Protein 1KMD (pdb70)

Sequence (117 aa):
KMSEKLRIKVDDVKINPKYVLYGVSTPNKRLYKRYSEFWKLKTRLERDVGSTIPYDFPEKPGVLDRRWQRRYDDPEMIDERRIGLERFLNELYNDRFDSRWRDTKIAQDFLQLSKPNKMSEKLRIKVDDVKINPKYVLYGVSTPNKRLYKRYSEFWKLKTRLERDVGSTIPYDFPEKPGVLDRRWQRRYDDPEMIDERRIGLERFLNELYNDRFDSRWRDTKIAQDFLQLSKPNKMSEKLRIKVDDVKINPKYVLYGVSTPNKRLYKRYSEFWKLKTRLERDVGSTIPYDFPEKPGVLDRRWQRRYDDPEMIDERRIGLERFLNELYNDRFDSRWRDTKIAQDFLQLSKPNKMSEKLRIKVDDVKINPKYVLYGVSTPNKRLYKRYSEFWKLKTRLERDVGSTIPYDFPEKPGVLDRRWQRRYDDPEMIDERRIGLERFLNELYNDRFDSRWRDTKIAQDFLQLSKPNKMSEKLRIKVDDVKINPKYVLYGVSTPNKRLYKRYSEFWKLKTRLERDVGSTIPYDFPEKPGVLDRRWQRRYDDPEMIDERRIGLERFLNELYNDRFDSRWRDTKIAQDFLQLSKPNKMSEKLRIKVDDVKINPKYVLYGVSTPNKRLYKRYSEFWKLKTRLERDVGSTIPYDFPEKPGVLDRRWQRRYDDPEMIDERRIGLERFLNELYNDRFDSRWRDTKIAQDFLQLSKPNKMSEKLRIKVDDVKINPKYVLYGVSTPNKRLYKRYSEFWKLKTRLERDVGSTIPYDFPEKPGVLDRRWQRRYDDPEMIDERRIGLERFLNELYNDRFDSRWRDTKIAQDFLQLSKPNKMSEKLRIKVDDVKINPKYVLYGVSTPNKRLYKRYSEFWKLKTRLERDVGSTIPYDFPEKPGVLDRRWQRRYDDPEMIDERRIGLERFLNELYNDRFDSRWRDTKIAQDFLQLSKPNKMSEKLRIKVDDVKINPKYVLYGVSTPNKRLYKRYSEFWKLKTRLERDVGSTIPYDFPEKPGVLDRRWQRRYDDPEMIDERRIGLERFLNELYNDRFDSRWRDTKIAQDFLQLSKPNKMSEKLRIKVDDVKINPKYVLYGVSTPNKRLYKRYSEFWKLKTRLERDVGSTIPYDFPEKPGVLDRRWQRRYDDPEMIDERRIGLERFLNELYNDRFDSRWRDTKIAQDFLQLSKPNKMSEKLRIKVDDVKINPKYVLYGVSTPNKRLYKRYSEFWKLKTRLERDVGSTIPYDFPEKPGVLDRRWQRRYDDPEMIDERRIGLERFLNELYNDRFDSRWRDTKIAQDFLQLSKPNKMSEKLRIKVDDVKINPKYVLYGVSTPNKRLYKRYSEFWKLKTRLERDVGSTIPYDFPEKPGVLDRRWQRRYDDPEMIDERRIGLERFLNELYNDRFDSRWRDTKIAQDFLQLSKPNKMSEKLRIKVDDVKINPKYVLYGVSTPNKRLYKRYSEFWKLKTRLERDVGSTIPYDFPEKPGVLDRRWQRRYDDPEMIDERRIGLERFLNELYNDRFDSRWRDTKIAQDFLQLSKPNKMSEKLRIKVDDVKINPKYVLYGVSTPNKRLYKRYSEFWKLKTRLERDVGSTIPYDFPEKPGVLDRRWQRRYDDPEMIDERRIGLERFLNELYNDRFDSRWRDTKIAQDFLQLSKPNKMSEKLRIKVDDVKINPKYVLYGVSTPNKRLYKRYSEFWKLKTRLERDVGSTIPYDFPEKPGVLDRRWQRRYDDPEMIDERRIGLERFLNELYNDRFDSRWRDTKIAQDFLQLSKPNKMSEKLRIKVDDVKINPKYVLYGVSTPNKRLYKRYSEFWKLKTRLERDVGSTIPYDFPEKPGVLDRRWQRRYDDPEMIDERRIGLERFLNELYNDRFDSRWRDTKIAQDFLQLSKPNKMSEKLRIKVDDVKINPKYVLYGVSTPNKRLYKRYSEFWKLKTRLERDVGSTIPYDFPEKPGVLDRRWQRRYDDPEMIDERRIGLERFLNELYNDRFDSRWRDTKIAQDFLQLSKPNKMSEKLRIKVDDVKINPKYVLYGVSTPNKRLYKRYSEFWKLKTRLERDVGSTIPYDFPEKPGVLDRRWQRRYDDPEMIDERRIGLERFLNELYNDRFDSRWRDTKIAQDFLQLSKPNKMSEKLRIKVDDVKINPKYVLYGVSTPNKRLYKRYSEFWKLKTRLERDVGSTIPYDFPEKPGVLDRRWQRRYDDPEMIDERRIGLERFLNELYNDRFDSRWRDTKIAQDFLQLSKPNKMSEKLRIKVDDVKINPKYVLYGVSTPNKRLYKRYSEFWKLKTRLERDVGSTIPYDFPEKPGVLDRRWQRRYDDPEMIDERRIGLERFLNELYNDRFDSRWRDTKIAQDFLQLSKPN

Organism: Saccharomyces cerevisiae (strain ATCC 204508 / S288c) (NCBI:txid559292)

CATH classification: 3.30.1520.10

Nearest PDB structures (foldseek):
  1kmd-assembly1_A  TM=9.086E-01  e=1.042E-19  Saccharomyces cerevisiae
  7qa4-assembly1_A  TM=2.706E-01  e=7.357E+00  Influenza A virus (A/Hong Kong/1/1968(H3N2))
  5xl8-assembly1_C  TM=2.490E-01  e=7.357E+00  Influenza A virus (A/duck/Czechoslovakia/1956(H4N6))
  4we8-assembly1_A  TM=2.086E-01  e=6.499E+00  Influenza A virus (A/Singapore/H2011.447/2011(H3N2))
  5xl2-assembly1_B  TM=2.210E-01  e=7.828E+00  Influenza A virus (A/swine/Ontario/01911-1/99 (H4N6))

Solvent-accessible surface area: 9234 Å² total; per-residue (Å²): 233,146,26,142,161,49,172,8,155,9,115,50,48,78,84,38,112,159,97,5,33,5,0,3,44,15,57,101,138,123,21,92,34,76,34,65,49,2,80,109,6,19,51,129,0,60,209,56,33,66,36,122,20,101,30,147,30,91,75,130,124,69,139,134,62,197,227,208,141,162,170,71,53,50,96,138,40,14,90,105,40,62,89,37,6,27,165,8,2,17,100,9,39,7,50,153,172,53,30,101,30,84,108,12,153,36,2,70,91,7,10,140,64,76,189,121,206

Structure (mmCIF, N/CA/C/O backbone):
data_1KMD
#
_entry.id   1KMD
#
loop_
_atom_site.group_PDB
_atom_site.id
_atom_site.type_symbol
_atom_site.label_atom_id
_atom_site.label_alt_id
_atom_site.label_comp_id
_atom_site.label_asym_id
_atom_site.label_entity_id
_atom_site.label_seq_id
_atom_site.pdbx_PDB_ins_code
_atom_site.Cartn_x
_atom_site.Cartn_y
_atom_site.Cartn_z
_atom_site.occupancy
_atom_site.B_iso_or_equiv
_atom_site.auth_seq_id
_atom_site.auth_comp_id
_atom_site.auth_asym_id
_atom_site.auth_atom_id
_atom_site.pdbx_PDB_model_num
ATOM 1 N N . LYS A 1 1 ? 7.439 -16.691 -20.080 1.00 0.00 8 LYS A N 1
ATOM 2 C CA . LYS A 1 1 ? 6.249 -15.800 -20.065 1.00 0.00 8 LYS A CA 1
ATOM 3 C C . LYS A 1 1 ? 6.546 -14.497 -19.329 1.00 0.00 8 LYS A C 1
ATOM 4 O O . LYS A 1 1 ? 7.588 -14.358 -18.688 1.00 0.00 8 LYS A O 1
ATOM 25 N N . MET A 1 2 ? 5.623 -13.545 -19.425 1.00 0.00 9 MET A N 1
ATOM 26 C CA . MET A 1 2 ? 5.786 -12.253 -18.769 1.00 0.00 9 MET A CA 1
ATOM 27 C C . MET A 1 2 ? 5.040 -12.221 -17.439 1.00 0.00 9 MET A C 1
ATOM 28 O O . MET A 1 2 ? 4.306 -13.151 -17.105 1.00 0.00 9 MET A O 1
ATOM 42 N N . SER A 1 3 ? 5.232 -11.145 -16.683 1.00 0.00 10 SER A N 1
ATOM 43 C CA . SER A 1 3 ? 4.577 -10.992 -15.390 1.00 0.00 10 SER A CA 1
ATOM 44 C C . SER A 1 3 ? 3.100 -10.653 -15.563 1.00 0.00 10 SER A C 1
ATOM 45 O O . SER A 1 3 ? 2.667 -10.255 -16.644 1.00 0.00 10 SER A O 1
ATOM 53 N N . GLU A 1 4 ? 2.332 -10.812 -14.490 1.00 0.00 11 GLU A N 1
ATOM 54 C CA . GLU A 1 4 ? 0.903 -10.523 -14.522 1.00 0.00 11 GLU A CA 1
ATOM 55 C C . GLU A 1 4 ? 0.570 -9.326 -13.636 1.00 0.00 11 GLU A C 1
ATOM 56 O O . GLU A 1 4 ? 0.878 -9.319 -12.444 1.00 0.00 11 GLU A O 1
ATOM 68 N N . LYS A 1 5 ? -0.060 -8.316 -14.226 1.00 0.00 12 LYS A N 1
ATOM 69 C CA . LYS A 1 5 ? -0.435 -7.114 -13.490 1.00 0.00 12 LYS A CA 1
ATOM 70 C C . LYS A 1 5 ? -1.682 -7.358 -12.648 1.00 0.00 12 LYS A C 1
ATOM 71 O O . LYS A 1 5 ? -2.603 -8.055 -13.074 1.00 0.00 12 LYS A O 1
ATOM 90 N N . LEU A 1 6 ? -1.708 -6.778 -11.452 1.00 0.00 13 LEU A N 1
ATOM 91 C CA . LEU A 1 6 ? -2.846 -6.934 -10.555 1.00 0.00 13 LEU A CA 1
ATOM 92 C C . LEU A 1 6 ? -3.810 -5.763 -10.699 1.00 0.00 13 LEU A C 1
ATOM 93 O O . LEU A 1 6 ? -3.390 -4.616 -10.846 1.00 0.00 13 LEU A O 1
ATOM 109 N N . ARG A 1 7 ? -5.104 -6.057 -10.656 1.00 0.00 14 ARG A N 1
ATOM 110 C CA . ARG A 1 7 ? -6.121 -5.020 -10.781 1.00 0.00 14 ARG A CA 1
ATOM 111 C C . ARG A 1 7 ? -6.414 -4.382 -9.430 1.00 0.00 14 ARG A C 1
ATOM 112 O O . ARG A 1 7 ? -7.170 -4.922 -8.624 1.00 0.00 14 ARG A O 1
ATOM 133 N N . ILE A 1 8 ? -5.808 -3.228 -9.194 1.00 0.00 15 ILE A N 1
ATOM 134 C CA . ILE A 1 8 ? -5.994 -2.504 -7.944 1.00 0.00 15 ILE A CA 1
ATOM 135 C C . ILE A 1 8 ? -6.531 -1.100 -8.203 1.00 0.00 15 ILE A C 1
ATOM 136 O O . ILE A 1 8 ? -5.839 -0.254 -8.769 1.00 0.00 15 ILE A O 1
ATOM 152 N N . LYS A 1 9 ? -7.770 -0.861 -7.788 1.00 0.00 16 LYS A N 1
ATOM 153 C CA . LYS A 1 9 ? -8.401 0.440 -7.977 1.00 0.00 16 LYS A CA 1
ATOM 154 C C . LYS A 1 9 ? -9.067 0.910 -6.689 1.00 0.00 16 LYS A C 1
ATOM 155 O O . LYS A 1 9 ? -10.014 0.289 -6.207 1.00 0.00 16 LYS A O 1
ATOM 174 N N . VAL A 1 10 ? -8.565 2.007 -6.135 1.00 0.00 17 VAL A N 1
ATOM 175 C CA . VAL A 1 10 ? -9.113 2.556 -4.901 1.00 0.00 17 VAL A CA 1
ATOM 176 C C . VAL A 1 10 ? -10.195 3.588 -5.192 1.00 0.00 17 VAL A C 1
ATOM 177 O O . VAL A 1 10 ? -9.941 4.603 -5.842 1.00 0.00 17 VAL A O 1
ATOM 190 N N . ASP A 1 11 ? -11.403 3.322 -4.707 1.00 0.00 18 ASP A N 1
ATOM 191 C CA . ASP A 1 11 ? -12.526 4.228 -4.915 1.00 0.00 18 ASP A CA 1
ATOM 192 C C . ASP A 1 11 ? -13.439 4.255 -3.693 1.00 0.00 18 ASP A C 1
ATOM 193 O O . ASP A 1 11 ? -14.637 4.513 -3.806 1.00 0.00 18 ASP A O 1
ATOM 202 N N . ASP A 1 12 ? -12.864 3.988 -2.524 1.00 0.00 19 ASP A N 1
ATOM 203 C CA . ASP A 1 12 ? -13.626 3.983 -1.281 1.00 0.00 19 AS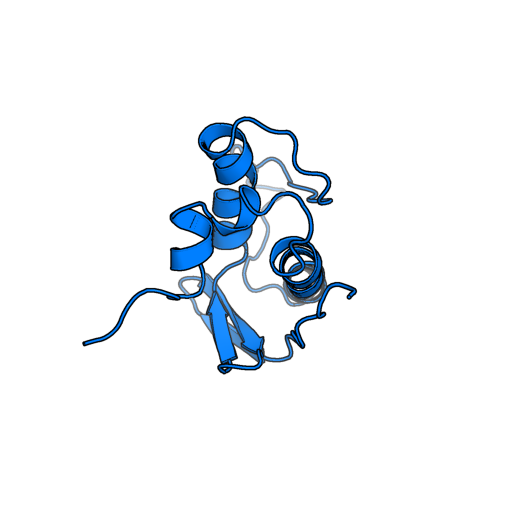P A CA 1
ATOM 204 C C . ASP A 1 12 ? -12.822 4.619 -0.151 1.00 0.00 19 ASP A C 1
ATOM 205 O O . ASP A 1 12 ? -11.632 4.348 0.005 1.00 0.00 19 ASP A O 1
ATOM 214 N N . VAL A 1 13 ? -13.480 5.465 0.635 1.00 0.00 20 VAL A N 1
ATOM 215 C CA . VAL A 1 13 ? -12.823 6.138 1.749 1.00 0.00 20 VAL A CA 1
ATOM 216 C C . VAL A 1 13 ? -13.812 6.446 2.868 1.00 0.00 20 VAL A C 1
ATOM 217 O O . VAL A 1 13 ? -14.824 7.111 2.650 1.00 0.00 20 VAL A O 1
ATOM 230 N N . LYS A 1 14 ? -13.509 5.959 4.067 1.00 0.00 21 LYS A N 1
ATOM 231 C CA . LYS A 1 14 ? -14.369 6.183 5.223 1.00 0.00 21 LYS A CA 1
ATOM 232 C C . LYS A 1 14 ? -13.654 7.029 6.271 1.00 0.00 21 LYS A C 1
ATOM 233 O O . LYS A 1 14 ? -12.773 6.542 6.980 1.00 0.00 21 LYS A O 1
ATOM 252 N N . ILE A 1 15 ? -14.037 8.298 6.361 1.00 0.00 22 ILE A N 1
ATOM 253 C CA . ILE A 1 15 ? -13.431 9.212 7.319 1.00 0.00 22 ILE A CA 1
ATOM 254 C C . ILE A 1 15 ? -13.899 8.916 8.740 1.00 0.00 22 ILE A C 1
ATOM 255 O O . ILE A 1 15 ? -15.094 8.964 9.032 1.00 0.00 22 ILE A O 1
ATOM 271 N N . ASN A 1 16 ? -12.950 8.615 9.620 1.00 0.00 23 ASN A N 1
ATOM 272 C CA . ASN A 1 16 ? -13.265 8.318 11.013 1.00 0.00 23 ASN A CA 1
ATOM 273 C C . ASN A 1 16 ? -12.529 9.276 11.947 1.00 0.00 23 ASN A C 1
ATOM 274 O O . ASN A 1 16 ? -11.413 9.705 11.653 1.00 0.00 23 ASN A O 1
ATOM 285 N N . PRO A 1 17 ? -13.144 9.624 13.089 1.00 0.00 24 PRO A N 1
ATOM 286 C CA . PRO A 1 17 ? -12.542 10.537 14.067 1.00 0.00 24 PRO A CA 1
ATOM 287 C C . PRO A 1 17 ? -11.177 10.057 14.553 1.00 0.00 24 PRO A C 1
ATOM 288 O O . PRO A 1 17 ? -10.384 10.842 15.073 1.00 0.00 24 PRO A O 1
ATOM 299 N N . LYS A 1 18 ? -10.908 8.766 14.384 1.00 0.00 25 LYS A N 1
ATOM 300 C CA . LYS A 1 18 ? -9.639 8.189 14.811 1.00 0.00 25 LYS A CA 1
ATOM 301 C C . LYS A 1 18 ? -8.623 8.183 13.672 1.00 0.00 25 LYS A C 1
ATOM 302 O O . LYS A 1 18 ? -7.435 8.422 13.888 1.00 0.00 25 LYS A O 1
ATOM 321 N N . TYR A 1 19 ? -9.094 7.904 12.460 1.00 0.00 26 TYR A N 1
ATOM 322 C CA . TYR A 1 19 ? -8.217 7.865 11.294 1.00 0.00 26 TYR A CA 1
ATOM 323 C C . TYR A 1 19 ? -9.018 7.680 10.008 1.00 0.00 26 TYR A C 1
ATOM 324 O O . TYR A 1 19 ? -10.171 7.252 10.038 1.00 0.00 26 TYR A O 1
ATOM 342 N N . VAL A 1 20 ? -8.394 8.004 8.879 1.00 0.00 27 VAL A N 1
ATOM 343 C CA . VAL A 1 20 ? -9.044 7.871 7.580 1.00 0.00 27 VAL A CA 1
ATOM 344 C C . VAL A 1 20 ? -8.595 6.596 6.872 1.00 0.00 27 VAL A C 1
ATOM 345 O O . VAL A 1 20 ? -7.424 6.448 6.525 1.00 0.00 27 VAL A O 1
ATOM 358 N N . LEU A 1 21 ? -9.534 5.678 6.663 1.00 0.00 28 LEU A N 1
ATOM 359 C CA . LEU A 1 21 ? -9.234 4.415 5.998 1.00 0.00 28 LEU A CA 1
ATOM 360 C C . LEU A 1 21 ? -9.467 4.520 4.495 1.00 0.00 28 LEU A C 1
ATOM 361 O O . LEU A 1 21 ? -10.187 5.402 4.028 1.00 0.00 28 LEU A O 1
ATOM 377 N N . TYR A 1 22 ? -8.851 3.614 3.741 1.00 0.00 29 TYR A N 1
ATOM 378 C CA . TYR A 1 22 ? -8.989 3.608 2.290 1.00 0.00 29 TYR A CA 1
ATOM 379 C C . TYR A 1 22 ? -9.406 2.232 1.783 1.00 0.00 29 TYR A C 1
ATOM 380 O O . TYR A 1 22 ? -8.764 1.227 2.088 1.00 0.00 29 TYR A O 1
ATOM 398 N N . GLY A 1 23 ? -10.479 2.196 1.002 1.00 0.00 30 GLY A N 1
ATOM 399 C CA . GLY A 1 23 ? -10.958 0.940 0.459 1.00 0.00 30 GLY A CA 1
ATOM 400 C C . GLY A 1 23 ? -10.252 0.570 -0.830 1.00 0.00 30 GLY A C 1
ATOM 401 O O . GLY A 1 23 ? -10.666 0.984 -1.913 1.00 0.00 30 GLY A O 1
ATOM 405 N N . VAL A 1 24 ? -9.182 -0.209 -0.714 1.00 0.00 31 VAL A N 1
ATOM 406 C CA . VAL A 1 24 ? -8.414 -0.630 -1.878 1.00 0.00 31 VAL A CA 1
ATOM 407 C C . VAL A 1 24 ? -8.990 -1.901 -2.487 1.00 0.00 31 VAL A C 1
ATOM 408 O O . VAL A 1 24 ? -8.956 -2.968 -1.873 1.00 0.00 31 VAL A O 1
ATOM 421 N N . SER A 1 25 ? -9.522 -1.776 -3.697 1.00 0.00 32 SER A N 1
ATOM 422 C CA . SER A 1 25 ? -10.112 -2.914 -4.395 1.00 0.00 32 SER A CA 1
ATOM 423 C C . SER A 1 25 ? -9.036 -3.765 -5.063 1.00 0.00 32 SER A C 1
ATOM 424 O O . SER A 1 25 ? -8.057 -3.242 -5.593 1.00 0.00 32 SER A O 1
ATOM 432 N N . THR A 1 26 ? -9.226 -5.080 -5.029 1.00 0.00 33 THR A N 1
ATOM 433 C CA . THR A 1 26 ? -8.273 -6.006 -5.628 1.00 0.00 33 THR A CA 1
ATOM 434 C C . THR A 1 26 ? -8.958 -7.318 -6.008 1.00 0.00 33 THR A C 1
ATOM 435 O O . THR A 1 26 ? -10.078 -7.588 -5.573 1.00 0.00 33 THR A O 1
ATOM 446 N N . PRO A 1 27 ? -8.295 -8.157 -6.828 1.00 0.00 34 PRO A N 1
ATOM 447 C CA . PRO A 1 27 ? -8.854 -9.441 -7.262 1.00 0.00 34 PRO A CA 1
ATOM 448 C C . PRO A 1 27 ? -9.490 -10.219 -6.116 1.00 0.00 34 PRO A C 1
ATOM 449 O O . PRO A 1 27 ? -10.423 -10.996 -6.321 1.00 0.00 34 PRO A O 1
ATOM 460 N N . ASN A 1 28 ? -8.985 -10.000 -4.909 1.00 0.00 35 ASN A N 1
ATOM 461 C CA . ASN A 1 28 ? -9.510 -10.674 -3.730 1.00 0.00 35 ASN A CA 1
ATOM 462 C C . ASN A 1 28 ? -10.745 -9.950 -3.206 1.00 0.00 35 ASN A C 1
ATOM 463 O O . ASN A 1 28 ? -11.797 -10.558 -3.011 1.00 0.00 35 ASN A O 1
ATOM 474 N N . LYS A 1 29 ? -10.607 -8.643 -2.985 1.00 0.00 36 LYS A N 1
ATOM 475 C CA . LYS A 1 29 ? -11.706 -7.818 -2.487 1.00 0.00 36 LYS A CA 1
ATOM 476 C C . LYS A 1 29 ? -11.196 -6.451 -2.043 1.00 0.00 36 LYS A C 1
ATOM 477 O O . LYS A 1 29 ? -10.013 -6.143 -2.185 1.00 0.00 36 LYS A O 1
ATOM 496 N N . ARG A 1 30 ? -12.096 -5.634 -1.503 1.00 0.00 37 ARG A N 1
ATOM 497 C CA . ARG A 1 30 ? -11.734 -4.302 -1.035 1.00 0.00 37 ARG A CA 1
ATOM 498 C C . ARG A 1 30 ? -11.137 -4.366 0.368 1.00 0.00 37 ARG A C 1
ATOM 499 O O . ARG A 1 30 ? -11.794 -4.804 1.313 1.00 0.00 37 ARG A O 1
ATOM 520 N N . LEU A 1 31 ? -9.889 -3.930 0.494 1.00 0.00 38 LEU A N 1
ATOM 521 C CA . LEU A 1 31 ? -9.201 -3.941 1.780 1.00 0.00 38 LEU A CA 1
ATOM 522 C C . LEU A 1 31 ? -9.079 -2.530 2.347 1.00 0.00 38 LEU A C 1
ATOM 523 O O . LEU A 1 31 ? -8.702 -1.596 1.639 1.00 0.00 38 LEU A O 1
ATOM 539 N N . TYR A 1 32 ? -9.401 -2.384 3.629 1.00 0.00 39 TYR A N 1
ATOM 540 C CA . TYR A 1 32 ? -9.328 -1.087 4.294 1.00 0.00 39 TYR A CA 1
ATOM 541 C C . TYR A 1 32 ? -7.985 -0.908 4.994 1.00 0.00 39 TYR A C 1
ATOM 542 O O . TYR A 1 32 ? -7.643 -1.663 5.905 1.00 0.00 39 TYR A O 1
ATOM 560 N N . LYS A 1 33 ? -7.228 0.095 4.562 1.00 0.00 40 LYS A N 1
ATOM 561 C CA . LYS A 1 33 ? -5.923 0.375 5.148 1.00 0.00 40 LYS A CA 1
ATOM 562 C C . LYS A 1 33 ? -5.718 1.875 5.327 1.00 0.00 40 LYS A C 1
ATOM 563 O O . LYS A 1 33 ? -6.547 2.680 4.902 1.00 0.00 40 LYS A O 1
ATOM 582 N N . ARG A 1 34 ? -4.608 2.245 5.957 1.00 0.00 41 ARG A N 1
ATOM 583 C CA . ARG A 1 34 ? -4.294 3.649 6.192 1.00 0.00 41 ARG A CA 1
ATOM 584 C C . ARG A 1 34 ? -2.975 4.032 5.527 1.00 0.00 41 ARG A C 1
ATOM 585 O O . ARG A 1 34 ? -2.058 3.215 5.422 1.00 0.00 41 ARG A O 1
ATOM 606 N N . TYR A 1 35 ? -2.883 5.281 5.081 1.00 0.00 42 TYR A N 1
ATOM 607 C CA . TYR A 1 35 ? -1.674 5.772 4.429 1.00 0.00 42 TYR A CA 1
ATOM 608 C C . TYR A 1 35 ? -0.455 5.557 5.319 1.00 0.00 42 TYR A C 1
ATOM 609 O O . TYR A 1 35 ? 0.606 5.145 4.848 1.00 0.00 42 TYR A O 1
ATOM 627 N N . SER A 1 36 ? -0.616 5.831 6.609 1.00 0.00 43 SER A N 1
ATOM 628 C CA . SER A 1 36 ? 0.469 5.659 7.568 1.00 0.00 43 SER A CA 1
ATOM 629 C C . SER A 1 36 ? 0.962 4.215 7.572 1.00 0.00 43 SER A C 1
ATOM 630 O O . SER A 1 36 ? 2.090 3.936 7.978 1.00 0.00 43 SER A O 1
ATOM 638 N N . GLU A 1 37 ? 0.110 3.301 7.113 1.00 0.00 44 GLU A N 1
ATOM 639 C CA . GLU A 1 37 ? 0.462 1.888 7.060 1.00 0.00 44 GLU A CA 1
ATOM 640 C C . GLU A 1 37 ? 1.300 1.589 5.823 1.00 0.00 44 GLU A C 1
ATOM 641 O O . GLU A 1 37 ? 2.143 0.691 5.831 1.00 0.00 44 GLU A O 1
ATOM 653 N N . PHE A 1 38 ? 1.070 2.352 4.762 1.00 0.00 45 PHE A N 1
ATOM 654 C CA . PHE A 1 38 ? 1.815 2.170 3.524 1.00 0.00 45 PHE A CA 1
ATOM 655 C C . PHE A 1 38 ? 3.254 2.643 3.701 1.00 0.00 45 PHE A C 1
ATOM 656 O O . PHE A 1 38 ? 4.190 2.023 3.196 1.00 0.00 45 PHE A O 1
ATOM 673 N N . TRP A 1 39 ? 3.421 3.743 4.428 1.00 0.00 46 TRP A N 1
ATOM 674 C CA . TRP A 1 39 ? 4.744 4.297 4.679 1.00 0.00 46 TRP A CA 1
ATOM 675 C C . TRP A 1 39 ? 5.571 3.353 5.545 1.00 0.00 46 TRP A C 1
ATOM 676 O O . TRP A 1 39 ? 6.724 3.058 5.229 1.00 0.00 46 TRP A O 1
ATOM 697 N N . LYS A 1 40 ? 4.980 2.881 6.639 1.00 0.00 47 LYS A N 1
ATOM 698 C CA . LYS A 1 40 ? 5.678 1.972 7.540 1.00 0.00 47 LYS A CA 1
ATOM 699 C C . LYS A 1 40 ? 6.014 0.660 6.836 1.00 0.00 47 LYS A C 1
ATOM 700 O O . LYS A 1 40 ? 6.907 -0.069 7.266 1.00 0.00 47 LYS A O 1
ATOM 719 N N . LEU A 1 41 ? 5.304 0.365 5.749 1.00 0.00 48 LEU A N 1
ATOM 720 C CA . LEU A 1 41 ? 5.548 -0.857 4.992 1.00 0.00 48 LEU A CA 1
ATOM 721 C C . LEU A 1 41 ? 6.719 -0.667 4.032 1.00 0.00 48 LEU A C 1
ATOM 722 O O . LEU A 1 41 ? 7.513 -1.581 3.815 1.00 0.00 48 LEU A O 1
ATOM 738 N N . LYS A 1 42 ? 6.813 0.528 3.460 1.00 0.00 49 LYS A N 1
ATOM 739 C CA . LYS A 1 42 ? 7.880 0.850 2.519 1.00 0.00 49 LYS A CA 1
ATOM 740 C C . LYS A 1 42 ? 9.250 0.782 3.188 1.00 0.00 49 LYS A C 1
ATOM 741 O O . LYS A 1 42 ? 10.022 -0.148 2.953 1.00 0.00 49 LYS A O 1
ATOM 760 N N . THR A 1 43 ? 9.548 1.781 4.014 1.00 0.00 50 THR A N 1
ATOM 761 C CA . THR A 1 43 ? 10.828 1.852 4.715 1.00 0.00 50 THR A CA 1
ATOM 762 C C . THR A 1 43 ? 11.208 0.509 5.336 1.00 0.00 50 THR A C 1
ATOM 763 O O . THR A 1 43 ? 12.389 0.180 5.442 1.00 0.00 50 THR A O 1
ATOM 774 N N . ARG A 1 44 ? 10.206 -0.265 5.740 1.00 0.00 51 ARG A N 1
ATOM 775 C CA . ARG A 1 44 ? 10.455 -1.569 6.341 1.00 0.00 51 ARG A CA 1
ATOM 776 C C . ARG A 1 44 ? 11.167 -2.487 5.353 1.00 0.00 51 ARG A C 1
ATOM 777 O O . ARG A 1 44 ? 12.261 -2.980 5.628 1.00 0.00 51 ARG A O 1
ATOM 798 N N . LEU A 1 45 ? 10.543 -2.708 4.197 1.00 0.00 52 LEU A N 1
ATOM 799 C CA . LEU A 1 45 ? 11.122 -3.561 3.162 1.00 0.00 52 LEU A CA 1
ATOM 800 C C . LEU A 1 45 ? 12.586 -3.207 2.922 1.00 0.00 52 LEU A C 1
ATOM 801 O O . LEU A 1 45 ? 13.401 -4.071 2.601 1.00 0.00 52 LEU A O 1
ATOM 817 N N . GLU A 1 46 ? 12.912 -1.928 3.081 1.00 0.00 53 GLU A N 1
ATOM 818 C CA . GLU A 1 46 ? 14.278 -1.460 2.884 1.00 0.00 53 GLU A CA 1
ATOM 819 C C . GLU A 1 46 ? 15.215 -2.071 3.922 1.00 0.00 53 GLU A C 1
ATOM 820 O O . GLU A 1 46 ? 16.340 -2.458 3.606 1.00 0.00 53 GLU A O 1
ATOM 832 N N . ARG A 1 47 ? 14.741 -2.153 5.161 1.00 0.00 54 ARG A N 1
ATOM 833 C CA . ARG A 1 47 ? 15.533 -2.716 6.249 1.00 0.00 54 ARG A CA 1
ATOM 834 C C . ARG A 1 47 ? 15.297 -4.219 6.386 1.00 0.00 54 ARG A C 1
ATOM 835 O O . ARG A 1 47 ? 16.116 -4.933 6.966 1.00 0.00 54 ARG A O 1
ATOM 856 N N . ASP A 1 48 ? 14.176 -4.695 5.851 1.00 0.00 55 ASP A N 1
ATOM 857 C CA . ASP A 1 48 ? 13.839 -6.113 5.918 1.00 0.00 55 ASP A CA 1
ATOM 858 C C . ASP A 1 48 ? 14.439 -6.868 4.738 1.00 0.00 55 ASP A C 1
ATOM 859 O O . ASP A 1 48 ? 14.956 -7.974 4.892 1.00 0.00 55 ASP A O 1
ATOM 868 N N . VAL A 1 49 ? 14.367 -6.259 3.561 1.00 0.00 56 VAL A N 1
ATOM 869 C CA . VAL A 1 49 ? 14.903 -6.866 2.350 1.00 0.00 56 VAL A CA 1
ATOM 870 C C . VAL A 1 49 ? 16.376 -6.521 2.176 1.00 0.00 56 VAL A C 1
ATOM 871 O O . VAL A 1 49 ? 17.153 -7.314 1.643 1.00 0.00 56 VAL A O 1
ATOM 884 N N . GLY A 1 50 ? 16.752 -5.331 2.628 1.00 0.00 57 GLY A N 1
ATOM 885 C CA . GLY A 1 50 ? 18.131 -4.894 2.512 1.00 0.00 57 GLY A CA 1
ATOM 886 C C . GLY A 1 50 ? 18.447 -4.322 1.144 1.00 0.00 57 GLY A C 1
ATOM 887 O O . GLY A 1 50 ? 19.612 -4.240 0.753 1.00 0.00 57 GLY A O 1
ATOM 891 N N . SER A 1 51 ? 17.409 -3.925 0.412 1.00 0.00 58 SER A N 1
ATOM 892 C CA . SER A 1 51 ? 17.587 -3.358 -0.920 1.00 0.00 58 SER A CA 1
ATOM 893 C C . SER A 1 51 ? 16.868 -2.019 -1.041 1.00 0.00 58 SER A C 1
ATOM 894 O O . SER A 1 51 ? 15.995 -1.697 -0.236 1.00 0.00 58 SER A O 1
ATOM 902 N N . THR A 1 52 ? 17.241 -1.242 -2.053 1.00 0.00 59 THR A N 1
ATOM 903 C CA . THR A 1 52 ? 16.631 0.062 -2.280 1.00 0.00 59 THR A CA 1
ATOM 904 C C . THR A 1 52 ? 15.315 -0.080 -3.039 1.00 0.00 59 THR A C 1
ATOM 905 O O . THR A 1 52 ? 15.236 -0.802 -4.033 1.00 0.00 59 THR A O 1
ATOM 916 N N . ILE A 1 53 ? 14.285 0.611 -2.563 1.00 0.00 60 ILE A N 1
ATOM 917 C CA . ILE A 1 53 ? 12.974 0.560 -3.197 1.00 0.00 60 ILE A CA 1
ATOM 918 C C . ILE A 1 53 ? 12.810 1.696 -4.208 1.00 0.00 60 ILE A C 1
ATOM 919 O O . ILE A 1 53 ? 13.006 2.864 -3.872 1.00 0.00 60 ILE A O 1
ATOM 935 N N . PRO A 1 54 ? 12.458 1.371 -5.467 1.00 0.00 61 PRO A N 1
ATOM 936 C CA . PRO A 1 54 ? 12.282 2.368 -6.520 1.00 0.00 61 PRO A CA 1
ATOM 937 C C . PRO A 1 54 ? 10.864 2.930 -6.582 1.00 0.00 61 PRO A C 1
ATOM 938 O O . PRO A 1 54 ? 10.362 3.246 -7.661 1.00 0.00 61 PRO A O 1
ATOM 949 N N . TYR A 1 55 ? 10.219 3.055 -5.425 1.00 0.00 62 TYR A N 1
ATOM 950 C CA . TYR A 1 55 ? 8.862 3.582 -5.366 1.00 0.00 62 TYR A CA 1
ATOM 951 C C . TYR A 1 55 ? 8.852 5.006 -4.822 1.00 0.00 62 TYR A C 1
ATOM 952 O O . TYR A 1 55 ? 9.388 5.276 -3.747 1.00 0.00 62 TYR A O 1
ATOM 970 N N . ASP A 1 56 ? 8.240 5.914 -5.575 1.00 0.00 63 ASP A N 1
ATOM 971 C CA . ASP A 1 56 ? 8.160 7.314 -5.173 1.00 0.00 63 ASP A CA 1
ATOM 972 C C . ASP A 1 56 ? 7.217 7.489 -3.988 1.00 0.00 63 ASP A C 1
ATOM 973 O O . ASP A 1 56 ? 6.051 7.099 -4.046 1.00 0.00 63 ASP A O 1
ATOM 982 N N . PHE A 1 57 ? 7.730 8.079 -2.913 1.00 0.00 64 PHE A N 1
ATOM 983 C CA . PHE A 1 57 ? 6.933 8.308 -1.714 1.00 0.00 64 PHE A CA 1
ATOM 984 C C . PHE A 1 57 ? 7.344 9.610 -1.029 1.00 0.00 64 PHE A C 1
ATOM 985 O O . PHE A 1 57 ? 8.303 9.639 -0.258 1.00 0.00 64 PHE A O 1
ATOM 1002 N N . PRO A 1 58 ? 6.622 10.712 -1.303 1.00 0.00 65 PRO A N 1
ATOM 1003 C CA . PRO A 1 58 ? 6.918 12.016 -0.712 1.00 0.00 65 PRO A CA 1
ATOM 1004 C C . PRO A 1 58 ? 6.336 12.166 0.689 1.00 0.00 65 PRO A C 1
ATOM 1005 O O . PRO A 1 58 ? 5.120 12.243 0.862 1.00 0.00 65 PRO A O 1
ATOM 1016 N N . GLU A 1 59 ? 7.212 12.208 1.688 1.00 0.00 66 GLU A N 1
ATOM 1017 C CA . GLU A 1 59 ? 6.782 12.351 3.074 1.00 0.00 66 GLU A CA 1
ATOM 1018 C C . GLU A 1 59 ? 7.015 13.773 3.573 1.00 0.00 66 GLU A C 1
ATOM 1019 O O . GLU A 1 59 ? 7.960 14.443 3.153 1.00 0.00 66 GLU A O 1
ATOM 1031 N N . LYS A 1 60 ? 6.148 14.229 4.470 1.00 0.00 67 LYS A N 1
ATOM 1032 C CA . LYS A 1 60 ? 6.257 15.572 5.028 1.00 0.00 67 LYS A CA 1
ATOM 1033 C C . LYS A 1 60 ? 6.692 15.519 6.492 1.00 0.00 67 LYS A C 1
ATOM 1034 O O . LYS A 1 60 ? 6.200 14.694 7.262 1.00 0.00 67 LYS A O 1
ATOM 1053 N N . PRO A 1 61 ? 7.622 16.402 6.900 1.00 0.00 68 PRO A N 1
ATOM 1054 C CA . PRO A 1 61 ? 8.114 16.446 8.281 1.00 0.00 68 PRO A CA 1
ATOM 1055 C C . PRO A 1 61 ? 7.022 16.837 9.271 1.00 0.00 68 PRO A C 1
ATOM 1056 O O . PRO A 1 61 ? 6.196 17.705 8.988 1.00 0.00 68 PRO A O 1
ATOM 1067 N N . GLY A 1 62 ? 7.024 16.191 10.432 1.00 0.00 69 GLY A N 1
ATOM 1068 C CA . GLY A 1 62 ? 6.027 16.486 11.445 1.00 0.00 69 GLY A CA 1
ATOM 1069 C C . GLY A 1 62 ? 6.610 16.511 12.844 1.00 0.00 69 GLY A C 1
ATOM 1070 O O . GLY A 1 62 ? 6.452 15.558 13.607 1.00 0.00 69 GLY A O 1
ATOM 1074 N N . VAL A 1 63 ? 7.285 17.605 13.182 1.00 0.00 70 VAL A N 1
ATOM 1075 C CA . VAL A 1 63 ? 7.892 17.753 14.499 1.00 0.00 70 VAL A CA 1
ATOM 1076 C C . VAL A 1 63 ? 6.858 18.201 15.530 1.00 0.00 70 VAL A C 1
ATOM 1077 O O . VAL A 1 63 ? 6.357 17.393 16.312 1.00 0.00 70 VAL A O 1
ATOM 1090 N N . LEU A 1 64 ? 6.541 19.492 15.526 1.00 0.00 71 LEU A N 1
ATOM 1091 C CA . LEU A 1 64 ? 5.566 20.044 16.460 1.00 0.00 71 LEU A CA 1
ATOM 1092 C C . LEU A 1 64 ? 4.957 21.330 15.911 1.00 0.00 71 LEU A C 1
ATOM 1093 O O . LEU A 1 64 ? 4.730 22.288 16.650 1.00 0.00 71 LEU A O 1
ATOM 1109 N N . ASP A 1 65 ? 4.695 21.343 14.608 1.00 0.00 72 ASP A N 1
ATOM 1110 C CA . ASP A 1 65 ? 4.113 22.509 13.956 1.00 0.00 72 ASP A CA 1
ATOM 1111 C C . ASP A 1 65 ? 2.652 22.687 14.359 1.00 0.00 72 ASP A C 1
ATOM 1112 O O . ASP A 1 65 ? 1.792 21.892 13.981 1.00 0.00 72 ASP A O 1
ATOM 1121 N N . ARG A 1 66 ? 2.379 23.735 15.129 1.00 0.00 73 ARG A N 1
ATOM 1122 C CA . ARG A 1 66 ? 1.022 24.017 15.583 1.00 0.00 73 ARG A CA 1
ATOM 1123 C C . ARG A 1 66 ? 0.310 24.955 14.613 1.00 0.00 73 ARG A C 1
ATOM 1124 O O . ARG A 1 66 ? -0.908 24.887 14.449 1.00 0.00 73 ARG A O 1
ATOM 1145 N N . ARG A 1 67 ? 1.079 25.830 13.973 1.00 0.00 74 ARG A N 1
ATOM 1146 C CA . ARG A 1 67 ? 0.523 26.782 13.017 1.00 0.00 74 ARG A CA 1
ATOM 1147 C C . ARG A 1 67 ? 0.329 26.124 11.658 1.00 0.00 74 ARG A C 1
ATOM 1148 O O . ARG A 1 67 ? -0.612 26.439 10.930 1.00 0.00 74 ARG A O 1
ATOM 1169 N N . TRP A 1 68 ? 1.230 25.206 11.324 1.00 0.00 75 TRP A N 1
ATOM 1170 C CA . TRP A 1 68 ? 1.165 24.496 10.051 1.00 0.00 75 TRP A CA 1
ATOM 1171 C C . TRP A 1 68 ? 0.456 23.154 10.205 1.00 0.00 75 TRP A C 1
ATOM 1172 O O . TRP A 1 68 ? 0.709 22.217 9.448 1.00 0.00 75 TRP A O 1
ATOM 1193 N N . GLN A 1 69 ? -0.434 23.066 11.189 1.00 0.00 76 GLN A N 1
ATOM 1194 C CA . GLN A 1 69 ? -1.179 21.836 11.438 1.00 0.00 76 GLN A CA 1
ATOM 1195 C C . GLN A 1 69 ? -1.985 21.429 10.208 1.00 0.00 76 GLN A C 1
ATOM 1196 O O . GLN A 1 69 ? -2.278 22.256 9.345 1.00 0.00 76 GLN A O 1
ATOM 1210 N N . ARG A 1 70 ? -2.339 20.150 10.136 1.00 0.00 77 ARG A N 1
ATOM 1211 C CA . ARG A 1 70 ? -3.110 19.634 9.011 1.00 0.00 77 ARG A CA 1
ATOM 1212 C C . ARG A 1 70 ? -4.234 18.722 9.494 1.00 0.00 77 ARG A C 1
ATOM 1213 O O . ARG A 1 70 ? -4.133 18.106 10.555 1.00 0.00 77 ARG A O 1
ATOM 1234 N N . ARG A 1 71 ? -5.303 18.642 8.709 1.00 0.00 78 ARG A N 1
ATOM 1235 C CA . ARG A 1 71 ? -6.444 17.804 9.057 1.00 0.00 78 ARG A CA 1
ATOM 1236 C C . ARG A 1 71 ? -6.388 16.474 8.312 1.00 0.00 78 ARG A C 1
ATOM 1237 O O . ARG A 1 71 ? -6.535 16.428 7.091 1.00 0.00 78 ARG A O 1
ATOM 1258 N N . TYR A 1 72 ? -6.171 15.395 9.057 1.00 0.00 79 TYR A N 1
ATOM 1259 C CA . TYR A 1 72 ? -6.093 14.062 8.468 1.00 0.00 79 TYR A CA 1
ATOM 1260 C C . TYR A 1 72 ? -7.370 13.720 7.704 1.00 0.00 79 TYR A C 1
ATOM 1261 O O . TYR A 1 72 ? -7.360 12.872 6.812 1.00 0.00 79 TYR A O 1
ATOM 1279 N N . ASP A 1 73 ? -8.467 14.382 8.059 1.00 0.00 80 ASP A N 1
ATOM 1280 C CA . ASP A 1 73 ? -9.747 14.143 7.403 1.00 0.00 80 ASP A CA 1
ATOM 1281 C C . ASP A 1 73 ? -10.043 15.224 6.368 1.00 0.00 80 ASP A C 1
ATOM 1282 O O . ASP A 1 73 ? -11.200 15.569 6.130 1.00 0.00 80 ASP A O 1
ATOM 1291 N N . ASP A 1 74 ? -8.989 15.754 5.754 1.00 0.00 81 ASP A N 1
ATOM 1292 C CA . ASP A 1 74 ? -9.139 16.795 4.743 1.00 0.00 81 ASP A CA 1
ATOM 1293 C C . ASP A 1 74 ? -9.185 16.190 3.340 1.00 0.00 81 ASP A C 1
ATOM 1294 O O . ASP A 1 74 ? -8.238 15.532 2.911 1.00 0.00 81 ASP A O 1
ATOM 1303 N N . PRO A 1 75 ? -10.291 16.403 2.601 1.00 0.00 82 PRO A N 1
ATOM 1304 C CA . PRO A 1 75 ? -10.445 15.870 1.243 1.00 0.00 82 PRO A CA 1
ATOM 1305 C C . PRO A 1 75 ? -9.264 16.224 0.344 1.00 0.00 82 PRO A C 1
ATOM 1306 O O . PRO A 1 75 ? -8.851 15.426 -0.497 1.00 0.00 82 PRO A O 1
ATOM 1317 N N . GLU A 1 76 ? -8.725 17.426 0.528 1.00 0.00 83 GLU A N 1
ATOM 1318 C CA . GLU A 1 76 ? -7.591 17.885 -0.267 1.00 0.00 83 GLU A CA 1
ATOM 1319 C C . GLU A 1 76 ? -6.409 16.930 -0.133 1.00 0.00 83 GLU A C 1
ATOM 1320 O O . GLU A 1 76 ? -5.777 16.565 -1.124 1.00 0.00 83 GLU A O 1
ATOM 1332 N N . MET A 1 77 ? -6.120 16.526 1.100 1.00 0.00 84 MET A N 1
ATOM 1333 C CA . MET A 1 77 ? -5.017 15.610 1.364 1.00 0.00 84 MET A CA 1
ATOM 1334 C C . MET A 1 77 ? -5.428 14.171 1.072 1.00 0.00 84 MET A C 1
ATOM 1335 O O . MET A 1 77 ? -4.612 13.356 0.642 1.00 0.00 84 MET A O 1
ATOM 1349 N N . ILE A 1 78 ? -6.700 13.868 1.307 1.00 0.00 85 ILE A N 1
ATOM 1350 C CA . ILE A 1 78 ? -7.227 12.529 1.070 1.00 0.00 85 ILE A CA 1
ATOM 1351 C C . ILE A 1 78 ? -7.245 12.206 -0.423 1.00 0.00 85 ILE A C 1
ATOM 1352 O O . ILE A 1 78 ? -6.939 11.085 -0.830 1.00 0.00 85 ILE A O 1
ATOM 1368 N N . ASP A 1 79 ? -7.609 13.194 -1.234 1.00 0.00 86 ASP A N 1
ATOM 1369 C CA . ASP A 1 79 ? -7.673 13.018 -2.682 1.00 0.00 86 ASP A CA 1
ATOM 1370 C C . ASP A 1 79 ? -6.374 12.429 -3.229 1.00 0.00 86 ASP A C 1
ATOM 1371 O O . ASP A 1 79 ? -6.389 11.431 -3.949 1.00 0.00 86 ASP A O 1
ATOM 1380 N N . GLU A 1 80 ? -5.252 13.056 -2.886 1.00 0.00 87 GLU A N 1
ATOM 1381 C CA . GLU A 1 80 ? -3.948 12.593 -3.348 1.00 0.00 87 GLU A CA 1
ATOM 1382 C C . GLU A 1 80 ? -3.539 11.306 -2.641 1.00 0.00 87 GLU A C 1
ATOM 1383 O O . GLU A 1 80 ? -3.012 10.387 -3.266 1.00 0.00 87 GLU A O 1
ATOM 1395 N N . ARG A 1 81 ? -3.789 11.241 -1.337 1.00 0.00 88 ARG A N 1
ATOM 1396 C CA . ARG A 1 81 ? -3.447 10.056 -0.557 1.00 0.00 88 ARG A CA 1
ATOM 1397 C C . ARG A 1 81 ? -4.045 8.800 -1.189 1.00 0.00 88 ARG A C 1
ATOM 1398 O O . ARG A 1 81 ? -3.546 7.693 -0.988 1.00 0.00 88 ARG A O 1
ATOM 1419 N N . ARG A 1 82 ? -5.117 8.984 -1.956 1.00 0.00 89 ARG A N 1
ATOM 1420 C CA . ARG A 1 82 ? -5.785 7.873 -2.621 1.00 0.00 89 ARG A CA 1
ATOM 1421 C C . ARG A 1 82 ? -4.866 7.212 -3.642 1.00 0.00 89 ARG A C 1
ATOM 1422 O O . ARG A 1 82 ? -4.573 6.020 -3.547 1.00 0.00 89 ARG A O 1
ATOM 1443 N N . ILE A 1 83 ? -4.418 7.991 -4.624 1.00 0.00 90 ILE A N 1
ATOM 1444 C CA . ILE A 1 83 ? -3.538 7.469 -5.664 1.00 0.00 90 ILE A CA 1
ATOM 1445 C C . ILE A 1 83 ? -2.135 7.212 -5.128 1.00 0.00 90 ILE A C 1
ATOM 1446 O O . ILE A 1 83 ? -1.786 7.648 -4.031 1.00 0.00 90 ILE A O 1
ATOM 1462 N N . GLY A 1 84 ? -1.335 6.497 -5.912 1.00 0.00 91 GLY A N 1
ATOM 1463 C CA . GLY A 1 84 ? 0.024 6.188 -5.504 1.00 0.00 91 GLY A CA 1
ATOM 1464 C C . GLY A 1 84 ? 0.131 4.859 -4.779 1.00 0.00 91 GLY A C 1
ATOM 1465 O O . GLY A 1 84 ? 1.187 4.226 -4.786 1.00 0.00 91 GLY A O 1
ATOM 1469 N N . LEU A 1 85 ? -0.960 4.437 -4.149 1.00 0.00 92 LEU A N 1
ATOM 1470 C CA . LEU A 1 85 ? -0.980 3.177 -3.413 1.00 0.00 92 LEU A CA 1
ATOM 1471 C C . LEU A 1 85 ? -1.149 1.992 -4.358 1.00 0.00 92 LEU A C 1
ATOM 1472 O O . LEU A 1 85 ? -0.374 1.037 -4.316 1.00 0.00 92 LEU A O 1
ATOM 1488 N N . GLU A 1 86 ? -2.170 2.058 -5.208 1.00 0.00 93 GLU A N 1
ATOM 1489 C CA . GLU A 1 86 ? -2.443 0.987 -6.162 1.00 0.00 93 GLU A CA 1
ATOM 1490 C C . GLU A 1 86 ? -1.216 0.683 -7.016 1.00 0.00 93 GLU A C 1
ATOM 1491 O O . GLU A 1 86 ? -0.909 -0.478 -7.287 1.00 0.00 93 GLU A O 1
ATOM 1503 N N . ARG A 1 87 ? -0.518 1.732 -7.437 1.00 0.00 94 ARG A N 1
ATOM 1504 C CA . ARG A 1 87 ? 0.675 1.575 -8.261 1.00 0.00 94 ARG A CA 1
ATOM 1505 C C . ARG A 1 87 ? 1.789 0.885 -7.480 1.00 0.00 94 ARG A C 1
ATOM 1506 O O . ARG A 1 87 ? 2.486 0.019 -8.009 1.00 0.00 94 ARG A O 1
ATOM 1527 N N . PHE A 1 88 ? 1.951 1.275 -6.221 1.00 0.00 95 PHE A N 1
ATOM 1528 C CA . PHE A 1 88 ? 2.980 0.696 -5.365 1.00 0.00 95 PHE A CA 1
ATOM 1529 C C . PHE A 1 88 ? 2.753 -0.802 -5.166 1.00 0.00 95 PHE A C 1
ATOM 1530 O O . PHE A 1 88 ? 3.676 -1.535 -4.810 1.00 0.00 95 PHE A O 1
ATOM 1547 N N . LEU A 1 89 ? 1.521 -1.251 -5.395 1.00 0.00 96 LEU A N 1
ATOM 1548 C CA . LEU A 1 89 ? 1.181 -2.661 -5.236 1.00 0.00 96 LEU A CA 1
ATOM 1549 C C . LEU A 1 89 ? 1.454 -3.442 -6.519 1.00 0.00 96 LEU A C 1
ATOM 1550 O O . LEU A 1 89 ? 2.202 -4.418 -6.513 1.00 0.00 96 LEU A O 1
ATOM 1566 N N . ASN A 1 90 ? 0.837 -3.007 -7.616 1.00 0.00 97 ASN A N 1
ATOM 1567 C CA . ASN A 1 90 ? 1.005 -3.665 -8.910 1.00 0.00 97 ASN A CA 1
ATOM 1568 C C . ASN A 1 90 ? 2.471 -3.989 -9.190 1.00 0.00 97 ASN A C 1
ATOM 1569 O O . ASN A 1 90 ? 2.828 -5.146 -9.413 1.00 0.00 97 ASN A O 1
ATOM 1580 N N . GLU A 1 91 ? 3.315 -2.962 -9.182 1.00 0.00 98 GLU A N 1
ATOM 1581 C CA . GLU A 1 91 ? 4.741 -3.141 -9.440 1.00 0.00 98 GLU A CA 1
ATOM 1582 C C . GLU A 1 91 ? 5.347 -4.163 -8.484 1.00 0.00 98 GLU A C 1
ATOM 1583 O O . GLU A 1 91 ? 6.100 -5.045 -8.899 1.00 0.00 98 GLU A O 1
ATOM 1595 N N . LEU A 1 92 ? 5.013 -4.041 -7.204 1.00 0.00 99 LEU A N 1
ATOM 1596 C CA . LEU A 1 92 ? 5.525 -4.958 -6.193 1.00 0.00 99 LEU A CA 1
ATOM 1597 C C . LEU A 1 92 ? 5.030 -6.377 -6.449 1.00 0.00 99 LEU A C 1
ATOM 1598 O O . LEU A 1 92 ? 5.823 -7.308 -6.588 1.00 0.00 99 LEU A O 1
ATOM 1614 N N . TYR A 1 93 ? 3.713 -6.531 -6.514 1.00 0.00 100 TYR A N 1
ATOM 1615 C CA . TYR A 1 93 ? 3.105 -7.833 -6.756 1.00 0.00 100 TYR A CA 1
ATOM 1616 C C . TYR A 1 93 ? 3.521 -8.391 -8.117 1.00 0.00 100 TYR A C 1
ATOM 1617 O O . TYR A 1 93 ? 3.401 -9.590 -8.367 1.00 0.00 100 TYR A O 1
ATOM 1635 N N . ASN A 1 94 ? 4.012 -7.516 -8.993 1.00 0.00 101 ASN A N 1
ATOM 1636 C CA . ASN A 1 94 ? 4.446 -7.928 -10.324 1.00 0.00 101 ASN A CA 1
ATOM 1637 C C . ASN A 1 94 ? 5.884 -8.442 -10.294 1.00 0.00 101 ASN A C 1
ATOM 1638 O O . ASN A 1 94 ? 6.751 -7.935 -11.006 1.00 0.00 101 ASN A O 1
ATOM 1649 N N . ASP A 1 95 ? 6.130 -9.451 -9.466 1.00 0.00 102 ASP A N 1
ATOM 1650 C CA . ASP A 1 95 ? 7.463 -10.030 -9.347 1.00 0.00 102 ASP A CA 1
ATOM 1651 C C . ASP A 1 95 ? 7.825 -10.821 -10.600 1.00 0.00 102 ASP A C 1
ATOM 1652 O O . ASP A 1 95 ? 6.961 -11.426 -11.235 1.00 0.00 102 ASP A O 1
ATOM 1661 N N . ARG A 1 96 ? 9.107 -10.812 -10.950 1.00 0.00 103 ARG A N 1
ATOM 1662 C CA . ARG A 1 96 ? 9.581 -11.529 -12.129 1.00 0.00 103 ARG A CA 1
ATOM 1663 C C . ARG A 1 96 ? 10.834 -12.339 -11.810 1.00 0.00 103 ARG A C 1
ATOM 1664 O O . ARG A 1 96 ? 10.835 -13.565 -11.914 1.00 0.00 103 ARG A O 1
ATOM 1685 N N . PHE A 1 97 ? 11.899 -11.645 -11.424 1.00 0.00 104 PHE A N 1
ATOM 1686 C CA . PHE A 1 97 ? 13.159 -12.301 -11.093 1.00 0.00 104 PHE A CA 1
ATOM 1687 C C . PHE A 1 97 ? 13.437 -12.230 -9.594 1.00 0.00 104 PHE A C 1
ATOM 1688 O O . PHE A 1 97 ? 14.085 -13.112 -9.031 1.00 0.00 104 PHE A O 1
ATOM 1705 N N . ASP A 1 98 ? 12.944 -11.175 -8.954 1.00 0.00 105 ASP A N 1
ATOM 1706 C CA . ASP A 1 98 ? 13.141 -10.991 -7.520 1.00 0.00 105 ASP A CA 1
ATOM 1707 C C . ASP A 1 98 ? 11.833 -10.610 -6.835 1.00 0.00 105 ASP A C 1
ATOM 1708 O O . ASP A 1 98 ? 11.247 -9.568 -7.129 1.00 0.00 105 ASP A O 1
ATOM 1717 N N . SER A 1 99 ? 11.381 -11.460 -5.919 1.00 0.00 106 SER A N 1
ATOM 1718 C CA . SER A 1 99 ? 10.142 -11.210 -5.191 1.00 0.00 106 SER A CA 1
ATOM 1719 C C . SER A 1 99 ? 10.413 -10.923 -3.718 1.00 0.00 106 SER A C 1
ATOM 1720 O O . SER A 1 99 ? 9.505 -10.992 -2.891 1.00 0.00 106 SER A O 1
ATOM 1728 N N . ARG A 1 100 ? 11.661 -10.598 -3.391 1.00 0.00 107 ARG A N 1
ATOM 1729 C CA . ARG A 1 100 ? 12.034 -10.300 -2.011 1.00 0.00 107 ARG A CA 1
ATOM 1730 C C . ARG A 1 100 ? 11.117 -9.233 -1.423 1.00 0.00 107 ARG A C 1
ATOM 1731 O O . ARG A 1 100 ? 10.817 -9.241 -0.229 1.00 0.00 107 ARG A O 1
ATOM 1752 N N . TRP A 1 101 ? 10.678 -8.317 -2.277 1.00 0.00 108 TRP A N 1
ATOM 1753 C CA . TRP A 1 101 ? 9.796 -7.235 -1.856 1.00 0.00 108 TRP A CA 1
ATOM 1754 C C . TRP A 1 101 ? 8.463 -7.775 -1.344 1.00 0.00 108 TRP A C 1
ATOM 1755 O O . TRP A 1 101 ? 7.951 -7.316 -0.322 1.00 0.00 108 TRP A O 1
ATOM 1776 N N . ARG A 1 102 ? 7.900 -8.747 -2.057 1.00 0.00 109 ARG A N 1
ATOM 1777 C CA . ARG A 1 102 ? 6.624 -9.336 -1.664 1.00 0.00 109 ARG A CA 1
ATOM 1778 C C . ARG A 1 102 ? 6.828 -10.543 -0.751 1.00 0.00 109 ARG A C 1
ATOM 1779 O O . ARG A 1 102 ? 5.933 -10.914 0.008 1.00 0.00 109 ARG A O 1
ATOM 1800 N N . ASP A 1 103 ? 8.008 -11.152 -0.827 1.00 0.00 110 ASP A N 1
ATOM 1801 C CA . ASP A 1 103 ? 8.321 -12.314 -0.003 1.00 0.00 110 ASP A CA 1
ATOM 1802 C C . ASP A 1 103 ? 8.344 -11.944 1.477 1.00 0.00 110 ASP A C 1
ATOM 1803 O O . ASP A 1 103 ? 8.112 -12.789 2.342 1.00 0.00 110 ASP A O 1
ATOM 1812 N N . THR A 1 104 ? 8.628 -10.675 1.763 1.00 0.00 111 THR A N 1
ATOM 1813 C CA . THR A 1 104 ? 8.683 -10.191 3.137 1.00 0.00 111 THR A CA 1
ATOM 1814 C C . THR A 1 104 ? 7.389 -10.506 3.883 1.00 0.00 111 THR A C 1
ATOM 1815 O O . THR A 1 104 ? 6.328 -10.648 3.275 1.00 0.00 111 THR A O 1
ATOM 1826 N N . LYS A 1 105 ? 7.486 -10.612 5.204 1.00 0.00 112 LYS A N 1
ATOM 1827 C CA . LYS A 1 105 ? 6.325 -10.907 6.034 1.00 0.00 112 LYS A CA 1
ATOM 1828 C C . LYS A 1 105 ? 5.386 -9.706 6.099 1.00 0.00 112 LYS A C 1
ATOM 1829 O O . LYS A 1 105 ? 4.175 -9.861 6.254 1.00 0.00 112 LYS A O 1
ATOM 1848 N N . ILE A 1 106 ? 5.954 -8.510 5.981 1.00 0.00 113 ILE A N 1
ATOM 1849 C CA . ILE A 1 106 ? 5.166 -7.284 6.028 1.00 0.00 113 ILE A CA 1
ATOM 1850 C C . ILE A 1 106 ? 4.268 -7.160 4.801 1.00 0.00 113 ILE A C 1
ATOM 1851 O O . ILE A 1 106 ? 3.126 -6.711 4.898 1.00 0.00 113 ILE A O 1
ATOM 1867 N N . ALA A 1 107 ? 4.793 -7.559 3.648 1.00 0.00 114 ALA A N 1
ATOM 1868 C CA . ALA A 1 107 ? 4.040 -7.493 2.403 1.00 0.00 114 ALA A CA 1
ATOM 1869 C C . ALA A 1 107 ? 2.883 -8.485 2.409 1.00 0.00 114 ALA A C 1
ATOM 1870 O O . ALA A 1 107 ? 1.762 -8.150 2.024 1.00 0.00 114 ALA A O 1
ATOM 1877 N N . GLN A 1 108 ? 3.161 -9.707 2.852 1.00 0.00 115 GLN A N 1
ATOM 1878 C CA . GLN A 1 108 ? 2.142 -10.749 2.912 1.00 0.00 115 GLN A CA 1
ATOM 1879 C C . GLN A 1 108 ? 1.088 -10.420 3.965 1.00 0.00 115 GLN A C 1
ATOM 1880 O O . GLN A 1 108 ? -0.075 -10.800 3.833 1.00 0.00 115 GLN A O 1
ATOM 1894 N N . ASP A 1 109 ? 1.503 -9.711 5.010 1.00 0.00 116 ASP A N 1
ATOM 1895 C CA . ASP A 1 109 ? 0.594 -9.329 6.085 1.00 0.00 116 ASP A CA 1
ATOM 1896 C C . ASP A 1 109 ? -0.073 -7.986 5.793 1.00 0.00 116 ASP A C 1
ATOM 1897 O O . ASP A 1 109 ? -1.086 -7.643 6.402 1.00 0.00 116 ASP A O 1
ATOM 1906 N N . PHE A 1 110 ? 0.502 -7.228 4.863 1.00 0.00 117 PHE A N 1
ATOM 1907 C CA . PHE A 1 110 ? -0.034 -5.922 4.496 1.00 0.00 117 PHE A CA 1
ATOM 1908 C C . PHE A 1 110 ? -1.520 -6.004 4.155 1.00 0.00 117 PHE A C 1
ATOM 1909 O O . PHE A 1 110 ? -2.319 -5.197 4.628 1.00 0.00 117 PHE A O 1
ATOM 1926 N N . LEU A 1 111 ? -1.882 -6.978 3.327 1.00 0.00 118 LEU A N 1
ATOM 1927 C CA . LEU A 1 111 ? -3.272 -7.155 2.921 1.00 0.00 118 LEU A CA 1
ATOM 1928 C C . LEU A 1 111 ? -3.879 -8.410 3.544 1.00 0.00 118 LEU A C 1
ATOM 1929 O O . LEU A 1 111 ? -4.861 -8.950 3.036 1.00 0.00 118 LEU A O 1
ATOM 1945 N N . GLN A 1 112 ? -3.291 -8.873 4.644 1.00 0.00 119 GLN A N 1
ATOM 1946 C CA . GLN A 1 112 ? -3.782 -10.065 5.323 1.00 0.00 119 GLN A CA 1
ATOM 1947 C C . GLN A 1 112 ? -3.760 -11.264 4.381 1.00 0.00 119 GLN A C 1
ATOM 1948 O O . GLN A 1 112 ? -4.747 -11.989 4.255 1.00 0.00 119 GLN A O 1
ATOM 1962 N N . LEU A 1 113 ? -2.625 -11.463 3.718 1.00 0.00 120 LEU A N 1
ATOM 1963 C CA . LEU A 1 113 ? -2.468 -12.569 2.782 1.00 0.00 120 LEU A CA 1
ATOM 1964 C C . LEU A 1 113 ? -1.882 -13.794 3.477 1.00 0.00 120 LEU A C 1
ATOM 1965 O O . LEU A 1 113 ? -1.068 -14.517 2.902 1.00 0.00 120 LEU A O 1
ATOM 1981 N N . SER A 1 114 ? -2.305 -14.023 4.714 1.00 0.00 121 SER A N 1
ATOM 1982 C CA . SER A 1 114 ? -1.827 -15.162 5.488 1.00 0.00 121 SER A CA 1
ATOM 1983 C C . SER A 1 114 ? -2.453 -16.460 4.985 1.00 0.00 121 SER A C 1
ATOM 1984 O O . SER A 1 114 ? -3.074 -16.490 3.923 1.00 0.00 121 SER A O 1
ATOM 1992 N N . LYS A 1 115 ? -2.285 -17.531 5.755 1.00 0.00 122 LYS A N 1
ATOM 1993 C CA . LYS A 1 115 ? -2.834 -18.831 5.386 1.00 0.00 122 LYS A CA 1
ATOM 1994 C C . LYS A 1 115 ? -3.994 -19.213 6.305 1.00 0.00 122 LYS A C 1
ATOM 1995 O O . LYS A 1 115 ? -3.782 -19.747 7.393 1.00 0.00 122 LYS A O 1
ATOM 2014 N N . PRO A 1 116 ? -5.242 -18.946 5.878 1.00 0.00 123 PRO A N 1
ATOM 2015 C CA . PRO A 1 116 ? -6.432 -19.268 6.674 1.00 0.00 123 PRO A CA 1
ATOM 2016 C C . PRO A 1 116 ? -6.663 -20.771 6.786 1.00 0.00 123 PRO A C 1
ATOM 2017 O O . PRO A 1 116 ? -6.374 -21.525 5.856 1.00 0.00 123 PRO A O 1
ATOM 2028 N N . ASN A 1 117 ? -7.184 -21.200 7.930 1.00 0.00 124 ASN A N 1
ATOM 2029 C CA . ASN A 1 117 ? -7.454 -22.614 8.164 1.00 0.00 124 ASN A CA 1
ATOM 2030 C C . ASN A 1 117 ? -8.810 -22.806 8.836 1.00 0.00 124 ASN A C 1
ATOM 2031 O O . ASN A 1 117 ? -9.355 -21.812 9.361 1.00 0.00 124 ASN A O 1
ATOM 2043 N N . LYS A 1 1 ? 7.870 -3.283 -25.710 1.00 0.00 8 LYS A N 2
ATOM 2044 C CA . LYS A 1 1 ? 7.880 -3.715 -24.288 1.00 0.00 8 LYS A CA 2
ATOM 2045 C C . LYS A 1 1 ? 6.544 -3.420 -23.613 1.00 0.00 8 LYS A C 2
ATOM 2046 O O . LYS A 1 1 ? 6.089 -2.276 -23.588 1.00 0.00 8 LYS A O 2
ATOM 2067 N N . MET A 1 2 ? 5.921 -4.458 -23.066 1.00 0.00 9 MET A N 2
ATOM 2068 C CA . MET A 1 2 ? 4.638 -4.310 -22.390 1.00 0.00 9 MET A CA 2
ATOM 2069 C C . MET A 1 2 ? 4.827 -3.787 -20.970 1.00 0.00 9 MET A C 2
ATOM 2070 O O . MET A 1 2 ? 5.873 -3.998 -20.355 1.00 0.00 9 MET A O 2
ATOM 2084 N N . SER A 1 3 ? 3.810 -3.105 -20.455 1.00 0.00 10 SER A N 2
ATOM 2085 C CA . SER A 1 3 ? 3.865 -2.552 -19.107 1.00 0.00 10 SER A CA 2
ATOM 2086 C C . SER A 1 3 ? 3.127 -3.448 -18.119 1.00 0.00 10 SER A C 2
ATOM 2087 O O . SER A 1 3 ? 1.943 -3.734 -18.290 1.00 0.00 10 SER A O 2
ATOM 2095 N N . GLU A 1 4 ? 3.835 -3.889 -17.083 1.00 0.00 11 GLU A N 2
ATOM 2096 C CA . GLU A 1 4 ? 3.248 -4.753 -16.066 1.00 0.00 11 GLU A CA 2
ATOM 2097 C C . GLU A 1 4 ? 2.417 -3.941 -15.078 1.00 0.00 11 GLU A C 2
ATOM 2098 O O . GLU A 1 4 ? 2.859 -2.900 -14.591 1.00 0.00 11 GLU A O 2
ATOM 2110 N N . LYS A 1 5 ? 1.213 -4.422 -14.786 1.00 0.00 12 LYS A N 2
ATOM 2111 C CA . LYS A 1 5 ? 0.323 -3.737 -13.856 1.00 0.00 12 LYS A CA 2
ATOM 2112 C C . LYS A 1 5 ? -0.631 -4.721 -13.185 1.00 0.00 12 LYS A C 2
ATOM 2113 O O . LYS A 1 5 ? -1.388 -5.423 -13.856 1.00 0.00 12 LYS A O 2
ATOM 2132 N N . LEU A 1 6 ? -0.592 -4.763 -11.857 1.00 0.00 13 LEU A N 2
ATOM 2133 C CA . LEU A 1 6 ? -1.456 -5.657 -11.095 1.00 0.00 13 LEU A CA 2
ATOM 2134 C C . LEU A 1 6 ? -2.843 -5.049 -10.920 1.00 0.00 13 LEU A C 2
ATOM 2135 O O . LEU A 1 6 ? -2.984 -3.835 -10.768 1.00 0.00 13 LEU A O 2
ATOM 2151 N N . ARG A 1 7 ? -3.866 -5.896 -10.949 1.00 0.00 14 ARG A N 2
ATOM 2152 C CA . ARG A 1 7 ? -5.241 -5.433 -10.798 1.00 0.00 14 ARG A CA 2
ATOM 2153 C C . ARG A 1 7 ? -5.474 -4.847 -9.411 1.00 0.00 14 ARG A C 2
ATOM 2154 O O . ARG A 1 7 ? -5.697 -5.573 -8.444 1.00 0.00 14 ARG A O 2
ATOM 2175 N N . ILE A 1 8 ? -5.422 -3.525 -9.330 1.00 0.00 15 ILE A N 2
ATOM 2176 C CA . ILE A 1 8 ? -5.627 -2.821 -8.073 1.00 0.00 15 ILE A CA 2
ATOM 2177 C C . ILE A 1 8 ? -6.430 -1.543 -8.298 1.00 0.00 15 ILE A C 2
ATOM 2178 O O . ILE A 1 8 ? -6.005 -0.657 -9.040 1.00 0.00 15 ILE A O 2
ATOM 2194 N N . LYS A 1 9 ? -7.590 -1.453 -7.658 1.00 0.00 16 LYS A N 2
ATOM 2195 C CA . LYS A 1 9 ? -8.446 -0.281 -7.796 1.00 0.00 16 LYS A CA 2
ATOM 2196 C C . LYS A 1 9 ? -8.926 0.203 -6.433 1.00 0.00 16 LYS A C 2
ATOM 2197 O O . LYS A 1 9 ? -9.241 -0.599 -5.555 1.00 0.00 16 LYS A O 2
ATOM 2216 N N . VAL A 1 10 ? -8.975 1.519 -6.260 1.00 0.00 17 VAL A N 2
ATOM 2217 C CA . VAL A 1 10 ? -9.414 2.106 -5.000 1.00 0.00 17 VAL A CA 2
ATOM 2218 C C . VAL A 1 10 ? -10.534 3.116 -5.226 1.00 0.00 17 VAL A C 2
ATOM 2219 O O . VAL A 1 10 ? -10.348 4.122 -5.909 1.00 0.00 17 VAL A O 2
ATOM 2232 N N . ASP A 1 11 ? -11.698 2.840 -4.646 1.00 0.00 18 ASP A N 2
ATOM 2233 C CA . ASP A 1 11 ? -12.848 3.724 -4.786 1.00 0.00 18 ASP A CA 2
ATOM 2234 C C . ASP A 1 11 ? -13.648 3.792 -3.486 1.00 0.00 18 ASP A C 2
ATOM 2235 O O . ASP A 1 11 ? -14.847 4.071 -3.501 1.00 0.00 18 ASP A O 2
ATOM 2244 N N . ASP A 1 12 ? -12.979 3.537 -2.365 1.00 0.00 19 ASP A N 2
ATOM 2245 C CA . ASP A 1 12 ? -13.634 3.572 -1.064 1.00 0.00 19 ASP A CA 2
ATOM 2246 C C . ASP A 1 12 ? -12.803 4.366 -0.060 1.00 0.00 19 ASP A C 2
ATOM 2247 O O . ASP A 1 12 ? -11.611 4.117 0.108 1.00 0.00 19 ASP A O 2
ATOM 2256 N N . VAL A 1 13 ? -13.443 5.324 0.602 1.00 0.00 20 VAL A N 2
ATOM 2257 C CA . VAL A 1 13 ? -12.763 6.155 1.588 1.00 0.00 20 VAL A CA 2
ATOM 2258 C C . VAL A 1 13 ? -13.709 6.554 2.714 1.00 0.00 20 VAL A C 2
ATOM 2259 O O . VAL A 1 13 ? -14.672 7.291 2.499 1.00 0.00 20 VAL A O 2
ATOM 2272 N N . LYS A 1 14 ? -13.429 6.063 3.917 1.00 0.00 21 LYS A N 2
ATOM 2273 C CA . LYS A 1 14 ? -14.255 6.369 5.079 1.00 0.00 21 LYS A CA 2
ATOM 2274 C C . LYS A 1 14 ? -13.508 7.277 6.050 1.00 0.00 21 LYS A C 2
ATOM 2275 O O . LYS A 1 14 ? -12.486 6.891 6.616 1.00 0.00 21 LYS A O 2
ATOM 2294 N N . ILE A 1 15 ? -14.026 8.486 6.238 1.00 0.00 22 ILE A N 2
ATOM 2295 C CA . ILE A 1 15 ? -13.410 9.449 7.140 1.00 0.00 22 ILE A CA 2
ATOM 2296 C C . ILE A 1 15 ? -13.790 9.165 8.589 1.00 0.00 22 ILE A C 2
ATOM 2297 O O . ILE A 1 15 ? -14.857 9.568 9.050 1.00 0.00 22 ILE A O 2
ATOM 2313 N N . ASN A 1 16 ? -12.910 8.470 9.304 1.00 0.00 23 ASN A N 2
ATOM 2314 C CA . ASN A 1 16 ? -13.159 8.137 10.702 1.00 0.00 23 ASN A CA 2
ATOM 2315 C C . ASN A 1 16 ? -12.569 9.201 11.625 1.00 0.00 23 ASN A C 2
ATOM 2316 O O . ASN A 1 16 ? -11.523 9.779 11.329 1.00 0.00 23 ASN A O 2
ATOM 2327 N N . PRO A 1 17 ? -13.235 9.475 12.760 1.00 0.00 24 PRO A N 2
ATOM 2328 C CA . PRO A 1 17 ? -12.768 10.475 13.725 1.00 0.00 24 PRO A CA 2
ATOM 2329 C C . PRO A 1 17 ? -11.319 10.247 14.146 1.00 0.00 24 PRO A C 2
ATOM 2330 O O . PRO A 1 17 ? -10.639 11.173 14.587 1.00 0.00 24 PRO A O 2
ATOM 2341 N N . LYS A 1 18 ? -10.853 9.009 14.009 1.00 0.00 25 LYS A N 2
ATOM 2342 C CA . LYS A 1 18 ? -9.486 8.663 14.379 1.00 0.00 25 LYS A CA 2
ATOM 2343 C C . LYS A 1 18 ? -8.536 8.832 13.197 1.00 0.00 25 LYS A C 2
ATOM 2344 O O . LYS A 1 18 ? -7.424 9.338 13.352 1.00 0.00 25 LYS A O 2
ATOM 2363 N N . TYR A 1 19 ? -8.976 8.404 12.018 1.00 0.00 26 TYR A N 2
ATOM 2364 C CA . TYR A 1 19 ? -8.154 8.509 10.816 1.00 0.00 26 TYR A CA 2
ATOM 2365 C C . TYR A 1 19 ? -8.953 8.139 9.568 1.00 0.00 26 TYR A C 2
ATOM 2366 O O . TYR A 1 19 ? -9.998 7.496 9.654 1.00 0.00 26 TYR A O 2
ATOM 2384 N N . VAL A 1 20 ? -8.450 8.553 8.409 1.00 0.00 27 VAL A N 2
ATOM 2385 C CA . VAL A 1 20 ? -9.110 8.267 7.140 1.00 0.00 27 VAL A CA 2
ATOM 2386 C C . VAL A 1 20 ? -8.588 6.972 6.529 1.00 0.00 27 VAL A C 2
ATOM 2387 O O . VAL A 1 20 ? -7.407 6.863 6.198 1.00 0.00 27 VAL A O 2
ATOM 2400 N N . LEU A 1 21 ? -9.473 5.990 6.384 1.00 0.00 28 LEU A N 2
ATOM 2401 C CA . LEU A 1 21 ? -9.097 4.701 5.813 1.00 0.00 28 LEU A CA 2
ATOM 2402 C C . LEU A 1 21 ? -9.343 4.677 4.308 1.00 0.00 28 LEU A C 2
ATOM 2403 O O . LEU A 1 21 ? -10.152 5.443 3.787 1.00 0.00 28 LEU A O 2
ATOM 2419 N N . TYR A 1 22 ? -8.636 3.789 3.615 1.00 0.00 29 TYR A N 2
ATOM 2420 C CA . TYR A 1 22 ? -8.773 3.661 2.168 1.00 0.00 29 TYR A CA 2
ATOM 2421 C C . TYR A 1 22 ? -9.140 2.231 1.780 1.00 0.00 29 TYR A C 2
ATOM 2422 O O . TYR A 1 22 ? -8.423 1.286 2.107 1.00 0.00 29 TYR A O 2
ATOM 2440 N N . GLY A 1 23 ? -10.257 2.082 1.076 1.00 0.00 30 GLY A N 2
ATOM 2441 C CA . GLY A 1 23 ? -10.694 0.765 0.653 1.00 0.00 30 GLY A CA 2
ATOM 2442 C C . GLY A 1 23 ? -10.064 0.346 -0.661 1.00 0.00 30 GLY A C 2
ATOM 2443 O O . GLY A 1 23 ? -10.557 0.698 -1.733 1.00 0.00 30 GLY A O 2
ATOM 2447 N N . VAL A 1 24 ? -8.970 -0.404 -0.578 1.00 0.00 31 VAL A N 2
ATOM 2448 C CA . VAL A 1 24 ? -8.270 -0.866 -1.770 1.00 0.00 31 VAL A CA 2
ATOM 2449 C C . VAL A 1 24 ? -8.853 -2.178 -2.279 1.00 0.00 31 VAL A C 2
ATOM 2450 O O . VAL A 1 24 ? -8.836 -3.191 -1.581 1.00 0.00 31 VAL A O 2
ATOM 2463 N N . SER A 1 25 ? -9.371 -2.149 -3.503 1.00 0.00 32 SER A N 2
ATOM 2464 C CA . SER A 1 25 ? -9.964 -3.335 -4.112 1.00 0.00 32 SER A CA 2
ATOM 2465 C C . SER A 1 25 ? -8.918 -4.131 -4.887 1.00 0.00 32 SER A C 2
ATOM 2466 O O . SER A 1 25 ? -8.117 -3.563 -5.630 1.00 0.00 32 SER A O 2
ATOM 2474 N N . THR A 1 26 ? -8.931 -5.447 -4.708 1.00 0.00 33 THR A N 2
ATOM 2475 C CA . THR A 1 26 ? -7.982 -6.321 -5.387 1.00 0.00 33 THR A CA 2
ATOM 2476 C C . THR A 1 26 ? -8.587 -7.705 -5.613 1.00 0.00 33 THR A C 2
ATOM 2477 O O . THR A 1 26 ? -9.605 -8.047 -5.012 1.00 0.00 33 THR A O 2
ATOM 2488 N N . PRO A 1 27 ? -7.969 -8.524 -6.488 1.00 0.00 34 PRO A N 2
ATOM 2489 C CA . PRO A 1 27 ? -8.455 -9.873 -6.788 1.00 0.00 34 PRO A CA 2
ATOM 2490 C C . PRO A 1 27 ? -8.933 -10.615 -5.544 1.00 0.00 34 PRO A C 2
ATOM 2491 O O . PRO A 1 27 ? -9.846 -11.437 -5.610 1.00 0.00 34 PRO A O 2
ATOM 2502 N N . ASN A 1 28 ? -8.316 -10.309 -4.409 1.00 0.00 35 ASN A N 2
ATOM 2503 C CA . ASN A 1 28 ? -8.687 -10.936 -3.148 1.00 0.00 35 ASN A CA 2
ATOM 2504 C C . ASN A 1 28 ? -9.972 -10.318 -2.607 1.00 0.00 35 ASN A C 2
ATOM 2505 O O . ASN A 1 28 ? -10.946 -11.022 -2.342 1.00 0.00 35 ASN A O 2
ATOM 2516 N N . LYS A 1 29 ? -9.964 -8.994 -2.456 1.00 0.00 36 LYS A N 2
ATOM 2517 C CA . LYS A 1 29 ? -11.125 -8.259 -1.955 1.00 0.00 36 LYS A CA 2
ATOM 2518 C C . LYS A 1 29 ? -10.736 -6.842 -1.549 1.00 0.00 36 LYS A C 2
ATOM 2519 O O . LYS A 1 29 ? -9.577 -6.446 -1.673 1.00 0.00 36 LYS A O 2
ATOM 2538 N N . ARG A 1 30 ? -11.712 -6.084 -1.060 1.00 0.00 37 ARG A N 2
ATOM 2539 C CA . ARG A 1 30 ? -11.470 -4.711 -0.632 1.00 0.00 37 ARG A CA 2
ATOM 2540 C C . ARG A 1 30 ? -10.871 -4.681 0.770 1.00 0.00 37 ARG A C 2
ATOM 2541 O O . ARG A 1 30 ? -11.342 -5.373 1.673 1.00 0.00 37 ARG A O 2
ATOM 2562 N N . LEU A 1 31 ? -9.826 -3.878 0.944 1.00 0.00 38 LEU A N 2
ATOM 2563 C CA . LEU A 1 31 ? -9.158 -3.761 2.233 1.00 0.00 38 LEU A CA 2
ATOM 2564 C C . LEU A 1 31 ? -9.069 -2.303 2.671 1.00 0.00 38 LEU A C 2
ATOM 2565 O O . LEU A 1 31 ? -8.789 -1.416 1.863 1.00 0.00 38 LEU A O 2
ATOM 2581 N N . TYR A 1 32 ? -9.310 -2.060 3.956 1.00 0.00 39 TYR A N 2
ATOM 2582 C CA . TYR A 1 32 ? -9.258 -0.710 4.503 1.00 0.00 39 TYR A CA 2
ATOM 2583 C C . TYR A 1 32 ? -7.947 -0.472 5.246 1.00 0.00 39 TYR A C 2
ATOM 2584 O O . TYR A 1 32 ? -7.683 -1.096 6.273 1.00 0.00 39 TYR A O 2
ATOM 2602 N N . LYS A 1 33 ? -7.131 0.435 4.718 1.00 0.00 40 LYS A N 2
ATOM 2603 C CA . LYS A 1 33 ? -5.847 0.757 5.332 1.00 0.00 40 LYS A CA 2
ATOM 2604 C C . LYS A 1 33 ? -5.630 2.267 5.377 1.00 0.00 40 LYS A C 2
ATOM 2605 O O . LYS A 1 33 ? -6.431 3.035 4.846 1.00 0.00 40 LYS A O 2
ATOM 2624 N N . ARG A 1 34 ? -4.542 2.684 6.018 1.00 0.00 41 ARG A N 2
ATOM 2625 C CA . ARG A 1 34 ? -4.221 4.102 6.133 1.00 0.00 41 ARG A CA 2
ATOM 2626 C C . ARG A 1 34 ? -2.910 4.425 5.423 1.00 0.00 41 ARG A C 2
ATOM 2627 O O . ARG A 1 34 ? -2.043 3.563 5.273 1.00 0.00 41 ARG A O 2
ATOM 2648 N N . TYR A 1 35 ? -2.771 5.675 4.987 1.00 0.00 42 TYR A N 2
ATOM 2649 C CA . TYR A 1 35 ? -1.564 6.114 4.294 1.00 0.00 42 TYR A CA 2
ATOM 2650 C C . TYR A 1 35 ? -0.321 5.826 5.132 1.00 0.00 42 TYR A C 2
ATOM 2651 O O . TYR A 1 35 ? 0.640 5.225 4.651 1.00 0.00 42 TYR A O 2
ATOM 2669 N N . SER A 1 36 ? -0.353 6.253 6.391 1.00 0.00 43 SER A N 2
ATOM 2670 C CA . SER A 1 36 ? 0.768 6.033 7.299 1.00 0.00 43 SER A CA 2
ATOM 2671 C C . SER A 1 36 ? 1.105 4.549 7.390 1.00 0.00 43 SER A C 2
ATOM 2672 O O . SER A 1 36 ? 2.247 4.176 7.663 1.00 0.00 43 SER A O 2
ATOM 2680 N N . GLU A 1 37 ? 0.104 3.705 7.154 1.00 0.00 44 GLU A N 2
ATOM 2681 C CA . GLU A 1 37 ? 0.295 2.261 7.204 1.00 0.00 44 GLU A CA 2
ATOM 2682 C C . GLU A 1 37 ? 1.243 1.808 6.099 1.00 0.00 44 GLU A C 2
ATOM 2683 O O . GLU A 1 37 ? 2.111 0.961 6.318 1.00 0.00 44 GLU A O 2
ATOM 2695 N N . PHE A 1 38 ? 1.077 2.382 4.911 1.00 0.00 45 PHE A N 2
ATOM 2696 C CA . PHE A 1 38 ? 1.925 2.040 3.775 1.00 0.00 45 PHE A CA 2
ATOM 2697 C C . PHE A 1 38 ? 3.387 2.330 4.093 1.00 0.00 45 PHE A C 2
ATOM 2698 O O . PHE A 1 38 ? 4.257 1.481 3.893 1.00 0.00 45 PHE A O 2
ATOM 2715 N N . TRP A 1 39 ? 3.651 3.529 4.601 1.00 0.00 46 TRP A N 2
ATOM 2716 C CA . TRP A 1 39 ? 5.008 3.921 4.957 1.00 0.00 46 TRP A CA 2
ATOM 2717 C C . TRP A 1 39 ? 5.561 2.996 6.035 1.00 0.00 46 TRP A C 2
ATOM 2718 O O . TRP A 1 39 ? 6.759 2.711 6.071 1.00 0.00 46 TRP A O 2
ATOM 2739 N N . LYS A 1 40 ? 4.677 2.527 6.910 1.00 0.00 47 LYS A N 2
ATOM 2740 C CA . LYS A 1 40 ? 5.073 1.630 7.989 1.00 0.00 47 LYS A CA 2
ATOM 2741 C C . LYS A 1 40 ? 5.655 0.336 7.429 1.00 0.00 47 LYS A C 2
ATOM 2742 O O . LYS A 1 40 ? 6.502 -0.295 8.058 1.00 0.00 47 LYS A O 2
ATOM 2761 N N . LEU A 1 41 ? 5.196 -0.051 6.240 1.00 0.00 48 LEU A N 2
ATOM 2762 C CA . LEU A 1 41 ? 5.674 -1.270 5.593 1.00 0.00 48 LEU A CA 2
ATOM 2763 C C . LEU A 1 41 ? 6.877 -0.976 4.695 1.00 0.00 48 LEU A C 2
ATOM 2764 O O . LEU A 1 41 ? 7.700 -1.854 4.438 1.00 0.00 48 LEU A O 2
ATOM 2780 N N . LYS A 1 42 ? 6.964 0.261 4.216 1.00 0.00 49 LYS A N 2
ATOM 2781 C CA . LYS A 1 42 ? 8.056 0.675 3.339 1.00 0.00 49 LYS A CA 2
ATOM 2782 C C . LYS A 1 42 ? 9.420 0.402 3.973 1.00 0.00 49 LYS A C 2
ATOM 2783 O O . LYS A 1 42 ? 10.151 -0.489 3.539 1.00 0.00 49 LYS A O 2
ATOM 2802 N N . THR A 1 43 ? 9.758 1.185 4.993 1.00 0.00 50 THR A N 2
ATOM 2803 C CA . THR A 1 43 ? 11.039 1.047 5.687 1.00 0.00 50 THR A CA 2
ATOM 2804 C C . THR A 1 43 ? 11.331 -0.407 6.056 1.00 0.00 50 THR A C 2
ATOM 2805 O O . THR A 1 43 ? 12.491 -0.798 6.186 1.00 0.00 50 THR A O 2
ATOM 2816 N N . ARG A 1 44 ? 10.281 -1.204 6.220 1.00 0.00 51 ARG A N 2
ATOM 2817 C CA . ARG A 1 44 ? 10.449 -2.611 6.569 1.00 0.00 51 ARG A CA 2
ATOM 2818 C C . ARG A 1 44 ? 11.139 -3.360 5.438 1.00 0.00 51 ARG A C 2
ATOM 2819 O O . ARG A 1 44 ? 12.201 -3.952 5.626 1.00 0.00 51 ARG A O 2
ATOM 2840 N N . LEU A 1 45 ? 10.526 -3.322 4.260 1.00 0.00 52 LEU A N 2
ATOM 2841 C CA . LEU A 1 45 ? 11.073 -3.991 3.084 1.00 0.00 52 LEU A CA 2
ATOM 2842 C C . LEU A 1 45 ? 12.547 -3.644 2.890 1.00 0.00 52 LEU A C 2
ATOM 2843 O O . LEU A 1 45 ? 13.326 -4.454 2.387 1.00 0.00 52 LEU A O 2
ATOM 2859 N N . GLU A 1 46 ? 12.923 -2.435 3.295 1.00 0.00 53 GLU A N 2
ATOM 2860 C CA . GLU A 1 46 ? 14.304 -1.983 3.166 1.00 0.00 53 GLU A CA 2
ATOM 2861 C C . GLU A 1 46 ? 15.219 -2.756 4.112 1.00 0.00 53 GLU A C 2
ATOM 2862 O O . GLU A 1 46 ? 16.350 -3.089 3.761 1.00 0.00 53 GLU A O 2
ATOM 2874 N N . ARG A 1 47 ? 14.720 -3.038 5.311 1.00 0.00 54 ARG A N 2
ATOM 2875 C CA . ARG A 1 47 ? 15.493 -3.772 6.308 1.00 0.00 54 ARG A CA 2
ATOM 2876 C C . ARG A 1 47 ? 15.257 -5.277 6.190 1.00 0.00 54 ARG A C 2
ATOM 2877 O O . ARG A 1 47 ? 16.064 -6.076 6.663 1.00 0.00 54 ARG A O 2
ATOM 2898 N N . ASP A 1 48 ? 14.150 -5.656 5.560 1.00 0.00 55 ASP A N 2
ATOM 2899 C CA . ASP A 1 48 ? 13.814 -7.064 5.384 1.00 0.00 55 ASP A CA 2
ATOM 2900 C C . ASP A 1 48 ? 14.431 -7.611 4.102 1.00 0.00 55 ASP A C 2
ATOM 2901 O O . ASP A 1 48 ? 14.955 -8.724 4.077 1.00 0.00 55 ASP A O 2
ATOM 2910 N N . VAL A 1 49 ? 14.366 -6.818 3.039 1.00 0.00 56 VAL A N 2
ATOM 2911 C CA . VAL A 1 49 ? 14.919 -7.216 1.752 1.00 0.00 56 VAL A CA 2
ATOM 2912 C C . VAL A 1 49 ? 16.399 -6.866 1.666 1.00 0.00 56 VAL A C 2
ATOM 2913 O O . VAL A 1 49 ? 17.178 -7.566 1.021 1.00 0.00 56 VAL A O 2
ATOM 2926 N N . GLY A 1 50 ? 16.774 -5.773 2.320 1.00 0.00 57 GLY A N 2
ATOM 2927 C CA . GLY A 1 50 ? 18.159 -5.339 2.307 1.00 0.00 57 GLY A CA 2
ATOM 2928 C C . GLY A 1 50 ? 18.515 -4.574 1.047 1.00 0.00 57 GLY A C 2
ATOM 2929 O O . GLY A 1 50 ? 19.688 -4.466 0.690 1.00 0.00 57 GLY A O 2
ATOM 2933 N N . SER A 1 51 ? 17.501 -4.044 0.370 1.00 0.00 58 SER A N 2
ATOM 2934 C CA . SER A 1 51 ? 17.714 -3.285 -0.856 1.00 0.00 58 SER A CA 2
ATOM 2935 C C . SER A 1 51 ? 16.933 -1.977 -0.828 1.00 0.00 58 SER A C 2
ATOM 2936 O O . SER A 1 51 ? 16.005 -1.813 -0.036 1.00 0.00 58 SER A O 2
ATOM 2944 N N . THR A 1 52 ? 17.315 -1.046 -1.696 1.00 0.00 59 THR A N 2
ATOM 2945 C CA . THR A 1 52 ? 16.649 0.249 -1.770 1.00 0.00 59 THR A CA 2
ATOM 2946 C C . THR A 1 52 ? 15.339 0.139 -2.542 1.00 0.00 59 THR A C 2
ATOM 2947 O O . THR A 1 52 ? 15.300 -0.416 -3.641 1.00 0.00 59 THR A O 2
ATOM 2958 N N . ILE A 1 53 ? 14.267 0.669 -1.963 1.00 0.00 60 ILE A N 2
ATOM 2959 C CA . ILE A 1 53 ? 12.958 0.629 -2.600 1.00 0.00 60 ILE A CA 2
ATOM 2960 C C . ILE A 1 53 ? 12.793 1.784 -3.589 1.00 0.00 60 ILE A C 2
ATOM 2961 O O . ILE A 1 53 ? 13.022 2.942 -3.240 1.00 0.00 60 ILE A O 2
ATOM 2977 N N . PRO A 1 54 ? 12.395 1.491 -4.844 1.00 0.00 61 PRO A N 2
ATOM 2978 C CA . PRO A 1 54 ? 12.208 2.509 -5.874 1.00 0.00 61 PRO A CA 2
ATOM 2979 C C . PRO A 1 54 ? 10.821 3.148 -5.832 1.00 0.00 61 PRO A C 2
ATOM 2980 O O . PRO A 1 54 ? 10.335 3.655 -6.844 1.00 0.00 61 PRO A O 2
ATOM 2991 N N . TYR A 1 55 ? 10.187 3.123 -4.664 1.00 0.00 62 TYR A N 2
ATOM 2992 C CA . TYR A 1 55 ? 8.859 3.704 -4.508 1.00 0.00 62 TYR A CA 2
ATOM 2993 C C . TYR A 1 55 ? 8.942 5.103 -3.908 1.00 0.00 62 TYR A C 2
ATOM 2994 O O . TYR A 1 55 ? 9.748 5.359 -3.013 1.00 0.00 62 TYR A O 2
ATOM 3012 N N . ASP A 1 56 ? 8.104 6.005 -4.408 1.00 0.00 63 ASP A N 2
ATOM 3013 C CA . ASP A 1 56 ? 8.082 7.380 -3.922 1.00 0.00 63 ASP A CA 2
ATOM 3014 C C . ASP A 1 56 ? 7.092 7.534 -2.772 1.00 0.00 63 ASP A C 2
ATOM 3015 O O . ASP A 1 56 ? 5.928 7.148 -2.887 1.00 0.00 63 ASP A O 2
ATOM 3024 N N . PHE A 1 57 ? 7.561 8.100 -1.665 1.00 0.00 64 PHE A N 2
ATOM 3025 C CA . PHE A 1 57 ? 6.715 8.303 -0.495 1.00 0.00 64 PHE A CA 2
ATOM 3026 C C . PHE A 1 57 ? 7.163 9.532 0.295 1.00 0.00 64 PHE A C 2
ATOM 3027 O O . PHE A 1 57 ? 8.079 9.451 1.115 1.00 0.00 64 PHE A O 2
ATOM 3044 N N . PRO A 1 58 ? 6.522 10.691 0.060 1.00 0.00 65 PRO A N 2
ATOM 3045 C CA . PRO A 1 58 ? 6.864 11.934 0.756 1.00 0.00 65 PRO A CA 2
ATOM 3046 C C . PRO A 1 58 ? 6.383 11.941 2.204 1.00 0.00 65 PRO A C 2
ATOM 3047 O O . PRO A 1 58 ? 5.183 11.864 2.471 1.00 0.00 65 PRO A O 2
ATOM 3058 N N . GLU A 1 59 ? 7.326 12.034 3.136 1.00 0.00 66 GLU A N 2
ATOM 3059 C CA . GLU A 1 59 ? 6.998 12.052 4.556 1.00 0.00 66 GLU A CA 2
ATOM 3060 C C . GLU A 1 59 ? 6.798 13.482 5.049 1.00 0.00 66 GLU A C 2
ATOM 3061 O O . GLU A 1 59 ? 7.131 14.441 4.352 1.00 0.00 66 GLU A O 2
ATOM 3073 N N . LYS A 1 60 ? 6.251 13.619 6.253 1.00 0.00 67 LYS A N 2
ATOM 3074 C CA . LYS A 1 60 ? 6.007 14.933 6.836 1.00 0.00 67 LYS A CA 2
ATOM 3075 C C . LYS A 1 60 ? 6.627 15.037 8.229 1.00 0.00 67 LYS A C 2
ATOM 3076 O O . LYS A 1 60 ? 6.502 14.119 9.040 1.00 0.00 67 LYS A O 2
ATOM 3095 N N . PRO A 1 61 ? 7.307 16.158 8.528 1.00 0.00 68 PRO A N 2
ATOM 3096 C CA . PRO A 1 61 ? 7.944 16.370 9.830 1.00 0.00 68 PRO A CA 2
ATOM 3097 C C . PRO A 1 61 ? 6.938 16.729 10.917 1.00 0.00 68 PRO A C 2
ATOM 3098 O O . PRO A 1 61 ? 5.887 17.305 10.638 1.00 0.00 68 PRO A O 2
ATOM 3109 N N . GLY A 1 62 ? 7.268 16.387 12.158 1.00 0.00 69 GLY A N 2
ATOM 3110 C CA . GLY A 1 62 ? 6.383 16.682 13.270 1.00 0.00 69 GLY A CA 2
ATOM 3111 C C . GLY A 1 62 ? 7.140 17.066 14.527 1.00 0.00 69 GLY A C 2
ATOM 3112 O O . GLY A 1 62 ? 7.151 16.319 15.505 1.00 0.00 69 GLY A O 2
ATOM 3116 N N . VAL A 1 63 ? 7.774 18.233 14.500 1.00 0.00 70 VAL A N 2
ATOM 3117 C CA . VAL A 1 63 ? 8.538 18.715 15.645 1.00 0.00 70 VAL A CA 2
ATOM 3118 C C . VAL A 1 63 ? 7.614 19.268 16.729 1.00 0.00 70 VAL A C 2
ATOM 3119 O O . VAL A 1 63 ? 7.332 18.593 17.719 1.00 0.00 70 VAL A O 2
ATOM 3132 N N . LEU A 1 64 ? 7.144 20.497 16.537 1.00 0.00 71 LEU A N 2
ATOM 3133 C CA . LEU A 1 64 ? 6.254 21.133 17.502 1.00 0.00 71 LEU A CA 2
ATOM 3134 C C . LEU A 1 64 ? 5.148 21.910 16.793 1.00 0.00 71 LEU A C 2
ATOM 3135 O O . LEU A 1 64 ? 5.070 23.135 16.895 1.00 0.00 71 LEU A O 2
ATOM 3151 N N . ASP A 1 65 ? 4.292 21.189 16.075 1.00 0.00 72 ASP A N 2
ATOM 3152 C CA . ASP A 1 65 ? 3.188 21.809 15.351 1.00 0.00 72 ASP A CA 2
ATOM 3153 C C . ASP A 1 65 ? 1.848 21.270 15.838 1.00 0.00 72 ASP A C 2
ATOM 3154 O O . ASP A 1 65 ? 1.555 20.083 15.694 1.00 0.00 72 ASP A O 2
ATOM 3163 N N . ARG A 1 66 ? 1.036 22.149 16.419 1.00 0.00 73 ARG A N 2
ATOM 3164 C CA . ARG A 1 66 ? -0.273 21.759 16.929 1.00 0.00 73 ARG A CA 2
ATOM 3165 C C . ARG A 1 66 ? -1.379 22.197 15.975 1.00 0.00 73 ARG A C 2
ATOM 3166 O O . ARG A 1 66 ? -2.324 21.450 15.719 1.00 0.00 73 ARG A O 2
ATOM 3187 N N . ARG A 1 67 ? -1.255 23.412 15.455 1.00 0.00 74 ARG A N 2
ATOM 3188 C CA . ARG A 1 67 ? -2.242 23.955 14.529 1.00 0.00 74 ARG A CA 2
ATOM 3189 C C . ARG A 1 67 ? -1.653 24.113 13.131 1.00 0.00 74 ARG A C 2
ATOM 3190 O O . ARG A 1 67 ? -2.367 24.024 12.133 1.00 0.00 74 ARG A O 2
ATOM 3211 N N . TRP A 1 68 ? -0.346 24.350 13.065 1.00 0.00 75 TRP A N 2
ATOM 3212 C CA . TRP A 1 68 ? 0.338 24.522 11.787 1.00 0.00 75 TRP A CA 2
ATOM 3213 C C . TRP A 1 68 ? 0.121 23.314 10.883 1.00 0.00 75 TRP A C 2
ATOM 3214 O O . TRP A 1 68 ? 0.100 23.437 9.658 1.00 0.00 75 TRP A O 2
ATOM 3235 N N . GLN A 1 69 ? -0.043 22.144 11.493 1.00 0.00 76 GLN A N 2
ATOM 3236 C CA . GLN A 1 69 ? -0.259 20.914 10.742 1.00 0.00 76 GLN A CA 2
ATOM 3237 C C . GLN A 1 69 ? -1.591 20.957 9.999 1.00 0.00 76 GLN A C 2
ATOM 3238 O O . GLN A 1 69 ? -2.474 21.747 10.333 1.00 0.00 76 GLN A O 2
ATOM 3252 N N . ARG A 1 70 ? -1.728 20.104 8.990 1.00 0.00 77 ARG A N 2
ATOM 3253 C CA . ARG A 1 70 ? -2.952 20.046 8.199 1.00 0.00 77 ARG A CA 2
ATOM 3254 C C . ARG A 1 70 ? -3.898 18.978 8.738 1.00 0.00 77 ARG A C 2
ATOM 3255 O O . ARG A 1 70 ? -3.524 18.184 9.601 1.00 0.00 77 ARG A O 2
ATOM 3276 N N . ARG A 1 71 ? -5.123 18.964 8.223 1.00 0.00 78 ARG A N 2
ATOM 3277 C CA . ARG A 1 71 ? -6.122 17.993 8.654 1.00 0.00 78 ARG A CA 2
ATOM 3278 C C . ARG A 1 71 ? -6.089 16.753 7.765 1.00 0.00 78 ARG A C 2
ATOM 3279 O O . ARG A 1 71 ? -6.143 16.852 6.540 1.00 0.00 78 ARG A O 2
ATOM 3300 N N . TYR A 1 72 ? -6.000 15.584 8.393 1.00 0.00 79 TYR A N 2
ATOM 3301 C CA . TYR A 1 72 ? -5.959 14.324 7.659 1.00 0.00 79 TYR A CA 2
ATOM 3302 C C . TYR A 1 72 ? -7.300 14.030 6.990 1.00 0.00 79 TYR A C 2
ATOM 3303 O O . TYR A 1 72 ? -7.376 13.222 6.066 1.00 0.00 79 TYR A O 2
ATOM 3321 N N . ASP A 1 73 ? -8.357 14.689 7.460 1.00 0.00 80 ASP A N 2
ATOM 3322 C CA . ASP A 1 73 ? -9.691 14.491 6.900 1.00 0.00 80 ASP A CA 2
ATOM 3323 C C . ASP A 1 73 ? -10.002 15.536 5.831 1.00 0.00 80 ASP A C 2
ATOM 3324 O O . ASP A 1 73 ? -11.167 15.787 5.522 1.00 0.00 80 ASP A O 2
ATOM 3333 N N . ASP A 1 74 ? -8.961 16.142 5.269 1.00 0.00 81 ASP A N 2
ATOM 3334 C CA . ASP A 1 74 ? -9.135 17.156 4.235 1.00 0.00 81 ASP A CA 2
ATOM 3335 C C . ASP A 1 74 ? -9.281 16.507 2.858 1.00 0.00 81 ASP A C 2
ATOM 3336 O O . ASP A 1 74 ? -8.335 15.912 2.344 1.00 0.00 81 ASP A O 2
ATOM 3345 N N . PRO A 1 75 ? -10.472 16.613 2.238 1.00 0.00 82 PRO A N 2
ATOM 3346 C CA . PRO A 1 75 ? -10.724 16.030 0.915 1.00 0.00 82 PRO A CA 2
ATOM 3347 C C . PRO A 1 75 ? -9.660 16.426 -0.104 1.00 0.00 82 PRO A C 2
ATOM 3348 O O . PRO A 1 75 ? -9.306 15.640 -0.983 1.00 0.00 82 PRO A O 2
ATOM 3359 N N . GLU A 1 76 ? -9.152 17.649 0.021 1.00 0.00 83 GLU A N 2
ATOM 3360 C CA . GLU A 1 76 ? -8.127 18.146 -0.889 1.00 0.00 83 GLU A CA 2
ATOM 3361 C C . GLU A 1 76 ? -6.892 17.253 -0.852 1.00 0.00 83 GLU A C 2
ATOM 3362 O O . GLU A 1 76 ? -6.301 16.949 -1.888 1.00 0.00 83 GLU A O 2
ATOM 3374 N N . MET A 1 77 ? -6.510 16.832 0.349 1.00 0.00 84 MET A N 2
ATOM 3375 C CA . MET A 1 77 ? -5.347 15.969 0.523 1.00 0.00 84 MET A CA 2
ATOM 3376 C C . MET A 1 77 ? -5.721 14.509 0.291 1.00 0.00 84 MET A C 2
ATOM 3377 O O . MET A 1 77 ? -4.912 13.719 -0.193 1.00 0.00 84 MET A O 2
ATOM 3391 N N . ILE A 1 78 ? -6.957 14.161 0.637 1.00 0.00 85 ILE A N 2
ATOM 3392 C CA . ILE A 1 78 ? -7.444 12.799 0.466 1.00 0.00 85 ILE A CA 2
ATOM 3393 C C . ILE A 1 78 ? -7.522 12.435 -1.017 1.00 0.00 85 ILE A C 2
ATOM 3394 O O . ILE A 1 78 ? -7.329 11.278 -1.392 1.00 0.00 85 ILE A O 2
ATOM 3410 N N . ASP A 1 79 ? -7.803 13.429 -1.852 1.00 0.00 86 ASP A N 2
ATOM 3411 C CA . ASP A 1 79 ? -7.904 13.214 -3.293 1.00 0.00 86 ASP A CA 2
ATOM 3412 C C . ASP A 1 79 ? -6.635 12.561 -3.834 1.00 0.00 86 ASP A C 2
ATOM 3413 O O . ASP A 1 79 ? -6.672 11.445 -4.351 1.00 0.00 86 ASP A O 2
ATOM 3422 N N . GLU A 1 80 ? -5.511 13.262 -3.709 1.00 0.00 87 GLU A N 2
ATOM 3423 C CA . GLU A 1 80 ? -4.234 12.744 -4.181 1.00 0.00 87 GLU A CA 2
ATOM 3424 C C . GLU A 1 80 ? -3.870 11.462 -3.443 1.00 0.00 87 GLU A C 2
ATOM 3425 O O . GLU A 1 80 ? -3.310 10.534 -4.025 1.00 0.00 87 GLU A O 2
ATOM 3437 N N . ARG A 1 81 ? -4.199 11.414 -2.157 1.00 0.00 88 ARG A N 2
ATOM 3438 C CA . ARG A 1 81 ? -3.914 10.241 -1.340 1.00 0.00 88 ARG A CA 2
ATOM 3439 C C . ARG A 1 81 ? -4.635 9.014 -1.890 1.00 0.00 88 ARG A C 2
ATOM 3440 O O . ARG A 1 81 ? -4.209 7.881 -1.665 1.00 0.00 88 ARG A O 2
ATOM 3461 N N . ARG A 1 82 ? -5.727 9.247 -2.613 1.00 0.00 89 ARG A N 2
ATOM 3462 C CA . ARG A 1 82 ? -6.505 8.161 -3.196 1.00 0.00 89 ARG A CA 2
ATOM 3463 C C . ARG A 1 82 ? -5.687 7.404 -4.237 1.00 0.00 89 ARG A C 2
ATOM 3464 O O . ARG A 1 82 ? -5.879 6.205 -4.438 1.00 0.00 89 ARG A O 2
ATOM 3485 N N . ILE A 1 83 ? -4.771 8.109 -4.896 1.00 0.00 90 ILE A N 2
ATOM 3486 C CA . ILE A 1 83 ? -3.925 7.492 -5.912 1.00 0.00 90 ILE A CA 2
ATOM 3487 C C . ILE A 1 83 ? -2.475 7.421 -5.447 1.00 0.00 90 ILE A C 2
ATOM 3488 O O . ILE A 1 83 ? -2.051 8.188 -4.582 1.00 0.00 90 ILE A O 2
ATOM 3504 N N . GLY A 1 84 ? -1.721 6.490 -6.021 1.00 0.00 91 GLY A N 2
ATOM 3505 C CA . GLY A 1 84 ? -0.329 6.329 -5.650 1.00 0.00 91 GLY A CA 2
ATOM 3506 C C . GLY A 1 84 ? -0.094 5.080 -4.824 1.00 0.00 91 GLY A C 2
ATOM 3507 O O . GLY A 1 84 ? 0.974 4.472 -4.894 1.00 0.00 91 GLY A O 2
ATOM 3511 N N . LEU A 1 85 ? -1.097 4.694 -4.041 1.00 0.00 92 LEU A N 2
ATOM 3512 C CA . LEU A 1 85 ? -0.996 3.507 -3.199 1.00 0.00 92 LEU A CA 2
ATOM 3513 C C . LEU A 1 85 ? -1.013 2.241 -4.049 1.00 0.00 92 LEU A C 2
ATOM 3514 O O . LEU A 1 85 ? -0.138 1.384 -3.921 1.00 0.00 92 LEU A O 2
ATOM 3530 N N . GLU A 1 86 ? -2.013 2.130 -4.918 1.00 0.00 93 GLU A N 2
ATOM 3531 C CA . GLU A 1 86 ? -2.142 0.970 -5.792 1.00 0.00 93 GLU A CA 2
ATOM 3532 C C . GLU A 1 86 ? -0.902 0.807 -6.666 1.00 0.00 93 GLU A C 2
ATOM 3533 O O . GLU A 1 86 ? -0.559 -0.302 -7.075 1.00 0.00 93 GLU A O 2
ATOM 3545 N N . ARG A 1 87 ? -0.230 1.920 -6.946 1.00 0.00 94 ARG A N 2
ATOM 3546 C CA . ARG A 1 87 ? 0.974 1.899 -7.769 1.00 0.00 94 ARG A CA 2
ATOM 3547 C C . ARG A 1 87 ? 2.128 1.249 -7.014 1.00 0.00 94 ARG A C 2
ATOM 3548 O O . ARG A 1 87 ? 2.950 0.544 -7.600 1.00 0.00 94 ARG A O 2
ATOM 3569 N N . PHE A 1 88 ? 2.181 1.490 -5.707 1.00 0.00 95 PHE A N 2
ATOM 3570 C CA . PHE A 1 88 ? 3.229 0.929 -4.863 1.00 0.00 95 PHE A CA 2
ATOM 3571 C C . PHE A 1 88 ? 3.101 -0.590 -4.778 1.00 0.00 95 PHE A C 2
ATOM 3572 O O . PHE A 1 88 ? 4.098 -1.299 -4.640 1.00 0.00 95 PHE A O 2
ATOM 3589 N N . LEU A 1 89 ? 1.869 -1.081 -4.865 1.00 0.00 96 LEU A N 2
ATOM 3590 C CA . LEU A 1 89 ? 1.609 -2.515 -4.798 1.00 0.00 96 LEU A CA 2
ATOM 3591 C C . LEU A 1 89 ? 1.705 -3.155 -6.180 1.00 0.00 96 LEU A C 2
ATOM 3592 O O . LEU A 1 89 ? 2.071 -4.323 -6.310 1.00 0.00 96 LEU A O 2
ATOM 3608 N N . ASN A 1 90 ? 1.364 -2.386 -7.210 1.00 0.00 97 ASN A N 2
ATOM 3609 C CA . ASN A 1 90 ? 1.405 -2.883 -8.582 1.00 0.00 97 ASN A CA 2
ATOM 3610 C C . ASN A 1 90 ? 2.786 -3.431 -8.932 1.00 0.00 97 ASN A C 2
ATOM 3611 O O . ASN A 1 90 ? 2.932 -4.608 -9.261 1.00 0.00 97 ASN A O 2
ATOM 3622 N N . GLU A 1 91 ? 3.797 -2.571 -8.861 1.00 0.00 98 GLU A N 2
ATOM 3623 C CA . GLU A 1 91 ? 5.165 -2.971 -9.175 1.00 0.00 98 GLU A CA 2
ATOM 3624 C C . GLU A 1 91 ? 5.706 -3.966 -8.147 1.00 0.00 98 GLU A C 2
ATOM 3625 O O . GLU A 1 91 ? 6.713 -4.630 -8.390 1.00 0.00 98 GLU A O 2
ATOM 3637 N N . LEU A 1 92 ? 5.038 -4.064 -7.001 1.00 0.00 99 LEU A N 2
ATOM 3638 C CA . LEU A 1 92 ? 5.465 -4.979 -5.948 1.00 0.00 99 LEU A CA 2
ATOM 3639 C C . LEU A 1 92 ? 4.889 -6.375 -6.158 1.00 0.00 99 LEU A C 2
ATOM 3640 O O . LEU A 1 92 ? 5.631 -7.345 -6.308 1.00 0.00 99 LEU A O 2
ATOM 3656 N N . TYR A 1 93 ? 3.564 -6.471 -6.160 1.00 0.00 100 TYR A N 2
ATOM 3657 C CA . TYR A 1 93 ? 2.894 -7.753 -6.347 1.00 0.00 100 TYR A CA 2
ATOM 3658 C C . TYR A 1 93 ? 3.100 -8.283 -7.764 1.00 0.00 100 TYR A C 2
ATOM 3659 O O . TYR A 1 93 ? 3.019 -9.488 -8.001 1.00 0.00 100 TYR A O 2
ATOM 3677 N N . ASN A 1 94 ? 3.373 -7.381 -8.701 1.00 0.00 101 ASN A N 2
ATOM 3678 C CA . ASN A 1 94 ? 3.596 -7.766 -10.090 1.00 0.00 101 ASN A CA 2
ATOM 3679 C C . ASN A 1 94 ? 5.076 -8.044 -10.341 1.00 0.00 101 ASN A C 2
ATOM 3680 O O . ASN A 1 94 ? 5.677 -7.488 -11.261 1.00 0.00 101 ASN A O 2
ATOM 3691 N N . ASP A 1 95 ? 5.657 -8.904 -9.513 1.00 0.00 102 ASP A N 2
ATOM 3692 C CA . ASP A 1 95 ? 7.067 -9.256 -9.636 1.00 0.00 102 ASP A CA 2
ATOM 3693 C C . ASP A 1 95 ? 7.354 -9.928 -10.975 1.00 0.00 102 ASP A C 2
ATOM 3694 O O . ASP A 1 95 ? 6.483 -10.577 -11.554 1.00 0.00 102 ASP A O 2
ATOM 3703 N N . ARG A 1 96 ? 8.583 -9.770 -11.456 1.00 0.00 103 ARG A N 2
ATOM 3704 C CA . ARG A 1 96 ? 8.992 -10.363 -12.723 1.00 0.00 103 ARG A CA 2
ATOM 3705 C C . ARG A 1 96 ? 10.203 -11.269 -12.528 1.00 0.00 103 ARG A C 2
ATOM 3706 O O . ARG A 1 96 ? 10.110 -12.489 -12.677 1.00 0.00 103 ARG A O 2
ATOM 3727 N N . PHE A 1 97 ? 11.338 -10.666 -12.190 1.00 0.00 104 PHE A N 2
ATOM 3728 C CA . PHE A 1 97 ? 12.569 -11.417 -11.968 1.00 0.00 104 PHE A CA 2
ATOM 3729 C C . PHE A 1 97 ? 12.927 -11.444 -10.486 1.00 0.00 104 PHE A C 2
ATOM 3730 O O . PHE A 1 97 ? 13.538 -12.396 -10.000 1.00 0.00 104 PHE A O 2
ATOM 3747 N N . ASP A 1 98 ? 12.542 -10.391 -9.773 1.00 0.00 105 ASP A N 2
ATOM 3748 C CA . ASP A 1 98 ? 12.818 -10.287 -8.344 1.00 0.00 105 ASP A CA 2
ATOM 3749 C C . ASP A 1 98 ? 11.534 -10.013 -7.570 1.00 0.00 105 ASP A C 2
ATOM 3750 O O . ASP A 1 98 ? 10.978 -8.916 -7.639 1.00 0.00 105 ASP A O 2
ATOM 3759 N N . SER A 1 99 ? 11.060 -11.018 -6.840 1.00 0.00 106 SER A N 2
ATOM 3760 C CA . SER A 1 99 ? 9.834 -10.884 -6.063 1.00 0.00 106 SER A CA 2
ATOM 3761 C C . SER A 1 99 ? 10.122 -10.824 -4.567 1.00 0.00 106 SER A C 2
ATOM 3762 O O . SER A 1 99 ? 9.261 -11.146 -3.749 1.00 0.00 106 SER A O 2
ATOM 3770 N N . ARG A 1 100 ? 11.329 -10.404 -4.209 1.00 0.00 107 ARG A N 2
ATOM 3771 C CA . ARG A 1 100 ? 11.706 -10.300 -2.802 1.00 0.00 107 ARG A CA 2
ATOM 3772 C C . ARG A 1 100 ? 10.830 -9.272 -2.092 1.00 0.00 107 ARG A C 2
ATOM 3773 O O . ARG A 1 100 ? 10.615 -9.351 -0.883 1.00 0.00 107 ARG A O 2
ATOM 3794 N N . TRP A 1 101 ? 10.337 -8.303 -2.857 1.00 0.00 108 TRP A N 2
ATOM 3795 C CA . TRP A 1 101 ? 9.491 -7.248 -2.313 1.00 0.00 108 TRP A CA 2
ATOM 3796 C C . TRP A 1 101 ? 8.100 -7.769 -1.959 1.00 0.00 108 TRP A C 2
ATOM 3797 O O . TRP A 1 101 ? 7.485 -7.308 -0.997 1.00 0.00 108 TRP A O 2
ATOM 3818 N N . ARG A 1 102 ? 7.602 -8.728 -2.736 1.00 0.00 109 ARG A N 2
ATOM 3819 C CA . ARG A 1 102 ? 6.282 -9.295 -2.487 1.00 0.00 109 ARG A CA 2
ATOM 3820 C C . ARG A 1 102 ? 6.381 -10.604 -1.708 1.00 0.00 109 ARG A C 2
ATOM 3821 O O . ARG A 1 102 ? 5.395 -11.074 -1.140 1.00 0.00 109 ARG A O 2
ATOM 3842 N N . ASP A 1 103 ? 7.575 -11.191 -1.682 1.00 0.00 110 ASP A N 2
ATOM 3843 C CA . ASP A 1 103 ? 7.796 -12.445 -0.969 1.00 0.00 110 ASP A CA 2
ATOM 3844 C C . ASP A 1 103 ? 8.002 -12.200 0.525 1.00 0.00 110 ASP A C 2
ATOM 3845 O O . ASP A 1 103 ? 7.798 -13.098 1.342 1.00 0.00 110 ASP A O 2
ATOM 3854 N N . THR A 1 104 ? 8.409 -10.982 0.877 1.00 0.00 111 THR A N 2
ATOM 3855 C CA . THR A 1 104 ? 8.644 -10.625 2.270 1.00 0.00 111 THR A CA 2
ATOM 3856 C C . THR A 1 104 ? 7.409 -10.895 3.125 1.00 0.00 111 THR A C 2
ATOM 3857 O O . THR A 1 104 ? 6.278 -10.699 2.681 1.00 0.00 111 THR A O 2
ATOM 3868 N N . LYS A 1 105 ? 7.635 -11.341 4.358 1.00 0.00 112 LYS A N 2
ATOM 3869 C CA . LYS A 1 105 ? 6.543 -11.630 5.277 1.00 0.00 112 LYS A CA 2
ATOM 3870 C C . LYS A 1 105 ? 5.776 -10.355 5.614 1.00 0.00 112 LYS A C 2
ATOM 3871 O O . LYS A 1 105 ? 4.554 -10.372 5.756 1.00 0.00 112 LYS A O 2
ATOM 3890 N N . ILE A 1 106 ? 6.505 -9.250 5.735 1.00 0.00 113 ILE A N 2
ATOM 3891 C CA . ILE A 1 106 ? 5.898 -7.963 6.048 1.00 0.00 113 ILE A CA 2
ATOM 3892 C C . ILE A 1 106 ? 4.877 -7.573 4.985 1.00 0.00 113 ILE A C 2
ATOM 3893 O O . ILE A 1 106 ? 3.822 -7.019 5.294 1.00 0.00 113 ILE A O 2
ATOM 3909 N N . ALA A 1 107 ? 5.200 -7.871 3.731 1.00 0.00 114 ALA A N 2
ATOM 3910 C CA . ALA A 1 107 ? 4.316 -7.556 2.617 1.00 0.00 114 ALA A CA 2
ATOM 3911 C C . ALA A 1 107 ? 3.046 -8.399 2.672 1.00 0.00 114 ALA A C 2
ATOM 3912 O O . ALA A 1 107 ? 1.961 -7.927 2.332 1.00 0.00 114 ALA A O 2
ATOM 3919 N N . GLN A 1 108 ? 3.190 -9.648 3.104 1.00 0.00 115 GLN A N 2
ATOM 3920 C CA . GLN A 1 108 ? 2.054 -10.556 3.207 1.00 0.00 115 GLN A CA 2
ATOM 3921 C C . GLN A 1 108 ? 1.102 -10.111 4.312 1.00 0.00 115 GLN A C 2
ATOM 3922 O O . GLN A 1 108 ? -0.118 -10.191 4.164 1.00 0.00 115 GLN A O 2
ATOM 3936 N N . ASP A 1 109 ? 1.666 -9.639 5.419 1.00 0.00 116 ASP A N 2
ATOM 3937 C CA . ASP A 1 109 ? 0.867 -9.180 6.549 1.00 0.00 116 ASP A CA 2
ATOM 3938 C C . ASP A 1 109 ? 0.165 -7.863 6.225 1.00 0.00 116 ASP A C 2
ATOM 3939 O O . ASP A 1 109 ? -0.817 -7.497 6.872 1.00 0.00 116 ASP A O 2
ATOM 3948 N N . PHE A 1 110 ? 0.674 -7.151 5.222 1.00 0.00 117 PHE A N 2
ATOM 3949 C CA . PHE A 1 110 ? 0.099 -5.874 4.813 1.00 0.00 117 PHE A CA 2
ATOM 3950 C C . PHE A 1 110 ? -1.404 -5.994 4.572 1.00 0.00 117 PHE A C 2
ATOM 3951 O O . PHE A 1 110 ? -2.184 -5.169 5.047 1.00 0.00 117 PHE A O 2
ATOM 3968 N N . LEU A 1 111 ? -1.802 -7.022 3.830 1.00 0.00 118 LEU A N 2
ATOM 3969 C CA . LEU A 1 111 ? -3.211 -7.241 3.525 1.00 0.00 118 LEU A CA 2
ATOM 3970 C C . LEU A 1 111 ? -3.760 -8.451 4.278 1.00 0.00 118 LEU A C 2
ATOM 3971 O O . LEU A 1 111 ? -4.751 -9.052 3.862 1.00 0.00 118 LEU A O 2
ATOM 3987 N N . GLN A 1 112 ? -3.113 -8.803 5.385 1.00 0.00 119 GLN A N 2
ATOM 3988 C CA . GLN A 1 112 ? -3.542 -9.941 6.190 1.00 0.00 119 GLN A CA 2
ATOM 3989 C C . GLN A 1 112 ? -3.557 -11.220 5.360 1.00 0.00 119 GLN A C 2
ATOM 3990 O O . GLN A 1 112 ? -4.512 -11.995 5.411 1.00 0.00 119 GLN A O 2
ATOM 4004 N N . LEU A 1 113 ? -2.493 -11.434 4.594 1.00 0.00 120 LEU A N 2
ATOM 4005 C CA . LEU A 1 113 ? -2.381 -12.618 3.751 1.00 0.00 120 LEU A CA 2
ATOM 4006 C C . LEU A 1 113 ? -1.672 -13.750 4.488 1.00 0.00 120 LEU A C 2
ATOM 4007 O O . LEU A 1 113 ? -0.877 -14.485 3.900 1.00 0.00 120 LEU A O 2
ATOM 4023 N N . SER A 1 114 ? -1.966 -13.887 5.776 1.00 0.00 121 SER A N 2
ATOM 4024 C CA . SER A 1 114 ? -1.359 -14.932 6.592 1.00 0.00 121 SER A CA 2
ATOM 4025 C C . SER A 1 114 ? -2.222 -16.190 6.594 1.00 0.00 121 SER A C 2
ATOM 4026 O O . SER A 1 114 ? -3.442 -16.117 6.743 1.00 0.00 121 SER A O 2
ATOM 4034 N N . LYS A 1 115 ? -1.582 -17.342 6.429 1.00 0.00 122 LYS A N 2
ATOM 4035 C CA . LYS A 1 115 ? -2.291 -18.617 6.411 1.00 0.00 122 LYS A CA 2
ATOM 4036 C C . LYS A 1 115 ? -1.707 -19.582 7.444 1.00 0.00 122 LYS A C 2
ATOM 4037 O O . LYS A 1 115 ? -0.667 -20.195 7.208 1.00 0.00 122 LYS A O 2
ATOM 4056 N N . PRO A 1 116 ? -2.371 -19.730 8.605 1.00 0.00 123 PRO A N 2
ATOM 4057 C CA . PRO A 1 116 ? -1.905 -20.628 9.668 1.00 0.00 123 PRO A CA 2
ATOM 4058 C C . PRO A 1 116 ? -2.030 -22.097 9.280 1.00 0.00 123 PRO A C 2
ATOM 4059 O O . PRO A 1 116 ? -3.115 -22.570 8.942 1.00 0.00 123 PRO A O 2
ATOM 4070 N N . ASN A 1 117 ? -0.913 -22.815 9.331 1.00 0.00 124 ASN A N 2
ATOM 4071 C CA . ASN A 1 117 ? -0.898 -24.232 8.984 1.00 0.00 124 ASN A CA 2
ATOM 4072 C C . ASN A 1 117 ? -0.854 -25.097 10.240 1.00 0.00 124 ASN A C 2
ATOM 4073 O O . ASN A 1 117 ? -0.534 -26.298 10.118 1.00 0.00 124 ASN A O 2
ATOM 4085 N N . LYS A 1 1 ? 12.109 -1.743 -22.267 1.00 0.00 8 LYS A N 3
ATOM 4086 C CA . LYS A 1 1 ? 11.557 -2.957 -21.609 1.00 0.00 8 LYS A CA 3
ATOM 4087 C C . LYS A 1 1 ? 10.044 -2.856 -21.443 1.00 0.00 8 LYS A C 3
ATOM 4088 O O . LYS A 1 1 ? 9.521 -1.812 -21.056 1.00 0.00 8 LYS A O 3
ATOM 4109 N N . MET A 1 2 ? 9.347 -3.949 -21.739 1.00 0.00 9 MET A N 3
ATOM 4110 C CA . MET A 1 2 ? 7.894 -3.983 -21.621 1.00 0.00 9 MET A CA 3
ATOM 4111 C C . MET A 1 2 ? 7.469 -4.752 -20.374 1.00 0.00 9 MET A C 3
ATOM 4112 O O . MET A 1 2 ? 7.680 -5.961 -20.276 1.00 0.00 9 MET A O 3
ATOM 4126 N N . SER A 1 3 ? 6.868 -4.044 -19.424 1.00 0.00 10 SER A N 3
ATOM 4127 C CA . SER A 1 3 ? 6.413 -4.660 -18.182 1.00 0.00 10 SER A CA 3
ATOM 4128 C C . SER A 1 3 ? 4.908 -4.488 -18.009 1.00 0.00 10 SER A C 3
ATOM 4129 O O . SER A 1 3 ? 4.326 -3.511 -18.482 1.00 0.00 10 SER A O 3
ATOM 4137 N N . GLU A 1 4 ? 4.283 -5.444 -17.330 1.00 0.00 11 GLU A N 3
ATOM 4138 C CA . GLU A 1 4 ? 2.845 -5.398 -17.094 1.00 0.00 11 GLU A CA 3
ATOM 4139 C C . GLU A 1 4 ? 2.537 -4.786 -15.731 1.00 0.00 11 GLU A C 3
ATOM 4140 O O . GLU A 1 4 ? 3.402 -4.725 -14.857 1.00 0.00 11 GLU A O 3
ATOM 4152 N N . LYS A 1 5 ? 1.299 -4.334 -15.557 1.00 0.00 12 LYS A N 3
ATOM 4153 C CA . LYS A 1 5 ? 0.876 -3.728 -14.300 1.00 0.00 12 LYS A CA 3
ATOM 4154 C C . LYS A 1 5 ? -0.319 -4.470 -13.713 1.00 0.00 12 LYS A C 3
ATOM 4155 O O . LYS A 1 5 ? -1.222 -4.886 -14.439 1.00 0.00 12 LYS A O 3
ATOM 4174 N N . LEU A 1 6 ? -0.320 -4.631 -12.393 1.00 0.00 13 LEU A N 3
ATOM 4175 C CA . LEU A 1 6 ? -1.407 -5.321 -11.709 1.00 0.00 13 LEU A CA 3
ATOM 4176 C C . LEU A 1 6 ? -2.634 -4.422 -11.602 1.00 0.00 13 LEU A C 3
ATOM 4177 O O . LEU A 1 6 ? -2.513 -3.213 -11.406 1.00 0.00 13 LEU A O 3
ATOM 4193 N N . ARG A 1 7 ? -3.812 -5.019 -11.733 1.00 0.00 14 ARG A N 3
ATOM 4194 C CA . ARG A 1 7 ? -5.059 -4.267 -11.652 1.00 0.00 14 ARG A CA 3
ATOM 4195 C C . ARG A 1 7 ? -5.350 -3.844 -10.217 1.00 0.00 14 ARG A C 3
ATOM 4196 O O . ARG A 1 7 ? -5.811 -4.641 -9.401 1.00 0.00 14 ARG A O 3
ATOM 4217 N N . ILE A 1 8 ? -5.074 -2.580 -9.918 1.00 0.00 15 ILE A N 3
ATOM 4218 C CA . ILE A 1 8 ? -5.300 -2.038 -8.586 1.00 0.00 15 ILE A CA 3
ATOM 4219 C C . ILE A 1 8 ? -5.968 -0.669 -8.666 1.00 0.00 15 ILE A C 3
ATOM 4220 O O . ILE A 1 8 ? -5.443 0.253 -9.290 1.00 0.00 15 ILE A O 3
ATOM 4236 N N . LYS A 1 9 ? -7.128 -0.542 -8.031 1.00 0.00 16 LYS A N 3
ATOM 4237 C CA . LYS A 1 9 ? -7.864 0.717 -8.034 1.00 0.00 16 LYS A CA 3
ATOM 4238 C C . LYS A 1 9 ? -8.403 1.032 -6.644 1.00 0.00 16 LYS A C 3
ATOM 4239 O O . LYS A 1 9 ? -8.942 0.160 -5.964 1.00 0.00 16 LYS A O 3
ATOM 4258 N N . VAL A 1 10 ? -8.251 2.284 -6.226 1.00 0.00 17 VAL A N 3
ATOM 4259 C CA . VAL A 1 10 ? -8.720 2.713 -4.915 1.00 0.00 17 VAL A CA 3
ATOM 4260 C C . VAL A 1 10 ? -9.797 3.784 -5.039 1.00 0.00 17 VAL A C 3
ATOM 4261 O O . VAL A 1 10 ? -9.522 4.911 -5.452 1.00 0.00 17 VAL A O 3
ATOM 4274 N N . ASP A 1 11 ? -11.025 3.425 -4.678 1.00 0.00 18 ASP A N 3
ATOM 4275 C CA . ASP A 1 11 ? -12.145 4.356 -4.748 1.00 0.00 18 ASP A CA 3
ATOM 4276 C C . ASP A 1 11 ? -13.013 4.264 -3.497 1.00 0.00 18 ASP A C 3
ATOM 4277 O O . ASP A 1 11 ? -14.206 4.567 -3.533 1.00 0.00 18 ASP A O 3
ATOM 4286 N N . ASP A 1 12 ? -12.408 3.844 -2.389 1.00 0.00 19 ASP A N 3
ATOM 4287 C CA . ASP A 1 12 ? -13.127 3.714 -1.128 1.00 0.00 19 ASP A CA 3
ATOM 4288 C C . ASP A 1 12 ? -12.358 4.388 0.004 1.00 0.00 19 ASP A C 3
ATOM 4289 O O . ASP A 1 12 ? -11.137 4.263 0.097 1.00 0.00 19 ASP A O 3
ATOM 4298 N N . VAL A 1 13 ? -13.078 5.103 0.861 1.00 0.00 20 VAL A N 3
ATOM 4299 C CA . VAL A 1 13 ? -12.459 5.797 1.983 1.00 0.00 20 VAL A CA 3
ATOM 4300 C C . VAL A 1 13 ? -13.423 5.919 3.158 1.00 0.00 20 VAL A C 3
ATOM 4301 O O . VAL A 1 13 ? -14.537 6.422 3.012 1.00 0.00 20 VAL A O 3
ATOM 4314 N N . LYS A 1 14 ? -12.983 5.459 4.326 1.00 0.00 21 LYS A N 3
ATOM 4315 C CA . LYS A 1 14 ? -13.802 5.518 5.530 1.00 0.00 21 LYS A CA 3
ATOM 4316 C C . LYS A 1 14 ? -13.181 6.461 6.557 1.00 0.00 21 LYS A C 3
ATOM 4317 O O . LYS A 1 14 ? -12.213 6.109 7.230 1.00 0.00 21 LYS A O 3
ATOM 4336 N N . ILE A 1 15 ? -13.741 7.660 6.667 1.00 0.00 22 ILE A N 3
ATOM 4337 C CA . ILE A 1 15 ? -13.241 8.655 7.606 1.00 0.00 22 ILE A CA 3
ATOM 4338 C C . ILE A 1 15 ? -13.606 8.292 9.042 1.00 0.00 22 ILE A C 3
ATOM 4339 O O . ILE A 1 15 ? -14.783 8.225 9.397 1.00 0.00 22 ILE A O 3
ATOM 4355 N N . ASN A 1 16 ? -12.588 8.067 9.866 1.00 0.00 23 ASN A N 3
ATOM 4356 C CA . ASN A 1 16 ? -12.799 7.719 11.266 1.00 0.00 23 ASN A CA 3
ATOM 4357 C C . ASN A 1 16 ? -12.238 8.807 12.180 1.00 0.00 23 ASN A C 3
ATOM 4358 O O . ASN A 1 16 ? -11.255 9.465 11.842 1.00 0.00 23 ASN A O 3
ATOM 4369 N N . PRO A 1 17 ? -12.859 9.012 13.354 1.00 0.00 24 PRO A N 3
ATOM 4370 C CA . PRO A 1 17 ? -12.417 10.030 14.315 1.00 0.00 24 PRO A CA 3
ATOM 4371 C C . PRO A 1 17 ? -10.988 9.803 14.800 1.00 0.00 24 PRO A C 3
ATOM 4372 O O . PRO A 1 17 ? -10.368 10.702 15.366 1.00 0.00 24 PRO A O 3
ATOM 4383 N N . LYS A 1 18 ? -10.469 8.598 14.584 1.00 0.00 25 LYS A N 3
ATOM 4384 C CA . LYS A 1 18 ? -9.115 8.266 15.011 1.00 0.00 25 LYS A CA 3
ATOM 4385 C C . LYS A 1 18 ? -8.157 8.202 13.824 1.00 0.00 25 LYS A C 3
ATOM 4386 O O . LYS A 1 18 ? -6.959 8.443 13.972 1.00 0.00 25 LYS A O 3
ATOM 4405 N N . TYR A 1 19 ? -8.686 7.873 12.650 1.00 0.00 26 TYR A N 3
ATOM 4406 C CA . TYR A 1 19 ? -7.861 7.778 11.449 1.00 0.00 26 TYR A CA 3
ATOM 4407 C C . TYR A 1 19 ? -8.718 7.541 10.209 1.00 0.00 26 TYR A C 3
ATOM 4408 O O . TYR A 1 19 ? -9.871 7.124 10.307 1.00 0.00 26 TYR A O 3
ATOM 4426 N N . VAL A 1 20 ? -8.142 7.812 9.041 1.00 0.00 27 VAL A N 3
ATOM 4427 C CA . VAL A 1 20 ? -8.849 7.628 7.778 1.00 0.00 27 VAL A CA 3
ATOM 4428 C C . VAL A 1 20 ? -8.345 6.387 7.047 1.00 0.00 27 VAL A C 3
ATOM 4429 O O . VAL A 1 20 ? -7.157 6.269 6.751 1.00 0.00 27 VAL A O 3
ATOM 4442 N N . LEU A 1 21 ? -9.257 5.462 6.764 1.00 0.00 28 LEU A N 3
ATOM 4443 C CA . LEU A 1 21 ? -8.905 4.226 6.073 1.00 0.00 28 LEU A CA 3
ATOM 4444 C C . LEU A 1 21 ? -9.021 4.391 4.561 1.00 0.00 28 LEU A C 3
ATOM 4445 O O . LEU A 1 21 ? -9.704 5.291 4.074 1.00 0.00 28 LEU A O 3
ATOM 4461 N N . TYR A 1 22 ? -8.345 3.514 3.823 1.00 0.00 29 TYR A N 3
ATOM 4462 C CA . TYR A 1 22 ? -8.369 3.560 2.366 1.00 0.00 29 TYR A CA 3
ATOM 4463 C C . TYR A 1 22 ? -8.744 2.200 1.786 1.00 0.00 29 TYR A C 3
ATOM 4464 O O . TYR A 1 22 ? -8.072 1.200 2.041 1.00 0.00 29 TYR A O 3
ATOM 4482 N N . GLY A 1 23 ? -9.817 2.169 1.002 1.00 0.00 30 GLY A N 3
ATOM 4483 C CA . GLY A 1 23 ? -10.258 0.926 0.397 1.00 0.00 30 GLY A CA 3
ATOM 4484 C C . GLY A 1 23 ? -9.531 0.625 -0.898 1.00 0.00 30 GLY A C 3
ATOM 4485 O O . GLY A 1 23 ? -9.925 1.100 -1.964 1.00 0.00 30 GLY A O 3
ATOM 4489 N N . VAL A 1 24 ? -8.465 -0.164 -0.806 1.00 0.00 31 VAL A N 3
ATOM 4490 C CA . VAL A 1 24 ? -7.677 -0.523 -1.978 1.00 0.00 31 VAL A CA 3
ATOM 4491 C C . VAL A 1 24 ? -8.243 -1.758 -2.668 1.00 0.00 31 VAL A C 3
ATOM 4492 O O . VAL A 1 24 ? -8.256 -2.850 -2.099 1.00 0.00 31 VAL A O 3
ATOM 4505 N N . SER A 1 25 ? -8.709 -1.576 -3.899 1.00 0.00 32 SER A N 3
ATOM 4506 C CA . SER A 1 25 ? -9.276 -2.675 -4.673 1.00 0.00 32 SER A CA 3
ATOM 4507 C C . SER A 1 25 ? -8.192 -3.402 -5.462 1.00 0.00 32 SER A C 3
ATOM 4508 O O . SER A 1 25 ? -7.334 -2.772 -6.082 1.00 0.00 32 SER A O 3
ATOM 4516 N N . THR A 1 26 ? -8.232 -4.730 -5.431 1.00 0.00 33 THR A N 3
ATOM 4517 C CA . THR A 1 26 ? -7.249 -5.541 -6.140 1.00 0.00 33 THR A CA 3
ATOM 4518 C C . THR A 1 26 ? -7.812 -6.926 -6.454 1.00 0.00 33 THR A C 3
ATOM 4519 O O . THR A 1 26 ? -8.811 -7.341 -5.870 1.00 0.00 33 THR A O 3
ATOM 4530 N N . PRO A 1 27 ? -7.178 -7.665 -7.384 1.00 0.00 34 PRO A N 3
ATOM 4531 C CA . PRO A 1 27 ? -7.620 -9.008 -7.768 1.00 0.00 34 PRO A CA 3
ATOM 4532 C C . PRO A 1 27 ? -7.927 -9.880 -6.555 1.00 0.00 34 PRO A C 3
ATOM 4533 O O . PRO A 1 27 ? -8.766 -10.779 -6.620 1.00 0.00 34 PRO A O 3
ATOM 4544 N N . ASN A 1 28 ? -7.248 -9.602 -5.447 1.00 0.00 35 ASN A N 3
ATOM 4545 C CA . ASN A 1 28 ? -7.453 -10.355 -4.216 1.00 0.00 35 ASN A CA 3
ATOM 4546 C C . ASN A 1 28 ? -8.743 -9.918 -3.528 1.00 0.00 35 ASN A C 3
ATOM 4547 O O . ASN A 1 28 ? -9.401 -10.723 -2.872 1.00 0.00 35 ASN A O 3
ATOM 4558 N N . LYS A 1 29 ? -9.083 -8.632 -3.704 1.00 0.00 36 LYS A N 3
ATOM 4559 C CA . LYS A 1 29 ? -10.290 -8.009 -3.137 1.00 0.00 36 LYS A CA 3
ATOM 4560 C C . LYS A 1 29 ? -9.959 -6.640 -2.553 1.00 0.00 36 LYS A C 3
ATOM 4561 O O . LYS A 1 29 ? -8.820 -6.182 -2.626 1.00 0.00 36 LYS A O 3
ATOM 4580 N N . ARG A 1 30 ? -10.965 -5.989 -1.978 1.00 0.00 37 ARG A N 3
ATOM 4581 C CA . ARG A 1 30 ? -10.781 -4.669 -1.386 1.00 0.00 37 ARG A CA 3
ATOM 4582 C C . ARG A 1 30 ? -10.174 -4.781 0.009 1.00 0.00 37 ARG A C 3
ATOM 4583 O O . ARG A 1 30 ? -10.628 -5.574 0.834 1.00 0.00 37 ARG A O 3
ATOM 4604 N N . LEU A 1 31 ? -9.141 -3.986 0.263 1.00 0.00 38 LEU A N 3
ATOM 4605 C CA . LEU A 1 31 ? -8.467 -3.997 1.556 1.00 0.00 38 LEU A CA 3
ATOM 4606 C C . LEU A 1 31 ? -8.398 -2.592 2.147 1.00 0.00 38 LEU A C 3
ATOM 4607 O O . LEU A 1 31 ? -8.071 -1.631 1.450 1.00 0.00 38 LEU A O 3
ATOM 4623 N N . TYR A 1 32 ? -8.708 -2.481 3.434 1.00 0.00 39 TYR A N 3
ATOM 4624 C CA . TYR A 1 32 ? -8.683 -1.195 4.119 1.00 0.00 39 TYR A CA 3
ATOM 4625 C C . TYR A 1 32 ? -7.346 -0.976 4.819 1.00 0.00 39 TYR A C 3
ATOM 4626 O O . TYR A 1 32 ? -6.976 -1.725 5.724 1.00 0.00 39 TYR A O 3
ATOM 4644 N N . LYS A 1 33 ? -6.624 0.056 4.394 1.00 0.00 40 LYS A N 3
ATOM 4645 C CA . LYS A 1 33 ? -5.328 0.376 4.980 1.00 0.00 40 LYS A CA 3
ATOM 4646 C C . LYS A 1 33 ? -5.237 1.861 5.318 1.00 0.00 40 LYS A C 3
ATOM 4647 O O . LYS A 1 33 ? -6.038 2.666 4.844 1.00 0.00 40 LYS A O 3
ATOM 4666 N N . ARG A 1 34 ? -4.255 2.217 6.141 1.00 0.00 41 ARG A N 3
ATOM 4667 C CA . ARG A 1 34 ? -4.061 3.605 6.543 1.00 0.00 41 ARG A CA 3
ATOM 4668 C C . ARG A 1 34 ? -2.850 4.210 5.840 1.00 0.00 41 ARG A C 3
ATOM 4669 O O . ARG A 1 34 ? -1.930 3.495 5.442 1.00 0.00 41 ARG A O 3
ATOM 4690 N N . TYR A 1 35 ? -2.856 5.530 5.690 1.00 0.00 42 TYR A N 3
ATOM 4691 C CA . TYR A 1 35 ? -1.757 6.228 5.036 1.00 0.00 42 TYR A CA 3
ATOM 4692 C C . TYR A 1 35 ? -0.456 6.030 5.806 1.00 0.00 42 TYR A C 3
ATOM 4693 O O . TYR A 1 35 ? 0.533 5.538 5.260 1.00 0.00 42 TYR A O 3
ATOM 4711 N N . SER A 1 36 ? -0.465 6.412 7.079 1.00 0.00 43 SER A N 3
ATOM 4712 C CA . SER A 1 36 ? 0.712 6.275 7.928 1.00 0.00 43 SER A CA 3
ATOM 4713 C C . SER A 1 36 ? 1.206 4.830 7.946 1.00 0.00 43 SER A C 3
ATOM 4714 O O . SER A 1 36 ? 2.381 4.569 8.205 1.00 0.00 43 SER A O 3
ATOM 4722 N N . GLU A 1 37 ? 0.302 3.896 7.667 1.00 0.00 44 GLU A N 3
ATOM 4723 C CA . GLU A 1 37 ? 0.649 2.480 7.649 1.00 0.00 44 GLU A CA 3
ATOM 4724 C C . GLU A 1 37 ? 1.459 2.139 6.401 1.00 0.00 44 GLU A C 3
ATOM 4725 O O . GLU A 1 37 ? 2.325 1.264 6.429 1.00 0.00 44 GLU A O 3
ATOM 4737 N N . PHE A 1 38 ? 1.170 2.836 5.309 1.00 0.00 45 PHE A N 3
ATOM 4738 C CA . PHE A 1 38 ? 1.870 2.609 4.051 1.00 0.00 45 PHE A CA 3
ATOM 4739 C C . PHE A 1 38 ? 3.339 3.004 4.166 1.00 0.00 45 PHE A C 3
ATOM 4740 O O . PHE A 1 38 ? 4.217 2.325 3.636 1.00 0.00 45 PHE A O 3
ATOM 4757 N N . TRP A 1 39 ? 3.601 4.105 4.864 1.00 0.00 46 TRP A N 3
ATOM 4758 C CA . TRP A 1 39 ? 4.967 4.580 5.045 1.00 0.00 46 TRP A CA 3
ATOM 4759 C C . TRP A 1 39 ? 5.788 3.578 5.851 1.00 0.00 46 TRP A C 3
ATOM 4760 O O . TRP A 1 39 ? 6.932 3.282 5.508 1.00 0.00 46 TRP A O 3
ATOM 4781 N N . LYS A 1 40 ? 5.202 3.064 6.928 1.00 0.00 47 LYS A N 3
ATOM 4782 C CA . LYS A 1 40 ? 5.893 2.103 7.780 1.00 0.00 47 LYS A CA 3
ATOM 4783 C C . LYS A 1 40 ? 6.297 0.861 6.990 1.00 0.00 47 LYS A C 3
ATOM 4784 O O . LYS A 1 40 ? 7.291 0.214 7.312 1.00 0.00 47 LYS A O 3
ATOM 4803 N N . LEU A 1 41 ? 5.525 0.534 5.957 1.00 0.00 48 LEU A N 3
ATOM 4804 C CA . LEU A 1 41 ? 5.818 -0.632 5.131 1.00 0.00 48 LEU A CA 3
ATOM 4805 C C . LEU A 1 41 ? 6.954 -0.342 4.154 1.00 0.00 48 LEU A C 3
ATOM 4806 O O . LEU A 1 41 ? 7.688 -1.246 3.755 1.00 0.00 48 LEU A O 3
ATOM 4822 N N . LYS A 1 42 ? 7.090 0.921 3.767 1.00 0.00 49 LYS A N 3
ATOM 4823 C CA . LYS A 1 42 ? 8.132 1.328 2.831 1.00 0.00 49 LYS A CA 3
ATOM 4824 C C . LYS A 1 42 ? 9.526 1.065 3.398 1.00 0.00 49 LYS A C 3
ATOM 4825 O O . LYS A 1 42 ? 10.227 0.157 2.952 1.00 0.00 49 LYS A O 3
ATOM 4844 N N . THR A 1 43 ? 9.924 1.876 4.372 1.00 0.00 50 THR A N 3
ATOM 4845 C CA . THR A 1 43 ? 11.240 1.745 4.993 1.00 0.00 50 THR A CA 3
ATOM 4846 C C . THR A 1 43 ? 11.488 0.326 5.496 1.00 0.00 50 THR A C 3
ATOM 4847 O O . THR A 1 43 ? 12.631 -0.127 5.551 1.00 0.00 50 THR A O 3
ATOM 4858 N N . ARG A 1 44 ? 10.420 -0.375 5.862 1.00 0.00 51 ARG A N 3
ATOM 4859 C CA . ARG A 1 44 ? 10.548 -1.741 6.355 1.00 0.00 51 ARG A CA 3
ATOM 4860 C C . ARG A 1 44 ? 11.164 -2.642 5.290 1.00 0.00 51 ARG A C 3
ATOM 4861 O O . ARG A 1 44 ? 12.262 -3.166 5.468 1.00 0.00 51 ARG A O 3
ATOM 4882 N N . LEU A 1 45 ? 10.452 -2.807 4.179 1.00 0.00 52 LEU A N 3
ATOM 4883 C CA . LEU A 1 45 ? 10.926 -3.633 3.071 1.00 0.00 52 LEU A CA 3
ATOM 4884 C C . LEU A 1 45 ? 12.381 -3.320 2.739 1.00 0.00 52 LEU A C 3
ATOM 4885 O O . LEU A 1 45 ? 13.142 -4.201 2.337 1.00 0.00 52 LEU A O 3
ATOM 4901 N N . GLU A 1 46 ? 12.758 -2.056 2.903 1.00 0.00 53 GLU A N 3
ATOM 4902 C CA . GLU A 1 46 ? 14.120 -1.619 2.614 1.00 0.00 53 GLU A CA 3
ATOM 4903 C C . GLU A 1 46 ? 15.119 -2.263 3.571 1.00 0.00 53 GLU A C 3
ATOM 4904 O O . GLU A 1 46 ? 16.196 -2.695 3.159 1.00 0.00 53 GLU A O 3
ATOM 4916 N N . ARG A 1 47 ? 14.758 -2.322 4.848 1.00 0.00 54 ARG A N 3
ATOM 4917 C CA . ARG A 1 47 ? 15.627 -2.912 5.861 1.00 0.00 54 ARG A CA 3
ATOM 4918 C C . ARG A 1 47 ? 15.350 -4.406 6.029 1.00 0.00 54 ARG A C 3
ATOM 4919 O O . ARG A 1 47 ? 16.171 -5.137 6.582 1.00 0.00 54 ARG A O 3
ATOM 4940 N N . ASP A 1 48 ? 14.192 -4.853 5.551 1.00 0.00 55 ASP A N 3
ATOM 4941 C CA . ASP A 1 48 ? 13.815 -6.258 5.652 1.00 0.00 55 ASP A CA 3
ATOM 4942 C C . ASP A 1 48 ? 14.323 -7.044 4.448 1.00 0.00 55 ASP A C 3
ATOM 4943 O O . ASP A 1 48 ? 14.749 -8.192 4.578 1.00 0.00 55 ASP A O 3
ATOM 4952 N N . VAL A 1 49 ? 14.276 -6.417 3.280 1.00 0.00 56 VAL A N 3
ATOM 4953 C CA . VAL A 1 49 ? 14.732 -7.052 2.052 1.00 0.00 56 VAL A CA 3
ATOM 4954 C C . VAL A 1 49 ? 16.202 -6.745 1.795 1.00 0.00 56 VAL A C 3
ATOM 4955 O O . VAL A 1 49 ? 16.924 -7.553 1.211 1.00 0.00 56 VAL A O 3
ATOM 4968 N N . GLY A 1 50 ? 16.635 -5.568 2.233 1.00 0.00 57 GLY A N 3
ATOM 4969 C CA . GLY A 1 50 ? 18.016 -5.169 2.042 1.00 0.00 57 GLY A CA 3
ATOM 4970 C C . GLY A 1 50 ? 18.234 -4.427 0.736 1.00 0.00 57 GLY A C 3
ATOM 4971 O O . GLY A 1 50 ? 19.309 -3.877 0.501 1.00 0.00 57 GLY A O 3
ATOM 4975 N N . SER A 1 51 ? 17.213 -4.411 -0.117 1.00 0.00 58 SER A N 3
ATOM 4976 C CA . SER A 1 51 ? 17.303 -3.731 -1.403 1.00 0.00 58 SER A CA 3
ATOM 4977 C C . SER A 1 51 ? 16.579 -2.389 -1.359 1.00 0.00 58 SER A C 3
ATOM 4978 O O . SER A 1 51 ? 15.819 -2.113 -0.431 1.00 0.00 58 SER A O 3
ATOM 4986 N N . THR A 1 52 ? 16.818 -1.558 -2.368 1.00 0.00 59 THR A N 3
ATOM 4987 C CA . THR A 1 52 ? 16.186 -0.248 -2.443 1.00 0.00 59 THR A CA 3
ATOM 4988 C C . THR A 1 52 ? 14.782 -0.357 -3.030 1.00 0.00 59 THR A C 3
ATOM 4989 O O . THR A 1 52 ? 14.462 -1.323 -3.724 1.00 0.00 59 THR A O 3
ATOM 5000 N N . ILE A 1 53 ? 13.948 0.638 -2.747 1.00 0.00 60 ILE A N 3
ATOM 5001 C CA . ILE A 1 53 ? 12.578 0.649 -3.249 1.00 0.00 60 ILE A CA 3
ATOM 5002 C C . ILE A 1 53 ? 12.360 1.807 -4.226 1.00 0.00 60 ILE A C 3
ATOM 5003 O O . ILE A 1 53 ? 12.602 2.965 -3.886 1.00 0.00 60 ILE A O 3
ATOM 5019 N N . PRO A 1 54 ? 11.908 1.510 -5.459 1.00 0.00 61 PRO A N 3
ATOM 5020 C CA . PRO A 1 54 ? 11.671 2.526 -6.480 1.00 0.00 61 PRO A CA 3
ATOM 5021 C C . PRO A 1 54 ? 10.261 3.111 -6.427 1.00 0.00 61 PRO A C 3
ATOM 5022 O O . PRO A 1 54 ? 9.676 3.433 -7.462 1.00 0.00 61 PRO A O 3
ATOM 5033 N N . TYR A 1 55 ? 9.718 3.246 -5.222 1.00 0.00 62 TYR A N 3
ATOM 5034 C CA . TYR A 1 55 ? 8.377 3.794 -5.048 1.00 0.00 62 TYR A CA 3
ATOM 5035 C C . TYR A 1 55 ? 8.431 5.220 -4.512 1.00 0.00 62 TYR A C 3
ATOM 5036 O O . TYR A 1 55 ? 9.375 5.600 -3.820 1.00 0.00 62 TYR A O 3
ATOM 5054 N N . ASP A 1 56 ? 7.406 6.005 -4.832 1.00 0.00 63 ASP A N 3
ATOM 5055 C CA . ASP A 1 56 ? 7.327 7.387 -4.377 1.00 0.00 63 ASP A CA 3
ATOM 5056 C C . ASP A 1 56 ? 6.433 7.493 -3.146 1.00 0.00 63 ASP A C 3
ATOM 5057 O O . ASP A 1 56 ? 5.356 6.899 -3.099 1.00 0.00 63 ASP A O 3
ATOM 5066 N N . PHE A 1 57 ? 6.885 8.247 -2.148 1.00 0.00 64 PHE A N 3
ATOM 5067 C CA . PHE A 1 57 ? 6.118 8.415 -0.919 1.00 0.00 64 PHE A CA 3
ATOM 5068 C C . PHE A 1 57 ? 6.283 9.823 -0.349 1.00 0.00 64 PHE A C 3
ATOM 5069 O O . PHE A 1 57 ? 7.249 10.105 0.357 1.00 0.00 64 PHE A O 3
ATOM 5086 N N . PRO A 1 58 ? 5.333 10.728 -0.645 1.00 0.00 65 PRO A N 3
ATOM 5087 C CA . PRO A 1 58 ? 5.377 12.106 -0.152 1.00 0.00 65 PRO A CA 3
ATOM 5088 C C . PRO A 1 58 ? 4.944 12.211 1.307 1.00 0.00 65 PRO A C 3
ATOM 5089 O O . PRO A 1 58 ? 3.766 12.056 1.626 1.00 0.00 65 PRO A O 3
ATOM 5100 N N . GLU A 1 59 ? 5.904 12.471 2.189 1.00 0.00 66 GLU A N 3
ATOM 5101 C CA . GLU A 1 59 ? 5.617 12.592 3.614 1.00 0.00 66 GLU A CA 3
ATOM 5102 C C . GLU A 1 59 ? 5.255 14.030 3.976 1.00 0.00 66 GLU A C 3
ATOM 5103 O O . GLU A 1 59 ? 5.741 14.978 3.359 1.00 0.00 66 GLU A O 3
ATOM 5115 N N . LYS A 1 60 ? 4.397 14.183 4.980 1.00 0.00 67 LYS A N 3
ATOM 5116 C CA . LYS A 1 60 ? 3.967 15.503 5.425 1.00 0.00 67 LYS A CA 3
ATOM 5117 C C . LYS A 1 60 ? 3.737 15.520 6.936 1.00 0.00 67 LYS A C 3
ATOM 5118 O O . LYS A 1 60 ? 2.739 14.986 7.422 1.00 0.00 67 LYS A O 3
ATOM 5137 N N . PRO A 1 61 ? 4.657 16.133 7.704 1.00 0.00 68 PRO A N 3
ATOM 5138 C CA . PRO A 1 61 ? 4.538 16.209 9.165 1.00 0.00 68 PRO A CA 3
ATOM 5139 C C . PRO A 1 61 ? 3.397 17.121 9.606 1.00 0.00 68 PRO A C 3
ATOM 5140 O O . PRO A 1 61 ? 3.031 18.060 8.901 1.00 0.00 68 PRO A O 3
ATOM 5151 N N . GLY A 1 62 ? 2.839 16.835 10.778 1.00 0.00 69 GLY A N 3
ATOM 5152 C CA . GLY A 1 62 ? 1.745 17.637 11.294 1.00 0.00 69 GLY A CA 3
ATOM 5153 C C . GLY A 1 62 ? 1.632 17.560 12.805 1.00 0.00 69 GLY A C 3
ATOM 5154 O O . GLY A 1 62 ? 0.722 16.923 13.335 1.00 0.00 69 GLY A O 3
ATOM 5158 N N . VAL A 1 63 ? 2.562 18.209 13.499 1.00 0.00 70 VAL A N 3
ATOM 5159 C CA . VAL A 1 63 ? 2.563 18.212 14.957 1.00 0.00 70 VAL A CA 3
ATOM 5160 C C . VAL A 1 63 ? 2.037 19.538 15.505 1.00 0.00 70 VAL A C 3
ATOM 5161 O O . VAL A 1 63 ? 0.882 19.635 15.918 1.00 0.00 70 VAL A O 3
ATOM 5174 N N . LEU A 1 64 ? 2.892 20.558 15.506 1.00 0.00 71 LEU A N 3
ATOM 5175 C CA . LEU A 1 64 ? 2.510 21.874 16.003 1.00 0.00 71 LEU A CA 3
ATOM 5176 C C . LEU A 1 64 ? 2.334 22.862 14.853 1.00 0.00 71 LEU A C 3
ATOM 5177 O O . LEU A 1 64 ? 2.993 23.902 14.806 1.00 0.00 71 LEU A O 3
ATOM 5193 N N . ASP A 1 65 ? 1.441 22.530 13.927 1.00 0.00 72 ASP A N 3
ATOM 5194 C CA . ASP A 1 65 ? 1.177 23.387 12.776 1.00 0.00 72 ASP A CA 3
ATOM 5195 C C . ASP A 1 65 ? -0.284 23.825 12.749 1.00 0.00 72 ASP A C 3
ATOM 5196 O O . ASP A 1 65 ? -1.186 23.030 13.009 1.00 0.00 72 ASP A O 3
ATOM 5205 N N . ARG A 1 66 ? -0.509 25.096 12.431 1.00 0.00 73 ARG A N 3
ATOM 5206 C CA . ARG A 1 66 ? -1.860 25.642 12.368 1.00 0.00 73 ARG A CA 3
ATOM 5207 C C . ARG A 1 66 ? -2.256 25.948 10.928 1.00 0.00 73 ARG A C 3
ATOM 5208 O O . ARG A 1 66 ? -3.408 25.762 10.537 1.00 0.00 73 ARG A O 3
ATOM 5229 N N . ARG A 1 67 ? -1.291 26.417 10.145 1.00 0.00 74 ARG A N 3
ATOM 5230 C CA . ARG A 1 67 ? -1.536 26.750 8.746 1.00 0.00 74 ARG A CA 3
ATOM 5231 C C . ARG A 1 67 ? -1.127 25.595 7.838 1.00 0.00 74 ARG A C 3
ATOM 5232 O O . ARG A 1 67 ? -1.852 25.235 6.911 1.00 0.00 74 ARG A O 3
ATOM 5253 N N . TRP A 1 68 ? 0.038 25.019 8.114 1.00 0.00 75 TRP A N 3
ATOM 5254 C CA . TRP A 1 68 ? 0.544 23.902 7.324 1.00 0.00 75 TRP A CA 3
ATOM 5255 C C . TRP A 1 68 ? -0.358 22.681 7.467 1.00 0.00 75 TRP A C 3
ATOM 5256 O O . TRP A 1 68 ? -0.487 21.879 6.541 1.00 0.00 75 TRP A O 3
ATOM 5277 N N . GLN A 1 69 ? -0.980 22.545 8.633 1.00 0.00 76 GLN A N 3
ATOM 5278 C CA . GLN A 1 69 ? -1.871 21.422 8.900 1.00 0.00 76 GLN A CA 3
ATOM 5279 C C . GLN A 1 69 ? -3.121 21.498 8.030 1.00 0.00 76 GLN A C 3
ATOM 5280 O O . GLN A 1 69 ? -3.512 22.574 7.579 1.00 0.00 76 GLN A O 3
ATOM 5294 N N . ARG A 1 70 ? -3.745 20.348 7.802 1.00 0.00 77 ARG A N 3
ATOM 5295 C CA . ARG A 1 70 ? -4.953 20.281 6.987 1.00 0.00 77 ARG A CA 3
ATOM 5296 C C . ARG A 1 70 ? -5.986 19.360 7.628 1.00 0.00 77 ARG A C 3
ATOM 5297 O O . ARG A 1 70 ? -5.690 18.657 8.594 1.00 0.00 77 ARG A O 3
ATOM 5318 N N . ARG A 1 71 ? -7.200 19.368 7.085 1.00 0.00 78 ARG A N 3
ATOM 5319 C CA . ARG A 1 71 ? -8.273 18.531 7.607 1.00 0.00 78 ARG A CA 3
ATOM 5320 C C . ARG A 1 71 ? -8.075 17.076 7.190 1.00 0.00 78 ARG A C 3
ATOM 5321 O O . ARG A 1 71 ? -8.216 16.732 6.018 1.00 0.00 78 ARG A O 3
ATOM 5342 N N . TYR A 1 72 ? -7.742 16.229 8.157 1.00 0.00 79 TYR A N 3
ATOM 5343 C CA . TYR A 1 72 ? -7.521 14.814 7.886 1.00 0.00 79 TYR A CA 3
ATOM 5344 C C . TYR A 1 72 ? -8.766 14.167 7.277 1.00 0.00 79 TYR A C 3
ATOM 5345 O O . TYR A 1 72 ? -8.679 13.120 6.634 1.00 0.00 79 TYR A O 3
ATOM 5363 N N . ASP A 1 73 ? -9.922 14.793 7.484 1.00 0.00 80 ASP A N 3
ATOM 5364 C CA . ASP A 1 73 ? -11.177 14.268 6.956 1.00 0.00 80 ASP A CA 3
ATOM 5365 C C . ASP A 1 73 ? -11.625 15.036 5.713 1.00 0.00 80 ASP A C 3
ATOM 5366 O O . ASP A 1 73 ? -12.807 15.039 5.371 1.00 0.00 80 ASP A O 3
ATOM 5375 N N . ASP A 1 74 ? -10.678 15.682 5.038 1.00 0.00 81 ASP A N 3
ATOM 5376 C CA . ASP A 1 74 ? -10.990 16.444 3.834 1.00 0.00 81 ASP A CA 3
ATOM 5377 C C . ASP A 1 74 ? -10.664 15.633 2.578 1.00 0.00 81 ASP A C 3
ATOM 5378 O O . ASP A 1 74 ? -9.568 15.088 2.452 1.00 0.00 81 ASP A O 3
ATOM 5387 N N . PRO A 1 75 ? -11.613 15.543 1.627 1.00 0.00 82 PRO A N 3
ATOM 5388 C CA . PRO A 1 75 ? -11.411 14.794 0.381 1.00 0.00 82 PRO A CA 3
ATOM 5389 C C . PRO A 1 75 ? -10.321 15.407 -0.489 1.00 0.00 82 PRO A C 3
ATOM 5390 O O . PRO A 1 75 ? -9.634 14.702 -1.230 1.00 0.00 82 PRO A O 3
ATOM 5401 N N . GLU A 1 76 ? -10.164 16.723 -0.393 1.00 0.00 83 GLU A N 3
ATOM 5402 C CA . GLU A 1 76 ? -9.151 17.430 -1.169 1.00 0.00 83 GLU A CA 3
ATOM 5403 C C . GLU A 1 76 ? -7.760 16.889 -0.859 1.00 0.00 83 GLU A C 3
ATOM 5404 O O . GLU A 1 76 ? -6.923 16.752 -1.752 1.00 0.00 83 GLU A O 3
ATOM 5416 N N . MET A 1 77 ? -7.523 16.577 0.410 1.00 0.00 84 MET A N 3
ATOM 5417 C CA . MET A 1 77 ? -6.237 16.042 0.841 1.00 0.00 84 MET A CA 3
ATOM 5418 C C . MET A 1 77 ? -6.216 14.523 0.702 1.00 0.00 84 MET A C 3
ATOM 5419 O O . MET A 1 77 ? -5.200 13.936 0.330 1.00 0.00 84 MET A O 3
ATOM 5433 N N . ILE A 1 78 ? -7.349 13.896 1.001 1.00 0.00 85 ILE A N 3
ATOM 5434 C CA . ILE A 1 78 ? -7.471 12.446 0.908 1.00 0.00 85 ILE A CA 3
ATOM 5435 C C . ILE A 1 78 ? -7.365 11.985 -0.544 1.00 0.00 85 ILE A C 3
ATOM 5436 O O . ILE A 1 78 ? -6.865 10.896 -0.824 1.00 0.00 85 ILE A O 3
ATOM 5452 N N . ASP A 1 79 ? -7.839 12.822 -1.462 1.00 0.00 86 ASP A N 3
ATOM 5453 C CA . ASP A 1 79 ? -7.799 12.502 -2.886 1.00 0.00 86 ASP A CA 3
ATOM 5454 C C . ASP A 1 79 ? -6.391 12.099 -3.319 1.00 0.00 86 ASP A C 3
ATOM 5455 O O . ASP A 1 79 ? -6.174 10.987 -3.799 1.00 0.00 86 ASP A O 3
ATOM 5464 N N . GLU A 1 80 ? -5.440 13.010 -3.145 1.00 0.00 87 GLU A N 3
ATOM 5465 C CA . GLU A 1 80 ? -4.054 12.745 -3.518 1.00 0.00 87 GLU A CA 3
ATOM 5466 C C . GLU A 1 80 ? -3.497 11.568 -2.727 1.00 0.00 87 GLU A C 3
ATOM 5467 O O . GLU A 1 80 ? -2.799 10.714 -3.273 1.00 0.00 87 GLU A O 3
ATOM 5479 N N . ARG A 1 81 ? -3.814 11.523 -1.436 1.00 0.00 88 ARG A N 3
ATOM 5480 C CA . ARG A 1 81 ? -3.349 10.443 -0.575 1.00 0.00 88 ARG A CA 3
ATOM 5481 C C . ARG A 1 81 ? -3.808 9.091 -1.114 1.00 0.00 88 ARG A C 3
ATOM 5482 O O . ARG A 1 81 ? -3.179 8.064 -0.861 1.00 0.00 88 ARG A O 3
ATOM 5503 N N . ARG A 1 82 ? -4.907 9.103 -1.863 1.00 0.00 89 ARG A N 3
ATOM 5504 C CA . ARG A 1 82 ? -5.451 7.883 -2.445 1.00 0.00 89 ARG A CA 3
ATOM 5505 C C . ARG A 1 82 ? -4.501 7.315 -3.493 1.00 0.00 89 ARG A C 3
ATOM 5506 O O . ARG A 1 82 ? -4.055 6.172 -3.386 1.00 0.00 89 ARG A O 3
ATOM 5527 N N . ILE A 1 83 ? -4.195 8.120 -4.507 1.00 0.00 90 ILE A N 3
ATOM 5528 C CA . ILE A 1 83 ? -3.297 7.694 -5.574 1.00 0.00 90 ILE A CA 3
ATOM 5529 C C . ILE A 1 83 ? -1.908 7.380 -5.032 1.00 0.00 90 ILE A C 3
ATOM 5530 O O . ILE A 1 83 ? -1.579 7.728 -3.898 1.00 0.00 90 ILE A O 3
ATOM 5546 N N . GLY A 1 84 ? -1.098 6.720 -5.853 1.00 0.00 91 GLY A N 3
ATOM 5547 C CA . GLY A 1 84 ? 0.249 6.369 -5.441 1.00 0.00 91 GLY A CA 3
ATOM 5548 C C . GLY A 1 84 ? 0.321 4.998 -4.795 1.00 0.00 91 GLY A C 3
ATOM 5549 O O . GLY A 1 84 ? 1.214 4.208 -5.101 1.00 0.00 91 GLY A O 3
ATOM 5553 N N . LEU A 1 85 ? -0.620 4.716 -3.899 1.00 0.00 92 LEU A N 3
ATOM 5554 C CA . LEU A 1 85 ? -0.658 3.431 -3.208 1.00 0.00 92 LEU A CA 3
ATOM 5555 C C . LEU A 1 85 ? -0.726 2.278 -4.205 1.00 0.00 92 LEU A C 3
ATOM 5556 O O . LEU A 1 85 ? -0.026 1.275 -4.057 1.00 0.00 92 LEU A O 3
ATOM 5572 N N . GLU A 1 86 ? -1.572 2.427 -5.219 1.00 0.00 93 GLU A N 3
ATOM 5573 C CA . GLU A 1 86 ? -1.730 1.398 -6.242 1.00 0.00 93 GLU A CA 3
ATOM 5574 C C . GLU A 1 86 ? -0.390 1.064 -6.890 1.00 0.00 93 GLU A C 3
ATOM 5575 O O . GLU A 1 86 ? -0.021 -0.104 -7.014 1.00 0.00 93 GLU A O 3
ATOM 5587 N N . ARG A 1 87 ? 0.335 2.100 -7.303 1.00 0.00 94 ARG A N 3
ATOM 5588 C CA . ARG A 1 87 ? 1.636 1.919 -7.937 1.00 0.00 94 ARG A CA 3
ATOM 5589 C C . ARG A 1 87 ? 2.585 1.144 -7.027 1.00 0.00 94 ARG A C 3
ATOM 5590 O O . ARG A 1 87 ? 3.479 0.442 -7.498 1.00 0.00 94 ARG A O 3
ATOM 5611 N N . PHE A 1 88 ? 2.383 1.278 -5.720 1.00 0.00 95 PHE A N 3
ATOM 5612 C CA . PHE A 1 88 ? 3.218 0.593 -4.741 1.00 0.00 95 PHE A CA 3
ATOM 5613 C C . PHE A 1 88 ? 3.057 -0.920 -4.846 1.00 0.00 95 PHE A C 3
ATOM 5614 O O . PHE A 1 88 ? 4.034 -1.666 -4.775 1.00 0.00 95 PHE A O 3
ATOM 5631 N N . LEU A 1 89 ? 1.816 -1.366 -5.012 1.00 0.00 96 LEU A N 3
ATOM 5632 C CA . LEU A 1 89 ? 1.524 -2.792 -5.121 1.00 0.00 96 LEU A CA 3
ATOM 5633 C C . LEU A 1 89 ? 1.633 -3.270 -6.567 1.00 0.00 96 LEU A C 3
ATOM 5634 O O . LEU A 1 89 ? 1.893 -4.444 -6.822 1.00 0.00 96 LEU A O 3
ATOM 5650 N N . ASN A 1 90 ? 1.428 -2.358 -7.510 1.00 0.00 97 ASN A N 3
ATOM 5651 C CA . ASN A 1 90 ? 1.499 -2.694 -8.930 1.00 0.00 97 ASN A CA 3
ATOM 5652 C C . ASN A 1 90 ? 2.830 -3.360 -9.278 1.00 0.00 97 ASN A C 3
ATOM 5653 O O . ASN A 1 90 ? 2.860 -4.490 -9.763 1.00 0.00 97 ASN A O 3
ATOM 5664 N N . GLU A 1 91 ? 3.925 -2.648 -9.035 1.00 0.00 98 GLU A N 3
ATOM 5665 C CA . GLU A 1 91 ? 5.257 -3.168 -9.331 1.00 0.00 98 GLU A CA 3
ATOM 5666 C C . GLU A 1 91 ? 5.689 -4.224 -8.314 1.00 0.00 98 GLU A C 3
ATOM 5667 O O . GLU A 1 91 ? 6.631 -4.977 -8.556 1.00 0.00 98 GLU A O 3
ATOM 5679 N N . LEU A 1 92 ? 5.003 -4.273 -7.175 1.00 0.00 99 LEU A N 3
ATOM 5680 C CA . LEU A 1 92 ? 5.334 -5.238 -6.131 1.00 0.00 99 LEU A CA 3
ATOM 5681 C C . LEU A 1 92 ? 4.620 -6.567 -6.360 1.00 0.00 99 LEU A C 3
ATOM 5682 O O . LEU A 1 92 ? 5.258 -7.607 -6.522 1.00 0.00 99 LEU A O 3
ATOM 5698 N N . TYR A 1 93 ? 3.293 -6.524 -6.366 1.00 0.00 100 TYR A N 3
ATOM 5699 C CA . TYR A 1 93 ? 2.487 -7.722 -6.568 1.00 0.00 100 TYR A CA 3
ATOM 5700 C C . TYR A 1 93 ? 2.720 -8.316 -7.954 1.00 0.00 100 TYR A C 3
ATOM 5701 O O . TYR A 1 93 ? 2.602 -9.525 -8.150 1.00 0.00 100 TYR A O 3
ATOM 5719 N N . ASN A 1 94 ? 3.051 -7.456 -8.914 1.00 0.00 101 ASN A N 3
ATOM 5720 C CA . ASN A 1 94 ? 3.297 -7.899 -10.282 1.00 0.00 101 ASN A CA 3
ATOM 5721 C C . ASN A 1 94 ? 4.741 -8.362 -10.455 1.00 0.00 101 ASN A C 3
ATOM 5722 O O . ASN A 1 94 ? 5.475 -7.845 -11.299 1.00 0.00 101 ASN A O 3
ATOM 5733 N N . ASP A 1 95 ? 5.142 -9.341 -9.652 1.00 0.00 102 ASP A N 3
ATOM 5734 C CA . ASP A 1 95 ? 6.498 -9.876 -9.715 1.00 0.00 102 ASP A CA 3
ATOM 5735 C C . ASP A 1 95 ? 6.475 -11.383 -9.951 1.00 0.00 102 ASP A C 3
ATOM 5736 O O . ASP A 1 95 ? 5.644 -12.097 -9.390 1.00 0.00 102 ASP A O 3
ATOM 5745 N N . ARG A 1 96 ? 7.394 -11.861 -10.785 1.00 0.00 103 ARG A N 3
ATOM 5746 C CA . ARG A 1 96 ? 7.477 -13.283 -11.095 1.00 0.00 103 ARG A CA 3
ATOM 5747 C C . ARG A 1 96 ? 8.878 -13.822 -10.816 1.00 0.00 103 ARG A C 3
ATOM 5748 O O . ARG A 1 96 ? 9.038 -14.873 -10.196 1.00 0.00 103 ARG A O 3
ATOM 5769 N N . PHE A 1 97 ? 9.889 -13.094 -11.277 1.00 0.00 104 PHE A N 3
ATOM 5770 C CA . PHE A 1 97 ? 11.276 -13.499 -11.077 1.00 0.00 104 PHE A CA 3
ATOM 5771 C C . PHE A 1 97 ? 11.755 -13.124 -9.679 1.00 0.00 104 PHE A C 3
ATOM 5772 O O . PHE A 1 97 ? 12.333 -13.947 -8.968 1.00 0.00 104 PHE A O 3
ATOM 5789 N N . ASP A 1 98 ? 11.511 -11.877 -9.289 1.00 0.00 105 ASP A N 3
ATOM 5790 C CA . ASP A 1 98 ? 11.916 -11.392 -7.975 1.00 0.00 105 ASP A CA 3
ATOM 5791 C C . ASP A 1 98 ? 10.706 -10.930 -7.171 1.00 0.00 105 ASP A C 3
ATOM 5792 O O . ASP A 1 98 ? 10.148 -9.864 -7.429 1.00 0.00 105 ASP A O 3
ATOM 5801 N N . SER A 1 99 ? 10.306 -11.739 -6.195 1.00 0.00 106 SER A N 3
ATOM 5802 C CA . SER A 1 99 ? 9.163 -11.411 -5.352 1.00 0.00 106 SER A CA 3
ATOM 5803 C C . SER A 1 99 ? 9.593 -11.211 -3.903 1.00 0.00 106 SER A C 3
ATOM 5804 O O . SER A 1 99 ? 8.816 -11.443 -2.977 1.00 0.00 106 SER A O 3
ATOM 5812 N N . ARG A 1 100 ? 10.834 -10.777 -3.711 1.00 0.00 107 ARG A N 3
ATOM 5813 C CA . ARG A 1 100 ? 11.359 -10.543 -2.372 1.00 0.00 107 ARG A CA 3
ATOM 5814 C C . ARG A 1 100 ? 10.540 -9.478 -1.654 1.00 0.00 107 ARG A C 3
ATOM 5815 O O . ARG A 1 100 ? 10.394 -9.508 -0.432 1.00 0.00 107 ARG A O 3
ATOM 5836 N N . TRP A 1 101 ? 10.008 -8.537 -2.425 1.00 0.00 108 TRP A N 3
ATOM 5837 C CA . TRP A 1 101 ? 9.203 -7.454 -1.872 1.00 0.00 108 TRP A CA 3
ATOM 5838 C C . TRP A 1 101 ? 7.893 -7.982 -1.293 1.00 0.00 108 TRP A C 3
ATOM 5839 O O . TRP A 1 101 ? 7.466 -7.559 -0.218 1.00 0.00 108 TRP A O 3
ATOM 5860 N N . ARG A 1 102 ? 7.255 -8.904 -2.009 1.00 0.00 109 ARG A N 3
ATOM 5861 C CA . ARG A 1 102 ? 5.994 -9.479 -1.555 1.00 0.00 109 ARG A CA 3
ATOM 5862 C C . ARG A 1 102 ? 6.236 -10.631 -0.586 1.00 0.00 109 ARG A C 3
ATOM 5863 O O . ARG A 1 102 ? 5.433 -10.879 0.313 1.00 0.00 109 ARG A O 3
ATOM 5884 N N . ASP A 1 103 ? 7.351 -11.332 -0.773 1.00 0.00 110 ASP A N 3
ATOM 5885 C CA . ASP A 1 103 ? 7.700 -12.457 0.088 1.00 0.00 110 ASP A CA 3
ATOM 5886 C C . ASP A 1 103 ? 7.814 -12.011 1.543 1.00 0.00 110 ASP A C 3
ATOM 5887 O O . ASP A 1 103 ? 7.532 -12.779 2.463 1.00 0.00 110 ASP A O 3
ATOM 5896 N N . THR A 1 104 ? 8.230 -10.764 1.741 1.00 0.00 111 THR A N 3
ATOM 5897 C CA . THR A 1 104 ? 8.384 -10.206 3.079 1.00 0.00 111 THR A CA 3
ATOM 5898 C C . THR A 1 104 ? 7.125 -10.413 3.915 1.00 0.00 111 THR A C 3
ATOM 5899 O O . THR A 1 104 ? 6.007 -10.288 3.414 1.00 0.00 111 THR A O 3
ATOM 5910 N N . LYS A 1 105 ? 7.314 -10.726 5.193 1.00 0.00 112 LYS A N 3
ATOM 5911 C CA . LYS A 1 105 ? 6.193 -10.946 6.099 1.00 0.00 112 LYS A CA 3
ATOM 5912 C C . LYS A 1 105 ? 5.346 -9.684 6.224 1.00 0.00 112 LYS A C 3
ATOM 5913 O O . LYS A 1 105 ? 4.132 -9.754 6.417 1.00 0.00 112 LYS A O 3
ATOM 5932 N N . ILE A 1 106 ? 5.996 -8.529 6.111 1.00 0.00 113 ILE A N 3
ATOM 5933 C CA . ILE A 1 106 ? 5.306 -7.249 6.209 1.00 0.00 113 ILE A CA 3
ATOM 5934 C C . ILE A 1 106 ? 4.353 -7.052 5.034 1.00 0.00 113 ILE A C 3
ATOM 5935 O O . ILE A 1 106 ? 3.245 -6.541 5.199 1.00 0.00 113 ILE A O 3
ATOM 5951 N N . ALA A 1 107 ? 4.792 -7.464 3.850 1.00 0.00 114 ALA A N 3
ATOM 5952 C CA . ALA A 1 107 ? 3.978 -7.336 2.648 1.00 0.00 114 ALA A CA 3
ATOM 5953 C C . ALA A 1 107 ? 2.785 -8.284 2.695 1.00 0.00 114 ALA A C 3
ATOM 5954 O O . ALA A 1 107 ? 1.694 -7.949 2.235 1.00 0.00 114 ALA A O 3
ATOM 5961 N N . GLN A 1 108 ? 3.003 -9.470 3.255 1.00 0.00 115 GLN A N 3
ATOM 5962 C CA . GLN A 1 108 ? 1.946 -10.468 3.364 1.00 0.00 115 GLN A CA 3
ATOM 5963 C C . GLN A 1 108 ? 0.876 -10.021 4.355 1.00 0.00 115 GLN A C 3
ATOM 5964 O O . GLN A 1 108 ? -0.309 -10.301 4.172 1.00 0.00 115 GLN A O 3
ATOM 5978 N N . ASP A 1 109 ? 1.300 -9.323 5.403 1.00 0.00 116 ASP A N 3
ATOM 5979 C CA . ASP A 1 109 ? 0.377 -8.836 6.422 1.00 0.00 116 ASP A CA 3
ATOM 5980 C C . ASP A 1 109 ? -0.225 -7.488 6.026 1.00 0.00 116 ASP A C 3
ATOM 5981 O O . ASP A 1 109 ? -1.199 -7.035 6.626 1.00 0.00 116 ASP A O 3
ATOM 5990 N N . PHE A 1 110 ? 0.360 -6.850 5.014 1.00 0.00 117 PHE A N 3
ATOM 5991 C CA . PHE A 1 110 ? -0.118 -5.555 4.546 1.00 0.00 117 PHE A CA 3
ATOM 5992 C C . PHE A 1 110 ? -1.607 -5.596 4.212 1.00 0.00 117 PHE A C 3
ATOM 5993 O O . PHE A 1 110 ? -2.368 -4.720 4.621 1.00 0.00 117 PHE A O 3
ATOM 6010 N N . LEU A 1 111 ? -2.017 -6.615 3.463 1.00 0.00 118 LEU A N 3
ATOM 6011 C CA . LEU A 1 111 ? -3.415 -6.759 3.073 1.00 0.00 118 LEU A CA 3
ATOM 6012 C C . LEU A 1 111 ? -4.071 -7.931 3.796 1.00 0.00 118 LEU A C 3
ATOM 6013 O O . LEU A 1 111 ? -5.025 -8.525 3.292 1.00 0.00 118 LEU A O 3
ATOM 6029 N N . GLN A 1 112 ? -3.559 -8.261 4.978 1.00 0.00 119 GLN A N 3
ATOM 6030 C CA . GLN A 1 112 ? -4.102 -9.363 5.762 1.00 0.00 119 GLN A CA 3
ATOM 6031 C C . GLN A 1 112 ? -4.043 -10.669 4.978 1.00 0.00 119 GLN A C 3
ATOM 6032 O O . GLN A 1 112 ? -5.027 -11.405 4.901 1.00 0.00 119 GLN A O 3
ATOM 6046 N N . LEU A 1 113 ? -2.881 -10.951 4.397 1.00 0.00 120 LEU A N 3
ATOM 6047 C CA . LEU A 1 113 ? -2.691 -12.169 3.618 1.00 0.00 120 LEU A CA 3
ATOM 6048 C C . LEU A 1 113 ? -2.145 -13.295 4.490 1.00 0.00 120 LEU A C 3
ATOM 6049 O O . LEU A 1 113 ? -1.309 -14.085 4.052 1.00 0.00 120 LEU A O 3
ATOM 6065 N N . SER A 1 114 ? -2.627 -13.361 5.726 1.00 0.00 121 SER A N 3
ATOM 6066 C CA . SER A 1 114 ? -2.192 -14.390 6.664 1.00 0.00 121 SER A CA 3
ATOM 6067 C C . SER A 1 114 ? -3.273 -15.454 6.837 1.00 0.00 121 SER A C 3
ATOM 6068 O O . SER A 1 114 ? -4.196 -15.551 6.028 1.00 0.00 121 SER A O 3
ATOM 6076 N N . LYS A 1 115 ? -3.154 -16.251 7.894 1.00 0.00 122 LYS A N 3
ATOM 6077 C CA . LYS A 1 115 ? -4.123 -17.307 8.169 1.00 0.00 122 LYS A CA 3
ATOM 6078 C C . LYS A 1 115 ? -5.105 -16.874 9.257 1.00 0.00 122 LYS A C 3
ATOM 6079 O O . LYS A 1 115 ? -4.823 -17.011 10.447 1.00 0.00 122 LYS A O 3
ATOM 6098 N N . PRO A 1 116 ? -6.278 -16.343 8.864 1.00 0.00 123 PRO A N 3
ATOM 6099 C CA . PRO A 1 116 ? -7.298 -15.892 9.816 1.00 0.00 123 PRO A CA 3
ATOM 6100 C C . PRO A 1 116 ? -7.932 -17.051 10.579 1.00 0.00 123 PRO A C 3
ATOM 6101 O O . PRO A 1 116 ? -8.116 -18.139 10.034 1.00 0.00 123 PRO A O 3
ATOM 6112 N N . ASN A 1 117 ? -8.263 -16.810 11.843 1.00 0.00 124 ASN A N 3
ATOM 6113 C CA . ASN A 1 117 ? -8.877 -17.833 12.682 1.00 0.00 124 ASN A CA 3
ATOM 6114 C C . ASN A 1 117 ? -9.910 -17.219 13.621 1.00 0.00 124 ASN A C 3
ATOM 6115 O O . ASN A 1 117 ? -9.905 -15.979 13.775 1.00 0.00 124 ASN A O 3
ATOM 6127 N N . LYS A 1 1 ? 11.937 -4.098 -22.795 1.00 0.00 8 LYS A N 4
ATOM 6128 C CA . LYS A 1 1 ? 10.879 -3.305 -22.115 1.00 0.00 8 LYS A CA 4
ATOM 6129 C C . LYS A 1 1 ? 9.764 -4.205 -21.595 1.00 0.00 8 LYS A C 4
ATOM 6130 O O . LYS A 1 1 ? 8.855 -4.578 -22.338 1.00 0.00 8 LYS A O 4
ATOM 6151 N N . MET A 1 2 ? 9.839 -4.551 -20.314 1.00 0.00 9 MET A N 4
ATOM 6152 C CA . MET A 1 2 ? 8.836 -5.409 -19.694 1.00 0.00 9 MET A CA 4
ATOM 6153 C C . MET A 1 2 ? 7.672 -4.582 -19.153 1.00 0.00 9 MET A C 4
ATOM 6154 O O . MET A 1 2 ? 7.873 -3.622 -18.408 1.00 0.00 9 MET A O 4
ATOM 6168 N N . SER A 1 3 ? 6.457 -4.960 -19.535 1.00 0.00 10 SER A N 4
ATOM 6169 C CA . SER A 1 3 ? 5.261 -4.255 -19.088 1.00 0.00 10 SER A CA 4
ATOM 6170 C C . SER A 1 3 ? 4.572 -5.012 -17.957 1.00 0.00 10 SER A C 4
ATOM 6171 O O . SER A 1 3 ? 3.916 -6.027 -18.187 1.00 0.00 10 SER A O 4
ATOM 6179 N N . GLU A 1 4 ? 4.727 -4.510 -16.737 1.00 0.00 11 GLU A N 4
ATOM 6180 C CA . GLU A 1 4 ? 4.121 -5.137 -15.569 1.00 0.00 11 GLU A CA 4
ATOM 6181 C C . GLU A 1 4 ? 3.011 -4.262 -14.995 1.00 0.00 11 GLU A C 4
ATOM 6182 O O . GLU A 1 4 ? 3.250 -3.120 -14.601 1.00 0.00 11 GLU A O 4
ATOM 6194 N N . LYS A 1 5 ? 1.799 -4.803 -14.951 1.00 0.00 12 LYS A N 4
ATOM 6195 C CA . LYS A 1 5 ? 0.653 -4.070 -14.425 1.00 0.00 12 LYS A CA 4
ATOM 6196 C C . LYS A 1 5 ? -0.270 -4.991 -13.633 1.00 0.00 12 LYS A C 4
ATOM 6197 O O . LYS A 1 5 ? -0.643 -6.065 -14.103 1.00 0.00 12 LYS A O 4
ATOM 6216 N N . LEU A 1 6 ? -0.636 -4.559 -12.431 1.00 0.00 13 LEU A N 4
ATOM 6217 C CA . LEU A 1 6 ? -1.519 -5.340 -11.572 1.00 0.00 13 LEU A CA 4
ATOM 6218 C C . LEU A 1 6 ? -2.879 -4.668 -11.441 1.00 0.00 13 LEU A C 4
ATOM 6219 O O . LEU A 1 6 ? -2.974 -3.440 -11.401 1.00 0.00 13 LEU A O 4
ATOM 6235 N N . ARG A 1 7 ? -3.932 -5.475 -11.372 1.00 0.00 14 ARG A N 4
ATOM 6236 C CA . ARG A 1 7 ? -5.285 -4.949 -11.244 1.00 0.00 14 ARG A CA 4
ATOM 6237 C C . ARG A 1 7 ? -5.516 -4.384 -9.848 1.00 0.00 14 ARG A C 4
ATOM 6238 O O . ARG A 1 7 ? -5.766 -5.125 -8.897 1.00 0.00 14 ARG A O 4
ATOM 6259 N N . ILE A 1 8 ? -5.427 -3.066 -9.737 1.00 0.00 15 ILE A N 4
ATOM 6260 C CA . ILE A 1 8 ? -5.621 -2.384 -8.465 1.00 0.00 15 ILE A CA 4
ATOM 6261 C C . ILE A 1 8 ? -6.452 -1.119 -8.650 1.00 0.00 15 ILE A C 4
ATOM 6262 O O . ILE A 1 8 ? -6.122 -0.263 -9.470 1.00 0.00 15 ILE A O 4
ATOM 6278 N N . LYS A 1 9 ? -7.533 -1.006 -7.885 1.00 0.00 16 LYS A N 4
ATOM 6279 C CA . LYS A 1 9 ? -8.408 0.157 -7.971 1.00 0.00 16 LYS A CA 4
ATOM 6280 C C . LYS A 1 9 ? -8.942 0.538 -6.595 1.00 0.00 16 LYS A C 4
ATOM 6281 O O . LYS A 1 9 ? -9.636 -0.247 -5.949 1.00 0.00 16 LYS A O 4
ATOM 6300 N N . VAL A 1 10 ? -8.614 1.747 -6.153 1.00 0.00 17 VAL A N 4
ATOM 6301 C CA . VAL A 1 10 ? -9.063 2.228 -4.851 1.00 0.00 17 VAL A CA 4
ATOM 6302 C C . VAL A 1 10 ? -10.223 3.206 -5.002 1.00 0.00 17 VAL A C 4
ATOM 6303 O O . VAL A 1 10 ? -10.053 4.308 -5.525 1.00 0.00 17 VAL A O 4
ATOM 6316 N N . ASP A 1 11 ? -11.400 2.797 -4.543 1.00 0.00 18 ASP A N 4
ATOM 6317 C CA . ASP A 1 11 ? -12.588 3.638 -4.628 1.00 0.00 18 ASP A CA 4
ATOM 6318 C C . ASP A 1 11 ? -13.365 3.621 -3.316 1.00 0.00 18 ASP A C 4
ATOM 6319 O O . ASP A 1 11 ? -14.593 3.712 -3.309 1.00 0.00 18 ASP A O 4
ATOM 6328 N N . ASP A 1 12 ? -12.642 3.505 -2.206 1.00 0.00 19 ASP A N 4
ATOM 6329 C CA . ASP A 1 12 ? -13.265 3.477 -0.888 1.00 0.00 19 ASP A CA 4
ATOM 6330 C C . ASP A 1 12 ? -12.393 4.190 0.139 1.00 0.00 19 ASP A C 4
ATOM 6331 O O . ASP A 1 12 ? -11.177 3.999 0.175 1.00 0.00 19 ASP A O 4
ATOM 6340 N N . VAL A 1 13 ? -13.020 5.013 0.972 1.00 0.00 20 VAL A N 4
ATOM 6341 C CA . VAL A 1 13 ? -12.300 5.754 2.001 1.00 0.00 20 VAL A CA 4
ATOM 6342 C C . VAL A 1 13 ? -13.191 6.030 3.207 1.00 0.00 20 VAL A C 4
ATOM 6343 O O . VAL A 1 13 ? -14.105 6.852 3.141 1.00 0.00 20 VAL A O 4
ATOM 6356 N N . LYS A 1 14 ? -12.918 5.339 4.309 1.00 0.00 21 LYS A N 4
ATOM 6357 C CA . LYS A 1 14 ? -13.696 5.510 5.531 1.00 0.00 21 LYS A CA 4
ATOM 6358 C C . LYS A 1 14 ? -12.982 6.446 6.501 1.00 0.00 21 LYS A C 4
ATOM 6359 O O . LYS A 1 14 ? -11.917 6.120 7.025 1.00 0.00 21 LYS A O 4
ATOM 6378 N N . ILE A 1 15 ? -13.576 7.613 6.735 1.00 0.00 22 ILE A N 4
ATOM 6379 C CA . ILE A 1 15 ? -12.997 8.596 7.641 1.00 0.00 22 ILE A CA 4
ATOM 6380 C C . ILE A 1 15 ? -13.154 8.164 9.094 1.00 0.00 22 ILE A C 4
ATOM 6381 O O . ILE A 1 15 ? -14.248 7.807 9.532 1.00 0.00 22 ILE A O 4
ATOM 6397 N N . ASN A 1 16 ? -12.054 8.198 9.840 1.00 0.00 23 ASN A N 4
ATOM 6398 C CA . ASN A 1 16 ? -12.068 7.811 11.245 1.00 0.00 23 ASN A CA 4
ATOM 6399 C C . ASN A 1 16 ? -11.448 8.901 12.117 1.00 0.00 23 ASN A C 4
ATOM 6400 O O . ASN A 1 16 ? -10.507 9.577 11.702 1.00 0.00 23 ASN A O 4
ATOM 6411 N N . PRO A 1 17 ? -11.970 9.088 13.342 1.00 0.00 24 PRO A N 4
ATOM 6412 C CA . PRO A 1 17 ? -11.462 10.104 14.271 1.00 0.00 24 PRO A CA 4
ATOM 6413 C C . PRO A 1 17 ? -9.954 10.001 14.477 1.00 0.00 24 PRO A C 4
ATOM 6414 O O . PRO A 1 17 ? -9.290 10.992 14.780 1.00 0.00 24 PRO A O 4
ATOM 6425 N N . LYS A 1 18 ? -9.420 8.796 14.313 1.00 0.00 25 LYS A N 4
ATOM 6426 C CA . LYS A 1 18 ? -7.991 8.563 14.483 1.00 0.00 25 LYS A CA 4
ATOM 6427 C C . LYS A 1 18 ? -7.244 8.766 13.168 1.00 0.00 25 LYS A C 4
ATOM 6428 O O . LYS A 1 18 ? -6.146 9.320 13.145 1.00 0.00 25 LYS A O 4
ATOM 6447 N N . TYR A 1 19 ? -7.848 8.313 12.074 1.00 0.00 26 TYR A N 4
ATOM 6448 C CA . TYR A 1 19 ? -7.240 8.445 10.755 1.00 0.00 26 TYR A CA 4
ATOM 6449 C C . TYR A 1 19 ? -8.202 7.992 9.662 1.00 0.00 26 TYR A C 4
ATOM 6450 O O . TYR A 1 19 ? -9.161 7.267 9.926 1.00 0.00 26 TYR A O 4
ATOM 6468 N N . VAL A 1 20 ? -7.940 8.426 8.434 1.00 0.00 27 VAL A N 4
ATOM 6469 C CA . VAL A 1 20 ? -8.782 8.067 7.300 1.00 0.00 27 VAL A CA 4
ATOM 6470 C C . VAL A 1 20 ? -8.364 6.724 6.709 1.00 0.00 27 VAL A C 4
ATOM 6471 O O . VAL A 1 20 ? -7.188 6.499 6.424 1.00 0.00 27 VAL A O 4
ATOM 6484 N N . LEU A 1 21 ? -9.337 5.837 6.525 1.00 0.00 28 LEU A N 4
ATOM 6485 C CA . LEU A 1 21 ? -9.069 4.517 5.965 1.00 0.00 28 LEU A CA 4
ATOM 6486 C C . LEU A 1 21 ? -9.189 4.540 4.445 1.00 0.00 28 LEU A C 4
ATOM 6487 O O . LEU A 1 21 ? -9.822 5.429 3.876 1.00 0.00 28 LEU A O 4
ATOM 6503 N N . TYR A 1 22 ? -8.575 3.559 3.792 1.00 0.00 29 TYR A N 4
ATOM 6504 C CA . TYR A 1 22 ? -8.613 3.472 2.338 1.00 0.00 29 TYR A CA 4
ATOM 6505 C C . TYR A 1 22 ? -8.913 2.049 1.880 1.00 0.00 29 TYR A C 4
ATOM 6506 O O . TYR A 1 22 ? -8.153 1.122 2.165 1.00 0.00 29 TYR A O 4
ATOM 6524 N N . GLY A 1 23 ? -10.020 1.884 1.164 1.00 0.00 30 GLY A N 4
ATOM 6525 C CA . GLY A 1 23 ? -10.396 0.572 0.671 1.00 0.00 30 GLY A CA 4
ATOM 6526 C C . GLY A 1 23 ? -9.774 0.269 -0.677 1.00 0.00 30 GLY A C 4
ATOM 6527 O O . GLY A 1 23 ? -10.272 0.714 -1.711 1.00 0.00 30 GLY A O 4
ATOM 6531 N N . VAL A 1 24 ? -8.680 -0.485 -0.666 1.00 0.00 31 VAL A N 4
ATOM 6532 C CA . VAL A 1 24 ? -7.984 -0.838 -1.898 1.00 0.00 31 VAL A CA 4
ATOM 6533 C C . VAL A 1 24 ? -8.565 -2.101 -2.521 1.00 0.00 31 VAL A C 4
ATOM 6534 O O . VAL A 1 24 ? -8.484 -3.186 -1.945 1.00 0.00 31 VAL A O 4
ATOM 6547 N N . SER A 1 25 ? -9.149 -1.949 -3.705 1.00 0.00 32 SER A N 4
ATOM 6548 C CA . SER A 1 25 ? -9.742 -3.077 -4.415 1.00 0.00 32 SER A CA 4
ATOM 6549 C C . SER A 1 25 ? -8.693 -3.803 -5.250 1.00 0.00 32 SER A C 4
ATOM 6550 O O . SER A 1 25 ? -7.894 -3.175 -5.944 1.00 0.00 32 SER A O 4
ATOM 6558 N N . THR A 1 26 ? -8.695 -5.130 -5.171 1.00 0.00 33 THR A N 4
ATOM 6559 C CA . THR A 1 26 ? -7.738 -5.939 -5.916 1.00 0.00 33 THR A CA 4
ATOM 6560 C C . THR A 1 26 ? -8.328 -7.304 -6.258 1.00 0.00 33 THR A C 4
ATOM 6561 O O . THR A 1 26 ? -9.331 -7.716 -5.677 1.00 0.00 33 THR A O 4
ATOM 6572 N N . PRO A 1 27 ? -7.708 -8.031 -7.210 1.00 0.00 34 PRO A N 4
ATOM 6573 C CA . PRO A 1 27 ? -8.169 -9.354 -7.630 1.00 0.00 34 PRO A CA 4
ATOM 6574 C C . PRO A 1 27 ? -8.609 -10.214 -6.451 1.00 0.00 34 PRO A C 4
ATOM 6575 O O . PRO A 1 27 ? -9.509 -11.045 -6.576 1.00 0.00 34 PRO A O 4
ATOM 6586 N N . ASN A 1 28 ? -7.976 -9.999 -5.304 1.00 0.00 35 ASN A N 4
ATOM 6587 C CA . ASN A 1 28 ? -8.310 -10.744 -4.098 1.00 0.00 35 ASN A CA 4
ATOM 6588 C C . ASN A 1 28 ? -9.584 -10.189 -3.471 1.00 0.00 35 ASN A C 4
ATOM 6589 O O . ASN A 1 28 ? -10.546 -10.921 -3.241 1.00 0.00 35 ASN A O 4
ATOM 6600 N N . LYS A 1 29 ? -9.581 -8.883 -3.202 1.00 0.00 36 LYS A N 4
ATOM 6601 C CA . LYS A 1 29 ? -10.734 -8.209 -2.607 1.00 0.00 36 LYS A CA 4
ATOM 6602 C C . LYS A 1 29 ? -10.353 -6.819 -2.108 1.00 0.00 36 LYS A C 4
ATOM 6603 O O . LYS A 1 29 ? -9.205 -6.394 -2.237 1.00 0.00 36 LYS A O 4
ATOM 6622 N N . ARG A 1 30 ? -11.326 -6.118 -1.535 1.00 0.00 37 ARG A N 4
ATOM 6623 C CA . ARG A 1 30 ? -11.096 -4.776 -1.012 1.00 0.00 37 ARG A CA 4
ATOM 6624 C C . ARG A 1 30 ? -10.456 -4.837 0.371 1.00 0.00 37 ARG A C 4
ATOM 6625 O O . ARG A 1 30 ? -10.915 -5.570 1.247 1.00 0.00 37 ARG A O 4
ATOM 6646 N N . LEU A 1 31 ? -9.394 -4.062 0.562 1.00 0.00 38 LEU A N 4
ATOM 6647 C CA . LEU A 1 31 ? -8.692 -4.030 1.840 1.00 0.00 38 LEU A CA 4
ATOM 6648 C C . LEU A 1 31 ? -8.641 -2.611 2.398 1.00 0.00 38 LEU A C 4
ATOM 6649 O O . LEU A 1 31 ? -8.410 -1.651 1.663 1.00 0.00 38 LEU A O 4
ATOM 6665 N N . TYR A 1 32 ? -8.860 -2.488 3.702 1.00 0.00 39 TYR A N 4
ATOM 6666 C CA . TYR A 1 32 ? -8.839 -1.188 4.363 1.00 0.00 39 TYR A CA 4
ATOM 6667 C C . TYR A 1 32 ? -7.495 -0.946 5.043 1.00 0.00 39 TYR A C 4
ATOM 6668 O O . TYR A 1 32 ? -7.117 -1.665 5.968 1.00 0.00 39 TYR A O 4
ATOM 6686 N N . LYS A 1 33 ? -6.778 0.072 4.577 1.00 0.00 40 LYS A N 4
ATOM 6687 C CA . LYS A 1 33 ? -5.476 0.409 5.140 1.00 0.00 40 LYS A CA 4
ATOM 6688 C C . LYS A 1 33 ? -5.350 1.913 5.358 1.00 0.00 40 LYS A C 4
ATOM 6689 O O . LYS A 1 33 ? -6.069 2.701 4.744 1.00 0.00 40 LYS A O 4
ATOM 6708 N N . ARG A 1 34 ? -4.429 2.304 6.233 1.00 0.00 41 ARG A N 4
ATOM 6709 C CA . ARG A 1 34 ? -4.208 3.714 6.532 1.00 0.00 41 ARG A CA 4
ATOM 6710 C C . ARG A 1 34 ? -2.952 4.226 5.834 1.00 0.00 41 ARG A C 4
ATOM 6711 O O . ARG A 1 34 ? -2.069 3.447 5.475 1.00 0.00 41 ARG A O 4
ATOM 6732 N N . TYR A 1 35 ? -2.877 5.540 5.646 1.00 0.00 42 TYR A N 4
ATOM 6733 C CA . TYR A 1 35 ? -1.727 6.153 4.993 1.00 0.00 42 TYR A CA 4
ATOM 6734 C C . TYR A 1 35 ? -0.445 5.862 5.765 1.00 0.00 42 TYR A C 4
ATOM 6735 O O . TYR A 1 35 ? 0.568 5.473 5.184 1.00 0.00 42 TYR A O 4
ATOM 6753 N N . SER A 1 36 ? -0.498 6.049 7.081 1.00 0.00 43 SER A N 4
ATOM 6754 C CA . SER A 1 36 ? 0.658 5.802 7.935 1.00 0.00 43 SER A CA 4
ATOM 6755 C C . SER A 1 36 ? 1.140 4.361 7.790 1.00 0.00 43 SER A C 4
ATOM 6756 O O . SER A 1 36 ? 2.322 4.070 7.970 1.00 0.00 43 SER A O 4
ATOM 6764 N N . GLU A 1 37 ? 0.215 3.465 7.464 1.00 0.00 44 GLU A N 4
ATOM 6765 C CA . GLU A 1 37 ? 0.544 2.054 7.292 1.00 0.00 44 GLU A CA 4
ATOM 6766 C C . GLU A 1 37 ? 1.429 1.851 6.065 1.00 0.00 44 GLU A C 4
ATOM 6767 O O . GLU A 1 37 ? 2.356 1.042 6.086 1.00 0.00 44 GLU A O 4
ATOM 6779 N N . PHE A 1 38 ? 1.135 2.590 4.999 1.00 0.00 45 PHE A N 4
ATOM 6780 C CA . PHE A 1 38 ? 1.908 2.488 3.765 1.00 0.00 45 PHE A CA 4
ATOM 6781 C C . PHE A 1 38 ? 3.375 2.823 4.016 1.00 0.00 45 PHE A C 4
ATOM 6782 O O . PHE A 1 38 ? 4.260 2.013 3.739 1.00 0.00 45 PHE A O 4
ATOM 6799 N N . TRP A 1 39 ? 3.626 4.016 4.545 1.00 0.00 46 TRP A N 4
ATOM 6800 C CA . TRP A 1 39 ? 4.990 4.446 4.836 1.00 0.00 46 TRP A CA 4
ATOM 6801 C C . TRP A 1 39 ? 5.661 3.472 5.799 1.00 0.00 46 TRP A C 4
ATOM 6802 O O . TRP A 1 39 ? 6.868 3.239 5.723 1.00 0.00 46 TRP A O 4
ATOM 6823 N N . LYS A 1 40 ? 4.870 2.905 6.703 1.00 0.00 47 LYS A N 4
ATOM 6824 C CA . LYS A 1 40 ? 5.385 1.955 7.681 1.00 0.00 47 LYS A CA 4
ATOM 6825 C C . LYS A 1 40 ? 5.937 0.714 6.986 1.00 0.00 47 LYS A C 4
ATOM 6826 O O . LYS A 1 40 ? 6.864 0.076 7.483 1.00 0.00 47 LYS A O 4
ATOM 6845 N N . LEU A 1 41 ? 5.363 0.380 5.834 1.00 0.00 48 LEU A N 4
ATOM 6846 C CA . LEU A 1 41 ? 5.799 -0.786 5.073 1.00 0.00 48 LEU A CA 4
ATOM 6847 C C . LEU A 1 41 ? 7.022 -0.454 4.223 1.00 0.00 48 LEU A C 4
ATOM 6848 O O . LEU A 1 41 ? 7.862 -1.316 3.962 1.00 0.00 48 LEU A O 4
ATOM 6864 N N . LYS A 1 42 ? 7.116 0.799 3.791 1.00 0.00 49 LYS A N 4
ATOM 6865 C CA . LYS A 1 42 ? 8.234 1.245 2.966 1.00 0.00 49 LYS A CA 4
ATOM 6866 C C . LYS A 1 42 ? 9.569 0.975 3.655 1.00 0.00 49 LYS A C 4
ATOM 6867 O O . LYS A 1 42 ? 10.337 0.113 3.228 1.00 0.00 49 LYS A O 4
ATOM 6886 N N . THR A 1 43 ? 9.842 1.723 4.719 1.00 0.00 50 THR A N 4
ATOM 6887 C CA . THR A 1 43 ? 11.088 1.570 5.465 1.00 0.00 50 THR A CA 4
ATOM 6888 C C . THR A 1 43 ? 11.270 0.134 5.949 1.00 0.00 50 THR A C 4
ATOM 6889 O O . THR A 1 43 ? 12.396 -0.338 6.103 1.00 0.00 50 THR A O 4
ATOM 6900 N N . ARG A 1 44 ? 10.161 -0.558 6.184 1.00 0.00 51 ARG A N 4
ATOM 6901 C CA . ARG A 1 44 ? 10.212 -1.940 6.644 1.00 0.00 51 ARG A CA 4
ATOM 6902 C C . ARG A 1 44 ? 10.927 -2.819 5.623 1.00 0.00 51 ARG A C 4
ATOM 6903 O O . ARG A 1 44 ? 11.989 -3.376 5.900 1.00 0.00 51 ARG A O 4
ATOM 6924 N N . LEU A 1 45 ? 10.336 -2.930 4.437 1.00 0.00 52 LEU A N 4
ATOM 6925 C CA . LEU A 1 45 ? 10.910 -3.730 3.358 1.00 0.00 52 LEU A CA 4
ATOM 6926 C C . LEU A 1 45 ? 12.393 -3.427 3.180 1.00 0.00 52 LEU A C 4
ATOM 6927 O O . LEU A 1 45 ? 13.181 -4.305 2.834 1.00 0.00 52 LEU A O 4
ATOM 6943 N N . GLU A 1 46 ? 12.766 -2.173 3.415 1.00 0.00 53 GLU A N 4
ATOM 6944 C CA . GLU A 1 46 ? 14.155 -1.751 3.276 1.00 0.00 53 GLU A CA 4
ATOM 6945 C C . GLU A 1 46 ? 15.053 -2.512 4.246 1.00 0.00 53 GLU A C 4
ATOM 6946 O O . GLU A 1 46 ? 16.131 -2.978 3.876 1.00 0.00 53 GLU A O 4
ATOM 6958 N N . ARG A 1 47 ? 14.601 -2.636 5.490 1.00 0.00 54 ARG A N 4
ATOM 6959 C CA . ARG A 1 47 ? 15.362 -3.340 6.515 1.00 0.00 54 ARG A CA 4
ATOM 6960 C C . ARG A 1 47 ? 14.994 -4.823 6.558 1.00 0.00 54 ARG A C 4
ATOM 6961 O O . ARG A 1 47 ? 15.721 -5.634 7.130 1.00 0.00 54 ARG A O 4
ATOM 6982 N N . ASP A 1 48 ? 13.862 -5.171 5.952 1.00 0.00 55 ASP A N 4
ATOM 6983 C CA . ASP A 1 48 ? 13.405 -6.556 5.925 1.00 0.00 55 ASP A CA 4
ATOM 6984 C C . ASP A 1 48 ? 13.980 -7.294 4.722 1.00 0.00 55 ASP A C 4
ATOM 6985 O O . ASP A 1 48 ? 14.292 -8.481 4.799 1.00 0.00 55 ASP A O 4
ATOM 6994 N N . VAL A 1 49 ? 14.122 -6.578 3.611 1.00 0.00 56 VAL A N 4
ATOM 6995 C CA . VAL A 1 49 ? 14.662 -7.158 2.390 1.00 0.00 56 VAL A CA 4
ATOM 6996 C C . VAL A 1 49 ? 16.150 -6.860 2.261 1.00 0.00 56 VAL A C 4
ATOM 6997 O O . VAL A 1 49 ? 16.908 -7.650 1.697 1.00 0.00 56 VAL A O 4
ATOM 7010 N N . GLY A 1 50 ? 16.560 -5.712 2.786 1.00 0.00 57 GLY A N 4
ATOM 7011 C CA . GLY A 1 50 ? 17.955 -5.321 2.720 1.00 0.00 57 GLY A CA 4
ATOM 7012 C C . GLY A 1 50 ? 18.266 -4.478 1.497 1.00 0.00 57 GLY A C 4
ATOM 7013 O O . GLY A 1 50 ? 19.334 -3.873 1.409 1.00 0.00 57 GLY A O 4
ATOM 7017 N N . SER A 1 51 ? 17.332 -4.437 0.550 1.00 0.00 58 SER A N 4
ATOM 7018 C CA . SER A 1 51 ? 17.515 -3.660 -0.670 1.00 0.00 58 SER A CA 4
ATOM 7019 C C . SER A 1 51 ? 16.740 -2.349 -0.600 1.00 0.00 58 SER A C 4
ATOM 7020 O O . SER A 1 51 ? 15.921 -2.147 0.296 1.00 0.00 58 SER A O 4
ATOM 7028 N N . THR A 1 52 ? 17.001 -1.462 -1.554 1.00 0.00 59 THR A N 4
ATOM 7029 C CA . THR A 1 52 ? 16.327 -0.171 -1.602 1.00 0.00 59 THR A CA 4
ATOM 7030 C C . THR A 1 52 ? 14.986 -0.287 -2.321 1.00 0.00 59 THR A C 4
ATOM 7031 O O . THR A 1 52 ? 14.767 -1.213 -3.102 1.00 0.00 59 THR A O 4
ATOM 7042 N N . ILE A 1 53 ? 14.093 0.659 -2.053 1.00 0.00 60 ILE A N 4
ATOM 7043 C CA . ILE A 1 53 ? 12.775 0.663 -2.675 1.00 0.00 60 ILE A CA 4
ATOM 7044 C C . ILE A 1 53 ? 12.647 1.808 -3.684 1.00 0.00 60 ILE A C 4
ATOM 7045 O O . ILE A 1 53 ? 12.837 2.972 -3.331 1.00 0.00 60 ILE A O 4
ATOM 7061 N N . PRO A 1 54 ? 12.333 1.500 -4.958 1.00 0.00 61 PRO A N 4
ATOM 7062 C CA . PRO A 1 54 ? 12.195 2.508 -6.004 1.00 0.00 61 PRO A CA 4
ATOM 7063 C C . PRO A 1 54 ? 10.796 3.120 -6.065 1.00 0.00 61 PRO A C 4
ATOM 7064 O O . PRO A 1 54 ? 10.303 3.447 -7.144 1.00 0.00 61 PRO A O 4
ATOM 7075 N N . TYR A 1 55 ? 10.159 3.278 -4.908 1.00 0.00 62 TYR A N 4
ATOM 7076 C CA . TYR A 1 55 ? 8.822 3.857 -4.849 1.00 0.00 62 TYR A CA 4
ATOM 7077 C C . TYR A 1 55 ? 8.861 5.254 -4.239 1.00 0.00 62 TYR A C 4
ATOM 7078 O O . TYR A 1 55 ? 9.470 5.468 -3.192 1.00 0.00 62 TYR A O 4
ATOM 7096 N N . ASP A 1 56 ? 8.204 6.201 -4.901 1.00 0.00 63 ASP A N 4
ATOM 7097 C CA . ASP A 1 56 ? 8.162 7.578 -4.421 1.00 0.00 63 ASP A CA 4
ATOM 7098 C C . ASP A 1 56 ? 7.173 7.720 -3.269 1.00 0.00 63 ASP A C 4
ATOM 7099 O O . ASP A 1 56 ? 5.991 7.402 -3.410 1.00 0.00 63 ASP A O 4
ATOM 7108 N N . PHE A 1 57 ? 7.662 8.195 -2.129 1.00 0.00 64 PHE A N 4
ATOM 7109 C CA . PHE A 1 57 ? 6.819 8.375 -0.953 1.00 0.00 64 PHE A CA 4
ATOM 7110 C C . PHE A 1 57 ? 7.141 9.688 -0.241 1.00 0.00 64 PHE A C 4
ATOM 7111 O O . PHE A 1 57 ? 8.071 9.752 0.564 1.00 0.00 64 PHE A O 4
ATOM 7128 N N . PRO A 1 58 ? 6.373 10.756 -0.524 1.00 0.00 65 PRO A N 4
ATOM 7129 C CA . PRO A 1 58 ? 6.584 12.065 0.097 1.00 0.00 65 PRO A CA 4
ATOM 7130 C C . PRO A 1 58 ? 6.043 12.122 1.522 1.00 0.00 65 PRO A C 4
ATOM 7131 O O . PRO A 1 58 ? 4.831 12.134 1.736 1.00 0.00 65 PRO A O 4
ATOM 7142 N N . GLU A 1 59 ? 6.950 12.156 2.494 1.00 0.00 66 GLU A N 4
ATOM 7143 C CA . GLU A 1 59 ? 6.561 12.212 3.899 1.00 0.00 66 GLU A CA 4
ATOM 7144 C C . GLU A 1 59 ? 5.734 13.462 4.187 1.00 0.00 66 GLU A C 4
ATOM 7145 O O . GLU A 1 59 ? 5.994 14.530 3.633 1.00 0.00 66 GLU A O 4
ATOM 7157 N N . LYS A 1 60 ? 4.738 13.320 5.056 1.00 0.00 67 LYS A N 4
ATOM 7158 C CA . LYS A 1 60 ? 3.874 14.438 5.417 1.00 0.00 67 LYS A CA 4
ATOM 7159 C C . LYS A 1 60 ? 3.815 14.613 6.934 1.00 0.00 67 LYS A C 4
ATOM 7160 O O . LYS A 1 60 ? 2.997 13.987 7.608 1.00 0.00 67 LYS A O 4
ATOM 7179 N N . PRO A 1 61 ? 4.687 15.470 7.494 1.00 0.00 68 PRO A N 4
ATOM 7180 C CA . PRO A 1 61 ? 4.728 15.723 8.938 1.00 0.00 68 PRO A CA 4
ATOM 7181 C C . PRO A 1 61 ? 3.354 16.064 9.506 1.00 0.00 68 PRO A C 4
ATOM 7182 O O . PRO A 1 61 ? 2.536 16.702 8.841 1.00 0.00 68 PRO A O 4
ATOM 7193 N N . GLY A 1 62 ? 3.106 15.634 10.739 1.00 0.00 69 GLY A N 4
ATOM 7194 C CA . GLY A 1 62 ? 1.830 15.903 11.375 1.00 0.00 69 GLY A CA 4
ATOM 7195 C C . GLY A 1 62 ? 1.931 15.933 12.888 1.00 0.00 69 GLY A C 4
ATOM 7196 O O . GLY A 1 62 ? 1.424 15.042 13.568 1.00 0.00 69 GLY A O 4
ATOM 7200 N N . VAL A 1 63 ? 2.588 16.962 13.415 1.00 0.00 70 VAL A N 4
ATOM 7201 C CA . VAL A 1 63 ? 2.754 17.104 14.856 1.00 0.00 70 VAL A CA 4
ATOM 7202 C C . VAL A 1 63 ? 1.716 18.064 15.435 1.00 0.00 70 VAL A C 4
ATOM 7203 O O . VAL A 1 63 ? 0.716 17.635 16.012 1.00 0.00 70 VAL A O 4
ATOM 7216 N N . LEU A 1 64 ? 1.958 19.361 15.279 1.00 0.00 71 LEU A N 4
ATOM 7217 C CA . LEU A 1 64 ? 1.042 20.376 15.788 1.00 0.00 71 LEU A CA 4
ATOM 7218 C C . LEU A 1 64 ? 0.839 21.488 14.763 1.00 0.00 71 LEU A C 4
ATOM 7219 O O . LEU A 1 64 ? 0.765 22.666 15.114 1.00 0.00 71 LEU A O 4
ATOM 7235 N N . ASP A 1 65 ? 0.750 21.105 13.493 1.00 0.00 72 ASP A N 4
ATOM 7236 C CA . ASP A 1 65 ? 0.555 22.069 12.415 1.00 0.00 72 ASP A CA 4
ATOM 7237 C C . ASP A 1 65 ? -0.846 21.950 11.826 1.00 0.00 72 ASP A C 4
ATOM 7238 O O . ASP A 1 65 ? -1.196 20.930 11.233 1.00 0.00 72 ASP A O 4
ATOM 7247 N N . ARG A 1 66 ? -1.645 22.999 11.996 1.00 0.00 73 ARG A N 4
ATOM 7248 C CA . ARG A 1 66 ? -3.013 23.013 11.481 1.00 0.00 73 ARG A CA 4
ATOM 7249 C C . ARG A 1 66 ? -3.388 24.389 10.936 1.00 0.00 73 ARG A C 4
ATOM 7250 O O . ARG A 1 66 ? -4.562 24.671 10.699 1.00 0.00 73 ARG A O 4
ATOM 7271 N N . ARG A 1 67 ? -2.390 25.245 10.751 1.00 0.00 74 ARG A N 4
ATOM 7272 C CA . ARG A 1 67 ? -2.626 26.593 10.245 1.00 0.00 74 ARG A CA 4
ATOM 7273 C C . ARG A 1 67 ? -2.279 26.708 8.762 1.00 0.00 74 ARG A C 4
ATOM 7274 O O . ARG A 1 67 ? -2.948 27.423 8.017 1.00 0.00 74 ARG A O 4
ATOM 7295 N N . TRP A 1 68 ? -1.227 26.013 8.339 1.00 0.00 75 TRP A N 4
ATOM 7296 C CA . TRP A 1 68 ? -0.801 26.057 6.943 1.00 0.00 75 TRP A CA 4
ATOM 7297 C C . TRP A 1 68 ? -0.935 24.695 6.263 1.00 0.00 75 TRP A C 4
ATOM 7298 O O . TRP A 1 68 ? -0.440 24.501 5.152 1.00 0.00 75 TRP A O 4
ATOM 7319 N N . GLN A 1 69 ? -1.602 23.756 6.927 1.00 0.00 76 GLN A N 4
ATOM 7320 C CA . GLN A 1 69 ? -1.790 22.422 6.371 1.00 0.00 76 GLN A CA 4
ATOM 7321 C C . GLN A 1 69 ? -3.248 21.985 6.480 1.00 0.00 76 GLN A C 4
ATOM 7322 O O . GLN A 1 69 ? -3.962 22.392 7.395 1.00 0.00 76 GLN A O 4
ATOM 7336 N N . ARG A 1 70 ? -3.683 21.152 5.539 1.00 0.00 77 ARG A N 4
ATOM 7337 C CA . ARG A 1 70 ? -5.056 20.659 5.529 1.00 0.00 77 ARG A CA 4
ATOM 7338 C C . ARG A 1 70 ? -5.241 19.546 6.555 1.00 0.00 77 ARG A C 4
ATOM 7339 O O . ARG A 1 70 ? -4.270 18.967 7.041 1.00 0.00 77 ARG A O 4
ATOM 7360 N N . ARG A 1 71 ? -6.496 19.251 6.879 1.00 0.00 78 ARG A N 4
ATOM 7361 C CA . ARG A 1 71 ? -6.810 18.207 7.846 1.00 0.00 78 ARG A CA 4
ATOM 7362 C C . ARG A 1 71 ? -6.662 16.823 7.220 1.00 0.00 78 ARG A C 4
ATOM 7363 O O . ARG A 1 71 ? -6.905 16.642 6.028 1.00 0.00 78 ARG A O 4
ATOM 7384 N N . TYR A 1 72 ? -6.260 15.851 8.033 1.00 0.00 79 TYR A N 4
ATOM 7385 C CA . TYR A 1 72 ? -6.078 14.485 7.560 1.00 0.00 79 TYR A CA 4
ATOM 7386 C C . TYR A 1 72 ? -7.373 13.930 6.968 1.00 0.00 79 TYR A C 4
ATOM 7387 O O . TYR A 1 72 ? -7.349 13.005 6.158 1.00 0.00 79 TYR A O 4
ATOM 7405 N N . ASP A 1 73 ? -8.503 14.501 7.380 1.00 0.00 80 ASP A N 4
ATOM 7406 C CA . ASP A 1 73 ? -9.803 14.061 6.890 1.00 0.00 80 ASP A CA 4
ATOM 7407 C C . ASP A 1 73 ? -10.342 15.019 5.831 1.00 0.00 80 ASP A C 4
ATOM 7408 O O . ASP A 1 73 ? -11.555 15.172 5.681 1.00 0.00 80 ASP A O 4
ATOM 7417 N N . ASP A 1 74 ? -9.436 15.659 5.099 1.00 0.00 81 ASP A N 4
ATOM 7418 C CA . ASP A 1 74 ? -9.826 16.600 4.054 1.00 0.00 81 ASP A CA 4
ATOM 7419 C C . ASP A 1 74 ? -9.901 15.903 2.696 1.00 0.00 81 ASP A C 4
ATOM 7420 O O . ASP A 1 74 ? -8.922 15.310 2.241 1.00 0.00 81 ASP A O 4
ATOM 7429 N N . PRO A 1 75 ? -11.067 15.961 2.024 1.00 0.00 82 PRO A N 4
ATOM 7430 C CA . PRO A 1 75 ? -11.253 15.329 0.713 1.00 0.00 82 PRO A CA 4
ATOM 7431 C C . PRO A 1 75 ? -10.180 15.744 -0.287 1.00 0.00 82 PRO A C 4
ATOM 7432 O O . PRO A 1 75 ? -9.757 14.948 -1.124 1.00 0.00 82 PRO A O 4
ATOM 7443 N N . GLU A 1 76 ? -9.739 16.996 -0.192 1.00 0.00 83 GLU A N 4
ATOM 7444 C CA . GLU A 1 76 ? -8.711 17.514 -1.090 1.00 0.00 83 GLU A CA 4
ATOM 7445 C C . GLU A 1 76 ? -7.446 16.665 -1.004 1.00 0.00 83 GLU A C 4
ATOM 7446 O O . GLU A 1 76 ? -6.931 16.196 -2.019 1.00 0.00 83 GLU A O 4
ATOM 7458 N N . MET A 1 77 ? -6.956 16.467 0.214 1.00 0.00 84 MET A N 4
ATOM 7459 C CA . MET A 1 77 ? -5.758 15.669 0.438 1.00 0.00 84 MET A CA 4
ATOM 7460 C C . MET A 1 77 ? -6.066 14.184 0.266 1.00 0.00 84 MET A C 4
ATOM 7461 O O . MET A 1 77 ? -5.228 13.413 -0.201 1.00 0.00 84 MET A O 4
ATOM 7475 N N . ILE A 1 78 ? -7.278 13.796 0.645 1.00 0.00 85 ILE A N 4
ATOM 7476 C CA . ILE A 1 78 ? -7.710 12.408 0.534 1.00 0.00 85 ILE A CA 4
ATOM 7477 C C . ILE A 1 78 ? -7.815 11.985 -0.929 1.00 0.00 85 ILE A C 4
ATOM 7478 O O . ILE A 1 78 ? -7.439 10.870 -1.291 1.00 0.00 85 ILE A O 4
ATOM 7494 N N . ASP A 1 79 ? -8.329 12.881 -1.764 1.00 0.00 86 ASP A N 4
ATOM 7495 C CA . ASP A 1 79 ? -8.485 12.601 -3.188 1.00 0.00 86 ASP A CA 4
ATOM 7496 C C . ASP A 1 79 ? -7.149 12.215 -3.818 1.00 0.00 86 ASP A C 4
ATOM 7497 O O . ASP A 1 79 ? -7.089 11.341 -4.682 1.00 0.00 86 ASP A O 4
ATOM 7506 N N . GLU A 1 80 ? -6.081 12.873 -3.379 1.00 0.00 87 GLU A N 4
ATOM 7507 C CA . GLU A 1 80 ? -4.747 12.597 -3.901 1.00 0.00 87 GLU A CA 4
ATOM 7508 C C . GLU A 1 80 ? -4.103 11.431 -3.160 1.00 0.00 87 GLU A C 4
ATOM 7509 O O . GLU A 1 80 ? -3.426 10.599 -3.764 1.00 0.00 87 GLU A O 4
ATOM 7521 N N . ARG A 1 81 ? -4.322 11.371 -1.851 1.00 0.00 88 ARG A N 4
ATOM 7522 C CA . ARG A 1 81 ? -3.764 10.299 -1.033 1.00 0.00 88 ARG A CA 4
ATOM 7523 C C . ARG A 1 81 ? -4.186 8.935 -1.573 1.00 0.00 88 ARG A C 4
ATOM 7524 O O . ARG A 1 81 ? -3.496 7.935 -1.371 1.00 0.00 88 ARG A O 4
ATOM 7545 N N . ARG A 1 82 ? -5.323 8.904 -2.263 1.00 0.00 89 ARG A N 4
ATOM 7546 C CA . ARG A 1 82 ? -5.836 7.666 -2.836 1.00 0.00 89 ARG A CA 4
ATOM 7547 C C . ARG A 1 82 ? -4.888 7.132 -3.904 1.00 0.00 89 ARG A C 4
ATOM 7548 O O . ARG A 1 82 ? -4.387 6.012 -3.801 1.00 0.00 89 ARG A O 4
ATOM 7569 N N . ILE A 1 83 ? -4.647 7.940 -4.933 1.00 0.00 90 ILE A N 4
ATOM 7570 C CA . ILE A 1 83 ? -3.758 7.543 -6.019 1.00 0.00 90 ILE A CA 4
ATOM 7571 C C . ILE A 1 83 ? -2.336 7.323 -5.519 1.00 0.00 90 ILE A C 4
ATOM 7572 O O . ILE A 1 83 ? -1.980 7.741 -4.418 1.00 0.00 90 ILE A O 4
ATOM 7588 N N . GLY A 1 84 ? -1.528 6.663 -6.340 1.00 0.00 91 GLY A N 4
ATOM 7589 C CA . GLY A 1 84 ? -0.151 6.395 -5.970 1.00 0.00 91 GLY A CA 4
ATOM 7590 C C . GLY A 1 84 ? 0.015 5.074 -5.243 1.00 0.00 91 GLY A C 4
ATOM 7591 O O . GLY A 1 84 ? 0.934 4.309 -5.534 1.00 0.00 91 GLY A O 4
ATOM 7595 N N . LEU A 1 85 ? -0.876 4.805 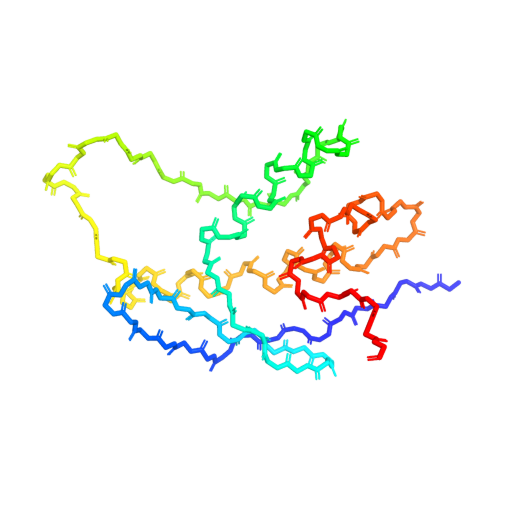-4.292 1.00 0.00 92 LEU A N 4
ATOM 7596 C CA . LEU A 1 85 ? -0.821 3.569 -3.519 1.00 0.00 92 LEU A CA 4
ATOM 7597 C C . LEU A 1 85 ? -0.856 2.348 -4.434 1.00 0.00 92 LEU A C 4
ATOM 7598 O O . LEU A 1 85 ? -0.043 1.433 -4.294 1.00 0.00 92 LEU A O 4
ATOM 7614 N N . GLU A 1 86 ? -1.803 2.337 -5.369 1.00 0.00 93 GLU A N 4
ATOM 7615 C CA . GLU A 1 86 ? -1.941 1.224 -6.304 1.00 0.00 93 GLU A CA 4
ATOM 7616 C C . GLU A 1 86 ? -0.639 0.979 -7.061 1.00 0.00 93 GLU A C 4
ATOM 7617 O O . GLU A 1 86 ? -0.193 -0.161 -7.195 1.00 0.00 93 GLU A O 4
ATOM 7629 N N . ARG A 1 87 ? -0.036 2.054 -7.558 1.00 0.00 94 ARG A N 4
ATOM 7630 C CA . ARG A 1 87 ? 1.213 1.955 -8.305 1.00 0.00 94 ARG A CA 4
ATOM 7631 C C . ARG A 1 87 ? 2.296 1.273 -7.474 1.00 0.00 94 ARG A C 4
ATOM 7632 O O . ARG A 1 87 ? 3.086 0.483 -7.993 1.00 0.00 94 ARG A O 4
ATOM 7653 N N . PHE A 1 88 ? 2.327 1.583 -6.183 1.00 0.00 95 PHE A N 4
ATOM 7654 C CA . PHE A 1 88 ? 3.313 1.000 -5.280 1.00 0.00 95 PHE A CA 4
ATOM 7655 C C . PHE A 1 88 ? 3.153 -0.515 -5.204 1.00 0.00 95 PHE A C 4
ATOM 7656 O O . PHE A 1 88 ? 4.139 -1.251 -5.155 1.00 0.00 95 PHE A O 4
ATOM 7673 N N . LEU A 1 89 ? 1.906 -0.974 -5.193 1.00 0.00 96 LEU A N 4
ATOM 7674 C CA . LEU A 1 89 ? 1.617 -2.402 -5.119 1.00 0.00 96 LEU A CA 4
ATOM 7675 C C . LEU A 1 89 ? 1.678 -3.045 -6.502 1.00 0.00 96 LEU A C 4
ATOM 7676 O O . LEU A 1 89 ? 1.988 -4.228 -6.633 1.00 0.00 96 LEU A O 4
ATOM 7692 N N . ASN A 1 90 ? 1.374 -2.260 -7.531 1.00 0.00 97 ASN A N 4
ATOM 7693 C CA . ASN A 1 90 ? 1.390 -2.755 -8.904 1.00 0.00 97 ASN A CA 4
ATOM 7694 C C . ASN A 1 90 ? 2.734 -3.394 -9.245 1.00 0.00 97 ASN A C 4
ATOM 7695 O O . ASN A 1 90 ? 2.802 -4.577 -9.578 1.00 0.00 97 ASN A O 4
ATOM 7706 N N . GLU A 1 91 ? 3.799 -2.604 -9.164 1.00 0.00 98 GLU A N 4
ATOM 7707 C CA . GLU A 1 91 ? 5.139 -3.095 -9.467 1.00 0.00 98 GLU A CA 4
ATOM 7708 C C . GLU A 1 91 ? 5.636 -4.066 -8.396 1.00 0.00 98 GLU A C 4
ATOM 7709 O O . GLU A 1 91 ? 6.629 -4.765 -8.597 1.00 0.00 98 GLU A O 4
ATOM 7721 N N . LEU A 1 92 ? 4.945 -4.105 -7.259 1.00 0.00 99 LEU A N 4
ATOM 7722 C CA . LEU A 1 92 ? 5.329 -4.991 -6.166 1.00 0.00 99 LEU A CA 4
ATOM 7723 C C . LEU A 1 92 ? 4.734 -6.385 -6.346 1.00 0.00 99 LEU A C 4
ATOM 7724 O O . LEU A 1 92 ? 5.462 -7.373 -6.441 1.00 0.00 99 LEU A O 4
ATOM 7740 N N . TYR A 1 93 ? 3.408 -6.458 -6.381 1.00 0.00 100 TYR A N 4
ATOM 7741 C CA . TYR A 1 93 ? 2.717 -7.733 -6.539 1.00 0.00 100 TYR A CA 4
ATOM 7742 C C . TYR A 1 93 ? 2.920 -8.307 -7.939 1.00 0.00 100 TYR A C 4
ATOM 7743 O O . TYR A 1 93 ? 2.876 -9.522 -8.131 1.00 0.00 100 TYR A O 4
ATOM 7761 N N . ASN A 1 94 ? 3.143 -7.432 -8.914 1.00 0.00 101 ASN A N 4
ATOM 7762 C CA . ASN A 1 94 ? 3.351 -7.864 -10.291 1.00 0.00 101 ASN A CA 4
ATOM 7763 C C . ASN A 1 94 ? 4.841 -7.987 -10.605 1.00 0.00 101 ASN A C 4
ATOM 7764 O O . ASN A 1 94 ? 5.348 -7.351 -11.531 1.00 0.00 101 ASN A O 4
ATOM 7775 N N . ASP A 1 95 ? 5.537 -8.810 -9.828 1.00 0.00 102 ASP A N 4
ATOM 7776 C CA . ASP A 1 95 ? 6.967 -9.020 -10.022 1.00 0.00 102 ASP A CA 4
ATOM 7777 C C . ASP A 1 95 ? 7.268 -10.488 -10.304 1.00 0.00 102 ASP A C 4
ATOM 7778 O O . ASP A 1 95 ? 6.903 -11.367 -9.524 1.00 0.00 102 ASP A O 4
ATOM 7787 N N . ARG A 1 96 ? 7.933 -10.746 -11.425 1.00 0.00 103 ARG A N 4
ATOM 7788 C CA . ARG A 1 96 ? 8.281 -12.108 -11.811 1.00 0.00 103 ARG A CA 4
ATOM 7789 C C . ARG A 1 96 ? 9.776 -12.360 -11.634 1.00 0.00 103 ARG A C 4
ATOM 7790 O O . ARG A 1 96 ? 10.197 -13.478 -11.342 1.00 0.00 103 ARG A O 4
ATOM 7811 N N . PHE A 1 97 ? 10.572 -11.312 -11.814 1.00 0.00 104 PHE A N 4
ATOM 7812 C CA . PHE A 1 97 ? 12.020 -11.418 -11.675 1.00 0.00 104 PHE A CA 4
ATOM 7813 C C . PHE A 1 97 ? 12.419 -11.521 -10.208 1.00 0.00 104 PHE A C 4
ATOM 7814 O O . PHE A 1 97 ? 13.237 -12.361 -9.834 1.00 0.00 104 PHE A O 4
ATOM 7831 N N . ASP A 1 98 ? 11.838 -10.659 -9.380 1.00 0.00 105 ASP A N 4
ATOM 7832 C CA . ASP A 1 98 ? 12.135 -10.651 -7.953 1.00 0.00 105 ASP A CA 4
ATOM 7833 C C . ASP A 1 98 ? 10.896 -10.290 -7.140 1.00 0.00 105 ASP A C 4
ATOM 7834 O O . ASP A 1 98 ? 10.395 -9.168 -7.219 1.00 0.00 105 ASP A O 4
ATOM 7843 N N . SER A 1 99 ? 10.408 -11.247 -6.360 1.00 0.00 106 SER A N 4
ATOM 7844 C CA . SER A 1 99 ? 9.228 -11.028 -5.531 1.00 0.00 106 SER A CA 4
ATOM 7845 C C . SER A 1 99 ? 9.607 -10.919 -4.057 1.00 0.00 106 SER A C 4
ATOM 7846 O O . SER A 1 99 ? 8.777 -11.141 -3.177 1.00 0.00 106 SER A O 4
ATOM 7854 N N . ARG A 1 100 ? 10.862 -10.570 -3.792 1.00 0.00 107 ARG A N 4
ATOM 7855 C CA . ARG A 1 100 ? 11.336 -10.428 -2.420 1.00 0.00 107 ARG A CA 4
ATOM 7856 C C . ARG A 1 100 ? 10.545 -9.346 -1.693 1.00 0.00 107 ARG A C 4
ATOM 7857 O O . ARG A 1 100 ? 10.386 -9.390 -0.473 1.00 0.00 107 ARG A O 4
ATOM 7878 N N . TRP A 1 101 ? 10.053 -8.376 -2.456 1.00 0.00 108 TRP A N 4
ATOM 7879 C CA . TRP A 1 101 ? 9.277 -7.276 -1.897 1.00 0.00 108 TRP A CA 4
ATOM 7880 C C . TRP A 1 101 ? 7.898 -7.750 -1.444 1.00 0.00 108 TRP A C 4
ATOM 7881 O O . TRP A 1 101 ? 7.387 -7.302 -0.417 1.00 0.00 108 TRP A O 4
ATOM 7902 N N . ARG A 1 102 ? 7.300 -8.654 -2.213 1.00 0.00 109 ARG A N 4
ATOM 7903 C CA . ARG A 1 102 ? 5.978 -9.179 -1.882 1.00 0.00 109 ARG A CA 4
ATOM 7904 C C . ARG A 1 102 ? 6.086 -10.426 -1.009 1.00 0.00 109 ARG A C 4
ATOM 7905 O O . ARG A 1 102 ? 5.175 -10.738 -0.242 1.00 0.00 109 ARG A O 4
ATOM 7926 N N . ASP A 1 103 ? 7.205 -11.135 -1.124 1.00 0.00 110 ASP A N 4
ATOM 7927 C CA . ASP A 1 103 ? 7.426 -12.346 -0.340 1.00 0.00 110 ASP A CA 4
ATOM 7928 C C . ASP A 1 103 ? 7.554 -12.014 1.144 1.00 0.00 110 ASP A C 4
ATOM 7929 O O . ASP A 1 103 ? 7.195 -12.817 2.004 1.00 0.00 110 ASP A O 4
ATOM 7938 N N . THR A 1 104 ? 8.069 -10.823 1.436 1.00 0.00 111 THR A N 4
ATOM 7939 C CA . THR A 1 104 ? 8.250 -10.376 2.813 1.00 0.00 111 THR A CA 4
ATOM 7940 C C . THR A 1 104 ? 6.975 -10.570 3.632 1.00 0.00 111 THR A C 4
ATOM 7941 O O . THR A 1 104 ? 5.870 -10.340 3.142 1.00 0.00 111 THR A O 4
ATOM 7952 N N . LYS A 1 105 ? 7.141 -10.990 4.882 1.00 0.00 112 LYS A N 4
ATOM 7953 C CA . LYS A 1 105 ? 6.006 -11.209 5.771 1.00 0.00 112 LYS A CA 4
ATOM 7954 C C . LYS A 1 105 ? 5.228 -9.914 5.978 1.00 0.00 112 LYS A C 4
ATOM 7955 O O . LYS A 1 105 ? 4.008 -9.930 6.140 1.00 0.00 112 LYS A O 4
ATOM 7974 N N . ILE A 1 106 ? 5.944 -8.796 5.967 1.00 0.00 113 ILE A N 4
ATOM 7975 C CA . ILE A 1 106 ? 5.324 -7.490 6.148 1.00 0.00 113 ILE A CA 4
ATOM 7976 C C . ILE A 1 106 ? 4.377 -7.172 4.997 1.00 0.00 113 ILE A C 4
ATOM 7977 O O . ILE A 1 106 ? 3.316 -6.580 5.197 1.00 0.00 113 ILE A O 4
ATOM 7993 N N . ALA A 1 107 ? 4.768 -7.572 3.791 1.00 0.00 114 ALA A N 4
ATOM 7994 C CA . ALA A 1 107 ? 3.955 -7.334 2.605 1.00 0.00 114 ALA A CA 4
ATOM 7995 C C . ALA A 1 107 ? 2.697 -8.196 2.625 1.00 0.00 114 ALA A C 4
ATOM 7996 O O . ALA A 1 107 ? 1.624 -7.755 2.215 1.00 0.00 114 ALA A O 4
ATOM 8003 N N . GLN A 1 108 ? 2.839 -9.427 3.105 1.00 0.00 115 GLN A N 4
ATOM 8004 C CA . GLN A 1 108 ? 1.715 -10.353 3.181 1.00 0.00 115 GLN A CA 4
ATOM 8005 C C . GLN A 1 108 ? 0.711 -9.901 4.237 1.00 0.00 115 GLN A C 4
ATOM 8006 O O . GLN A 1 108 ? -0.496 -10.072 4.074 1.00 0.00 115 GLN A O 4
ATOM 8020 N N . ASP A 1 109 ? 1.221 -9.323 5.320 1.00 0.00 116 ASP A N 4
ATOM 8021 C CA . ASP A 1 109 ? 0.370 -8.846 6.404 1.00 0.00 116 ASP A CA 4
ATOM 8022 C C . ASP A 1 109 ? -0.197 -7.461 6.092 1.00 0.00 116 ASP A C 4
ATOM 8023 O O . ASP A 1 109 ? -1.132 -7.002 6.749 1.00 0.00 116 ASP A O 4
ATOM 8032 N N . PHE A 1 110 ? 0.376 -6.797 5.090 1.00 0.00 117 PHE A N 4
ATOM 8033 C CA . PHE A 1 110 ? -0.071 -5.466 4.698 1.00 0.00 117 PHE A CA 4
ATOM 8034 C C . PHE A 1 110 ? -1.568 -5.445 4.405 1.00 0.00 117 PHE A C 4
ATOM 8035 O O . PHE A 1 110 ? -2.290 -4.568 4.880 1.00 0.00 117 PHE A O 4
ATOM 8052 N N . LEU A 1 111 ? -2.029 -6.412 3.619 1.00 0.00 118 LEU A N 4
ATOM 8053 C CA . LEU A 1 111 ? -3.441 -6.497 3.265 1.00 0.00 118 LEU A CA 4
ATOM 8054 C C . LEU A 1 111 ? -4.113 -7.688 3.945 1.00 0.00 118 LEU A C 4
ATOM 8055 O O . LEU A 1 111 ? -5.133 -8.187 3.472 1.00 0.00 118 LEU A O 4
ATOM 8071 N N . GLN A 1 112 ? -3.536 -8.141 5.054 1.00 0.00 119 GLN A N 4
ATOM 8072 C CA . GLN A 1 112 ? -4.086 -9.273 5.789 1.00 0.00 119 GLN A CA 4
ATOM 8073 C C . GLN A 1 112 ? -4.146 -10.511 4.902 1.00 0.00 119 GLN A C 4
ATOM 8074 O O . GLN A 1 112 ? -5.168 -11.197 4.839 1.00 0.00 119 GLN A O 4
ATOM 8088 N N . LEU A 1 113 ? -3.042 -10.792 4.216 1.00 0.00 120 LEU A N 4
ATOM 8089 C CA . LEU A 1 113 ? -2.965 -11.946 3.328 1.00 0.00 120 LEU A CA 4
ATOM 8090 C C . LEU A 1 113 ? -2.421 -13.166 4.064 1.00 0.00 120 LEU A C 4
ATOM 8091 O O . LEU A 1 113 ? -1.649 -13.948 3.507 1.00 0.00 120 LEU A O 4
ATOM 8107 N N . SER A 1 114 ? -2.830 -13.323 5.318 1.00 0.00 121 SER A N 4
ATOM 8108 C CA . SER A 1 114 ? -2.388 -14.448 6.134 1.00 0.00 121 SER A CA 4
ATOM 8109 C C . SER A 1 114 ? -3.460 -14.836 7.147 1.00 0.00 121 SER A C 4
ATOM 8110 O O . SER A 1 114 ? -4.331 -14.033 7.481 1.00 0.00 121 SER A O 4
ATOM 8118 N N . LYS A 1 115 ? -3.391 -16.072 7.633 1.00 0.00 122 LYS A N 4
ATOM 8119 C CA . LYS A 1 115 ? -4.358 -16.563 8.607 1.00 0.00 122 LYS A CA 4
ATOM 8120 C C . LYS A 1 115 ? -3.720 -16.698 9.989 1.00 0.00 122 LYS A C 4
ATOM 8121 O O . LYS A 1 115 ? -3.294 -17.785 10.381 1.00 0.00 122 LYS A O 4
ATOM 8140 N N . PRO A 1 116 ? -3.647 -15.591 10.747 1.00 0.00 123 PRO A N 4
ATOM 8141 C CA . PRO A 1 116 ? -3.060 -15.591 12.089 1.00 0.00 123 PRO A CA 4
ATOM 8142 C C . PRO A 1 116 ? -3.960 -16.270 13.116 1.00 0.00 123 PRO A C 4
ATOM 8143 O O . PRO A 1 116 ? -5.179 -16.318 12.951 1.00 0.00 123 PRO A O 4
ATOM 8154 N N . ASN A 1 117 ? -3.352 -16.793 14.175 1.00 0.00 124 ASN A N 4
ATOM 8155 C CA . ASN A 1 117 ? -4.100 -17.469 15.230 1.00 0.00 124 ASN A CA 4
ATOM 8156 C C . ASN A 1 117 ? -3.408 -17.306 16.579 1.00 0.00 124 ASN A C 4
ATOM 8157 O O . ASN A 1 117 ? -4.110 -17.346 17.611 1.00 0.00 124 ASN A O 4
ATOM 8169 N N . LYS A 1 1 ? 7.786 -10.058 -25.164 1.00 0.00 8 LYS A N 5
ATOM 8170 C CA . LYS A 1 1 ? 7.657 -9.866 -23.696 1.00 0.00 8 LYS A CA 5
ATOM 8171 C C . LYS A 1 1 ? 6.399 -9.075 -23.351 1.00 0.00 8 LYS A C 5
ATOM 8172 O O . LYS A 1 1 ? 6.377 -7.849 -23.458 1.00 0.00 8 LYS A O 5
ATOM 8193 N N . MET A 1 2 ? 5.354 -9.785 -22.939 1.00 0.00 9 MET A N 5
ATOM 8194 C CA . MET A 1 2 ? 4.093 -9.149 -22.579 1.00 0.00 9 MET A CA 5
ATOM 8195 C C . MET A 1 2 ? 4.051 -8.828 -21.088 1.00 0.00 9 MET A C 5
ATOM 8196 O O . MET A 1 2 ? 4.013 -9.729 -20.250 1.00 0.00 9 MET A O 5
ATOM 8210 N N . SER A 1 3 ? 4.059 -7.539 -20.765 1.00 0.00 10 SER A N 5
ATOM 8211 C CA . SER A 1 3 ? 4.023 -7.099 -19.376 1.00 0.00 10 SER A CA 5
ATOM 8212 C C . SER A 1 3 ? 2.629 -7.280 -18.783 1.00 0.00 10 SER A C 5
ATOM 8213 O O . SER A 1 3 ? 1.632 -7.275 -19.504 1.00 0.00 10 SER A O 5
ATOM 8221 N N . GLU A 1 4 ? 2.568 -7.440 -17.465 1.00 0.00 11 GLU A N 5
ATOM 8222 C CA . GLU A 1 4 ? 1.297 -7.622 -16.776 1.00 0.00 11 GLU A CA 5
ATOM 8223 C C . GLU A 1 4 ? 1.232 -6.764 -15.515 1.00 0.00 11 GLU A C 5
ATOM 8224 O O . GLU A 1 4 ? 2.258 -6.304 -15.013 1.00 0.00 11 GLU A O 5
ATOM 8236 N N . LYS A 1 5 ? 0.021 -6.553 -15.011 1.00 0.00 12 LYS A N 5
ATOM 8237 C CA . LYS A 1 5 ? -0.178 -5.750 -13.810 1.00 0.00 12 LYS A CA 5
ATOM 8238 C C . LYS A 1 5 ? -1.313 -6.312 -12.960 1.00 0.00 12 LYS A C 5
ATOM 8239 O O . LYS A 1 5 ? -2.286 -6.852 -13.486 1.00 0.00 12 LYS A O 5
ATOM 8258 N N . LEU A 1 6 ? -1.184 -6.180 -11.643 1.00 0.00 13 LEU A N 5
ATOM 8259 C CA . LEU A 1 6 ? -2.201 -6.674 -10.723 1.00 0.00 13 LEU A CA 5
ATOM 8260 C C . LEU A 1 6 ? -3.408 -5.742 -10.699 1.00 0.00 13 LEU A C 5
ATOM 8261 O O . LEU A 1 6 ? -3.265 -4.524 -10.804 1.00 0.00 13 LEU A O 5
ATOM 8277 N N . ARG A 1 7 ? -4.597 -6.320 -10.564 1.00 0.00 14 ARG A N 5
ATOM 8278 C CA . ARG A 1 7 ? -5.826 -5.537 -10.530 1.00 0.00 14 ARG A CA 5
ATOM 8279 C C . ARG A 1 7 ? -5.999 -4.848 -9.180 1.00 0.00 14 ARG A C 5
ATOM 8280 O O . ARG A 1 7 ? -6.379 -5.478 -8.194 1.00 0.00 14 ARG A O 5
ATOM 8301 N N . ILE A 1 8 ? -5.718 -3.551 -9.145 1.00 0.00 15 ILE A N 5
ATOM 8302 C CA . ILE A 1 8 ? -5.844 -2.775 -7.921 1.00 0.00 15 ILE A CA 5
ATOM 8303 C C . ILE A 1 8 ? -6.479 -1.417 -8.201 1.00 0.00 15 ILE A C 5
ATOM 8304 O O . ILE A 1 8 ? -5.883 -0.565 -8.861 1.00 0.00 15 ILE A O 5
ATOM 8320 N N . LYS A 1 9 ? -7.691 -1.220 -7.694 1.00 0.00 16 LYS A N 5
ATOM 8321 C CA . LYS A 1 9 ? -8.408 0.034 -7.890 1.00 0.00 16 LYS A CA 5
ATOM 8322 C C . LYS A 1 9 ? -8.984 0.537 -6.573 1.00 0.00 16 LYS A C 5
ATOM 8323 O O . LYS A 1 9 ? -9.927 -0.043 -6.034 1.00 0.00 16 LYS A O 5
ATOM 8342 N N . VAL A 1 10 ? -8.408 1.616 -6.056 1.00 0.00 17 VAL A N 5
ATOM 8343 C CA . VAL A 1 10 ? -8.864 2.193 -4.795 1.00 0.00 17 VAL A CA 5
ATOM 8344 C C . VAL A 1 10 ? -9.818 3.356 -5.037 1.00 0.00 17 VAL A C 5
ATOM 8345 O O . VAL A 1 10 ? -9.408 4.426 -5.490 1.00 0.00 17 VAL A O 5
ATOM 8358 N N . ASP A 1 11 ? -11.093 3.142 -4.729 1.00 0.00 18 ASP A N 5
ATOM 8359 C CA . ASP A 1 11 ? -12.108 4.173 -4.910 1.00 0.00 18 ASP A CA 5
ATOM 8360 C C . ASP A 1 11 ? -13.020 4.262 -3.688 1.00 0.00 18 ASP A C 5
ATOM 8361 O O . ASP A 1 11 ? -14.166 4.699 -3.790 1.00 0.00 18 ASP A O 5
ATOM 8370 N N . ASP A 1 12 ? -12.504 3.845 -2.535 1.00 0.00 19 ASP A N 5
ATOM 8371 C CA . ASP A 1 12 ? -13.275 3.882 -1.297 1.00 0.00 19 ASP A CA 5
ATOM 8372 C C . ASP A 1 12 ? -12.459 4.505 -0.170 1.00 0.00 19 ASP A C 5
ATOM 8373 O O . ASP A 1 12 ? -11.291 4.167 0.023 1.00 0.00 19 ASP A O 5
ATOM 8382 N N . VAL A 1 13 ? -13.079 5.419 0.568 1.00 0.00 20 VAL A N 5
ATOM 8383 C CA . VAL A 1 13 ? -12.407 6.090 1.674 1.00 0.00 20 VAL A CA 5
ATOM 8384 C C . VAL A 1 13 ? -13.390 6.444 2.785 1.00 0.00 20 VAL A C 5
ATOM 8385 O O . VAL A 1 13 ? -14.348 7.186 2.568 1.00 0.00 20 VAL A O 5
ATOM 8398 N N . LYS A 1 14 ? -13.144 5.908 3.976 1.00 0.00 21 LYS A N 5
ATOM 8399 C CA . LYS A 1 14 ? -14.004 6.168 5.124 1.00 0.00 21 LYS A CA 5
ATOM 8400 C C . LYS A 1 14 ? -13.335 7.140 6.090 1.00 0.00 21 LYS A C 5
ATOM 8401 O O . LYS A 1 14 ? -12.325 6.816 6.714 1.00 0.00 21 LYS A O 5
ATOM 8420 N N . ILE A 1 15 ? -13.904 8.336 6.207 1.00 0.00 22 ILE A N 5
ATOM 8421 C CA . ILE A 1 15 ? -13.363 9.356 7.092 1.00 0.00 22 ILE A CA 5
ATOM 8422 C C . ILE A 1 15 ? -13.755 9.093 8.543 1.00 0.00 22 ILE A C 5
ATOM 8423 O O . ILE A 1 15 ? -14.856 9.440 8.970 1.00 0.00 22 ILE A O 5
ATOM 8439 N N . ASN A 1 16 ? -12.847 8.482 9.296 1.00 0.00 23 ASN A N 5
ATOM 8440 C CA . ASN A 1 16 ? -13.100 8.176 10.700 1.00 0.00 23 ASN A CA 5
ATOM 8441 C C . ASN A 1 16 ? -12.475 9.238 11.604 1.00 0.00 23 ASN A C 5
ATOM 8442 O O . ASN A 1 16 ? -11.432 9.803 11.279 1.00 0.00 23 ASN A O 5
ATOM 8453 N N . PRO A 1 17 ? -13.108 9.521 12.756 1.00 0.00 24 PRO A N 5
ATOM 8454 C CA . PRO A 1 17 ? -12.610 10.519 13.707 1.00 0.00 24 PRO A CA 5
ATOM 8455 C C . PRO A 1 17 ? -11.174 10.247 14.142 1.00 0.00 24 PRO A C 5
ATOM 8456 O O . PRO A 1 17 ? -10.477 11.148 14.610 1.00 0.00 24 PRO A O 5
ATOM 8467 N N . LYS A 1 18 ? -10.735 9.001 13.988 1.00 0.00 25 LYS A N 5
ATOM 8468 C CA . LYS A 1 18 ? -9.382 8.617 14.368 1.00 0.00 25 LYS A CA 5
ATOM 8469 C C . LYS A 1 18 ? -8.423 8.745 13.188 1.00 0.00 25 LYS A C 5
ATOM 8470 O O . LYS A 1 18 ? -7.284 9.186 13.347 1.00 0.00 25 LYS A O 5
ATOM 8489 N N . TYR A 1 19 ? -8.888 8.353 12.006 1.00 0.00 26 TYR A N 5
ATOM 8490 C CA . TYR A 1 19 ? -8.066 8.423 10.802 1.00 0.00 26 TYR A CA 5
ATOM 8491 C C . TYR A 1 19 ? -8.879 8.061 9.563 1.00 0.00 26 TYR A C 5
ATOM 8492 O O . TYR A 1 19 ? -9.941 7.448 9.662 1.00 0.00 26 TYR A O 5
ATOM 8510 N N . VAL A 1 20 ? -8.372 8.445 8.395 1.00 0.00 27 VAL A N 5
ATOM 8511 C CA . VAL A 1 20 ? -9.051 8.160 7.137 1.00 0.00 27 VAL A CA 5
ATOM 8512 C C . VAL A 1 20 ? -8.543 6.861 6.520 1.00 0.00 27 VAL A C 5
ATOM 8513 O O . VAL A 1 20 ? -7.368 6.744 6.174 1.00 0.00 27 VAL A O 5
ATOM 8526 N N . LEU A 1 21 ? -9.437 5.886 6.388 1.00 0.00 28 LEU A N 5
ATOM 8527 C CA . LEU A 1 21 ? -9.082 4.591 5.814 1.00 0.00 28 LEU A CA 5
ATOM 8528 C C . LEU A 1 21 ? -9.281 4.590 4.302 1.00 0.00 28 LEU A C 5
ATOM 8529 O O . LEU A 1 21 ? -10.017 5.415 3.761 1.00 0.00 28 LEU A O 5
ATOM 8545 N N . TYR A 1 22 ? -8.620 3.657 3.625 1.00 0.00 29 TYR A N 5
ATOM 8546 C CA . TYR A 1 22 ? -8.723 3.546 2.174 1.00 0.00 29 TYR A CA 5
ATOM 8547 C C . TYR A 1 22 ? -9.107 2.129 1.764 1.00 0.00 29 TYR A C 5
ATOM 8548 O O . TYR A 1 22 ? -8.407 1.169 2.084 1.00 0.00 29 TYR A O 5
ATOM 8566 N N . GLY A 1 23 ? -10.221 2.004 1.049 1.00 0.00 30 GLY A N 5
ATOM 8567 C CA . GLY A 1 23 ? -10.674 0.700 0.605 1.00 0.00 30 GLY A CA 5
ATOM 8568 C C . GLY A 1 23 ? -10.018 0.272 -0.692 1.00 0.00 30 GLY A C 5
ATOM 8569 O O . GLY A 1 23 ? -10.440 0.680 -1.773 1.00 0.00 30 GLY A O 5
ATOM 8573 N N . VAL A 1 24 ? -8.980 -0.552 -0.584 1.00 0.00 31 VAL A N 5
ATOM 8574 C CA . VAL A 1 24 ? -8.259 -1.033 -1.756 1.00 0.00 31 VAL A CA 5
ATOM 8575 C C . VAL A 1 24 ? -8.905 -2.291 -2.321 1.00 0.00 31 VAL A C 5
ATOM 8576 O O . VAL A 1 24 ? -8.901 -3.345 -1.685 1.00 0.00 31 VAL A O 5
ATOM 8589 N N . SER A 1 25 ? -9.461 -2.171 -3.522 1.00 0.00 32 SER A N 5
ATOM 8590 C CA . SER A 1 25 ? -10.117 -3.298 -4.178 1.00 0.00 32 SER A CA 5
ATOM 8591 C C . SER A 1 25 ? -9.104 -4.167 -4.919 1.00 0.00 32 SER A C 5
ATOM 8592 O O . SER A 1 25 ? -8.176 -3.658 -5.547 1.00 0.00 32 SER A O 5
ATOM 8600 N N . THR A 1 26 ? -9.291 -5.481 -4.839 1.00 0.00 33 THR A N 5
ATOM 8601 C CA . THR A 1 26 ? -8.394 -6.422 -5.501 1.00 0.00 33 THR A CA 5
ATOM 8602 C C . THR A 1 26 ? -9.111 -7.738 -5.798 1.00 0.00 33 THR A C 5
ATOM 8603 O O . THR A 1 26 ? -10.168 -8.014 -5.232 1.00 0.00 33 THR A O 5
ATOM 8614 N N . PRO A 1 27 ? -8.544 -8.570 -6.694 1.00 0.00 34 PRO A N 5
ATOM 8615 C CA . PRO A 1 27 ? -9.136 -9.859 -7.061 1.00 0.00 34 PRO A CA 5
ATOM 8616 C C . PRO A 1 27 ? -9.681 -10.615 -5.854 1.00 0.00 34 PRO A C 5
ATOM 8617 O O . PRO A 1 27 ? -10.653 -11.361 -5.962 1.00 0.00 34 PRO A O 5
ATOM 8628 N N . ASN A 1 28 ? -9.053 -10.405 -4.704 1.00 0.00 35 ASN A N 5
ATOM 8629 C CA . ASN A 1 28 ? -9.480 -11.055 -3.474 1.00 0.00 35 ASN A CA 5
ATOM 8630 C C . ASN A 1 28 ? -10.690 -10.336 -2.890 1.00 0.00 35 ASN A C 5
ATOM 8631 O O . ASN A 1 28 ? -11.726 -10.949 -2.634 1.00 0.00 35 ASN A O 5
ATOM 8642 N N . LYS A 1 29 ? -10.550 -9.026 -2.689 1.00 0.00 36 LYS A N 5
ATOM 8643 C CA . LYS A 1 29 ? -11.628 -8.203 -2.142 1.00 0.00 36 LYS A CA 5
ATOM 8644 C C . LYS A 1 29 ? -11.109 -6.826 -1.741 1.00 0.00 36 LYS A C 5
ATOM 8645 O O . LYS A 1 29 ? -9.929 -6.521 -1.916 1.00 0.00 36 LYS A O 5
ATOM 8664 N N . ARG A 1 30 ? -11.998 -6.001 -1.198 1.00 0.00 37 ARG A N 5
ATOM 8665 C CA . ARG A 1 30 ? -11.633 -4.658 -0.767 1.00 0.00 37 ARG A CA 5
ATOM 8666 C C . ARG A 1 30 ? -11.018 -4.687 0.629 1.00 0.00 37 ARG A C 5
ATOM 8667 O O . ARG A 1 30 ? -11.527 -5.358 1.527 1.00 0.00 37 ARG A O 5
ATOM 8688 N N . LEU A 1 31 ? -9.920 -3.959 0.803 1.00 0.00 38 LEU A N 5
ATOM 8689 C CA . LEU A 1 31 ? -9.237 -3.906 2.091 1.00 0.00 38 LEU A CA 5
ATOM 8690 C C . LEU A 1 31 ? -9.069 -2.463 2.561 1.00 0.00 38 LEU A C 5
ATOM 8691 O O . LEU A 1 31 ? -8.599 -1.606 1.812 1.00 0.00 38 LEU A O 5
ATOM 8707 N N . TYR A 1 32 ? -9.457 -2.204 3.805 1.00 0.00 39 TYR A N 5
ATOM 8708 C CA . TYR A 1 32 ? -9.350 -0.866 4.377 1.00 0.00 39 TYR A CA 5
ATOM 8709 C C . TYR A 1 32 ? -8.013 -0.682 5.084 1.00 0.00 39 TYR A C 5
ATOM 8710 O O . TYR A 1 32 ? -7.758 -1.294 6.122 1.00 0.00 39 TYR A O 5
ATOM 8728 N N . LYS A 1 33 ? -7.161 0.166 4.517 1.00 0.00 40 LYS A N 5
ATOM 8729 C CA . LYS A 1 33 ? -5.847 0.431 5.094 1.00 0.00 40 LYS A CA 5
ATOM 8730 C C . LYS A 1 33 ? -5.629 1.928 5.279 1.00 0.00 40 LYS A C 5
ATOM 8731 O O . LYS A 1 33 ? -6.182 2.744 4.541 1.00 0.00 40 LYS A O 5
ATOM 8750 N N . ARG A 1 34 ? -4.817 2.284 6.269 1.00 0.00 41 ARG A N 5
ATOM 8751 C CA . ARG A 1 34 ? -4.522 3.685 6.551 1.00 0.00 41 ARG A CA 5
ATOM 8752 C C . ARG A 1 34 ? -3.196 4.098 5.922 1.00 0.00 41 ARG A C 5
ATOM 8753 O O . ARG A 1 34 ? -2.359 3.254 5.601 1.00 0.00 41 ARG A O 5
ATOM 8774 N N . TYR A 1 35 ? -3.011 5.403 5.748 1.00 0.00 42 TYR A N 5
ATOM 8775 C CA . TYR A 1 35 ? -1.786 5.929 5.156 1.00 0.00 42 TYR A CA 5
ATOM 8776 C C . TYR A 1 35 ? -0.564 5.509 5.967 1.00 0.00 42 TYR A C 5
ATOM 8777 O O . TYR A 1 35 ? 0.444 5.073 5.409 1.00 0.00 42 TYR A O 5
ATOM 8795 N N . SER A 1 36 ? -0.661 5.641 7.286 1.00 0.00 43 SER A N 5
ATOM 8796 C CA . SER A 1 36 ? 0.436 5.273 8.174 1.00 0.00 43 SER A CA 5
ATOM 8797 C C . SER A 1 36 ? 0.819 3.806 7.993 1.00 0.00 43 SER A C 5
ATOM 8798 O O . SER A 1 36 ? 1.939 3.404 8.311 1.00 0.00 43 SER A O 5
ATOM 8806 N N . GLU A 1 37 ? -0.116 3.009 7.483 1.00 0.00 44 GLU A N 5
ATOM 8807 C CA . GLU A 1 37 ? 0.129 1.589 7.262 1.00 0.00 44 GLU A CA 5
ATOM 8808 C C . GLU A 1 37 ? 1.054 1.376 6.068 1.00 0.00 44 GLU A C 5
ATOM 8809 O O . GLU A 1 37 ? 2.008 0.601 6.139 1.00 0.00 44 GLU A O 5
ATOM 8821 N N . PHE A 1 38 ? 0.765 2.070 4.971 1.00 0.00 45 PHE A N 5
ATOM 8822 C CA . PHE A 1 38 ? 1.573 1.955 3.762 1.00 0.00 45 PHE A CA 5
ATOM 8823 C C . PHE A 1 38 ? 3.024 2.332 4.042 1.00 0.00 45 PHE A C 5
ATOM 8824 O O . PHE A 1 38 ? 3.939 1.553 3.776 1.00 0.00 45 PHE A O 5
ATOM 8841 N N . TRP A 1 39 ? 3.226 3.528 4.588 1.00 0.00 46 TRP A N 5
ATOM 8842 C CA . TRP A 1 39 ? 4.567 3.999 4.911 1.00 0.00 46 TRP A CA 5
ATOM 8843 C C . TRP A 1 39 ? 5.252 3.039 5.880 1.00 0.00 46 TRP A C 5
ATOM 8844 O O . TRP A 1 39 ? 6.473 2.884 5.860 1.00 0.00 46 TRP A O 5
ATOM 8865 N N . LYS A 1 40 ? 4.453 2.395 6.725 1.00 0.00 47 LYS A N 5
ATOM 8866 C CA . LYS A 1 40 ? 4.978 1.446 7.699 1.00 0.00 47 LYS A CA 5
ATOM 8867 C C . LYS A 1 40 ? 5.598 0.240 7.001 1.00 0.00 47 LYS A C 5
ATOM 8868 O O . LYS A 1 40 ? 6.492 -0.408 7.543 1.00 0.00 47 LYS A O 5
ATOM 8887 N N . LEU A 1 41 ? 5.117 -0.057 5.797 1.00 0.00 48 LEU A N 5
ATOM 8888 C CA . LEU A 1 41 ? 5.627 -1.187 5.025 1.00 0.00 48 LEU A CA 5
ATOM 8889 C C . LEU A 1 41 ? 6.796 -0.760 4.143 1.00 0.00 48 LEU A C 5
ATOM 8890 O O . LEU A 1 41 ? 7.702 -1.549 3.873 1.00 0.00 48 LEU A O 5
ATOM 8906 N N . LYS A 1 42 ? 6.769 0.490 3.694 1.00 0.00 49 LYS A N 5
ATOM 8907 C CA . LYS A 1 42 ? 7.825 1.023 2.839 1.00 0.00 49 LYS A CA 5
ATOM 8908 C C . LYS A 1 42 ? 9.193 0.865 3.497 1.00 0.00 49 LYS A C 5
ATOM 8909 O O . LYS A 1 42 ? 10.001 0.032 3.084 1.00 0.00 49 LYS A O 5
ATOM 8928 N N . THR A 1 43 ? 9.445 1.671 4.525 1.00 0.00 50 THR A N 5
ATOM 8929 C CA . THR A 1 43 ? 10.715 1.621 5.244 1.00 0.00 50 THR A CA 5
ATOM 8930 C C . THR A 1 43 ? 11.009 0.207 5.736 1.00 0.00 50 THR A C 5
ATOM 8931 O O . THR A 1 43 ? 12.168 -0.169 5.912 1.00 0.00 50 THR A O 5
ATOM 8942 N N . ARG A 1 44 ? 9.955 -0.573 5.952 1.00 0.00 51 ARG A N 5
ATOM 8943 C CA . ARG A 1 44 ? 10.104 -1.946 6.419 1.00 0.00 51 ARG A CA 5
ATOM 8944 C C . ARG A 1 44 ? 10.905 -2.770 5.418 1.00 0.00 51 ARG A C 5
ATOM 8945 O O . ARG A 1 44 ? 12.003 -3.240 5.719 1.00 0.00 51 ARG A O 5
ATOM 8966 N N . LEU A 1 45 ? 10.348 -2.937 4.221 1.00 0.00 52 LEU A N 5
ATOM 8967 C CA . LEU A 1 45 ? 11.006 -3.697 3.162 1.00 0.00 52 LEU A CA 5
ATOM 8968 C C . LEU A 1 45 ? 12.461 -3.265 2.999 1.00 0.00 52 LEU A C 5
ATOM 8969 O O . LEU A 1 45 ? 13.319 -4.066 2.632 1.00 0.00 52 LEU A O 5
ATOM 8985 N N . GLU A 1 46 ? 12.729 -1.993 3.274 1.00 0.00 53 GLU A N 5
ATOM 8986 C CA . GLU A 1 46 ? 14.079 -1.456 3.156 1.00 0.00 53 GLU A CA 5
ATOM 8987 C C . GLU A 1 46 ? 15.024 -2.136 4.142 1.00 0.00 53 GLU A C 5
ATOM 8988 O O . GLU A 1 46 ? 16.108 -2.585 3.771 1.00 0.00 53 GLU A O 5
ATOM 9000 N N . ARG A 1 47 ? 14.606 -2.205 5.402 1.00 0.00 54 ARG A N 5
ATOM 9001 C CA . ARG A 1 47 ? 15.416 -2.829 6.443 1.00 0.00 54 ARG A CA 5
ATOM 9002 C C . ARG A 1 47 ? 15.227 -4.342 6.457 1.00 0.00 54 ARG A C 5
ATOM 9003 O O . ARG A 1 47 ? 16.109 -5.084 6.889 1.00 0.00 54 ARG A O 5
ATOM 9024 N N . ASP A 1 48 ? 14.073 -4.795 5.979 1.00 0.00 55 ASP A N 5
ATOM 9025 C CA . ASP A 1 48 ? 13.772 -6.220 5.933 1.00 0.00 55 ASP A CA 5
ATOM 9026 C C . ASP A 1 48 ? 14.454 -6.870 4.736 1.00 0.00 55 ASP A C 5
ATOM 9027 O O . ASP A 1 48 ? 15.083 -7.922 4.859 1.00 0.00 55 ASP A O 5
ATOM 9036 N N . VAL A 1 49 ? 14.328 -6.230 3.579 1.00 0.00 56 VAL A N 5
ATOM 9037 C CA . VAL A 1 49 ? 14.936 -6.732 2.355 1.00 0.00 56 VAL A CA 5
ATOM 9038 C C . VAL A 1 49 ? 16.380 -6.263 2.243 1.00 0.00 56 VAL A C 5
ATOM 9039 O O . VAL A 1 49 ? 17.231 -6.959 1.687 1.00 0.00 56 VAL A O 5
ATOM 9052 N N . GLY A 1 50 ? 16.645 -5.074 2.771 1.00 0.00 57 GLY A N 5
ATOM 9053 C CA . GLY A 1 50 ? 17.986 -4.521 2.720 1.00 0.00 57 GLY A CA 5
ATOM 9054 C C . GLY A 1 50 ? 18.301 -3.886 1.379 1.00 0.00 57 GLY A C 5
ATOM 9055 O O . GLY A 1 50 ? 19.468 -3.734 1.018 1.00 0.00 57 GLY A O 5
ATOM 9059 N N . SER A 1 51 ? 17.259 -3.514 0.641 1.00 0.00 58 SER A N 5
ATOM 9060 C CA . SER A 1 51 ? 17.433 -2.892 -0.667 1.00 0.00 58 SER A CA 5
ATOM 9061 C C . SER A 1 51 ? 16.723 -1.544 -0.727 1.00 0.00 58 SER A C 5
ATOM 9062 O O . SER A 1 51 ? 15.833 -1.264 0.076 1.00 0.00 58 SER A O 5
ATOM 9070 N N . THR A 1 52 ? 17.124 -0.711 -1.682 1.00 0.00 59 THR A N 5
ATOM 9071 C CA . THR A 1 52 ? 16.526 0.608 -1.846 1.00 0.00 59 THR A CA 5
ATOM 9072 C C . THR A 1 52 ? 15.247 0.519 -2.677 1.00 0.00 59 THR A C 5
ATOM 9073 O O . THR A 1 52 ? 15.292 0.242 -3.877 1.00 0.00 59 THR A O 5
ATOM 9084 N N . ILE A 1 53 ? 14.110 0.755 -2.032 1.00 0.00 60 ILE A N 5
ATOM 9085 C CA . ILE A 1 53 ? 12.822 0.701 -2.711 1.00 0.00 60 ILE A CA 5
ATOM 9086 C C . ILE A 1 53 ? 12.706 1.815 -3.754 1.00 0.00 60 ILE A C 5
ATOM 9087 O O . ILE A 1 53 ? 12.901 2.989 -3.437 1.00 0.00 60 ILE A O 5
ATOM 9103 N N . PRO A 1 54 ? 12.397 1.470 -5.020 1.00 0.00 61 PRO A N 5
ATOM 9104 C CA . PRO A 1 54 ? 12.269 2.447 -6.099 1.00 0.00 61 PRO A CA 5
ATOM 9105 C C . PRO A 1 54 ? 10.877 3.072 -6.176 1.00 0.00 61 PRO A C 5
ATOM 9106 O O . PRO A 1 54 ? 10.393 3.389 -7.263 1.00 0.00 61 PRO A O 5
ATOM 9117 N N . TYR A 1 55 ? 10.235 3.255 -5.025 1.00 0.00 62 TYR A N 5
ATOM 9118 C CA . TYR A 1 55 ? 8.904 3.847 -4.980 1.00 0.00 62 TYR A CA 5
ATOM 9119 C C . TYR A 1 55 ? 8.943 5.224 -4.328 1.00 0.00 62 TYR A C 5
ATOM 9120 O O . TYR A 1 55 ? 9.755 5.480 -3.440 1.00 0.00 62 TYR A O 5
ATOM 9138 N N . ASP A 1 56 ? 8.056 6.108 -4.774 1.00 0.00 63 ASP A N 5
ATOM 9139 C CA . ASP A 1 56 ? 7.987 7.460 -4.233 1.00 0.00 63 ASP A CA 5
ATOM 9140 C C . ASP A 1 56 ? 6.934 7.550 -3.133 1.00 0.00 63 ASP A C 5
ATOM 9141 O O . ASP A 1 56 ? 5.769 7.216 -3.347 1.00 0.00 63 ASP A O 5
ATOM 9150 N N . PHE A 1 57 ? 7.352 8.000 -1.953 1.00 0.00 64 PHE A N 5
ATOM 9151 C CA . PHE A 1 57 ? 6.442 8.129 -0.822 1.00 0.00 64 PHE A CA 5
ATOM 9152 C C . PHE A 1 57 ? 6.702 9.421 -0.049 1.00 0.00 64 PHE A C 5
ATOM 9153 O O . PHE A 1 57 ? 7.583 9.472 0.810 1.00 0.00 64 PHE A O 5
ATOM 9170 N N . PRO A 1 58 ? 5.937 10.487 -0.345 1.00 0.00 65 PRO A N 5
ATOM 9171 C CA . PRO A 1 58 ? 6.085 11.777 0.319 1.00 0.00 65 PRO A CA 5
ATOM 9172 C C . PRO A 1 58 ? 5.218 11.891 1.569 1.00 0.00 65 PRO A C 5
ATOM 9173 O O . PRO A 1 58 ? 3.992 11.931 1.483 1.00 0.00 65 PRO A O 5
ATOM 9184 N N . GLU A 1 59 ? 5.863 11.945 2.732 1.00 0.00 66 GLU A N 5
ATOM 9185 C CA . GLU A 1 59 ? 5.144 12.058 3.996 1.00 0.00 66 GLU A CA 5
ATOM 9186 C C . GLU A 1 59 ? 6.042 12.635 5.086 1.00 0.00 66 GLU A C 5
ATOM 9187 O O . GLU A 1 59 ? 7.264 12.678 4.940 1.00 0.00 66 GLU A O 5
ATOM 9199 N N . LYS A 1 60 ? 5.426 13.074 6.180 1.00 0.00 67 LYS A N 5
ATOM 9200 C CA . LYS A 1 60 ? 6.166 13.648 7.298 1.00 0.00 67 LYS A CA 5
ATOM 9201 C C . LYS A 1 60 ? 5.444 13.385 8.619 1.00 0.00 67 LYS A C 5
ATOM 9202 O O . LYS A 1 60 ? 4.223 13.517 8.703 1.00 0.00 67 LYS A O 5
ATOM 9221 N N . PRO A 1 61 ? 6.190 13.006 9.674 1.00 0.00 68 PRO A N 5
ATOM 9222 C CA . PRO A 1 61 ? 5.608 12.726 10.990 1.00 0.00 68 PRO A CA 5
ATOM 9223 C C . PRO A 1 61 ? 5.122 13.991 11.690 1.00 0.00 68 PRO A C 5
ATOM 9224 O O . PRO A 1 61 ? 5.689 15.069 11.512 1.00 0.00 68 PRO A O 5
ATOM 9235 N N . GLY A 1 62 ? 4.067 13.851 12.487 1.00 0.00 69 GLY A N 5
ATOM 9236 C CA . GLY A 1 62 ? 3.521 14.989 13.204 1.00 0.00 69 GLY A CA 5
ATOM 9237 C C . GLY A 1 62 ? 2.667 14.575 14.385 1.00 0.00 69 GLY A C 5
ATOM 9238 O O . GLY A 1 62 ? 1.440 14.649 14.328 1.00 0.00 69 GLY A O 5
ATOM 9242 N N . VAL A 1 63 ? 3.317 14.135 15.458 1.00 0.00 70 VAL A N 5
ATOM 9243 C CA . VAL A 1 63 ? 2.610 13.706 16.658 1.00 0.00 70 VAL A CA 5
ATOM 9244 C C . VAL A 1 63 ? 1.918 14.886 17.340 1.00 0.00 70 VAL A C 5
ATOM 9245 O O . VAL A 1 63 ? 0.711 15.078 17.193 1.00 0.00 70 VAL A O 5
ATOM 9258 N N . LEU A 1 64 ? 2.688 15.673 18.087 1.00 0.00 71 LEU A N 5
ATOM 9259 C CA . LEU A 1 64 ? 2.144 16.830 18.788 1.00 0.00 71 LEU A CA 5
ATOM 9260 C C . LEU A 1 64 ? 2.719 18.127 18.228 1.00 0.00 71 LEU A C 5
ATOM 9261 O O . LEU A 1 64 ? 3.508 18.805 18.888 1.00 0.00 71 LEU A O 5
ATOM 9277 N N . ASP A 1 65 ? 2.320 18.467 17.008 1.00 0.00 72 ASP A N 5
ATOM 9278 C CA . ASP A 1 65 ? 2.796 19.683 16.358 1.00 0.00 72 ASP A CA 5
ATOM 9279 C C . ASP A 1 65 ? 1.633 20.612 16.025 1.00 0.00 72 ASP A C 5
ATOM 9280 O O . ASP A 1 65 ? 0.940 20.423 15.025 1.00 0.00 72 ASP A O 5
ATOM 9289 N N . ARG A 1 66 ? 1.427 21.619 16.869 1.00 0.00 73 ARG A N 5
ATOM 9290 C CA . ARG A 1 66 ? 0.348 22.579 16.662 1.00 0.00 73 ARG A CA 5
ATOM 9291 C C . ARG A 1 66 ? 0.782 23.712 15.731 1.00 0.00 73 ARG A C 5
ATOM 9292 O O . ARG A 1 66 ? 0.024 24.652 15.493 1.00 0.00 73 ARG A O 5
ATOM 9313 N N . ARG A 1 67 ? 2.002 23.617 15.205 1.00 0.00 74 ARG A N 5
ATOM 9314 C CA . ARG A 1 67 ? 2.523 24.638 14.301 1.00 0.00 74 ARG A CA 5
ATOM 9315 C C . ARG A 1 67 ? 2.218 24.278 12.851 1.00 0.00 74 ARG A C 5
ATOM 9316 O O . ARG A 1 67 ? 1.613 25.062 12.120 1.00 0.00 74 ARG A O 5
ATOM 9337 N N . TRP A 1 68 ? 2.642 23.087 12.443 1.00 0.00 75 TRP A N 5
ATOM 9338 C CA . TRP A 1 68 ? 2.415 22.619 11.082 1.00 0.00 75 TRP A CA 5
ATOM 9339 C C . TRP A 1 68 ? 1.267 21.616 11.037 1.00 0.00 75 TRP A C 5
ATOM 9340 O O . TRP A 1 68 ? 1.257 20.704 10.210 1.00 0.00 75 TRP A O 5
ATOM 9361 N N . GLN A 1 69 ? 0.302 21.790 11.934 1.00 0.00 76 GLN A N 5
ATOM 9362 C CA . GLN A 1 69 ? -0.851 20.899 12.000 1.00 0.00 76 GLN A CA 5
ATOM 9363 C C . GLN A 1 69 ? -1.674 20.976 10.718 1.00 0.00 76 GLN A C 5
ATOM 9364 O O . GLN A 1 69 ? -1.674 21.996 10.028 1.00 0.00 76 GLN A O 5
ATOM 9378 N N . ARG A 1 70 ? -2.375 19.891 10.407 1.00 0.00 77 ARG A N 5
ATOM 9379 C CA . ARG A 1 70 ? -3.206 19.832 9.209 1.00 0.00 77 ARG A CA 5
ATOM 9380 C C . ARG A 1 70 ? -4.448 18.980 9.454 1.00 0.00 77 ARG A C 5
ATOM 9381 O O . ARG A 1 70 ? -4.560 18.312 10.482 1.00 0.00 77 ARG A O 5
ATOM 9402 N N . ARG A 1 71 ? -5.377 19.008 8.505 1.00 0.00 78 ARG A N 5
ATOM 9403 C CA . ARG A 1 71 ? -6.608 18.236 8.620 1.00 0.00 78 ARG A CA 5
ATOM 9404 C C . ARG A 1 71 ? -6.461 16.878 7.943 1.00 0.00 78 ARG A C 5
ATOM 9405 O O . ARG A 1 71 ? -6.388 16.790 6.717 1.00 0.00 78 ARG A O 5
ATOM 9426 N N . TYR A 1 72 ? -6.421 15.823 8.747 1.00 0.00 79 TYR A N 5
ATOM 9427 C CA . TYR A 1 72 ? -6.285 14.470 8.223 1.00 0.00 79 TYR A CA 5
ATOM 9428 C C . TYR A 1 72 ? -7.517 14.065 7.417 1.00 0.00 79 TYR A C 5
ATOM 9429 O O . TYR A 1 72 ? -7.482 13.093 6.662 1.00 0.00 79 TYR A O 5
ATOM 9447 N N . ASP A 1 73 ? -8.606 14.813 7.580 1.00 0.00 80 ASP A N 5
ATOM 9448 C CA . ASP A 1 73 ? -9.844 14.523 6.865 1.00 0.00 80 ASP A CA 5
ATOM 9449 C C . ASP A 1 73 ? -10.065 15.507 5.717 1.00 0.00 80 ASP A C 5
ATOM 9450 O O . ASP A 1 73 ? -11.188 15.670 5.239 1.00 0.00 80 ASP A O 5
ATOM 9459 N N . ASP A 1 74 ? -8.992 16.157 5.274 1.00 0.00 81 ASP A N 5
ATOM 9460 C CA . ASP A 1 74 ? -9.084 17.118 4.179 1.00 0.00 81 ASP A CA 5
ATOM 9461 C C . ASP A 1 74 ? -9.020 16.404 2.828 1.00 0.00 81 ASP A C 5
ATOM 9462 O O . ASP A 1 74 ? -8.151 15.561 2.606 1.00 0.00 81 ASP A O 5
ATOM 9471 N N . PRO A 1 75 ? -9.942 16.730 1.903 1.00 0.00 82 PRO A N 5
ATOM 9472 C CA . PRO A 1 75 ? -9.977 16.109 0.573 1.00 0.00 82 PRO A CA 5
ATOM 9473 C C . PRO A 1 75 ? -8.733 16.430 -0.249 1.00 0.00 82 PRO A C 5
ATOM 9474 O O . PRO A 1 75 ? -8.330 15.650 -1.111 1.00 0.00 82 PRO A O 5
ATOM 9485 N N . GLU A 1 76 ? -8.130 17.582 0.023 1.00 0.00 83 GLU A N 5
ATOM 9486 C CA . GLU A 1 76 ? -6.931 18.004 -0.692 1.00 0.00 83 GLU A CA 5
ATOM 9487 C C . GLU A 1 76 ? -5.804 16.993 -0.507 1.00 0.00 83 GLU A C 5
ATOM 9488 O O . GLU A 1 76 ? -5.068 16.688 -1.445 1.00 0.00 83 GLU A O 5
ATOM 9500 N N . MET A 1 77 ? -5.680 16.473 0.711 1.00 0.00 84 MET A N 5
ATOM 9501 C CA . MET A 1 77 ? -4.647 15.492 1.023 1.00 0.00 84 MET A CA 5
ATOM 9502 C C . MET A 1 77 ? -5.139 14.079 0.723 1.00 0.00 84 MET A C 5
ATOM 9503 O O . MET A 1 77 ? -4.361 13.208 0.335 1.00 0.00 84 MET A O 5
ATOM 9517 N N . ILE A 1 78 ? -6.438 13.864 0.904 1.00 0.00 85 ILE A N 5
ATOM 9518 C CA . ILE A 1 78 ? -7.044 12.563 0.653 1.00 0.00 85 ILE A CA 5
ATOM 9519 C C . ILE A 1 78 ? -7.073 12.251 -0.842 1.00 0.00 85 ILE A C 5
ATOM 9520 O O . ILE A 1 78 ? -6.794 11.127 -1.257 1.00 0.00 85 ILE A O 5
ATOM 9536 N N . ASP A 1 79 ? -7.413 13.255 -1.644 1.00 0.00 86 ASP A N 5
ATOM 9537 C CA . ASP A 1 79 ? -7.481 13.090 -3.093 1.00 0.00 86 ASP A CA 5
ATOM 9538 C C . ASP A 1 79 ? -6.178 12.513 -3.642 1.00 0.00 86 ASP A C 5
ATOM 9539 O O . ASP A 1 79 ? -6.190 11.665 -4.534 1.00 0.00 86 ASP A O 5
ATOM 9548 N N . GLU A 1 80 ? -5.056 12.976 -3.100 1.00 0.00 87 GLU A N 5
ATOM 9549 C CA . GLU A 1 80 ? -3.747 12.504 -3.533 1.00 0.00 87 GLU A CA 5
ATOM 9550 C C . GLU A 1 80 ? -3.402 11.174 -2.873 1.00 0.00 87 GLU A C 5
ATOM 9551 O O . GLU A 1 80 ? -2.911 10.254 -3.525 1.00 0.00 87 GLU A O 5
ATOM 9563 N N . ARG A 1 81 ? -3.666 11.077 -1.575 1.00 0.00 88 ARG A N 5
ATOM 9564 C CA . ARG A 1 81 ? -3.386 9.856 -0.828 1.00 0.00 88 ARG A CA 5
ATOM 9565 C C . ARG A 1 81 ? -4.131 8.665 -1.430 1.00 0.00 88 ARG A C 5
ATOM 9566 O O . ARG A 1 81 ? -3.747 7.513 -1.225 1.00 0.00 88 ARG A O 5
ATOM 9587 N N . ARG A 1 82 ? -5.199 8.951 -2.171 1.00 0.00 89 ARG A N 5
ATOM 9588 C CA . ARG A 1 82 ? -5.997 7.905 -2.798 1.00 0.00 89 ARG A CA 5
ATOM 9589 C C . ARG A 1 82 ? -5.207 7.188 -3.888 1.00 0.00 89 ARG A C 5
ATOM 9590 O O . ARG A 1 82 ? -5.226 5.960 -3.972 1.00 0.00 89 ARG A O 5
ATOM 9611 N N . ILE A 1 83 ? -4.513 7.957 -4.721 1.00 0.00 90 ILE A N 5
ATOM 9612 C CA . ILE A 1 83 ? -3.722 7.381 -5.803 1.00 0.00 90 ILE A CA 5
ATOM 9613 C C . ILE A 1 83 ? -2.258 7.246 -5.405 1.00 0.00 90 ILE A C 5
ATOM 9614 O O . ILE A 1 83 ? -1.820 7.817 -4.405 1.00 0.00 90 ILE A O 5
ATOM 9630 N N . GLY A 1 84 ? -1.507 6.480 -6.189 1.00 0.00 91 GLY A N 5
ATOM 9631 C CA . GLY A 1 84 ? -0.100 6.277 -5.901 1.00 0.00 91 GLY A CA 5
ATOM 9632 C C . GLY A 1 84 ? 0.149 5.018 -5.093 1.00 0.00 91 GLY A C 5
ATOM 9633 O O . GLY A 1 84 ? 1.194 4.382 -5.226 1.00 0.00 91 GLY A O 5
ATOM 9637 N N . LEU A 1 85 ? -0.815 4.658 -4.251 1.00 0.00 92 LEU A N 5
ATOM 9638 C CA . LEU A 1 85 ? -0.698 3.467 -3.418 1.00 0.00 92 LEU A CA 5
ATOM 9639 C C . LEU A 1 85 ? -0.866 2.200 -4.250 1.00 0.00 92 LEU A C 5
ATOM 9640 O O . LEU A 1 85 ? -0.071 1.266 -4.145 1.00 0.00 92 LEU A O 5
ATOM 9656 N N . GLU A 1 86 ? -1.906 2.176 -5.078 1.00 0.00 93 GLU A N 5
ATOM 9657 C CA . GLU A 1 86 ? -2.181 1.023 -5.930 1.00 0.00 93 GLU A CA 5
ATOM 9658 C C . GLU A 1 86 ? -0.967 0.673 -6.785 1.00 0.00 93 GLU A C 5
ATOM 9659 O O . GLU A 1 86 ? -0.573 -0.490 -6.874 1.00 0.00 93 GLU A O 5
ATOM 9671 N N . ARG A 1 87 ? -0.377 1.687 -7.412 1.00 0.00 94 ARG A N 5
ATOM 9672 C CA . ARG A 1 87 ? 0.794 1.483 -8.257 1.00 0.00 94 ARG A CA 5
ATOM 9673 C C . ARG A 1 87 ? 1.942 0.878 -7.455 1.00 0.00 94 ARG A C 5
ATOM 9674 O O . ARG A 1 87 ? 2.693 0.043 -7.957 1.00 0.00 94 ARG A O 5
ATOM 9695 N N . PHE A 1 88 ? 2.066 1.305 -6.202 1.00 0.00 95 PHE A N 5
ATOM 9696 C CA . PHE A 1 88 ? 3.118 0.805 -5.323 1.00 0.00 95 PHE A CA 5
ATOM 9697 C C . PHE A 1 88 ? 2.960 -0.694 -5.082 1.00 0.00 95 PHE A C 5
ATOM 9698 O O . PHE A 1 88 ? 3.934 -1.392 -4.797 1.00 0.00 95 PHE A O 5
ATOM 9715 N N . LEU A 1 89 ? 1.728 -1.183 -5.194 1.00 0.00 96 LEU A N 5
ATOM 9716 C CA . LEU A 1 89 ? 1.445 -2.598 -4.985 1.00 0.00 96 LEU A CA 5
ATOM 9717 C C . LEU A 1 89 ? 1.641 -3.396 -6.271 1.00 0.00 96 LEU A C 5
ATOM 9718 O O . LEU A 1 89 ? 2.281 -4.448 -6.269 1.00 0.00 96 LEU A O 5
ATOM 9734 N N . ASN A 1 90 ? 1.082 -2.893 -7.368 1.00 0.00 97 ASN A N 5
ATOM 9735 C CA . ASN A 1 90 ? 1.189 -3.562 -8.662 1.00 0.00 97 ASN A CA 5
ATOM 9736 C C . ASN A 1 90 ? 2.633 -3.953 -8.969 1.00 0.00 97 ASN A C 5
ATOM 9737 O O . ASN A 1 90 ? 2.943 -5.130 -9.144 1.00 0.00 97 ASN A O 5
ATOM 9748 N N . GLU A 1 91 ? 3.509 -2.957 -9.036 1.00 0.00 98 GLU A N 5
ATOM 9749 C CA . GLU A 1 91 ? 4.918 -3.194 -9.327 1.00 0.00 98 GLU A CA 5
ATOM 9750 C C . GLU A 1 91 ? 5.563 -4.098 -8.275 1.00 0.00 98 GLU A C 5
ATOM 9751 O O . GLU A 1 91 ? 6.611 -4.693 -8.520 1.00 0.00 98 GLU A O 5
ATOM 9763 N N . LEU A 1 92 ? 4.935 -4.194 -7.107 1.00 0.00 99 LEU A N 5
ATOM 9764 C CA . LEU A 1 92 ? 5.461 -5.024 -6.028 1.00 0.00 99 LEU A CA 5
ATOM 9765 C C . LEU A 1 92 ? 4.980 -6.466 -6.149 1.00 0.00 99 LEU A C 5
ATOM 9766 O O . LEU A 1 92 ? 5.784 -7.390 -6.278 1.00 0.00 99 LEU A O 5
ATOM 9782 N N . TYR A 1 93 ? 3.667 -6.655 -6.097 1.00 0.00 100 TYR A N 5
ATOM 9783 C CA . TYR A 1 93 ? 3.081 -7.987 -6.192 1.00 0.00 100 TYR A CA 5
ATOM 9784 C C . TYR A 1 93 ? 3.219 -8.554 -7.601 1.00 0.00 100 TYR A C 5
ATOM 9785 O O . TYR A 1 93 ? 3.296 -9.770 -7.785 1.00 0.00 100 TYR A O 5
ATOM 9803 N N . ASN A 1 94 ? 3.254 -7.672 -8.593 1.00 0.00 101 ASN A N 5
ATOM 9804 C CA . ASN A 1 94 ? 3.384 -8.094 -9.983 1.00 0.00 101 ASN A CA 5
ATOM 9805 C C . ASN A 1 94 ? 4.847 -8.083 -10.420 1.00 0.00 101 ASN A C 5
ATOM 9806 O O . ASN A 1 94 ? 5.197 -7.488 -11.440 1.00 0.00 101 ASN A O 5
ATOM 9817 N N . ASP A 1 95 ? 5.696 -8.746 -9.643 1.00 0.00 102 ASP A N 5
ATOM 9818 C CA . ASP A 1 95 ? 7.121 -8.815 -9.949 1.00 0.00 102 ASP A CA 5
ATOM 9819 C C . ASP A 1 95 ? 7.479 -10.159 -10.576 1.00 0.00 102 ASP A C 5
ATOM 9820 O O . ASP A 1 95 ? 7.077 -11.212 -10.081 1.00 0.00 102 ASP A O 5
ATOM 9829 N N . ARG A 1 96 ? 8.237 -10.114 -11.667 1.00 0.00 103 ARG A N 5
ATOM 9830 C CA . ARG A 1 96 ? 8.650 -11.329 -12.362 1.00 0.00 103 ARG A CA 5
ATOM 9831 C C . ARG A 1 96 ? 10.152 -11.556 -12.224 1.00 0.00 103 ARG A C 5
ATOM 9832 O O . ARG A 1 96 ? 10.619 -12.695 -12.220 1.00 0.00 103 ARG A O 5
ATOM 9853 N N . PHE A 1 97 ? 10.904 -10.466 -12.115 1.00 0.00 104 PHE A N 5
ATOM 9854 C CA . PHE A 1 97 ? 12.353 -10.548 -11.980 1.00 0.00 104 PHE A CA 5
ATOM 9855 C C . PHE A 1 97 ? 12.751 -10.911 -10.552 1.00 0.00 104 PHE A C 5
ATOM 9856 O O . PHE A 1 97 ? 13.468 -11.884 -10.326 1.00 0.00 104 PHE A O 5
ATOM 9873 N N . ASP A 1 98 ? 12.280 -10.119 -9.593 1.00 0.00 105 ASP A N 5
ATOM 9874 C CA . ASP A 1 98 ? 12.587 -10.357 -8.188 1.00 0.00 105 ASP A CA 5
ATOM 9875 C C . ASP A 1 98 ? 11.378 -10.061 -7.307 1.00 0.00 105 ASP A C 5
ATOM 9876 O O . ASP A 1 98 ? 10.917 -8.923 -7.231 1.00 0.00 105 ASP A O 5
ATOM 9885 N N . SER A 1 99 ? 10.872 -11.094 -6.641 1.00 0.00 106 SER A N 5
ATOM 9886 C CA . SER A 1 99 ? 9.719 -10.944 -5.761 1.00 0.00 106 SER A CA 5
ATOM 9887 C C . SER A 1 99 ? 10.158 -10.737 -4.314 1.00 0.00 106 SER A C 5
ATOM 9888 O O . SER A 1 99 ? 9.387 -10.968 -3.385 1.00 0.00 106 SER A O 5
ATOM 9896 N N . ARG A 1 100 ? 11.401 -10.302 -4.132 1.00 0.00 107 ARG A N 5
ATOM 9897 C CA . ARG A 1 100 ? 11.945 -10.064 -2.799 1.00 0.00 107 ARG A CA 5
ATOM 9898 C C . ARG A 1 100 ? 11.031 -9.154 -1.982 1.00 0.00 107 ARG A C 5
ATOM 9899 O O . ARG A 1 100 ? 10.891 -9.320 -0.770 1.00 0.00 107 ARG A O 5
ATOM 9920 N N . TRP A 1 101 ? 10.427 -8.183 -2.655 1.00 0.00 108 TRP A N 5
ATOM 9921 C CA . TRP A 1 101 ? 9.540 -7.227 -2.001 1.00 0.00 108 TRP A CA 5
ATOM 9922 C C . TRP A 1 101 ? 8.193 -7.852 -1.640 1.00 0.00 108 TRP A C 5
ATOM 9923 O O . TRP A 1 101 ? 7.654 -7.591 -0.564 1.00 0.00 108 TRP A O 5
ATOM 9944 N N . ARG A 1 102 ? 7.648 -8.670 -2.536 1.00 0.00 109 ARG A N 5
ATOM 9945 C CA . ARG A 1 102 ? 6.362 -9.312 -2.286 1.00 0.00 109 ARG A CA 5
ATOM 9946 C C . ARG A 1 102 ? 6.531 -10.595 -1.476 1.00 0.00 109 ARG A C 5
ATOM 9947 O O . ARG A 1 102 ? 5.573 -11.094 -0.882 1.00 0.00 109 ARG A O 5
ATOM 9968 N N . ASP A 1 103 ? 7.749 -11.127 -1.452 1.00 0.00 110 ASP A N 5
ATOM 9969 C CA . ASP A 1 103 ? 8.036 -12.349 -0.711 1.00 0.00 110 ASP A CA 5
ATOM 9970 C C . ASP A 1 103 ? 8.182 -12.061 0.779 1.00 0.00 110 ASP A C 5
ATOM 9971 O O . ASP A 1 103 ? 7.866 -12.904 1.618 1.00 0.00 110 ASP A O 5
ATOM 9980 N N . THR A 1 104 ? 8.662 -10.863 1.100 1.00 0.00 111 THR A N 5
ATOM 9981 C CA . THR A 1 104 ? 8.851 -10.454 2.488 1.00 0.00 111 THR A CA 5
ATOM 9982 C C . THR A 1 104 ? 7.606 -10.746 3.322 1.00 0.00 111 THR A C 5
ATOM 9983 O O . THR A 1 104 ? 6.481 -10.536 2.870 1.00 0.00 111 THR A O 5
ATOM 9994 N N . LYS A 1 105 ? 7.817 -11.230 4.543 1.00 0.00 112 LYS A N 5
ATOM 9995 C CA . LYS A 1 105 ? 6.711 -11.548 5.440 1.00 0.00 112 LYS A CA 5
ATOM 9996 C C . LYS A 1 105 ? 5.852 -10.315 5.697 1.00 0.00 112 LYS A C 5
ATOM 9997 O O . LYS A 1 105 ? 4.645 -10.420 5.917 1.00 0.00 112 LYS A O 5
ATOM 10016 N N . ILE A 1 106 ? 6.483 -9.145 5.666 1.00 0.00 113 ILE A N 5
ATOM 10017 C CA . ILE A 1 106 ? 5.778 -7.890 5.893 1.00 0.00 113 ILE A CA 5
ATOM 10018 C C . ILE A 1 106 ? 4.785 -7.611 4.768 1.00 0.00 113 ILE A C 5
ATOM 10019 O O . ILE A 1 106 ? 3.697 -7.085 5.003 1.00 0.00 113 ILE A O 5
ATOM 10035 N N . ALA A 1 107 ? 5.169 -7.966 3.546 1.00 0.00 114 ALA A N 5
ATOM 10036 C CA . ALA A 1 107 ? 4.315 -7.755 2.383 1.00 0.00 114 ALA A CA 5
ATOM 10037 C C . ALA A 1 107 ? 3.059 -8.615 2.462 1.00 0.00 114 ALA A C 5
ATOM 10038 O O . ALA A 1 107 ? 1.955 -8.149 2.176 1.00 0.00 114 ALA A O 5
ATOM 10045 N N . GLN A 1 108 ? 3.233 -9.875 2.851 1.00 0.00 115 GLN A N 5
ATOM 10046 C CA . GLN A 1 108 ? 2.111 -10.800 2.967 1.00 0.00 115 GLN A CA 5
ATOM 10047 C C . GLN A 1 108 ? 1.149 -10.352 4.061 1.00 0.00 115 GLN A C 5
ATOM 10048 O O . GLN A 1 108 ? -0.066 -10.510 3.938 1.00 0.00 115 GLN A O 5
ATOM 10062 N N . ASP A 1 109 ? 1.701 -9.790 5.131 1.00 0.00 116 ASP A N 5
ATOM 10063 C CA . ASP A 1 109 ? 0.893 -9.315 6.249 1.00 0.00 116 ASP A CA 5
ATOM 10064 C C . ASP A 1 109 ? 0.266 -7.957 5.936 1.00 0.00 116 ASP A C 5
ATOM 10065 O O . ASP A 1 109 ? -0.684 -7.537 6.595 1.00 0.00 116 ASP A O 5
ATOM 10074 N N . PHE A 1 110 ? 0.805 -7.274 4.927 1.00 0.00 117 PHE A N 5
ATOM 10075 C CA . PHE A 1 110 ? 0.300 -5.964 4.530 1.00 0.00 117 PHE A CA 5
ATOM 10076 C C . PHE A 1 110 ? -1.214 -5.990 4.335 1.00 0.00 117 PHE A C 5
ATOM 10077 O O . PHE A 1 110 ? -1.927 -5.119 4.831 1.00 0.00 117 PHE A O 5
ATOM 10094 N N . LEU A 1 111 ? -1.696 -6.993 3.609 1.00 0.00 118 LEU A N 5
ATOM 10095 C CA . LEU A 1 111 ? -3.126 -7.128 3.350 1.00 0.00 118 LEU A CA 5
ATOM 10096 C C . LEU A 1 111 ? -3.712 -8.315 4.109 1.00 0.00 118 LEU A C 5
ATOM 10097 O O . LEU A 1 111 ? -4.709 -8.901 3.686 1.00 0.00 118 LEU A O 5
ATOM 10113 N N . GLN A 1 112 ? -3.089 -8.664 5.229 1.00 0.00 119 GLN A N 5
ATOM 10114 C CA . GLN A 1 112 ? -3.552 -9.781 6.044 1.00 0.00 119 GLN A CA 5
ATOM 10115 C C . GLN A 1 112 ? -3.549 -11.077 5.240 1.00 0.00 119 GLN A C 5
ATOM 10116 O O . GLN A 1 112 ? -4.486 -11.872 5.318 1.00 0.00 119 GLN A O 5
ATOM 10130 N N . LEU A 1 113 ? -2.489 -11.284 4.465 1.00 0.00 120 LEU A N 5
ATOM 10131 C CA . LEU A 1 113 ? -2.362 -12.482 3.644 1.00 0.00 120 LEU A CA 5
ATOM 10132 C C . LEU A 1 113 ? -1.574 -13.565 4.376 1.00 0.00 120 LEU A C 5
ATOM 10133 O O . LEU A 1 113 ? -0.750 -14.257 3.778 1.00 0.00 120 LEU A O 5
ATOM 10149 N N . SER A 1 114 ? -1.833 -13.706 5.672 1.00 0.00 121 SER A N 5
ATOM 10150 C CA . SER A 1 114 ? -1.148 -14.704 6.484 1.00 0.00 121 SER A CA 5
ATOM 10151 C C . SER A 1 114 ? -1.934 -15.004 7.756 1.00 0.00 121 SER A C 5
ATOM 10152 O O . SER A 1 114 ? -1.996 -14.179 8.667 1.00 0.00 121 SER A O 5
ATOM 10160 N N . LYS A 1 115 ? -2.534 -16.190 7.812 1.00 0.00 122 LYS A N 5
ATOM 10161 C CA . LYS A 1 115 ? -3.315 -16.597 8.972 1.00 0.00 122 LYS A CA 5
ATOM 10162 C C . LYS A 1 115 ? -2.601 -17.699 9.751 1.00 0.00 122 LYS A C 5
ATOM 10163 O O . LYS A 1 115 ? -1.878 -18.510 9.172 1.00 0.00 122 LYS A O 5
ATOM 10182 N N . PRO A 1 116 ? -2.793 -17.742 11.081 1.00 0.00 123 PRO A N 5
ATOM 10183 C CA . PRO A 1 116 ? -2.164 -18.752 11.938 1.00 0.00 123 PRO A CA 5
ATOM 10184 C C . PRO A 1 116 ? -2.760 -20.140 11.732 1.00 0.00 123 PRO A C 5
ATOM 10185 O O . PRO A 1 116 ? -3.960 -20.345 11.916 1.00 0.00 123 PRO A O 5
ATOM 10196 N N . ASN A 1 117 ? -1.914 -21.091 11.351 1.00 0.00 124 ASN A N 5
ATOM 10197 C CA . ASN A 1 117 ? -2.358 -22.461 11.120 1.00 0.00 124 ASN A CA 5
ATOM 10198 C C . ASN A 1 117 ? -3.405 -22.515 10.012 1.00 0.00 124 ASN A C 5
ATOM 10199 O O . ASN A 1 117 ? -4.085 -23.556 9.893 1.00 0.00 124 ASN A O 5
ATOM 10211 N N . LYS A 1 1 ? 9.406 -5.727 -24.980 1.00 0.00 8 LYS A N 6
ATOM 10212 C CA . LYS A 1 1 ? 9.347 -4.829 -23.796 1.00 0.00 8 LYS A CA 6
ATOM 10213 C C . LYS A 1 1 ? 8.017 -4.971 -23.063 1.00 0.00 8 LYS A C 6
ATOM 10214 O O . LYS A 1 1 ? 7.063 -4.244 -23.341 1.00 0.00 8 LYS A O 6
ATOM 10235 N N . MET A 1 2 ? 7.962 -5.910 -22.125 1.00 0.00 9 MET A N 6
ATOM 10236 C CA . MET A 1 2 ? 6.748 -6.147 -21.351 1.00 0.00 9 MET A CA 6
ATOM 10237 C C . MET A 1 2 ? 6.717 -5.268 -20.105 1.00 0.00 9 MET A C 6
ATOM 10238 O O . MET A 1 2 ? 7.753 -4.783 -19.650 1.00 0.00 9 MET A O 6
ATOM 10252 N N . SER A 1 3 ? 5.522 -5.066 -19.559 1.00 0.00 10 SER A N 6
ATOM 10253 C CA . SER A 1 3 ? 5.357 -4.244 -18.365 1.00 0.00 10 SER A CA 6
ATOM 10254 C C . SER A 1 3 ? 4.461 -4.939 -17.345 1.00 0.00 10 SER A C 6
ATOM 10255 O O . SER A 1 3 ? 3.268 -5.135 -17.583 1.00 0.00 10 SER A O 6
ATOM 10263 N N . GLU A 1 4 ? 5.043 -5.308 -16.208 1.00 0.00 11 GLU A N 6
ATOM 10264 C CA . GLU A 1 4 ? 4.296 -5.981 -15.151 1.00 0.00 11 GLU A CA 6
ATOM 10265 C C . GLU A 1 4 ? 3.436 -4.988 -14.377 1.00 0.00 11 GLU A C 6
ATOM 10266 O O . GLU A 1 4 ? 3.901 -3.914 -13.996 1.00 0.00 11 GLU A O 6
ATOM 10278 N N . LYS A 1 5 ? 2.178 -5.353 -14.148 1.00 0.00 12 LYS A N 6
ATOM 10279 C CA . LYS A 1 5 ? 1.254 -4.491 -13.421 1.00 0.00 12 LYS A CA 6
ATOM 10280 C C . LYS A 1 5 ? 0.129 -5.306 -12.786 1.00 0.00 12 LYS A C 6
ATOM 10281 O O . LYS A 1 5 ? -0.447 -6.187 -13.423 1.00 0.00 12 LYS A O 6
ATOM 10300 N N . LEU A 1 6 ? -0.179 -5.000 -11.529 1.00 0.00 13 LEU A N 6
ATOM 10301 C CA . LEU A 1 6 ? -1.237 -5.701 -10.810 1.00 0.00 13 LEU A CA 6
ATOM 10302 C C . LEU A 1 6 ? -2.518 -4.872 -10.793 1.00 0.00 13 LEU A C 6
ATOM 10303 O O . LEU A 1 6 ? -2.473 -3.645 -10.710 1.00 0.00 13 LEU A O 6
ATOM 10319 N N . ARG A 1 7 ? -3.657 -5.550 -10.876 1.00 0.00 14 ARG A N 6
ATOM 10320 C CA . ARG A 1 7 ? -4.948 -4.872 -10.875 1.00 0.00 14 ARG A CA 6
ATOM 10321 C C . ARG A 1 7 ? -5.284 -4.330 -9.489 1.00 0.00 14 ARG A C 6
ATOM 10322 O O . ARG A 1 7 ? -5.673 -5.079 -8.594 1.00 0.00 14 ARG A O 6
ATOM 10343 N N . ILE A 1 8 ? -5.138 -3.022 -9.325 1.00 0.00 15 ILE A N 6
ATOM 10344 C CA . ILE A 1 8 ? -5.433 -2.370 -8.056 1.00 0.00 15 ILE A CA 6
ATOM 10345 C C . ILE A 1 8 ? -6.174 -1.056 -8.288 1.00 0.00 15 ILE A C 6
ATOM 10346 O O . ILE A 1 8 ? -5.613 -0.102 -8.829 1.00 0.00 15 ILE A O 6
ATOM 10362 N N . LYS A 1 9 ? -7.437 -1.015 -7.878 1.00 0.00 16 LYS A N 6
ATOM 10363 C CA . LYS A 1 9 ? -8.257 0.178 -8.042 1.00 0.00 16 LYS A CA 6
ATOM 10364 C C . LYS A 1 9 ? -8.792 0.655 -6.698 1.00 0.00 16 LYS A C 6
ATOM 10365 O O . LYS A 1 9 ? -9.374 -0.122 -5.941 1.00 0.00 16 LYS A O 6
ATOM 10384 N N . VAL A 1 10 ? -8.591 1.934 -6.405 1.00 0.00 17 VAL A N 6
ATOM 10385 C CA . VAL A 1 10 ? -9.052 2.510 -5.147 1.00 0.00 17 VAL A CA 6
ATOM 10386 C C . VAL A 1 10 ? -10.051 3.635 -5.392 1.00 0.00 17 VAL A C 6
ATOM 10387 O O . VAL A 1 10 ? -9.768 4.580 -6.129 1.00 0.00 17 VAL A O 6
ATOM 10400 N N . ASP A 1 11 ? -11.220 3.527 -4.771 1.00 0.00 18 ASP A N 6
ATOM 10401 C CA . ASP A 1 11 ? -12.262 4.534 -4.921 1.00 0.00 18 ASP A CA 6
ATOM 10402 C C . ASP A 1 11 ? -13.202 4.531 -3.718 1.00 0.00 18 ASP A C 6
ATOM 10403 O O . ASP A 1 11 ? -14.367 4.913 -3.830 1.00 0.00 18 ASP A O 6
ATOM 10412 N N . ASP A 1 12 ? -12.689 4.098 -2.570 1.00 0.00 19 ASP A N 6
ATOM 10413 C CA . ASP A 1 12 ? -13.486 4.049 -1.350 1.00 0.00 19 ASP A CA 6
ATOM 10414 C C . ASP A 1 12 ? -12.696 4.597 -0.165 1.00 0.00 19 ASP A C 6
ATOM 10415 O O . ASP A 1 12 ? -11.567 4.179 0.086 1.00 0.00 19 ASP A O 6
ATOM 10424 N N . VAL A 1 13 ? -13.297 5.537 0.558 1.00 0.00 20 VAL A N 6
ATOM 10425 C CA . VAL A 1 13 ? -12.646 6.141 1.714 1.00 0.00 20 VAL A CA 6
ATOM 10426 C C . VAL A 1 13 ? -13.643 6.390 2.841 1.00 0.00 20 VAL A C 6
ATOM 10427 O O . VAL A 1 13 ? -14.650 7.073 2.655 1.00 0.00 20 VAL A O 6
ATOM 10440 N N . LYS A 1 14 ? -13.353 5.833 4.012 1.00 0.00 21 LYS A N 6
ATOM 10441 C CA . LYS A 1 14 ? -14.220 5.996 5.173 1.00 0.00 21 LYS A CA 6
ATOM 10442 C C . LYS A 1 14 ? -13.569 6.909 6.207 1.00 0.00 21 LYS A C 6
ATOM 10443 O O . LYS A 1 14 ? -12.602 6.527 6.865 1.00 0.00 21 LYS A O 6
ATOM 10462 N N . ILE A 1 15 ? -14.104 8.118 6.342 1.00 0.00 22 ILE A N 6
ATOM 10463 C CA . ILE A 1 15 ? -13.573 9.085 7.293 1.00 0.00 22 ILE A CA 6
ATOM 10464 C C . ILE A 1 15 ? -13.930 8.705 8.725 1.00 0.00 22 ILE A C 6
ATOM 10465 O O . ILE A 1 15 ? -15.106 8.598 9.075 1.00 0.00 22 ILE A O 6
ATOM 10481 N N . ASN A 1 16 ? -12.908 8.509 9.551 1.00 0.00 23 ASN A N 6
ATOM 10482 C CA . ASN A 1 16 ? -13.112 8.148 10.948 1.00 0.00 23 ASN A CA 6
ATOM 10483 C C . ASN A 1 16 ? -12.455 9.173 11.871 1.00 0.00 23 ASN A C 6
ATOM 10484 O O . ASN A 1 16 ? -11.386 9.700 11.561 1.00 0.00 23 ASN A O 6
ATOM 10495 N N . PRO A 1 17 ? -13.085 9.469 13.020 1.00 0.00 24 PRO A N 6
ATOM 10496 C CA . PRO A 1 17 ? -12.554 10.437 13.986 1.00 0.00 24 PRO A CA 6
ATOM 10497 C C . PRO A 1 17 ? -11.138 10.093 14.440 1.00 0.00 24 PRO A C 6
ATOM 10498 O O . PRO A 1 17 ? -10.406 10.956 14.922 1.00 0.00 24 PRO A O 6
ATOM 10509 N N . LYS A 1 18 ? -10.760 8.828 14.285 1.00 0.00 25 LYS A N 6
ATOM 10510 C CA . LYS A 1 18 ? -9.431 8.377 14.683 1.00 0.00 25 LYS A CA 6
ATOM 10511 C C . LYS A 1 18 ? -8.474 8.368 13.495 1.00 0.00 25 LYS A C 6
ATOM 10512 O O . LYS A 1 18 ? -7.290 8.674 13.640 1.00 0.00 25 LYS A O 6
ATOM 10531 N N . TYR A 1 19 ? -8.988 8.014 12.322 1.00 0.00 26 TYR A N 6
ATOM 10532 C CA . TYR A 1 19 ? -8.169 7.964 11.115 1.00 0.00 26 TYR A CA 6
ATOM 10533 C C . TYR A 1 19 ? -9.019 7.682 9.881 1.00 0.00 26 TYR A C 6
ATOM 10534 O O . TYR A 1 19 ? -10.147 7.201 9.988 1.00 0.00 26 TYR A O 6
ATOM 10552 N N . VAL A 1 20 ? -8.468 7.983 8.709 1.00 0.00 27 VAL A N 6
ATOM 10553 C CA . VAL A 1 20 ? -9.171 7.760 7.450 1.00 0.00 27 VAL A CA 6
ATOM 10554 C C . VAL A 1 20 ? -8.618 6.536 6.726 1.00 0.00 27 VAL A C 6
ATOM 10555 O O . VAL A 1 20 ? -7.446 6.502 6.350 1.00 0.00 27 VAL A O 6
ATOM 10568 N N . LEU A 1 21 ? -9.468 5.530 6.536 1.00 0.00 28 LEU A N 6
ATOM 10569 C CA . LEU A 1 21 ? -9.062 4.302 5.860 1.00 0.00 28 LEU A CA 6
ATOM 10570 C C . LEU A 1 21 ? -9.292 4.402 4.356 1.00 0.00 28 LEU A C 6
ATOM 10571 O O . LEU A 1 21 ? -10.077 5.229 3.891 1.00 0.00 28 LEU A O 6
ATOM 10587 N N . TYR A 1 22 ? -8.600 3.554 3.599 1.00 0.00 29 TYR A N 6
ATOM 10588 C CA . TYR A 1 22 ? -8.726 3.548 2.146 1.00 0.00 29 TYR A CA 6
ATOM 10589 C C . TYR A 1 22 ? -9.095 2.160 1.637 1.00 0.00 29 TYR A C 6
ATOM 10590 O O . TYR A 1 22 ? -8.408 1.179 1.923 1.00 0.00 29 TYR A O 6
ATOM 10608 N N . GLY A 1 23 ? -10.181 2.085 0.875 1.00 0.00 30 GLY A N 6
ATOM 10609 C CA . GLY A 1 23 ? -10.620 0.814 0.333 1.00 0.00 30 GLY A CA 6
ATOM 10610 C C . GLY A 1 23 ? -9.968 0.502 -0.999 1.00 0.00 30 GLY A C 6
ATOM 10611 O O . GLY A 1 23 ? -10.475 0.891 -2.050 1.00 0.00 30 GLY A O 6
ATOM 10615 N N . VAL A 1 24 ? -8.839 -0.199 -0.953 1.00 0.00 31 VAL A N 6
ATOM 10616 C CA . VAL A 1 24 ? -8.113 -0.556 -2.166 1.00 0.00 31 VAL A CA 6
ATOM 10617 C C . VAL A 1 24 ? -8.634 -1.862 -2.753 1.00 0.00 31 VAL A C 6
ATOM 10618 O O . VAL A 1 24 ? -8.525 -2.922 -2.136 1.00 0.00 31 VAL A O 6
ATOM 10631 N N . SER A 1 25 ? -9.204 -1.773 -3.949 1.00 0.00 32 SER A N 6
ATOM 10632 C CA . SER A 1 25 ? -9.753 -2.943 -4.627 1.00 0.00 32 SER A CA 6
ATOM 10633 C C . SER A 1 25 ? -8.665 -3.715 -5.369 1.00 0.00 32 SER A C 6
ATOM 10634 O O . SER A 1 25 ? -7.788 -3.124 -5.998 1.00 0.00 32 SER A O 6
ATOM 10642 N N . THR A 1 26 ? -8.732 -5.042 -5.289 1.00 0.00 33 THR A N 6
ATOM 10643 C CA . THR A 1 26 ? -7.758 -5.903 -5.951 1.00 0.00 33 THR A CA 6
ATOM 10644 C C . THR A 1 26 ? -8.415 -7.200 -6.422 1.00 0.00 33 THR A C 6
ATOM 10645 O O . THR A 1 26 ? -9.506 -7.548 -5.970 1.00 0.00 33 THR A O 6
ATOM 10656 N N . PRO A 1 27 ? -7.758 -7.938 -7.337 1.00 0.00 34 PRO A N 6
ATOM 10657 C CA . PRO A 1 27 ? -8.280 -9.200 -7.866 1.00 0.00 34 PRO A CA 6
ATOM 10658 C C . PRO A 1 27 ? -8.863 -10.088 -6.772 1.00 0.00 34 PRO A C 6
ATOM 10659 O O . PRO A 1 27 ? -9.791 -10.861 -7.014 1.00 0.00 34 PRO A O 6
ATOM 10670 N N . ASN A 1 28 ? -8.320 -9.965 -5.567 1.00 0.00 35 ASN A N 6
ATOM 10671 C CA . ASN A 1 28 ? -8.793 -10.748 -4.434 1.00 0.00 35 ASN A CA 6
ATOM 10672 C C . ASN A 1 28 ? -10.025 -10.097 -3.814 1.00 0.00 35 ASN A C 6
ATOM 10673 O O . ASN A 1 28 ? -11.059 -10.741 -3.638 1.00 0.00 35 ASN A O 6
ATOM 10684 N N . LYS A 1 29 ? -9.905 -8.811 -3.491 1.00 0.00 36 LYS A N 6
ATOM 10685 C CA . LYS A 1 29 ? -11.007 -8.056 -2.896 1.00 0.00 36 LYS A CA 6
ATOM 10686 C C . LYS A 1 29 ? -10.526 -6.703 -2.386 1.00 0.00 36 LYS A C 6
ATOM 10687 O O . LYS A 1 29 ? -9.339 -6.386 -2.457 1.00 0.00 36 LYS A O 6
ATOM 10706 N N . ARG A 1 30 ? -11.458 -5.908 -1.872 1.00 0.00 37 ARG A N 6
ATOM 10707 C CA . ARG A 1 30 ? -11.132 -4.587 -1.348 1.00 0.00 37 ARG A CA 6
ATOM 10708 C C . ARG A 1 30 ? -10.619 -4.680 0.085 1.00 0.00 37 ARG A C 6
ATOM 10709 O O . ARG A 1 30 ? -11.206 -5.367 0.922 1.00 0.00 37 ARG A O 6
ATOM 10730 N N . LEU A 1 31 ? -9.522 -3.985 0.361 1.00 0.00 38 LEU A N 6
ATOM 10731 C CA . LEU A 1 31 ? -8.925 -3.987 1.692 1.00 0.00 38 LEU A CA 6
ATOM 10732 C C . LEU A 1 31 ? -8.804 -2.566 2.233 1.00 0.00 38 LEU A C 6
ATOM 10733 O O . LEU A 1 31 ? -8.400 -1.651 1.517 1.00 0.00 38 LEU A O 6
ATOM 10749 N N . TYR A 1 32 ? -9.158 -2.389 3.502 1.00 0.00 39 TYR A N 6
ATOM 10750 C CA . TYR A 1 32 ? -9.091 -1.077 4.138 1.00 0.00 39 TYR A CA 6
ATOM 10751 C C . TYR A 1 32 ? -7.782 -0.908 4.907 1.00 0.00 39 TYR A C 6
ATOM 10752 O O . TYR A 1 32 ? -7.466 -1.698 5.796 1.00 0.00 39 TYR A O 6
ATOM 10770 N N . LYS A 1 33 ? -7.027 0.128 4.555 1.00 0.00 40 LYS A N 6
ATOM 10771 C CA . 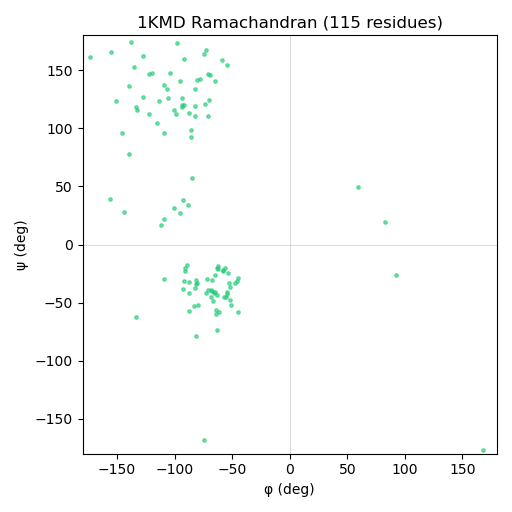LYS A 1 33 ? -5.753 0.404 5.208 1.00 0.00 40 LYS A CA 6
ATOM 10772 C C . LYS A 1 33 ? -5.525 1.907 5.343 1.00 0.00 40 LYS A C 6
ATOM 10773 O O . LYS A 1 33 ? -6.311 2.711 4.842 1.00 0.00 40 LYS A O 6
ATOM 10792 N N . ARG A 1 34 ? -4.447 2.280 6.026 1.00 0.00 41 ARG A N 6
ATOM 10793 C CA . ARG A 1 34 ? -4.119 3.687 6.227 1.00 0.00 41 ARG A CA 6
ATOM 10794 C C . ARG A 1 34 ? -2.781 4.037 5.579 1.00 0.00 41 ARG A C 6
ATOM 10795 O O . ARG A 1 34 ? -1.849 3.230 5.577 1.00 0.00 41 ARG A O 6
ATOM 10816 N N . TYR A 1 35 ? -2.692 5.247 5.034 1.00 0.00 42 TYR A N 6
ATOM 10817 C CA . TYR A 1 35 ? -1.467 5.705 4.387 1.00 0.00 42 TYR A CA 6
ATOM 10818 C C . TYR A 1 35 ? -0.283 5.616 5.343 1.00 0.00 42 TYR A C 6
ATOM 10819 O O . TYR A 1 35 ? 0.836 5.303 4.935 1.00 0.00 42 TYR A O 6
ATOM 10837 N N . SER A 1 36 ? -0.539 5.885 6.620 1.00 0.00 43 SER A N 6
ATOM 10838 C CA . SER A 1 36 ? 0.504 5.827 7.637 1.00 0.00 43 SER A CA 6
ATOM 10839 C C . SER A 1 36 ? 1.124 4.435 7.690 1.00 0.00 43 SER A C 6
ATOM 10840 O O . SER A 1 36 ? 2.300 4.279 8.021 1.00 0.00 43 SER A O 6
ATOM 10848 N N . GLU A 1 37 ? 0.324 3.425 7.358 1.00 0.00 44 GLU A N 6
ATOM 10849 C CA . GLU A 1 37 ? 0.793 2.045 7.361 1.00 0.00 44 GLU A CA 6
ATOM 10850 C C . GLU A 1 37 ? 1.702 1.786 6.165 1.00 0.00 44 GLU A C 6
ATOM 10851 O O . GLU A 1 37 ? 2.671 1.032 6.261 1.00 0.00 44 GLU A O 6
ATOM 10863 N N . PHE A 1 38 ? 1.385 2.420 5.039 1.00 0.00 45 PHE A N 6
ATOM 10864 C CA . PHE A 1 38 ? 2.176 2.259 3.824 1.00 0.00 45 PHE A CA 6
ATOM 10865 C C . PHE A 1 38 ? 3.642 2.586 4.085 1.00 0.00 45 PHE A C 6
ATOM 10866 O O . PHE A 1 38 ? 4.515 1.733 3.924 1.00 0.00 45 PHE A O 6
ATOM 10883 N N . TRP A 1 39 ? 3.908 3.821 4.500 1.00 0.00 46 TRP A N 6
ATOM 10884 C CA . TRP A 1 39 ? 5.271 4.244 4.793 1.00 0.00 46 TRP A CA 6
ATOM 10885 C C . TRP A 1 39 ? 5.867 3.370 5.893 1.00 0.00 46 TRP A C 6
ATOM 10886 O O . TRP A 1 39 ? 7.076 3.139 5.931 1.00 0.00 46 TRP A O 6
ATOM 10907 N N . LYS A 1 40 ? 5.007 2.885 6.781 1.00 0.00 47 LYS A N 6
ATOM 10908 C CA . LYS A 1 40 ? 5.440 2.033 7.880 1.00 0.00 47 LYS A CA 6
ATOM 10909 C C . LYS A 1 40 ? 6.000 0.715 7.353 1.00 0.00 47 LYS A C 6
ATOM 10910 O O . LYS A 1 40 ? 6.863 0.106 7.983 1.00 0.00 47 LYS A O 6
ATOM 10929 N N . LEU A 1 41 ? 5.501 0.281 6.197 1.00 0.00 48 LEU A N 6
ATOM 10930 C CA . LEU A 1 41 ? 5.953 -0.967 5.587 1.00 0.00 48 LEU A CA 6
ATOM 10931 C C . LEU A 1 41 ? 7.128 -0.722 4.641 1.00 0.00 48 LEU A C 6
ATOM 10932 O O . LEU A 1 41 ? 7.958 -1.605 4.426 1.00 0.00 48 LEU A O 6
ATOM 10948 N N . LYS A 1 42 ? 7.185 0.479 4.073 1.00 0.00 49 LYS A N 6
ATOM 10949 C CA . LYS A 1 42 ? 8.250 0.841 3.141 1.00 0.00 49 LYS A CA 6
ATOM 10950 C C . LYS A 1 42 ? 9.634 0.574 3.729 1.00 0.00 49 LYS A C 6
ATOM 10951 O O . LYS A 1 42 ? 10.329 -0.352 3.309 1.00 0.00 49 LYS A O 6
ATOM 10970 N N . THR A 1 43 ? 10.032 1.401 4.691 1.00 0.00 50 THR A N 6
ATOM 10971 C CA . THR A 1 43 ? 11.340 1.273 5.335 1.00 0.00 50 THR A CA 6
ATOM 10972 C C . THR A 1 43 ? 11.657 -0.178 5.699 1.00 0.00 50 THR A C 6
ATOM 10973 O O . THR A 1 43 ? 12.808 -0.608 5.612 1.00 0.00 50 THR A O 6
ATOM 10984 N N . ARG A 1 44 ? 10.639 -0.930 6.103 1.00 0.00 51 ARG A N 6
ATOM 10985 C CA . ARG A 1 44 ? 10.834 -2.328 6.472 1.00 0.00 51 ARG A CA 6
ATOM 10986 C C . ARG A 1 44 ? 11.415 -3.117 5.304 1.00 0.00 51 ARG A C 6
ATOM 10987 O O . ARG A 1 44 ? 12.494 -3.699 5.409 1.00 0.00 51 ARG A O 6
ATOM 11008 N N . LEU A 1 45 ? 10.692 -3.128 4.187 1.00 0.00 52 LEU A N 6
ATOM 11009 C CA . LEU A 1 45 ? 11.132 -3.838 2.990 1.00 0.00 52 LEU A CA 6
ATOM 11010 C C . LEU A 1 45 ? 12.588 -3.518 2.664 1.00 0.00 52 LEU A C 6
ATOM 11011 O O . LEU A 1 45 ? 13.308 -4.349 2.111 1.00 0.00 52 LEU A O 6
ATOM 11027 N N . GLU A 1 46 ? 13.014 -2.306 3.007 1.00 0.00 53 GLU A N 6
ATOM 11028 C CA . GLU A 1 46 ? 14.383 -1.876 2.746 1.00 0.00 53 GLU A CA 6
ATOM 11029 C C . GLU A 1 46 ? 15.379 -2.672 3.585 1.00 0.00 53 GLU A C 6
ATOM 11030 O O . GLU A 1 46 ? 16.321 -3.262 3.055 1.00 0.00 53 GLU A O 6
ATOM 11042 N N . ARG A 1 47 ? 15.168 -2.682 4.898 1.00 0.00 54 ARG A N 6
ATOM 11043 C CA . ARG A 1 47 ? 16.052 -3.404 5.809 1.00 0.00 54 ARG A CA 6
ATOM 11044 C C . ARG A 1 47 ? 15.720 -4.896 5.840 1.00 0.00 54 ARG A C 6
ATOM 11045 O O . ARG A 1 47 ? 16.524 -5.707 6.301 1.00 0.00 54 ARG A O 6
ATOM 11066 N N . ASP A 1 48 ? 14.536 -5.252 5.352 1.00 0.00 55 ASP A N 6
ATOM 11067 C CA . ASP A 1 48 ? 14.107 -6.646 5.329 1.00 0.00 55 ASP A CA 6
ATOM 11068 C C . ASP A 1 48 ? 14.559 -7.334 4.046 1.00 0.00 55 ASP A C 6
ATOM 11069 O O . ASP A 1 48 ? 14.952 -8.500 4.059 1.00 0.00 55 ASP A O 6
ATOM 11078 N N . VAL A 1 49 ? 14.503 -6.602 2.938 1.00 0.00 56 VAL A N 6
ATOM 11079 C CA . VAL A 1 49 ? 14.907 -7.140 1.646 1.00 0.00 56 VAL A CA 6
ATOM 11080 C C . VAL A 1 49 ? 16.367 -6.815 1.356 1.00 0.00 56 VAL A C 6
ATOM 11081 O O . VAL A 1 49 ? 17.064 -7.579 0.686 1.00 0.00 56 VAL A O 6
ATOM 11094 N N . GLY A 1 50 ? 16.821 -5.675 1.863 1.00 0.00 57 GLY A N 6
ATOM 11095 C CA . GLY A 1 50 ? 18.196 -5.263 1.646 1.00 0.00 57 GLY A CA 6
ATOM 11096 C C . GLY A 1 50 ? 18.372 -4.466 0.367 1.00 0.00 57 GLY A C 6
ATOM 11097 O O . GLY A 1 50 ? 19.446 -3.921 0.112 1.00 0.00 57 GLY A O 6
ATOM 11101 N N . SER A 1 51 ? 17.316 -4.396 -0.441 1.00 0.00 58 SER A N 6
ATOM 11102 C CA . SER A 1 51 ? 17.364 -3.659 -1.698 1.00 0.00 58 SER A CA 6
ATOM 11103 C C . SER A 1 51 ? 16.649 -2.319 -1.569 1.00 0.00 58 SER A C 6
ATOM 11104 O O . SER A 1 51 ? 15.840 -2.121 -0.662 1.00 0.00 58 SER A O 6
ATOM 11112 N N . THR A 1 52 ? 16.949 -1.403 -2.481 1.00 0.00 59 THR A N 6
ATOM 11113 C CA . THR A 1 52 ? 16.333 -0.082 -2.469 1.00 0.00 59 THR A CA 6
ATOM 11114 C C . THR A 1 52 ? 14.999 -0.099 -3.210 1.00 0.00 59 THR A C 6
ATOM 11115 O O . THR A 1 52 ? 14.936 -0.452 -4.387 1.00 0.00 59 THR A O 6
ATOM 11126 N N . ILE A 1 53 ? 13.937 0.285 -2.511 1.00 0.00 60 ILE A N 6
ATOM 11127 C CA . ILE A 1 53 ? 12.607 0.314 -3.105 1.00 0.00 60 ILE A CA 6
ATOM 11128 C C . ILE A 1 53 ? 12.455 1.513 -4.044 1.00 0.00 60 ILE A C 6
ATOM 11129 O O . ILE A 1 53 ? 12.810 2.635 -3.683 1.00 0.00 60 ILE A O 6
ATOM 11145 N N . PRO A 1 54 ? 11.933 1.300 -5.268 1.00 0.00 61 PRO A N 6
ATOM 11146 C CA . PRO A 1 54 ? 11.753 2.372 -6.250 1.00 0.00 61 PRO A CA 6
ATOM 11147 C C . PRO A 1 54 ? 10.535 3.252 -5.963 1.00 0.00 61 PRO A C 6
ATOM 11148 O O . PRO A 1 54 ? 10.112 4.029 -6.817 1.00 0.00 61 PRO A O 6
ATOM 11159 N N . TYR A 1 55 ? 9.972 3.130 -4.763 1.00 0.00 62 TYR A N 6
ATOM 11160 C CA . TYR A 1 55 ? 8.805 3.919 -4.388 1.00 0.00 62 TYR A CA 6
ATOM 11161 C C . TYR A 1 55 ? 9.205 5.139 -3.569 1.00 0.00 62 TYR A C 6
ATOM 11162 O O . TYR A 1 55 ? 9.949 5.030 -2.594 1.00 0.00 62 TYR A O 6
ATOM 11180 N N . ASP A 1 56 ? 8.706 6.302 -3.973 1.00 0.00 63 ASP A N 6
ATOM 11181 C CA . ASP A 1 56 ? 9.009 7.547 -3.278 1.00 0.00 63 ASP A CA 6
ATOM 11182 C C . ASP A 1 56 ? 7.796 8.473 -3.259 1.00 0.00 63 ASP A C 6
ATOM 11183 O O . ASP A 1 56 ? 7.196 8.746 -4.299 1.00 0.00 63 ASP A O 6
ATOM 11192 N N . PHE A 1 57 ? 7.442 8.956 -2.073 1.00 0.00 64 PHE A N 6
ATOM 11193 C CA . PHE A 1 57 ? 6.304 9.855 -1.923 1.00 0.00 64 PHE A CA 6
ATOM 11194 C C . PHE A 1 57 ? 6.509 10.802 -0.741 1.00 0.00 64 PHE A C 6
ATOM 11195 O O . PHE A 1 57 ? 6.935 10.378 0.334 1.00 0.00 64 PHE A O 6
ATOM 11212 N N . PRO A 1 58 ? 6.212 12.101 -0.921 1.00 0.00 65 PRO A N 6
ATOM 11213 C CA . PRO A 1 58 ? 6.372 13.102 0.139 1.00 0.00 65 PRO A CA 6
ATOM 11214 C C . PRO A 1 58 ? 5.677 12.694 1.434 1.00 0.00 65 PRO A C 6
ATOM 11215 O O . PRO A 1 58 ? 4.457 12.527 1.470 1.00 0.00 65 PRO A O 6
ATOM 11226 N N . GLU A 1 59 ? 6.461 12.539 2.495 1.00 0.00 66 GLU A N 6
ATOM 11227 C CA . GLU A 1 59 ? 5.923 12.154 3.795 1.00 0.00 66 GLU A CA 6
ATOM 11228 C C . GLU A 1 59 ? 5.204 13.328 4.454 1.00 0.00 66 GLU A C 6
ATOM 11229 O O . GLU A 1 59 ? 4.929 14.340 3.808 1.00 0.00 66 GLU A O 6
ATOM 11241 N N . LYS A 1 60 ? 4.903 13.187 5.740 1.00 0.00 67 LYS A N 6
ATOM 11242 C CA . LYS A 1 60 ? 4.218 14.239 6.483 1.00 0.00 67 LYS A CA 6
ATOM 11243 C C . LYS A 1 60 ? 4.895 14.485 7.832 1.00 0.00 67 LYS A C 6
ATOM 11244 O O . LYS A 1 60 ? 5.137 13.547 8.591 1.00 0.00 67 LYS A O 6
ATOM 11263 N N . PRO A 1 61 ? 5.211 15.754 8.150 1.00 0.00 68 PRO A N 6
ATOM 11264 C CA . PRO A 1 61 ? 5.862 16.109 9.414 1.00 0.00 68 PRO A CA 6
ATOM 11265 C C . PRO A 1 61 ? 4.901 16.054 10.596 1.00 0.00 68 PRO A C 6
ATOM 11266 O O . PRO A 1 61 ? 3.696 16.250 10.439 1.00 0.00 68 PRO A O 6
ATOM 11277 N N . GLY A 1 62 ? 5.441 15.786 11.780 1.00 0.00 69 GLY A N 6
ATOM 11278 C CA . GLY A 1 62 ? 4.617 15.710 12.973 1.00 0.00 69 GLY A CA 6
ATOM 11279 C C . GLY A 1 62 ? 5.159 16.561 14.106 1.00 0.00 69 GLY A C 6
ATOM 11280 O O . GLY A 1 62 ? 5.708 16.037 15.075 1.00 0.00 69 GLY A O 6
ATOM 11284 N N . VAL A 1 63 ? 5.004 17.875 13.983 1.00 0.00 70 VAL A N 6
ATOM 11285 C CA . VAL A 1 63 ? 5.481 18.799 15.003 1.00 0.00 70 VAL A CA 6
ATOM 11286 C C . VAL A 1 63 ? 4.351 19.697 15.504 1.00 0.00 70 VAL A C 6
ATOM 11287 O O . VAL A 1 63 ? 3.786 19.461 16.572 1.00 0.00 70 VAL A O 6
ATOM 11300 N N . LEU A 1 64 ? 4.026 20.728 14.728 1.00 0.00 71 LEU A N 6
ATOM 11301 C CA . LEU A 1 64 ? 2.966 21.657 15.099 1.00 0.00 71 LEU A CA 6
ATOM 11302 C C . LEU A 1 64 ? 2.572 22.536 13.915 1.00 0.00 71 LEU A C 6
ATOM 11303 O O . LEU A 1 64 ? 2.422 23.750 14.051 1.00 0.00 71 LEU A O 6
ATOM 11319 N N . ASP A 1 65 ? 2.405 21.913 12.753 1.00 0.00 72 ASP A N 6
ATOM 11320 C CA . ASP A 1 65 ? 2.028 22.637 11.545 1.00 0.00 72 ASP A CA 6
ATOM 11321 C C . ASP A 1 65 ? 0.567 22.378 11.189 1.00 0.00 72 ASP A C 6
ATOM 11322 O O . ASP A 1 65 ? 0.154 21.231 11.017 1.00 0.00 72 ASP A O 6
ATOM 11331 N N . ARG A 1 66 ? -0.211 23.451 11.083 1.00 0.00 73 ARG A N 6
ATOM 11332 C CA . ARG A 1 66 ? -1.626 23.339 10.749 1.00 0.00 73 ARG A CA 6
ATOM 11333 C C . ARG A 1 66 ? -1.966 24.176 9.521 1.00 0.00 73 ARG A C 6
ATOM 11334 O O . ARG A 1 66 ? -2.694 23.730 8.634 1.00 0.00 73 ARG A O 6
ATOM 11355 N N . ARG A 1 67 ? -1.434 25.390 9.478 1.00 0.00 74 ARG A N 6
ATOM 11356 C CA . ARG A 1 67 ? -1.678 26.294 8.361 1.00 0.00 74 ARG A CA 6
ATOM 11357 C C . ARG A 1 67 ? -1.017 25.780 7.086 1.00 0.00 74 ARG A C 6
ATOM 11358 O O . ARG A 1 67 ? -1.503 26.020 5.982 1.00 0.00 74 ARG A O 6
ATOM 11379 N N . TRP A 1 68 ? 0.097 25.071 7.247 1.00 0.00 75 TRP A N 6
ATOM 11380 C CA . TRP A 1 68 ? 0.824 24.524 6.109 1.00 0.00 75 TRP A CA 6
ATOM 11381 C C . TRP A 1 68 ? 0.363 23.103 5.797 1.00 0.00 75 TRP A C 6
ATOM 11382 O O . TRP A 1 68 ? 0.388 22.670 4.645 1.00 0.00 75 TRP A O 6
ATOM 11403 N N . GLN A 1 69 ? -0.057 22.381 6.832 1.00 0.00 76 GLN A N 6
ATOM 11404 C CA . GLN A 1 69 ? -0.522 21.009 6.668 1.00 0.00 76 GLN A CA 6
ATOM 11405 C C . GLN A 1 69 ? -2.026 20.969 6.412 1.00 0.00 76 GLN A C 6
ATOM 11406 O O . GLN A 1 69 ? -2.715 21.981 6.539 1.00 0.00 76 GLN A O 6
ATOM 11420 N N . ARG A 1 70 ? -2.527 19.792 6.050 1.00 0.00 77 ARG A N 6
ATOM 11421 C CA . ARG A 1 70 ? -3.949 19.618 5.777 1.00 0.00 77 ARG A CA 6
ATOM 11422 C C . ARG A 1 70 ? -4.586 18.674 6.792 1.00 0.00 77 ARG A C 6
ATOM 11423 O O . ARG A 1 70 ? -3.891 18.037 7.583 1.00 0.00 77 ARG A O 6
ATOM 11444 N N . ARG A 1 71 ? -5.913 18.591 6.764 1.00 0.00 78 ARG A N 6
ATOM 11445 C CA . ARG A 1 71 ? -6.643 17.725 7.683 1.00 0.00 78 ARG A CA 6
ATOM 11446 C C . ARG A 1 71 ? -6.735 16.304 7.136 1.00 0.00 78 ARG A C 6
ATOM 11447 O O . ARG A 1 71 ? -7.031 16.099 5.959 1.00 0.00 78 ARG A O 6
ATOM 11468 N N . TYR A 1 72 ? -6.477 15.327 7.998 1.00 0.00 79 TYR A N 6
ATOM 11469 C CA . TYR A 1 72 ? -6.529 13.924 7.603 1.00 0.00 79 TYR A CA 6
ATOM 11470 C C . TYR A 1 72 ? -7.910 13.558 7.066 1.00 0.00 79 TYR A C 6
ATOM 11471 O O . TYR A 1 72 ? -8.041 12.687 6.207 1.00 0.00 79 TYR A O 6
ATOM 11489 N N . ASP A 1 73 ? -8.936 14.230 7.578 1.00 0.00 80 ASP A N 6
ATOM 11490 C CA . ASP A 1 73 ? -10.306 13.975 7.149 1.00 0.00 80 ASP A CA 6
ATOM 11491 C C . ASP A 1 73 ? -10.757 15.007 6.120 1.00 0.00 80 ASP A C 6
ATOM 11492 O O . ASP A 1 73 ? -11.928 15.383 6.077 1.00 0.00 80 ASP A O 6
ATOM 11501 N N . ASP A 1 74 ? -9.821 15.461 5.293 1.00 0.00 81 ASP A N 6
ATOM 11502 C CA . ASP A 1 74 ? -10.124 16.448 4.263 1.00 0.00 81 ASP A CA 6
ATOM 11503 C C . ASP A 1 74 ? -10.040 15.823 2.871 1.00 0.00 81 ASP A C 6
ATOM 11504 O O . ASP A 1 74 ? -9.070 15.136 2.550 1.00 0.00 81 ASP A O 6
ATOM 11513 N N . PRO A 1 75 ? -11.055 16.056 2.019 1.00 0.00 82 PRO A N 6
ATOM 11514 C CA . PRO A 1 75 ? -11.081 15.510 0.657 1.00 0.00 82 PRO A CA 6
ATOM 11515 C C . PRO A 1 75 ? -9.929 16.031 -0.194 1.00 0.00 82 PRO A C 6
ATOM 11516 O O . PRO A 1 75 ? -9.448 15.343 -1.094 1.00 0.00 82 PRO A O 6
ATOM 11527 N N . GLU A 1 76 ? -9.487 17.250 0.098 1.00 0.00 83 GLU A N 6
ATOM 11528 C CA . GLU A 1 76 ? -8.387 17.859 -0.640 1.00 0.00 83 GLU A CA 6
ATOM 11529 C C . GLU A 1 76 ? -7.116 17.028 -0.494 1.00 0.00 83 GLU A C 6
ATOM 11530 O O . GLU A 1 76 ? -6.382 16.820 -1.459 1.00 0.00 83 GLU A O 6
ATOM 11542 N N . MET A 1 77 ? -6.869 16.550 0.721 1.00 0.00 84 MET A N 6
ATOM 11543 C CA . MET A 1 77 ? -5.692 15.735 1.000 1.00 0.00 84 MET A CA 6
ATOM 11544 C C . MET A 1 77 ? -5.985 14.262 0.732 1.00 0.00 84 MET A C 6
ATOM 11545 O O . MET A 1 77 ? -5.098 13.502 0.343 1.00 0.00 84 MET A O 6
ATOM 11559 N N . ILE A 1 78 ? -7.237 13.867 0.943 1.00 0.00 85 ILE A N 6
ATOM 11560 C CA . ILE A 1 78 ? -7.653 12.488 0.725 1.00 0.00 85 ILE A CA 6
ATOM 11561 C C . ILE A 1 78 ? -7.726 12.171 -0.768 1.00 0.00 85 ILE A C 6
ATOM 11562 O O . ILE A 1 78 ? -7.409 11.060 -1.193 1.00 0.00 85 ILE A O 6
ATOM 11578 N N . ASP A 1 79 ? -8.145 13.155 -1.558 1.00 0.00 86 ASP A N 6
ATOM 11579 C CA . ASP A 1 79 ? -8.261 12.982 -3.003 1.00 0.00 86 ASP A CA 6
ATOM 11580 C C . ASP A 1 79 ? -6.931 12.546 -3.611 1.00 0.00 86 ASP A C 6
ATOM 11581 O O . ASP A 1 79 ? -6.888 11.656 -4.460 1.00 0.00 86 ASP A O 6
ATOM 11590 N N . GLU A 1 80 ? -5.847 13.178 -3.171 1.00 0.00 87 GLU A N 6
ATOM 11591 C CA . GLU A 1 80 ? -4.517 12.850 -3.675 1.00 0.00 87 GLU A CA 6
ATOM 11592 C C . GLU A 1 80 ? -4.019 11.544 -3.072 1.00 0.00 87 GLU A C 6
ATOM 11593 O O . GLU A 1 80 ? -3.392 10.733 -3.752 1.00 0.00 87 GLU A O 6
ATOM 11605 N N . ARG A 1 81 ? -4.308 11.341 -1.791 1.00 0.00 88 ARG A N 6
ATOM 11606 C CA . ARG A 1 81 ? -3.896 10.127 -1.100 1.00 0.00 88 ARG A CA 6
ATOM 11607 C C . ARG A 1 81 ? -4.498 8.894 -1.770 1.00 0.00 88 ARG A C 6
ATOM 11608 O O . ARG A 1 81 ? -3.985 7.784 -1.625 1.00 0.00 88 ARG A O 6
ATOM 11629 N N . ARG A 1 82 ? -5.589 9.097 -2.506 1.00 0.00 89 ARG A N 6
ATOM 11630 C CA . ARG A 1 82 ? -6.260 8.003 -3.200 1.00 0.00 89 ARG A CA 6
ATOM 11631 C C . ARG A 1 82 ? -5.352 7.396 -4.264 1.00 0.00 89 ARG A C 6
ATOM 11632 O O . ARG A 1 82 ? -5.333 6.181 -4.455 1.00 0.00 89 ARG A O 6
ATOM 11653 N N . ILE A 1 83 ? -4.598 8.248 -4.953 1.00 0.00 90 ILE A N 6
ATOM 11654 C CA . ILE A 1 83 ? -3.687 7.781 -5.994 1.00 0.00 90 ILE A CA 6
ATOM 11655 C C . ILE A 1 83 ? -2.254 7.716 -5.480 1.00 0.00 90 ILE A C 6
ATOM 11656 O O . ILE A 1 83 ? -1.836 8.538 -4.665 1.00 0.00 90 ILE A O 6
ATOM 11672 N N . GLY A 1 84 ? -1.507 6.729 -5.962 1.00 0.00 91 GLY A N 6
ATOM 11673 C CA . GLY A 1 84 ? -0.128 6.565 -5.542 1.00 0.00 91 GLY A CA 6
ATOM 11674 C C . GLY A 1 84 ? 0.083 5.295 -4.742 1.00 0.00 91 GLY A C 6
ATOM 11675 O O . GLY A 1 84 ? 1.125 4.649 -4.854 1.00 0.00 91 GLY A O 6
ATOM 11679 N N . LEU A 1 85 ? -0.910 4.936 -3.935 1.00 0.00 92 LEU A N 6
ATOM 11680 C CA . LEU A 1 85 ? -0.832 3.732 -3.115 1.00 0.00 92 LEU A CA 6
ATOM 11681 C C . LEU A 1 85 ? -1.014 2.482 -3.969 1.00 0.00 92 LEU A C 6
ATOM 11682 O O . LEU A 1 85 ? -0.251 1.521 -3.856 1.00 0.00 92 LEU A O 6
ATOM 11698 N N . GLU A 1 86 ? -2.030 2.503 -4.827 1.00 0.00 93 GLU A N 6
ATOM 11699 C CA . GLU A 1 86 ? -2.313 1.372 -5.704 1.00 0.00 93 GLU A CA 6
ATOM 11700 C C . GLU A 1 86 ? -1.091 1.016 -6.545 1.00 0.00 93 GLU A C 6
ATOM 11701 O O . GLU A 1 86 ? -0.821 -0.157 -6.801 1.00 0.00 93 GLU A O 6
ATOM 11713 N N . ARG A 1 87 ? -0.352 2.038 -6.968 1.00 0.00 94 ARG A N 6
ATOM 11714 C CA . ARG A 1 87 ? 0.844 1.830 -7.775 1.00 0.00 94 ARG A CA 6
ATOM 11715 C C . ARG A 1 87 ? 1.940 1.166 -6.950 1.00 0.00 94 ARG A C 6
ATOM 11716 O O . ARG A 1 87 ? 2.695 0.331 -7.453 1.00 0.00 94 ARG A O 6
ATOM 11737 N N . PHE A 1 88 ? 2.017 1.540 -5.675 1.00 0.00 95 PHE A N 6
ATOM 11738 C CA . PHE A 1 88 ? 3.015 0.982 -4.769 1.00 0.00 95 PHE A CA 6
ATOM 11739 C C . PHE A 1 88 ? 2.924 -0.541 -4.729 1.00 0.00 95 PHE A C 6
ATOM 11740 O O . PHE A 1 88 ? 3.936 -1.233 -4.639 1.00 0.00 95 PHE A O 6
ATOM 11757 N N . LEU A 1 89 ? 1.702 -1.056 -4.797 1.00 0.00 96 LEU A N 6
ATOM 11758 C CA . LEU A 1 89 ? 1.478 -2.497 -4.771 1.00 0.00 96 LEU A CA 6
ATOM 11759 C C . LEU A 1 89 ? 1.545 -3.095 -6.175 1.00 0.00 96 LEU A C 6
ATOM 11760 O O . LEU A 1 89 ? 1.823 -4.281 -6.342 1.00 0.00 96 LEU A O 6
ATOM 11776 N N . ASN A 1 90 ? 1.277 -2.268 -7.182 1.00 0.00 97 ASN A N 6
ATOM 11777 C CA . ASN A 1 90 ? 1.292 -2.716 -8.571 1.00 0.00 97 ASN A CA 6
ATOM 11778 C C . ASN A 1 90 ? 2.609 -3.402 -8.936 1.00 0.00 97 ASN A C 6
ATOM 11779 O O . ASN A 1 90 ? 2.622 -4.570 -9.321 1.00 0.00 97 ASN A O 6
ATOM 11790 N N . GLU A 1 91 ? 3.712 -2.669 -8.829 1.00 0.00 98 GLU A N 6
ATOM 11791 C CA . GLU A 1 91 ? 5.025 -3.215 -9.169 1.00 0.00 98 GLU A CA 6
ATOM 11792 C C . GLU A 1 91 ? 5.556 -4.144 -8.076 1.00 0.00 98 GLU A C 6
ATOM 11793 O O . GLU A 1 91 ? 6.526 -4.871 -8.293 1.00 0.00 98 GLU A O 6
ATOM 11805 N N . LEU A 1 92 ? 4.929 -4.115 -6.904 1.00 0.00 99 LEU A N 6
ATOM 11806 C CA . LEU A 1 92 ? 5.363 -4.954 -5.792 1.00 0.00 99 LEU A CA 6
ATOM 11807 C C . LEU A 1 92 ? 4.866 -6.390 -5.938 1.00 0.00 99 LEU A C 6
ATOM 11808 O O . LEU A 1 92 ? 5.662 -7.327 -5.999 1.00 0.00 99 LEU A O 6
ATOM 11824 N N . TYR A 1 93 ? 3.549 -6.560 -5.976 1.00 0.00 100 TYR A N 6
ATOM 11825 C CA . TYR A 1 93 ? 2.953 -7.888 -6.094 1.00 0.00 100 TYR A CA 6
ATOM 11826 C C . TYR A 1 93 ? 3.074 -8.438 -7.513 1.00 0.00 100 TYR A C 6
ATOM 11827 O O . TYR A 1 93 ? 3.114 -9.653 -7.710 1.00 0.00 100 TYR A O 6
ATOM 11845 N N . ASN A 1 94 ? 3.133 -7.548 -8.496 1.00 0.00 101 ASN A N 6
ATOM 11846 C CA . ASN A 1 94 ? 3.251 -7.966 -9.889 1.00 0.00 101 ASN A CA 6
ATOM 11847 C C . ASN A 1 94 ? 4.710 -8.200 -10.267 1.00 0.00 101 ASN A C 6
ATOM 11848 O O . ASN A 1 94 ? 5.230 -7.585 -11.199 1.00 0.00 101 ASN A O 6
ATOM 11859 N N . ASP A 1 95 ? 5.366 -9.096 -9.536 1.00 0.00 102 ASP A N 6
ATOM 11860 C CA . ASP A 1 95 ? 6.766 -9.418 -9.792 1.00 0.00 102 ASP A CA 6
ATOM 11861 C C . ASP A 1 95 ? 6.943 -10.914 -10.036 1.00 0.00 102 ASP A C 6
ATOM 11862 O O . ASP A 1 95 ? 6.215 -11.733 -9.475 1.00 0.00 102 ASP A O 6
ATOM 11871 N N . ARG A 1 96 ? 7.912 -11.263 -10.875 1.00 0.00 103 ARG A N 6
ATOM 11872 C CA . ARG A 1 96 ? 8.180 -12.662 -11.192 1.00 0.00 103 ARG A CA 6
ATOM 11873 C C . ARG A 1 96 ? 9.658 -12.991 -11.001 1.00 0.00 103 ARG A C 6
ATOM 11874 O O . ARG A 1 96 ? 10.006 -13.967 -10.336 1.00 0.00 103 ARG A O 6
ATOM 11895 N N . PHE A 1 97 ? 10.523 -12.172 -11.591 1.00 0.00 104 PHE A N 6
ATOM 11896 C CA . PHE A 1 97 ? 11.963 -12.379 -11.486 1.00 0.00 104 PHE A CA 6
ATOM 11897 C C . PHE A 1 97 ? 12.426 -12.247 -10.038 1.00 0.00 104 PHE A C 6
ATOM 11898 O O . PHE A 1 97 ? 13.272 -13.011 -9.573 1.00 0.00 104 PHE A O 6
ATOM 11915 N N . ASP A 1 98 ? 11.864 -11.273 -9.331 1.00 0.00 105 ASP A N 6
ATOM 11916 C CA . ASP A 1 98 ? 12.216 -11.039 -7.936 1.00 0.00 105 ASP A CA 6
ATOM 11917 C C . ASP A 1 98 ? 11.009 -10.557 -7.144 1.00 0.00 105 ASP A C 6
ATOM 11918 O O . ASP A 1 98 ? 10.562 -9.421 -7.301 1.00 0.00 105 ASP A O 6
ATOM 11927 N N . SER A 1 99 ? 10.486 -11.429 -6.290 1.00 0.00 106 SER A N 6
ATOM 11928 C CA . SER A 1 99 ? 9.330 -11.092 -5.468 1.00 0.00 106 SER A CA 6
ATOM 11929 C C . SER A 1 99 ? 9.723 -10.964 -4.002 1.00 0.00 106 SER A C 6
ATOM 11930 O O . SER A 1 99 ? 8.906 -11.187 -3.110 1.00 0.00 106 SER A O 6
ATOM 11938 N N . ARG A 1 100 ? 10.978 -10.600 -3.758 1.00 0.00 107 ARG A N 6
ATOM 11939 C CA . ARG A 1 100 ? 11.469 -10.438 -2.395 1.00 0.00 107 ARG A CA 6
ATOM 11940 C C . ARG A 1 100 ? 10.653 -9.384 -1.655 1.00 0.00 107 ARG A C 6
ATOM 11941 O O . ARG A 1 100 ? 10.476 -9.458 -0.439 1.00 0.00 107 ARG A O 6
ATOM 11962 N N . TRP A 1 101 ? 10.158 -8.403 -2.403 1.00 0.00 108 TRP A N 6
ATOM 11963 C CA . TRP A 1 101 ? 9.358 -7.328 -1.829 1.00 0.00 108 TRP A CA 6
ATOM 11964 C C . TRP A 1 101 ? 8.050 -7.863 -1.253 1.00 0.00 108 TRP A C 6
ATOM 11965 O O . TRP A 1 101 ? 7.691 -7.556 -0.115 1.00 0.00 108 TRP A O 6
ATOM 11986 N N . ARG A 1 102 ? 7.339 -8.662 -2.043 1.00 0.00 109 ARG A N 6
ATOM 11987 C CA . ARG A 1 102 ? 6.070 -9.235 -1.607 1.00 0.00 109 ARG A CA 6
ATOM 11988 C C . ARG A 1 102 ? 6.295 -10.484 -0.760 1.00 0.00 109 ARG A C 6
ATOM 11989 O O . ARG A 1 102 ? 5.489 -10.807 0.113 1.00 0.00 109 ARG A O 6
ATOM 12010 N N . ASP A 1 103 ? 7.394 -11.184 -1.023 1.00 0.00 110 ASP A N 6
ATOM 12011 C CA . ASP A 1 103 ? 7.722 -12.399 -0.286 1.00 0.00 110 ASP A CA 6
ATOM 12012 C C . ASP A 1 103 ? 7.966 -12.094 1.189 1.00 0.00 110 ASP A C 6
ATOM 12013 O O . ASP A 1 103 ? 7.700 -12.925 2.057 1.00 0.00 110 ASP A O 6
ATOM 12022 N N . THR A 1 104 ? 8.475 -10.896 1.464 1.00 0.00 111 THR A N 6
ATOM 12023 C CA . THR A 1 104 ? 8.759 -10.477 2.831 1.00 0.00 111 THR A CA 6
ATOM 12024 C C . THR A 1 104 ? 7.557 -10.706 3.743 1.00 0.00 111 THR A C 6
ATOM 12025 O O . THR A 1 104 ? 6.410 -10.519 3.336 1.00 0.00 111 THR A O 6
ATOM 12036 N N . LYS A 1 105 ? 7.829 -11.108 4.980 1.00 0.00 112 LYS A N 6
ATOM 12037 C CA . LYS A 1 105 ? 6.770 -11.358 5.952 1.00 0.00 112 LYS A CA 6
ATOM 12038 C C . LYS A 1 105 ? 5.970 -10.085 6.208 1.00 0.00 112 LYS A C 6
ATOM 12039 O O . LYS A 1 105 ? 4.758 -10.131 6.414 1.00 0.00 112 LYS A O 6
ATOM 12058 N N . ILE A 1 106 ? 6.660 -8.950 6.186 1.00 0.00 113 ILE A N 6
ATOM 12059 C CA . ILE A 1 106 ? 6.019 -7.659 6.410 1.00 0.00 113 ILE A CA 6
ATOM 12060 C C . ILE A 1 106 ? 4.974 -7.378 5.337 1.00 0.00 113 ILE A C 6
ATOM 12061 O O . ILE A 1 106 ? 3.892 -6.869 5.630 1.00 0.00 113 ILE A O 6
ATOM 12077 N N . ALA A 1 107 ? 5.303 -7.716 4.096 1.00 0.00 114 ALA A N 6
ATOM 12078 C CA . ALA A 1 107 ? 4.392 -7.503 2.980 1.00 0.00 114 ALA A CA 6
ATOM 12079 C C . ALA A 1 107 ? 3.176 -8.416 3.087 1.00 0.00 114 ALA A C 6
ATOM 12080 O O . ALA A 1 107 ? 2.085 -8.072 2.632 1.00 0.00 114 ALA A O 6
ATOM 12087 N N . GLN A 1 108 ? 3.372 -9.583 3.694 1.00 0.00 115 GLN A N 6
ATOM 12088 C CA . GLN A 1 108 ? 2.291 -10.547 3.863 1.00 0.00 115 GLN A CA 6
ATOM 12089 C C . GLN A 1 108 ? 1.245 -10.025 4.842 1.00 0.00 115 GLN A C 6
ATOM 12090 O O . GLN A 1 108 ? 0.049 -10.265 4.673 1.00 0.00 115 GLN A O 6
ATOM 12104 N N . ASP A 1 109 ? 1.702 -9.308 5.863 1.00 0.00 116 ASP A N 6
ATOM 12105 C CA . ASP A 1 109 ? 0.802 -8.751 6.868 1.00 0.00 116 ASP A CA 6
ATOM 12106 C C . ASP A 1 109 ? 0.181 -7.440 6.387 1.00 0.00 116 ASP A C 6
ATOM 12107 O O . ASP A 1 109 ? -0.799 -6.962 6.956 1.00 0.00 116 ASP A O 6
ATOM 12116 N N . PHE A 1 110 ? 0.761 -6.861 5.338 1.00 0.00 117 PHE A N 6
ATOM 12117 C CA . PHE A 1 110 ? 0.268 -5.606 4.784 1.00 0.00 117 PHE A CA 6
ATOM 12118 C C . PHE A 1 110 ? -1.208 -5.704 4.406 1.00 0.00 117 PHE A C 6
ATOM 12119 O O . PHE A 1 110 ? -2.003 -4.826 4.744 1.00 0.00 117 PHE A O 6
ATOM 12136 N N . LEU A 1 111 ? -1.568 -6.772 3.702 1.00 0.00 118 LEU A N 6
ATOM 12137 C CA . LEU A 1 111 ? -2.951 -6.974 3.279 1.00 0.00 118 LEU A CA 6
ATOM 12138 C C . LEU A 1 111 ? -3.607 -8.114 4.051 1.00 0.00 118 LEU A C 6
ATOM 12139 O O . LEU A 1 111 ? -4.593 -8.693 3.595 1.00 0.00 118 LEU A O 6
ATOM 12155 N N . GLN A 1 112 ? -3.060 -8.437 5.219 1.00 0.00 119 GLN A N 6
ATOM 12156 C CA . GLN A 1 112 ? -3.601 -9.511 6.041 1.00 0.00 119 GLN A CA 6
ATOM 12157 C C . GLN A 1 112 ? -3.640 -10.818 5.258 1.00 0.00 119 GLN A C 6
ATOM 12158 O O . GLN A 1 112 ? -4.657 -11.512 5.233 1.00 0.00 119 GLN A O 6
ATOM 12172 N N . LEU A 1 113 ? -2.522 -11.145 4.617 1.00 0.00 120 LEU A N 6
ATOM 12173 C CA . LEU A 1 113 ? -2.422 -12.367 3.828 1.00 0.00 120 LEU A CA 6
ATOM 12174 C C . LEU A 1 113 ? -1.916 -13.528 4.677 1.00 0.00 120 LEU A C 6
ATOM 12175 O O . LEU A 1 113 ? -1.149 -14.368 4.207 1.00 0.00 120 LEU A O 6
ATOM 12191 N N . SER A 1 114 ? -2.355 -13.569 5.931 1.00 0.00 121 SER A N 6
ATOM 12192 C CA . SER A 1 114 ? -1.953 -14.627 6.851 1.00 0.00 121 SER A CA 6
ATOM 12193 C C . SER A 1 114 ? -0.436 -14.688 6.992 1.00 0.00 121 SER A C 6
ATOM 12194 O O . SER A 1 114 ? 0.291 -13.953 6.323 1.00 0.00 121 SER A O 6
ATOM 12202 N N . LYS A 1 115 ? 0.035 -15.571 7.866 1.00 0.00 122 LYS A N 6
ATOM 12203 C CA . LYS A 1 115 ? 1.465 -15.732 8.096 1.00 0.00 122 LYS A CA 6
ATOM 12204 C C . LYS A 1 115 ? 2.011 -16.923 7.313 1.00 0.00 122 LYS A C 6
ATOM 12205 O O . LYS A 1 115 ? 1.288 -17.881 7.039 1.00 0.00 122 LYS A O 6
ATOM 12224 N N . PRO A 1 116 ? 3.302 -16.879 6.940 1.00 0.00 123 PRO A N 6
ATOM 12225 C CA . PRO A 1 116 ? 3.942 -17.960 6.183 1.00 0.00 123 PRO A CA 6
ATOM 12226 C C . PRO A 1 116 ? 4.102 -19.231 7.010 1.00 0.00 123 PRO A C 6
ATOM 12227 O O . PRO A 1 116 ? 4.707 -19.214 8.083 1.00 0.00 123 PRO A O 6
ATOM 12238 N N . ASN A 1 117 ? 3.556 -20.332 6.505 1.00 0.00 124 ASN A N 6
ATOM 12239 C CA . ASN A 1 117 ? 3.638 -21.613 7.198 1.00 0.00 124 ASN A CA 6
ATOM 12240 C C . ASN A 1 117 ? 3.746 -22.764 6.203 1.00 0.00 124 ASN A C 6
ATOM 12241 O O . ASN A 1 117 ? 2.756 -23.020 5.487 1.00 0.00 124 ASN A O 6
ATOM 12253 N N . LYS A 1 1 ? 7.040 -5.693 -25.187 1.00 0.00 8 LYS A N 7
ATOM 12254 C CA . LYS A 1 1 ? 7.735 -6.024 -23.915 1.00 0.00 8 LYS A CA 7
ATOM 12255 C C . LYS A 1 1 ? 6.991 -5.447 -22.714 1.00 0.00 8 LYS A C 7
ATOM 12256 O O . LYS A 1 1 ? 7.596 -4.840 -21.830 1.00 0.00 8 LYS A O 7
ATOM 12277 N N . MET A 1 2 ? 5.677 -5.641 -22.690 1.00 0.00 9 MET A N 7
ATOM 12278 C CA . MET A 1 2 ? 4.851 -5.139 -21.598 1.00 0.00 9 MET A CA 7
ATOM 12279 C C . MET A 1 2 ? 4.618 -6.224 -20.551 1.00 0.00 9 MET A C 7
ATOM 12280 O O . MET A 1 2 ? 4.141 -7.314 -20.867 1.00 0.00 9 MET A O 7
ATOM 12294 N N . SER A 1 3 ? 4.956 -5.917 -19.303 1.00 0.00 10 SER A N 7
ATOM 12295 C CA . SER A 1 3 ? 4.785 -6.865 -18.208 1.00 0.00 10 SER A CA 7
ATOM 12296 C C . SER A 1 3 ? 3.367 -6.800 -17.649 1.00 0.00 10 SER A C 7
ATOM 12297 O O . SER A 1 3 ? 2.625 -5.857 -17.920 1.00 0.00 10 SER A O 7
ATOM 12305 N N . GLU A 1 4 ? 2.999 -7.810 -16.867 1.00 0.00 11 GLU A N 7
ATOM 12306 C CA . GLU A 1 4 ? 1.671 -7.870 -16.268 1.00 0.00 11 GLU A CA 7
ATOM 12307 C C . GLU A 1 4 ? 1.590 -6.974 -15.036 1.00 0.00 11 GLU A C 7
ATOM 12308 O O . GLU A 1 4 ? 2.612 -6.584 -14.471 1.00 0.00 11 GLU A O 7
ATOM 12320 N N . LYS A 1 5 ? 0.369 -6.652 -14.624 1.00 0.00 12 LYS A N 7
ATOM 12321 C CA . LYS A 1 5 ? 0.154 -5.801 -13.459 1.00 0.00 12 LYS A CA 7
ATOM 12322 C C . LYS A 1 5 ? -0.958 -6.359 -12.575 1.00 0.00 12 LYS A C 7
ATOM 12323 O O . LYS A 1 5 ? -1.919 -6.947 -13.069 1.00 0.00 12 LYS A O 7
ATOM 12342 N N . LEU A 1 6 ? -0.820 -6.169 -11.267 1.00 0.00 13 LEU A N 7
ATOM 12343 C CA . LEU A 1 6 ? -1.814 -6.652 -10.317 1.00 0.00 13 LEU A CA 7
ATOM 12344 C C . LEU A 1 6 ? -3.040 -5.745 -10.305 1.00 0.00 13 LEU A C 7
ATOM 12345 O O . LEU A 1 6 ? -2.924 -4.527 -10.446 1.00 0.00 13 LEU A O 7
ATOM 12361 N N . ARG A 1 7 ? -4.214 -6.344 -10.138 1.00 0.00 14 ARG A N 7
ATOM 12362 C CA . ARG A 1 7 ? -5.461 -5.588 -10.112 1.00 0.00 14 ARG A CA 7
ATOM 12363 C C . ARG A 1 7 ? -5.636 -4.866 -8.780 1.00 0.00 14 ARG A C 7
ATOM 12364 O O . ARG A 1 7 ? -6.001 -5.474 -7.775 1.00 0.00 14 ARG A O 7
ATOM 12385 N N . ILE A 1 8 ? -5.378 -3.564 -8.782 1.00 0.00 15 ILE A N 7
ATOM 12386 C CA . ILE A 1 8 ? -5.511 -2.754 -7.577 1.00 0.00 15 ILE A CA 7
ATOM 12387 C C . ILE A 1 8 ? -6.157 -1.409 -7.898 1.00 0.00 15 ILE A C 7
ATOM 12388 O O . ILE A 1 8 ? -5.565 -0.572 -8.579 1.00 0.00 15 ILE A O 7
ATOM 12404 N N . LYS A 1 9 ? -7.371 -1.211 -7.399 1.00 0.00 16 LYS A N 7
ATOM 12405 C CA . LYS A 1 9 ? -8.100 0.031 -7.629 1.00 0.00 16 LYS A CA 7
ATOM 12406 C C . LYS A 1 9 ? -8.720 0.537 -6.332 1.00 0.00 16 LYS A C 7
ATOM 12407 O O . LYS A 1 9 ? -9.668 -0.054 -5.815 1.00 0.00 16 LYS A O 7
ATOM 12426 N N . VAL A 1 10 ? -8.174 1.628 -5.808 1.00 0.00 17 VAL A N 7
ATOM 12427 C CA . VAL A 1 10 ? -8.673 2.208 -4.567 1.00 0.00 17 VAL A CA 7
ATOM 12428 C C . VAL A 1 10 ? -9.777 3.224 -4.839 1.00 0.00 17 VAL A C 7
ATOM 12429 O O . VAL A 1 10 ? -9.524 4.303 -5.374 1.00 0.00 17 VAL A O 7
ATOM 12442 N N . ASP A 1 11 ? -11.001 2.871 -4.463 1.00 0.00 18 ASP A N 7
ATOM 12443 C CA . ASP A 1 11 ? -12.146 3.752 -4.664 1.00 0.00 18 ASP A CA 7
ATOM 12444 C C . ASP A 1 11 ? -13.028 3.792 -3.419 1.00 0.00 18 ASP A C 7
ATOM 12445 O O . ASP A 1 11 ? -14.223 4.075 -3.502 1.00 0.00 18 ASP A O 7
ATOM 12454 N N . ASP A 1 12 ? -12.430 3.510 -2.264 1.00 0.00 19 ASP A N 7
ATOM 12455 C CA . ASP A 1 12 ? -13.162 3.517 -1.004 1.00 0.00 19 ASP A CA 7
ATOM 12456 C C . ASP A 1 12 ? -12.380 4.264 0.072 1.00 0.00 19 ASP A C 7
ATOM 12457 O O . ASP A 1 12 ? -11.179 4.052 0.239 1.00 0.00 19 ASP A O 7
ATOM 12466 N N . VAL A 1 13 ? -13.068 5.139 0.798 1.00 0.00 20 VAL A N 7
ATOM 12467 C CA . VAL A 1 13 ? -12.436 5.916 1.856 1.00 0.00 20 VAL A CA 7
ATOM 12468 C C . VAL A 1 13 ? -13.426 6.241 2.968 1.00 0.00 20 VAL A C 7
ATOM 12469 O O . VAL A 1 13 ? -14.432 6.914 2.740 1.00 0.00 20 VAL A O 7
ATOM 12482 N N . LYS A 1 14 ? -13.133 5.762 4.172 1.00 0.00 21 LYS A N 7
ATOM 12483 C CA . LYS A 1 14 ? -13.997 6.004 5.322 1.00 0.00 21 LYS A CA 7
ATOM 12484 C C . LYS A 1 14 ? -13.409 7.087 6.221 1.00 0.00 21 LYS A C 7
ATOM 12485 O O . LYS A 1 14 ? -12.456 6.844 6.960 1.00 0.00 21 LYS A O 7
ATOM 12504 N N . ILE A 1 15 ? -13.984 8.284 6.151 1.00 0.00 22 ILE A N 7
ATOM 12505 C CA . ILE A 1 15 ? -13.515 9.403 6.957 1.00 0.00 22 ILE A CA 7
ATOM 12506 C C . ILE A 1 15 ? -13.957 9.257 8.409 1.00 0.00 22 ILE A C 7
ATOM 12507 O O . ILE A 1 15 ? -15.083 9.605 8.763 1.00 0.00 22 ILE A O 7
ATOM 12523 N N . ASN A 1 16 ? -13.063 8.742 9.247 1.00 0.00 23 ASN A N 7
ATOM 12524 C CA . ASN A 1 16 ? -13.362 8.554 10.660 1.00 0.00 23 ASN A CA 7
ATOM 12525 C C . ASN A 1 16 ? -12.751 9.675 11.496 1.00 0.00 23 ASN A C 7
ATOM 12526 O O . ASN A 1 16 ? -11.698 10.212 11.152 1.00 0.00 23 ASN A O 7
ATOM 12537 N N . PRO A 1 17 ? -13.405 10.045 12.611 1.00 0.00 24 PRO A N 7
ATOM 12538 C CA . PRO A 1 17 ? -12.919 11.108 13.497 1.00 0.00 24 PRO A CA 7
ATOM 12539 C C . PRO A 1 17 ? -11.513 10.835 14.021 1.00 0.00 24 PRO A C 7
ATOM 12540 O O . PRO A 1 17 ? -10.820 11.748 14.470 1.00 0.00 24 PRO A O 7
ATOM 12551 N N . LYS A 1 18 ? -11.096 9.573 13.964 1.00 0.00 25 LYS A N 7
ATOM 12552 C CA . LYS A 1 18 ? -9.775 9.184 14.433 1.00 0.00 25 LYS A CA 7
ATOM 12553 C C . LYS A 1 18 ? -8.758 9.250 13.290 1.00 0.00 25 LYS A C 7
ATOM 12554 O O . LYS A 1 18 ? -7.626 9.696 13.480 1.00 0.00 25 LYS A O 7
ATOM 12573 N N . TYR A 1 19 ? -9.174 8.819 12.101 1.00 0.00 26 TYR A N 7
ATOM 12574 C CA . TYR A 1 19 ? -8.303 8.847 10.928 1.00 0.00 26 TYR A CA 7
ATOM 12575 C C . TYR A 1 19 ? -9.066 8.446 9.669 1.00 0.00 26 TYR A C 7
ATOM 12576 O O . TYR A 1 19 ? -10.138 7.846 9.743 1.00 0.00 26 TYR A O 7
ATOM 12594 N N . VAL A 1 20 ? -8.509 8.787 8.512 1.00 0.00 27 VAL A N 7
ATOM 12595 C CA . VAL A 1 20 ? -9.135 8.463 7.236 1.00 0.00 27 VAL A CA 7
ATOM 12596 C C . VAL A 1 20 ? -8.578 7.161 6.671 1.00 0.00 27 VAL A C 7
ATOM 12597 O O . VAL A 1 20 ? -7.394 7.069 6.348 1.00 0.00 27 VAL A O 7
ATOM 12610 N N . LEU A 1 21 ? -9.439 6.154 6.555 1.00 0.00 28 LEU A N 7
ATOM 12611 C CA . LEU A 1 21 ? -9.032 4.855 6.034 1.00 0.00 28 LEU A CA 7
ATOM 12612 C C . LEU A 1 21 ? -9.202 4.796 4.519 1.00 0.00 28 LEU A C 7
ATOM 12613 O O . LEU A 1 21 ? -9.952 5.580 3.938 1.00 0.00 28 LEU A O 7
ATOM 12629 N N . TYR A 1 22 ? -8.496 3.864 3.885 1.00 0.00 29 TYR A N 7
ATOM 12630 C CA . TYR A 1 22 ? -8.566 3.706 2.437 1.00 0.00 29 TYR A CA 7
ATOM 12631 C C . TYR A 1 22 ? -8.815 2.252 2.055 1.00 0.00 29 TYR A C 7
ATOM 12632 O O . TYR A 1 22 ? -8.043 1.364 2.417 1.00 0.00 29 TYR A O 7
ATOM 12650 N N . GLY A 1 23 ? -9.895 2.016 1.317 1.00 0.00 30 GLY A N 7
ATOM 12651 C CA . GLY A 1 23 ? -10.223 0.668 0.894 1.00 0.00 30 GLY A CA 7
ATOM 12652 C C . GLY A 1 23 ? -9.558 0.296 -0.415 1.00 0.00 30 GLY A C 7
ATOM 12653 O O . GLY A 1 23 ? -9.997 0.722 -1.484 1.00 0.00 30 GLY A O 7
ATOM 12657 N N . VAL A 1 24 ? -8.494 -0.497 -0.334 1.00 0.00 31 VAL A N 7
ATOM 12658 C CA . VAL A 1 24 ? -7.765 -0.923 -1.524 1.00 0.00 31 VAL A CA 7
ATOM 12659 C C . VAL A 1 24 ? -8.381 -2.183 -2.119 1.00 0.00 31 VAL A C 7
ATOM 12660 O O . VAL A 1 24 ? -8.289 -3.266 -1.541 1.00 0.00 31 VAL A O 7
ATOM 12673 N N . SER A 1 25 ? -9.011 -2.031 -3.279 1.00 0.00 32 SER A N 7
ATOM 12674 C CA . SER A 1 25 ? -9.651 -3.154 -3.957 1.00 0.00 32 SER A CA 7
ATOM 12675 C C . SER A 1 25 ? -8.620 -4.053 -4.632 1.00 0.00 32 SER A C 7
ATOM 12676 O O . SER A 1 25 ? -7.682 -3.573 -5.267 1.00 0.00 32 SER A O 7
ATOM 12684 N N . THR A 1 26 ? -8.804 -5.362 -4.488 1.00 0.00 33 THR A N 7
ATOM 12685 C CA . THR A 1 26 ? -7.896 -6.337 -5.081 1.00 0.00 33 THR A CA 7
ATOM 12686 C C . THR A 1 26 ? -8.611 -7.664 -5.327 1.00 0.00 33 THR A C 7
ATOM 12687 O O . THR A 1 26 ? -9.686 -7.906 -4.777 1.00 0.00 33 THR A O 7
ATOM 12698 N N . PRO A 1 27 ? -8.026 -8.547 -6.160 1.00 0.00 34 PRO A N 7
ATOM 12699 C CA . PRO A 1 27 ? -8.618 -9.851 -6.475 1.00 0.00 34 PRO A CA 7
ATOM 12700 C C . PRO A 1 27 ? -9.202 -10.539 -5.247 1.00 0.00 34 PRO A C 7
ATOM 12701 O O . PRO A 1 27 ? -10.180 -11.282 -5.345 1.00 0.00 34 PRO A O 7
ATOM 12712 N N . ASN A 1 28 ? -8.603 -10.282 -4.092 1.00 0.00 35 ASN A N 7
ATOM 12713 C CA . ASN A 1 28 ? -9.070 -10.869 -2.844 1.00 0.00 35 ASN A CA 7
ATOM 12714 C C . ASN A 1 28 ? -10.273 -10.100 -2.312 1.00 0.00 35 ASN A C 7
ATOM 12715 O O . ASN A 1 28 ? -11.323 -10.682 -2.040 1.00 0.00 35 ASN A O 7
ATOM 12726 N N . LYS A 1 29 ? -10.111 -8.786 -2.172 1.00 0.00 36 LYS A N 7
ATOM 12727 C CA . LYS A 1 29 ? -11.181 -7.919 -1.678 1.00 0.00 36 LYS A CA 7
ATOM 12728 C C . LYS A 1 29 ? -10.642 -6.531 -1.347 1.00 0.00 36 LYS A C 7
ATOM 12729 O O . LYS A 1 29 ? -9.457 -6.253 -1.533 1.00 0.00 36 LYS A O 7
ATOM 12748 N N . ARG A 1 30 ? -11.520 -5.663 -0.854 1.00 0.00 37 ARG A N 7
ATOM 12749 C CA . ARG A 1 30 ? -11.134 -4.304 -0.493 1.00 0.00 37 ARG A CA 7
ATOM 12750 C C . ARG A 1 30 ? -10.596 -4.257 0.934 1.00 0.00 37 ARG A C 7
ATOM 12751 O O . ARG A 1 30 ? -11.306 -4.579 1.886 1.00 0.00 37 ARG A O 7
ATOM 12772 N N . LEU A 1 31 ? -9.336 -3.858 1.074 1.00 0.00 38 LEU A N 7
ATOM 12773 C CA . LEU A 1 31 ? -8.702 -3.774 2.384 1.00 0.00 38 LEU A CA 7
ATOM 12774 C C . LEU A 1 31 ? -8.609 -2.327 2.857 1.00 0.00 38 LEU A C 7
ATOM 12775 O O . LEU A 1 31 ? -8.237 -1.436 2.093 1.00 0.00 38 LEU A O 7
ATOM 12791 N N . TYR A 1 32 ? -8.946 -2.102 4.123 1.00 0.00 39 TYR A N 7
ATOM 12792 C CA . TYR A 1 32 ? -8.900 -0.763 4.701 1.00 0.00 39 TYR A CA 7
ATOM 12793 C C . TYR A 1 32 ? -7.628 -0.567 5.520 1.00 0.00 39 TYR A C 7
ATOM 12794 O O . TYR A 1 32 ? -7.454 -1.182 6.571 1.00 0.00 39 TYR A O 7
ATOM 12812 N N . LYS A 1 33 ? -6.742 0.295 5.029 1.00 0.00 40 LYS A N 7
ATOM 12813 C CA . LYS A 1 33 ? -5.486 0.572 5.716 1.00 0.00 40 LYS A CA 7
ATOM 12814 C C . LYS A 1 33 ? -5.283 2.073 5.895 1.00 0.00 40 LYS A C 7
ATOM 12815 O O . LYS A 1 33 ? -5.777 2.876 5.104 1.00 0.00 40 LYS A O 7
ATOM 12834 N N . ARG A 1 34 ? -4.550 2.444 6.940 1.00 0.00 41 ARG A N 7
ATOM 12835 C CA . ARG A 1 34 ? -4.278 3.848 7.222 1.00 0.00 41 ARG A CA 7
ATOM 12836 C C . ARG A 1 34 ? -2.961 4.281 6.587 1.00 0.00 41 ARG A C 7
ATOM 12837 O O . ARG A 1 34 ? -2.139 3.446 6.209 1.00 0.00 41 ARG A O 7
ATOM 12858 N N . TYR A 1 35 ? -2.767 5.589 6.467 1.00 0.00 42 TYR A N 7
ATOM 12859 C CA . TYR A 1 35 ? -1.549 6.131 5.872 1.00 0.00 42 TYR A CA 7
ATOM 12860 C C . TYR A 1 35 ? -0.311 5.648 6.620 1.00 0.00 42 TYR A C 7
ATOM 12861 O O . TYR A 1 35 ? 0.672 5.231 6.008 1.00 0.00 42 TYR A O 7
ATOM 12879 N N . SER A 1 36 ? -0.366 5.706 7.946 1.00 0.00 43 SER A N 7
ATOM 12880 C CA . SER A 1 36 ? 0.752 5.274 8.777 1.00 0.00 43 SER A CA 7
ATOM 12881 C C . SER A 1 36 ? 1.103 3.810 8.513 1.00 0.00 43 SER A C 7
ATOM 12882 O O . SER A 1 36 ? 2.215 3.368 8.803 1.00 0.00 43 SER A O 7
ATOM 12890 N N . GLU A 1 37 ? 0.150 3.062 7.965 1.00 0.00 44 GLU A N 7
ATOM 12891 C CA . GLU A 1 37 ? 0.367 1.650 7.669 1.00 0.00 44 GLU A CA 7
ATOM 12892 C C . GLU A 1 37 ? 1.209 1.478 6.409 1.00 0.00 44 GLU A C 7
ATOM 12893 O O . GLU A 1 37 ? 2.173 0.713 6.397 1.00 0.00 44 GLU A O 7
ATOM 12905 N N . PHE A 1 38 ? 0.838 2.191 5.351 1.00 0.00 45 PHE A N 7
ATOM 12906 C CA . PHE A 1 38 ? 1.563 2.113 4.087 1.00 0.00 45 PHE A CA 7
ATOM 12907 C C . PHE A 1 38 ? 3.030 2.483 4.280 1.00 0.00 45 PHE A C 7
ATOM 12908 O O . PHE A 1 38 ? 3.925 1.736 3.885 1.00 0.00 45 PHE A O 7
ATOM 12925 N N . TRP A 1 39 ? 3.271 3.636 4.895 1.00 0.00 46 TRP A N 7
ATOM 12926 C CA . TRP A 1 39 ? 4.633 4.096 5.145 1.00 0.00 46 TRP A CA 7
ATOM 12927 C C . TRP A 1 39 ? 5.398 3.067 5.971 1.00 0.00 46 TRP A C 7
ATOM 12928 O O . TRP A 1 39 ? 6.602 2.881 5.795 1.00 0.00 46 TRP A O 7
ATOM 12949 N N . LYS A 1 40 ? 4.686 2.398 6.873 1.00 0.00 47 LYS A N 7
ATOM 12950 C CA . LYS A 1 40 ? 5.293 1.384 7.725 1.00 0.00 47 LYS A CA 7
ATOM 12951 C C . LYS A 1 40 ? 5.870 0.248 6.887 1.00 0.00 47 LYS A C 7
ATOM 12952 O O . LYS A 1 40 ? 7.002 -0.183 7.104 1.00 0.00 47 LYS A O 7
ATOM 12971 N N . LEU A 1 41 ? 5.084 -0.231 5.927 1.00 0.00 48 LEU A N 7
ATOM 12972 C CA . LEU A 1 41 ? 5.515 -1.318 5.055 1.00 0.00 48 LEU A CA 7
ATOM 12973 C C . LEU A 1 41 ? 6.671 -0.873 4.163 1.00 0.00 48 LEU A C 7
ATOM 12974 O O . LEU A 1 41 ? 7.564 -1.660 3.850 1.00 0.00 48 LEU A O 7
ATOM 12990 N N . LYS A 1 42 ? 6.645 0.392 3.755 1.00 0.00 49 LYS A N 7
ATOM 12991 C CA . LYS A 1 42 ? 7.688 0.942 2.897 1.00 0.00 49 LYS A CA 7
ATOM 12992 C C . LYS A 1 42 ? 9.070 0.750 3.518 1.00 0.00 49 LYS A C 7
ATOM 12993 O O . LYS A 1 42 ? 9.890 -0.014 3.007 1.00 0.00 49 LYS A O 7
ATOM 13012 N N . THR A 1 43 ? 9.321 1.449 4.620 1.00 0.00 50 THR A N 7
ATOM 13013 C CA . THR A 1 43 ? 10.604 1.357 5.309 1.00 0.00 50 THR A CA 7
ATOM 13014 C C . THR A 1 43 ? 10.902 -0.082 5.722 1.00 0.00 50 THR A C 7
ATOM 13015 O O . THR A 1 43 ? 12.062 -0.486 5.798 1.00 0.00 50 THR A O 7
ATOM 13026 N N . ARG A 1 44 ? 9.850 -0.852 5.985 1.00 0.00 51 ARG A N 7
ATOM 13027 C CA . ARG A 1 44 ? 10.008 -2.245 6.387 1.00 0.00 51 ARG A CA 7
ATOM 13028 C C . ARG A 1 44 ? 10.756 -3.032 5.316 1.00 0.00 51 ARG A C 7
ATOM 13029 O O . ARG A 1 44 ? 11.858 -3.528 5.552 1.00 0.00 51 ARG A O 7
ATOM 13050 N N . LEU A 1 45 ? 10.151 -3.136 4.135 1.00 0.00 52 LEU A N 7
ATOM 13051 C CA . LEU A 1 45 ? 10.758 -3.855 3.017 1.00 0.00 52 LEU A CA 7
ATOM 13052 C C . LEU A 1 45 ? 12.219 -3.453 2.840 1.00 0.00 52 LEU A C 7
ATOM 13053 O O . LEU A 1 45 ? 13.059 -4.270 2.461 1.00 0.00 52 LEU A O 7
ATOM 13069 N N . GLU A 1 46 ? 12.511 -2.188 3.116 1.00 0.00 53 GLU A N 7
ATOM 13070 C CA . GLU A 1 46 ? 13.869 -1.670 2.987 1.00 0.00 53 GLU A CA 7
ATOM 13071 C C . GLU A 1 46 ? 14.805 -2.331 3.995 1.00 0.00 53 GLU A C 7
ATOM 13072 O O . GLU A 1 46 ? 15.955 -2.637 3.681 1.00 0.00 53 GLU A O 7
ATOM 13084 N N . ARG A 1 47 ? 14.305 -2.547 5.207 1.00 0.00 54 ARG A N 7
ATOM 13085 C CA . ARG A 1 47 ? 15.097 -3.171 6.262 1.00 0.00 54 ARG A CA 7
ATOM 13086 C C . ARG A 1 47 ? 14.933 -4.689 6.252 1.00 0.00 54 ARG A C 7
ATOM 13087 O O . ARG A 1 47 ? 15.771 -5.415 6.787 1.00 0.00 54 ARG A O 7
ATOM 13108 N N . ASP A 1 48 ? 13.854 -5.165 5.639 1.00 0.00 55 ASP A N 7
ATOM 13109 C CA . ASP A 1 48 ? 13.587 -6.597 5.562 1.00 0.00 55 ASP A CA 7
ATOM 13110 C C . ASP A 1 48 ? 14.244 -7.203 4.327 1.00 0.00 55 ASP A C 7
ATOM 13111 O O . ASP A 1 48 ? 14.758 -8.320 4.369 1.00 0.00 55 ASP A O 7
ATOM 13120 N N . VAL A 1 49 ? 14.225 -6.454 3.230 1.00 0.00 56 VAL A N 7
ATOM 13121 C CA . VAL A 1 49 ? 14.821 -6.911 1.982 1.00 0.00 56 VAL A CA 7
ATOM 13122 C C . VAL A 1 49 ? 16.271 -6.460 1.877 1.00 0.00 56 VAL A C 7
ATOM 13123 O O . VAL A 1 49 ? 17.105 -7.143 1.282 1.00 0.00 56 VAL A O 7
ATOM 13136 N N . GLY A 1 50 ? 16.565 -5.303 2.459 1.00 0.00 57 GLY A N 7
ATOM 13137 C CA . GLY A 1 50 ? 17.917 -4.775 2.422 1.00 0.00 57 GLY A CA 7
ATOM 13138 C C . GLY A 1 50 ? 18.182 -3.927 1.190 1.00 0.00 57 GLY A C 7
ATOM 13139 O O . GLY A 1 50 ? 19.251 -3.331 1.061 1.00 0.00 57 GLY A O 7
ATOM 13143 N N . SER A 1 51 ? 17.211 -3.873 0.281 1.00 0.00 58 SER A N 7
ATOM 13144 C CA . SER A 1 51 ? 17.354 -3.093 -0.942 1.00 0.00 58 SER A CA 7
ATOM 13145 C C . SER A 1 51 ? 16.561 -1.793 -0.855 1.00 0.00 58 SER A C 7
ATOM 13146 O O . SER A 1 51 ? 15.615 -1.682 -0.074 1.00 0.00 58 SER A O 7
ATOM 13154 N N . THR A 1 52 ? 16.951 -0.812 -1.663 1.00 0.00 59 THR A N 7
ATOM 13155 C CA . THR A 1 52 ? 16.276 0.480 -1.679 1.00 0.00 59 THR A CA 7
ATOM 13156 C C . THR A 1 52 ? 15.014 0.420 -2.534 1.00 0.00 59 THR A C 7
ATOM 13157 O O . THR A 1 52 ? 15.060 0.028 -3.700 1.00 0.00 59 THR A O 7
ATOM 13168 N N . ILE A 1 53 ? 13.887 0.812 -1.947 1.00 0.00 60 ILE A N 7
ATOM 13169 C CA . ILE A 1 53 ? 12.614 0.801 -2.656 1.00 0.00 60 ILE A CA 7
ATOM 13170 C C . ILE A 1 53 ? 12.536 1.950 -3.661 1.00 0.00 60 ILE A C 7
ATOM 13171 O O . ILE A 1 53 ? 12.808 3.101 -3.319 1.00 0.00 60 ILE A O 7
ATOM 13187 N N . PRO A 1 54 ? 12.170 1.655 -4.923 1.00 0.00 61 PRO A N 7
ATOM 13188 C CA . PRO A 1 54 ? 12.068 2.665 -5.973 1.00 0.00 61 PRO A CA 7
ATOM 13189 C C . PRO A 1 54 ? 10.694 3.331 -6.031 1.00 0.00 61 PRO A C 7
ATOM 13190 O O . PRO A 1 54 ? 10.227 3.711 -7.104 1.00 0.00 61 PRO A O 7
ATOM 13201 N N . TYR A 1 55 ? 10.050 3.472 -4.876 1.00 0.00 62 TYR A N 7
ATOM 13202 C CA . TYR A 1 55 ? 8.733 4.095 -4.812 1.00 0.00 62 TYR A CA 7
ATOM 13203 C C . TYR A 1 55 ? 8.805 5.455 -4.127 1.00 0.00 62 TYR A C 7
ATOM 13204 O O . TYR A 1 55 ? 9.670 5.693 -3.285 1.00 0.00 62 TYR A O 7
ATOM 13222 N N . ASP A 1 56 ? 7.890 6.344 -4.497 1.00 0.00 63 ASP A N 7
ATOM 13223 C CA . ASP A 1 56 ? 7.849 7.683 -3.919 1.00 0.00 63 ASP A CA 7
ATOM 13224 C C . ASP A 1 56 ? 6.726 7.798 -2.893 1.00 0.00 63 ASP A C 7
ATOM 13225 O O . ASP A 1 56 ? 5.554 7.608 -3.215 1.00 0.00 63 ASP A O 7
ATOM 13234 N N . PHE A 1 57 ? 7.094 8.110 -1.654 1.00 0.00 64 PHE A N 7
ATOM 13235 C CA . PHE A 1 57 ? 6.118 8.250 -0.580 1.00 0.00 64 PHE A CA 7
ATOM 13236 C C . PHE A 1 57 ? 6.400 9.498 0.255 1.00 0.00 64 PHE A C 7
ATOM 13237 O O . PHE A 1 57 ? 7.228 9.470 1.166 1.00 0.00 64 PHE A O 7
ATOM 13254 N N . PRO A 1 58 ? 5.715 10.616 -0.045 1.00 0.00 65 PRO A N 7
ATOM 13255 C CA . PRO A 1 58 ? 5.900 11.873 0.683 1.00 0.00 65 PRO A CA 7
ATOM 13256 C C . PRO A 1 58 ? 5.231 11.855 2.053 1.00 0.00 65 PRO A C 7
ATOM 13257 O O . PRO A 1 58 ? 4.005 11.893 2.158 1.00 0.00 65 PRO A O 7
ATOM 13268 N N . GLU A 1 59 ? 6.044 11.799 3.102 1.00 0.00 66 GLU A N 7
ATOM 13269 C CA . GLU A 1 59 ? 5.530 11.777 4.467 1.00 0.00 66 GLU A CA 7
ATOM 13270 C C . GLU A 1 59 ? 5.131 13.179 4.918 1.00 0.00 66 GLU A C 7
ATOM 13271 O O . GLU A 1 59 ? 5.359 14.158 4.208 1.00 0.00 66 GLU A O 7
ATOM 13283 N N . LYS A 1 60 ? 4.533 13.268 6.101 1.00 0.00 67 LYS A N 7
ATOM 13284 C CA . LYS A 1 60 ? 4.103 14.551 6.645 1.00 0.00 67 LYS A CA 7
ATOM 13285 C C . LYS A 1 60 ? 5.303 15.370 7.120 1.00 0.00 67 LYS A C 7
ATOM 13286 O O . LYS A 1 60 ? 6.141 14.874 7.871 1.00 0.00 67 LYS A O 7
ATOM 13305 N N . PRO A 1 61 ? 5.404 16.641 6.686 1.00 0.00 68 PRO A N 7
ATOM 13306 C CA . PRO A 1 61 ? 6.512 17.519 7.075 1.00 0.00 68 PRO A CA 7
ATOM 13307 C C . PRO A 1 61 ? 6.416 17.963 8.531 1.00 0.00 68 PRO A C 7
ATOM 13308 O O . PRO A 1 61 ? 5.322 18.175 9.055 1.00 0.00 68 PRO A O 7
ATOM 13319 N N . GLY A 1 62 ? 7.568 18.101 9.180 1.00 0.00 69 GLY A N 7
ATOM 13320 C CA . GLY A 1 62 ? 7.591 18.518 10.570 1.00 0.00 69 GLY A CA 7
ATOM 13321 C C . GLY A 1 62 ? 8.795 19.379 10.896 1.00 0.00 69 GLY A C 7
ATOM 13322 O O . GLY A 1 62 ? 9.685 18.958 11.635 1.00 0.00 69 GLY A O 7
ATOM 13326 N N . VAL A 1 63 ? 8.822 20.588 10.345 1.00 0.00 70 VAL A N 7
ATOM 13327 C CA . VAL A 1 63 ? 9.926 21.511 10.581 1.00 0.00 70 VAL A CA 7
ATOM 13328 C C . VAL A 1 63 ? 9.419 22.842 11.133 1.00 0.00 70 VAL A C 7
ATOM 13329 O O . VAL A 1 63 ? 9.501 23.096 12.335 1.00 0.00 70 VAL A O 7
ATOM 13342 N N . LEU A 1 64 ? 8.899 23.690 10.250 1.00 0.00 71 LEU A N 7
ATOM 13343 C CA . LEU A 1 64 ? 8.384 24.992 10.654 1.00 0.00 71 LEU A CA 7
ATOM 13344 C C . LEU A 1 64 ? 7.019 25.257 10.023 1.00 0.00 71 LEU A C 7
ATOM 13345 O O . LEU A 1 64 ? 6.724 26.377 9.604 1.00 0.00 71 LEU A O 7
ATOM 13361 N N . ASP A 1 65 ? 6.191 24.219 9.960 1.00 0.00 72 ASP A N 7
ATOM 13362 C CA . ASP A 1 65 ? 4.858 24.339 9.381 1.00 0.00 72 ASP A CA 7
ATOM 13363 C C . ASP A 1 65 ? 3.785 24.241 10.462 1.00 0.00 72 ASP A C 7
ATOM 13364 O O . ASP A 1 65 ? 3.498 23.156 10.967 1.00 0.00 72 ASP A O 7
ATOM 13373 N N . ARG A 1 66 ? 3.199 25.381 10.812 1.00 0.00 73 ARG A N 7
ATOM 13374 C CA . ARG A 1 66 ? 2.159 25.422 11.835 1.00 0.00 73 ARG A CA 7
ATOM 13375 C C . ARG A 1 66 ? 0.996 26.306 11.400 1.00 0.00 73 ARG A C 7
ATOM 13376 O O . ARG A 1 66 ? -0.169 25.951 11.581 1.00 0.00 73 ARG A O 7
ATOM 13397 N N . ARG A 1 67 ? 1.321 27.457 10.825 1.00 0.00 74 ARG A N 7
ATOM 13398 C CA . ARG A 1 67 ? 0.302 28.396 10.361 1.00 0.00 74 ARG A CA 7
ATOM 13399 C C . ARG A 1 67 ? -0.501 27.796 9.214 1.00 0.00 74 ARG A C 7
ATOM 13400 O O . ARG A 1 67 ? -1.711 27.999 9.116 1.00 0.00 74 ARG A O 7
ATOM 13421 N N . TRP A 1 68 ? 0.182 27.058 8.346 1.00 0.00 75 TRP A N 7
ATOM 13422 C CA . TRP A 1 68 ? -0.466 26.426 7.202 1.00 0.00 75 TRP A CA 7
ATOM 13423 C C . TRP A 1 68 ? -1.554 25.461 7.661 1.00 0.00 75 TRP A C 7
ATOM 13424 O O . TRP A 1 68 ? -2.703 25.555 7.229 1.00 0.00 75 TRP A O 7
ATOM 13445 N N . GLN A 1 69 ? -1.181 24.537 8.541 1.00 0.00 76 GLN A N 7
ATOM 13446 C CA . GLN A 1 69 ? -2.121 23.554 9.064 1.00 0.00 76 GLN A CA 7
ATOM 13447 C C . GLN A 1 69 ? -2.705 22.700 7.942 1.00 0.00 76 GLN A C 7
ATOM 13448 O O . GLN A 1 69 ? -2.825 23.150 6.801 1.00 0.00 76 GLN A O 7
ATOM 13462 N N . ARG A 1 70 ? -3.067 21.465 8.272 1.00 0.00 77 ARG A N 7
ATOM 13463 C CA . ARG A 1 70 ? -3.638 20.548 7.293 1.00 0.00 77 ARG A CA 7
ATOM 13464 C C . ARG A 1 70 ? -4.709 19.669 7.931 1.00 0.00 77 ARG A C 7
ATOM 13465 O O . ARG A 1 70 ? -4.562 19.219 9.067 1.00 0.00 77 ARG A O 7
ATOM 13486 N N . ARG A 1 71 ? -5.787 19.428 7.191 1.00 0.00 78 ARG A N 7
ATOM 13487 C CA . ARG A 1 71 ? -6.882 18.602 7.683 1.00 0.00 78 ARG A CA 7
ATOM 13488 C C . ARG A 1 71 ? -6.743 17.166 7.187 1.00 0.00 78 ARG A C 7
ATOM 13489 O O . ARG A 1 71 ? -6.601 16.924 5.989 1.00 0.00 78 ARG A O 7
ATOM 13510 N N . TYR A 1 72 ? -6.782 16.218 8.117 1.00 0.00 79 TYR A N 7
ATOM 13511 C CA . TYR A 1 72 ? -6.657 14.806 7.773 1.00 0.00 79 TYR A CA 7
ATOM 13512 C C . TYR A 1 72 ? -7.895 14.306 7.032 1.00 0.00 79 TYR A C 7
ATOM 13513 O O . TYR A 1 72 ? -7.827 13.336 6.278 1.00 0.00 79 TYR A O 7
ATOM 13531 N N . ASP A 1 73 ? -9.024 14.974 7.251 1.00 0.00 80 ASP A N 7
ATOM 13532 C CA . ASP A 1 73 ? -10.273 14.592 6.601 1.00 0.00 80 ASP A CA 7
ATOM 13533 C C . ASP A 1 73 ? -10.607 15.544 5.456 1.00 0.00 80 ASP A C 7
ATOM 13534 O O . ASP A 1 73 ? -11.777 15.781 5.154 1.00 0.00 80 ASP A O 7
ATOM 13543 N N . ASP A 1 74 ? -9.573 16.085 4.820 1.00 0.00 81 ASP A N 7
ATOM 13544 C CA . ASP A 1 74 ? -9.757 17.009 3.707 1.00 0.00 81 ASP A CA 7
ATOM 13545 C C . ASP A 1 74 ? -9.690 16.267 2.370 1.00 0.00 81 ASP A C 7
ATOM 13546 O O . ASP A 1 74 ? -8.760 15.500 2.126 1.00 0.00 81 ASP A O 7
ATOM 13555 N N . PRO A 1 75 ? -10.677 16.489 1.481 1.00 0.00 82 PRO A N 7
ATOM 13556 C CA . PRO A 1 75 ? -10.715 15.835 0.168 1.00 0.00 82 PRO A CA 7
ATOM 13557 C C . PRO A 1 75 ? -9.535 16.235 -0.711 1.00 0.00 82 PRO A C 7
ATOM 13558 O O . PRO A 1 75 ? -9.060 15.445 -1.527 1.00 0.00 82 PRO A O 7
ATOM 13569 N N . GLU A 1 76 ? -9.064 17.466 -0.538 1.00 0.00 83 GLU A N 7
ATOM 13570 C CA . GLU A 1 76 ? -7.937 17.969 -1.315 1.00 0.00 83 GLU A CA 7
ATOM 13571 C C . GLU A 1 76 ? -6.699 17.108 -1.085 1.00 0.00 83 GLU A C 7
ATOM 13572 O O . GLU A 1 76 ? -5.940 16.832 -2.015 1.00 0.00 83 GLU A O 7
ATOM 13584 N N . MET A 1 77 ? -6.505 16.683 0.159 1.00 0.00 84 MET A N 7
ATOM 13585 C CA . MET A 1 77 ? -5.363 15.848 0.513 1.00 0.00 84 MET A CA 7
ATOM 13586 C C . MET A 1 77 ? -5.692 14.373 0.305 1.00 0.00 84 MET A C 7
ATOM 13587 O O . MET A 1 77 ? -4.818 13.571 -0.024 1.00 0.00 84 MET A O 7
ATOM 13601 N N . ILE A 1 78 ? -6.960 14.027 0.499 1.00 0.00 85 ILE A N 7
ATOM 13602 C CA . ILE A 1 78 ? -7.414 12.652 0.331 1.00 0.00 85 ILE A CA 7
ATOM 13603 C C . ILE A 1 78 ? -7.400 12.249 -1.141 1.00 0.00 85 ILE A C 7
ATOM 13604 O O . ILE A 1 78 ? -6.985 11.143 -1.489 1.00 0.00 85 ILE A O 7
ATOM 13620 N N . ASP A 1 79 ? -7.858 13.152 -2.002 1.00 0.00 86 ASP A N 7
ATOM 13621 C CA . ASP A 1 79 ? -7.899 12.892 -3.438 1.00 0.00 86 ASP A CA 7
ATOM 13622 C C . ASP A 1 79 ? -6.529 12.464 -3.959 1.00 0.00 86 ASP A C 7
ATOM 13623 O O . ASP A 1 79 ? -6.429 11.647 -4.874 1.00 0.00 86 ASP A O 7
ATOM 13632 N N . GLU A 1 80 ? -5.476 13.021 -3.370 1.00 0.00 87 GLU A N 7
ATOM 13633 C CA . GLU A 1 80 ? -4.113 12.695 -3.775 1.00 0.00 87 GLU A CA 7
ATOM 13634 C C . GLU A 1 80 ? -3.592 11.488 -3.002 1.00 0.00 87 GLU A C 7
ATOM 13635 O O . GLU A 1 80 ? -2.880 10.649 -3.553 1.00 0.00 87 GLU A O 7
ATOM 13647 N N . ARG A 1 81 ? -3.956 11.401 -1.727 1.00 0.00 88 ARG A N 7
ATOM 13648 C CA . ARG A 1 81 ? -3.528 10.288 -0.890 1.00 0.00 88 ARG A CA 7
ATOM 13649 C C . ARG A 1 81 ? -3.959 8.960 -1.505 1.00 0.00 88 ARG A C 7
ATOM 13650 O O . ARG A 1 81 ? -3.324 7.927 -1.291 1.00 0.00 88 ARG A O 7
ATOM 13671 N N . ARG A 1 82 ? -5.044 8.999 -2.276 1.00 0.00 89 ARG A N 7
ATOM 13672 C CA . ARG A 1 82 ? -5.561 7.804 -2.929 1.00 0.00 89 ARG A CA 7
ATOM 13673 C C . ARG A 1 82 ? -4.527 7.222 -3.885 1.00 0.00 89 ARG A C 7
ATOM 13674 O O . ARG A 1 82 ? -4.121 6.068 -3.747 1.00 0.00 89 ARG A O 7
ATOM 13695 N N . ILE A 1 83 ? -4.104 8.026 -4.857 1.00 0.00 90 ILE A N 7
ATOM 13696 C CA . ILE A 1 83 ? -3.115 7.582 -5.832 1.00 0.00 90 ILE A CA 7
ATOM 13697 C C . ILE A 1 83 ? -1.784 7.271 -5.160 1.00 0.00 90 ILE A C 7
ATOM 13698 O O . ILE A 1 83 ? -1.559 7.630 -4.005 1.00 0.00 90 ILE A O 7
ATOM 13714 N N . GLY A 1 84 ? -0.904 6.599 -5.893 1.00 0.00 91 GLY A N 7
ATOM 13715 C CA . GLY A 1 84 ? 0.397 6.248 -5.352 1.00 0.00 91 GLY A CA 7
ATOM 13716 C C . GLY A 1 84 ? 0.395 4.899 -4.660 1.00 0.00 91 GLY A C 7
ATOM 13717 O O . GLY A 1 84 ? 1.280 4.075 -4.888 1.00 0.00 91 GLY A O 7
ATOM 13721 N N . LEU A 1 85 ? -0.600 4.676 -3.808 1.00 0.00 92 LEU A N 7
ATOM 13722 C CA . LEU A 1 85 ? -0.714 3.420 -3.077 1.00 0.00 92 LEU A CA 7
ATOM 13723 C C . LEU A 1 85 ? -0.936 2.249 -4.030 1.00 0.00 92 LEU A C 7
ATOM 13724 O O . LEU A 1 85 ? -0.229 1.243 -3.969 1.00 0.00 92 LEU A O 7
ATOM 13740 N N . GLU A 1 86 ? -1.926 2.384 -4.907 1.00 0.00 93 GLU A N 7
ATOM 13741 C CA . GLU A 1 86 ? -2.246 1.335 -5.869 1.00 0.00 93 GLU A CA 7
ATOM 13742 C C . GLU A 1 86 ? -1.031 0.972 -6.721 1.00 0.00 93 GLU A C 7
ATOM 13743 O O . GLU A 1 86 ? -0.618 -0.186 -6.766 1.00 0.00 93 GLU A O 7
ATOM 13755 N N . ARG A 1 87 ? -0.463 1.966 -7.399 1.00 0.00 94 ARG A N 7
ATOM 13756 C CA . ARG A 1 87 ? 0.701 1.739 -8.249 1.00 0.00 94 ARG A CA 7
ATOM 13757 C C . ARG A 1 87 ? 1.883 1.219 -7.435 1.00 0.00 94 ARG A C 7
ATOM 13758 O O . ARG A 1 87 ? 2.736 0.500 -7.954 1.00 0.00 94 ARG A O 7
ATOM 13779 N N . PHE A 1 88 ? 1.926 1.582 -6.156 1.00 0.00 95 PHE A N 7
ATOM 13780 C CA . PHE A 1 88 ? 3.003 1.144 -5.277 1.00 0.00 95 PHE A CA 7
ATOM 13781 C C . PHE A 1 88 ? 2.979 -0.374 -5.109 1.00 0.00 95 PHE A C 7
ATOM 13782 O O . PHE A 1 88 ? 4.021 -1.004 -4.932 1.00 0.00 95 PHE A O 7
ATOM 13799 N N . LEU A 1 89 ? 1.783 -0.950 -5.167 1.00 0.00 96 LEU A N 7
ATOM 13800 C CA . LEU A 1 89 ? 1.621 -2.393 -5.023 1.00 0.00 96 LEU A CA 7
ATOM 13801 C C . LEU A 1 89 ? 1.763 -3.095 -6.371 1.00 0.00 96 LEU A C 7
ATOM 13802 O O . LEU A 1 89 ? 2.376 -4.159 -6.466 1.00 0.00 96 LEU A O 7
ATOM 13818 N N . ASN A 1 90 ? 1.190 -2.494 -7.412 1.00 0.00 97 ASN A N 7
ATOM 13819 C CA . ASN A 1 90 ? 1.249 -3.063 -8.756 1.00 0.00 97 ASN A CA 7
ATOM 13820 C C . ASN A 1 90 ? 2.681 -3.432 -9.135 1.00 0.00 97 ASN A C 7
ATOM 13821 O O . ASN A 1 90 ? 2.976 -4.591 -9.427 1.00 0.00 97 ASN A O 7
ATOM 13832 N N . GLU A 1 91 ? 3.565 -2.440 -9.127 1.00 0.00 98 GLU A N 7
ATOM 13833 C CA . GLU A 1 91 ? 4.965 -2.660 -9.470 1.00 0.00 98 GLU A CA 7
ATOM 13834 C C . GLU A 1 91 ? 5.642 -3.604 -8.476 1.00 0.00 98 GLU A C 7
ATOM 13835 O O . GLU A 1 91 ? 6.716 -4.139 -8.750 1.00 0.00 98 GLU A O 7
ATOM 13847 N N . LEU A 1 92 ? 5.013 -3.802 -7.320 1.00 0.00 99 LEU A N 7
ATOM 13848 C CA . LEU A 1 92 ? 5.563 -4.678 -6.291 1.00 0.00 99 LEU A CA 7
ATOM 13849 C C . LEU A 1 92 ? 5.162 -6.131 -6.522 1.00 0.00 99 LEU A C 7
ATOM 13850 O O . LEU A 1 92 ? 6.014 -7.017 -6.589 1.00 0.00 99 LEU A O 7
ATOM 13866 N N . TYR A 1 93 ? 3.859 -6.373 -6.624 1.00 0.00 100 TYR A N 7
ATOM 13867 C CA . TYR A 1 93 ? 3.343 -7.723 -6.828 1.00 0.00 100 TYR A CA 7
ATOM 13868 C C . TYR A 1 93 ? 3.548 -8.206 -8.265 1.00 0.00 100 TYR A C 7
ATOM 13869 O O . TYR A 1 93 ? 3.336 -9.381 -8.563 1.00 0.00 100 TYR A O 7
ATOM 13887 N N . ASN A 1 94 ? 3.955 -7.304 -9.155 1.00 0.00 101 ASN A N 7
ATOM 13888 C CA . ASN A 1 94 ? 4.174 -7.666 -10.552 1.00 0.00 101 ASN A CA 7
ATOM 13889 C C . ASN A 1 94 ? 5.644 -7.997 -10.812 1.00 0.00 101 ASN A C 7
ATOM 13890 O O . ASN A 1 94 ? 6.237 -7.518 -11.778 1.00 0.00 101 ASN A O 7
ATOM 13901 N N . ASP A 1 95 ? 6.224 -8.822 -9.945 1.00 0.00 102 ASP A N 7
ATOM 13902 C CA . ASP A 1 95 ? 7.622 -9.215 -10.087 1.00 0.00 102 ASP A CA 7
ATOM 13903 C C . ASP A 1 95 ? 7.744 -10.515 -10.877 1.00 0.00 102 ASP A C 7
ATOM 13904 O O . ASP A 1 95 ? 6.841 -11.350 -10.859 1.00 0.00 102 ASP A O 7
ATOM 13913 N N . ARG A 1 96 ? 8.868 -10.677 -11.569 1.00 0.00 103 ARG A N 7
ATOM 13914 C CA . ARG A 1 96 ? 9.108 -11.877 -12.367 1.00 0.00 103 ARG A CA 7
ATOM 13915 C C . ARG A 1 96 ? 10.242 -12.709 -11.773 1.00 0.00 103 ARG A C 7
ATOM 13916 O O . ARG A 1 96 ? 10.002 -13.716 -11.107 1.00 0.00 103 ARG A O 7
ATOM 13937 N N . PHE A 1 97 ? 11.478 -12.282 -12.017 1.00 0.00 104 PHE A N 7
ATOM 13938 C CA . PHE A 1 97 ? 12.645 -12.990 -11.505 1.00 0.00 104 PHE A CA 7
ATOM 13939 C C . PHE A 1 97 ? 12.940 -12.575 -10.068 1.00 0.00 104 PHE A C 7
ATOM 13940 O O . PHE A 1 97 ? 13.301 -13.403 -9.232 1.00 0.00 104 PHE A O 7
ATOM 13957 N N . ASP A 1 98 ? 12.780 -11.286 -9.788 1.00 0.00 105 ASP A N 7
ATOM 13958 C CA . ASP A 1 98 ? 13.024 -10.757 -8.452 1.00 0.00 105 ASP A CA 7
ATOM 13959 C C . ASP A 1 98 ? 11.730 -10.251 -7.828 1.00 0.00 105 ASP A C 7
ATOM 13960 O O . ASP A 1 98 ? 11.232 -9.184 -8.185 1.00 0.00 105 ASP A O 7
ATOM 13969 N N . SER A 1 99 ? 11.192 -11.026 -6.895 1.00 0.00 106 SER A N 7
ATOM 13970 C CA . SER A 1 99 ? 9.954 -10.660 -6.220 1.00 0.00 106 SER A CA 7
ATOM 13971 C C . SER A 1 99 ? 10.139 -10.653 -4.707 1.00 0.00 106 SER A C 7
ATOM 13972 O O . SER A 1 99 ? 9.198 -10.911 -3.955 1.00 0.00 106 SER A O 7
ATOM 13980 N N . ARG A 1 100 ? 11.357 -10.354 -4.265 1.00 0.00 107 ARG A N 7
ATOM 13981 C CA . ARG A 1 100 ? 11.660 -10.311 -2.838 1.00 0.00 107 ARG A CA 7
ATOM 13982 C C . ARG A 1 100 ? 10.752 -9.316 -2.124 1.00 0.00 107 ARG A C 7
ATOM 13983 O O . ARG A 1 100 ? 10.399 -9.505 -0.959 1.00 0.00 107 ARG A O 7
ATOM 14004 N N . TRP A 1 101 ? 10.377 -8.257 -2.833 1.00 0.00 108 TRP A N 7
ATOM 14005 C CA . TRP A 1 101 ? 9.510 -7.226 -2.273 1.00 0.00 108 TRP A CA 7
ATOM 14006 C C . TRP A 1 101 ? 8.161 -7.806 -1.860 1.00 0.00 108 TRP A C 7
ATOM 14007 O O . TRP A 1 101 ? 7.691 -7.574 -0.746 1.00 0.00 108 TRP A O 7
ATOM 14028 N N . ARG A 1 102 ? 7.540 -8.560 -2.763 1.00 0.00 109 ARG A N 7
ATOM 14029 C CA . ARG A 1 102 ? 6.243 -9.169 -2.484 1.00 0.00 109 ARG A CA 7
ATOM 14030 C C . ARG A 1 102 ? 6.404 -10.502 -1.758 1.00 0.00 109 ARG A C 7
ATOM 14031 O O . ARG A 1 102 ? 5.487 -10.961 -1.077 1.00 0.00 109 ARG A O 7
ATOM 14052 N N . ASP A 1 103 ? 7.574 -11.118 -1.902 1.00 0.00 110 ASP A N 7
ATOM 14053 C CA . ASP A 1 103 ? 7.847 -12.396 -1.254 1.00 0.00 110 ASP A CA 7
ATOM 14054 C C . ASP A 1 103 ? 7.985 -12.219 0.256 1.00 0.00 110 ASP A C 7
ATOM 14055 O O . ASP A 1 103 ? 7.744 -13.151 1.024 1.00 0.00 110 ASP A O 7
ATOM 14064 N N . THR A 1 104 ? 8.376 -11.019 0.675 1.00 0.00 111 THR A N 7
ATOM 14065 C CA . THR A 1 104 ? 8.549 -10.715 2.090 1.00 0.00 111 THR A CA 7
ATOM 14066 C C . THR A 1 104 ? 7.288 -11.048 2.883 1.00 0.00 111 THR A C 7
ATOM 14067 O O . THR A 1 104 ? 6.177 -10.992 2.356 1.00 0.00 111 THR A O 7
ATOM 14078 N N . LYS A 1 105 ? 7.470 -11.392 4.154 1.00 0.00 112 LYS A N 7
ATOM 14079 C CA . LYS A 1 105 ? 6.349 -11.730 5.022 1.00 0.00 112 LYS A CA 7
ATOM 14080 C C . LYS A 1 105 ? 5.501 -10.495 5.309 1.00 0.00 112 LYS A C 7
ATOM 14081 O O . LYS A 1 105 ? 4.280 -10.584 5.441 1.00 0.00 112 LYS A O 7
ATOM 14100 N N . ILE A 1 106 ? 6.157 -9.343 5.402 1.00 0.00 113 ILE A N 7
ATOM 14101 C CA . ILE A 1 106 ? 5.464 -8.089 5.670 1.00 0.00 113 ILE A CA 7
ATOM 14102 C C . ILE A 1 106 ? 4.478 -7.762 4.554 1.00 0.00 113 ILE A C 7
ATOM 14103 O O . ILE A 1 106 ? 3.387 -7.251 4.805 1.00 0.00 113 ILE A O 7
ATOM 14119 N N . ALA A 1 107 ? 4.871 -8.062 3.320 1.00 0.00 114 ALA A N 7
ATOM 14120 C CA . ALA A 1 107 ? 4.023 -7.805 2.165 1.00 0.00 114 ALA A CA 7
ATOM 14121 C C . ALA A 1 107 ? 2.743 -8.628 2.236 1.00 0.00 114 ALA A C 7
ATOM 14122 O O . ALA A 1 107 ? 1.644 -8.105 2.055 1.00 0.00 114 ALA A O 7
ATOM 14129 N N . GLN A 1 108 ? 2.894 -9.923 2.500 1.00 0.00 115 GLN A N 7
ATOM 14130 C CA . GLN A 1 108 ? 1.750 -10.821 2.596 1.00 0.00 115 GLN A CA 7
ATOM 14131 C C . GLN A 1 108 ? 0.822 -10.410 3.734 1.00 0.00 115 GLN A C 7
ATOM 14132 O O . GLN A 1 108 ? -0.400 -10.480 3.605 1.00 0.00 115 GLN A O 7
ATOM 14146 N N . ASP A 1 109 ? 1.407 -9.979 4.846 1.00 0.00 116 ASP A N 7
ATOM 14147 C CA . ASP A 1 109 ? 0.624 -9.557 6.001 1.00 0.00 116 ASP A CA 7
ATOM 14148 C C . ASP A 1 109 ? -0.114 -8.254 5.706 1.00 0.00 116 ASP A C 7
ATOM 14149 O O . ASP A 1 109 ? -1.161 -7.975 6.290 1.00 0.00 116 ASP A O 7
ATOM 14158 N N . PHE A 1 110 ? 0.442 -7.459 4.796 1.00 0.00 117 PHE A N 7
ATOM 14159 C CA . PHE A 1 110 ? -0.151 -6.186 4.419 1.00 0.00 117 PHE A CA 7
ATOM 14160 C C . PHE A 1 110 ? -1.605 -6.348 3.983 1.00 0.00 117 PHE A C 7
ATOM 14161 O O . PHE A 1 110 ? -2.478 -5.597 4.418 1.00 0.00 117 PHE A O 7
ATOM 14178 N N . LEU A 1 111 ? -1.858 -7.322 3.115 1.00 0.00 118 LEU A N 7
ATOM 14179 C CA . LEU A 1 111 ? -3.209 -7.565 2.618 1.00 0.00 118 LEU A CA 7
ATOM 14180 C C . LEU A 1 111 ? -3.835 -8.794 3.272 1.00 0.00 118 LEU A C 7
ATOM 14181 O O . LEU A 1 111 ? -4.798 -9.359 2.752 1.00 0.00 118 LEU A O 7
ATOM 14197 N N . GLN A 1 112 ? -3.289 -9.207 4.413 1.00 0.00 119 GLN A N 7
ATOM 14198 C CA . GLN A 1 112 ? -3.804 -10.369 5.124 1.00 0.00 119 GLN A CA 7
ATOM 14199 C C . GLN A 1 112 ? -3.790 -11.603 4.226 1.00 0.00 119 GLN A C 7
ATOM 14200 O O . GLN A 1 112 ? -4.747 -12.375 4.197 1.00 0.00 119 GLN A O 7
ATOM 14214 N N . LEU A 1 113 ? -2.694 -11.780 3.495 1.00 0.00 120 LEU A N 7
ATOM 14215 C CA . LEU A 1 113 ? -2.550 -12.917 2.594 1.00 0.00 120 LEU A CA 7
ATOM 14216 C C . LEU A 1 113 ? -1.977 -14.129 3.326 1.00 0.00 120 LEU A C 7
ATOM 14217 O O . LEU A 1 113 ? -1.153 -14.865 2.781 1.00 0.00 120 LEU A O 7
ATOM 14233 N N . SER A 1 114 ? -2.422 -14.330 4.562 1.00 0.00 121 SER A N 7
ATOM 14234 C CA . SER A 1 114 ? -1.963 -15.451 5.374 1.00 0.00 121 SER A CA 7
ATOM 14235 C C . SER A 1 114 ? -3.037 -15.860 6.377 1.00 0.00 121 SER A C 7
ATOM 14236 O O . SER A 1 114 ? -3.549 -15.026 7.125 1.00 0.00 121 SER A O 7
ATOM 14244 N N . LYS A 1 115 ? -3.380 -17.144 6.383 1.00 0.00 122 LYS A N 7
ATOM 14245 C CA . LYS A 1 115 ? -4.400 -17.655 7.293 1.00 0.00 122 LYS A CA 7
ATOM 14246 C C . LYS A 1 115 ? -3.808 -18.668 8.272 1.00 0.00 122 LYS A C 7
ATOM 14247 O O . LYS A 1 115 ? -3.827 -19.873 8.019 1.00 0.00 122 LYS A O 7
ATOM 14266 N N . PRO A 1 116 ? -3.274 -18.189 9.409 1.00 0.00 123 PRO A N 7
ATOM 14267 C CA . PRO A 1 116 ? -2.677 -19.059 10.429 1.00 0.00 123 PRO A CA 7
ATOM 14268 C C . PRO A 1 116 ? -3.692 -20.035 11.016 1.00 0.00 123 PRO A C 7
ATOM 14269 O O . PRO A 1 116 ? -4.738 -19.628 11.521 1.00 0.00 123 PRO A O 7
ATOM 14280 N N . ASN A 1 117 ? -3.377 -21.324 10.946 1.00 0.00 124 ASN A N 7
ATOM 14281 C CA . ASN A 1 117 ? -4.263 -22.356 11.472 1.00 0.00 124 ASN A CA 7
ATOM 14282 C C . ASN A 1 117 ? -4.414 -22.227 12.984 1.00 0.00 124 ASN A C 7
ATOM 14283 O O . ASN A 1 117 ? -5.394 -22.776 13.529 1.00 0.00 124 ASN A O 7
ATOM 14295 N N . LYS A 1 1 ? 3.045 -1.647 -26.807 1.00 0.00 8 LYS A N 8
ATOM 14296 C CA . LYS A 1 1 ? 3.331 -2.878 -26.024 1.00 0.00 8 LYS A CA 8
ATOM 14297 C C . LYS A 1 1 ? 2.598 -2.863 -24.687 1.00 0.00 8 LYS A C 8
ATOM 14298 O O . LYS A 1 1 ? 2.401 -1.805 -24.087 1.00 0.00 8 LYS A O 8
ATOM 14319 N N . MET A 1 2 ? 2.195 -4.042 -24.224 1.00 0.00 9 MET A N 8
ATOM 14320 C CA . MET A 1 2 ? 1.483 -4.163 -22.956 1.00 0.00 9 MET A CA 8
ATOM 14321 C C . MET A 1 2 ? 2.450 -4.468 -21.817 1.00 0.00 9 MET A C 8
ATOM 14322 O O . MET A 1 2 ? 3.444 -5.168 -22.004 1.00 0.00 9 MET A O 8
ATOM 14336 N N . SER A 1 3 ? 2.151 -3.936 -20.636 1.00 0.00 10 SER A N 8
ATOM 14337 C CA . SER A 1 3 ? 2.994 -4.150 -19.466 1.00 0.00 10 SER A CA 8
ATOM 14338 C C . SER A 1 3 ? 2.297 -5.052 -18.452 1.00 0.00 10 SER A C 8
ATOM 14339 O O . SER A 1 3 ? 1.089 -5.272 -18.528 1.00 0.00 10 SER A O 8
ATOM 14347 N N . GLU A 1 4 ? 3.068 -5.573 -17.503 1.00 0.00 11 GLU A N 8
ATOM 14348 C CA . GLU A 1 4 ? 2.526 -6.452 -16.473 1.00 0.00 11 GLU A CA 8
ATOM 14349 C C . GLU A 1 4 ? 2.102 -5.652 -15.245 1.00 0.00 11 GLU A C 8
ATOM 14350 O O . GLU A 1 4 ? 2.928 -5.312 -14.398 1.00 0.00 11 GLU A O 8
ATOM 14362 N N . LYS A 1 5 ? 0.809 -5.353 -15.156 1.00 0.00 12 LYS A N 8
ATOM 14363 C CA . LYS A 1 5 ? 0.277 -4.591 -14.034 1.00 0.00 12 LYS A CA 8
ATOM 14364 C C . LYS A 1 5 ? -0.747 -5.408 -13.251 1.00 0.00 12 LYS A C 8
ATOM 14365 O O . LYS A 1 5 ? -1.574 -6.110 -13.834 1.00 0.00 12 LYS A O 8
ATOM 14384 N N . LEU A 1 6 ? -0.687 -5.307 -11.927 1.00 0.00 13 LEU A N 8
ATOM 14385 C CA . LEU A 1 6 ? -1.609 -6.032 -11.060 1.00 0.00 13 LEU A CA 8
ATOM 14386 C C . LEU A 1 6 ? -2.956 -5.322 -10.987 1.00 0.00 13 LEU A C 8
ATOM 14387 O O . LEU A 1 6 ? -3.022 -4.093 -11.000 1.00 0.00 13 LEU A O 8
ATOM 14403 N N . ARG A 1 7 ? -4.031 -6.101 -10.912 1.00 0.00 14 ARG A N 8
ATOM 14404 C CA . ARG A 1 7 ? -5.376 -5.542 -10.839 1.00 0.00 14 ARG A CA 8
ATOM 14405 C C . ARG A 1 7 ? -5.637 -4.916 -9.474 1.00 0.00 14 ARG A C 8
ATOM 14406 O O . ARG A 1 7 ? -5.927 -5.615 -8.503 1.00 0.00 14 ARG A O 8
ATOM 14427 N N . ILE A 1 8 ? -5.533 -3.597 -9.411 1.00 0.00 15 ILE A N 8
ATOM 14428 C CA . ILE A 1 8 ? -5.757 -2.865 -8.172 1.00 0.00 15 ILE A CA 8
ATOM 14429 C C . ILE A 1 8 ? -6.497 -1.559 -8.439 1.00 0.00 15 ILE A C 8
ATOM 14430 O O . ILE A 1 8 ? -6.188 -0.846 -9.394 1.00 0.00 15 ILE A O 8
ATOM 14446 N N . LYS A 1 9 ? -7.476 -1.248 -7.594 1.00 0.00 16 LYS A N 8
ATOM 14447 C CA . LYS A 1 9 ? -8.255 -0.025 -7.749 1.00 0.00 16 LYS A CA 8
ATOM 14448 C C . LYS A 1 9 ? -8.749 0.480 -6.399 1.00 0.00 16 LYS A C 8
ATOM 14449 O O . LYS A 1 9 ? -9.565 -0.167 -5.743 1.00 0.00 16 LYS A O 8
ATOM 14468 N N . VAL A 1 10 ? -8.248 1.640 -5.990 1.00 0.00 17 VAL A N 8
ATOM 14469 C CA . VAL A 1 10 ? -8.637 2.234 -4.716 1.00 0.00 17 VAL A CA 8
ATOM 14470 C C . VAL A 1 10 ? -9.481 3.485 -4.933 1.00 0.00 17 VAL A C 8
ATOM 14471 O O . VAL A 1 10 ? -8.969 4.530 -5.332 1.00 0.00 17 VAL A O 8
ATOM 14484 N N . ASP A 1 11 ? -10.778 3.371 -4.668 1.00 0.00 18 ASP A N 8
ATOM 14485 C CA . ASP A 1 11 ? -11.693 4.494 -4.836 1.00 0.00 18 ASP A CA 8
ATOM 14486 C C . ASP A 1 11 ? -12.654 4.599 -3.657 1.00 0.00 18 ASP A C 8
ATOM 14487 O O . ASP A 1 11 ? -13.784 5.068 -3.805 1.00 0.00 18 ASP A O 8
ATOM 14496 N N . ASP A 1 12 ? -12.202 4.163 -2.485 1.00 0.00 19 ASP A N 8
ATOM 14497 C CA . ASP A 1 12 ? -13.026 4.212 -1.284 1.00 0.00 19 ASP A CA 8
ATOM 14498 C C . ASP A 1 12 ? -12.233 4.757 -0.101 1.00 0.00 19 ASP A C 8
ATOM 14499 O O . ASP A 1 12 ? -11.071 4.401 0.098 1.00 0.00 19 ASP A O 8
ATOM 14508 N N . VAL A 1 13 ? -12.867 5.624 0.682 1.00 0.00 20 VAL A N 8
ATOM 14509 C CA . VAL A 1 13 ? -12.221 6.218 1.845 1.00 0.00 20 VAL A CA 8
ATOM 14510 C C . VAL A 1 13 ? -13.241 6.563 2.924 1.00 0.00 20 VAL A C 8
ATOM 14511 O O . VAL A 1 13 ? -14.103 7.419 2.727 1.00 0.00 20 VAL A O 8
ATOM 14524 N N . LYS A 1 14 ? -13.137 5.890 4.066 1.00 0.00 21 LYS A N 8
ATOM 14525 C CA . LYS A 1 14 ? -14.051 6.126 5.177 1.00 0.00 21 LYS A CA 8
ATOM 14526 C C . LYS A 1 14 ? -13.419 7.049 6.215 1.00 0.00 21 LYS A C 8
ATOM 14527 O O . LYS A 1 14 ? -12.515 6.648 6.948 1.00 0.00 21 LYS A O 8
ATOM 14546 N N . ILE A 1 15 ? -13.900 8.286 6.270 1.00 0.00 22 ILE A N 8
ATOM 14547 C CA . ILE A 1 15 ? -13.383 9.267 7.214 1.00 0.00 22 ILE A CA 8
ATOM 14548 C C . ILE A 1 15 ? -13.852 8.964 8.634 1.00 0.00 22 ILE A C 8
ATOM 14549 O O . ILE A 1 15 ? -14.992 9.253 8.997 1.00 0.00 22 ILE A O 8
ATOM 14565 N N . ASN A 1 16 ? -12.964 8.383 9.434 1.00 0.00 23 ASN A N 8
ATOM 14566 C CA . ASN A 1 16 ? -13.289 8.045 10.816 1.00 0.00 23 ASN A CA 8
ATOM 14567 C C . ASN A 1 16 ? -12.796 9.132 11.770 1.00 0.00 23 ASN A C 8
ATOM 14568 O O . ASN A 1 16 ? -11.730 9.711 11.563 1.00 0.00 23 ASN A O 8
ATOM 14579 N N . PRO A 1 17 ? -13.567 9.423 12.832 1.00 0.00 24 PRO A N 8
ATOM 14580 C CA . PRO A 1 17 ? -13.200 10.448 13.817 1.00 0.00 24 PRO A CA 8
ATOM 14581 C C . PRO A 1 17 ? -11.801 10.234 14.386 1.00 0.00 24 PRO A C 8
ATOM 14582 O O . PRO A 1 17 ? -11.172 11.171 14.878 1.00 0.00 24 PRO A O 8
ATOM 14593 N N . LYS A 1 18 ? -11.320 8.997 14.323 1.00 0.00 25 LYS A N 8
ATOM 14594 C CA . LYS A 1 18 ? -9.997 8.665 14.839 1.00 0.00 25 LYS A CA 8
ATOM 14595 C C . LYS A 1 18 ? -8.947 8.709 13.732 1.00 0.00 25 LYS A C 8
ATOM 14596 O O . LYS A 1 18 ? -7.796 9.079 13.971 1.00 0.00 25 LYS A O 8
ATOM 14615 N N . TYR A 1 19 ? -9.346 8.328 12.522 1.00 0.00 26 TYR A N 8
ATOM 14616 C CA . TYR A 1 19 ? -8.431 8.324 11.385 1.00 0.00 26 TYR A CA 8
ATOM 14617 C C . TYR A 1 19 ? -9.166 8.001 10.089 1.00 0.00 26 TYR A C 8
ATOM 14618 O O . TYR A 1 19 ? -10.274 7.462 10.107 1.00 0.00 26 TYR A O 8
ATOM 14636 N N . VAL A 1 20 ? -8.542 8.333 8.963 1.00 0.00 27 VAL A N 8
ATOM 14637 C CA . VAL A 1 20 ? -9.133 8.080 7.654 1.00 0.00 27 VAL A CA 8
ATOM 14638 C C . VAL A 1 20 ? -8.597 6.784 7.053 1.00 0.00 27 VAL A C 8
ATOM 14639 O O . VAL A 1 20 ? -7.385 6.587 6.959 1.00 0.00 27 VAL A O 8
ATOM 14652 N N . LEU A 1 21 ? -9.507 5.902 6.648 1.00 0.00 28 LEU A N 8
ATOM 14653 C CA . LEU A 1 21 ? -9.122 4.625 6.058 1.00 0.00 28 LEU A CA 8
ATOM 14654 C C . LEU A 1 21 ? -9.241 4.663 4.538 1.00 0.00 28 LEU A C 8
ATOM 14655 O O . LEU A 1 21 ? -9.950 5.502 3.980 1.00 0.00 28 LEU A O 8
ATOM 14671 N N . TYR A 1 22 ? -8.543 3.748 3.874 1.00 0.00 29 TYR A N 8
ATOM 14672 C CA . TYR A 1 22 ? -8.567 3.671 2.418 1.00 0.00 29 TYR A CA 8
ATOM 14673 C C . TYR A 1 22 ? -8.981 2.277 1.957 1.00 0.00 29 TYR A C 8
ATOM 14674 O O . TYR A 1 22 ? -8.354 1.283 2.318 1.00 0.00 29 TYR A O 8
ATOM 14692 N N . GLY A 1 23 ? -10.042 2.213 1.158 1.00 0.00 30 GLY A N 8
ATOM 14693 C CA . GLY A 1 23 ? -10.519 0.934 0.666 1.00 0.00 30 GLY A CA 8
ATOM 14694 C C . GLY A 1 23 ? -9.841 0.516 -0.623 1.00 0.00 30 GLY A C 8
ATOM 14695 O O . GLY A 1 23 ? -10.214 0.974 -1.703 1.00 0.00 30 GLY A O 8
ATOM 14699 N N . VAL A 1 24 ? -8.847 -0.358 -0.509 1.00 0.00 31 VAL A N 8
ATOM 14700 C CA . VAL A 1 24 ? -8.115 -0.840 -1.676 1.00 0.00 31 VAL A CA 8
ATOM 14701 C C . VAL A 1 24 ? -8.810 -2.049 -2.288 1.00 0.00 31 VAL A C 8
ATOM 14702 O O . VAL A 1 24 ? -8.825 -3.134 -1.706 1.00 0.00 31 VAL A O 8
ATOM 14715 N N . SER A 1 25 ? -9.391 -1.851 -3.467 1.00 0.00 32 SER A N 8
ATOM 14716 C CA . SER A 1 25 ? -10.098 -2.923 -4.161 1.00 0.00 32 SER A CA 8
ATOM 14717 C C . SER A 1 25 ? -9.134 -3.793 -4.960 1.00 0.00 32 SER A C 8
ATOM 14718 O O . SER A 1 25 ? -8.255 -3.286 -5.658 1.00 0.00 32 SER A O 8
ATOM 14726 N N . THR A 1 26 ? -9.305 -5.107 -4.852 1.00 0.00 33 THR A N 8
ATOM 14727 C CA . THR A 1 26 ? -8.452 -6.051 -5.564 1.00 0.00 33 THR A CA 8
ATOM 14728 C C . THR A 1 26 ? -9.207 -7.348 -5.851 1.00 0.00 33 THR A C 8
ATOM 14729 O O . THR A 1 26 ? -10.232 -7.625 -5.229 1.00 0.00 33 THR A O 8
ATOM 14740 N N . PRO A 1 27 ? -8.710 -8.163 -6.803 1.00 0.00 34 PRO A N 8
ATOM 14741 C CA . PRO A 1 27 ? -9.342 -9.431 -7.169 1.00 0.00 34 PRO A CA 8
ATOM 14742 C C . PRO A 1 27 ? -9.868 -10.196 -5.958 1.00 0.00 34 PRO A C 8
ATOM 14743 O O . PRO A 1 27 ? -10.870 -10.905 -6.045 1.00 0.00 34 PRO A O 8
ATOM 14754 N N . ASN A 1 28 ? -9.190 -10.034 -4.828 1.00 0.00 35 ASN A N 8
ATOM 14755 C CA . ASN A 1 28 ? -9.594 -10.698 -3.596 1.00 0.00 35 ASN A CA 8
ATOM 14756 C C . ASN A 1 28 ? -10.774 -9.969 -2.964 1.00 0.00 35 ASN A C 8
ATOM 14757 O O . ASN A 1 28 ? -11.814 -10.569 -2.692 1.00 0.00 35 ASN A O 8
ATOM 14768 N N . LYS A 1 29 ? -10.604 -8.666 -2.741 1.00 0.00 36 LYS A N 8
ATOM 14769 C CA . LYS A 1 29 ? -11.652 -7.836 -2.146 1.00 0.00 36 LYS A CA 8
ATOM 14770 C C . LYS A 1 29 ? -11.092 -6.488 -1.704 1.00 0.00 36 LYS A C 8
ATOM 14771 O O . LYS A 1 29 ? -9.909 -6.202 -1.895 1.00 0.00 36 LYS A O 8
ATOM 14790 N N . ARG A 1 30 ? -11.950 -5.663 -1.111 1.00 0.00 37 ARG A N 8
ATOM 14791 C CA . ARG A 1 30 ? -11.544 -4.345 -0.639 1.00 0.00 37 ARG A CA 8
ATOM 14792 C C . ARG A 1 30 ? -10.849 -4.445 0.716 1.00 0.00 37 ARG A C 8
ATOM 14793 O O . ARG A 1 30 ? -11.322 -5.136 1.618 1.00 0.00 37 ARG A O 8
ATOM 14814 N N . LEU A 1 31 ? -9.723 -3.751 0.852 1.00 0.00 38 LEU A N 8
ATOM 14815 C CA . LEU A 1 31 ? -8.964 -3.764 2.098 1.00 0.00 38 LEU A CA 8
ATOM 14816 C C . LEU A 1 31 ? -8.811 -2.353 2.657 1.00 0.00 38 LEU A C 8
ATOM 14817 O O . LEU A 1 31 ? -8.238 -1.476 2.011 1.00 0.00 38 LEU A O 8
ATOM 14833 N N . TYR A 1 32 ? -9.329 -2.141 3.864 1.00 0.00 39 TYR A N 8
ATOM 14834 C CA . TYR A 1 32 ? -9.251 -0.838 4.514 1.00 0.00 39 TYR A CA 8
ATOM 14835 C C . TYR A 1 32 ? -7.914 -0.661 5.225 1.00 0.00 39 TYR A C 8
ATOM 14836 O O . TYR A 1 32 ? -7.620 -1.357 6.197 1.00 0.00 39 TYR A O 8
ATOM 14854 N N . LYS A 1 33 ? -7.108 0.276 4.737 1.00 0.00 40 LYS A N 8
ATOM 14855 C CA . LYS A 1 33 ? -5.803 0.546 5.327 1.00 0.00 40 LYS A CA 8
ATOM 14856 C C . LYS A 1 33 ? -5.603 2.044 5.536 1.00 0.00 40 LYS A C 8
ATOM 14857 O O . LYS A 1 33 ? -6.433 2.855 5.127 1.00 0.00 40 LYS A O 8
ATOM 14876 N N . ARG A 1 34 ? -4.495 2.403 6.177 1.00 0.00 41 ARG A N 8
ATOM 14877 C CA . ARG A 1 34 ? -4.186 3.803 6.442 1.00 0.00 41 ARG A CA 8
ATOM 14878 C C . ARG A 1 34 ? -2.976 4.258 5.631 1.00 0.00 41 ARG A C 8
ATOM 14879 O O . ARG A 1 34 ? -2.134 3.445 5.247 1.00 0.00 41 ARG A O 8
ATOM 14900 N N . TYR A 1 35 ? -2.892 5.560 5.378 1.00 0.00 42 TYR A N 8
ATOM 14901 C CA . TYR A 1 35 ? -1.781 6.121 4.616 1.00 0.00 42 TYR A CA 8
ATOM 14902 C C . TYR A 1 35 ? -0.450 5.785 5.281 1.00 0.00 42 TYR A C 8
ATOM 14903 O O . TYR A 1 35 ? 0.464 5.263 4.639 1.00 0.00 42 TYR A O 8
ATOM 14921 N N . SER A 1 36 ? -0.353 6.078 6.574 1.00 0.00 43 SER A N 8
ATOM 14922 C CA . SER A 1 36 ? 0.860 5.797 7.329 1.00 0.00 43 SER A CA 8
ATOM 14923 C C . SER A 1 36 ? 1.189 4.308 7.281 1.00 0.00 43 SER A C 8
ATOM 14924 O O . SER A 1 36 ? 2.349 3.913 7.390 1.00 0.00 43 SER A O 8
ATOM 14932 N N . GLU A 1 37 ? 0.155 3.488 7.110 1.00 0.00 44 GLU A N 8
ATOM 14933 C CA . GLU A 1 37 ? 0.330 2.042 7.039 1.00 0.00 44 GLU A CA 8
ATOM 14934 C C . GLU A 1 37 ? 1.240 1.672 5.874 1.00 0.00 44 GLU A C 8
ATOM 14935 O O . GLU A 1 37 ? 2.161 0.868 6.023 1.00 0.00 44 GLU A O 8
ATOM 14947 N N . PHE A 1 38 ? 0.981 2.270 4.715 1.00 0.00 45 PHE A N 8
ATOM 14948 C CA . PHE A 1 38 ? 1.784 2.009 3.525 1.00 0.00 45 PHE A CA 8
ATOM 14949 C C . PHE A 1 38 ? 3.244 2.354 3.785 1.00 0.00 45 PHE A C 8
ATOM 14950 O O . PHE A 1 38 ? 4.132 1.524 3.591 1.00 0.00 45 PHE A O 8
ATOM 14967 N N . TRP A 1 39 ? 3.485 3.579 4.239 1.00 0.00 46 TRP A N 8
ATOM 14968 C CA . TRP A 1 39 ? 4.840 4.019 4.540 1.00 0.00 46 TRP A CA 8
ATOM 14969 C C . TRP A 1 39 ? 5.444 3.149 5.638 1.00 0.00 46 TRP A C 8
ATOM 14970 O O . TRP A 1 39 ? 6.660 2.966 5.705 1.00 0.00 46 TRP A O 8
ATOM 14991 N N . LYS A 1 40 ? 4.581 2.611 6.496 1.00 0.00 47 LYS A N 8
ATOM 14992 C CA . LYS A 1 40 ? 5.021 1.755 7.590 1.00 0.00 47 LYS A CA 8
ATOM 14993 C C . LYS A 1 40 ? 5.617 0.455 7.058 1.00 0.00 47 LYS A C 8
ATOM 14994 O O . LYS A 1 40 ? 6.426 -0.182 7.729 1.00 0.00 47 LYS A O 8
ATOM 15013 N N . LEU A 1 41 ? 5.212 0.065 5.851 1.00 0.00 48 LEU A N 8
ATOM 15014 C CA . LEU A 1 41 ? 5.713 -1.160 5.235 1.00 0.00 48 LEU A CA 8
ATOM 15015 C C . LEU A 1 41 ? 6.960 -0.883 4.397 1.00 0.00 48 LEU A C 8
ATOM 15016 O O . LEU A 1 41 ? 7.782 -1.773 4.175 1.00 0.00 48 LEU A O 8
ATOM 15032 N N . LYS A 1 42 ? 7.089 0.353 3.927 1.00 0.00 49 LYS A N 8
ATOM 15033 C CA . LYS A 1 42 ? 8.228 0.751 3.104 1.00 0.00 49 LYS A CA 8
ATOM 15034 C C . LYS A 1 42 ? 9.552 0.543 3.838 1.00 0.00 49 LYS A C 8
ATOM 15035 O O . LYS A 1 42 ? 10.319 -0.363 3.511 1.00 0.00 49 LYS A O 8
ATOM 15054 N N . THR A 1 43 ? 9.817 1.399 4.823 1.00 0.00 50 THR A N 8
ATOM 15055 C CA . THR A 1 43 ? 11.054 1.330 5.602 1.00 0.00 50 THR A CA 8
ATOM 15056 C C . THR A 1 43 ? 11.395 -0.106 6.002 1.00 0.00 50 THR A C 8
ATOM 15057 O O . THR A 1 43 ? 12.568 -0.467 6.102 1.00 0.00 50 THR A O 8
ATOM 15068 N N . ARG A 1 44 ? 10.371 -0.920 6.223 1.00 0.00 51 ARG A N 8
ATOM 15069 C CA . ARG A 1 44 ? 10.582 -2.313 6.603 1.00 0.00 51 ARG A CA 8
ATOM 15070 C C . ARG A 1 44 ? 11.319 -3.056 5.498 1.00 0.00 51 ARG A C 8
ATOM 15071 O O . ARG A 1 44 ? 12.416 -3.572 5.703 1.00 0.00 51 ARG A O 8
ATOM 15092 N N . LEU A 1 45 ? 10.702 -3.099 4.323 1.00 0.00 52 LEU A N 8
ATOM 15093 C CA . LEU A 1 45 ? 11.289 -3.772 3.167 1.00 0.00 52 LEU A CA 8
ATOM 15094 C C . LEU A 1 45 ? 12.741 -3.346 2.958 1.00 0.00 52 LEU A C 8
ATOM 15095 O O . LEU A 1 45 ? 13.562 -4.123 2.473 1.00 0.00 52 LEU A O 8
ATOM 15111 N N . GLU A 1 46 ? 13.045 -2.105 3.321 1.00 0.00 53 GLU A N 8
ATOM 15112 C CA . GLU A 1 46 ? 14.394 -1.572 3.168 1.00 0.00 53 GLU A CA 8
ATOM 15113 C C . GLU A 1 46 ? 15.405 -2.384 3.973 1.00 0.00 53 GLU A C 8
ATOM 15114 O O . GLU A 1 46 ? 16.437 -2.801 3.447 1.00 0.00 53 GLU A O 8
ATOM 15126 N N . ARG A 1 47 ? 15.105 -2.602 5.248 1.00 0.00 54 ARG A N 8
ATOM 15127 C CA . ARG A 1 47 ? 15.996 -3.363 6.122 1.00 0.00 54 ARG A CA 8
ATOM 15128 C C . ARG A 1 47 ? 15.658 -4.851 6.102 1.00 0.00 54 ARG A C 8
ATOM 15129 O O . ARG A 1 47 ? 16.499 -5.691 6.423 1.00 0.00 54 ARG A O 8
ATOM 15150 N N . ASP A 1 48 ? 14.427 -5.171 5.724 1.00 0.00 55 ASP A N 8
ATOM 15151 C CA . ASP A 1 48 ? 13.983 -6.559 5.660 1.00 0.00 55 ASP A CA 8
ATOM 15152 C C . ASP A 1 48 ? 14.507 -7.229 4.398 1.00 0.00 55 ASP A C 8
ATOM 15153 O O . ASP A 1 48 ? 14.949 -8.377 4.425 1.00 0.00 55 ASP A O 8
ATOM 15162 N N . VAL A 1 49 ? 14.462 -6.494 3.293 1.00 0.00 56 VAL A N 8
ATOM 15163 C CA . VAL A 1 49 ? 14.939 -7.002 2.015 1.00 0.00 56 VAL A CA 8
ATOM 15164 C C . VAL A 1 49 ? 16.409 -6.660 1.822 1.00 0.00 56 VAL A C 8
ATOM 15165 O O . VAL A 1 49 ? 17.147 -7.387 1.156 1.00 0.00 56 VAL A O 8
ATOM 15178 N N . GLY A 1 50 ? 16.824 -5.544 2.408 1.00 0.00 57 GLY A N 8
ATOM 15179 C CA . GLY A 1 50 ? 18.204 -5.112 2.291 1.00 0.00 57 GLY A CA 8
ATOM 15180 C C . GLY A 1 50 ? 18.424 -4.184 1.112 1.00 0.00 57 GLY A C 8
ATOM 15181 O O . GLY A 1 50 ? 19.472 -3.547 1.005 1.00 0.00 57 GLY A O 8
ATOM 15185 N N . SER A 1 51 ? 17.436 -4.106 0.224 1.00 0.00 58 SER A N 8
ATOM 15186 C CA . SER A 1 51 ? 17.530 -3.248 -0.950 1.00 0.00 58 SER A CA 8
ATOM 15187 C C . SER A 1 51 ? 16.663 -2.005 -0.785 1.00 0.00 58 SER A C 8
ATOM 15188 O O . SER A 1 51 ? 15.783 -1.960 0.074 1.00 0.00 58 SER A O 8
ATOM 15196 N N . THR A 1 52 ? 16.917 -0.998 -1.615 1.00 0.00 59 THR A N 8
ATOM 15197 C CA . THR A 1 52 ? 16.159 0.245 -1.561 1.00 0.00 59 THR A CA 8
ATOM 15198 C C . THR A 1 52 ? 14.824 0.096 -2.287 1.00 0.00 59 THR A C 8
ATOM 15199 O O . THR A 1 52 ? 14.663 -0.779 -3.137 1.00 0.00 59 THR A O 8
ATOM 15210 N N . ILE A 1 53 ? 13.872 0.956 -1.946 1.00 0.00 60 ILE A N 8
ATOM 15211 C CA . ILE A 1 53 ? 12.553 0.917 -2.566 1.00 0.00 60 ILE A CA 8
ATOM 15212 C C . ILE A 1 53 ? 12.391 2.046 -3.586 1.00 0.00 60 ILE A C 8
ATOM 15213 O O . ILE A 1 53 ? 12.607 3.215 -3.265 1.00 0.00 60 ILE A O 8
ATOM 15229 N N . PRO A 1 54 ? 12.017 1.714 -4.836 1.00 0.00 61 PRO A N 8
ATOM 15230 C CA . PRO A 1 54 ? 11.839 2.701 -5.899 1.00 0.00 61 PRO A CA 8
ATOM 15231 C C . PRO A 1 54 ? 10.436 3.306 -5.926 1.00 0.00 61 PRO A C 8
ATOM 15232 O O . PRO A 1 54 ? 9.932 3.671 -6.989 1.00 0.00 61 PRO A O 8
ATOM 15243 N N . TYR A 1 55 ? 9.809 3.410 -4.759 1.00 0.00 62 TYR A N 8
ATOM 15244 C CA . TYR A 1 55 ? 8.467 3.971 -4.663 1.00 0.00 62 TYR A CA 8
ATOM 15245 C C . TYR A 1 55 ? 8.514 5.403 -4.137 1.00 0.00 62 TYR A C 8
ATOM 15246 O O . TYR A 1 55 ? 9.326 5.730 -3.273 1.00 0.00 62 TYR A O 8
ATOM 15264 N N . ASP A 1 56 ? 7.636 6.250 -4.664 1.00 0.00 63 ASP A N 8
ATOM 15265 C CA . ASP A 1 56 ? 7.576 7.646 -4.244 1.00 0.00 63 ASP A CA 8
ATOM 15266 C C . ASP A 1 56 ? 6.524 7.839 -3.157 1.00 0.00 63 ASP A C 8
ATOM 15267 O O . ASP A 1 56 ? 5.325 7.726 -3.412 1.00 0.00 63 ASP A O 8
ATOM 15276 N N . PHE A 1 57 ? 6.981 8.125 -1.941 1.00 0.00 64 PHE A N 8
ATOM 15277 C CA . PHE A 1 57 ? 6.076 8.329 -0.815 1.00 0.00 64 PHE A CA 8
ATOM 15278 C C . PHE A 1 57 ? 6.562 9.469 0.080 1.00 0.00 64 PHE A C 8
ATOM 15279 O O . PHE A 1 57 ? 7.409 9.266 0.950 1.00 0.00 64 PHE A O 8
ATOM 15296 N N . PRO A 1 58 ? 6.028 10.688 -0.118 1.00 0.00 65 PRO A N 8
ATOM 15297 C CA . PRO A 1 58 ? 6.415 11.856 0.679 1.00 0.00 65 PRO A CA 8
ATOM 15298 C C . PRO A 1 58 ? 5.890 11.778 2.110 1.00 0.00 65 PRO A C 8
ATOM 15299 O O . PRO A 1 58 ? 4.680 11.745 2.338 1.00 0.00 65 PRO A O 8
ATOM 15310 N N . GLU A 1 59 ? 6.809 11.750 3.071 1.00 0.00 66 GLU A N 8
ATOM 15311 C CA . GLU A 1 59 ? 6.438 11.677 4.480 1.00 0.00 66 GLU A CA 8
ATOM 15312 C C . GLU A 1 59 ? 5.696 12.936 4.915 1.00 0.00 66 GLU A C 8
ATOM 15313 O O . GLU A 1 59 ? 5.488 13.852 4.120 1.00 0.00 66 GLU A O 8
ATOM 15325 N N . LYS A 1 60 ? 5.299 12.974 6.183 1.00 0.00 67 LYS A N 8
ATOM 15326 C CA . LYS A 1 60 ? 4.581 14.121 6.726 1.00 0.00 67 LYS A CA 8
ATOM 15327 C C . LYS A 1 60 ? 5.445 14.879 7.731 1.00 0.00 67 LYS A C 8
ATOM 15328 O O . LYS A 1 60 ? 5.329 14.675 8.939 1.00 0.00 67 LYS A O 8
ATOM 15347 N N . PRO A 1 61 ? 6.327 15.767 7.243 1.00 0.00 68 PRO A N 8
ATOM 15348 C CA . PRO A 1 61 ? 7.212 16.555 8.104 1.00 0.00 68 PRO A CA 8
ATOM 15349 C C . PRO A 1 61 ? 6.474 17.680 8.820 1.00 0.00 68 PRO A C 8
ATOM 15350 O O . PRO A 1 61 ? 5.470 18.193 8.323 1.00 0.00 68 PRO A O 8
ATOM 15361 N N . GLY A 1 62 ? 6.976 18.061 9.990 1.00 0.00 69 GLY A N 8
ATOM 15362 C CA . GLY A 1 62 ? 6.352 19.123 10.755 1.00 0.00 69 GLY A CA 8
ATOM 15363 C C . GLY A 1 62 ? 5.529 18.596 11.915 1.00 0.00 69 GLY A C 8
ATOM 15364 O O . GLY A 1 62 ? 4.317 18.415 11.794 1.00 0.00 69 GLY A O 8
ATOM 15368 N N . VAL A 1 63 ? 6.189 18.350 13.042 1.00 0.00 70 VAL A N 8
ATOM 15369 C CA . VAL A 1 63 ? 5.511 17.841 14.228 1.00 0.00 70 VAL A CA 8
ATOM 15370 C C . VAL A 1 63 ? 4.435 18.816 14.705 1.00 0.00 70 VAL A C 8
ATOM 15371 O O . VAL A 1 63 ? 3.247 18.613 14.453 1.00 0.00 70 VAL A O 8
ATOM 15384 N N . LEU A 1 64 ? 4.858 19.872 15.393 1.00 0.00 71 LEU A N 8
ATOM 15385 C CA . LEU A 1 64 ? 3.928 20.874 15.901 1.00 0.00 71 LEU A CA 8
ATOM 15386 C C . LEU A 1 64 ? 3.891 22.094 14.985 1.00 0.00 71 LEU A C 8
ATOM 15387 O O . LEU A 1 64 ? 4.279 23.194 15.381 1.00 0.00 71 LEU A O 8
ATOM 15403 N N . ASP A 1 65 ? 3.421 21.891 13.758 1.00 0.00 72 ASP A N 8
ATOM 15404 C CA . ASP A 1 65 ? 3.333 22.974 12.785 1.00 0.00 72 ASP A CA 8
ATOM 15405 C C . ASP A 1 65 ? 1.880 23.259 12.419 1.00 0.00 72 ASP A C 8
ATOM 15406 O O . ASP A 1 65 ? 1.116 22.345 12.109 1.00 0.00 72 ASP A O 8
ATOM 15415 N N . ARG A 1 66 ? 1.505 24.533 12.458 1.00 0.00 73 ARG A N 8
ATOM 15416 C CA . ARG A 1 66 ? 0.142 24.941 12.132 1.00 0.00 73 ARG A CA 8
ATOM 15417 C C . ARG A 1 66 ? 0.110 25.793 10.865 1.00 0.00 73 ARG A C 8
ATOM 15418 O O . ARG A 1 66 ? -0.888 25.813 10.145 1.00 0.00 73 ARG A O 8
ATOM 15439 N N . ARG A 1 67 ? 1.207 26.498 10.602 1.00 0.00 74 ARG A N 8
ATOM 15440 C CA . ARG A 1 67 ? 1.304 27.359 9.424 1.00 0.00 74 ARG A CA 8
ATOM 15441 C C . ARG A 1 67 ? 0.914 26.609 8.151 1.00 0.00 74 ARG A C 8
ATOM 15442 O O . ARG A 1 67 ? -0.031 26.995 7.462 1.00 0.00 74 ARG A O 8
ATOM 15463 N N . TRP A 1 68 ? 1.646 25.544 7.840 1.00 0.00 75 TRP A N 8
ATOM 15464 C CA . TRP A 1 68 ? 1.373 24.752 6.647 1.00 0.00 75 TRP A CA 8
ATOM 15465 C C . TRP A 1 68 ? 0.817 23.379 7.013 1.00 0.00 75 TRP A C 8
ATOM 15466 O O . TRP A 1 68 ? 1.110 22.384 6.352 1.00 0.00 75 TRP A O 8
ATOM 15487 N N . GLN A 1 69 ? 0.013 23.334 8.070 1.00 0.00 76 GLN A N 8
ATOM 15488 C CA . GLN A 1 69 ? -0.584 22.082 8.522 1.00 0.00 76 GLN A CA 8
ATOM 15489 C C . GLN A 1 69 ? -1.629 21.585 7.528 1.00 0.00 76 GLN A C 8
ATOM 15490 O O . GLN A 1 69 ? -2.009 22.300 6.601 1.00 0.00 76 GLN A O 8
ATOM 15504 N N . ARG A 1 70 ? -2.090 20.355 7.728 1.00 0.00 77 ARG A N 8
ATOM 15505 C CA . ARG A 1 70 ? -3.093 19.759 6.852 1.00 0.00 77 ARG A CA 8
ATOM 15506 C C . ARG A 1 70 ? -3.979 18.785 7.623 1.00 0.00 77 ARG A C 8
ATOM 15507 O O . ARG A 1 70 ? -3.489 17.975 8.410 1.00 0.00 77 ARG A O 8
ATOM 15528 N N . ARG A 1 71 ? -5.285 18.870 7.392 1.00 0.00 78 ARG A N 8
ATOM 15529 C CA . ARG A 1 71 ? -6.238 17.996 8.066 1.00 0.00 78 ARG A CA 8
ATOM 15530 C C . ARG A 1 71 ? -6.225 16.600 7.450 1.00 0.00 78 ARG A C 8
ATOM 15531 O O . ARG A 1 71 ? -6.342 16.445 6.235 1.00 0.00 78 ARG A O 8
ATOM 15552 N N . TYR A 1 72 ? -6.080 15.587 8.299 1.00 0.00 79 TYR A N 8
ATOM 15553 C CA . TYR A 1 72 ? -6.050 14.204 7.840 1.00 0.00 79 TYR A CA 8
ATOM 15554 C C . TYR A 1 72 ? -7.377 13.811 7.197 1.00 0.00 79 TYR A C 8
ATOM 15555 O O . TYR A 1 72 ? -7.418 12.960 6.307 1.00 0.00 79 TYR A O 8
ATOM 15573 N N . ASP A 1 73 ? -8.460 14.433 7.653 1.00 0.00 80 ASP A N 8
ATOM 15574 C CA . ASP A 1 73 ? -9.787 14.145 7.123 1.00 0.00 80 ASP A CA 8
ATOM 15575 C C . ASP A 1 73 ? -10.178 15.149 6.042 1.00 0.00 80 ASP A C 8
ATOM 15576 O O . ASP A 1 73 ? -11.362 15.412 5.826 1.00 0.00 80 ASP A O 8
ATOM 15585 N N . ASP A 1 74 ? -9.180 15.704 5.362 1.00 0.00 81 ASP A N 8
ATOM 15586 C CA . ASP A 1 74 ? -9.424 16.674 4.300 1.00 0.00 81 ASP A CA 8
ATOM 15587 C C . ASP A 1 74 ? -9.494 15.979 2.940 1.00 0.00 81 ASP A C 8
ATOM 15588 O O . ASP A 1 74 ? -8.556 15.289 2.542 1.00 0.00 81 ASP A O 8
ATOM 15597 N N . PRO A 1 75 ? -10.609 16.149 2.205 1.00 0.00 82 PRO A N 8
ATOM 15598 C CA . PRO A 1 75 ? -10.785 15.529 0.886 1.00 0.00 82 PRO A CA 8
ATOM 15599 C C . PRO A 1 75 ? -9.760 16.028 -0.127 1.00 0.00 82 PRO A C 8
ATOM 15600 O O . PRO A 1 75 ? -9.358 15.293 -1.030 1.00 0.00 82 PRO A O 8
ATOM 15611 N N . GLU A 1 76 ? -9.339 17.279 0.027 1.00 0.00 83 GLU A N 8
ATOM 15612 C CA . GLU A 1 76 ? -8.358 17.871 -0.876 1.00 0.00 83 GLU A CA 8
ATOM 15613 C C . GLU A 1 76 ? -7.052 17.084 -0.845 1.00 0.00 83 GLU A C 8
ATOM 15614 O O . GLU A 1 76 ? -6.419 16.869 -1.879 1.00 0.00 83 GLU A O 8
ATOM 15626 N N . MET A 1 77 ? -6.657 16.656 0.349 1.00 0.00 84 MET A N 8
ATOM 15627 C CA . MET A 1 77 ? -5.430 15.888 0.521 1.00 0.00 84 MET A CA 8
ATOM 15628 C C . MET A 1 77 ? -5.696 14.398 0.330 1.00 0.00 84 MET A C 8
ATOM 15629 O O . MET A 1 77 ? -4.848 13.665 -0.179 1.00 0.00 84 MET A O 8
ATOM 15643 N N . ILE A 1 78 ? -6.881 13.961 0.741 1.00 0.00 85 ILE A N 8
ATOM 15644 C CA . ILE A 1 78 ? -7.268 12.561 0.616 1.00 0.00 85 ILE A CA 8
ATOM 15645 C C . ILE A 1 78 ? -7.384 12.155 -0.852 1.00 0.00 85 ILE A C 8
ATOM 15646 O O . ILE A 1 78 ? -7.082 11.019 -1.219 1.00 0.00 85 ILE A O 8
ATOM 15662 N N . ASP A 1 79 ? -7.824 13.091 -1.687 1.00 0.00 86 ASP A N 8
ATOM 15663 C CA . ASP A 1 79 ? -7.982 12.832 -3.114 1.00 0.00 86 ASP A CA 8
ATOM 15664 C C . ASP A 1 79 ? -6.672 12.351 -3.734 1.00 0.00 86 ASP A C 8
ATOM 15665 O O . ASP A 1 79 ? -6.617 11.279 -4.338 1.00 0.00 86 ASP A O 8
ATOM 15674 N N . GLU A 1 80 ? -5.621 13.150 -3.584 1.00 0.00 87 GLU A N 8
ATOM 15675 C CA . GLU A 1 80 ? -4.314 12.806 -4.133 1.00 0.00 87 GLU A CA 8
ATOM 15676 C C . GLU A 1 80 ? -3.709 11.615 -3.398 1.00 0.00 87 GLU A C 8
ATOM 15677 O O . GLU A 1 80 ? -3.092 10.745 -4.012 1.00 0.00 87 GLU A O 8
ATOM 15689 N N . ARG A 1 81 ? -3.890 11.578 -2.083 1.00 0.00 88 ARG A N 8
ATOM 15690 C CA . ARG A 1 81 ? -3.363 10.486 -1.273 1.00 0.00 88 ARG A CA 8
ATOM 15691 C C . ARG A 1 81 ? -3.859 9.139 -1.792 1.00 0.00 88 ARG A C 8
ATOM 15692 O O . ARG A 1 81 ? -3.224 8.106 -1.576 1.00 0.00 88 ARG A O 8
ATOM 15713 N N . ARG A 1 82 ? -4.997 9.157 -2.481 1.00 0.00 89 ARG A N 8
ATOM 15714 C CA . ARG A 1 82 ? -5.577 7.940 -3.035 1.00 0.00 89 ARG A CA 8
ATOM 15715 C C . ARG A 1 82 ? -4.644 7.317 -4.068 1.00 0.00 89 ARG A C 8
ATOM 15716 O O . ARG A 1 82 ? -4.264 6.152 -3.950 1.00 0.00 89 ARG A O 8
ATOM 15737 N N . ILE A 1 83 ? -4.282 8.096 -5.083 1.00 0.00 90 ILE A N 8
ATOM 15738 C CA . ILE A 1 83 ? -3.395 7.611 -6.135 1.00 0.00 90 ILE A CA 8
ATOM 15739 C C . ILE A 1 83 ? -1.995 7.342 -5.601 1.00 0.00 90 ILE A C 8
ATOM 15740 O O . ILE A 1 83 ? -1.612 7.844 -4.545 1.00 0.00 90 ILE A O 8
ATOM 15756 N N . GLY A 1 84 ? -1.234 6.547 -6.347 1.00 0.00 91 GLY A N 8
ATOM 15757 C CA . GLY A 1 84 ? 0.121 6.221 -5.943 1.00 0.00 91 GLY A CA 8
ATOM 15758 C C . GLY A 1 84 ? 0.205 4.942 -5.131 1.00 0.00 91 GLY A C 8
ATOM 15759 O O . GLY A 1 84 ? 1.255 4.302 -5.078 1.00 0.00 91 GLY A O 8
ATOM 15763 N N . LEU A 1 85 ? -0.901 4.568 -4.493 1.00 0.00 92 LEU A N 8
ATOM 15764 C CA . LEU A 1 85 ? -0.939 3.358 -3.678 1.00 0.00 92 LEU A CA 8
ATOM 15765 C C . LEU A 1 85 ? -1.016 2.109 -4.549 1.00 0.00 92 LEU A C 8
ATOM 15766 O O . LEU A 1 85 ? -0.267 1.153 -4.347 1.00 0.00 92 LEU A O 8
ATOM 15782 N N . GLU A 1 86 ? -1.930 2.119 -5.515 1.00 0.00 93 GLU A N 8
ATOM 15783 C CA . GLU A 1 86 ? -2.109 0.982 -6.414 1.00 0.00 93 GLU A CA 8
ATOM 15784 C C . GLU A 1 86 ? -0.802 0.622 -7.117 1.00 0.00 93 GLU A C 8
ATOM 15785 O O . GLU A 1 86 ? -0.482 -0.555 -7.285 1.00 0.00 93 GLU A O 8
ATOM 15797 N N . ARG A 1 87 ? -0.052 1.639 -7.525 1.00 0.00 94 ARG A N 8
ATOM 15798 C CA . ARG A 1 87 ? 1.221 1.417 -8.211 1.00 0.00 94 ARG A CA 8
ATOM 15799 C C . ARG A 1 87 ? 2.266 0.870 -7.243 1.00 0.00 94 ARG A C 8
ATOM 15800 O O . ARG A 1 87 ? 3.138 0.092 -7.631 1.00 0.00 94 ARG A O 8
ATOM 15821 N N . PHE A 1 88 ? 2.170 1.274 -5.981 1.00 0.00 95 PHE A N 8
ATOM 15822 C CA . PHE A 1 88 ? 3.104 0.814 -4.961 1.00 0.00 95 PHE A CA 8
ATOM 15823 C C . PHE A 1 88 ? 3.018 -0.701 -4.800 1.00 0.00 95 PHE A C 8
ATOM 15824 O O . PHE A 1 88 ? 4.020 -1.368 -4.545 1.00 0.00 95 PHE A O 8
ATOM 15841 N N . LEU A 1 89 ? 1.810 -1.234 -4.954 1.00 0.00 96 LEU A N 8
ATOM 15842 C CA . LEU A 1 89 ? 1.582 -2.670 -4.830 1.00 0.00 96 LEU A CA 8
ATOM 15843 C C . LEU A 1 89 ? 1.798 -3.379 -6.163 1.00 0.00 96 LEU A C 8
ATOM 15844 O O . LEU A 1 89 ? 2.350 -4.478 -6.211 1.00 0.00 96 LEU A O 8
ATOM 15860 N N . ASN A 1 90 ? 1.352 -2.747 -7.243 1.00 0.00 97 ASN A N 8
ATOM 15861 C CA . ASN A 1 90 ? 1.483 -3.317 -8.582 1.00 0.00 97 ASN A CA 8
ATOM 15862 C C . ASN A 1 90 ? 2.923 -3.734 -8.876 1.00 0.00 97 ASN A C 8
ATOM 15863 O O . ASN A 1 90 ? 3.199 -4.905 -9.135 1.00 0.00 97 ASN A O 8
ATOM 15874 N N . GLU A 1 91 ? 3.836 -2.769 -8.843 1.00 0.00 98 GLU A N 8
ATOM 15875 C CA . GLU A 1 91 ? 5.244 -3.037 -9.117 1.00 0.00 98 GLU A CA 8
ATOM 15876 C C . GLU A 1 91 ? 5.844 -4.002 -8.094 1.00 0.00 98 GLU A C 8
ATOM 15877 O O . GLU A 1 91 ? 6.903 -4.583 -8.330 1.00 0.00 98 GLU A O 8
ATOM 15889 N N . LEU A 1 92 ? 5.170 -4.168 -6.960 1.00 0.00 99 LEU A N 8
ATOM 15890 C CA . LEU A 1 92 ? 5.655 -5.062 -5.912 1.00 0.00 99 LEU A CA 8
ATOM 15891 C C . LEU A 1 92 ? 5.119 -6.479 -6.098 1.00 0.00 99 LEU A C 8
ATOM 15892 O O . LEU A 1 92 ? 5.887 -7.426 -6.261 1.00 0.00 99 LEU A O 8
ATOM 15908 N N . TYR A 1 93 ? 3.798 -6.617 -6.063 1.00 0.00 100 TYR A N 8
ATOM 15909 C CA . TYR A 1 93 ? 3.160 -7.919 -6.218 1.00 0.00 100 TYR A CA 8
ATOM 15910 C C . TYR A 1 93 ? 3.321 -8.448 -7.640 1.00 0.00 100 TYR A C 8
ATOM 15911 O O . TYR A 1 93 ? 3.470 -9.652 -7.850 1.00 0.00 100 TYR A O 8
ATOM 15929 N N . ASN A 1 94 ? 3.289 -7.545 -8.613 1.00 0.00 101 ASN A N 8
ATOM 15930 C CA . ASN A 1 94 ? 3.429 -7.929 -10.013 1.00 0.00 101 ASN A CA 8
ATOM 15931 C C . ASN A 1 94 ? 4.900 -8.033 -10.406 1.00 0.00 101 ASN A C 8
ATOM 15932 O O . ASN A 1 94 ? 5.355 -7.368 -11.337 1.00 0.00 101 ASN A O 8
ATOM 15943 N N . ASP A 1 95 ? 5.640 -8.874 -9.691 1.00 0.00 102 ASP A N 8
ATOM 15944 C CA . ASP A 1 95 ? 7.059 -9.070 -9.965 1.00 0.00 102 ASP A CA 8
ATOM 15945 C C . ASP A 1 95 ? 7.334 -10.508 -10.396 1.00 0.00 102 ASP A C 8
ATOM 15946 O O . ASP A 1 95 ? 6.824 -11.453 -9.798 1.00 0.00 102 ASP A O 8
ATOM 15955 N N . ARG A 1 96 ? 8.141 -10.663 -11.441 1.00 0.00 103 ARG A N 8
ATOM 15956 C CA . ARG A 1 96 ? 8.483 -11.985 -11.955 1.00 0.00 103 ARG A CA 8
ATOM 15957 C C . ARG A 1 96 ? 9.973 -12.268 -11.793 1.00 0.00 103 ARG A C 8
ATOM 15958 O O . ARG A 1 96 ? 10.373 -13.394 -11.501 1.00 0.00 103 ARG A O 8
ATOM 15979 N N . PHE A 1 97 ? 10.791 -11.238 -11.987 1.00 0.00 104 PHE A N 8
ATOM 15980 C CA . PHE A 1 97 ? 12.237 -11.377 -11.864 1.00 0.00 104 PHE A CA 8
ATOM 15981 C C . PHE A 1 97 ? 12.652 -11.492 -10.401 1.00 0.00 104 PHE A C 8
ATOM 15982 O O . PHE A 1 97 ? 13.331 -12.442 -10.011 1.00 0.00 104 PHE A O 8
ATOM 15999 N N . ASP A 1 98 ? 12.239 -10.519 -9.598 1.00 0.00 105 ASP A N 8
ATOM 16000 C CA . ASP A 1 98 ? 12.567 -10.508 -8.177 1.00 0.00 105 ASP A CA 8
ATOM 16001 C C . ASP A 1 98 ? 11.336 -10.189 -7.338 1.00 0.00 105 ASP A C 8
ATOM 16002 O O . ASP A 1 98 ? 10.845 -9.060 -7.342 1.00 0.00 105 ASP A O 8
ATOM 16011 N N . SER A 1 99 ? 10.841 -11.190 -6.619 1.00 0.00 106 SER A N 8
ATOM 16012 C CA . SER A 1 99 ? 9.667 -11.013 -5.774 1.00 0.00 106 SER A CA 8
ATOM 16013 C C . SER A 1 99 ? 10.057 -10.918 -4.303 1.00 0.00 106 SER A C 8
ATOM 16014 O O . SER A 1 99 ? 9.254 -11.218 -3.421 1.00 0.00 106 SER A O 8
ATOM 16022 N N . ARG A 1 100 ? 11.289 -10.493 -4.042 1.00 0.00 107 ARG A N 8
ATOM 16023 C CA . ARG A 1 100 ? 11.765 -10.354 -2.670 1.00 0.00 107 ARG A CA 8
ATOM 16024 C C . ARG A 1 100 ? 10.903 -9.353 -1.913 1.00 0.00 107 ARG A C 8
ATOM 16025 O O . ARG A 1 100 ? 10.668 -9.497 -0.713 1.00 0.00 107 ARG A O 8
ATOM 16046 N N . TRP A 1 101 ? 10.438 -8.336 -2.628 1.00 0.00 108 TRP A N 8
ATOM 16047 C CA . TRP A 1 101 ? 9.600 -7.299 -2.040 1.00 0.00 108 TRP A CA 8
ATOM 16048 C C . TRP A 1 101 ? 8.262 -7.866 -1.575 1.00 0.00 108 TRP A C 8
ATOM 16049 O O . TRP A 1 101 ? 7.748 -7.482 -0.524 1.00 0.00 108 TRP A O 8
ATOM 16070 N N . ARG A 1 102 ? 7.697 -8.779 -2.361 1.00 0.00 109 ARG A N 8
ATOM 16071 C CA . ARG A 1 102 ? 6.416 -9.388 -2.018 1.00 0.00 109 ARG A CA 8
ATOM 16072 C C . ARG A 1 102 ? 6.613 -10.644 -1.172 1.00 0.00 109 ARG A C 8
ATOM 16073 O O . ARG A 1 102 ? 5.729 -11.035 -0.410 1.00 0.00 109 ARG A O 8
ATOM 16094 N N . ASP A 1 103 ? 7.778 -11.271 -1.308 1.00 0.00 110 ASP A N 8
ATOM 16095 C CA . ASP A 1 103 ? 8.087 -12.479 -0.552 1.00 0.00 110 ASP A CA 8
ATOM 16096 C C . ASP A 1 103 ? 8.203 -12.173 0.938 1.00 0.00 110 ASP A C 8
ATOM 16097 O O . ASP A 1 103 ? 7.898 -13.016 1.782 1.00 0.00 110 ASP A O 8
ATOM 16106 N N . THR A 1 104 ? 8.649 -10.960 1.255 1.00 0.00 111 THR A N 8
ATOM 16107 C CA . THR A 1 104 ? 8.808 -10.536 2.641 1.00 0.00 111 THR A CA 8
ATOM 16108 C C . THR A 1 104 ? 7.524 -10.757 3.436 1.00 0.00 111 THR A C 8
ATOM 16109 O O . THR A 1 104 ? 6.422 -10.552 2.925 1.00 0.00 111 THR A O 8
ATOM 16120 N N . LYS A 1 105 ? 7.675 -11.172 4.690 1.00 0.00 112 LYS A N 8
ATOM 16121 C CA . LYS A 1 105 ? 6.528 -11.416 5.556 1.00 0.00 112 LYS A CA 8
ATOM 16122 C C . LYS A 1 105 ? 5.728 -10.134 5.768 1.00 0.00 112 LYS A C 8
ATOM 16123 O O . LYS A 1 105 ? 4.505 -10.167 5.900 1.00 0.00 112 LYS A O 8
ATOM 16142 N N . ILE A 1 106 ? 6.430 -9.006 5.798 1.00 0.00 113 ILE A N 8
ATOM 16143 C CA . ILE A 1 106 ? 5.789 -7.712 5.991 1.00 0.00 113 ILE A CA 8
ATOM 16144 C C . ILE A 1 106 ? 4.849 -7.390 4.835 1.00 0.00 113 ILE A C 8
ATOM 16145 O O . ILE A 1 106 ? 3.763 -6.844 5.038 1.00 0.00 113 ILE A O 8
ATOM 16161 N N . ALA A 1 107 ? 5.271 -7.731 3.623 1.00 0.00 114 ALA A N 8
ATOM 16162 C CA . ALA A 1 107 ? 4.468 -7.478 2.435 1.00 0.00 114 ALA A CA 8
ATOM 16163 C C . ALA A 1 107 ? 3.193 -8.313 2.452 1.00 0.00 114 ALA A C 8
ATOM 16164 O O . ALA A 1 107 ? 2.119 -7.834 2.089 1.00 0.00 114 ALA A O 8
ATOM 16171 N N . GLN A 1 108 ? 3.318 -9.565 2.883 1.00 0.00 115 GLN A N 8
ATOM 16172 C CA . GLN A 1 108 ? 2.177 -10.467 2.952 1.00 0.00 115 GLN A CA 8
ATOM 16173 C C . GLN A 1 108 ? 1.213 -10.038 4.054 1.00 0.00 115 GLN A C 8
ATOM 16174 O O . GLN A 1 108 ? -0.004 -10.059 3.870 1.00 0.00 115 GLN A O 8
ATOM 16188 N N . ASP A 1 109 ? 1.765 -9.649 5.199 1.00 0.00 116 ASP A N 8
ATOM 16189 C CA . ASP A 1 109 ? 0.952 -9.215 6.330 1.00 0.00 116 ASP A CA 8
ATOM 16190 C C . ASP A 1 109 ? 0.198 -7.927 6.007 1.00 0.00 116 ASP A C 8
ATOM 16191 O O . ASP A 1 109 ? -0.772 -7.581 6.681 1.00 0.00 116 ASP A O 8
ATOM 16200 N N . PHE A 1 110 ? 0.650 -7.217 4.976 1.00 0.00 117 PHE A N 8
ATOM 16201 C CA . PHE A 1 110 ? 0.016 -5.968 4.571 1.00 0.00 117 PHE A CA 8
ATOM 16202 C C . PHE A 1 110 ? -1.459 -6.178 4.240 1.00 0.00 117 PHE A C 8
ATOM 16203 O O . PHE A 1 110 ? -2.320 -5.423 4.693 1.00 0.00 117 PHE A O 8
ATOM 16220 N N . LEU A 1 111 ? -1.745 -7.205 3.446 1.00 0.00 118 LEU A N 8
ATOM 16221 C CA . LEU A 1 111 ? -3.118 -7.509 3.054 1.00 0.00 118 LEU A CA 8
ATOM 16222 C C . LEU A 1 111 ? -3.614 -8.785 3.729 1.00 0.00 118 LEU A C 8
ATOM 16223 O O . LEU A 1 111 ? -4.486 -9.477 3.203 1.00 0.00 118 LEU A O 8
ATOM 16239 N N . GLN A 1 112 ? -3.055 -9.091 4.896 1.00 0.00 119 GLN A N 8
ATOM 16240 C CA . GLN A 1 112 ? -3.445 -10.285 5.639 1.00 0.00 119 GLN A CA 8
ATOM 16241 C C . GLN A 1 112 ? -3.201 -11.543 4.813 1.00 0.00 119 GLN A C 8
ATOM 16242 O O . GLN A 1 112 ? -4.013 -12.469 4.816 1.00 0.00 119 GLN A O 8
ATOM 16256 N N . LEU A 1 113 ? -2.078 -11.568 4.104 1.00 0.00 120 LEU A N 8
ATOM 16257 C CA . LEU A 1 113 ? -1.723 -12.711 3.270 1.00 0.00 120 LEU A CA 8
ATOM 16258 C C . LEU A 1 113 ? -0.817 -13.679 4.027 1.00 0.00 120 LEU A C 8
ATOM 16259 O O . LEU A 1 113 ? 0.149 -14.203 3.473 1.00 0.00 120 LEU A O 8
ATOM 16275 N N . SER A 1 114 ? -1.138 -13.912 5.295 1.00 0.00 121 SER A N 8
ATOM 16276 C CA . SER A 1 114 ? -0.353 -14.818 6.126 1.00 0.00 121 SER A CA 8
ATOM 16277 C C . SER A 1 114 ? -1.002 -15.002 7.495 1.00 0.00 121 SER A C 8
ATOM 16278 O O . SER A 1 114 ? -2.159 -14.636 7.698 1.00 0.00 121 SER A O 8
ATOM 16286 N N . LYS A 1 115 ? -0.249 -15.573 8.431 1.00 0.00 122 LYS A N 8
ATOM 16287 C CA . LYS A 1 115 ? -0.751 -15.806 9.780 1.00 0.00 122 LYS A CA 8
ATOM 16288 C C . LYS A 1 115 ? -0.189 -14.774 10.757 1.00 0.00 122 LYS A C 8
ATOM 16289 O O . LYS A 1 115 ? 0.973 -14.860 11.157 1.00 0.00 122 LYS A O 8
ATOM 16308 N N . PRO A 1 116 ? -1.005 -13.782 11.158 1.00 0.00 123 PRO A N 8
ATOM 16309 C CA . PRO A 1 116 ? -0.574 -12.737 12.092 1.00 0.00 123 PRO A CA 8
ATOM 16310 C C . PRO A 1 116 ? 0.080 -13.313 13.344 1.00 0.00 123 PRO A C 8
ATOM 16311 O O . PRO A 1 116 ? -0.559 -14.024 14.120 1.00 0.00 123 PRO A O 8
ATOM 16322 N N . ASN A 1 117 ? 1.358 -13.000 13.535 1.00 0.00 124 ASN A N 8
ATOM 16323 C CA . ASN A 1 117 ? 2.099 -13.486 14.692 1.00 0.00 124 ASN A CA 8
ATOM 16324 C C . ASN A 1 117 ? 2.753 -12.331 15.443 1.00 0.00 124 ASN A C 8
ATOM 16325 O O . ASN A 1 117 ? 3.028 -12.490 16.651 1.00 0.00 124 ASN A O 8
ATOM 16337 N N . LYS A 1 1 ? 9.819 -6.399 -24.294 1.00 0.00 8 LYS A N 9
ATOM 16338 C CA . LYS A 1 1 ? 9.262 -5.148 -23.717 1.00 0.00 8 LYS A CA 9
ATOM 16339 C C . LYS A 1 1 ? 7.824 -5.348 -23.248 1.00 0.00 8 LYS A C 9
ATOM 16340 O O . LYS A 1 1 ? 6.969 -4.486 -23.445 1.00 0.00 8 LYS A O 9
ATOM 16361 N N . MET A 1 2 ? 7.566 -6.492 -22.622 1.00 0.00 9 MET A N 9
ATOM 16362 C CA . MET A 1 2 ? 6.232 -6.806 -22.123 1.00 0.00 9 MET A CA 9
ATOM 16363 C C . MET A 1 2 ? 6.173 -6.673 -20.605 1.00 0.00 9 MET A C 9
ATOM 16364 O O . MET A 1 2 ? 6.705 -7.510 -19.877 1.00 0.00 9 MET A O 9
ATOM 16378 N N . SER A 1 3 ? 5.521 -5.614 -20.134 1.00 0.00 10 SER A N 9
ATOM 16379 C CA . SER A 1 3 ? 5.392 -5.370 -18.702 1.00 0.00 10 SER A CA 9
ATOM 16380 C C . SER A 1 3 ? 3.981 -5.689 -18.221 1.00 0.00 10 SER A C 9
ATOM 16381 O O . SER A 1 3 ? 2.999 -5.182 -18.765 1.00 0.00 10 SER A O 9
ATOM 16389 N N . GLU A 1 4 ? 3.886 -6.532 -17.198 1.00 0.00 11 GLU A N 9
ATOM 16390 C CA . GLU A 1 4 ? 2.593 -6.917 -16.642 1.00 0.00 11 GLU A CA 9
ATOM 16391 C C . GLU A 1 4 ? 2.192 -5.984 -15.504 1.00 0.00 11 GLU A C 9
ATOM 16392 O O . GLU A 1 4 ? 3.039 -5.511 -14.747 1.00 0.00 11 GLU A O 9
ATOM 16404 N N . LYS A 1 5 ? 0.894 -5.722 -15.390 1.00 0.00 12 LYS A N 9
ATOM 16405 C CA . LYS A 1 5 ? 0.379 -4.845 -14.347 1.00 0.00 12 LYS A CA 9
ATOM 16406 C C . LYS A 1 5 ? -0.750 -5.521 -13.573 1.00 0.00 12 LYS A C 9
ATOM 16407 O O . LYS A 1 5 ? -1.562 -6.246 -14.148 1.00 0.00 12 LYS A O 9
ATOM 16426 N N . LEU A 1 6 ? -0.797 -5.276 -12.267 1.00 0.00 13 LEU A N 9
ATOM 16427 C CA . LEU A 1 6 ? -1.829 -5.861 -11.418 1.00 0.00 13 LEU A CA 9
ATOM 16428 C C . LEU A 1 6 ? -3.060 -4.963 -11.370 1.00 0.00 13 LEU A C 9
ATOM 16429 O O . LEU A 1 6 ? -2.947 -3.737 -11.371 1.00 0.00 13 LEU A O 9
ATOM 16445 N N . ARG A 1 7 ? -4.238 -5.580 -11.333 1.00 0.00 14 ARG A N 9
ATOM 16446 C CA . ARG A 1 7 ? -5.487 -4.830 -11.288 1.00 0.00 14 ARG A CA 9
ATOM 16447 C C . ARG A 1 7 ? -5.766 -4.316 -9.880 1.00 0.00 14 ARG A C 9
ATOM 16448 O O . ARG A 1 7 ? -6.230 -5.058 -9.016 1.00 0.00 14 ARG A O 9
ATOM 16469 N N . ILE A 1 8 ? -5.482 -3.040 -9.661 1.00 0.00 15 ILE A N 9
ATOM 16470 C CA . ILE A 1 8 ? -5.702 -2.417 -8.365 1.00 0.00 15 ILE A CA 9
ATOM 16471 C C . ILE A 1 8 ? -6.326 -1.035 -8.530 1.00 0.00 15 ILE A C 9
ATOM 16472 O O . ILE A 1 8 ? -5.690 -0.112 -9.037 1.00 0.00 15 ILE A O 9
ATOM 16488 N N . LYS A 1 9 ? -7.576 -0.902 -8.100 1.00 0.00 16 LYS A N 9
ATOM 16489 C CA . LYS A 1 9 ? -8.288 0.366 -8.201 1.00 0.00 16 LYS A CA 9
ATOM 16490 C C . LYS A 1 9 ? -8.831 0.790 -6.841 1.00 0.00 16 LYS A C 9
ATOM 16491 O O . LYS A 1 9 ? -9.283 -0.042 -6.056 1.00 0.00 16 LYS A O 9
ATOM 16510 N N . VAL A 1 10 ? -8.781 2.088 -6.568 1.00 0.00 17 VAL A N 9
ATOM 16511 C CA . VAL A 1 10 ? -9.268 2.618 -5.300 1.00 0.00 17 VAL A CA 9
ATOM 16512 C C . VAL A 1 10 ? -10.291 3.725 -5.522 1.00 0.00 17 VAL A C 9
ATOM 16513 O O . VAL A 1 10 ? -10.039 4.679 -6.257 1.00 0.00 17 VAL A O 9
ATOM 16526 N N . ASP A 1 11 ? -11.445 3.593 -4.876 1.00 0.00 18 ASP A N 9
ATOM 16527 C CA . ASP A 1 11 ? -12.508 4.583 -4.999 1.00 0.00 18 ASP A CA 9
ATOM 16528 C C . ASP A 1 11 ? -13.369 4.617 -3.739 1.00 0.00 18 ASP A C 9
ATOM 16529 O O . ASP A 1 11 ? -14.541 4.990 -3.787 1.00 0.00 18 ASP A O 9
ATOM 16538 N N . ASP A 1 12 ? -12.781 4.225 -2.611 1.00 0.00 19 ASP A N 9
ATOM 16539 C CA . ASP A 1 12 ? -13.496 4.214 -1.341 1.00 0.00 19 ASP A CA 9
ATOM 16540 C C . ASP A 1 12 ? -12.594 4.683 -0.204 1.00 0.00 19 ASP A C 9
ATOM 16541 O O . ASP A 1 12 ? -11.398 4.394 -0.189 1.00 0.00 19 ASP A O 9
ATOM 16550 N N . VAL A 1 13 ? -13.175 5.408 0.746 1.00 0.00 20 VAL A N 9
ATOM 16551 C CA . VAL A 1 13 ? -12.422 5.917 1.887 1.00 0.00 20 VAL A CA 9
ATOM 16552 C C . VAL A 1 13 ? -13.314 6.065 3.114 1.00 0.00 20 VAL A C 9
ATOM 16553 O O . VAL A 1 13 ? -14.427 6.584 3.027 1.00 0.00 20 VAL A O 9
ATOM 16566 N N . LYS A 1 14 ? -12.817 5.607 4.260 1.00 0.00 21 LYS A N 9
ATOM 16567 C CA . LYS A 1 14 ? -13.568 5.690 5.507 1.00 0.00 21 LYS A CA 9
ATOM 16568 C C . LYS A 1 14 ? -12.888 6.641 6.486 1.00 0.00 21 LYS A C 9
ATOM 16569 O O . LYS A 1 14 ? -11.819 6.342 7.018 1.00 0.00 21 LYS A O 9
ATOM 16588 N N . ILE A 1 15 ? -13.514 7.790 6.718 1.00 0.00 22 ILE A N 9
ATOM 16589 C CA . ILE A 1 15 ? -12.971 8.787 7.628 1.00 0.00 22 ILE A CA 9
ATOM 16590 C C . ILE A 1 15 ? -13.306 8.453 9.078 1.00 0.00 22 ILE A C 9
ATOM 16591 O O . ILE A 1 15 ? -14.452 8.586 9.507 1.00 0.00 22 ILE A O 9
ATOM 16607 N N . ASN A 1 16 ? -12.298 8.021 9.831 1.00 0.00 23 ASN A N 9
ATOM 16608 C CA . ASN A 1 16 ? -12.489 7.673 11.234 1.00 0.00 23 ASN A CA 9
ATOM 16609 C C . ASN A 1 16 ? -11.751 8.656 12.139 1.00 0.00 23 ASN A C 9
ATOM 16610 O O . ASN A 1 16 ? -10.689 9.166 11.779 1.00 0.00 23 ASN A O 9
ATOM 16621 N N . PRO A 1 17 ? -12.302 8.935 13.332 1.00 0.00 24 PRO A N 9
ATOM 16622 C CA . PRO A 1 17 ? -11.690 9.864 14.288 1.00 0.00 24 PRO A CA 9
ATOM 16623 C C . PRO A 1 17 ? -10.233 9.519 14.583 1.00 0.00 24 PRO A C 9
ATOM 16624 O O . PRO A 1 17 ? -9.451 10.381 14.983 1.00 0.00 24 PRO A O 9
ATOM 16635 N N . LYS A 1 18 ? -9.876 8.253 14.389 1.00 0.00 25 LYS A N 9
ATOM 16636 C CA . LYS A 1 18 ? -8.514 7.798 14.642 1.00 0.00 25 LYS A CA 9
ATOM 16637 C C . LYS A 1 18 ? -7.641 7.949 13.399 1.00 0.00 25 LYS A C 9
ATOM 16638 O O . LYS A 1 18 ? -6.477 8.338 13.493 1.00 0.00 25 LYS A O 9
ATOM 16657 N N . TYR A 1 19 ? -8.206 7.635 12.237 1.00 0.00 26 TYR A N 9
ATOM 16658 C CA . TYR A 1 19 ? -7.468 7.735 10.983 1.00 0.00 26 TYR A CA 9
ATOM 16659 C C . TYR A 1 19 ? -8.377 7.474 9.786 1.00 0.00 26 TYR A C 9
ATOM 16660 O O . TYR A 1 19 ? -9.455 6.898 9.926 1.00 0.00 26 TYR A O 9
ATOM 16678 N N . VAL A 1 20 ? -7.932 7.901 8.609 1.00 0.00 27 VAL A N 9
ATOM 16679 C CA . VAL A 1 20 ? -8.702 7.712 7.385 1.00 0.00 27 VAL A CA 9
ATOM 16680 C C . VAL A 1 20 ? -8.265 6.448 6.653 1.00 0.00 27 VAL A C 9
ATOM 16681 O O . VAL A 1 20 ? -7.082 6.264 6.362 1.00 0.00 27 VAL A O 9
ATOM 16694 N N . LEU A 1 21 ? -9.225 5.575 6.362 1.00 0.00 28 LEU A N 9
ATOM 16695 C CA . LEU A 1 21 ? -8.934 4.326 5.667 1.00 0.00 28 LEU A CA 9
ATOM 16696 C C . LEU A 1 21 ? -9.224 4.446 4.175 1.00 0.00 28 LEU A C 9
ATOM 16697 O O . LEU A 1 21 ? -9.972 5.323 3.744 1.00 0.00 28 LEU A O 9
ATOM 16713 N N . TYR A 1 22 ? -8.622 3.557 3.389 1.00 0.00 29 TYR A N 9
ATOM 16714 C CA . TYR A 1 22 ? -8.811 3.561 1.943 1.00 0.00 29 TYR A CA 9
ATOM 16715 C C . TYR A 1 22 ? -9.232 2.182 1.443 1.00 0.00 29 TYR A C 9
ATOM 16716 O O . TYR A 1 22 ? -8.546 1.190 1.680 1.00 0.00 29 TYR A O 9
ATOM 16734 N N . GLY A 1 23 ? -10.360 2.131 0.743 1.00 0.00 30 GLY A N 9
ATOM 16735 C CA . GLY A 1 23 ? -10.847 0.871 0.214 1.00 0.00 30 GLY A CA 9
ATOM 16736 C C . GLY A 1 23 ? -10.220 0.531 -1.124 1.00 0.00 30 GLY A C 9
ATOM 16737 O O . GLY A 1 23 ? -10.718 0.943 -2.171 1.00 0.00 30 GLY A O 9
ATOM 16741 N N . VAL A 1 24 ? -9.120 -0.214 -1.089 1.00 0.00 31 VAL A N 9
ATOM 16742 C CA . VAL A 1 24 ? -8.416 -0.597 -2.307 1.00 0.00 31 VAL A CA 9
ATOM 16743 C C . VAL A 1 24 ? -8.985 -1.881 -2.898 1.00 0.00 31 VAL A C 9
ATOM 16744 O O . VAL A 1 24 ? -9.053 -2.911 -2.230 1.00 0.00 31 VAL A O 9
ATOM 16757 N N . SER A 1 25 ? -9.389 -1.804 -4.161 1.00 0.00 32 SER A N 9
ATOM 16758 C CA . SER A 1 25 ? -9.954 -2.955 -4.858 1.00 0.00 32 SER A CA 9
ATOM 16759 C C . SER A 1 25 ? -8.873 -3.729 -5.610 1.00 0.00 32 SER A C 9
ATOM 16760 O O . SER A 1 25 ? -8.091 -3.151 -6.365 1.00 0.00 32 SER A O 9
ATOM 16768 N N . THR A 1 26 ? -8.839 -5.041 -5.397 1.00 0.00 33 THR A N 9
ATOM 16769 C CA . THR A 1 26 ? -7.858 -5.905 -6.051 1.00 0.00 33 THR A CA 9
ATOM 16770 C C . THR A 1 26 ? -8.391 -7.335 -6.143 1.00 0.00 33 THR A C 9
ATOM 16771 O O . THR A 1 26 ? -9.427 -7.651 -5.560 1.00 0.00 33 THR A O 9
ATOM 16782 N N . PRO A 1 27 ? -7.695 -8.228 -6.873 1.00 0.00 34 PRO A N 9
ATOM 16783 C CA . PRO A 1 27 ? -8.124 -9.624 -7.016 1.00 0.00 34 PRO A CA 9
ATOM 16784 C C . PRO A 1 27 ? -8.388 -10.279 -5.664 1.00 0.00 34 PRO A C 9
ATOM 16785 O O . PRO A 1 27 ? -9.203 -11.194 -5.553 1.00 0.00 34 PRO A O 9
ATOM 16796 N N . ASN A 1 28 ? -7.697 -9.793 -4.639 1.00 0.00 35 ASN A N 9
ATOM 16797 C CA . ASN A 1 28 ? -7.857 -10.314 -3.287 1.00 0.00 35 ASN A CA 9
ATOM 16798 C C . ASN A 1 28 ? -9.143 -9.793 -2.649 1.00 0.00 35 ASN A C 9
ATOM 16799 O O . ASN A 1 28 ? -9.563 -10.285 -1.602 1.00 0.00 35 ASN A O 9
ATOM 16810 N N . LYS A 1 29 ? -9.749 -8.788 -3.295 1.00 0.00 36 LYS A N 9
ATOM 16811 C CA . LYS A 1 29 ? -10.993 -8.147 -2.839 1.00 0.00 36 LYS A CA 9
ATOM 16812 C C . LYS A 1 29 ? -10.698 -6.766 -2.261 1.00 0.00 36 LYS A C 9
ATOM 16813 O O . LYS A 1 29 ? -9.592 -6.246 -2.412 1.00 0.00 36 LYS A O 9
ATOM 16832 N N . ARG A 1 30 ? -11.693 -6.170 -1.611 1.00 0.00 37 ARG A N 9
ATOM 16833 C CA . ARG A 1 30 ? -11.533 -4.844 -1.027 1.00 0.00 37 ARG A CA 9
ATOM 16834 C C . ARG A 1 30 ? -10.818 -4.922 0.318 1.00 0.00 37 ARG A C 9
ATOM 16835 O O . ARG A 1 30 ? -11.201 -5.695 1.194 1.00 0.00 37 ARG A O 9
ATOM 16856 N N . LEU A 1 31 ? -9.775 -4.113 0.470 1.00 0.00 38 LEU A N 9
ATOM 16857 C CA . LEU A 1 31 ? -8.999 -4.084 1.703 1.00 0.00 38 LEU A CA 9
ATOM 16858 C C . LEU A 1 31 ? -8.735 -2.646 2.142 1.00 0.00 38 LEU A C 9
ATOM 16859 O O . LEU A 1 31 ? -8.313 -1.811 1.342 1.00 0.00 38 LEU A O 9
ATOM 16875 N N . TYR A 1 32 ? -8.988 -2.363 3.415 1.00 0.00 39 TYR A N 9
ATOM 16876 C CA . TYR A 1 32 ? -8.779 -1.025 3.955 1.00 0.00 39 TYR A CA 9
ATOM 16877 C C . TYR A 1 32 ? -7.303 -0.787 4.259 1.00 0.00 39 TYR A C 9
ATOM 16878 O O . TYR A 1 32 ? -6.628 -1.649 4.823 1.00 0.00 39 TYR A O 9
ATOM 16896 N N . LYS A 1 33 ? -6.808 0.385 3.876 1.00 0.00 40 LYS A N 9
ATOM 16897 C CA . LYS A 1 33 ? -5.409 0.733 4.104 1.00 0.00 40 LYS A CA 9
ATOM 16898 C C . LYS A 1 33 ? -5.286 2.069 4.828 1.00 0.00 40 LYS A C 9
ATOM 16899 O O . LYS A 1 33 ? -6.279 2.761 5.055 1.00 0.00 40 LYS A O 9
ATOM 16918 N N . ARG A 1 34 ? -4.057 2.425 5.184 1.00 0.00 41 ARG A N 9
ATOM 16919 C CA . ARG A 1 34 ? -3.790 3.678 5.878 1.00 0.00 41 ARG A CA 9
ATOM 16920 C C . ARG A 1 34 ? -2.553 4.357 5.298 1.00 0.00 41 ARG A C 9
ATOM 16921 O O . ARG A 1 34 ? -1.579 3.693 4.947 1.00 0.00 41 ARG A O 9
ATOM 16942 N N . TYR A 1 35 ? -2.596 5.682 5.196 1.00 0.00 42 TYR A N 9
ATOM 16943 C CA . TYR A 1 35 ? -1.473 6.440 4.656 1.00 0.00 42 TYR A CA 9
ATOM 16944 C C . TYR A 1 35 ? -0.194 6.142 5.432 1.00 0.00 42 TYR A C 9
ATOM 16945 O O . TYR A 1 35 ? 0.788 5.655 4.869 1.00 0.00 42 TYR A O 9
ATOM 16963 N N . SER A 1 36 ? -0.214 6.434 6.728 1.00 0.00 43 SER A N 9
ATOM 16964 C CA . SER A 1 36 ? 0.941 6.191 7.583 1.00 0.00 43 SER A CA 9
ATOM 16965 C C . SER A 1 36 ? 1.330 4.716 7.560 1.00 0.00 43 SER A C 9
ATOM 16966 O O . SER A 1 36 ? 2.487 4.365 7.794 1.00 0.00 43 SER A O 9
ATOM 16974 N N . GLU A 1 37 ? 0.358 3.857 7.274 1.00 0.00 44 GLU A N 9
ATOM 16975 C CA . GLU A 1 37 ? 0.599 2.420 7.218 1.00 0.00 44 GLU A CA 9
ATOM 16976 C C . GLU A 1 37 ? 1.503 2.070 6.040 1.00 0.00 44 GLU A C 9
ATOM 16977 O O . GLU A 1 37 ? 2.428 1.270 6.173 1.00 0.00 44 GLU A O 9
ATOM 16989 N N . PHE A 1 38 ? 1.230 2.678 4.889 1.00 0.00 45 PHE A N 9
ATOM 16990 C CA . PHE A 1 38 ? 2.024 2.432 3.690 1.00 0.00 45 PHE A CA 9
ATOM 16991 C C . PHE A 1 38 ? 3.493 2.741 3.945 1.00 0.00 45 PHE A C 9
ATOM 16992 O O . PHE A 1 38 ? 4.354 1.876 3.790 1.00 0.00 45 PHE A O 9
ATOM 17009 N N . TRP A 1 39 ? 3.775 3.975 4.352 1.00 0.00 46 TRP A N 9
ATOM 17010 C CA . TRP A 1 39 ? 5.144 4.379 4.641 1.00 0.00 46 TRP A CA 9
ATOM 17011 C C . TRP A 1 39 ? 5.724 3.511 5.753 1.00 0.00 46 TRP A C 9
ATOM 17012 O O . TRP A 1 39 ? 6.931 3.273 5.807 1.00 0.00 46 TRP A O 9
ATOM 17033 N N . LYS A 1 40 ? 4.850 3.036 6.636 1.00 0.00 47 LYS A N 9
ATOM 17034 C CA . LYS A 1 40 ? 5.265 2.188 7.745 1.00 0.00 47 LYS A CA 9
ATOM 17035 C C . LYS A 1 40 ? 5.800 0.853 7.234 1.00 0.00 47 LYS A C 9
ATOM 17036 O O . LYS A 1 40 ? 6.586 0.194 7.911 1.00 0.00 47 LYS A O 9
ATOM 17055 N N . LEU A 1 41 ? 5.366 0.460 6.039 1.00 0.00 48 LEU A N 9
ATOM 17056 C CA . LEU A 1 41 ? 5.805 -0.797 5.441 1.00 0.00 48 LEU A CA 9
ATOM 17057 C C . LEU A 1 41 ? 7.055 -0.589 4.587 1.00 0.00 48 LEU A C 9
ATOM 17058 O O . LEU A 1 41 ? 7.873 -1.496 4.435 1.00 0.00 48 LEU A O 9
ATOM 17074 N N . LYS A 1 42 ? 7.189 0.609 4.028 1.00 0.00 49 LYS A N 9
ATOM 17075 C CA . LYS A 1 42 ? 8.331 0.941 3.181 1.00 0.00 49 LYS A CA 9
ATOM 17076 C C . LYS A 1 42 ? 9.655 0.721 3.910 1.00 0.00 49 LYS A C 9
ATOM 17077 O O . LYS A 1 42 ? 10.393 -0.216 3.605 1.00 0.00 49 LYS A O 9
ATOM 17096 N N . THR A 1 43 ? 9.953 1.599 4.862 1.00 0.00 50 THR A N 9
ATOM 17097 C CA . THR A 1 43 ? 11.197 1.519 5.631 1.00 0.00 50 THR A CA 9
ATOM 17098 C C . THR A 1 43 ? 11.488 0.091 6.091 1.00 0.00 50 THR A C 9
ATOM 17099 O O . THR A 1 43 ? 12.647 -0.309 6.194 1.00 0.00 50 THR A O 9
ATOM 17110 N N . ARG A 1 44 ? 10.438 -0.676 6.356 1.00 0.00 51 ARG A N 9
ATOM 17111 C CA . ARG A 1 44 ? 10.604 -2.058 6.792 1.00 0.00 51 ARG A CA 9
ATOM 17112 C C . ARG A 1 44 ? 11.265 -2.875 5.694 1.00 0.00 51 ARG A C 9
ATOM 17113 O O . ARG A 1 44 ? 12.345 -3.434 5.882 1.00 0.00 51 ARG A O 9
ATOM 17134 N N . LEU A 1 45 ? 10.607 -2.929 4.542 1.00 0.00 52 LEU A N 9
ATOM 17135 C CA . LEU A 1 45 ? 11.123 -3.667 3.392 1.00 0.00 52 LEU A CA 9
ATOM 17136 C C . LEU A 1 45 ? 12.598 -3.350 3.159 1.00 0.00 52 LEU A C 9
ATOM 17137 O O . LEU A 1 45 ? 13.357 -4.192 2.682 1.00 0.00 52 LEU A O 9
ATOM 17153 N N . GLU A 1 46 ? 12.994 -2.128 3.501 1.00 0.00 53 GLU A N 9
ATOM 17154 C CA . GLU A 1 46 ? 14.377 -1.698 3.328 1.00 0.00 53 GLU A CA 9
ATOM 17155 C C . GLU A 1 46 ? 15.303 -2.425 4.299 1.00 0.00 53 GLU A C 9
ATOM 17156 O O . GLU A 1 46 ? 16.381 -2.882 3.919 1.00 0.00 53 GLU A O 9
ATOM 17168 N N . ARG A 1 47 ? 14.875 -2.528 5.554 1.00 0.00 54 ARG A N 9
ATOM 17169 C CA . ARG A 1 47 ? 15.668 -3.199 6.578 1.00 0.00 54 ARG A CA 9
ATOM 17170 C C . ARG A 1 47 ? 15.416 -4.706 6.576 1.00 0.00 54 ARG A C 9
ATOM 17171 O O . ARG A 1 47 ? 16.230 -5.480 7.077 1.00 0.00 54 ARG A O 9
ATOM 17192 N N . ASP A 1 48 ? 14.285 -5.116 6.009 1.00 0.00 55 ASP A N 9
ATOM 17193 C CA . ASP A 1 48 ? 13.931 -6.529 5.946 1.00 0.00 55 ASP A CA 9
ATOM 17194 C C . ASP A 1 48 ? 14.497 -7.174 4.686 1.00 0.00 55 ASP A C 9
ATOM 17195 O O . ASP A 1 48 ? 14.950 -8.318 4.711 1.00 0.00 55 ASP A O 9
ATOM 17204 N N . VAL A 1 49 ? 14.469 -6.432 3.584 1.00 0.00 56 VAL A N 9
ATOM 17205 C CA . VAL A 1 49 ? 14.980 -6.928 2.314 1.00 0.00 56 VAL A CA 9
ATOM 17206 C C . VAL A 1 49 ? 16.435 -6.523 2.117 1.00 0.00 56 VAL A C 9
ATOM 17207 O O . VAL A 1 49 ? 17.211 -7.242 1.487 1.00 0.00 56 VAL A O 9
ATOM 17220 N N . GLY A 1 50 ? 16.795 -5.367 2.659 1.00 0.00 57 GLY A N 9
ATOM 17221 C CA . GLY A 1 50 ? 18.157 -4.881 2.531 1.00 0.00 57 GLY A CA 9
ATOM 17222 C C . GLY A 1 50 ? 18.356 -4.020 1.296 1.00 0.00 57 GLY A C 9
ATOM 17223 O O . GLY A 1 50 ? 19.408 -3.402 1.128 1.00 0.00 57 GLY A O 9
ATOM 17227 N N . SER A 1 51 ? 17.347 -3.979 0.430 1.00 0.00 58 SER A N 9
ATOM 17228 C CA . SER A 1 51 ? 17.422 -3.187 -0.792 1.00 0.00 58 SER A CA 9
ATOM 17229 C C . SER A 1 51 ? 16.591 -1.914 -0.668 1.00 0.00 58 SER A C 9
ATOM 17230 O O . SER A 1 51 ? 15.773 -1.782 0.242 1.00 0.00 58 SER A O 9
ATOM 17238 N N . THR A 1 52 ? 16.807 -0.980 -1.588 1.00 0.00 59 THR A N 9
ATOM 17239 C CA . THR A 1 52 ? 16.077 0.283 -1.582 1.00 0.00 59 THR A CA 9
ATOM 17240 C C . THR A 1 52 ? 14.753 0.148 -2.327 1.00 0.00 59 THR A C 9
ATOM 17241 O O . THR A 1 52 ? 14.685 -0.481 -3.382 1.00 0.00 59 THR A O 9
ATOM 17252 N N . ILE A 1 53 ? 13.703 0.743 -1.770 1.00 0.00 60 ILE A N 9
ATOM 17253 C CA . ILE A 1 53 ? 12.382 0.689 -2.382 1.00 0.00 60 ILE A CA 9
ATOM 17254 C C . ILE A 1 53 ? 12.259 1.716 -3.510 1.00 0.00 60 ILE A C 9
ATOM 17255 O O . ILE A 1 53 ? 12.562 2.893 -3.319 1.00 0.00 60 ILE A O 9
ATOM 17271 N N . PRO A 1 54 ? 11.827 1.283 -4.710 1.00 0.00 61 PRO A N 9
ATOM 17272 C CA . PRO A 1 54 ? 11.684 2.167 -5.866 1.00 0.00 61 PRO A CA 9
ATOM 17273 C C . PRO A 1 54 ? 10.328 2.866 -5.929 1.00 0.00 61 PRO A C 9
ATOM 17274 O O . PRO A 1 54 ? 9.765 3.043 -7.010 1.00 0.00 61 PRO A O 9
ATOM 17285 N N . TYR A 1 55 ? 9.807 3.267 -4.773 1.00 0.00 62 TYR A N 9
ATOM 17286 C CA . TYR A 1 55 ? 8.519 3.951 -4.716 1.00 0.00 62 TYR A CA 9
ATOM 17287 C C . TYR A 1 55 ? 8.664 5.334 -4.092 1.00 0.00 62 TYR A C 9
ATOM 17288 O O . TYR A 1 55 ? 9.428 5.522 -3.146 1.00 0.00 62 TYR A O 9
ATOM 17306 N N . ASP A 1 56 ? 7.925 6.299 -4.629 1.00 0.00 63 ASP A N 9
ATOM 17307 C CA . ASP A 1 56 ? 7.969 7.667 -4.124 1.00 0.00 63 ASP A CA 9
ATOM 17308 C C . ASP A 1 56 ? 6.971 7.859 -2.987 1.00 0.00 63 ASP A C 9
ATOM 17309 O O . ASP A 1 56 ? 5.886 7.277 -2.995 1.00 0.00 63 ASP A O 9
ATOM 17318 N N . PHE A 1 57 ? 7.345 8.679 -2.010 1.00 0.00 64 PHE A N 9
ATOM 17319 C CA . PHE A 1 57 ? 6.482 8.947 -0.865 1.00 0.00 64 PHE A CA 9
ATOM 17320 C C . PHE A 1 57 ? 6.733 10.347 -0.307 1.00 0.00 64 PHE A C 9
ATOM 17321 O O . PHE A 1 57 ? 7.708 10.568 0.412 1.00 0.00 64 PHE A O 9
ATOM 17338 N N . PRO A 1 58 ? 5.856 11.314 -0.629 1.00 0.00 65 PRO A N 9
ATOM 17339 C CA . PRO A 1 58 ? 5.995 12.694 -0.153 1.00 0.00 65 PRO A CA 9
ATOM 17340 C C . PRO A 1 58 ? 5.713 12.824 1.340 1.00 0.00 65 PRO A C 9
ATOM 17341 O O . PRO A 1 58 ? 4.566 12.714 1.777 1.00 0.00 65 PRO A O 9
ATOM 17352 N N . GLU A 1 59 ? 6.764 13.059 2.119 1.00 0.00 66 GLU A N 9
ATOM 17353 C CA . GLU A 1 59 ? 6.629 13.206 3.565 1.00 0.00 66 GLU A CA 9
ATOM 17354 C C . GLU A 1 59 ? 6.845 14.656 3.986 1.00 0.00 66 GLU A C 9
ATOM 17355 O O . GLU A 1 59 ? 7.703 15.349 3.440 1.00 0.00 66 GLU A O 9
ATOM 17367 N N . LYS A 1 60 ? 6.063 15.107 4.960 1.00 0.00 67 LYS A N 9
ATOM 17368 C CA . LYS A 1 60 ? 6.171 16.475 5.453 1.00 0.00 67 LYS A CA 9
ATOM 17369 C C . LYS A 1 60 ? 6.131 16.508 6.981 1.00 0.00 67 LYS A C 9
ATOM 17370 O O . LYS A 1 60 ? 5.200 15.986 7.594 1.00 0.00 67 LYS A O 9
ATOM 17389 N N . PRO A 1 61 ? 7.144 17.124 7.622 1.00 0.00 68 PRO A N 9
ATOM 17390 C CA . PRO A 1 61 ? 7.209 17.215 9.085 1.00 0.00 68 PRO A CA 9
ATOM 17391 C C . PRO A 1 61 ? 5.946 17.827 9.682 1.00 0.00 68 PRO A C 9
ATOM 17392 O O . PRO A 1 61 ? 5.263 18.622 9.036 1.00 0.00 68 PRO A O 9
ATOM 17403 N N . GLY A 1 62 ? 5.642 17.450 10.920 1.00 0.00 69 GLY A N 9
ATOM 17404 C CA . GLY A 1 62 ? 4.462 17.971 11.585 1.00 0.00 69 GLY A CA 9
ATOM 17405 C C . GLY A 1 62 ? 4.436 17.641 13.064 1.00 0.00 69 GLY A C 9
ATOM 17406 O O . GLY A 1 62 ? 3.669 16.785 13.503 1.00 0.00 69 GLY A O 9
ATOM 17410 N N . VAL A 1 63 ? 5.279 18.320 13.835 1.00 0.00 70 VAL A N 9
ATOM 17411 C CA . VAL A 1 63 ? 5.352 18.094 15.272 1.00 0.00 70 VAL A CA 9
ATOM 17412 C C . VAL A 1 63 ? 4.402 19.026 16.024 1.00 0.00 70 VAL A C 9
ATOM 17413 O O . VAL A 1 63 ? 3.314 18.618 16.430 1.00 0.00 70 VAL A O 9
ATOM 17426 N N . LEU A 1 64 ? 4.819 20.275 16.205 1.00 0.00 71 LEU A N 9
ATOM 17427 C CA . LEU A 1 64 ? 4.001 21.258 16.909 1.00 0.00 71 LEU A CA 9
ATOM 17428 C C . LEU A 1 64 ? 3.228 22.128 15.923 1.00 0.00 71 LEU A C 9
ATOM 17429 O O . LEU A 1 64 ? 3.137 23.345 16.091 1.00 0.00 71 LEU A O 9
ATOM 17445 N N . ASP A 1 65 ? 2.670 21.497 14.895 1.00 0.00 72 ASP A N 9
ATOM 17446 C CA . ASP A 1 65 ? 1.903 22.214 13.883 1.00 0.00 72 ASP A CA 9
ATOM 17447 C C . ASP A 1 65 ? 0.410 22.154 14.188 1.00 0.00 72 ASP A C 9
ATOM 17448 O O . ASP A 1 65 ? -0.137 21.082 14.449 1.00 0.00 72 ASP A O 9
ATOM 17457 N N . ARG A 1 66 ? -0.244 23.310 14.154 1.00 0.00 73 ARG A N 9
ATOM 17458 C CA . ARG A 1 66 ? -1.675 23.389 14.428 1.00 0.00 73 ARG A CA 9
ATOM 17459 C C . ARG A 1 66 ? -2.440 23.841 13.190 1.00 0.00 73 ARG A C 9
ATOM 17460 O O . ARG A 1 66 ? -3.532 23.346 12.906 1.00 0.00 73 ARG A O 9
ATOM 17481 N N . ARG A 1 67 ? -1.861 24.784 12.458 1.00 0.00 74 ARG A N 9
ATOM 17482 C CA . ARG A 1 67 ? -2.485 25.306 11.247 1.00 0.00 74 ARG A CA 9
ATOM 17483 C C . ARG A 1 67 ? -1.681 24.914 10.013 1.00 0.00 74 ARG A C 9
ATOM 17484 O O . ARG A 1 67 ? -2.244 24.636 8.954 1.00 0.00 74 ARG A O 9
ATOM 17505 N N . TRP A 1 68 ? -0.360 24.893 10.159 1.00 0.00 75 TRP A N 9
ATOM 17506 C CA . TRP A 1 68 ? 0.526 24.534 9.058 1.00 0.00 75 TRP A CA 9
ATOM 17507 C C . TRP A 1 68 ? 0.265 23.105 8.593 1.00 0.00 75 TRP A C 9
ATOM 17508 O O . TRP A 1 68 ? 0.275 22.820 7.396 1.00 0.00 75 TRP A O 9
ATOM 17529 N N . GLN A 1 69 ? 0.033 22.210 9.549 1.00 0.00 76 GLN A N 9
ATOM 17530 C CA . GLN A 1 69 ? -0.230 20.810 9.238 1.00 0.00 76 GLN A CA 9
ATOM 17531 C C . GLN A 1 69 ? -1.535 20.661 8.459 1.00 0.00 76 GLN A C 9
ATOM 17532 O O . GLN A 1 69 ? -2.329 21.597 8.373 1.00 0.00 76 GLN A O 9
ATOM 17546 N N . ARG A 1 70 ? -1.747 19.477 7.893 1.00 0.00 77 ARG A N 9
ATOM 17547 C CA . ARG A 1 70 ? -2.955 19.204 7.121 1.00 0.00 77 ARG A CA 9
ATOM 17548 C C . ARG A 1 70 ? -3.881 18.259 7.877 1.00 0.00 77 ARG A C 9
ATOM 17549 O O . ARG A 1 70 ? -3.425 17.355 8.578 1.00 0.00 77 ARG A O 9
ATOM 17570 N N . ARG A 1 71 ? -5.185 18.471 7.729 1.00 0.00 78 ARG A N 9
ATOM 17571 C CA . ARG A 1 71 ? -6.176 17.634 8.397 1.00 0.00 78 ARG A CA 9
ATOM 17572 C C . ARG A 1 71 ? -6.217 16.242 7.775 1.00 0.00 78 ARG A C 9
ATOM 17573 O O . ARG A 1 71 ? -6.509 16.091 6.588 1.00 0.00 78 ARG A O 9
ATOM 17594 N N . TYR A 1 72 ? -5.923 15.228 8.583 1.00 0.00 79 TYR A N 9
ATOM 17595 C CA . TYR A 1 72 ? -5.926 13.848 8.110 1.00 0.00 79 TYR A CA 9
ATOM 17596 C C . TYR A 1 72 ? -7.272 13.480 7.488 1.00 0.00 79 TYR A C 9
ATOM 17597 O O . TYR A 1 72 ? -7.351 12.594 6.637 1.00 0.00 79 TYR A O 9
ATOM 17615 N N . ASP A 1 73 ? -8.327 14.167 7.917 1.00 0.00 80 ASP A N 9
ATOM 17616 C CA . ASP A 1 73 ? -9.665 13.910 7.400 1.00 0.00 80 ASP A CA 9
ATOM 17617 C C . ASP A 1 73 ? -10.079 14.989 6.403 1.00 0.00 80 ASP A C 9
ATOM 17618 O O . ASP A 1 73 ? -11.258 15.324 6.290 1.00 0.00 80 ASP A O 9
ATOM 17627 N N . ASP A 1 74 ? -9.100 15.527 5.682 1.00 0.00 81 ASP A N 9
ATOM 17628 C CA . ASP A 1 74 ? -9.360 16.567 4.692 1.00 0.00 81 ASP A CA 9
ATOM 17629 C C . ASP A 1 74 ? -9.536 15.960 3.300 1.00 0.00 81 ASP A C 9
ATOM 17630 O O . ASP A 1 74 ? -8.604 15.373 2.751 1.00 0.00 81 ASP A O 9
ATOM 17639 N N . PRO A 1 75 ? -10.738 16.091 2.705 1.00 0.00 82 PRO A N 9
ATOM 17640 C CA . PRO A 1 75 ? -11.019 15.548 1.371 1.00 0.00 82 PRO A CA 9
ATOM 17641 C C . PRO A 1 75 ? -9.985 15.982 0.338 1.00 0.00 82 PRO A C 9
ATOM 17642 O O . PRO A 1 75 ? -9.652 15.228 -0.576 1.00 0.00 82 PRO A O 9
ATOM 17653 N N . GLU A 1 76 ? -9.480 17.203 0.488 1.00 0.00 83 GLU A N 9
ATOM 17654 C CA . GLU A 1 76 ? -8.483 17.735 -0.435 1.00 0.00 83 GLU A CA 9
ATOM 17655 C C . GLU A 1 76 ? -7.250 16.838 -0.479 1.00 0.00 83 GLU A C 9
ATOM 17656 O O . GLU A 1 76 ? -6.820 16.409 -1.549 1.00 0.00 83 GLU A O 9
ATOM 17668 N N . MET A 1 77 ? -6.691 16.553 0.693 1.00 0.00 84 MET A N 9
ATOM 17669 C CA . MET A 1 77 ? -5.512 15.701 0.790 1.00 0.00 84 MET A CA 9
ATOM 17670 C C . MET A 1 77 ? -5.875 14.246 0.516 1.00 0.00 84 MET A C 9
ATOM 17671 O O . MET A 1 77 ? -5.091 13.497 -0.064 1.00 0.00 84 MET A O 9
ATOM 17685 N N . ILE A 1 78 ? -7.074 13.855 0.938 1.00 0.00 85 ILE A N 9
ATOM 17686 C CA . ILE A 1 78 ? -7.547 12.491 0.740 1.00 0.00 85 ILE A CA 9
ATOM 17687 C C . ILE A 1 78 ? -7.695 12.176 -0.747 1.00 0.00 85 ILE A C 9
ATOM 17688 O O . ILE A 1 78 ? -7.452 11.049 -1.179 1.00 0.00 85 ILE A O 9
ATOM 17704 N N . ASP A 1 79 ? -8.096 13.176 -1.524 1.00 0.00 86 ASP A N 9
ATOM 17705 C CA . ASP A 1 79 ? -8.278 13.005 -2.962 1.00 0.00 86 ASP A CA 9
ATOM 17706 C C . ASP A 1 79 ? -7.008 12.464 -3.615 1.00 0.00 86 ASP A C 9
ATOM 17707 O O . ASP A 1 79 ? -7.006 11.366 -4.173 1.00 0.00 86 ASP A O 9
ATOM 17716 N N . GLU A 1 80 ? -5.930 13.238 -3.539 1.00 0.00 87 GLU A N 9
ATOM 17717 C CA . GLU A 1 80 ? -4.656 12.831 -4.123 1.00 0.00 87 GLU A CA 9
ATOM 17718 C C . GLU A 1 80 ? -4.165 11.532 -3.496 1.00 0.00 87 GLU A C 9
ATOM 17719 O O . GLU A 1 80 ? -3.671 10.644 -4.191 1.00 0.00 87 GLU A O 9
ATOM 17731 N N . ARG A 1 81 ? -4.308 11.423 -2.180 1.00 0.00 88 ARG A N 9
ATOM 17732 C CA . ARG A 1 81 ? -3.883 10.224 -1.464 1.00 0.00 88 ARG A CA 9
ATOM 17733 C C . ARG A 1 81 ? -4.584 8.987 -2.020 1.00 0.00 88 ARG A C 9
ATOM 17734 O O . ARG A 1 81 ? -4.091 7.867 -1.882 1.00 0.00 88 ARG A O 9
ATOM 17755 N N . ARG A 1 82 ? -5.737 9.198 -2.651 1.00 0.00 89 ARG A N 9
ATOM 17756 C CA . ARG A 1 82 ? -6.505 8.102 -3.228 1.00 0.00 89 ARG A CA 9
ATOM 17757 C C . ARG A 1 82 ? -5.724 7.420 -4.346 1.00 0.00 89 ARG A C 9
ATOM 17758 O O . ARG A 1 82 ? -5.821 6.206 -4.532 1.00 0.00 89 ARG A O 9
ATOM 17779 N N . ILE A 1 83 ? -4.945 8.203 -5.087 1.00 0.00 90 ILE A N 9
ATOM 17780 C CA . ILE A 1 83 ? -4.144 7.664 -6.182 1.00 0.00 90 ILE A CA 9
ATOM 17781 C C . ILE A 1 83 ? -2.666 7.624 -5.812 1.00 0.00 90 ILE A C 9
ATOM 17782 O O . ILE A 1 83 ? -2.184 8.459 -5.047 1.00 0.00 90 ILE A O 9
ATOM 17798 N N . GLY A 1 84 ? -1.953 6.646 -6.358 1.00 0.00 91 GLY A N 9
ATOM 17799 C CA . GLY A 1 84 ? -0.536 6.509 -6.074 1.00 0.00 91 GLY A CA 9
ATOM 17800 C C . GLY A 1 84 ? -0.223 5.242 -5.302 1.00 0.00 91 GLY A C 9
ATOM 17801 O O . GLY A 1 84 ? 0.811 4.612 -5.523 1.00 0.00 91 GLY A O 9
ATOM 17805 N N . LEU A 1 85 ? -1.119 4.870 -4.393 1.00 0.00 92 LEU A N 9
ATOM 17806 C CA . LEU A 1 85 ? -0.934 3.671 -3.584 1.00 0.00 92 LEU A CA 9
ATOM 17807 C C . LEU A 1 85 ? -1.142 2.412 -4.421 1.00 0.00 92 LEU A C 9
ATOM 17808 O O . LEU A 1 85 ? -0.428 1.423 -4.262 1.00 0.00 92 LEU A O 9
ATOM 17824 N N . GLU A 1 86 ? -2.127 2.456 -5.315 1.00 0.00 93 GLU A N 9
ATOM 17825 C CA . GLU A 1 86 ? -2.429 1.320 -6.178 1.00 0.00 93 GLU A CA 9
ATOM 17826 C C . GLU A 1 86 ? -1.212 0.926 -7.009 1.00 0.00 93 GLU A C 9
ATOM 17827 O O . GLU A 1 86 ? -0.946 -0.258 -7.216 1.00 0.00 93 GLU A O 9
ATOM 17839 N N . ARG A 1 87 ? -0.475 1.926 -7.481 1.00 0.00 94 ARG A N 9
ATOM 17840 C CA . ARG A 1 87 ? 0.715 1.684 -8.288 1.00 0.00 94 ARG A CA 9
ATOM 17841 C C . ARG A 1 87 ? 1.829 1.074 -7.442 1.00 0.00 94 ARG A C 9
ATOM 17842 O O . ARG A 1 87 ? 2.592 0.232 -7.915 1.00 0.00 94 ARG A O 9
ATOM 17863 N N . PHE A 1 88 ? 1.912 1.503 -6.187 1.00 0.00 95 PHE A N 9
ATOM 17864 C CA . PHE A 1 88 ? 2.928 0.999 -5.270 1.00 0.00 95 PHE A CA 9
ATOM 17865 C C . PHE A 1 88 ? 2.810 -0.514 -5.107 1.00 0.00 95 PHE A C 9
ATOM 17866 O O . PHE A 1 88 ? 3.804 -1.204 -4.885 1.00 0.00 95 PHE A O 9
ATOM 17883 N N . LEU A 1 89 ? 1.586 -1.021 -5.214 1.00 0.00 96 LEU A N 9
ATOM 17884 C CA . LEU A 1 89 ? 1.335 -2.452 -5.075 1.00 0.00 96 LEU A CA 9
ATOM 17885 C C . LEU A 1 89 ? 1.490 -3.175 -6.409 1.00 0.00 96 LEU A C 9
ATOM 17886 O O . LEU A 1 89 ? 1.940 -4.318 -6.457 1.00 0.00 96 LEU A O 9
ATOM 17902 N N . ASN A 1 90 ? 1.104 -2.507 -7.492 1.00 0.00 97 ASN A N 9
ATOM 17903 C CA . ASN A 1 90 ? 1.191 -3.095 -8.825 1.00 0.00 97 ASN A CA 9
ATOM 17904 C C . ASN A 1 90 ? 2.622 -3.509 -9.162 1.00 0.00 97 ASN A C 9
ATOM 17905 O O . ASN A 1 90 ? 2.893 -4.682 -9.415 1.00 0.00 97 ASN A O 9
ATOM 17916 N N . GLU A 1 91 ? 3.530 -2.540 -9.174 1.00 0.00 98 GLU A N 9
ATOM 17917 C CA . GLU A 1 91 ? 4.931 -2.806 -9.491 1.00 0.00 98 GLU A CA 9
ATOM 17918 C C . GLU A 1 91 ? 5.542 -3.818 -8.524 1.00 0.00 98 GLU A C 9
ATOM 17919 O O . GLU A 1 91 ? 6.536 -4.470 -8.843 1.00 0.00 98 GLU A O 9
ATOM 17931 N N . LEU A 1 92 ? 4.948 -3.944 -7.341 1.00 0.00 99 LEU A N 9
ATOM 17932 C CA . LEU A 1 92 ? 5.446 -4.875 -6.334 1.00 0.00 99 LEU A CA 9
ATOM 17933 C C . LEU A 1 92 ? 4.853 -6.269 -6.522 1.00 0.00 99 LEU A C 9
ATOM 17934 O O . LEU A 1 92 ? 5.582 -7.252 -6.648 1.00 0.00 99 LEU A O 9
ATOM 17950 N N . TYR A 1 93 ? 3.528 -6.345 -6.526 1.00 0.00 100 TYR A N 9
ATOM 17951 C CA . TYR A 1 93 ? 2.830 -7.616 -6.682 1.00 0.00 100 TYR A CA 9
ATOM 17952 C C . TYR A 1 93 ? 3.051 -8.210 -8.071 1.00 0.00 100 TYR A C 9
ATOM 17953 O O . TYR A 1 93 ? 2.998 -9.427 -8.248 1.00 0.00 100 TYR A O 9
ATOM 17971 N N . ASN A 1 94 ? 3.297 -7.349 -9.053 1.00 0.00 101 ASN A N 9
ATOM 17972 C CA . ASN A 1 94 ? 3.523 -7.803 -10.420 1.00 0.00 101 ASN A CA 9
ATOM 17973 C C . ASN A 1 94 ? 4.986 -8.179 -10.635 1.00 0.00 101 ASN A C 9
ATOM 17974 O O . ASN A 1 94 ? 5.659 -7.632 -11.510 1.00 0.00 101 ASN A O 9
ATOM 17985 N N . ASP A 1 95 ? 5.471 -9.118 -9.830 1.00 0.00 102 ASP A N 9
ATOM 17986 C CA . ASP A 1 95 ? 6.853 -9.573 -9.930 1.00 0.00 102 ASP A CA 9
ATOM 17987 C C . ASP A 1 95 ? 6.934 -11.092 -9.808 1.00 0.00 102 ASP A C 9
ATOM 17988 O O . ASP A 1 95 ? 6.503 -11.668 -8.810 1.00 0.00 102 ASP A O 9
ATOM 17997 N N . ARG A 1 96 ? 7.489 -11.734 -10.831 1.00 0.00 103 ARG A N 9
ATOM 17998 C CA . ARG A 1 96 ? 7.625 -13.186 -10.838 1.00 0.00 103 ARG A CA 9
ATOM 17999 C C . ARG A 1 96 ? 9.087 -13.602 -10.713 1.00 0.00 103 ARG A C 9
ATOM 18000 O O . ARG A 1 96 ? 9.397 -14.657 -10.159 1.00 0.00 103 ARG A O 9
ATOM 18021 N N . PHE A 1 97 ? 9.983 -12.766 -11.229 1.00 0.00 104 PHE A N 9
ATOM 18022 C CA . PHE A 1 97 ? 11.413 -13.050 -11.171 1.00 0.00 104 PHE A CA 9
ATOM 18023 C C . PHE A 1 97 ? 11.976 -12.718 -9.793 1.00 0.00 104 PHE A C 9
ATOM 18024 O O . PHE A 1 97 ? 12.740 -13.494 -9.219 1.00 0.00 104 PHE A O 9
ATOM 18041 N N . ASP A 1 98 ? 11.589 -11.561 -9.267 1.00 0.00 105 ASP A N 9
ATOM 18042 C CA . ASP A 1 98 ? 12.050 -11.123 -7.955 1.00 0.00 105 ASP A CA 9
ATOM 18043 C C . ASP A 1 98 ? 10.875 -10.698 -7.085 1.00 0.00 105 ASP A C 9
ATOM 18044 O O . ASP A 1 98 ? 10.318 -9.614 -7.261 1.00 0.00 105 ASP A O 9
ATOM 18053 N N . SER A 1 99 ? 10.500 -11.559 -6.146 1.00 0.00 106 SER A N 9
ATOM 18054 C CA . SER A 1 99 ? 9.387 -11.274 -5.250 1.00 0.00 106 SER A CA 9
ATOM 18055 C C . SER A 1 99 ? 9.871 -11.090 -3.816 1.00 0.00 106 SER A C 9
ATOM 18056 O O . SER A 1 99 ? 9.140 -11.363 -2.866 1.00 0.00 106 SER A O 9
ATOM 18064 N N . ARG A 1 100 ? 11.104 -10.621 -3.665 1.00 0.00 107 ARG A N 9
ATOM 18065 C CA . ARG A 1 100 ? 11.672 -10.398 -2.341 1.00 0.00 107 ARG A CA 9
ATOM 18066 C C . ARG A 1 100 ? 10.880 -9.333 -1.591 1.00 0.00 107 ARG A C 9
ATOM 18067 O O . ARG A 1 100 ? 10.766 -9.373 -0.366 1.00 0.00 107 ARG A O 9
ATOM 18088 N N . TRP A 1 101 ? 10.334 -8.379 -2.339 1.00 0.00 108 TRP A N 9
ATOM 18089 C CA . TRP A 1 101 ? 9.552 -7.296 -1.756 1.00 0.00 108 TRP A CA 9
ATOM 18090 C C . TRP A 1 101 ? 8.226 -7.811 -1.200 1.00 0.00 108 TRP A C 9
ATOM 18091 O O . TRP A 1 101 ? 7.770 -7.362 -0.149 1.00 0.00 108 TRP A O 9
ATOM 18112 N N . ARG A 1 102 ? 7.610 -8.752 -1.911 1.00 0.00 109 ARG A N 9
ATOM 18113 C CA . ARG A 1 102 ? 6.337 -9.317 -1.478 1.00 0.00 109 ARG A CA 9
ATOM 18114 C C . ARG A 1 102 ? 6.555 -10.537 -0.586 1.00 0.00 109 ARG A C 9
ATOM 18115 O O . ARG A 1 102 ? 5.716 -10.860 0.254 1.00 0.00 109 ARG A O 9
ATOM 18136 N N . ASP A 1 103 ? 7.688 -11.207 -0.772 1.00 0.00 110 ASP A N 9
ATOM 18137 C CA . ASP A 1 103 ? 8.015 -12.387 0.020 1.00 0.00 110 ASP A CA 9
ATOM 18138 C C . ASP A 1 103 ? 8.102 -12.033 1.501 1.00 0.00 110 ASP A C 9
ATOM 18139 O O . ASP A 1 103 ? 7.723 -12.825 2.363 1.00 0.00 110 ASP A O 9
ATOM 18148 N N . THR A 1 104 ? 8.604 -10.835 1.788 1.00 0.00 111 THR A N 9
ATOM 18149 C CA . THR A 1 104 ? 8.742 -10.366 3.162 1.00 0.00 111 THR A CA 9
ATOM 18150 C C . THR A 1 104 ? 7.447 -10.566 3.945 1.00 0.00 111 THR A C 9
ATOM 18151 O O . THR A 1 104 ? 6.352 -10.405 3.404 1.00 0.00 111 THR A O 9
ATOM 18162 N N . LYS A 1 105 ? 7.580 -10.915 5.220 1.00 0.00 112 LYS A N 9
ATOM 18163 C CA . LYS A 1 105 ? 6.421 -11.134 6.077 1.00 0.00 112 LYS A CA 9
ATOM 18164 C C . LYS A 1 105 ? 5.585 -9.864 6.198 1.00 0.00 112 LYS A C 9
ATOM 18165 O O . LYS A 1 105 ? 4.365 -9.923 6.354 1.00 0.00 112 LYS A O 9
ATOM 18184 N N . ILE A 1 106 ? 6.250 -8.715 6.124 1.00 0.00 113 ILE A N 9
ATOM 18185 C CA . ILE A 1 106 ? 5.569 -7.430 6.226 1.00 0.00 113 ILE A CA 9
ATOM 18186 C C . ILE A 1 106 ? 4.684 -7.179 5.010 1.00 0.00 113 ILE A C 9
ATOM 18187 O O . ILE A 1 106 ? 3.582 -6.645 5.132 1.00 0.00 113 ILE A O 9
ATOM 18203 N N . ALA A 1 107 ? 5.174 -7.567 3.837 1.00 0.00 114 ALA A N 9
ATOM 18204 C CA . ALA A 1 107 ? 4.426 -7.383 2.599 1.00 0.00 114 ALA A CA 9
ATOM 18205 C C . ALA A 1 107 ? 3.239 -8.339 2.530 1.00 0.00 114 ALA A C 9
ATOM 18206 O O . ALA A 1 107 ? 2.173 -7.984 2.028 1.00 0.00 114 ALA A O 9
ATOM 18213 N N . GLN A 1 108 ? 3.433 -9.551 3.039 1.00 0.00 115 GLN A N 9
ATOM 18214 C CA . GLN A 1 108 ? 2.379 -10.559 3.037 1.00 0.00 115 GLN A CA 9
ATOM 18215 C C . GLN A 1 108 ? 1.286 -10.207 4.042 1.00 0.00 115 GLN A C 9
ATOM 18216 O O . GLN A 1 108 ? 0.126 -10.579 3.868 1.00 0.00 115 GLN A O 9
ATOM 18230 N N . ASP A 1 109 ? 1.664 -9.488 5.095 1.00 0.00 116 ASP A N 9
ATOM 18231 C CA . ASP A 1 109 ? 0.715 -9.086 6.127 1.00 0.00 116 ASP A CA 9
ATOM 18232 C C . ASP A 1 109 ? -0.001 -7.790 5.749 1.00 0.00 116 ASP A C 9
ATOM 18233 O O . ASP A 1 109 ? -1.018 -7.437 6.347 1.00 0.00 116 ASP A O 9
ATOM 18242 N N . PHE A 1 110 ? 0.536 -7.083 4.757 1.00 0.00 117 PHE A N 9
ATOM 18243 C CA . PHE A 1 110 ? -0.051 -5.827 4.304 1.00 0.00 117 PHE A CA 9
ATOM 18244 C C . PHE A 1 110 ? -1.527 -5.997 3.957 1.00 0.00 117 PHE A C 9
ATOM 18245 O O . PHE A 1 110 ? -2.369 -5.204 4.377 1.00 0.00 117 PHE A O 9
ATOM 18262 N N . LEU A 1 111 ? -1.835 -7.035 3.186 1.00 0.00 118 LEU A N 9
ATOM 18263 C CA . LEU A 1 111 ? -3.211 -7.305 2.782 1.00 0.00 118 LEU A CA 9
ATOM 18264 C C . LEU A 1 111 ? -3.753 -8.552 3.475 1.00 0.00 118 LEU A C 9
ATOM 18265 O O . LEU A 1 111 ? -4.630 -9.232 2.941 1.00 0.00 118 LEU A O 9
ATOM 18281 N N . GLN A 1 112 ? -3.220 -8.854 4.659 1.00 0.00 119 GLN A N 9
ATOM 18282 C CA . GLN A 1 112 ? -3.644 -10.024 5.421 1.00 0.00 119 GLN A CA 9
ATOM 18283 C C . GLN A 1 112 ? -3.708 -11.257 4.527 1.00 0.00 119 GLN A C 9
ATOM 18284 O O . GLN A 1 112 ? -4.721 -11.955 4.477 1.00 0.00 119 GLN A O 9
ATOM 18298 N N . LEU A 1 113 ? -2.613 -11.515 3.819 1.00 0.00 120 LEU A N 9
ATOM 18299 C CA . LEU A 1 113 ? -2.530 -12.657 2.920 1.00 0.00 120 LEU A CA 9
ATOM 18300 C C . LEU A 1 113 ? -2.013 -13.890 3.649 1.00 0.00 120 LEU A C 9
ATOM 18301 O O . LEU A 1 113 ? -1.313 -14.721 3.070 1.00 0.00 120 LEU A O 9
ATOM 18317 N N . SER A 1 114 ? -2.370 -14.003 4.919 1.00 0.00 121 SER A N 9
ATOM 18318 C CA . SER A 1 114 ? -1.951 -15.138 5.733 1.00 0.00 121 SER A CA 9
ATOM 18319 C C . SER A 1 114 ? -3.020 -16.226 5.730 1.00 0.00 121 SER A C 9
ATOM 18320 O O . SER A 1 114 ? -4.048 -16.104 6.397 1.00 0.00 121 SER A O 9
ATOM 18328 N N . LYS A 1 115 ? -2.771 -17.289 4.973 1.00 0.00 122 LYS A N 9
ATOM 18329 C CA . LYS A 1 115 ? -3.713 -18.398 4.880 1.00 0.00 122 LYS A CA 9
ATOM 18330 C C . LYS A 1 115 ? -3.724 -19.216 6.170 1.00 0.00 122 LYS A C 9
ATOM 18331 O O . LYS A 1 115 ? -2.681 -19.427 6.789 1.00 0.00 122 LYS A O 9
ATOM 18350 N N . PRO A 1 116 ? -4.909 -19.690 6.596 1.00 0.00 123 PRO A N 9
ATOM 18351 C CA . PRO A 1 116 ? -5.047 -20.487 7.817 1.00 0.00 123 PRO A CA 9
ATOM 18352 C C . PRO A 1 116 ? -4.560 -21.920 7.632 1.00 0.00 123 PRO A C 9
ATOM 18353 O O . PRO A 1 116 ? -4.874 -22.568 6.633 1.00 0.00 123 PRO A O 9
ATOM 18364 N N . ASN A 1 117 ? -3.792 -22.409 8.599 1.00 0.00 124 ASN A N 9
ATOM 18365 C CA . ASN A 1 117 ? -3.262 -23.766 8.543 1.00 0.00 124 ASN A CA 9
ATOM 18366 C C . ASN A 1 117 ? -4.175 -24.738 9.283 1.00 0.00 124 ASN A C 9
ATOM 18367 O O . ASN A 1 117 ? -4.223 -25.921 8.887 1.00 0.00 124 ASN A O 9
ATOM 18379 N N . LYS A 1 1 ? 9.402 -8.659 -24.539 1.00 0.00 8 LYS A N 10
ATOM 18380 C CA . LYS A 1 1 ? 8.530 -9.185 -23.456 1.00 0.00 8 LYS A CA 10
ATOM 18381 C C . LYS A 1 1 ? 7.804 -8.054 -22.734 1.00 0.00 8 LYS A C 10
ATOM 18382 O O . LYS A 1 1 ? 8.433 -7.130 -22.218 1.00 0.00 8 LYS A O 10
ATOM 18403 N N . MET A 1 2 ? 6.478 -8.134 -22.702 1.00 0.00 9 MET A N 10
ATOM 18404 C CA . MET A 1 2 ? 5.667 -7.117 -22.043 1.00 0.00 9 MET A CA 10
ATOM 18405 C C . MET A 1 2 ? 5.623 -7.347 -20.535 1.00 0.00 9 MET A C 10
ATOM 18406 O O . MET A 1 2 ? 6.121 -8.355 -20.036 1.00 0.00 9 MET A O 10
ATOM 18420 N N . SER A 1 3 ? 5.022 -6.405 -19.816 1.00 0.00 10 SER A N 10
ATOM 18421 C CA . SER A 1 3 ? 4.912 -6.504 -18.365 1.00 0.00 10 SER A CA 10
ATOM 18422 C C . SER A 1 3 ? 3.468 -6.756 -17.943 1.00 0.00 10 SER A C 10
ATOM 18423 O O . SER A 1 3 ? 2.535 -6.213 -18.535 1.00 0.00 10 SER A O 10
ATOM 18431 N N . GLU A 1 4 ? 3.292 -7.581 -16.917 1.00 0.00 11 GLU A N 10
ATOM 18432 C CA . GLU A 1 4 ? 1.962 -7.905 -16.414 1.00 0.00 11 GLU A CA 10
ATOM 18433 C C . GLU A 1 4 ? 1.700 -7.208 -15.082 1.00 0.00 11 GLU A C 10
ATOM 18434 O O . GLU A 1 4 ? 2.034 -7.733 -14.021 1.00 0.00 11 GLU A O 10
ATOM 18446 N N . LYS A 1 5 ? 1.102 -6.023 -15.148 1.00 0.00 12 LYS A N 10
ATOM 18447 C CA . LYS A 1 5 ? 0.797 -5.251 -13.949 1.00 0.00 12 LYS A CA 10
ATOM 18448 C C . LYS A 1 5 ? -0.442 -5.798 -13.246 1.00 0.00 12 LYS A C 10
ATOM 18449 O O . LYS A 1 5 ? -1.366 -6.293 -13.892 1.00 0.00 12 LYS A O 10
ATOM 18468 N N . LEU A 1 6 ? -0.452 -5.705 -11.920 1.00 0.00 13 LEU A N 10
ATOM 18469 C CA . LEU A 1 6 ? -1.576 -6.190 -11.128 1.00 0.00 13 LEU A CA 10
ATOM 18470 C C . LEU A 1 6 ? -2.753 -5.223 -11.206 1.00 0.00 13 LEU A C 10
ATOM 18471 O O . LEU A 1 6 ? -2.566 -4.007 -11.261 1.00 0.00 13 LEU A O 10
ATOM 18487 N N . ARG A 1 7 ? -3.965 -5.768 -11.213 1.00 0.00 14 ARG A N 10
ATOM 18488 C CA . ARG A 1 7 ? -5.167 -4.948 -11.288 1.00 0.00 14 ARG A CA 10
ATOM 18489 C C . ARG A 1 7 ? -5.637 -4.534 -9.898 1.00 0.00 14 ARG A C 10
ATOM 18490 O O . ARG A 1 7 ? -6.257 -5.316 -9.181 1.00 0.00 14 ARG A O 10
ATOM 18511 N N . ILE A 1 8 ? -5.338 -3.296 -9.530 1.00 0.00 15 ILE A N 10
ATOM 18512 C CA . ILE A 1 8 ? -5.728 -2.763 -8.232 1.00 0.00 15 ILE A CA 10
ATOM 18513 C C . ILE A 1 8 ? -6.367 -1.387 -8.384 1.00 0.00 15 ILE A C 10
ATOM 18514 O O . ILE A 1 8 ? -5.763 -0.471 -8.944 1.00 0.00 15 ILE A O 10
ATOM 18530 N N . LYS A 1 9 ? -7.591 -1.243 -7.887 1.00 0.00 16 LYS A N 10
ATOM 18531 C CA . LYS A 1 9 ? -8.306 0.024 -7.976 1.00 0.00 16 LYS A CA 10
ATOM 18532 C C . LYS A 1 9 ? -8.865 0.431 -6.619 1.00 0.00 16 LYS A C 10
ATOM 18533 O O . LYS A 1 9 ? -9.392 -0.400 -5.880 1.00 0.00 16 LYS A O 10
ATOM 18552 N N . VAL A 1 10 ? -8.747 1.713 -6.296 1.00 0.00 17 VAL A N 10
ATOM 18553 C CA . VAL A 1 10 ? -9.242 2.228 -5.024 1.00 0.00 17 VAL A CA 10
ATOM 18554 C C . VAL A 1 10 ? -10.408 3.187 -5.239 1.00 0.00 17 VAL A C 10
ATOM 18555 O O . VAL A 1 10 ? -10.254 4.238 -5.861 1.00 0.00 17 VAL A O 10
ATOM 18568 N N . ASP A 1 11 ? -11.574 2.817 -4.720 1.00 0.00 18 ASP A N 10
ATOM 18569 C CA . ASP A 1 11 ? -12.766 3.645 -4.855 1.00 0.00 18 ASP A CA 10
ATOM 18570 C C . ASP A 1 11 ? -13.595 3.625 -3.573 1.00 0.00 18 ASP A C 10
ATOM 18571 O O . ASP A 1 11 ? -14.818 3.753 -3.612 1.00 0.00 18 ASP A O 10
ATOM 18580 N N . ASP A 1 12 ? -12.920 3.463 -2.439 1.00 0.00 19 ASP A N 10
ATOM 18581 C CA . ASP A 1 12 ? -13.596 3.427 -1.148 1.00 0.00 19 ASP A CA 10
ATOM 18582 C C . ASP A 1 12 ? -12.771 4.143 -0.083 1.00 0.00 19 ASP A C 10
ATOM 18583 O O . ASP A 1 12 ? -11.574 3.897 0.057 1.00 0.00 19 ASP A O 10
ATOM 18592 N N . VAL A 1 13 ? -13.419 5.032 0.663 1.00 0.00 20 VAL A N 10
ATOM 18593 C CA . VAL A 1 13 ? -12.742 5.783 1.713 1.00 0.00 20 VAL A CA 10
ATOM 18594 C C . VAL A 1 13 ? -13.685 6.077 2.875 1.00 0.00 20 VAL A C 10
ATOM 18595 O O . VAL A 1 13 ? -14.759 6.647 2.688 1.00 0.00 20 VAL A O 10
ATOM 18608 N N . LYS A 1 14 ? -13.274 5.683 4.077 1.00 0.00 21 LYS A N 10
ATOM 18609 C CA . LYS A 1 14 ? -14.079 5.904 5.272 1.00 0.00 21 LYS A CA 10
ATOM 18610 C C . LYS A 1 14 ? -13.368 6.847 6.238 1.00 0.00 21 LYS A C 10
ATOM 18611 O O . LYS A 1 14 ? -12.381 6.474 6.871 1.00 0.00 21 LYS A O 10
ATOM 18630 N N . ILE A 1 15 ? -13.875 8.071 6.345 1.00 0.00 22 ILE A N 10
ATOM 18631 C CA . ILE A 1 15 ? -13.289 9.067 7.230 1.00 0.00 22 ILE A CA 10
ATOM 18632 C C . ILE A 1 15 ? -13.601 8.760 8.691 1.00 0.00 22 ILE A C 10
ATOM 18633 O O . ILE A 1 15 ? -14.683 9.079 9.183 1.00 0.00 22 ILE A O 10
ATOM 18649 N N . ASN A 1 16 ? -12.647 8.142 9.378 1.00 0.00 23 ASN A N 10
ATOM 18650 C CA . ASN A 1 16 ? -12.822 7.797 10.784 1.00 0.00 23 ASN A CA 10
ATOM 18651 C C . ASN A 1 16 ? -12.244 8.888 11.684 1.00 0.00 23 ASN A C 10
ATOM 18652 O O . ASN A 1 16 ? -11.199 9.464 11.380 1.00 0.00 23 ASN A O 10
ATOM 18663 N N . PRO A 1 17 ? -12.920 9.192 12.807 1.00 0.00 24 PRO A N 10
ATOM 18664 C CA . PRO A 1 17 ? -12.466 10.224 13.745 1.00 0.00 24 PRO A CA 10
ATOM 18665 C C . PRO A 1 17 ? -11.022 10.014 14.195 1.00 0.00 24 PRO A C 10
ATOM 18666 O O . PRO A 1 17 ? -10.356 10.954 14.629 1.00 0.00 24 PRO A O 10
ATOM 18677 N N . LYS A 1 18 ? -10.545 8.777 14.096 1.00 0.00 25 LYS A N 10
ATOM 18678 C CA . LYS A 1 18 ? -9.182 8.451 14.501 1.00 0.00 25 LYS A CA 10
ATOM 18679 C C . LYS A 1 18 ? -8.229 8.473 13.309 1.00 0.00 25 LYS A C 10
ATOM 18680 O O . LYS A 1 18 ? -7.052 8.806 13.452 1.00 0.00 25 LYS A O 10
ATOM 18699 N N . TYR A 1 19 ? -8.739 8.114 12.135 1.00 0.00 26 TYR A N 10
ATOM 18700 C CA . TYR A 1 19 ? -7.922 8.092 10.925 1.00 0.00 26 TYR A CA 10
ATOM 18701 C C . TYR A 1 19 ? -8.770 7.801 9.690 1.00 0.00 26 TYR A C 10
ATOM 18702 O O . TYR A 1 19 ? -9.887 7.296 9.796 1.00 0.00 26 TYR A O 10
ATOM 18720 N N . VAL A 1 20 ? -8.228 8.125 8.520 1.00 0.00 27 VAL A N 10
ATOM 18721 C CA . VAL A 1 20 ? -8.930 7.900 7.261 1.00 0.00 27 VAL A CA 10
ATOM 18722 C C . VAL A 1 20 ? -8.470 6.602 6.601 1.00 0.00 27 VAL A C 10
ATOM 18723 O O . VAL A 1 20 ? -7.300 6.455 6.250 1.00 0.00 27 VAL A O 10
ATOM 18736 N N . LEU A 1 21 ? -9.398 5.664 6.439 1.00 0.00 28 LEU A N 10
ATOM 18737 C CA . LEU A 1 21 ? -9.087 4.377 5.825 1.00 0.00 28 LEU A CA 10
ATOM 18738 C C . LEU A 1 21 ? -9.285 4.427 4.313 1.00 0.00 28 LEU A C 10
ATOM 18739 O O . LEU A 1 21 ? -9.995 5.291 3.799 1.00 0.00 28 LEU A O 10
ATOM 18755 N N . TYR A 1 22 ? -8.655 3.492 3.609 1.00 0.00 29 TYR A N 10
ATOM 18756 C CA . TYR A 1 22 ? -8.761 3.426 2.155 1.00 0.00 29 TYR A CA 10
ATOM 18757 C C . TYR A 1 22 ? -9.068 2.003 1.699 1.00 0.00 29 TYR A C 10
ATOM 18758 O O . TYR A 1 22 ? -8.332 1.069 2.014 1.00 0.00 29 TYR A O 10
ATOM 18776 N N . GLY A 1 23 ? -10.160 1.846 0.958 1.00 0.00 30 GLY A N 10
ATOM 18777 C CA . GLY A 1 23 ? -10.543 0.533 0.475 1.00 0.00 30 GLY A CA 10
ATOM 18778 C C . GLY A 1 23 ? -9.960 0.220 -0.889 1.00 0.00 30 GLY A C 10
ATOM 18779 O O . GLY A 1 23 ? -10.500 0.639 -1.912 1.00 0.00 30 GLY A O 10
ATOM 18783 N N . VAL A 1 24 ? -8.855 -0.519 -0.902 1.00 0.00 31 VAL A N 10
ATOM 18784 C CA . VAL A 1 24 ? -8.197 -0.888 -2.151 1.00 0.00 31 VAL A CA 10
ATOM 18785 C C . VAL A 1 24 ? -8.789 -2.169 -2.722 1.00 0.00 31 VAL A C 10
ATOM 18786 O O . VAL A 1 24 ? -8.702 -3.234 -2.111 1.00 0.00 31 VAL A O 10
ATOM 18799 N N . SER A 1 25 ? -9.396 -2.056 -3.899 1.00 0.00 32 SER A N 10
ATOM 18800 C CA . SER A 1 25 ? -10.009 -3.206 -4.558 1.00 0.00 32 SER A CA 10
ATOM 18801 C C . SER A 1 25 ? -8.967 -4.030 -5.307 1.00 0.00 32 SER A C 10
ATOM 18802 O O . SER A 1 25 ? -8.059 -3.484 -5.933 1.00 0.00 32 SER A O 10
ATOM 18810 N N . THR A 1 26 ? -9.106 -5.351 -5.235 1.00 0.00 33 THR A N 10
ATOM 18811 C CA . THR A 1 26 ? -8.179 -6.257 -5.903 1.00 0.00 33 THR A CA 10
ATOM 18812 C C . THR A 1 26 ? -8.863 -7.582 -6.237 1.00 0.00 33 THR A C 10
ATOM 18813 O O . THR A 1 26 ? -9.929 -7.887 -5.704 1.00 0.00 33 THR A O 10
ATOM 18824 N N . PRO A 1 27 ? -8.262 -8.389 -7.134 1.00 0.00 34 PRO A N 10
ATOM 18825 C CA . PRO A 1 27 ? -8.825 -9.681 -7.537 1.00 0.00 34 PRO A CA 10
ATOM 18826 C C . PRO A 1 27 ? -9.374 -10.479 -6.360 1.00 0.00 34 PRO A C 10
ATOM 18827 O O . PRO A 1 27 ? -10.315 -11.258 -6.511 1.00 0.00 34 PRO A O 10
ATOM 18838 N N . ASN A 1 28 ? -8.789 -10.273 -5.187 1.00 0.00 35 ASN A N 10
ATOM 18839 C CA . ASN A 1 28 ? -9.228 -10.968 -3.984 1.00 0.00 35 ASN A CA 10
ATOM 18840 C C . ASN A 1 28 ? -10.435 -10.266 -3.373 1.00 0.00 35 ASN A C 10
ATOM 18841 O O . ASN A 1 28 ? -11.467 -10.887 -3.119 1.00 0.00 35 ASN A O 10
ATOM 18852 N N . LYS A 1 29 ? -10.298 -8.960 -3.145 1.00 0.00 36 LYS A N 10
ATOM 18853 C CA . LYS A 1 29 ? -11.373 -8.154 -2.568 1.00 0.00 36 LYS A CA 10
ATOM 18854 C C . LYS A 1 29 ? -10.851 -6.788 -2.138 1.00 0.00 36 LYS A C 10
ATOM 18855 O O . LYS A 1 29 ? -9.678 -6.472 -2.333 1.00 0.00 36 LYS A O 10
ATOM 18874 N N . ARG A 1 30 ? -11.729 -5.979 -1.551 1.00 0.00 37 ARG A N 10
ATOM 18875 C CA . ARG A 1 30 ? -11.351 -4.648 -1.094 1.00 0.00 37 ARG A CA 10
ATOM 18876 C C . ARG A 1 30 ? -10.652 -4.722 0.259 1.00 0.00 37 ARG A C 10
ATOM 18877 O O . ARG A 1 30 ? -11.165 -5.323 1.203 1.00 0.00 37 ARG A O 10
ATOM 18898 N N . LEU A 1 31 ? -9.476 -4.110 0.345 1.00 0.00 38 LEU A N 10
ATOM 18899 C CA . LEU A 1 31 ? -8.702 -4.109 1.581 1.00 0.00 38 LEU A CA 10
ATOM 18900 C C . LEU A 1 31 ? -8.610 -2.702 2.163 1.00 0.00 38 LEU A C 10
ATOM 18901 O O . LEU A 1 31 ? -8.439 -1.727 1.431 1.00 0.00 38 LEU A O 10
ATOM 18917 N N . TYR A 1 32 ? -8.729 -2.605 3.483 1.00 0.00 39 TYR A N 10
ATOM 18918 C CA . TYR A 1 32 ? -8.663 -1.317 4.164 1.00 0.00 39 TYR A CA 10
ATOM 18919 C C . TYR A 1 32 ? -7.300 -1.114 4.820 1.00 0.00 39 TYR A C 10
ATOM 18920 O O . TYR A 1 32 ? 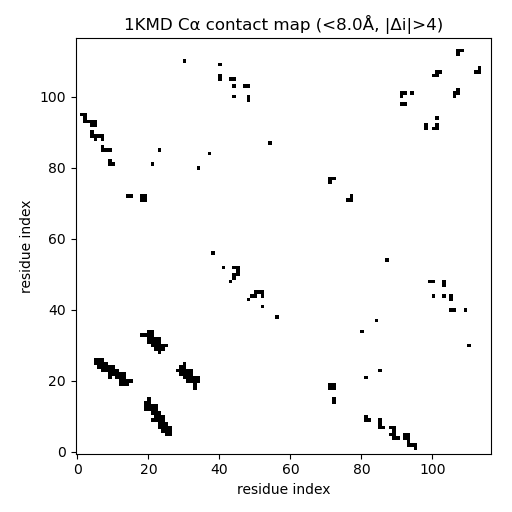-6.811 -1.983 5.542 1.00 0.00 39 TYR A O 10
ATOM 18938 N N . LYS A 1 33 ? -6.692 0.041 4.564 1.00 0.00 40 LYS A N 10
ATOM 18939 C CA . LYS A 1 33 ? -5.386 0.360 5.130 1.00 0.00 40 LYS A CA 10
ATOM 18940 C C . LYS A 1 33 ? -5.311 1.831 5.530 1.00 0.00 40 LYS A C 10
ATOM 18941 O O . LYS A 1 33 ? -6.233 2.603 5.269 1.00 0.00 40 LYS A O 10
ATOM 18960 N N . ARG A 1 34 ? -4.204 2.209 6.162 1.00 0.00 41 ARG A N 10
ATOM 18961 C CA . ARG A 1 34 ? -4.004 3.587 6.597 1.00 0.00 41 ARG A CA 10
ATOM 18962 C C . ARG A 1 34 ? -2.756 4.180 5.952 1.00 0.00 41 ARG A C 10
ATOM 18963 O O . ARG A 1 34 ? -1.856 3.451 5.533 1.00 0.00 41 ARG A O 10
ATOM 18984 N N . TYR A 1 35 ? -2.706 5.506 5.875 1.00 0.00 42 TYR A N 10
ATOM 18985 C CA . TYR A 1 35 ? -1.565 6.193 5.279 1.00 0.00 42 TYR A CA 10
ATOM 18986 C C . TYR A 1 35 ? -0.274 5.843 6.012 1.00 0.00 42 TYR A C 10
ATOM 18987 O O . TYR A 1 35 ? 0.685 5.363 5.406 1.00 0.00 42 TYR A O 10
ATOM 19005 N N . SER A 1 36 ? -0.256 6.087 7.318 1.00 0.00 43 SER A N 10
ATOM 19006 C CA . SER A 1 36 ? 0.918 5.798 8.136 1.00 0.00 43 SER A CA 10
ATOM 19007 C C . SER A 1 36 ? 1.333 4.335 8.000 1.00 0.00 43 SER A C 10
ATOM 19008 O O . SER A 1 36 ? 2.491 3.984 8.228 1.00 0.00 43 SER A O 10
ATOM 19016 N N . GLU A 1 37 ? 0.381 3.485 7.628 1.00 0.00 44 GLU A N 10
ATOM 19017 C CA . GLU A 1 37 ? 0.650 2.061 7.462 1.00 0.00 44 GLU A CA 10
ATOM 19018 C C . GLU A 1 37 ? 1.480 1.806 6.208 1.00 0.00 44 GLU A C 10
ATOM 19019 O O . GLU A 1 37 ? 2.406 0.994 6.221 1.00 0.00 44 GLU A O 10
ATOM 19031 N N . PHE A 1 38 ? 1.145 2.503 5.128 1.00 0.00 45 PHE A N 10
ATOM 19032 C CA . PHE A 1 38 ? 1.863 2.349 3.868 1.00 0.00 45 PHE A CA 10
ATOM 19033 C C . PHE A 1 38 ? 3.333 2.721 4.034 1.00 0.00 45 PHE A C 10
ATOM 19034 O O . PHE A 1 38 ? 4.222 1.956 3.659 1.00 0.00 45 PHE A O 10
ATOM 19051 N N . TRP A 1 39 ? 3.584 3.896 4.602 1.00 0.00 46 TRP A N 10
ATOM 19052 C CA . TRP A 1 39 ? 4.949 4.359 4.822 1.00 0.00 46 TRP A CA 10
ATOM 19053 C C . TRP A 1 39 ? 5.713 3.367 5.692 1.00 0.00 46 TRP A C 10
ATOM 19054 O O . TRP A 1 39 ? 6.900 3.121 5.478 1.00 0.00 46 TRP A O 10
ATOM 19075 N N . LYS A 1 40 ? 5.020 2.797 6.674 1.00 0.00 47 LYS A N 10
ATOM 19076 C CA . LYS A 1 40 ? 5.628 1.827 7.575 1.00 0.00 47 LYS A CA 10
ATOM 19077 C C . LYS A 1 40 ? 6.174 0.637 6.794 1.00 0.00 47 LYS A C 10
ATOM 19078 O O . LYS A 1 40 ? 7.279 0.166 7.054 1.00 0.00 47 LYS A O 10
ATOM 19097 N N . LEU A 1 41 ? 5.390 0.158 5.834 1.00 0.00 48 LEU A N 10
ATOM 19098 C CA . LEU A 1 41 ? 5.792 -0.975 5.010 1.00 0.00 48 LEU A CA 10
ATOM 19099 C C . LEU A 1 41 ? 6.968 -0.600 4.111 1.00 0.00 48 LEU A C 10
ATOM 19100 O O . LEU A 1 41 ? 7.830 -1.430 3.823 1.00 0.00 48 LEU A O 10
ATOM 19116 N N . LYS A 1 42 ? 6.992 0.652 3.670 1.00 0.00 49 LYS A N 10
ATOM 19117 C CA . LYS A 1 42 ? 8.060 1.136 2.802 1.00 0.00 49 LYS A CA 10
ATOM 19118 C C . LYS A 1 42 ? 9.425 0.997 3.471 1.00 0.00 49 LYS A C 10
ATOM 19119 O O . LYS A 1 42 ? 10.240 0.167 3.073 1.00 0.00 49 LYS A O 10
ATOM 19138 N N . THR A 1 43 ? 9.669 1.823 4.485 1.00 0.00 50 THR A N 10
ATOM 19139 C CA . THR A 1 43 ? 10.939 1.801 5.204 1.00 0.00 50 THR A CA 10
ATOM 19140 C C . THR A 1 43 ? 11.262 0.403 5.724 1.00 0.00 50 THR A C 10
ATOM 19141 O O . THR A 1 43 ? 12.429 0.050 5.889 1.00 0.00 50 THR A O 10
ATOM 19152 N N . ARG A 1 44 ? 10.229 -0.393 5.977 1.00 0.00 51 ARG A N 10
ATOM 19153 C CA . ARG A 1 44 ? 10.426 -1.751 6.470 1.00 0.00 51 ARG A CA 10
ATOM 19154 C C . ARG A 1 44 ? 11.166 -2.590 5.434 1.00 0.00 51 ARG A C 10
ATOM 19155 O O . ARG A 1 44 ? 12.270 -3.074 5.687 1.00 0.00 51 ARG A O 10
ATOM 19176 N N . LEU A 1 45 ? 10.553 -2.752 4.264 1.00 0.00 52 LEU A N 10
ATOM 19177 C CA . LEU A 1 45 ? 11.152 -3.525 3.177 1.00 0.00 52 LEU A CA 10
ATOM 19178 C C . LEU A 1 45 ? 12.616 -3.143 2.978 1.00 0.00 52 LEU A C 10
ATOM 19179 O O . LEU A 1 45 ? 13.439 -3.976 2.600 1.00 0.00 52 LEU A O 10
ATOM 19195 N N . GLU A 1 46 ? 12.930 -1.878 3.234 1.00 0.00 53 GLU A N 10
ATOM 19196 C CA . GLU A 1 46 ? 14.297 -1.388 3.080 1.00 0.00 53 GLU A CA 10
ATOM 19197 C C . GLU A 1 46 ? 15.235 -2.076 4.067 1.00 0.00 53 GLU A C 10
ATOM 19198 O O . GLU A 1 46 ? 16.353 -2.453 3.716 1.00 0.00 53 GLU A O 10
ATOM 19210 N N . ARG A 1 47 ? 14.773 -2.235 5.303 1.00 0.00 54 ARG A N 10
ATOM 19211 C CA . ARG A 1 47 ? 15.571 -2.875 6.342 1.00 0.00 54 ARG A CA 10
ATOM 19212 C C . ARG A 1 47 ? 15.323 -4.381 6.384 1.00 0.00 54 ARG A C 10
ATOM 19213 O O . ARG A 1 47 ? 16.141 -5.138 6.910 1.00 0.00 54 ARG A O 10
ATOM 19234 N N . ASP A 1 48 ? 14.192 -4.814 5.833 1.00 0.00 55 ASP A N 10
ATOM 19235 C CA . ASP A 1 48 ? 13.844 -6.230 5.816 1.00 0.00 55 ASP A CA 10
ATOM 19236 C C . ASP A 1 48 ? 14.413 -6.916 4.580 1.00 0.00 55 ASP A C 10
ATOM 19237 O O . ASP A 1 48 ? 14.929 -8.032 4.657 1.00 0.00 55 ASP A O 10
ATOM 19246 N N . VAL A 1 49 ? 14.319 -6.239 3.441 1.00 0.00 56 VAL A N 10
ATOM 19247 C CA . VAL A 1 49 ? 14.825 -6.779 2.186 1.00 0.00 56 VAL A CA 10
ATOM 19248 C C . VAL A 1 49 ? 16.286 -6.403 1.980 1.00 0.00 56 VAL A C 10
ATOM 19249 O O . VAL A 1 49 ? 17.054 -7.154 1.378 1.00 0.00 56 VAL A O 10
ATOM 19262 N N . GLY A 1 50 ? 16.663 -5.232 2.480 1.00 0.00 57 GLY A N 10
ATOM 19263 C CA . GLY A 1 50 ? 18.031 -4.770 2.340 1.00 0.00 57 GLY A CA 10
ATOM 19264 C C . GLY A 1 50 ? 18.314 -4.207 0.960 1.00 0.00 57 GLY A C 10
ATOM 19265 O O . GLY A 1 50 ? 19.469 -4.122 0.543 1.00 0.00 57 GLY A O 10
ATOM 19269 N N . SER A 1 51 ? 17.257 -3.820 0.251 1.00 0.00 58 SER A N 10
ATOM 19270 C CA . SER A 1 51 ? 17.397 -3.262 -1.089 1.00 0.00 58 SER A CA 10
ATOM 19271 C C . SER A 1 51 ? 16.739 -1.890 -1.178 1.00 0.00 58 SER A C 10
ATOM 19272 O O . SER A 1 51 ? 15.910 -1.533 -0.341 1.00 0.00 58 SER A O 10
ATOM 19280 N N . THR A 1 52 ? 17.113 -1.123 -2.197 1.00 0.00 59 THR A N 10
ATOM 19281 C CA . THR A 1 52 ? 16.558 0.209 -2.395 1.00 0.00 59 THR A CA 10
ATOM 19282 C C . THR A 1 52 ? 15.217 0.130 -3.122 1.00 0.00 59 THR A C 10
ATOM 19283 O O . THR A 1 52 ? 15.158 -0.231 -4.298 1.00 0.00 59 THR A O 10
ATOM 19294 N N . ILE A 1 53 ? 14.146 0.470 -2.415 1.00 0.00 60 ILE A N 10
ATOM 19295 C CA . ILE A 1 53 ? 12.809 0.437 -2.993 1.00 0.00 60 ILE A CA 10
ATOM 19296 C C . ILE A 1 53 ? 12.652 1.507 -4.075 1.00 0.00 60 ILE A C 10
ATOM 19297 O O . ILE A 1 53 ? 12.978 2.673 -3.853 1.00 0.00 60 ILE A O 10
ATOM 19313 N N . PRO A 1 54 ? 12.156 1.127 -5.268 1.00 0.00 61 PRO A N 10
ATOM 19314 C CA . PRO A 1 54 ? 11.969 2.065 -6.380 1.00 0.00 61 PRO A CA 10
ATOM 19315 C C . PRO A 1 54 ? 10.720 2.936 -6.234 1.00 0.00 61 PRO A C 10
ATOM 19316 O O . PRO A 1 54 ? 10.294 3.580 -7.192 1.00 0.00 61 PRO A O 10
ATOM 19327 N N . TYR A 1 55 ? 10.137 2.957 -5.039 1.00 0.00 62 TYR A N 10
ATOM 19328 C CA . TYR A 1 55 ? 8.942 3.755 -4.791 1.00 0.00 62 TYR A CA 10
ATOM 19329 C C . TYR A 1 55 ? 9.297 5.063 -4.094 1.00 0.00 62 TYR A C 10
ATOM 19330 O O . TYR A 1 55 ? 10.261 5.130 -3.331 1.00 0.00 62 TYR A O 10
ATOM 19348 N N . ASP A 1 56 ? 8.513 6.102 -4.362 1.00 0.00 63 ASP A N 10
ATOM 19349 C CA . ASP A 1 56 ? 8.744 7.409 -3.760 1.00 0.00 63 ASP A CA 10
ATOM 19350 C C . ASP A 1 56 ? 7.627 7.762 -2.783 1.00 0.00 63 ASP A C 10
ATOM 19351 O O . ASP A 1 56 ? 6.467 7.896 -3.173 1.00 0.00 63 ASP A O 10
ATOM 19360 N N . PHE A 1 57 ? 7.984 7.911 -1.511 1.00 0.00 64 PHE A N 10
ATOM 19361 C CA . PHE A 1 57 ? 7.010 8.248 -0.480 1.00 0.00 64 PHE A CA 10
ATOM 19362 C C . PHE A 1 57 ? 7.494 9.426 0.366 1.00 0.00 64 PHE A C 10
ATOM 19363 O O . PHE A 1 57 ? 8.258 9.245 1.314 1.00 0.00 64 PHE A O 10
ATOM 19380 N N . PRO A 1 58 ? 7.056 10.653 0.032 1.00 0.00 65 PRO A N 10
ATOM 19381 C CA . PRO A 1 58 ? 7.446 11.856 0.757 1.00 0.00 65 PRO A CA 10
ATOM 19382 C C . PRO A 1 58 ? 6.532 12.140 1.945 1.00 0.00 65 PRO A C 10
ATOM 19383 O O . PRO A 1 58 ? 5.311 12.013 1.846 1.00 0.00 65 PRO A O 10
ATOM 19394 N N . GLU A 1 59 ? 7.129 12.531 3.066 1.00 0.00 66 GLU A N 10
ATOM 19395 C CA . GLU A 1 59 ? 6.366 12.837 4.270 1.00 0.00 66 GLU A CA 10
ATOM 19396 C C . GLU A 1 59 ? 7.166 13.737 5.208 1.00 0.00 66 GLU A C 10
ATOM 19397 O O . GLU A 1 59 ? 8.372 13.912 5.039 1.00 0.00 66 GLU A O 10
ATOM 19409 N N . LYS A 1 60 ? 6.483 14.307 6.194 1.00 0.00 67 LYS A N 10
ATOM 19410 C CA . LYS A 1 60 ? 7.126 15.191 7.157 1.00 0.00 67 LYS A CA 10
ATOM 19411 C C . LYS A 1 60 ? 6.496 15.042 8.542 1.00 0.00 67 LYS A C 10
ATOM 19412 O O . LYS A 1 60 ? 5.275 14.964 8.671 1.00 0.00 67 LYS A O 10
ATOM 19431 N N . PRO A 1 61 ? 7.323 14.999 9.601 1.00 0.00 68 PRO A N 10
ATOM 19432 C CA . PRO A 1 61 ? 6.835 14.859 10.976 1.00 0.00 68 PRO A CA 10
ATOM 19433 C C . PRO A 1 61 ? 6.162 16.130 11.482 1.00 0.00 68 PRO A C 10
ATOM 19434 O O . PRO A 1 61 ? 6.590 17.240 11.164 1.00 0.00 68 PRO A O 10
ATOM 19445 N N . GLY A 1 62 ? 5.105 15.962 12.269 1.00 0.00 69 GLY A N 10
ATOM 19446 C CA . GLY A 1 62 ? 4.389 17.104 12.807 1.00 0.00 69 GLY A CA 10
ATOM 19447 C C . GLY A 1 62 ? 3.462 16.724 13.943 1.00 0.00 69 GLY A C 10
ATOM 19448 O O . GLY A 1 62 ? 2.241 16.716 13.781 1.00 0.00 69 GLY A O 10
ATOM 19452 N N . VAL A 1 63 ? 4.041 16.405 15.095 1.00 0.00 70 VAL A N 10
ATOM 19453 C CA . VAL A 1 63 ? 3.259 16.019 16.263 1.00 0.00 70 VAL A CA 10
ATOM 19454 C C . VAL A 1 63 ? 2.905 17.236 17.116 1.00 0.00 70 VAL A C 10
ATOM 19455 O O . VAL A 1 63 ? 1.779 17.732 17.066 1.00 0.00 70 VAL A O 10
ATOM 19468 N N . LEU A 1 64 ? 3.869 17.708 17.900 1.00 0.00 71 LEU A N 10
ATOM 19469 C CA . LEU A 1 64 ? 3.654 18.863 18.765 1.00 0.00 71 LEU A CA 10
ATOM 19470 C C . LEU A 1 64 ? 4.090 20.156 18.078 1.00 0.00 71 LEU A C 10
ATOM 19471 O O . LEU A 1 64 ? 4.698 21.026 18.702 1.00 0.00 71 LEU A O 10
ATOM 19487 N N . ASP A 1 65 ? 3.770 20.279 16.794 1.00 0.00 72 ASP A N 10
ATOM 19488 C CA . ASP A 1 65 ? 4.127 21.468 16.029 1.00 0.00 72 ASP A CA 10
ATOM 19489 C C . ASP A 1 65 ? 2.880 22.153 15.483 1.00 0.00 72 ASP A C 10
ATOM 19490 O O . ASP A 1 65 ? 2.347 21.755 14.446 1.00 0.00 72 ASP A O 10
ATOM 19499 N N . ARG A 1 66 ? 2.417 23.185 16.181 1.00 0.00 73 ARG A N 10
ATOM 19500 C CA . ARG A 1 66 ? 1.233 23.918 15.756 1.00 0.00 73 ARG A CA 10
ATOM 19501 C C . ARG A 1 66 ? 1.613 25.109 14.887 1.00 0.00 73 ARG A C 10
ATOM 19502 O O . ARG A 1 66 ? 1.933 26.185 15.389 1.00 0.00 73 ARG A O 10
ATOM 19523 N N . ARG A 1 67 ? 1.569 24.900 13.581 1.00 0.00 74 ARG A N 10
ATOM 19524 C CA . ARG A 1 67 ? 1.902 25.937 12.614 1.00 0.00 74 ARG A CA 10
ATOM 19525 C C . ARG A 1 67 ? 1.279 25.616 11.264 1.00 0.00 74 ARG A C 10
ATOM 19526 O O . ARG A 1 67 ? 0.484 26.388 10.729 1.00 0.00 74 ARG A O 10
ATOM 19547 N N . TRP A 1 68 ? 1.653 24.463 10.721 1.00 0.00 75 TRP A N 10
ATOM 19548 C CA . TRP A 1 68 ? 1.140 24.017 9.429 1.00 0.00 75 TRP A CA 10
ATOM 19549 C C . TRP A 1 68 ? 0.054 22.964 9.618 1.00 0.00 75 TRP A C 10
ATOM 19550 O O . TRP A 1 68 ? -0.108 22.069 8.788 1.00 0.00 75 TRP A O 10
ATOM 19571 N N . GLN A 1 69 ? -0.686 23.076 10.717 1.00 0.00 76 GLN A N 10
ATOM 19572 C CA . GLN A 1 69 ? -1.757 22.133 11.020 1.00 0.00 76 GLN A CA 10
ATOM 19573 C C . GLN A 1 69 ? -2.754 22.040 9.868 1.00 0.00 76 GLN A C 10
ATOM 19574 O O . GLN A 1 69 ? -3.132 23.052 9.277 1.00 0.00 76 GLN A O 10
ATOM 19588 N N . ARG A 1 70 ? -3.175 20.818 9.557 1.00 0.00 77 ARG A N 10
ATOM 19589 C CA . ARG A 1 70 ? -4.129 20.590 8.478 1.00 0.00 77 ARG A CA 10
ATOM 19590 C C . ARG A 1 70 ? -5.216 19.614 8.914 1.00 0.00 77 ARG A C 10
ATOM 19591 O O . ARG A 1 70 ? -5.107 18.976 9.962 1.00 0.00 77 ARG A O 10
ATOM 19612 N N . ARG A 1 71 ? -6.265 19.502 8.106 1.00 0.00 78 ARG A N 10
ATOM 19613 C CA . ARG A 1 71 ? -7.371 18.601 8.411 1.00 0.00 78 ARG A CA 10
ATOM 19614 C C . ARG A 1 71 ? -7.116 17.215 7.826 1.00 0.00 78 ARG A C 10
ATOM 19615 O O . ARG A 1 71 ? -7.110 17.036 6.608 1.00 0.00 78 ARG A O 10
ATOM 19636 N N . TYR A 1 72 ? -6.903 16.239 8.701 1.00 0.00 79 TYR A N 10
ATOM 19637 C CA . TYR A 1 72 ? -6.646 14.869 8.271 1.00 0.00 79 TYR A CA 10
ATOM 19638 C C . TYR A 1 72 ? -7.804 14.329 7.433 1.00 0.00 79 TYR A C 10
ATOM 19639 O O . TYR A 1 72 ? -7.626 13.414 6.630 1.00 0.00 79 TYR A O 10
ATOM 19657 N N . ASP A 1 73 ? -8.990 14.900 7.627 1.00 0.00 80 ASP A N 10
ATOM 19658 C CA . ASP A 1 73 ? -10.172 14.472 6.889 1.00 0.00 80 ASP A CA 10
ATOM 19659 C C . ASP A 1 73 ? -10.487 15.434 5.746 1.00 0.00 80 ASP A C 10
ATOM 19660 O O . ASP A 1 73 ? -11.643 15.587 5.354 1.00 0.00 80 ASP A O 10
ATOM 19669 N N . ASP A 1 74 ? -9.451 16.077 5.214 1.00 0.00 81 ASP A N 10
ATOM 19670 C CA . ASP A 1 74 ? -9.623 17.019 4.115 1.00 0.00 81 ASP A CA 10
ATOM 19671 C C . ASP A 1 74 ? -9.545 16.302 2.767 1.00 0.00 81 ASP A C 10
ATOM 19672 O O . ASP A 1 74 ? -8.515 15.720 2.427 1.00 0.00 81 ASP A O 10
ATOM 19681 N N . PRO A 1 75 ? -10.635 16.331 1.977 1.00 0.00 82 PRO A N 10
ATOM 19682 C CA . PRO A 1 75 ? -10.674 15.676 0.664 1.00 0.00 82 PRO A CA 10
ATOM 19683 C C . PRO A 1 75 ? -9.469 16.034 -0.201 1.00 0.00 82 PRO A C 10
ATOM 19684 O O . PRO A 1 75 ? -8.965 15.200 -0.951 1.00 0.00 82 PRO A O 10
ATOM 19695 N N . GLU A 1 76 ? -9.012 17.278 -0.091 1.00 0.00 83 GLU A N 10
ATOM 19696 C CA . GLU A 1 76 ? -7.864 17.740 -0.865 1.00 0.00 83 GLU A CA 10
ATOM 19697 C C . GLU A 1 76 ? -6.647 16.854 -0.614 1.00 0.00 83 GLU A C 10
ATOM 19698 O O . GLU A 1 76 ? -5.934 16.482 -1.545 1.00 0.00 83 GLU A O 10
ATOM 19710 N N . MET A 1 77 ? -6.423 16.515 0.652 1.00 0.00 84 MET A N 10
ATOM 19711 C CA . MET A 1 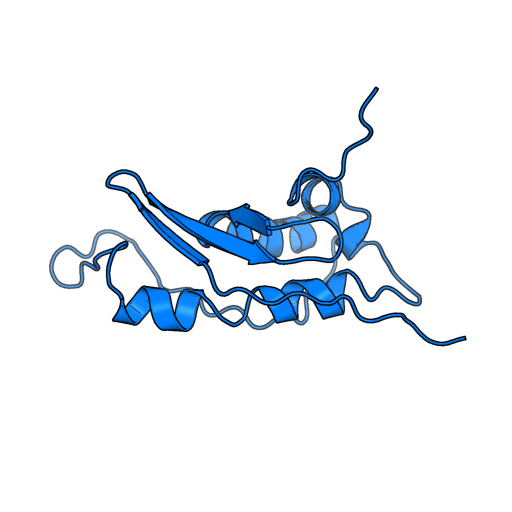77 ? -5.301 15.664 1.029 1.00 0.00 84 MET A CA 10
ATOM 19712 C C . MET A 1 77 ? -5.657 14.194 0.834 1.00 0.00 84 MET A C 10
ATOM 19713 O O . MET A 1 77 ? -4.800 13.371 0.517 1.00 0.00 84 MET A O 10
ATOM 19727 N N . ILE A 1 78 ? -6.934 13.877 1.023 1.00 0.00 85 ILE A N 10
ATOM 19728 C CA . ILE A 1 78 ? -7.419 12.512 0.869 1.00 0.00 85 ILE A CA 10
ATOM 19729 C C . ILE A 1 78 ? -7.341 12.070 -0.593 1.00 0.00 85 ILE A C 10
ATOM 19730 O O . ILE A 1 78 ? -6.902 10.961 -0.893 1.00 0.00 85 ILE A O 10
ATOM 19746 N N . ASP A 1 79 ? -7.771 12.946 -1.494 1.00 0.00 86 ASP A N 10
ATOM 19747 C CA . ASP A 1 79 ? -7.750 12.649 -2.923 1.00 0.00 86 ASP A CA 10
ATOM 19748 C C . ASP A 1 79 ? -6.360 12.204 -3.372 1.00 0.00 86 ASP A C 10
ATOM 19749 O O . ASP A 1 79 ? -6.208 11.167 -4.019 1.00 0.00 86 ASP A O 10
ATOM 19758 N N . GLU A 1 80 ? -5.349 12.994 -3.026 1.00 0.00 87 GLU A N 10
ATOM 19759 C CA . GLU A 1 80 ? -3.973 12.679 -3.393 1.00 0.00 87 GLU A CA 10
ATOM 19760 C C . GLU A 1 80 ? -3.497 11.417 -2.684 1.00 0.00 87 GLU A C 10
ATOM 19761 O O . GLU A 1 80 ? -2.849 10.562 -3.287 1.00 0.00 87 GLU A O 10
ATOM 19773 N N . ARG A 1 81 ? -3.827 11.302 -1.401 1.00 0.00 88 ARG A N 10
ATOM 19774 C CA . ARG A 1 81 ? -3.434 10.135 -0.619 1.00 0.00 88 ARG A CA 10
ATOM 19775 C C . ARG A 1 81 ? -3.934 8.853 -1.279 1.00 0.00 88 ARG A C 10
ATOM 19776 O O . ARG A 1 81 ? -3.373 7.777 -1.074 1.00 0.00 88 ARG A O 10
ATOM 19797 N N . ARG A 1 82 ? -4.990 8.979 -2.079 1.00 0.00 89 ARG A N 10
ATOM 19798 C CA . ARG A 1 82 ? -5.562 7.835 -2.776 1.00 0.00 89 ARG A CA 10
ATOM 19799 C C . ARG A 1 82 ? -4.566 7.263 -3.779 1.00 0.00 89 ARG A C 10
ATOM 19800 O O . ARG A 1 82 ? -4.200 6.090 -3.703 1.00 0.00 89 ARG A O 10
ATOM 19821 N N . ILE A 1 83 ? -4.127 8.099 -4.716 1.00 0.00 90 ILE A N 10
ATOM 19822 C CA . ILE A 1 83 ? -3.169 7.671 -5.728 1.00 0.00 90 ILE A CA 10
ATOM 19823 C C . ILE A 1 83 ? -1.840 7.280 -5.093 1.00 0.00 90 ILE A C 10
ATOM 19824 O O . ILE A 1 83 ? -1.593 7.568 -3.921 1.00 0.00 90 ILE A O 10
ATOM 19840 N N . GLY A 1 84 ? -0.989 6.623 -5.871 1.00 0.00 91 GLY A N 10
ATOM 19841 C CA . GLY A 1 84 ? 0.303 6.201 -5.365 1.00 0.00 91 GLY A CA 10
ATOM 19842 C C . GLY A 1 84 ? 0.240 4.854 -4.672 1.00 0.00 91 GLY A C 10
ATOM 19843 O O . GLY A 1 84 ? 1.006 3.947 -4.993 1.00 0.00 91 GLY A O 10
ATOM 19847 N N . LEU A 1 85 ? -0.678 4.724 -3.717 1.00 0.00 92 LEU A N 10
ATOM 19848 C CA . LEU A 1 85 ? -0.841 3.479 -2.976 1.00 0.00 92 LEU A CA 10
ATOM 19849 C C . LEU A 1 85 ? -1.088 2.308 -3.923 1.00 0.00 92 LEU A C 10
ATOM 19850 O O . LEU A 1 85 ? -0.383 1.299 -3.876 1.00 0.00 92 LEU A O 10
ATOM 19866 N N . GLU A 1 86 ? -2.090 2.451 -4.784 1.00 0.00 93 GLU A N 10
ATOM 19867 C CA . GLU A 1 86 ? -2.427 1.406 -5.744 1.00 0.00 93 GLU A CA 10
ATOM 19868 C C . GLU A 1 86 ? -1.250 1.120 -6.671 1.00 0.00 93 GLU A C 10
ATOM 19869 O O . GLU A 1 86 ? -1.099 0.006 -7.173 1.00 0.00 93 GLU A O 10
ATOM 19881 N N . ARG A 1 87 ? -0.414 2.130 -6.889 1.00 0.00 94 ARG A N 10
ATOM 19882 C CA . ARG A 1 87 ? 0.754 1.986 -7.750 1.00 0.00 94 ARG A CA 10
ATOM 19883 C C . ARG A 1 87 ? 1.884 1.283 -7.007 1.00 0.00 94 ARG A C 10
ATOM 19884 O O . ARG A 1 87 ? 2.683 0.562 -7.604 1.00 0.00 94 ARG A O 10
ATOM 19905 N N . PHE A 1 88 ? 1.944 1.502 -5.697 1.00 0.00 95 PHE A N 10
ATOM 19906 C CA . PHE A 1 88 ? 2.972 0.893 -4.861 1.00 0.00 95 PHE A CA 10
ATOM 19907 C C . PHE A 1 88 ? 2.792 -0.621 -4.789 1.00 0.00 95 PHE A C 10
ATOM 19908 O O . PHE A 1 88 ? 3.749 -1.357 -4.548 1.00 0.00 95 PHE A O 10
ATOM 19925 N N . LEU A 1 89 ? 1.561 -1.081 -4.995 1.00 0.00 96 LEU A N 10
ATOM 19926 C CA . LEU A 1 89 ? 1.259 -2.507 -4.950 1.00 0.00 96 LEU A CA 10
ATOM 19927 C C . LEU A 1 89 ? 1.471 -3.164 -6.312 1.00 0.00 96 LEU A C 10
ATOM 19928 O O . LEU A 1 89 ? 2.214 -4.137 -6.433 1.00 0.00 96 LEU A O 10
ATOM 19944 N N . ASN A 1 90 ? 0.807 -2.627 -7.333 1.00 0.00 97 ASN A N 10
ATOM 19945 C CA . ASN A 1 90 ? 0.909 -3.161 -8.691 1.00 0.00 97 ASN A CA 10
ATOM 19946 C C . ASN A 1 90 ? 2.359 -3.450 -9.073 1.00 0.00 97 ASN A C 10
ATOM 19947 O O . ASN A 1 90 ? 2.717 -4.589 -9.370 1.00 0.00 97 ASN A O 10
ATOM 19958 N N . GLU A 1 91 ? 3.187 -2.410 -9.065 1.00 0.00 98 GLU A N 10
ATOM 19959 C CA . GLU A 1 91 ? 4.598 -2.550 -9.414 1.00 0.00 98 GLU A CA 10
ATOM 19960 C C . GLU A 1 91 ? 5.318 -3.509 -8.463 1.00 0.00 98 GLU A C 10
ATOM 19961 O O . GLU A 1 91 ? 6.410 -3.986 -8.766 1.00 0.00 98 GLU A O 10
ATOM 19973 N N . LEU A 1 92 ? 4.704 -3.784 -7.315 1.00 0.00 99 LEU A N 10
ATOM 19974 C CA . LEU A 1 92 ? 5.297 -4.680 -6.329 1.00 0.00 99 LEU A CA 10
ATOM 19975 C C . LEU A 1 92 ? 4.928 -6.136 -6.601 1.00 0.00 99 LEU A C 10
ATOM 19976 O O . LEU A 1 92 ? 5.801 -6.995 -6.726 1.00 0.00 99 LEU A O 10
ATOM 19992 N N . TYR A 1 93 ? 3.630 -6.406 -6.676 1.00 0.00 100 TYR A N 10
ATOM 19993 C CA . TYR A 1 93 ? 3.141 -7.761 -6.914 1.00 0.00 100 TYR A CA 10
ATOM 19994 C C . TYR A 1 93 ? 3.275 -8.168 -8.382 1.00 0.00 100 TYR A C 10
ATOM 19995 O O . TYR A 1 93 ? 3.080 -9.335 -8.724 1.00 0.00 100 TYR A O 10
ATOM 20013 N N . ASN A 1 94 ? 3.606 -7.214 -9.249 1.00 0.00 101 ASN A N 10
ATOM 20014 C CA . ASN A 1 94 ? 3.757 -7.504 -10.672 1.00 0.00 101 ASN A CA 10
ATOM 20015 C C . ASN A 1 94 ? 5.194 -7.912 -11.000 1.00 0.00 101 ASN A C 10
ATOM 20016 O O . ASN A 1 94 ? 5.795 -7.400 -11.945 1.00 0.00 101 ASN A O 10
ATOM 20027 N N . ASP A 1 95 ? 5.737 -8.838 -10.217 1.00 0.00 102 ASP A N 10
ATOM 20028 C CA . ASP A 1 95 ? 7.100 -9.312 -10.429 1.00 0.00 102 ASP A CA 10
ATOM 20029 C C . ASP A 1 95 ? 7.165 -10.835 -10.349 1.00 0.00 102 ASP A C 10
ATOM 20030 O O . ASP A 1 95 ? 6.583 -11.445 -9.452 1.00 0.00 102 ASP A O 10
ATOM 20039 N N . ARG A 1 96 ? 7.879 -11.440 -11.292 1.00 0.00 103 ARG A N 10
ATOM 20040 C CA . ARG A 1 96 ? 8.022 -12.891 -11.329 1.00 0.00 103 ARG A CA 10
ATOM 20041 C C . ARG A 1 96 ? 9.462 -13.307 -11.041 1.00 0.00 103 ARG A C 10
ATOM 20042 O O . ARG A 1 96 ? 9.709 -14.361 -10.457 1.00 0.00 103 ARG A O 10
ATOM 20063 N N . PHE A 1 97 ? 10.409 -12.471 -11.457 1.00 0.00 104 PHE A N 10
ATOM 20064 C CA . PHE A 1 97 ? 11.823 -12.753 -11.243 1.00 0.00 104 PHE A CA 10
ATOM 20065 C C . PHE A 1 97 ? 12.250 -12.352 -9.834 1.00 0.00 104 PHE A C 10
ATOM 20066 O O . PHE A 1 97 ? 12.823 -13.154 -9.097 1.00 0.00 104 PHE A O 10
ATOM 20083 N N . ASP A 1 98 ? 11.966 -11.107 -9.467 1.00 0.00 105 ASP A N 10
ATOM 20084 C CA . ASP A 1 98 ? 12.318 -10.600 -8.146 1.00 0.00 105 ASP A CA 10
ATOM 20085 C C . ASP A 1 98 ? 11.067 -10.256 -7.348 1.00 0.00 105 ASP A C 10
ATOM 20086 O O . ASP A 1 98 ? 10.412 -9.245 -7.605 1.00 0.00 105 ASP A O 10
ATOM 20095 N N . SER A 1 99 ? 10.737 -11.104 -6.380 1.00 0.00 106 SER A N 10
ATOM 20096 C CA . SER A 1 99 ? 9.560 -10.891 -5.545 1.00 0.00 106 SER A CA 10
ATOM 20097 C C . SER A 1 99 ? 9.948 -10.741 -4.078 1.00 0.00 106 SER A C 10
ATOM 20098 O O . SER A 1 99 ? 9.161 -11.054 -3.185 1.00 0.00 106 SER A O 10
ATOM 20106 N N . ARG A 1 100 ? 11.161 -10.258 -3.832 1.00 0.00 107 ARG A N 10
ATOM 20107 C CA . ARG A 1 100 ? 11.638 -10.068 -2.468 1.00 0.00 107 ARG A CA 10
ATOM 20108 C C . ARG A 1 100 ? 10.780 -9.041 -1.737 1.00 0.00 107 ARG A C 10
ATOM 20109 O O . ARG A 1 100 ? 10.600 -9.116 -0.522 1.00 0.00 107 ARG A O 10
ATOM 20130 N N . TRP A 1 101 ? 10.256 -8.080 -2.491 1.00 0.00 108 TRP A N 10
ATOM 20131 C CA . TRP A 1 101 ? 9.420 -7.030 -1.924 1.00 0.00 108 TRP A CA 10
ATOM 20132 C C . TRP A 1 101 ? 8.084 -7.583 -1.431 1.00 0.00 108 TRP A C 10
ATOM 20133 O O . TRP A 1 101 ? 7.538 -7.107 -0.436 1.00 0.00 108 TRP A O 10
ATOM 20154 N N . ARG A 1 102 ? 7.557 -8.584 -2.131 1.00 0.00 109 ARG A N 10
ATOM 20155 C CA . ARG A 1 102 ? 6.282 -9.185 -1.751 1.00 0.00 109 ARG A CA 10
ATOM 20156 C C . ARG A 1 102 ? 6.492 -10.444 -0.914 1.00 0.00 109 ARG A C 10
ATOM 20157 O O . ARG A 1 102 ? 5.638 -10.810 -0.107 1.00 0.00 109 ARG A O 10
ATOM 20178 N N . ASP A 1 103 ? 7.631 -11.101 -1.108 1.00 0.00 110 ASP A N 10
ATOM 20179 C CA . ASP A 1 103 ? 7.944 -12.315 -0.362 1.00 0.00 110 ASP A CA 10
ATOM 20180 C C . ASP A 1 103 ? 8.034 -12.023 1.132 1.00 0.00 110 ASP A C 10
ATOM 20181 O O . ASP A 1 103 ? 7.700 -12.867 1.962 1.00 0.00 110 ASP A O 10
ATOM 20190 N N . THR A 1 104 ? 8.487 -10.817 1.465 1.00 0.00 111 THR A N 10
ATOM 20191 C CA . THR A 1 104 ? 8.624 -10.400 2.855 1.00 0.00 111 THR A CA 10
ATOM 20192 C C . THR A 1 104 ? 7.335 -10.642 3.635 1.00 0.00 111 THR A C 10
ATOM 20193 O O . THR A 1 104 ? 6.238 -10.568 3.082 1.00 0.00 111 THR A O 10
ATOM 20204 N N . LYS A 1 105 ? 7.477 -10.925 4.926 1.00 0.00 112 LYS A N 10
ATOM 20205 C CA . LYS A 1 105 ? 6.326 -11.173 5.785 1.00 0.00 112 LYS A CA 10
ATOM 20206 C C . LYS A 1 105 ? 5.461 -9.922 5.905 1.00 0.00 112 LYS A C 10
ATOM 20207 O O . LYS A 1 105 ? 4.236 -10.009 5.983 1.00 0.00 112 LYS A O 10
ATOM 20226 N N . ILE A 1 106 ? 6.107 -8.761 5.918 1.00 0.00 113 ILE A N 10
ATOM 20227 C CA . ILE A 1 106 ? 5.395 -7.494 6.027 1.00 0.00 113 ILE A CA 10
ATOM 20228 C C . ILE A 1 106 ? 4.452 -7.290 4.845 1.00 0.00 113 ILE A C 10
ATOM 20229 O O . ILE A 1 106 ? 3.336 -6.796 5.006 1.00 0.00 113 ILE A O 10
ATOM 20245 N N . ALA A 1 107 ? 4.911 -7.674 3.658 1.00 0.00 114 ALA A N 10
ATOM 20246 C CA . ALA A 1 107 ? 4.111 -7.533 2.447 1.00 0.00 114 ALA A CA 10
ATOM 20247 C C . ALA A 1 107 ? 2.824 -8.346 2.543 1.00 0.00 114 ALA A C 10
ATOM 20248 O O . ALA A 1 107 ? 1.748 -7.867 2.189 1.00 0.00 114 ALA A O 10
ATOM 20255 N N . GLN A 1 108 ? 2.944 -9.580 3.026 1.00 0.00 115 GLN A N 10
ATOM 20256 C CA . GLN A 1 108 ? 1.790 -10.460 3.170 1.00 0.00 115 GLN A CA 10
ATOM 20257 C C . GLN A 1 108 ? 0.810 -9.907 4.199 1.00 0.00 115 GLN A C 10
ATOM 20258 O O . GLN A 1 108 ? -0.402 -9.908 3.980 1.00 0.00 115 GLN A O 10
ATOM 20272 N N . ASP A 1 109 ? 1.343 -9.436 5.321 1.00 0.00 116 ASP A N 10
ATOM 20273 C CA . ASP A 1 109 ? 0.515 -8.879 6.387 1.00 0.00 116 ASP A CA 10
ATOM 20274 C C . ASP A 1 109 ? -0.112 -7.553 5.961 1.00 0.00 116 ASP A C 10
ATOM 20275 O O . ASP A 1 109 ? -1.102 -7.110 6.545 1.00 0.00 116 ASP A O 10
ATOM 20284 N N . PHE A 1 110 ? 0.471 -6.921 4.946 1.00 0.00 117 PHE A N 10
ATOM 20285 C CA . PHE A 1 110 ? -0.027 -5.643 4.447 1.00 0.00 117 PHE A CA 10
ATOM 20286 C C . PHE A 1 110 ? -1.532 -5.692 4.192 1.00 0.00 117 PHE A C 10
ATOM 20287 O O . PHE A 1 110 ? -2.268 -4.795 4.604 1.00 0.00 117 PHE A O 10
ATOM 20304 N N . LEU A 1 111 ? -1.981 -6.740 3.512 1.00 0.00 118 LEU A N 10
ATOM 20305 C CA . LEU A 1 111 ? -3.397 -6.897 3.203 1.00 0.00 118 LEU A CA 10
ATOM 20306 C C . LEU A 1 111 ? -4.044 -7.932 4.120 1.00 0.00 118 LEU A C 10
ATOM 20307 O O . LEU A 1 111 ? -5.028 -8.572 3.749 1.00 0.00 118 LEU A O 10
ATOM 20323 N N . GLN A 1 112 ? -3.485 -8.095 5.316 1.00 0.00 119 GLN A N 10
ATOM 20324 C CA . GLN A 1 112 ? -4.012 -9.057 6.277 1.00 0.00 119 GLN A CA 10
ATOM 20325 C C . GLN A 1 112 ? -4.015 -10.460 5.683 1.00 0.00 119 GLN A C 10
ATOM 20326 O O . GLN A 1 112 ? -4.964 -11.224 5.864 1.00 0.00 119 GLN A O 10
ATOM 20340 N N . LEU A 1 113 ? -2.946 -10.791 4.967 1.00 0.00 120 LEU A N 10
ATOM 20341 C CA . LEU A 1 113 ? -2.817 -12.098 4.336 1.00 0.00 120 LEU A CA 10
ATOM 20342 C C . LEU A 1 113 ? -2.065 -13.071 5.241 1.00 0.00 120 LEU A C 10
ATOM 20343 O O . LEU A 1 113 ? -1.228 -13.846 4.777 1.00 0.00 120 LEU A O 10
ATOM 20359 N N . SER A 1 114 ? -2.369 -13.026 6.534 1.00 0.00 121 SER A N 10
ATOM 20360 C CA . SER A 1 114 ? -1.722 -13.903 7.503 1.00 0.00 121 SER A CA 10
ATOM 20361 C C . SER A 1 114 ? -2.709 -14.344 8.577 1.00 0.00 121 SER A C 10
ATOM 20362 O O . SER A 1 114 ? -3.394 -13.519 9.182 1.00 0.00 121 SER A O 10
ATOM 20370 N N . LYS A 1 115 ? -2.778 -15.651 8.812 1.00 0.00 122 LYS A N 10
ATOM 20371 C CA . LYS A 1 115 ? -3.683 -16.201 9.816 1.00 0.00 122 LYS A CA 10
ATOM 20372 C C . LYS A 1 115 ? -2.906 -16.678 11.044 1.00 0.00 122 LYS A C 10
ATOM 20373 O O . LYS A 1 115 ? -1.987 -17.489 10.926 1.00 0.00 122 LYS A O 10
ATOM 20392 N N . PRO A 1 116 ? -3.264 -16.184 12.244 1.00 0.00 123 PRO A N 10
ATOM 20393 C CA . PRO A 1 116 ? -2.590 -16.571 13.487 1.00 0.00 123 PRO A CA 10
ATOM 20394 C C . PRO A 1 116 ? -2.567 -18.083 13.684 1.00 0.00 123 PRO A C 10
ATOM 20395 O O . PRO A 1 116 ? -3.544 -18.772 13.391 1.00 0.00 123 PRO A O 10
ATOM 20406 N N . ASN A 1 117 ? -1.447 -18.593 14.183 1.00 0.00 124 ASN A N 10
ATOM 20407 C CA . ASN A 1 117 ? -1.297 -20.024 14.419 1.00 0.00 124 ASN A CA 10
ATOM 20408 C C . ASN A 1 117 ? -0.636 -20.287 15.768 1.00 0.00 124 ASN A C 10
ATOM 20409 O O . ASN A 1 117 ? -0.481 -19.323 16.548 1.00 0.00 124 ASN A O 10
ATOM 20421 N N . LYS A 1 1 ? -1.664 -1.907 -26.260 1.00 0.00 8 LYS A N 11
ATOM 20422 C CA . LYS A 1 1 ? -0.233 -2.307 -26.233 1.00 0.00 8 LYS A CA 11
ATOM 20423 C C . LYS A 1 1 ? 0.045 -3.287 -25.098 1.00 0.00 8 LYS A C 11
ATOM 20424 O O . LYS A 1 1 ? -0.718 -3.369 -24.135 1.00 0.00 8 LYS A O 11
ATOM 20445 N N . MET A 1 2 ? 1.142 -4.028 -25.216 1.00 0.00 9 MET A N 11
ATOM 20446 C CA . MET A 1 2 ? 1.518 -5.003 -24.199 1.00 0.00 9 MET A CA 11
ATOM 20447 C C . MET A 1 2 ? 1.967 -4.305 -22.920 1.00 0.00 9 MET A C 11
ATOM 20448 O O . MET A 1 2 ? 3.095 -3.819 -22.828 1.00 0.00 9 MET A O 11
ATOM 20462 N N . SER A 1 3 ? 1.077 -4.257 -21.934 1.00 0.00 10 SER A N 11
ATOM 20463 C CA . SER A 1 3 ? 1.381 -3.616 -20.658 1.00 0.00 10 SER A CA 11
ATOM 20464 C C . SER A 1 3 ? 1.482 -4.648 -19.539 1.00 0.00 10 SER A C 11
ATOM 20465 O O . SER A 1 3 ? 0.935 -5.747 -19.642 1.00 0.00 10 SER A O 11
ATOM 20473 N N . GLU A 1 4 ? 2.185 -4.286 -18.470 1.00 0.00 11 GLU A N 11
ATOM 20474 C CA . GLU A 1 4 ? 2.359 -5.179 -17.330 1.00 0.00 11 GLU A CA 11
ATOM 20475 C C . GLU A 1 4 ? 2.084 -4.448 -16.019 1.00 0.00 11 GLU A C 11
ATOM 20476 O O . GLU A 1 4 ? 2.918 -3.681 -15.538 1.00 0.00 11 GLU A O 11
ATOM 20488 N N . LYS A 1 5 ? 0.909 -4.691 -15.446 1.00 0.00 12 LYS A N 11
ATOM 20489 C CA . LYS A 1 5 ? 0.523 -4.055 -14.191 1.00 0.00 12 LYS A CA 11
ATOM 20490 C C . LYS A 1 5 ? -0.527 -4.887 -13.460 1.00 0.00 12 LYS A C 11
ATOM 20491 O O . LYS A 1 5 ? -1.366 -5.534 -14.086 1.00 0.00 12 LYS A O 11
ATOM 20510 N N . LEU A 1 6 ? -0.476 -4.863 -12.132 1.00 0.00 13 LEU A N 11
ATOM 20511 C CA . LEU A 1 6 ? -1.424 -5.613 -11.317 1.00 0.00 13 LEU A CA 11
ATOM 20512 C C . LEU A 1 6 ? -2.777 -4.913 -11.280 1.00 0.00 13 LEU A C 11
ATOM 20513 O O . LEU A 1 6 ? -2.851 -3.684 -11.264 1.00 0.00 13 LEU A O 11
ATOM 20529 N N . ARG A 1 7 ? -3.847 -5.700 -11.265 1.00 0.00 14 ARG A N 11
ATOM 20530 C CA . ARG A 1 7 ? -5.198 -5.149 -11.228 1.00 0.00 14 ARG A CA 11
ATOM 20531 C C . ARG A 1 7 ? -5.547 -4.657 -9.828 1.00 0.00 14 ARG A C 11
ATOM 20532 O O . ARG A 1 7 ? -5.902 -5.444 -8.949 1.00 0.00 14 ARG A O 11
ATOM 20553 N N . ILE A 1 8 ? -5.438 -3.349 -9.633 1.00 0.00 15 ILE A N 11
ATOM 20554 C CA . ILE A 1 8 ? -5.734 -2.730 -8.349 1.00 0.00 15 ILE A CA 11
ATOM 20555 C C . ILE A 1 8 ? -6.503 -1.427 -8.546 1.00 0.00 15 ILE A C 11
ATOM 20556 O O . ILE A 1 8 ? -6.059 -0.541 -9.276 1.00 0.00 15 ILE A O 11
ATOM 20572 N N . LYS A 1 9 ? -7.658 -1.315 -7.898 1.00 0.00 16 LYS A N 11
ATOM 20573 C CA . LYS A 1 9 ? -8.481 -0.116 -8.016 1.00 0.00 16 LYS A CA 11
ATOM 20574 C C . LYS A 1 9 ? -8.949 0.360 -6.646 1.00 0.00 16 LYS A C 11
ATOM 20575 O O . LYS A 1 9 ? -9.599 -0.379 -5.908 1.00 0.00 16 LYS A O 11
ATOM 20594 N N . VAL A 1 10 ? -8.615 1.602 -6.311 1.00 0.00 17 VAL A N 11
ATOM 20595 C CA . VAL A 1 10 ? -9.002 2.176 -5.028 1.00 0.00 17 VAL A CA 11
ATOM 20596 C C . VAL A 1 10 ? -10.045 3.272 -5.211 1.00 0.00 17 VAL A C 11
ATOM 20597 O O . VAL A 1 10 ? -9.743 4.353 -5.716 1.00 0.00 17 VAL A O 11
ATOM 20610 N N . ASP A 1 11 ? -11.275 2.985 -4.797 1.00 0.00 18 ASP A N 11
ATOM 20611 C CA . ASP A 1 11 ? -12.365 3.947 -4.915 1.00 0.00 18 ASP A CA 11
ATOM 20612 C C . ASP A 1 11 ? -13.234 3.942 -3.662 1.00 0.00 18 ASP A C 11
ATOM 20613 O O . ASP A 1 11 ? -14.434 4.211 -3.726 1.00 0.00 18 ASP A O 11
ATOM 20622 N N . ASP A 1 12 ? -12.621 3.636 -2.523 1.00 0.00 19 ASP A N 11
ATOM 20623 C CA . ASP A 1 12 ? -13.337 3.598 -1.253 1.00 0.00 19 ASP A CA 11
ATOM 20624 C C . ASP A 1 12 ? -12.520 4.265 -0.152 1.00 0.00 19 ASP A C 11
ATOM 20625 O O . ASP A 1 12 ? -11.325 4.004 -0.009 1.00 0.00 19 ASP A O 11
ATOM 20634 N N . VAL A 1 13 ? -13.168 5.129 0.622 1.00 0.00 20 VAL A N 11
ATOM 20635 C CA . VAL A 1 13 ? -12.496 5.832 1.708 1.00 0.00 20 VAL A CA 11
ATOM 20636 C C . VAL A 1 13 ? -13.443 6.070 2.879 1.00 0.00 20 VAL A C 11
ATOM 20637 O O . VAL A 1 13 ? -14.548 6.582 2.704 1.00 0.00 20 VAL A O 11
ATOM 20650 N N . LYS A 1 14 ? -13.000 5.697 4.076 1.00 0.00 21 LYS A N 11
ATOM 20651 C CA . LYS A 1 14 ? -13.805 5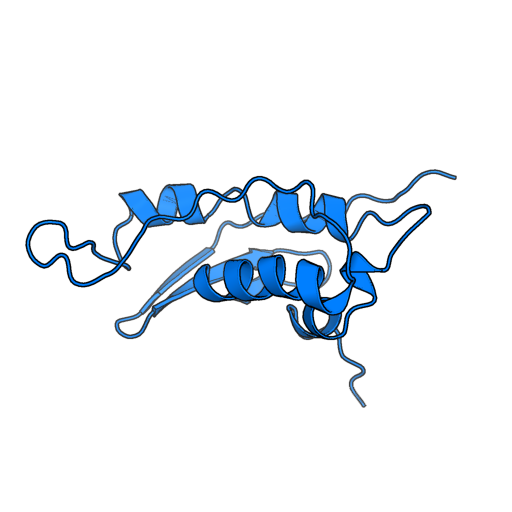.870 5.278 1.00 0.00 21 LYS A CA 11
ATOM 20652 C C . LYS A 1 14 ? -13.110 6.807 6.262 1.00 0.00 21 LYS A C 11
ATOM 20653 O O . LYS A 1 14 ? -12.143 6.425 6.920 1.00 0.00 21 LYS A O 11
ATOM 20672 N N . ILE A 1 15 ? -13.610 8.035 6.354 1.00 0.00 22 ILE A N 11
ATOM 20673 C CA . ILE A 1 15 ? -13.035 9.026 7.254 1.00 0.00 22 ILE A CA 11
ATOM 20674 C C . ILE A 1 15 ? -13.397 8.728 8.705 1.00 0.00 22 ILE A C 11
ATOM 20675 O O . ILE A 1 15 ? -14.520 8.981 9.140 1.00 0.00 22 ILE A O 11
ATOM 20691 N N . ASN A 1 16 ? -12.436 8.191 9.449 1.00 0.00 23 ASN A N 11
ATOM 20692 C CA . ASN A 1 16 ? -12.653 7.863 10.853 1.00 0.00 23 ASN A CA 11
ATOM 20693 C C . ASN A 1 16 ? -12.091 8.959 11.756 1.00 0.00 23 ASN A C 11
ATOM 20694 O O . ASN A 1 16 ? -11.098 9.604 11.416 1.00 0.00 23 ASN A O 11
ATOM 20705 N N . PRO A 1 17 ? -12.719 9.186 12.922 1.00 0.00 24 PRO A N 11
ATOM 20706 C CA . PRO A 1 17 ? -12.275 10.213 13.872 1.00 0.00 24 PRO A CA 11
ATOM 20707 C C . PRO A 1 17 ? -10.839 9.998 14.347 1.00 0.00 24 PRO A C 11
ATOM 20708 O O . PRO A 1 17 ? -10.224 10.904 14.908 1.00 0.00 24 PRO A O 11
ATOM 20719 N N . LYS A 1 18 ? -10.312 8.795 14.129 1.00 0.00 25 LYS A N 11
ATOM 20720 C CA . LYS A 1 18 ? -8.953 8.475 14.550 1.00 0.00 25 LYS A CA 11
ATOM 20721 C C . LYS A 1 18 ? -8.005 8.366 13.357 1.00 0.00 25 LYS A C 11
ATOM 20722 O O . LYS A 1 18 ? -6.802 8.589 13.492 1.00 0.00 25 LYS A O 11
ATOM 20741 N N . TYR A 1 19 ? -8.546 8.020 12.192 1.00 0.00 26 TYR A N 11
ATOM 20742 C CA . TYR A 1 19 ? -7.729 7.882 10.989 1.00 0.00 26 TYR A CA 11
ATOM 20743 C C . TYR A 1 19 ? -8.593 7.635 9.756 1.00 0.00 26 TYR A C 11
ATOM 20744 O O . TYR A 1 19 ? -9.752 7.238 9.866 1.00 0.00 26 TYR A O 11
ATOM 20762 N N . VAL A 1 20 ? -8.014 7.869 8.581 1.00 0.00 27 VAL A N 11
ATOM 20763 C CA . VAL A 1 20 ? -8.726 7.669 7.324 1.00 0.00 27 VAL A CA 11
ATOM 20764 C C . VAL A 1 20 ? -8.272 6.385 6.636 1.00 0.00 27 VAL A C 11
ATOM 20765 O O . VAL A 1 20 ? -7.094 6.225 6.314 1.00 0.00 27 VAL A O 11
ATOM 20778 N N . LEU A 1 21 ? -9.212 5.472 6.416 1.00 0.00 28 LEU A N 11
ATOM 20779 C CA . LEU A 1 21 ? -8.906 4.201 5.767 1.00 0.00 28 LEU A CA 11
ATOM 20780 C C . LEU A 1 21 ? -9.084 4.300 4.256 1.00 0.00 28 LEU A C 11
ATOM 20781 O O . LEU A 1 21 ? -9.800 5.170 3.760 1.00 0.00 28 LEU A O 11
ATOM 20797 N N . TYR A 1 22 ? -8.429 3.400 3.529 1.00 0.00 29 TYR A N 11
ATOM 20798 C CA . TYR A 1 22 ? -8.515 3.380 2.073 1.00 0.00 29 TYR A CA 11
ATOM 20799 C C . TYR A 1 22 ? -8.887 1.988 1.573 1.00 0.00 29 TYR A C 11
ATOM 20800 O O . TYR A 1 22 ? -8.171 1.018 1.821 1.00 0.00 29 TYR A O 11
ATOM 20818 N N . GLY A 1 23 ? -10.011 1.896 0.871 1.00 0.00 30 GLY A N 11
ATOM 20819 C CA . GLY A 1 23 ? -10.458 0.616 0.352 1.00 0.00 30 GLY A CA 11
ATOM 20820 C C . GLY A 1 23 ? -9.836 0.284 -0.990 1.00 0.00 30 GLY A C 11
ATOM 20821 O O . GLY A 1 23 ? -10.325 0.720 -2.032 1.00 0.00 30 GLY A O 11
ATOM 20825 N N . VAL A 1 24 ? -8.758 -0.495 -0.964 1.00 0.00 31 VAL A N 11
ATOM 20826 C CA . VAL A 1 24 ? -8.068 -0.888 -2.187 1.00 0.00 31 VAL A CA 11
ATOM 20827 C C . VAL A 1 24 ? -8.689 -2.147 -2.780 1.00 0.00 31 VAL A C 11
ATOM 20828 O O . VAL A 1 24 ? -8.550 -3.239 -2.230 1.00 0.00 31 VAL A O 11
ATOM 20841 N N . SER A 1 25 ? -9.377 -1.982 -3.904 1.00 0.00 32 SER A N 11
ATOM 20842 C CA . SER A 1 25 ? -10.028 -3.103 -4.573 1.00 0.00 32 SER A CA 11
ATOM 20843 C C . SER A 1 25 ? -9.018 -3.929 -5.364 1.00 0.00 32 SER A C 11
ATOM 20844 O O . SER A 1 25 ? -8.153 -3.382 -6.048 1.00 0.00 32 SER A O 11
ATOM 20852 N N . THR A 1 26 ? -9.136 -5.250 -5.262 1.00 0.00 33 THR A N 11
ATOM 20853 C CA . THR A 1 26 ? -8.233 -6.153 -5.965 1.00 0.00 33 THR A CA 11
ATOM 20854 C C . THR A 1 26 ? -8.939 -7.461 -6.317 1.00 0.00 33 THR A C 11
ATOM 20855 O O . THR A 1 26 ? -9.981 -7.783 -5.746 1.00 0.00 33 THR A O 11
ATOM 20866 N N . PRO A 1 27 ? -8.381 -8.236 -7.267 1.00 0.00 34 PRO A N 11
ATOM 20867 C CA . PRO A 1 27 ? -8.955 -9.512 -7.695 1.00 0.00 34 PRO A CA 11
ATOM 20868 C C . PRO A 1 27 ? -9.464 -10.343 -6.523 1.00 0.00 34 PRO A C 11
ATOM 20869 O O . PRO A 1 27 ? -10.431 -11.093 -6.653 1.00 0.00 34 PRO A O 11
ATOM 20880 N N . ASN A 1 28 ? -8.813 -10.195 -5.376 1.00 0.00 35 ASN A N 11
ATOM 20881 C CA . ASN A 1 28 ? -9.207 -10.924 -4.178 1.00 0.00 35 ASN A CA 11
ATOM 20882 C C . ASN A 1 28 ? -10.378 -10.228 -3.496 1.00 0.00 35 ASN A C 11
ATOM 20883 O O . ASN A 1 28 ? -11.408 -10.845 -3.224 1.00 0.00 35 ASN A O 11
ATOM 20894 N N . LYS A 1 29 ? -10.213 -8.934 -3.228 1.00 0.00 36 LYS A N 11
ATOM 20895 C CA . LYS A 1 29 ? -11.255 -8.137 -2.584 1.00 0.00 36 LYS A CA 11
ATOM 20896 C C . LYS A 1 29 ? -10.717 -6.772 -2.171 1.00 0.00 36 LYS A C 11
ATOM 20897 O O . LYS A 1 29 ? -9.549 -6.457 -2.403 1.00 0.00 36 LYS A O 11
ATOM 20916 N N . ARG A 1 30 ? -11.575 -5.966 -1.557 1.00 0.00 37 ARG A N 11
ATOM 20917 C CA . ARG A 1 30 ? -11.188 -4.634 -1.109 1.00 0.00 37 ARG A CA 11
ATOM 20918 C C . ARG A 1 30 ? -10.449 -4.707 0.223 1.00 0.00 37 ARG A C 11
ATOM 20919 O O . ARG A 1 30 ? -10.921 -5.331 1.173 1.00 0.00 37 ARG A O 11
ATOM 20940 N N . LEU A 1 31 ? -9.284 -4.069 0.285 1.00 0.00 38 LEU A N 11
ATOM 20941 C CA . LEU A 1 31 ? -8.479 -4.066 1.501 1.00 0.00 38 LEU A CA 11
ATOM 20942 C C . LEU A 1 31 ? -8.388 -2.662 2.089 1.00 0.00 38 LEU A C 11
ATOM 20943 O O . LEU A 1 31 ? -8.148 -1.691 1.371 1.00 0.00 38 LEU A O 11
ATOM 20959 N N . TYR A 1 32 ? -8.581 -2.563 3.400 1.00 0.00 39 TYR A N 11
ATOM 20960 C CA . TYR A 1 32 ? -8.522 -1.278 4.087 1.00 0.00 39 TYR A CA 11
ATOM 20961 C C . TYR A 1 32 ? -7.153 -1.063 4.725 1.00 0.00 39 TYR A C 11
ATOM 20962 O O . TYR A 1 32 ? -6.637 -1.938 5.420 1.00 0.00 39 TYR A O 11
ATOM 20980 N N . LYS A 1 33 ? -6.571 0.107 4.484 1.00 0.00 40 LYS A N 11
ATOM 20981 C CA . LYS A 1 33 ? -5.262 0.438 5.036 1.00 0.00 40 LYS A CA 11
ATOM 20982 C C . LYS A 1 33 ? -5.198 1.908 5.438 1.00 0.00 40 LYS A C 11
ATOM 20983 O O . LYS A 1 33 ? -6.132 2.670 5.191 1.00 0.00 40 LYS A O 11
ATOM 21002 N N . ARG A 1 34 ? -4.089 2.299 6.058 1.00 0.00 41 ARG A N 11
ATOM 21003 C CA . ARG A 1 34 ? -3.902 3.678 6.494 1.00 0.00 41 ARG A CA 11
ATOM 21004 C C . ARG A 1 34 ? -2.681 4.300 5.824 1.00 0.00 41 ARG A C 11
ATOM 21005 O O . ARG A 1 34 ? -1.793 3.591 5.351 1.00 0.00 41 ARG A O 11
ATOM 21026 N N . TYR A 1 35 ? -2.641 5.627 5.789 1.00 0.00 42 TYR A N 11
ATOM 21027 C CA . TYR A 1 35 ? -1.527 6.343 5.178 1.00 0.00 42 TYR A CA 11
ATOM 21028 C C . TYR A 1 35 ? -0.211 5.975 5.853 1.00 0.00 42 TYR A C 11
ATOM 21029 O O . TYR A 1 35 ? 0.719 5.493 5.205 1.00 0.00 42 TYR A O 11
ATOM 21047 N N . SER A 1 36 ? -0.140 6.202 7.160 1.00 0.00 43 SER A N 11
ATOM 21048 C CA . SER A 1 36 ? 1.060 5.891 7.927 1.00 0.00 43 SER A CA 11
ATOM 21049 C C . SER A 1 36 ? 1.424 4.416 7.793 1.00 0.00 43 SER A C 11
ATOM 21050 O O . SER A 1 36 ? 2.585 4.036 7.950 1.00 0.00 43 SER A O 11
ATOM 21058 N N . GLU A 1 37 ? 0.426 3.586 7.503 1.00 0.00 44 GLU A N 11
ATOM 21059 C CA . GLU A 1 37 ? 0.644 2.154 7.351 1.00 0.00 44 GLU A CA 11
ATOM 21060 C C . GLU A 1 37 ? 1.474 1.860 6.105 1.00 0.00 44 GLU A C 11
ATOM 21061 O O . GLU A 1 37 ? 2.251 0.905 6.074 1.00 0.00 44 GLU A O 11
ATOM 21073 N N . PHE A 1 38 ? 1.312 2.689 5.080 1.00 0.00 45 PHE A N 11
ATOM 21074 C CA . PHE A 1 38 ? 2.056 2.515 3.841 1.00 0.00 45 PHE A CA 11
ATOM 21075 C C . PHE A 1 38 ? 3.522 2.876 4.045 1.00 0.00 45 PHE A C 11
ATOM 21076 O O . PHE A 1 38 ? 4.417 2.191 3.550 1.00 0.00 45 PHE A O 11
ATOM 21093 N N . TRP A 1 39 ? 3.761 3.955 4.784 1.00 0.00 46 TRP A N 11
ATOM 21094 C CA . TRP A 1 39 ? 5.119 4.406 5.057 1.00 0.00 46 TRP A CA 11
ATOM 21095 C C . TRP A 1 39 ? 5.879 3.378 5.891 1.00 0.00 46 TRP A C 11
ATOM 21096 O O . TRP A 1 39 ? 7.047 3.095 5.625 1.00 0.00 46 TRP A O 11
ATOM 21117 N N . LYS A 1 40 ? 5.215 2.822 6.902 1.00 0.00 47 LYS A N 11
ATOM 21118 C CA . LYS A 1 40 ? 5.848 1.829 7.764 1.00 0.00 47 LYS A CA 11
ATOM 21119 C C . LYS A 1 40 ? 6.230 0.587 6.966 1.00 0.00 47 LYS A C 11
ATOM 21120 O O . LYS A 1 40 ? 7.187 -0.106 7.305 1.00 0.00 47 LYS A O 11
ATOM 21139 N N . LEU A 1 41 ? 5.479 0.314 5.903 1.00 0.00 48 LEU A N 11
ATOM 21140 C CA . LEU A 1 41 ? 5.746 -0.843 5.058 1.00 0.00 48 LEU A CA 11
ATOM 21141 C C . LEU A 1 41 ? 6.900 -0.565 4.097 1.00 0.00 48 LEU A C 11
ATOM 21142 O O . LEU A 1 41 ? 7.551 -1.487 3.610 1.00 0.00 48 LEU A O 11
ATOM 21158 N N . LYS A 1 42 ? 7.141 0.713 3.822 1.00 0.00 49 LYS A N 11
ATOM 21159 C CA . LYS A 1 42 ? 8.208 1.113 2.911 1.00 0.00 49 LYS A CA 11
ATOM 21160 C C . LYS A 1 42 ? 9.585 0.937 3.550 1.00 0.00 49 LYS A C 11
ATOM 21161 O O . LYS A 1 42 ? 10.352 0.056 3.161 1.00 0.00 49 LYS A O 11
ATOM 21180 N N . THR A 1 43 ? 9.896 1.790 4.521 1.00 0.00 50 THR A N 11
ATOM 21181 C CA . THR A 1 43 ? 11.187 1.744 5.206 1.00 0.00 50 THR A CA 11
ATOM 21182 C C . THR A 1 43 ? 11.501 0.343 5.725 1.00 0.00 50 THR A C 11
ATOM 21183 O O . THR A 1 43 ? 12.667 -0.044 5.812 1.00 0.00 50 THR A O 11
ATOM 21194 N N . ARG A 1 44 ? 10.468 -0.416 6.069 1.00 0.00 51 ARG A N 11
ATOM 21195 C CA . ARG A 1 44 ? 10.665 -1.770 6.573 1.00 0.00 51 ARG A CA 11
ATOM 21196 C C . ARG A 1 44 ? 11.333 -2.641 5.514 1.00 0.00 51 ARG A C 11
ATOM 21197 O O . ARG A 1 44 ? 12.445 -3.130 5.713 1.00 0.00 51 ARG A O 11
ATOM 21218 N N . LEU A 1 45 ? 10.651 -2.824 4.385 1.00 0.00 52 LEU A N 11
ATOM 21219 C CA . LEU A 1 45 ? 11.180 -3.627 3.284 1.00 0.00 52 LEU A CA 11
ATOM 21220 C C . LEU A 1 45 ? 12.639 -3.277 3.008 1.00 0.00 52 LEU A C 11
ATOM 21221 O O . LEU A 1 45 ? 13.424 -4.124 2.583 1.00 0.00 52 LEU A O 11
ATOM 21237 N N . GLU A 1 46 ? 12.994 -2.020 3.255 1.00 0.00 53 GLU A N 11
ATOM 21238 C CA . GLU A 1 46 ? 14.358 -1.557 3.035 1.00 0.00 53 GLU A CA 11
ATOM 21239 C C . GLU A 1 46 ? 15.321 -2.244 3.999 1.00 0.00 53 GLU A C 11
ATOM 21240 O O . GLU A 1 46 ? 16.435 -2.610 3.626 1.00 0.00 53 GLU A O 11
ATOM 21252 N N . ARG A 1 47 ? 14.881 -2.413 5.242 1.00 0.00 54 ARG A N 11
ATOM 21253 C CA . ARG A 1 47 ? 15.699 -3.056 6.264 1.00 0.00 54 ARG A CA 11
ATOM 21254 C C . ARG A 1 47 ? 15.457 -4.563 6.295 1.00 0.00 54 ARG A C 11
ATOM 21255 O O . ARG A 1 47 ? 16.315 -5.329 6.732 1.00 0.00 54 ARG A O 11
ATOM 21276 N N . ASP A 1 48 ? 14.284 -4.983 5.828 1.00 0.00 55 ASP A N 11
ATOM 21277 C CA . ASP A 1 48 ? 13.935 -6.399 5.806 1.00 0.00 55 ASP A CA 11
ATOM 21278 C C . ASP A 1 48 ? 14.470 -7.068 4.545 1.00 0.00 55 ASP A C 11
ATOM 21279 O O . ASP A 1 48 ? 15.058 -8.148 4.603 1.00 0.00 55 ASP A O 11
ATOM 21288 N N . VAL A 1 49 ? 14.262 -6.415 3.407 1.00 0.00 56 VAL A N 11
ATOM 21289 C CA . VAL A 1 49 ? 14.725 -6.940 2.130 1.00 0.00 56 VAL A CA 11
ATOM 21290 C C . VAL A 1 49 ? 16.178 -6.556 1.881 1.00 0.00 56 VAL A C 11
ATOM 21291 O O . VAL A 1 49 ? 16.932 -7.304 1.258 1.00 0.00 56 VAL A O 11
ATOM 21304 N N . GLY A 1 50 ? 16.560 -5.383 2.371 1.00 0.00 57 GLY A N 11
ATOM 21305 C CA . GLY A 1 50 ? 17.919 -4.912 2.193 1.00 0.00 57 GLY A CA 11
ATOM 21306 C C . GLY A 1 50 ? 18.132 -4.250 0.846 1.00 0.00 57 GLY A C 11
ATOM 21307 O O . GLY A 1 50 ? 19.263 -4.139 0.372 1.00 0.00 57 GLY A O 11
ATOM 21311 N N . SER A 1 51 ? 17.041 -3.808 0.226 1.00 0.00 58 SER A N 11
ATOM 21312 C CA . SER A 1 51 ? 17.114 -3.153 -1.074 1.00 0.00 58 SER A CA 11
ATOM 21313 C C . SER A 1 51 ? 16.378 -1.818 -1.052 1.00 0.00 58 SER A C 11
ATOM 21314 O O . SER A 1 51 ? 15.439 -1.629 -0.279 1.00 0.00 58 SER A O 11
ATOM 21322 N N . THR A 1 52 ? 16.810 -0.896 -1.905 1.00 0.00 59 THR A N 11
ATOM 21323 C CA . THR A 1 52 ? 16.191 0.422 -1.983 1.00 0.00 59 THR A CA 11
ATOM 21324 C C . THR A 1 52 ? 14.847 0.347 -2.700 1.00 0.00 59 THR A C 11
ATOM 21325 O O . THR A 1 52 ? 14.780 0.001 -3.879 1.00 0.00 59 THR A O 11
ATOM 21336 N N . ILE A 1 53 ? 13.779 0.675 -1.979 1.00 0.00 60 ILE A N 11
ATOM 21337 C CA . ILE A 1 53 ? 12.438 0.644 -2.548 1.00 0.00 60 ILE A CA 11
ATOM 21338 C C . ILE A 1 53 ? 12.291 1.691 -3.655 1.00 0.00 60 ILE A C 11
ATOM 21339 O O . ILE A 1 53 ? 12.565 2.872 -3.440 1.00 0.00 60 ILE A O 11
ATOM 21355 N N . PRO A 1 54 ? 11.873 1.270 -4.865 1.00 0.00 61 PRO A N 11
ATOM 21356 C CA . PRO A 1 54 ? 11.714 2.173 -6.005 1.00 0.00 61 PRO A CA 11
ATOM 21357 C C . PRO A 1 54 ? 10.343 2.843 -6.066 1.00 0.00 61 PRO A C 11
ATOM 21358 O O . PRO A 1 54 ? 9.750 2.959 -7.138 1.00 0.00 61 PRO A O 11
ATOM 21369 N N . TYR A 1 55 ? 9.844 3.290 -4.917 1.00 0.00 62 TYR A N 11
ATOM 21370 C CA . TYR A 1 55 ? 8.547 3.955 -4.861 1.00 0.00 62 TYR A CA 11
ATOM 21371 C C . TYR A 1 55 ? 8.676 5.352 -4.265 1.00 0.00 62 TYR A C 11
ATOM 21372 O O . TYR A 1 55 ? 9.440 5.568 -3.323 1.00 0.00 62 TYR A O 11
ATOM 21390 N N . ASP A 1 56 ? 7.930 6.299 -4.824 1.00 0.00 63 ASP A N 11
ATOM 21391 C CA . ASP A 1 56 ? 7.966 7.679 -4.354 1.00 0.00 63 ASP A CA 11
ATOM 21392 C C . ASP A 1 56 ? 7.045 7.878 -3.154 1.00 0.00 63 ASP A C 11
ATOM 21393 O O . ASP A 1 56 ? 5.840 7.647 -3.238 1.00 0.00 63 ASP A O 11
ATOM 21402 N N . PHE A 1 57 ? 7.623 8.316 -2.041 1.00 0.00 64 PHE A N 11
ATOM 21403 C CA . PHE A 1 57 ? 6.858 8.556 -0.823 1.00 0.00 64 PHE A CA 11
ATOM 21404 C C . PHE A 1 57 ? 7.505 9.663 0.007 1.00 0.00 64 PHE A C 11
ATOM 21405 O O . PHE A 1 57 ? 8.438 9.413 0.771 1.00 0.00 64 PHE A O 11
ATOM 21422 N N . PRO A 1 58 ? 7.022 10.911 -0.136 1.00 0.00 65 PRO A N 11
ATOM 21423 C CA . PRO A 1 58 ? 7.560 12.054 0.594 1.00 0.00 65 PRO A CA 11
ATOM 21424 C C . PRO A 1 58 ? 6.937 12.221 1.976 1.00 0.00 65 PRO A C 11
ATOM 21425 O O . PRO A 1 58 ? 5.719 12.133 2.136 1.00 0.00 65 PRO A O 11
ATOM 21436 N N . GLU A 1 59 ? 7.782 12.473 2.969 1.00 0.00 66 GLU A N 11
ATOM 21437 C CA . GLU A 1 59 ? 7.324 12.665 4.339 1.00 0.00 66 GLU A CA 11
ATOM 21438 C C . GLU A 1 59 ? 8.455 13.195 5.217 1.00 0.00 66 GLU A C 11
ATOM 21439 O O . GLU A 1 59 ? 9.632 13.048 4.885 1.00 0.00 66 GLU A O 11
ATOM 21451 N N . LYS A 1 60 ? 8.091 13.812 6.334 1.00 0.00 67 LYS A N 11
ATOM 21452 C CA . LYS A 1 60 ? 9.075 14.365 7.257 1.00 0.00 67 LYS A CA 11
ATOM 21453 C C . LYS A 1 60 ? 8.511 14.449 8.675 1.00 0.00 67 LYS A C 11
ATOM 21454 O O . LYS A 1 60 ? 7.569 15.199 8.929 1.00 0.00 67 LYS A O 11
ATOM 21473 N N . PRO A 1 61 ? 9.079 13.683 9.624 1.00 0.00 68 PRO A N 11
ATOM 21474 C CA . PRO A 1 61 ? 8.618 13.690 11.017 1.00 0.00 68 PRO A CA 11
ATOM 21475 C C . PRO A 1 61 ? 8.647 15.086 11.627 1.00 0.00 68 PRO A C 11
ATOM 21476 O O . PRO A 1 61 ? 9.575 15.860 11.388 1.00 0.00 68 PRO A O 11
ATOM 21487 N N . GLY A 1 62 ? 7.625 15.404 12.415 1.00 0.00 69 GLY A N 11
ATOM 21488 C CA . GLY A 1 62 ? 7.549 16.709 13.050 1.00 0.00 69 GLY A CA 11
ATOM 21489 C C . GLY A 1 62 ? 7.797 17.849 12.081 1.00 0.00 69 GLY A C 11
ATOM 21490 O O . GLY A 1 62 ? 8.736 18.626 12.253 1.00 0.00 69 GLY A O 11
ATOM 21494 N N . VAL A 1 63 ? 6.951 17.947 11.063 1.00 0.00 70 VAL A N 11
ATOM 21495 C CA . VAL A 1 63 ? 7.073 18.996 10.059 1.00 0.00 70 VAL A CA 11
ATOM 21496 C C . VAL A 1 63 ? 7.134 20.381 10.707 1.00 0.00 70 VAL A C 11
ATOM 21497 O O . VAL A 1 63 ? 7.671 21.325 10.128 1.00 0.00 70 VAL A O 11
ATOM 21510 N N . LEU A 1 64 ? 6.570 20.490 11.910 1.00 0.00 71 LEU A N 11
ATOM 21511 C CA . LEU A 1 64 ? 6.546 21.752 12.649 1.00 0.00 71 LEU A CA 11
ATOM 21512 C C . LEU A 1 64 ? 5.432 22.657 12.135 1.00 0.00 71 LEU A C 11
ATOM 21513 O O . LEU A 1 64 ? 5.667 23.812 11.778 1.00 0.00 71 LEU A O 11
ATOM 21529 N N . ASP A 1 65 ? 4.215 22.123 12.104 1.00 0.00 72 ASP A N 11
ATOM 21530 C CA . ASP A 1 65 ? 3.059 22.879 11.636 1.00 0.00 72 ASP A CA 11
ATOM 21531 C C . ASP A 1 65 ? 2.610 23.891 12.687 1.00 0.00 72 ASP A C 11
ATOM 21532 O O . ASP A 1 65 ? 2.668 23.621 13.886 1.00 0.00 72 ASP A O 11
ATOM 21541 N N . ARG A 1 66 ? 2.163 25.055 12.228 1.00 0.00 73 ARG A N 11
ATOM 21542 C CA . ARG A 1 66 ? 1.706 26.106 13.129 1.00 0.00 73 ARG A CA 11
ATOM 21543 C C . ARG A 1 66 ? 0.481 26.813 12.563 1.00 0.00 73 ARG A C 11
ATOM 21544 O O . ARG A 1 66 ? -0.564 26.886 13.210 1.00 0.00 73 ARG A O 11
ATOM 21565 N N . ARG A 1 67 ? 0.621 27.333 11.353 1.00 0.00 74 ARG A N 11
ATOM 21566 C CA . ARG A 1 67 ? -0.469 28.041 10.688 1.00 0.00 74 ARG A CA 11
ATOM 21567 C C . ARG A 1 67 ? -0.969 27.255 9.480 1.00 0.00 74 ARG A C 11
ATOM 21568 O O . ARG A 1 67 ? -2.148 27.317 9.131 1.00 0.00 74 ARG A O 11
ATOM 21589 N N . TRP A 1 68 ? -0.063 26.517 8.845 1.00 0.00 75 TRP A N 11
ATOM 21590 C CA . TRP A 1 68 ? -0.411 25.719 7.675 1.00 0.00 75 TRP A CA 11
ATOM 21591 C C . TRP A 1 68 ? -0.672 24.266 8.061 1.00 0.00 75 TRP A C 11
ATOM 21592 O O . TRP A 1 68 ? -0.466 23.355 7.258 1.00 0.00 75 TRP A O 11
ATOM 21613 N N . GLN A 1 69 ? -1.125 24.057 9.292 1.00 0.00 76 GLN A N 11
ATOM 21614 C CA . GLN A 1 69 ? -1.415 22.712 9.782 1.00 0.00 76 GLN A CA 11
ATOM 21615 C C . GLN A 1 69 ? -2.459 22.027 8.906 1.00 0.00 76 GLN A C 11
ATOM 21616 O O . GLN A 1 69 ? -3.473 22.627 8.547 1.00 0.00 76 GLN A O 11
ATOM 21630 N N . ARG A 1 70 ? -2.205 20.767 8.566 1.00 0.00 77 ARG A N 11
ATOM 21631 C CA . ARG A 1 70 ? -3.124 20.001 7.733 1.00 0.00 77 ARG A CA 11
ATOM 21632 C C . ARG A 1 70 ? -3.880 18.968 8.563 1.00 0.00 77 ARG A C 11
ATOM 21633 O O . ARG A 1 70 ? -3.440 18.587 9.648 1.00 0.00 77 ARG A O 11
ATOM 21654 N N . ARG A 1 71 ? -5.020 18.520 8.047 1.00 0.00 78 ARG A N 11
ATOM 21655 C CA . ARG A 1 71 ? -5.838 17.534 8.743 1.00 0.00 78 ARG A CA 11
ATOM 21656 C C . ARG A 1 71 ? -5.753 16.173 8.058 1.00 0.00 78 ARG A C 11
ATOM 21657 O O . ARG A 1 71 ? -5.710 16.086 6.830 1.00 0.00 78 ARG A O 11
ATOM 21678 N N . TYR A 1 72 ? -5.731 15.115 8.860 1.00 0.00 79 TYR A N 11
ATOM 21679 C CA . TYR A 1 72 ? -5.652 13.757 8.334 1.00 0.00 79 TYR A CA 11
ATOM 21680 C C . TYR A 1 72 ? -6.934 13.381 7.596 1.00 0.00 79 TYR A C 11
ATOM 21681 O O . TYR A 1 72 ? -6.919 12.542 6.696 1.00 0.00 79 TYR A O 11
ATOM 21699 N N . ASP A 1 73 ? -8.042 14.007 7.983 1.00 0.00 80 ASP A N 11
ATOM 21700 C CA . ASP A 1 73 ? -9.330 13.734 7.356 1.00 0.00 80 ASP A CA 11
ATOM 21701 C C . ASP A 1 73 ? -9.687 14.818 6.344 1.00 0.00 80 ASP A C 11
ATOM 21702 O O . ASP A 1 73 ? -10.861 15.113 6.127 1.00 0.00 80 ASP A O 11
ATOM 21711 N N . ASP A 1 74 ? -8.667 15.404 5.726 1.00 0.00 81 ASP A N 11
ATOM 21712 C CA . ASP A 1 74 ? -8.878 16.453 4.735 1.00 0.00 81 ASP A CA 11
ATOM 21713 C C . ASP A 1 74 ? -9.164 15.846 3.361 1.00 0.00 81 ASP A C 11
ATOM 21714 O O . ASP A 1 74 ? -8.319 15.154 2.796 1.00 0.00 81 ASP A O 11
ATOM 21723 N N . PRO A 1 75 ? -10.362 16.095 2.800 1.00 0.00 82 PRO A N 11
ATOM 21724 C CA . PRO A 1 75 ? -10.740 15.561 1.486 1.00 0.00 82 PRO A CA 11
ATOM 21725 C C . PRO A 1 75 ? -9.823 16.055 0.370 1.00 0.00 82 PRO A C 11
ATOM 21726 O O . PRO A 1 75 ? -9.733 15.435 -0.689 1.00 0.00 82 PRO A O 11
ATOM 21737 N N . GLU A 1 76 ? -9.144 17.172 0.613 1.00 0.00 83 GLU A N 11
ATOM 21738 C CA . GLU A 1 76 ? -8.236 17.741 -0.376 1.00 0.00 83 GLU A CA 11
ATOM 21739 C C . GLU A 1 76 ? -7.009 16.855 -0.564 1.00 0.00 83 GLU A C 11
ATOM 21740 O O . GLU A 1 76 ? -6.580 16.604 -1.689 1.00 0.00 83 GLU A O 11
ATOM 21752 N N . MET A 1 77 ? -6.450 16.380 0.545 1.00 0.00 84 MET A N 11
ATOM 21753 C CA . MET A 1 77 ? -5.276 15.518 0.495 1.00 0.00 84 MET A CA 11
ATOM 21754 C C . MET A 1 77 ? -5.688 14.061 0.309 1.00 0.00 84 MET A C 11
ATOM 21755 O O . MET A 1 77 ? -4.958 13.268 -0.285 1.00 0.00 84 MET A O 11
ATOM 21769 N N . ILE A 1 78 ? -6.868 13.718 0.818 1.00 0.00 85 ILE A N 11
ATOM 21770 C CA . ILE A 1 78 ? -7.386 12.361 0.705 1.00 0.00 85 ILE A CA 11
ATOM 21771 C C . ILE A 1 78 ? -7.566 11.970 -0.760 1.00 0.00 85 ILE A C 11
ATOM 21772 O O . ILE A 1 78 ? -7.337 10.822 -1.139 1.00 0.00 85 ILE A O 11
ATOM 21788 N N . ASP A 1 79 ? -7.976 12.934 -1.580 1.00 0.00 86 ASP A N 11
ATOM 21789 C CA . ASP A 1 79 ? -8.183 12.687 -3.003 1.00 0.00 86 ASP A CA 11
ATOM 21790 C C . ASP A 1 79 ? -6.901 12.185 -3.660 1.00 0.00 86 ASP A C 11
ATOM 21791 O O . ASP A 1 79 ? -6.880 11.112 -4.263 1.00 0.00 86 ASP A O 11
ATOM 21800 N N . GLU A 1 80 ? -5.832 12.965 -3.534 1.00 0.00 87 GLU A N 11
ATOM 21801 C CA . GLU A 1 80 ? -4.547 12.594 -4.114 1.00 0.00 87 GLU A CA 11
ATOM 21802 C C . GLU A 1 80 ? -3.991 11.346 -3.440 1.00 0.00 87 GLU A C 11
ATOM 21803 O O . GLU A 1 80 ? -3.465 10.455 -4.105 1.00 0.00 87 GLU A O 11
ATOM 21815 N N . ARG A 1 81 ? -4.119 11.280 -2.118 1.00 0.00 88 ARG A N 11
ATOM 21816 C CA . ARG A 1 81 ? -3.635 10.128 -1.364 1.00 0.00 88 ARG A CA 11
ATOM 21817 C C . ARG A 1 81 ? -4.212 8.835 -1.938 1.00 0.00 88 ARG A C 11
ATOM 21818 O O . ARG A 1 81 ? -3.622 7.764 -1.799 1.00 0.00 88 ARG A O 11
ATOM 21839 N N . ARG A 1 82 ? -5.366 8.951 -2.589 1.00 0.00 89 ARG A N 11
ATOM 21840 C CA . ARG A 1 82 ? -6.025 7.801 -3.195 1.00 0.00 89 ARG A CA 11
ATOM 21841 C C . ARG A 1 82 ? -5.112 7.127 -4.213 1.00 0.00 89 ARG A C 11
ATOM 21842 O O . ARG A 1 82 ? -4.835 5.931 -4.117 1.00 0.00 89 ARG A O 11
ATOM 21863 N N . ILE A 1 83 ? -4.643 7.902 -5.187 1.00 0.00 90 ILE A N 11
ATOM 21864 C CA . ILE A 1 83 ? -3.756 7.372 -6.217 1.00 0.00 90 ILE A CA 11
ATOM 21865 C C . ILE A 1 83 ? -2.340 7.199 -5.684 1.00 0.00 90 ILE A C 11
ATOM 21866 O O . ILE A 1 83 ? -2.025 7.636 -4.577 1.00 0.00 90 ILE A O 11
ATOM 21882 N N . GLY A 1 84 ? -1.490 6.554 -6.476 1.00 0.00 91 GLY A N 11
ATOM 21883 C CA . GLY A 1 84 ? -0.118 6.331 -6.063 1.00 0.00 91 GLY A CA 11
ATOM 21884 C C . GLY A 1 84 ? 0.044 5.059 -5.253 1.00 0.00 91 GLY A C 11
ATOM 21885 O O . GLY A 1 84 ? 0.900 4.229 -5.555 1.00 0.00 91 GLY A O 11
ATOM 21889 N N . LEU A 1 85 ? -0.785 4.904 -4.224 1.00 0.00 92 LEU A N 11
ATOM 21890 C CA . LEU A 1 85 ? -0.731 3.723 -3.370 1.00 0.00 92 LEU A CA 11
ATOM 21891 C C . LEU A 1 85 ? -0.918 2.451 -4.190 1.00 0.00 92 LEU A C 11
ATOM 21892 O O . LEU A 1 85 ? -0.129 1.512 -4.086 1.00 0.00 92 LEU A O 11
ATOM 21908 N N . GLU A 1 86 ? -1.966 2.428 -5.009 1.00 0.00 93 GLU A N 11
ATOM 21909 C CA . GLU A 1 86 ? -2.253 1.271 -5.850 1.00 0.00 93 GLU A CA 11
ATOM 21910 C C . GLU A 1 86 ? -1.069 0.953 -6.758 1.00 0.00 93 GLU A C 11
ATOM 21911 O O . GLU A 1 86 ? -0.842 -0.202 -7.119 1.00 0.00 93 GLU A O 11
ATOM 21923 N N . ARG A 1 87 ? -0.314 1.985 -7.118 1.00 0.00 94 ARG A N 11
ATOM 21924 C CA . ARG A 1 87 ? 0.851 1.818 -7.979 1.00 0.00 94 ARG A CA 11
ATOM 21925 C C . ARG A 1 87 ? 1.996 1.165 -7.209 1.00 0.00 94 ARG A C 11
ATOM 21926 O O . ARG A 1 87 ? 2.813 0.446 -7.785 1.00 0.00 94 ARG A O 11
ATOM 21947 N N . PHE A 1 88 ? 2.045 1.420 -5.906 1.00 0.00 95 PHE A N 11
ATOM 21948 C CA . PHE A 1 88 ? 3.086 0.859 -5.053 1.00 0.00 95 PHE A CA 11
ATOM 21949 C C . PHE A 1 88 ? 3.011 -0.665 -5.034 1.00 0.00 95 PHE A C 11
ATOM 21950 O O . PHE A 1 88 ? 4.026 -1.347 -5.170 1.00 0.00 95 PHE A O 11
ATOM 21967 N N . LEU A 1 89 ? 1.803 -1.192 -4.866 1.00 0.00 96 LEU A N 11
ATOM 21968 C CA . LEU A 1 89 ? 1.597 -2.636 -4.831 1.00 0.00 96 LEU A CA 11
ATOM 21969 C C . LEU A 1 89 ? 1.667 -3.229 -6.234 1.00 0.00 96 LEU A C 11
ATOM 21970 O O . LEU A 1 89 ? 2.135 -4.352 -6.421 1.00 0.00 96 LEU A O 11
ATOM 21986 N N . ASN A 1 90 ? 1.196 -2.469 -7.218 1.00 0.00 97 ASN A N 11
ATOM 21987 C CA . ASN A 1 90 ? 1.199 -2.920 -8.606 1.00 0.00 97 ASN A CA 11
ATOM 21988 C C . ASN A 1 90 ? 2.571 -3.448 -9.018 1.00 0.00 97 ASN A C 11
ATOM 21989 O O . ASN A 1 90 ? 2.711 -4.611 -9.392 1.00 0.00 97 ASN A O 11
ATOM 22000 N N . GLU A 1 91 ? 3.580 -2.586 -8.950 1.00 0.00 98 GLU A N 11
ATOM 22001 C CA . GLU A 1 91 ? 4.939 -2.968 -9.320 1.00 0.00 98 GLU A CA 11
ATOM 22002 C C . GLU A 1 91 ? 5.552 -3.920 -8.292 1.00 0.00 98 GLU A C 11
ATOM 22003 O O . GLU A 1 91 ? 6.546 -4.589 -8.573 1.00 0.00 98 GLU A O 11
ATOM 22015 N N . LEU A 1 92 ? 4.960 -3.975 -7.102 1.00 0.00 99 LEU A N 11
ATOM 22016 C CA . LEU A 1 92 ? 5.462 -4.846 -6.042 1.00 0.00 99 LEU A CA 11
ATOM 22017 C C . LEU A 1 92 ? 5.000 -6.287 -6.241 1.00 0.00 99 LEU A C 11
ATOM 22018 O O . LEU A 1 92 ? 5.817 -7.197 -6.380 1.00 0.00 99 LEU A O 11
ATOM 22034 N N . TYR A 1 93 ? 3.687 -6.488 -6.242 1.00 0.00 100 TYR A N 11
ATOM 22035 C CA . TYR A 1 93 ? 3.117 -7.820 -6.411 1.00 0.00 100 TYR A CA 11
ATOM 22036 C C . TYR A 1 93 ? 3.287 -8.323 -7.843 1.00 0.00 100 TYR A C 11
ATOM 22037 O O . TYR A 1 93 ? 3.336 -9.530 -8.082 1.00 0.00 100 TYR A O 11
ATOM 22055 N N . ASN A 1 94 ? 3.379 -7.397 -8.792 1.00 0.00 101 ASN A N 11
ATOM 22056 C CA . ASN A 1 94 ? 3.545 -7.761 -10.195 1.00 0.00 101 ASN A CA 11
ATOM 22057 C C . ASN A 1 94 ? 5.022 -7.912 -10.546 1.00 0.00 101 ASN A C 11
ATOM 22058 O O . ASN A 1 94 ? 5.532 -7.236 -11.441 1.00 0.00 101 ASN A O 11
ATOM 22069 N N . ASP A 1 95 ? 5.705 -8.803 -9.835 1.00 0.00 102 ASP A N 11
ATOM 22070 C CA . ASP A 1 95 ? 7.124 -9.044 -10.070 1.00 0.00 102 ASP A CA 11
ATOM 22071 C C . ASP A 1 95 ? 7.408 -10.538 -10.199 1.00 0.00 102 ASP A C 11
ATOM 22072 O O . ASP A 1 95 ? 7.084 -11.320 -9.306 1.00 0.00 102 ASP A O 11
ATOM 22081 N N . ARG A 1 96 ? 8.015 -10.926 -11.315 1.00 0.00 103 ARG A N 11
ATOM 22082 C CA . ARG A 1 96 ? 8.344 -12.325 -11.561 1.00 0.00 103 ARG A CA 11
ATOM 22083 C C . ARG A 1 96 ? 9.835 -12.577 -11.366 1.00 0.00 103 ARG A C 11
ATOM 22084 O O . ARG A 1 96 ? 10.247 -13.676 -10.996 1.00 0.00 103 ARG A O 11
ATOM 22105 N N . PHE A 1 97 ? 10.642 -11.551 -11.622 1.00 0.00 104 PHE A N 11
ATOM 22106 C CA . PHE A 1 97 ? 12.088 -11.661 -11.480 1.00 0.00 104 PHE A CA 11
ATOM 22107 C C . PHE A 1 97 ? 12.500 -11.642 -10.012 1.00 0.00 104 PHE A C 11
ATOM 22108 O O . PHE A 1 97 ? 13.385 -12.389 -9.596 1.00 0.00 104 PHE A O 11
ATOM 22125 N N . ASP A 1 98 ? 11.857 -10.780 -9.231 1.00 0.00 105 ASP A N 11
ATOM 22126 C CA . ASP A 1 98 ? 12.162 -10.663 -7.810 1.00 0.00 105 ASP A CA 11
ATOM 22127 C C . ASP A 1 98 ? 10.918 -10.297 -7.009 1.00 0.00 105 ASP A C 11
ATOM 22128 O O . ASP A 1 98 ? 10.387 -9.193 -7.136 1.00 0.00 105 ASP A O 11
ATOM 22137 N N . SER A 1 99 ? 10.460 -11.229 -6.181 1.00 0.00 106 SER A N 11
ATOM 22138 C CA . SER A 1 99 ? 9.283 -11.004 -5.352 1.00 0.00 106 SER A CA 11
ATOM 22139 C C . SER A 1 99 ? 9.670 -10.861 -3.885 1.00 0.00 106 SER A C 11
ATOM 22140 O O . SER A 1 99 ? 8.866 -11.125 -2.992 1.00 0.00 106 SER A O 11
ATOM 22148 N N . ARG A 1 100 ? 10.907 -10.439 -3.642 1.00 0.00 107 ARG A N 11
ATOM 22149 C CA . ARG A 1 100 ? 11.397 -10.258 -2.280 1.00 0.00 107 ARG A CA 11
ATOM 22150 C C . ARG A 1 100 ? 10.547 -9.238 -1.533 1.00 0.00 107 ARG A C 11
ATOM 22151 O O . ARG A 1 100 ? 10.420 -9.293 -0.310 1.00 0.00 107 ARG A O 11
ATOM 22172 N N . TRP A 1 101 ? 9.966 -8.306 -2.282 1.00 0.00 108 TRP A N 11
ATOM 22173 C CA . TRP A 1 101 ? 9.125 -7.268 -1.699 1.00 0.00 108 TRP A CA 11
ATOM 22174 C C . TRP A 1 101 ? 7.796 -7.841 -1.216 1.00 0.00 108 TRP A C 11
ATOM 22175 O O . TRP A 1 101 ? 7.342 -7.533 -0.115 1.00 0.00 108 TRP A O 11
ATOM 22196 N N . ARG A 1 102 ? 7.176 -8.678 -2.043 1.00 0.00 109 ARG A N 11
ATOM 22197 C CA . ARG A 1 102 ? 5.899 -9.290 -1.686 1.00 0.00 109 ARG A CA 11
ATOM 22198 C C . ARG A 1 102 ? 6.113 -10.530 -0.822 1.00 0.00 109 ARG A C 11
ATOM 22199 O O . ARG A 1 102 ? 5.227 -10.932 -0.068 1.00 0.00 109 ARG A O 11
ATOM 22220 N N . ASP A 1 103 ? 7.296 -11.130 -0.931 1.00 0.00 110 ASP A N 11
ATOM 22221 C CA . ASP A 1 103 ? 7.624 -12.319 -0.155 1.00 0.00 110 ASP A CA 11
ATOM 22222 C C . ASP A 1 103 ? 7.765 -11.981 1.326 1.00 0.00 110 ASP A C 11
ATOM 22223 O O . ASP A 1 103 ? 7.496 -12.814 2.192 1.00 0.00 110 ASP A O 11
ATOM 22232 N N . THR A 1 104 ? 8.188 -10.751 1.612 1.00 0.00 111 THR A N 11
ATOM 22233 C CA . THR A 1 104 ? 8.366 -10.300 2.988 1.00 0.00 111 THR A CA 11
ATOM 22234 C C . THR A 1 104 ? 7.117 -10.573 3.822 1.00 0.00 111 THR A C 11
ATOM 22235 O O . THR A 1 104 ? 6.002 -10.591 3.302 1.00 0.00 111 THR A O 11
ATOM 22246 N N . LYS A 1 105 ? 7.315 -10.783 5.119 1.00 0.00 112 LYS A N 11
ATOM 22247 C CA . LYS A 1 105 ? 6.206 -11.054 6.026 1.00 0.00 112 LYS A CA 11
ATOM 22248 C C . LYS A 1 105 ? 5.325 -9.822 6.190 1.00 0.00 112 LYS A C 11
ATOM 22249 O O . LYS A 1 105 ? 4.119 -9.934 6.407 1.00 0.00 112 LYS A O 11
ATOM 22268 N N . ILE A 1 106 ? 5.934 -8.644 6.088 1.00 0.00 113 ILE A N 11
ATOM 22269 C CA . ILE A 1 106 ? 5.201 -7.394 6.225 1.00 0.00 113 ILE A CA 11
ATOM 22270 C C . ILE A 1 106 ? 4.232 -7.192 5.064 1.00 0.00 113 ILE A C 11
ATOM 22271 O O . ILE A 1 106 ? 3.119 -6.698 5.248 1.00 0.00 113 ILE A O 11
ATOM 22287 N N . ALA A 1 107 ? 4.663 -7.581 3.868 1.00 0.00 114 ALA A N 11
ATOM 22288 C CA . ALA A 1 107 ? 3.834 -7.444 2.676 1.00 0.00 114 ALA A CA 11
ATOM 22289 C C . ALA A 1 107 ? 2.576 -8.300 2.785 1.00 0.00 114 ALA A C 11
ATOM 22290 O O . ALA A 1 107 ? 1.483 -7.861 2.431 1.00 0.00 114 ALA A O 11
ATOM 22297 N N . GLN A 1 108 ? 2.741 -9.522 3.281 1.00 0.00 115 GLN A N 11
ATOM 22298 C CA . GLN A 1 108 ? 1.619 -10.439 3.439 1.00 0.00 115 GLN A CA 11
ATOM 22299 C C . GLN A 1 108 ? 0.606 -9.891 4.438 1.00 0.00 115 GLN A C 11
ATOM 22300 O O . GLN A 1 108 ? -0.602 -9.958 4.213 1.00 0.00 115 GLN A O 11
ATOM 22314 N N . ASP A 1 109 ? 1.108 -9.347 5.542 1.00 0.00 116 ASP A N 11
ATOM 22315 C CA . ASP A 1 109 ? 0.247 -8.785 6.576 1.00 0.00 116 ASP A CA 11
ATOM 22316 C C . ASP A 1 109 ? -0.367 -7.465 6.119 1.00 0.00 116 ASP A C 11
ATOM 22317 O O . ASP A 1 109 ? -1.414 -7.053 6.618 1.00 0.00 116 ASP A O 11
ATOM 22326 N N . PHE A 1 110 ? 0.290 -6.806 5.169 1.00 0.00 117 PHE A N 11
ATOM 22327 C CA . PHE A 1 110 ? -0.189 -5.532 4.646 1.00 0.00 117 PHE A CA 11
ATOM 22328 C C . PHE A 1 110 ? -1.652 -5.619 4.219 1.00 0.00 117 PHE A C 11
ATOM 22329 O O . PHE A 1 110 ? -2.460 -4.756 4.561 1.00 0.00 117 PHE A O 11
ATOM 22346 N N . LEU A 1 111 ? -1.986 -6.664 3.468 1.00 0.00 118 LEU A N 11
ATOM 22347 C CA . LEU A 1 111 ? -3.351 -6.855 2.995 1.00 0.00 118 LEU A CA 11
ATOM 22348 C C . LEU A 1 1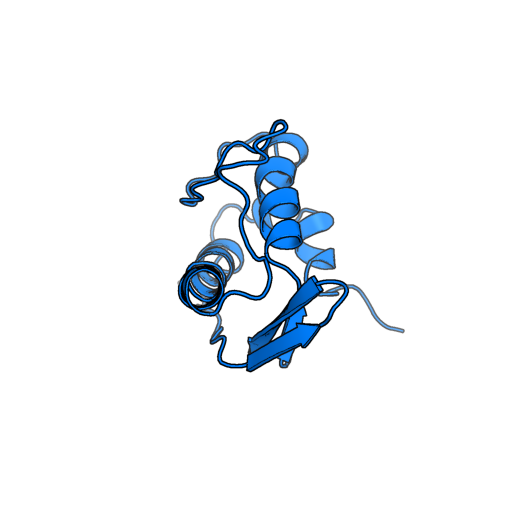11 ? -4.028 -8.019 3.713 1.00 0.00 118 LEU A C 11
ATOM 22349 O O . LEU A 1 111 ? -4.972 -8.615 3.194 1.00 0.00 118 LEU A O 11
ATOM 22365 N N . GLN A 1 112 ? -3.544 -8.341 4.911 1.00 0.00 119 GLN A N 11
ATOM 22366 C CA . GLN A 1 112 ? -4.108 -9.433 5.694 1.00 0.00 119 GLN A CA 11
ATOM 22367 C C . GLN A 1 112 ? -4.100 -10.731 4.893 1.00 0.00 119 GLN A C 11
ATOM 22368 O O . GLN A 1 112 ? -5.095 -11.457 4.853 1.00 0.00 119 GLN A O 11
ATOM 22382 N N . LEU A 1 113 ? -2.970 -11.014 4.254 1.00 0.00 120 LEU A N 11
ATOM 22383 C CA . LEU A 1 113 ? -2.827 -12.220 3.449 1.00 0.00 120 LEU A CA 11
ATOM 22384 C C . LEU A 1 113 ? -2.241 -13.362 4.272 1.00 0.00 120 LEU A C 11
ATOM 22385 O O . LEU A 1 113 ? -1.430 -14.147 3.778 1.00 0.00 120 LEU A O 11
ATOM 22401 N N . SER A 1 114 ? -2.660 -13.451 5.530 1.00 0.00 121 SER A N 11
ATOM 22402 C CA . SER A 1 114 ? -2.180 -14.500 6.423 1.00 0.00 121 SER A CA 11
ATOM 22403 C C . SER A 1 114 ? -2.716 -15.863 5.996 1.00 0.00 121 SER A C 11
ATOM 22404 O O . SER A 1 114 ? -3.776 -15.958 5.377 1.00 0.00 121 SER A O 11
ATOM 22412 N N . LYS A 1 115 ? -1.978 -16.916 6.331 1.00 0.00 122 LYS A N 11
ATOM 22413 C CA . LYS A 1 115 ? -2.378 -18.274 5.982 1.00 0.00 122 LYS A CA 11
ATOM 22414 C C . LYS A 1 115 ? -2.803 -19.056 7.224 1.00 0.00 122 LYS A C 11
ATOM 22415 O O . LYS A 1 115 ? -1.961 -19.464 8.025 1.00 0.00 122 LYS A O 11
ATOM 22434 N N . PRO A 1 116 ? -4.119 -19.278 7.405 1.00 0.00 123 PRO A N 11
ATOM 22435 C CA . PRO A 1 116 ? -4.641 -20.017 8.560 1.00 0.00 123 PRO A CA 11
ATOM 22436 C C . PRO A 1 116 ? -3.932 -21.353 8.761 1.00 0.00 123 PRO A C 11
ATOM 22437 O O . PRO A 1 116 ? -3.844 -22.165 7.840 1.00 0.00 123 PRO A O 11
ATOM 22448 N N . ASN A 1 117 ? -3.429 -21.574 9.971 1.00 0.00 124 ASN A N 11
ATOM 22449 C CA . ASN A 1 117 ? -2.727 -22.811 10.293 1.00 0.00 124 ASN A CA 11
ATOM 22450 C C . ASN A 1 117 ? -3.706 -23.972 10.429 1.00 0.00 124 ASN A C 11
ATOM 22451 O O . ASN A 1 117 ? -4.748 -23.793 11.094 1.00 0.00 124 ASN A O 11
ATOM 22463 N N . LYS A 1 1 ? 5.165 -4.861 -27.456 1.00 0.00 8 LYS A N 12
ATOM 22464 C CA . LYS A 1 1 ? 5.670 -4.849 -26.058 1.00 0.00 8 LYS A CA 12
ATOM 22465 C C . LYS A 1 1 ? 4.522 -4.775 -25.057 1.00 0.00 8 LYS A C 12
ATOM 22466 O O . LYS A 1 1 ? 3.698 -3.861 -25.110 1.00 0.00 8 LYS A O 12
ATOM 22487 N N . MET A 1 2 ? 4.473 -5.742 -24.147 1.00 0.00 9 MET A N 12
ATOM 22488 C CA . MET A 1 2 ? 3.425 -5.785 -23.133 1.00 0.00 9 MET A CA 12
ATOM 22489 C C . MET A 1 2 ? 3.845 -5.022 -21.882 1.00 0.00 9 MET A C 12
ATOM 22490 O O . MET A 1 2 ? 5.002 -4.623 -21.744 1.00 0.00 9 MET A O 12
ATOM 22504 N N . SER A 1 3 ? 2.898 -4.822 -20.971 1.00 0.00 10 SER A N 12
ATOM 22505 C CA . SER A 1 3 ? 3.169 -4.106 -19.730 1.00 0.00 10 SER A CA 12
ATOM 22506 C C . SER A 1 3 ? 2.794 -4.955 -18.519 1.00 0.00 10 SER A C 12
ATOM 22507 O O . SER A 1 3 ? 1.829 -5.719 -18.557 1.00 0.00 10 SER A O 12
ATOM 22515 N N . GLU A 1 4 ? 3.565 -4.816 -17.445 1.00 0.00 11 GLU A N 12
ATOM 22516 C CA . GLU A 1 4 ? 3.316 -5.570 -16.221 1.00 0.00 11 GLU A CA 12
ATOM 22517 C C . GLU A 1 4 ? 2.735 -4.669 -15.136 1.00 0.00 11 GLU A C 12
ATOM 22518 O O . GLU A 1 4 ? 3.392 -3.735 -14.675 1.00 0.00 11 GLU A O 12
ATOM 22530 N N . LYS A 1 5 ? 1.502 -4.955 -14.732 1.00 0.00 12 LYS A N 12
ATOM 22531 C CA . LYS A 1 5 ? 0.835 -4.170 -13.701 1.00 0.00 12 LYS A CA 12
ATOM 22532 C C . LYS A 1 5 ? -0.251 -4.989 -13.009 1.00 0.00 12 LYS A C 12
ATOM 22533 O O . LYS A 1 5 ? -1.111 -5.575 -13.665 1.00 0.00 12 LYS A O 12
ATOM 22552 N N . LEU A 1 6 ? -0.207 -5.020 -11.680 1.00 0.00 13 LEU A N 12
ATOM 22553 C CA . LEU A 1 6 ? -1.190 -5.765 -10.902 1.00 0.00 13 LEU A CA 12
ATOM 22554 C C . LEU A 1 6 ? -2.513 -5.010 -10.843 1.00 0.00 13 LEU A C 12
ATOM 22555 O O . LEU A 1 6 ? -2.536 -3.781 -10.781 1.00 0.00 13 LEU A O 12
ATOM 22571 N N . ARG A 1 7 ? -3.614 -5.752 -10.865 1.00 0.00 14 ARG A N 12
ATOM 22572 C CA . ARG A 1 7 ? -4.940 -5.149 -10.818 1.00 0.00 14 ARG A CA 12
ATOM 22573 C C . ARG A 1 7 ? -5.213 -4.527 -9.453 1.00 0.00 14 ARG A C 12
ATOM 22574 O O . ARG A 1 7 ? -5.524 -5.225 -8.489 1.00 0.00 14 ARG A O 12
ATOM 22595 N N . ILE A 1 8 ? -5.092 -3.208 -9.383 1.00 0.00 15 ILE A N 12
ATOM 22596 C CA . ILE A 1 8 ? -5.322 -2.479 -8.147 1.00 0.00 15 ILE A CA 12
ATOM 22597 C C . ILE A 1 8 ? -6.086 -1.186 -8.418 1.00 0.00 15 ILE A C 12
ATOM 22598 O O . ILE A 1 8 ? -5.586 -0.289 -9.096 1.00 0.00 15 ILE A O 12
ATOM 22614 N N . LYS A 1 9 ? -7.302 -1.098 -7.887 1.00 0.00 16 LYS A N 12
ATOM 22615 C CA . LYS A 1 9 ? -8.131 0.086 -8.077 1.00 0.00 16 LYS A CA 12
ATOM 22616 C C . LYS A 1 9 ? -8.693 0.572 -6.747 1.00 0.00 16 LYS A C 12
ATOM 22617 O O . LYS A 1 9 ? -9.381 -0.170 -6.045 1.00 0.00 16 LYS A O 12
ATOM 22636 N N . VAL A 1 10 ? -8.393 1.819 -6.404 1.00 0.00 17 VAL A N 12
ATOM 22637 C CA . VAL A 1 10 ? -8.868 2.400 -5.155 1.00 0.00 17 VAL A CA 12
ATOM 22638 C C . VAL A 1 10 ? -9.948 3.443 -5.410 1.00 0.00 17 VAL A C 12
ATOM 22639 O O . VAL A 1 10 ? -9.712 4.443 -6.088 1.00 0.00 17 VAL A O 12
ATOM 22652 N N . ASP A 1 11 ? -11.134 3.204 -4.860 1.00 0.00 18 ASP A N 12
ATOM 22653 C CA . ASP A 1 11 ? -12.252 4.124 -5.026 1.00 0.00 18 ASP A CA 12
ATOM 22654 C C . ASP A 1 11 ? -13.097 4.192 -3.757 1.00 0.00 18 ASP A C 12
ATOM 22655 O O . ASP A 1 11 ? -14.281 4.523 -3.807 1.00 0.00 18 ASP A O 12
ATOM 22664 N N . ASP A 1 12 ? -12.483 3.879 -2.619 1.00 0.00 19 ASP A N 12
ATOM 22665 C CA . ASP A 1 12 ? -13.184 3.910 -1.342 1.00 0.00 19 ASP A CA 12
ATOM 22666 C C . ASP A 1 12 ? -12.296 4.498 -0.251 1.00 0.00 19 ASP A C 12
ATOM 22667 O O . ASP A 1 12 ? -11.100 4.215 -0.191 1.00 0.00 19 ASP A O 12
ATOM 22676 N N . VAL A 1 13 ? -12.889 5.318 0.609 1.00 0.00 20 VAL A N 12
ATOM 22677 C CA . VAL A 1 13 ? -12.152 5.947 1.697 1.00 0.00 20 VAL A CA 12
ATOM 22678 C C . VAL A 1 13 ? -13.062 6.221 2.889 1.00 0.00 20 VAL A C 12
ATOM 22679 O O . VAL A 1 13 ? -13.958 7.061 2.818 1.00 0.00 20 VAL A O 12
ATOM 22692 N N . LYS A 1 14 ? -12.826 5.504 3.983 1.00 0.00 21 LYS A N 12
ATOM 22693 C CA . LYS A 1 14 ? -13.625 5.669 5.192 1.00 0.00 21 LYS A CA 12
ATOM 22694 C C . LYS A 1 14 ? -12.945 6.624 6.166 1.00 0.00 21 LYS A C 12
ATOM 22695 O O . LYS A 1 14 ? -11.888 6.316 6.718 1.00 0.00 21 LYS A O 12
ATOM 22714 N N . ILE A 1 15 ? -13.556 7.786 6.370 1.00 0.00 22 ILE A N 12
ATOM 22715 C CA . ILE A 1 15 ? -13.011 8.789 7.273 1.00 0.00 22 ILE A CA 12
ATOM 22716 C C . ILE A 1 15 ? -13.300 8.435 8.729 1.00 0.00 22 ILE A C 12
ATOM 22717 O O . ILE A 1 15 ? -14.385 8.708 9.240 1.00 0.00 22 ILE A O 12
ATOM 22733 N N . ASN A 1 16 ? -12.321 7.827 9.391 1.00 0.00 23 ASN A N 12
ATOM 22734 C CA . ASN A 1 16 ? -12.471 7.441 10.789 1.00 0.00 23 ASN A CA 12
ATOM 22735 C C . ASN A 1 16 ? -12.013 8.567 11.715 1.00 0.00 23 ASN A C 12
ATOM 22736 O O . ASN A 1 16 ? -11.039 9.261 11.422 1.00 0.00 23 ASN A O 12
ATOM 22747 N N . PRO A 1 17 ? -12.711 8.765 12.847 1.00 0.00 24 PRO A N 12
ATOM 22748 C CA . PRO A 1 17 ? -12.369 9.818 13.811 1.00 0.00 24 PRO A CA 12
ATOM 22749 C C . PRO A 1 17 ? -10.902 9.777 14.230 1.00 0.00 24 PRO A C 12
ATOM 22750 O O . PRO A 1 17 ? -10.344 10.785 14.666 1.00 0.00 24 PRO A O 12
ATOM 22761 N N . LYS A 1 18 ? -10.282 8.607 14.105 1.00 0.00 25 LYS A N 12
ATOM 22762 C CA . LYS A 1 18 ? -8.883 8.443 14.480 1.00 0.00 25 LYS A CA 12
ATOM 22763 C C . LYS A 1 18 ? -7.963 8.576 13.270 1.00 0.00 25 LYS A C 12
ATOM 22764 O O . LYS A 1 18 ? -6.818 9.012 13.396 1.00 0.00 25 LYS A O 12
ATOM 22783 N N . TYR A 1 19 ? -8.464 8.199 12.099 1.00 0.00 26 TYR A N 12
ATOM 22784 C CA . TYR A 1 19 ? -7.676 8.277 10.873 1.00 0.00 26 TYR A CA 12
ATOM 22785 C C . TYR A 1 19 ? -8.523 7.938 9.651 1.00 0.00 26 TYR A C 12
ATOM 22786 O O . TYR A 1 19 ? -9.587 7.331 9.770 1.00 0.00 26 TYR A O 12
ATOM 22804 N N . VAL A 1 20 ? -8.042 8.335 8.477 1.00 0.00 27 VAL A N 12
ATOM 22805 C CA . VAL A 1 20 ? -8.754 8.074 7.231 1.00 0.00 27 VAL A CA 12
ATOM 22806 C C . VAL A 1 20 ? -8.274 6.777 6.585 1.00 0.00 27 VAL A C 12
ATOM 22807 O O . VAL A 1 20 ? -7.092 6.627 6.275 1.00 0.00 27 VAL A O 12
ATOM 22820 N N . LEU A 1 21 ? -9.198 5.843 6.386 1.00 0.00 28 LEU A N 12
ATOM 22821 C CA . LEU A 1 21 ? -8.869 4.558 5.778 1.00 0.00 28 LEU A CA 12
ATOM 22822 C C . LEU A 1 21 ? -9.019 4.617 4.261 1.00 0.00 28 LEU A C 12
ATOM 22823 O O . LEU A 1 21 ? -9.711 5.485 3.728 1.00 0.00 28 LEU A O 12
ATOM 22839 N N . TYR A 1 22 ? -8.368 3.685 3.571 1.00 0.00 29 TYR A N 12
ATOM 22840 C CA . TYR A 1 22 ? -8.428 3.628 2.115 1.00 0.00 29 TYR A CA 12
ATOM 22841 C C . TYR A 1 22 ? -8.816 2.230 1.644 1.00 0.00 29 TYR A C 12
ATOM 22842 O O . TYR A 1 22 ? -8.158 1.247 1.985 1.00 0.00 29 TYR A O 12
ATOM 22860 N N . GLY A 1 23 ? -9.886 2.148 0.862 1.00 0.00 30 GLY A N 12
ATOM 22861 C CA . GLY A 1 23 ? -10.339 0.863 0.361 1.00 0.00 30 GLY A CA 12
ATOM 22862 C C . GLY A 1 23 ? -9.692 0.496 -0.959 1.00 0.00 30 GLY A C 12
ATOM 22863 O O . GLY A 1 23 ? -10.172 0.890 -2.022 1.00 0.00 30 GLY A O 12
ATOM 22867 N N . VAL A 1 24 ? -8.604 -0.264 -0.892 1.00 0.00 31 VAL A N 12
ATOM 22868 C CA . VAL A 1 24 ? -7.890 -0.684 -2.092 1.00 0.00 31 VAL A CA 12
ATOM 22869 C C . VAL A 1 24 ? -8.478 -1.973 -2.652 1.00 0.00 31 VAL A C 12
ATOM 22870 O O . VAL A 1 24 ? -8.389 -3.031 -2.030 1.00 0.00 31 VAL A O 12
ATOM 22883 N N . SER A 1 25 ? -9.085 -1.873 -3.830 1.00 0.00 32 SER A N 12
ATOM 22884 C CA . SER A 1 25 ? -9.696 -3.031 -4.475 1.00 0.00 32 SER A CA 12
ATOM 22885 C C . SER A 1 25 ? -8.657 -3.853 -5.233 1.00 0.00 32 SER A C 12
ATOM 22886 O O . SER A 1 25 ? -7.781 -3.304 -5.900 1.00 0.00 32 SER A O 12
ATOM 22894 N N . THR A 1 26 ? -8.764 -5.175 -5.123 1.00 0.00 33 THR A N 12
ATOM 22895 C CA . THR A 1 26 ? -7.838 -6.078 -5.796 1.00 0.00 33 THR A CA 12
ATOM 22896 C C . THR A 1 26 ? -8.525 -7.401 -6.134 1.00 0.00 33 THR A C 12
ATOM 22897 O O . THR A 1 26 ? -9.573 -7.721 -5.573 1.00 0.00 33 THR A O 12
ATOM 22908 N N . PRO A 1 27 ? -7.945 -8.190 -7.059 1.00 0.00 34 PRO A N 12
ATOM 22909 C CA . PRO A 1 27 ? -8.508 -9.478 -7.468 1.00 0.00 34 PRO A CA 12
ATOM 22910 C C . PRO A 1 27 ? -9.057 -10.281 -6.293 1.00 0.00 34 PRO A C 12
ATOM 22911 O O . PRO A 1 27 ? -10.018 -11.037 -6.437 1.00 0.00 34 PRO A O 12
ATOM 22922 N N . ASN A 1 28 ? -8.445 -10.103 -5.128 1.00 0.00 35 ASN A N 12
ATOM 22923 C CA . ASN A 1 28 ? -8.878 -10.803 -3.926 1.00 0.00 35 ASN A CA 12
ATOM 22924 C C . ASN A 1 28 ? -10.083 -10.103 -3.307 1.00 0.00 35 ASN A C 12
ATOM 22925 O O . ASN A 1 28 ? -11.114 -10.727 -3.053 1.00 0.00 35 ASN A O 12
ATOM 22936 N N . LYS A 1 29 ? -9.945 -8.799 -3.072 1.00 0.00 36 LYS A N 12
ATOM 22937 C CA . LYS A 1 29 ? -11.019 -7.998 -2.487 1.00 0.00 36 LYS A CA 12
ATOM 22938 C C . LYS A 1 29 ? -10.505 -6.623 -2.075 1.00 0.00 36 LYS A C 12
ATOM 22939 O O . LYS A 1 29 ? -9.333 -6.302 -2.275 1.00 0.00 36 LYS A O 12
ATOM 22958 N N . ARG A 1 30 ? -11.389 -5.814 -1.499 1.00 0.00 37 ARG A N 12
ATOM 22959 C CA . ARG A 1 30 ? -11.022 -4.473 -1.060 1.00 0.00 37 ARG A CA 12
ATOM 22960 C C . ARG A 1 30 ? -10.318 -4.515 0.294 1.00 0.00 37 ARG A C 12
ATOM 22961 O O . ARG A 1 30 ? -10.815 -5.116 1.246 1.00 0.00 37 ARG A O 12
ATOM 22982 N N . LEU A 1 31 ? -9.159 -3.872 0.367 1.00 0.00 38 LEU A N 12
ATOM 22983 C CA . LEU A 1 31 ? -8.382 -3.830 1.599 1.00 0.00 38 LEU A CA 12
ATOM 22984 C C . LEU A 1 31 ? -8.403 -2.429 2.201 1.00 0.00 38 LEU A C 12
ATOM 22985 O O . LEU A 1 31 ? -8.162 -1.441 1.507 1.00 0.00 38 LEU A O 12
ATOM 23001 N N . TYR A 1 32 ? -8.695 -2.348 3.495 1.00 0.00 39 TYR A N 12
ATOM 23002 C CA . TYR A 1 32 ? -8.752 -1.065 4.187 1.00 0.00 39 TYR A CA 12
ATOM 23003 C C . TYR A 1 32 ? -7.490 -0.831 5.012 1.00 0.00 39 TYR A C 12
ATOM 23004 O O . TYR A 1 32 ? -7.180 -1.598 5.924 1.00 0.00 39 TYR A O 12
ATOM 23022 N N . LYS A 1 33 ? -6.769 0.237 4.687 1.00 0.00 40 LYS A N 12
ATOM 23023 C CA . LYS A 1 33 ? -5.541 0.579 5.395 1.00 0.00 40 LYS A CA 12
ATOM 23024 C C . LYS A 1 33 ? -5.405 2.092 5.540 1.00 0.00 40 LYS A C 12
ATOM 23025 O O . LYS A 1 33 ? -6.196 2.851 4.981 1.00 0.00 40 LYS A O 12
ATOM 23044 N N . ARG A 1 34 ? -4.396 2.522 6.291 1.00 0.00 41 ARG A N 12
ATOM 23045 C CA . ARG A 1 34 ? -4.157 3.945 6.505 1.00 0.00 41 ARG A CA 12
ATOM 23046 C C . ARG A 1 34 ? -2.829 4.370 5.888 1.00 0.00 41 ARG A C 12
ATOM 23047 O O . ARG A 1 34 ? -1.949 3.543 5.654 1.00 0.00 41 ARG A O 12
ATOM 23068 N N . TYR A 1 35 ? -2.692 5.666 5.625 1.00 0.00 42 TYR A N 12
ATOM 23069 C CA . TYR A 1 35 ? -1.471 6.200 5.032 1.00 0.00 42 TYR A CA 12
ATOM 23070 C C . TYR A 1 35 ? -0.260 5.892 5.908 1.00 0.00 42 TYR A C 12
ATOM 23071 O O . TYR A 1 35 ? 0.789 5.480 5.411 1.00 0.00 42 TYR A O 12
ATOM 23089 N N . SER A 1 36 ? -0.413 6.094 7.212 1.00 0.00 43 SER A N 12
ATOM 23090 C CA . SER A 1 36 ? 0.668 5.838 8.157 1.00 0.00 43 SER A CA 12
ATOM 23091 C C . SER A 1 36 ? 1.093 4.373 8.119 1.00 0.00 43 SER A C 12
ATOM 23092 O O . SER A 1 36 ? 2.235 4.040 8.436 1.00 0.00 43 SER A O 12
ATOM 23100 N N . GLU A 1 37 ? 0.168 3.499 7.731 1.00 0.00 44 GLU A N 12
ATOM 23101 C CA . GLU A 1 37 ? 0.452 2.070 7.653 1.00 0.00 44 GLU A CA 12
ATOM 23102 C C . GLU A 1 37 ? 1.344 1.754 6.456 1.00 0.00 44 GLU A C 12
ATOM 23103 O O . GLU A 1 37 ? 2.174 0.849 6.511 1.00 0.00 44 GLU A O 12
ATOM 23115 N N . PHE A 1 38 ? 1.168 2.506 5.376 1.00 0.00 45 PHE A N 12
ATOM 23116 C CA . PHE A 1 38 ? 1.960 2.299 4.170 1.00 0.00 45 PHE A CA 12
ATOM 23117 C C . PHE A 1 38 ? 3.435 2.577 4.436 1.00 0.00 45 PHE A C 12
ATOM 23118 O O . PHE A 1 38 ? 4.303 1.789 4.061 1.00 0.00 45 PHE A O 12
ATOM 23135 N N . TRP A 1 39 ? 3.713 3.699 5.090 1.00 0.00 46 TRP A N 12
ATOM 23136 C CA . TRP A 1 39 ? 5.085 4.074 5.409 1.00 0.00 46 TRP A CA 12
ATOM 23137 C C . TRP A 1 39 ? 5.725 3.040 6.329 1.00 0.00 46 TRP A C 12
ATOM 23138 O O . TRP A 1 39 ? 6.924 2.777 6.245 1.00 0.00 46 TRP A O 12
ATOM 23159 N N . LYS A 1 40 ? 4.918 2.461 7.213 1.00 0.00 47 LYS A N 12
ATOM 23160 C CA . LYS A 1 40 ? 5.411 1.463 8.152 1.00 0.00 47 LYS A CA 12
ATOM 23161 C C . LYS A 1 40 ? 5.940 0.234 7.414 1.00 0.00 47 LYS A C 12
ATOM 23162 O O . LYS A 1 40 ? 6.876 -0.416 7.874 1.00 0.00 47 LYS A O 12
ATOM 23181 N N . LEU A 1 41 ? 5.334 -0.077 6.271 1.00 0.00 48 LEU A N 12
ATOM 23182 C CA . LEU A 1 41 ? 5.749 -1.231 5.477 1.00 0.00 48 LEU A CA 12
ATOM 23183 C C . LEU A 1 41 ? 6.925 -0.879 4.569 1.00 0.00 48 LEU A C 12
ATOM 23184 O O . LEU A 1 41 ? 7.800 -1.706 4.321 1.00 0.00 48 LEU A O 12
ATOM 23200 N N . LYS A 1 42 ? 6.930 0.354 4.073 1.00 0.00 49 LYS A N 12
ATOM 23201 C CA . LYS A 1 42 ? 7.989 0.824 3.182 1.00 0.00 49 LYS A CA 12
ATOM 23202 C C . LYS A 1 42 ? 9.378 0.546 3.757 1.00 0.00 49 LYS A C 12
ATOM 23203 O O . LYS A 1 42 ? 10.112 -0.302 3.252 1.00 0.00 49 LYS A O 12
ATOM 23222 N N . THR A 1 43 ? 9.732 1.279 4.808 1.00 0.00 50 THR A N 12
ATOM 23223 C CA . THR A 1 43 ? 11.038 1.133 5.450 1.00 0.00 50 THR A CA 12
ATOM 23224 C C . THR A 1 43 ? 11.386 -0.333 5.710 1.00 0.00 50 THR A C 12
ATOM 23225 O O . THR A 1 43 ? 12.534 -0.742 5.539 1.00 0.00 50 THR A O 12
ATOM 23236 N N . ARG A 1 44 ? 10.397 -1.121 6.119 1.00 0.00 51 ARG A N 12
ATOM 23237 C CA . ARG A 1 44 ? 10.627 -2.538 6.392 1.00 0.00 51 ARG A CA 12
ATOM 23238 C C . ARG A 1 44 ? 11.169 -3.237 5.155 1.00 0.00 51 ARG A C 12
ATOM 23239 O O . ARG A 1 44 ? 12.262 -3.798 5.169 1.00 0.00 51 ARG A O 12
ATOM 23260 N N . LEU A 1 45 ? 10.388 -3.192 4.082 1.00 0.00 52 LEU A N 12
ATOM 23261 C CA . LEU A 1 45 ? 10.775 -3.818 2.820 1.00 0.00 52 LEU A CA 12
ATOM 23262 C C . LEU A 1 45 ? 12.204 -3.442 2.433 1.00 0.00 52 LEU A C 12
ATOM 23263 O O . LEU A 1 45 ? 12.889 -4.200 1.746 1.00 0.00 52 LEU A O 12
ATOM 23279 N N . GLU A 1 46 ? 12.647 -2.268 2.873 1.00 0.00 53 GLU A N 12
ATOM 23280 C CA . GLU A 1 46 ? 13.993 -1.796 2.563 1.00 0.00 53 GLU A CA 12
ATOM 23281 C C . GLU A 1 46 ? 15.046 -2.543 3.379 1.00 0.00 53 GLU A C 12
ATOM 23282 O O . GLU A 1 46 ? 15.979 -3.122 2.823 1.00 0.00 53 GLU A O 12
ATOM 23294 N N . ARG A 1 47 ? 14.896 -2.518 4.700 1.00 0.00 54 ARG A N 12
ATOM 23295 C CA . ARG A 1 47 ? 15.841 -3.183 5.593 1.00 0.00 54 ARG A CA 12
ATOM 23296 C C . ARG A 1 47 ? 15.638 -4.696 5.604 1.00 0.00 54 ARG A C 12
ATOM 23297 O O . ARG A 1 47 ? 16.553 -5.451 5.932 1.00 0.00 54 ARG A O 12
ATOM 23318 N N . ASP A 1 48 ? 14.436 -5.134 5.249 1.00 0.00 55 ASP A N 12
ATOM 23319 C CA . ASP A 1 48 ? 14.118 -6.557 5.223 1.00 0.00 55 ASP A CA 12
ATOM 23320 C C . ASP A 1 48 ? 14.599 -7.199 3.930 1.00 0.00 55 ASP A C 12
ATOM 23321 O O . ASP A 1 48 ? 15.198 -8.274 3.941 1.00 0.00 55 ASP A O 12
ATOM 23330 N N . VAL A 1 49 ? 14.335 -6.531 2.814 1.00 0.00 56 VAL A N 12
ATOM 23331 C CA . VAL A 1 49 ? 14.742 -7.031 1.511 1.00 0.00 56 VAL A CA 12
ATOM 23332 C C . VAL A 1 49 ? 16.171 -6.611 1.193 1.00 0.00 56 VAL A C 12
ATOM 23333 O O . VAL A 1 49 ? 16.897 -7.314 0.489 1.00 0.00 56 VAL A O 12
ATOM 23346 N N . GLY A 1 50 ? 16.565 -5.457 1.717 1.00 0.00 57 GLY A N 12
ATOM 23347 C CA . GLY A 1 50 ? 17.906 -4.954 1.482 1.00 0.00 57 GLY A CA 12
ATOM 23348 C C . GLY A 1 50 ? 18.031 -4.219 0.160 1.00 0.00 57 GLY A C 12
ATOM 23349 O O . GLY A 1 50 ? 19.109 -3.738 -0.188 1.00 0.00 57 GLY A O 12
ATOM 23353 N N . SER A 1 51 ? 16.929 -4.130 -0.581 1.00 0.00 58 SER A N 12
ATOM 23354 C CA . SER A 1 51 ? 16.928 -3.447 -1.869 1.00 0.00 58 SER A CA 12
ATOM 23355 C C . SER A 1 51 ? 16.273 -2.074 -1.755 1.00 0.00 58 SER A C 12
ATOM 23356 O O . SER A 1 51 ? 15.382 -1.868 -0.931 1.00 0.00 58 SER A O 12
ATOM 23364 N N . THR A 1 52 ? 16.721 -1.140 -2.586 1.00 0.00 59 THR A N 12
ATOM 23365 C CA . THR A 1 52 ? 16.179 0.214 -2.578 1.00 0.00 59 THR A CA 12
ATOM 23366 C C . THR A 1 52 ? 14.792 0.244 -3.212 1.00 0.00 59 THR A C 12
ATOM 23367 O O . THR A 1 52 ? 14.634 -0.041 -4.398 1.00 0.00 59 THR A O 12
ATOM 23378 N N . ILE A 1 53 ? 13.788 0.595 -2.413 1.00 0.00 60 ILE A N 12
ATOM 23379 C CA . ILE A 1 53 ? 12.417 0.663 -2.900 1.00 0.00 60 ILE A CA 12
ATOM 23380 C C . ILE A 1 53 ? 12.256 1.801 -3.911 1.00 0.00 60 ILE A C 12
ATOM 23381 O O . ILE A 1 53 ? 12.656 2.935 -3.645 1.00 0.00 60 ILE A O 12
ATOM 23397 N N . PRO A 1 54 ? 11.679 1.515 -5.093 1.00 0.00 61 PRO A N 12
ATOM 23398 C CA . PRO A 1 54 ? 11.485 2.518 -6.140 1.00 0.00 61 PRO A CA 12
ATOM 23399 C C . PRO A 1 54 ? 10.207 3.336 -5.963 1.00 0.00 61 PRO A C 12
ATOM 23400 O O . PRO A 1 54 ? 9.483 3.583 -6.927 1.00 0.00 61 PRO A O 12
ATOM 23411 N N . TYR A 1 55 ? 9.933 3.756 -4.732 1.00 0.00 62 TYR A N 12
ATOM 23412 C CA . TYR A 1 55 ? 8.741 4.549 -4.446 1.00 0.00 62 TYR A CA 12
ATOM 23413 C C . TYR A 1 55 ? 9.078 5.764 -3.588 1.00 0.00 62 TYR A C 12
ATOM 23414 O O . TYR A 1 55 ? 10.098 5.791 -2.901 1.00 0.00 62 TYR A O 12
ATOM 23432 N N . ASP A 1 56 ? 8.204 6.765 -3.627 1.00 0.00 63 ASP A N 12
ATOM 23433 C CA . ASP A 1 56 ? 8.394 7.985 -2.850 1.00 0.00 63 ASP A CA 12
ATOM 23434 C C . ASP A 1 56 ? 7.362 8.069 -1.730 1.00 0.00 63 ASP A C 12
ATOM 23435 O O . ASP A 1 56 ? 6.236 7.597 -1.878 1.00 0.00 63 ASP A O 12
ATOM 23444 N N . PHE A 1 57 ? 7.753 8.667 -0.609 1.00 0.00 64 PHE A N 12
ATOM 23445 C CA . PHE A 1 57 ? 6.854 8.801 0.532 1.00 0.00 64 PHE A CA 12
ATOM 23446 C C . PHE A 1 57 ? 7.178 10.050 1.351 1.00 0.00 64 PHE A C 12
ATOM 23447 O O . PHE A 1 57 ? 8.066 10.028 2.203 1.00 0.00 64 PHE A O 12
ATOM 23464 N N . PRO A 1 58 ? 6.458 11.160 1.107 1.00 0.00 65 PRO A N 12
ATOM 23465 C CA . PRO A 1 58 ? 6.675 12.414 1.830 1.00 0.00 65 PRO A CA 12
ATOM 23466 C C . PRO A 1 58 ? 6.047 12.393 3.221 1.00 0.00 65 PRO A C 12
ATOM 23467 O O . PRO A 1 58 ? 4.825 12.371 3.359 1.00 0.00 65 PRO A O 12
ATOM 23478 N N . GLU A 1 59 ? 6.892 12.396 4.247 1.00 0.00 66 GLU A N 12
ATOM 23479 C CA . GLU A 1 59 ? 6.417 12.373 5.627 1.00 0.00 66 GLU A CA 12
ATOM 23480 C C . GLU A 1 59 ? 5.858 13.733 6.036 1.00 0.00 66 GLU A C 12
ATOM 23481 O O . GLU A 1 59 ? 6.253 14.767 5.496 1.00 0.00 66 GLU A O 12
ATOM 23493 N N . LYS A 1 60 ? 4.938 13.722 6.995 1.00 0.00 67 LYS A N 12
ATOM 23494 C CA . LYS A 1 60 ? 4.321 14.952 7.480 1.00 0.00 67 LYS A CA 12
ATOM 23495 C C . LYS A 1 60 ? 4.366 15.019 9.006 1.00 0.00 67 LYS A C 12
ATOM 23496 O O . LYS A 1 60 ? 3.590 14.346 9.685 1.00 0.00 67 LYS A O 12
ATOM 23515 N N . PRO A 1 61 ? 5.277 15.833 9.571 1.00 0.00 68 PRO A N 12
ATOM 23516 C CA . PRO A 1 61 ? 5.411 15.977 11.025 1.00 0.00 68 PRO A CA 12
ATOM 23517 C C . PRO A 1 61 ? 4.079 16.279 11.702 1.00 0.00 68 PRO A C 12
ATOM 23518 O O . PRO A 1 61 ? 3.182 16.865 11.098 1.00 0.00 68 PRO A O 12
ATOM 23529 N N . GLY A 1 62 ? 3.956 15.872 12.963 1.00 0.00 69 GLY A N 12
ATOM 23530 C CA . GLY A 1 62 ? 2.729 16.108 13.700 1.00 0.00 69 GLY A CA 12
ATOM 23531 C C . GLY A 1 62 ? 2.961 16.224 15.194 1.00 0.00 69 GLY A C 12
ATOM 23532 O O . GLY A 1 62 ? 2.621 15.317 15.953 1.00 0.00 69 GLY A O 12
ATOM 23536 N N . VAL A 1 63 ? 3.538 17.343 15.615 1.00 0.00 70 VAL A N 12
ATOM 23537 C CA . VAL A 1 63 ? 3.813 17.575 17.028 1.00 0.00 70 VAL A CA 12
ATOM 23538 C C . VAL A 1 63 ? 2.758 18.490 17.648 1.00 0.00 70 VAL A C 12
ATOM 23539 O O . VAL A 1 63 ? 1.841 18.024 18.326 1.00 0.00 70 VAL A O 12
ATOM 23552 N N . LEU A 1 64 ? 2.891 19.792 17.413 1.00 0.00 71 LEU A N 12
ATOM 23553 C CA . LEU A 1 64 ? 1.946 20.766 17.949 1.00 0.00 71 LEU A CA 12
ATOM 23554 C C . LEU A 1 64 ? 1.307 21.578 16.826 1.00 0.00 71 LEU A C 12
ATOM 23555 O O . LEU A 1 64 ? 1.099 22.784 16.959 1.00 0.00 71 LEU A O 12
ATOM 23571 N N . ASP A 1 65 ? 0.999 20.907 15.722 1.00 0.00 72 ASP A N 12
ATOM 23572 C CA . ASP A 1 65 ? 0.384 21.565 14.574 1.00 0.00 72 ASP A CA 12
ATOM 23573 C C . ASP A 1 65 ? -1.057 21.961 14.879 1.00 0.00 72 ASP A C 12
ATOM 23574 O O . ASP A 1 65 ? -1.761 21.266 15.611 1.00 0.00 72 ASP A O 12
ATOM 23583 N N . ARG A 1 66 ? -1.489 23.083 14.313 1.00 0.00 73 ARG A N 12
ATOM 23584 C CA . ARG A 1 66 ? -2.847 23.572 14.523 1.00 0.00 73 ARG A CA 12
ATOM 23585 C C . ARG A 1 66 ? -3.243 24.568 13.440 1.00 0.00 73 ARG A C 12
ATOM 23586 O O . ARG A 1 66 ? -4.351 24.515 12.907 1.00 0.00 73 ARG A O 12
ATOM 23607 N N . ARG A 1 67 ? -2.328 25.475 13.121 1.00 0.00 74 ARG A N 12
ATOM 23608 C CA . ARG A 1 67 ? -2.577 26.487 12.102 1.00 0.00 74 ARG A CA 12
ATOM 23609 C C . ARG A 1 67 ? -2.081 26.021 10.736 1.00 0.00 74 ARG A C 12
ATOM 23610 O O . ARG A 1 67 ? -2.690 26.319 9.709 1.00 0.00 74 ARG A O 12
ATOM 23631 N N . TRP A 1 68 ? -0.972 25.288 10.732 1.00 0.00 75 TRP A N 12
ATOM 23632 C CA . TRP A 1 68 ? -0.397 24.783 9.490 1.00 0.00 75 TRP A CA 12
ATOM 23633 C C . TRP A 1 68 ? -0.800 23.329 9.253 1.00 0.00 75 TRP A C 12
ATOM 23634 O O . TRP A 1 68 ? -0.074 22.572 8.608 1.00 0.00 75 TRP A O 12
ATOM 23655 N N . GLN A 1 69 ? -1.959 22.946 9.778 1.00 0.00 76 GLN A N 12
ATOM 23656 C CA . GLN A 1 69 ? -2.454 21.583 9.622 1.00 0.00 76 GLN A CA 12
ATOM 23657 C C . GLN A 1 69 ? -3.776 21.567 8.862 1.00 0.00 76 GLN A C 12
ATOM 23658 O O . GLN A 1 69 ? -4.703 22.308 9.191 1.00 0.00 76 GLN A O 12
ATOM 23672 N N . ARG A 1 70 ? -3.856 20.717 7.845 1.00 0.00 77 ARG A N 12
ATOM 23673 C CA . ARG A 1 70 ? -5.065 20.601 7.038 1.00 0.00 77 ARG A CA 12
ATOM 23674 C C . ARG A 1 70 ? -6.018 19.572 7.637 1.00 0.00 77 ARG A C 12
ATOM 23675 O O . ARG A 1 70 ? -5.624 18.760 8.473 1.00 0.00 77 ARG A O 12
ATOM 23696 N N . ARG A 1 71 ? -7.273 19.612 7.202 1.00 0.00 78 ARG A N 12
ATOM 23697 C CA . ARG A 1 71 ? -8.281 18.681 7.695 1.00 0.00 78 ARG A CA 12
ATOM 23698 C C . ARG A 1 71 ? -8.027 17.275 7.159 1.00 0.00 78 ARG A C 12
ATOM 23699 O O . ARG A 1 71 ? -8.200 17.014 5.969 1.00 0.00 78 ARG A O 12
ATOM 23720 N N . TYR A 1 72 ? -7.613 16.374 8.046 1.00 0.00 79 TYR A N 12
ATOM 23721 C CA . TYR A 1 72 ? -7.333 14.994 7.663 1.00 0.00 79 TYR A CA 12
ATOM 23722 C C . TYR A 1 72 ? -8.513 14.378 6.912 1.00 0.00 79 TYR A C 12
ATOM 23723 O O . TYR A 1 72 ? -8.340 13.453 6.118 1.00 0.00 79 TYR A O 12
ATOM 23741 N N . ASP A 1 73 ? -9.709 14.898 7.166 1.00 0.00 80 ASP A N 12
ATOM 23742 C CA . ASP A 1 73 ? -10.913 14.399 6.512 1.00 0.00 80 ASP A CA 12
ATOM 23743 C C . ASP A 1 73 ? -11.289 15.271 5.317 1.00 0.00 80 ASP A C 12
ATOM 23744 O O . ASP A 1 73 ? -12.452 15.329 4.921 1.00 0.00 80 ASP A O 12
ATOM 23753 N N . ASP A 1 74 ? -10.296 15.946 4.744 1.00 0.00 81 ASP A N 12
ATOM 23754 C CA . ASP A 1 74 ? -10.527 16.813 3.594 1.00 0.00 81 ASP A CA 12
ATOM 23755 C C . ASP A 1 74 ? -10.396 16.028 2.288 1.00 0.00 81 ASP A C 12
ATOM 23756 O O . ASP A 1 74 ? -9.306 15.577 1.937 1.00 0.00 81 ASP A O 12
ATOM 23765 N N . PRO A 1 75 ? -11.506 15.853 1.545 1.00 0.00 82 PRO A N 12
ATOM 23766 C CA . PRO A 1 75 ? -11.495 15.117 0.276 1.00 0.00 82 PRO A CA 12
ATOM 23767 C C . PRO A 1 75 ? -10.530 15.723 -0.740 1.00 0.00 82 PRO A C 12
ATOM 23768 O O . PRO A 1 75 ? -10.134 15.064 -1.701 1.00 0.00 82 PRO A O 12
ATOM 23779 N N . GLU A 1 76 ? -10.155 16.981 -0.524 1.00 0.00 83 GLU A N 12
ATOM 23780 C CA . GLU A 1 76 ? -9.236 17.668 -1.426 1.00 0.00 83 GLU A CA 12
ATOM 23781 C C . GLU A 1 76 ? -7.855 17.022 -1.391 1.00 0.00 83 GLU A C 12
ATOM 23782 O O . GLU A 1 76 ? -7.288 16.694 -2.434 1.00 0.00 83 GLU A O 12
ATOM 23794 N N . MET A 1 77 ? -7.321 16.835 -0.188 1.00 0.00 84 MET A N 12
ATOM 23795 C CA . MET A 1 77 ? -6.008 16.221 -0.026 1.00 0.00 84 MET A CA 12
ATOM 23796 C C . MET A 1 77 ? -6.119 14.701 -0.070 1.00 0.00 84 MET A C 12
ATOM 23797 O O . MET A 1 77 ? -5.196 14.012 -0.505 1.00 0.00 84 MET A O 12
ATOM 23811 N N . ILE A 1 78 ? -7.259 14.187 0.378 1.00 0.00 85 ILE A N 12
ATOM 23812 C CA . ILE A 1 78 ? -7.502 12.752 0.384 1.00 0.00 85 ILE A CA 12
ATOM 23813 C C . ILE A 1 78 ? -7.549 12.206 -1.040 1.00 0.00 85 ILE A C 12
ATOM 23814 O O . ILE A 1 78 ? -7.010 11.137 -1.326 1.00 0.00 85 ILE A O 12
ATOM 23830 N N . ASP A 1 79 ? -8.201 12.951 -1.928 1.00 0.00 86 ASP A N 12
ATOM 23831 C CA . ASP A 1 79 ? -8.325 12.549 -3.326 1.00 0.00 86 ASP A CA 12
ATOM 23832 C C . ASP A 1 79 ? -6.958 12.250 -3.936 1.00 0.00 86 ASP A C 12
ATOM 23833 O O . ASP A 1 79 ? -6.790 11.263 -4.652 1.00 0.00 86 ASP A O 12
ATOM 23842 N N . GLU A 1 80 ? -5.983 13.109 -3.647 1.00 0.00 87 GLU A N 12
ATOM 23843 C CA . GLU A 1 80 ? -4.631 12.934 -4.169 1.00 0.00 87 GLU A CA 12
ATOM 23844 C C . GLU A 1 80 ? -3.865 11.896 -3.358 1.00 0.00 87 GLU A C 12
ATOM 23845 O O . GLU A 1 80 ? -2.996 11.203 -3.883 1.00 0.00 87 GLU A O 12
ATOM 23857 N N . ARG A 1 81 ? -4.195 11.789 -2.078 1.00 0.00 88 ARG A N 12
ATOM 23858 C CA . ARG A 1 81 ? -3.538 10.825 -1.206 1.00 0.00 88 ARG A CA 12
ATOM 23859 C C . ARG A 1 81 ? -3.934 9.399 -1.584 1.00 0.00 88 ARG A C 12
ATOM 23860 O O . ARG A 1 81 ? -3.261 8.438 -1.212 1.00 0.00 88 ARG A O 12
ATOM 23881 N N . ARG A 1 82 ? -5.033 9.269 -2.323 1.00 0.00 89 ARG A N 12
ATOM 23882 C CA . ARG A 1 82 ? -5.522 7.965 -2.748 1.00 0.00 89 ARG A CA 12
ATOM 23883 C C . ARG A 1 82 ? -4.584 7.325 -3.767 1.00 0.00 89 ARG A C 12
ATOM 23884 O O . ARG A 1 82 ? -4.326 6.123 -3.711 1.00 0.00 89 ARG A O 12
ATOM 23905 N N . ILE A 1 83 ? -4.068 8.128 -4.698 1.00 0.00 90 ILE A N 12
ATOM 23906 C CA . ILE A 1 83 ? -3.156 7.605 -5.714 1.00 0.00 90 ILE A CA 12
ATOM 23907 C C . ILE A 1 83 ? -1.744 7.475 -5.155 1.00 0.00 90 ILE A C 12
ATOM 23908 O O . ILE A 1 83 ? -1.365 8.185 -4.225 1.00 0.00 90 ILE A O 12
ATOM 23924 N N . GLY A 1 84 ? -0.976 6.550 -5.720 1.00 0.00 91 GLY A N 12
ATOM 23925 C CA . GLY A 1 84 ? 0.380 6.328 -5.257 1.00 0.00 91 GLY A CA 12
ATOM 23926 C C . GLY A 1 84 ? 0.489 5.077 -4.410 1.00 0.00 91 GLY A C 12
ATOM 23927 O O . GLY A 1 84 ? 1.533 4.427 -4.379 1.00 0.00 91 GLY A O 12
ATOM 23931 N N . LEU A 1 85 ? -0.600 4.739 -3.727 1.00 0.00 92 LEU A N 12
ATOM 23932 C CA . LEU A 1 85 ? -0.637 3.555 -2.879 1.00 0.00 92 LEU A CA 12
ATOM 23933 C C . LEU A 1 85 ? -0.811 2.296 -3.722 1.00 0.00 92 LEU A C 12
ATOM 23934 O O . LEU A 1 85 ? -0.024 1.353 -3.622 1.00 0.00 92 LEU A O 12
ATOM 23950 N N . GLU A 1 86 ? -1.845 2.291 -4.558 1.00 0.00 93 GLU A N 12
ATOM 23951 C CA . GLU A 1 86 ? -2.122 1.152 -5.426 1.00 0.00 93 GLU A CA 12
ATOM 23952 C C . GLU A 1 86 ? -0.900 0.811 -6.271 1.00 0.00 93 GLU A C 12
ATOM 23953 O O . GLU A 1 86 ? -0.580 -0.360 -6.477 1.00 0.00 93 GLU A O 12
ATOM 23965 N N . ARG A 1 87 ? -0.215 1.844 -6.754 1.00 0.00 94 ARG A N 12
ATOM 23966 C CA . ARG A 1 87 ? 0.978 1.655 -7.570 1.00 0.00 94 ARG A CA 12
ATOM 23967 C C . ARG A 1 87 ? 2.094 1.028 -6.743 1.00 0.00 94 ARG A C 12
ATOM 23968 O O . ARG A 1 87 ? 2.884 0.227 -7.247 1.00 0.00 94 ARG A O 12
ATOM 23989 N N . PHE A 1 88 ? 2.151 1.398 -5.465 1.00 0.00 95 PHE A N 12
ATOM 23990 C CA . PHE A 1 88 ? 3.166 0.875 -4.557 1.00 0.00 95 PHE A CA 12
ATOM 23991 C C . PHE A 1 88 ? 3.136 -0.649 -4.532 1.00 0.00 95 PHE A C 12
ATOM 23992 O O . PHE A 1 88 ? 4.178 -1.300 -4.464 1.00 0.00 95 PHE A O 12
ATOM 24009 N N . LEU A 1 89 ? 1.933 -1.209 -4.586 1.00 0.00 96 LEU A N 12
ATOM 24010 C CA . LEU A 1 89 ? 1.762 -2.657 -4.570 1.00 0.00 96 LEU A CA 12
ATOM 24011 C C . LEU A 1 89 ? 1.837 -3.240 -5.980 1.00 0.00 96 LEU A C 12
ATOM 24012 O O . LEU A 1 89 ? 2.093 -4.431 -6.154 1.00 0.00 96 LEU A O 12
ATOM 24028 N N . ASN A 1 90 ? 1.608 -2.397 -6.985 1.00 0.00 97 ASN A N 12
ATOM 24029 C CA . ASN A 1 90 ? 1.647 -2.840 -8.375 1.00 0.00 97 ASN A CA 12
ATOM 24030 C C . ASN A 1 90 ? 2.984 -3.493 -8.712 1.00 0.00 97 ASN A C 12
ATOM 24031 O O . ASN A 1 90 ? 3.035 -4.666 -9.075 1.00 0.00 97 ASN A O 12
ATOM 24042 N N . GLU A 1 91 ? 4.065 -2.731 -8.585 1.00 0.00 98 GLU A N 12
ATOM 24043 C CA . GLU A 1 91 ? 5.398 -3.253 -8.879 1.00 0.00 98 GLU A CA 12
ATOM 24044 C C . GLU A 1 91 ? 5.824 -4.292 -7.844 1.00 0.00 98 GLU A C 12
ATOM 24045 O O . GLU A 1 91 ? 6.799 -5.017 -8.044 1.00 0.00 98 GLU A O 12
ATOM 24057 N N . LEU A 1 92 ? 5.093 -4.357 -6.734 1.00 0.00 99 LEU A N 12
ATOM 24058 C CA . LEU A 1 92 ? 5.399 -5.301 -5.669 1.00 0.00 99 LEU A CA 12
ATOM 24059 C C . LEU A 1 92 ? 4.860 -6.694 -5.984 1.00 0.00 99 LEU A C 12
ATOM 24060 O O . LEU A 1 92 ? 5.613 -7.666 -6.024 1.00 0.00 99 LEU A O 12
ATOM 24076 N N . TYR A 1 93 ? 3.552 -6.783 -6.193 1.00 0.00 100 TYR A N 12
ATOM 24077 C CA . TYR A 1 93 ? 2.911 -8.060 -6.489 1.00 0.00 100 TYR A CA 12
ATOM 24078 C C . TYR A 1 93 ? 3.014 -8.417 -7.970 1.00 0.00 100 TYR A C 12
ATOM 24079 O O . TYR A 1 93 ? 2.892 -9.585 -8.340 1.00 0.00 100 TYR A O 12
ATOM 24097 N N . ASN A 1 94 ? 3.236 -7.415 -8.817 1.00 0.00 101 ASN A N 12
ATOM 24098 C CA . ASN A 1 94 ? 3.349 -7.650 -10.252 1.00 0.00 101 ASN A CA 12
ATOM 24099 C C . ASN A 1 94 ? 4.808 -7.821 -10.668 1.00 0.00 101 ASN A C 12
ATOM 24100 O O . ASN A 1 94 ? 5.252 -7.253 -11.666 1.00 0.00 101 ASN A O 12
ATOM 24111 N N . ASP A 1 95 ? 5.549 -8.612 -9.898 1.00 0.00 102 ASP A N 12
ATOM 24112 C CA . ASP A 1 95 ? 6.955 -8.865 -10.191 1.00 0.00 102 ASP A CA 12
ATOM 24113 C C . ASP A 1 95 ? 7.097 -9.949 -11.253 1.00 0.00 102 ASP A C 12
ATOM 24114 O O . ASP A 1 95 ? 6.239 -10.821 -11.382 1.00 0.00 102 ASP A O 12
ATOM 24123 N N . ARG A 1 96 ? 8.184 -9.887 -12.017 1.00 0.00 103 ARG A N 12
ATOM 24124 C CA . ARG A 1 96 ? 8.428 -10.867 -13.072 1.00 0.00 103 ARG A CA 12
ATOM 24125 C C . ARG A 1 96 ? 9.228 -12.056 -12.551 1.00 0.00 103 ARG A C 12
ATOM 24126 O O . ARG A 1 96 ? 8.818 -13.206 -12.706 1.00 0.00 103 ARG A O 12
ATOM 24147 N N . PHE A 1 97 ? 10.373 -11.778 -11.937 1.00 0.00 104 PHE A N 12
ATOM 24148 C CA . PHE A 1 97 ? 11.226 -12.836 -11.404 1.00 0.00 104 PHE A CA 12
ATOM 24149 C C . PHE A 1 97 ? 11.648 -12.550 -9.962 1.00 0.00 104 PHE A C 12
ATOM 24150 O O . PHE A 1 97 ? 12.042 -13.461 -9.234 1.00 0.00 104 PHE A O 12
ATOM 24167 N N . ASP A 1 98 ? 11.570 -11.287 -9.552 1.00 0.00 105 ASP A N 12
ATOM 24168 C CA . ASP A 1 98 ? 11.953 -10.904 -8.197 1.00 0.00 105 ASP A CA 12
ATOM 24169 C C . ASP A 1 98 ? 10.729 -10.540 -7.363 1.00 0.00 105 ASP A C 12
ATOM 24170 O O . ASP A 1 98 ? 10.150 -9.466 -7.528 1.00 0.00 105 ASP A O 12
ATOM 24179 N N . SER A 1 99 ? 10.344 -11.440 -6.463 1.00 0.00 106 SER A N 12
ATOM 24180 C CA . SER A 1 99 ? 9.190 -11.209 -5.601 1.00 0.00 106 SER A CA 12
ATOM 24181 C C . SER A 1 99 ? 9.612 -11.091 -4.140 1.00 0.00 106 SER A C 12
ATOM 24182 O O . SER A 1 99 ? 8.828 -11.373 -3.234 1.00 0.00 106 SER A O 12
ATOM 24190 N N . ARG A 1 100 ? 10.852 -10.670 -3.915 1.00 0.00 107 ARG A N 12
ATOM 24191 C CA . ARG A 1 100 ? 11.366 -10.513 -2.559 1.00 0.00 107 ARG A CA 12
ATOM 24192 C C . ARG A 1 100 ? 10.534 -9.495 -1.788 1.00 0.00 107 ARG A C 12
ATOM 24193 O O . ARG A 1 100 ? 10.410 -9.574 -0.565 1.00 0.00 107 ARG A O 12
ATOM 24214 N N . TRP A 1 101 ? 9.968 -8.539 -2.515 1.00 0.00 108 TRP A N 12
ATOM 24215 C CA . TRP A 1 101 ? 9.147 -7.499 -1.909 1.00 0.00 108 TRP A CA 12
ATOM 24216 C C . TRP A 1 101 ? 7.885 -8.088 -1.283 1.00 0.00 108 TRP A C 12
ATOM 24217 O O . TRP A 1 101 ? 7.531 -7.752 -0.152 1.00 0.00 108 TRP A O 12
ATOM 24238 N N . ARG A 1 102 ? 7.206 -8.962 -2.021 1.00 0.00 109 ARG A N 12
ATOM 24239 C CA . ARG A 1 102 ? 5.984 -9.587 -1.527 1.00 0.00 109 ARG A CA 12
ATOM 24240 C C . ARG A 1 102 ? 6.301 -10.774 -0.620 1.00 0.00 109 ARG A C 12
ATOM 24241 O O . ARG A 1 102 ? 5.619 -11.004 0.378 1.00 0.00 109 ARG A O 12
ATOM 24262 N N . ASP A 1 103 ? 7.341 -11.525 -0.976 1.00 0.00 110 ASP A N 12
ATOM 24263 C CA . ASP A 1 103 ? 7.748 -12.690 -0.195 1.00 0.00 110 ASP A CA 12
ATOM 24264 C C . ASP A 1 103 ? 7.937 -12.325 1.275 1.00 0.00 110 ASP A C 12
ATOM 24265 O O . ASP A 1 103 ? 7.724 -13.151 2.162 1.00 0.00 110 ASP A O 12
ATOM 24274 N N . THR A 1 104 ? 8.338 -11.082 1.523 1.00 0.00 111 THR A N 12
ATOM 24275 C CA . THR A 1 104 ? 8.555 -10.602 2.882 1.00 0.00 111 THR A CA 12
ATOM 24276 C C . THR A 1 104 ? 7.300 -10.776 3.731 1.00 0.00 111 THR A C 12
ATOM 24277 O O . THR A 1 104 ? 6.190 -10.485 3.285 1.00 0.00 111 THR A O 12
ATOM 24288 N N . LYS A 1 105 ? 7.483 -11.250 4.961 1.00 0.00 112 LYS A N 12
ATOM 24289 C CA . LYS A 1 105 ? 6.365 -11.460 5.874 1.00 0.00 112 LYS A CA 12
ATOM 24290 C C . LYS A 1 105 ? 5.601 -10.157 6.098 1.00 0.00 112 LYS A C 12
ATOM 24291 O O . LYS A 1 105 ? 4.391 -10.166 6.323 1.00 0.00 112 LYS A O 12
ATOM 24310 N N . ILE A 1 106 ? 6.318 -9.041 6.032 1.00 0.00 113 ILE A N 12
ATOM 24311 C CA . ILE A 1 106 ? 5.713 -7.729 6.223 1.00 0.00 113 ILE A CA 12
ATOM 24312 C C . ILE A 1 106 ? 4.695 -7.431 5.127 1.00 0.00 113 ILE A C 12
ATOM 24313 O O . ILE A 1 106 ? 3.676 -6.785 5.372 1.00 0.00 113 ILE A O 12
ATOM 24329 N N . ALA A 1 107 ? 4.978 -7.909 3.920 1.00 0.00 114 ALA A N 12
ATOM 24330 C CA . ALA A 1 107 ? 4.088 -7.695 2.786 1.00 0.00 114 ALA A CA 12
ATOM 24331 C C . ALA A 1 107 ? 2.792 -8.479 2.950 1.00 0.00 114 ALA A C 12
ATOM 24332 O O . ALA A 1 107 ? 1.713 -7.993 2.612 1.00 0.00 114 ALA A O 12
ATOM 24339 N N . GLN A 1 108 ? 2.905 -9.695 3.475 1.00 0.00 115 GLN A N 12
ATOM 24340 C CA . GLN A 1 108 ? 1.741 -10.548 3.687 1.00 0.00 115 GLN A CA 12
ATOM 24341 C C . GLN A 1 108 ? 0.815 -9.950 4.741 1.00 0.00 115 GLN A C 12
ATOM 24342 O O . GLN A 1 108 ? -0.406 -10.080 4.655 1.00 0.00 115 GLN A O 12
ATOM 24356 N N . ASP A 1 109 ? 1.406 -9.296 5.735 1.00 0.00 116 ASP A N 12
ATOM 24357 C CA . ASP A 1 109 ? 0.635 -8.676 6.807 1.00 0.00 116 ASP A CA 12
ATOM 24358 C C . ASP A 1 109 ? 0.007 -7.365 6.342 1.00 0.00 116 ASP A C 12
ATOM 24359 O O . ASP A 1 109 ? -1.007 -6.925 6.886 1.00 0.00 116 ASP A O 12
ATOM 24368 N N . PHE A 1 110 ? 0.615 -6.744 5.335 1.00 0.00 117 PHE A N 12
ATOM 24369 C CA . PHE A 1 110 ? 0.120 -5.483 4.794 1.00 0.00 117 PHE A CA 12
ATOM 24370 C C . PHE A 1 110 ? -1.371 -5.560 4.479 1.00 0.00 117 PHE A C 12
ATOM 24371 O O . PHE A 1 110 ? -2.140 -4.672 4.847 1.00 0.00 117 PHE A O 12
ATOM 24388 N N . LEU A 1 111 ? -1.771 -6.627 3.797 1.00 0.00 118 LEU A N 12
ATOM 24389 C CA . LEU A 1 111 ? -3.169 -6.822 3.431 1.00 0.00 118 LEU A CA 12
ATOM 24390 C C . LEU A 1 111 ? -3.802 -7.928 4.270 1.00 0.00 118 LEU A C 12
ATOM 24391 O O . LEU A 1 111 ? -4.733 -8.599 3.826 1.00 0.00 118 LEU A O 12
ATOM 24407 N N . GLN A 1 112 ? -3.278 -8.119 5.481 1.00 0.00 119 GLN A N 12
ATOM 24408 C CA . GLN A 1 112 ? -3.777 -9.148 6.392 1.00 0.00 119 GLN A CA 12
ATOM 24409 C C . GLN A 1 112 ? -3.900 -10.493 5.683 1.00 0.00 119 GLN A C 12
ATOM 24410 O O . GLN A 1 112 ? -4.909 -11.187 5.808 1.00 0.00 119 GLN A O 12
ATOM 24424 N N . LEU A 1 113 ? -2.858 -10.853 4.941 1.00 0.00 120 LEU A N 12
ATOM 24425 C CA . LEU A 1 113 ? -2.834 -12.112 4.207 1.00 0.00 120 LEU A CA 12
ATOM 24426 C C . LEU A 1 113 ? -2.083 -13.179 4.995 1.00 0.00 120 LEU A C 12
ATOM 24427 O O . LEU A 1 113 ? -1.370 -14.004 4.423 1.00 0.00 120 LEU A O 12
ATOM 24443 N N . SER A 1 114 ? -2.250 -13.155 6.312 1.00 0.00 121 SER A N 12
ATOM 24444 C CA . SER A 1 114 ? -1.589 -14.119 7.185 1.00 0.00 121 SER A CA 12
ATOM 24445 C C . SER A 1 114 ? -2.419 -14.378 8.438 1.00 0.00 121 SER A C 12
ATOM 24446 O O . SER A 1 114 ? -3.572 -13.958 8.529 1.00 0.00 121 SER A O 12
ATOM 24454 N N . LYS A 1 115 ? -1.823 -15.075 9.401 1.00 0.00 122 LYS A N 12
ATOM 24455 C CA . LYS A 1 115 ? -2.507 -15.392 10.650 1.00 0.00 122 LYS A CA 12
ATOM 24456 C C . LYS A 1 115 ? -1.694 -14.915 11.851 1.00 0.00 122 LYS A C 12
ATOM 24457 O O . LYS A 1 115 ? -0.466 -14.858 11.797 1.00 0.00 122 LYS A O 12
ATOM 24476 N N . PRO A 1 116 ? -2.373 -14.565 12.957 1.00 0.00 123 PRO A N 12
ATOM 24477 C CA . PRO A 1 116 ? -1.707 -14.092 14.174 1.00 0.00 123 PRO A CA 12
ATOM 24478 C C . PRO A 1 116 ? -0.960 -15.207 14.896 1.00 0.00 123 PRO A C 12
ATOM 24479 O O . PRO A 1 116 ? -1.569 -16.145 15.411 1.00 0.00 123 PRO A O 12
ATOM 24490 N N . ASN A 1 117 ? 0.364 -15.099 14.930 1.00 0.00 124 ASN A N 12
ATOM 24491 C CA . ASN A 1 117 ? 1.196 -16.099 15.589 1.00 0.00 124 ASN A CA 12
ATOM 24492 C C . ASN A 1 117 ? 1.464 -15.714 17.040 1.00 0.00 124 ASN A C 12
ATOM 24493 O O . ASN A 1 117 ? 1.201 -14.547 17.400 1.00 0.00 124 ASN A O 12
ATOM 24505 N N . LYS A 1 1 ? 1.227 -5.412 -27.703 1.00 0.00 8 LYS A N 13
ATOM 24506 C CA . LYS A 1 1 ? 1.179 -4.685 -26.408 1.00 0.00 8 LYS A CA 13
ATOM 24507 C C . LYS A 1 1 ? 1.413 -5.632 -25.236 1.00 0.00 8 LYS A C 13
ATOM 24508 O O . LYS A 1 1 ? 0.471 -6.216 -24.699 1.00 0.00 8 LYS A O 13
ATOM 24529 N N . MET A 1 2 ? 2.674 -5.782 -24.845 1.00 0.00 9 MET A N 13
ATOM 24530 C CA . MET A 1 2 ? 3.031 -6.661 -23.737 1.00 0.00 9 MET A CA 13
ATOM 24531 C C . MET A 1 2 ? 3.359 -5.852 -22.485 1.00 0.00 9 MET A C 13
ATOM 24532 O O . MET A 1 2 ? 4.470 -5.346 -22.335 1.00 0.00 9 MET A O 13
ATOM 24546 N N . SER A 1 3 ? 2.384 -5.739 -21.588 1.00 0.00 10 SER A N 13
ATOM 24547 C CA . SER A 1 3 ? 2.570 -4.995 -20.348 1.00 0.00 10 SER A CA 13
ATOM 24548 C C . SER A 1 3 ? 2.016 -5.775 -19.160 1.00 0.00 10 SER A C 13
ATOM 24549 O O . SER A 1 3 ? 1.028 -6.499 -19.287 1.00 0.00 10 SER A O 13
ATOM 24557 N N . GLU A 1 4 ? 2.659 -5.625 -18.007 1.00 0.00 11 GLU A N 13
ATOM 24558 C CA . GLU A 1 4 ? 2.229 -6.317 -16.797 1.00 0.00 11 GLU A CA 13
ATOM 24559 C C . GLU A 1 4 ? 1.717 -5.328 -15.756 1.00 0.00 11 GLU A C 13
ATOM 24560 O O . GLU A 1 4 ? 2.435 -4.417 -15.344 1.00 0.00 11 GLU A O 13
ATOM 24572 N N . LYS A 1 5 ? 0.471 -5.514 -15.333 1.00 0.00 12 LYS A N 13
ATOM 24573 C CA . LYS A 1 5 ? -0.138 -4.639 -14.338 1.00 0.00 12 LYS A CA 13
ATOM 24574 C C . LYS A 1 5 ? -1.181 -5.391 -13.519 1.00 0.00 12 LYS A C 13
ATOM 24575 O O . LYS A 1 5 ? -2.047 -6.069 -14.072 1.00 0.00 12 LYS A O 13
ATOM 24594 N N . LEU A 1 6 ? -1.094 -5.264 -12.200 1.00 0.00 13 LEU A N 13
ATOM 24595 C CA . LEU A 1 6 ? -2.034 -5.930 -11.306 1.00 0.00 13 LEU A CA 13
ATOM 24596 C C . LEU A 1 6 ? -3.292 -5.091 -11.120 1.00 0.00 13 LEU A C 13
ATOM 24597 O O . LEU A 1 6 ? -3.228 -3.863 -11.069 1.00 0.00 13 LEU A O 13
ATOM 24613 N N . ARG A 1 7 ? -4.435 -5.759 -11.020 1.00 0.00 14 ARG A N 13
ATOM 24614 C CA . ARG A 1 7 ? -5.707 -5.068 -10.840 1.00 0.00 14 ARG A CA 13
ATOM 24615 C C . ARG A 1 7 ? -5.792 -4.440 -9.453 1.00 0.00 14 ARG A C 13
ATOM 24616 O O . ARG A 1 7 ? -6.051 -5.125 -8.464 1.00 0.00 14 ARG A O 13
ATOM 24637 N N . ILE A 1 8 ? -5.573 -3.135 -9.390 1.00 0.00 15 ILE A N 13
ATOM 24638 C CA . ILE A 1 8 ? -5.623 -2.410 -8.129 1.00 0.00 15 ILE A CA 13
ATOM 24639 C C . ILE A 1 8 ? -6.350 -1.079 -8.288 1.00 0.00 15 ILE A C 13
ATOM 24640 O O . ILE A 1 8 ? -5.861 -0.169 -8.959 1.00 0.00 15 ILE A O 13
ATOM 24656 N N . LYS A 1 9 ? -7.517 -0.972 -7.663 1.00 0.00 16 LYS A N 13
ATOM 24657 C CA . LYS A 1 9 ? -8.310 0.250 -7.730 1.00 0.00 16 LYS A CA 13
ATOM 24658 C C . LYS A 1 9 ? -8.782 0.660 -6.341 1.00 0.00 16 LYS A C 13
ATOM 24659 O O . LYS A 1 9 ? -9.254 -0.172 -5.564 1.00 0.00 16 LYS A O 13
ATOM 24678 N N . VAL A 1 10 ? -8.648 1.944 -6.028 1.00 0.00 17 VAL A N 13
ATOM 24679 C CA . VAL A 1 10 ? -9.057 2.458 -4.727 1.00 0.00 17 VAL A CA 13
ATOM 24680 C C . VAL A 1 10 ? -10.176 3.483 -4.869 1.00 0.00 17 VAL A C 13
ATOM 24681 O O . VAL A 1 10 ? -9.987 4.548 -5.457 1.00 0.00 17 VAL A O 13
ATOM 24694 N N . ASP A 1 11 ? -11.344 3.155 -4.323 1.00 0.00 18 ASP A N 13
ATOM 24695 C CA . ASP A 1 11 ? -12.495 4.048 -4.388 1.00 0.00 18 ASP A CA 13
ATOM 24696 C C . ASP A 1 11 ? -13.301 3.995 -3.093 1.00 0.00 18 ASP A C 13
ATOM 24697 O O . ASP A 1 11 ? -14.491 4.308 -3.079 1.00 0.00 18 ASP A O 13
ATOM 24706 N N . ASP A 1 12 ? -12.647 3.596 -2.005 1.00 0.00 19 ASP A N 13
ATOM 24707 C CA . ASP A 1 12 ? -13.308 3.505 -0.708 1.00 0.00 19 ASP A CA 13
ATOM 24708 C C . ASP A 1 12 ? -12.482 4.195 0.372 1.00 0.00 19 ASP A C 13
ATOM 24709 O O . ASP A 1 12 ? -11.298 3.903 0.542 1.00 0.00 19 ASP A O 13
ATOM 24718 N N . VAL A 1 13 ? -13.112 5.111 1.100 1.00 0.00 20 VAL A N 13
ATOM 24719 C CA . VAL A 1 13 ? -12.430 5.839 2.163 1.00 0.00 20 VAL A CA 13
ATOM 24720 C C . VAL A 1 13 ? -13.376 6.137 3.321 1.00 0.00 20 VAL A C 13
ATOM 24721 O O . VAL A 1 13 ? -14.405 6.790 3.144 1.00 0.00 20 VAL A O 13
ATOM 24734 N N . LYS A 1 14 ? -13.019 5.655 4.507 1.00 0.00 21 LYS A N 13
ATOM 24735 C CA . LYS A 1 14 ? -13.834 5.871 5.697 1.00 0.00 21 LYS A CA 13
ATOM 24736 C C . LYS A 1 14 ? -13.213 6.941 6.590 1.00 0.00 21 LYS A C 13
ATOM 24737 O O . LYS A 1 14 ? -12.256 6.679 7.317 1.00 0.00 21 LYS A O 13
ATOM 24756 N N . ILE A 1 15 ? -13.765 8.150 6.527 1.00 0.00 22 ILE A N 13
ATOM 24757 C CA . ILE A 1 15 ? -13.265 9.259 7.328 1.00 0.00 22 ILE A CA 13
ATOM 24758 C C . ILE A 1 15 ? -13.651 9.097 8.794 1.00 0.00 22 ILE A C 13
ATOM 24759 O O . ILE A 1 15 ? -14.762 9.445 9.194 1.00 0.00 22 ILE A O 13
ATOM 24775 N N . ASN A 1 16 ? -12.726 8.573 9.592 1.00 0.00 23 ASN A N 13
ATOM 24776 C CA . ASN A 1 16 ? -12.974 8.375 11.015 1.00 0.00 23 ASN A CA 13
ATOM 24777 C C . ASN A 1 16 ? -12.482 9.575 11.820 1.00 0.00 23 ASN A C 13
ATOM 24778 O O . ASN A 1 16 ? -11.526 10.245 11.429 1.00 0.00 23 ASN A O 13
ATOM 24789 N N . PRO A 1 17 ? -13.135 9.869 12.957 1.00 0.00 24 PRO A N 13
ATOM 24790 C CA . PRO A 1 17 ? -12.762 11.002 13.813 1.00 0.00 24 PRO A CA 13
ATOM 24791 C C . PRO A 1 17 ? -11.316 10.928 14.298 1.00 0.00 24 PRO A C 13
ATOM 24792 O O . PRO A 1 17 ? -10.758 11.925 14.756 1.00 0.00 24 PRO A O 13
ATOM 24803 N N . LYS A 1 18 ? -10.714 9.745 14.205 1.00 0.00 25 LYS A N 13
ATOM 24804 C CA . LYS A 1 18 ? -9.337 9.558 14.648 1.00 0.00 25 LYS A CA 13
ATOM 24805 C C . LYS A 1 18 ? -8.387 9.375 13.466 1.00 0.00 25 LYS A C 13
ATOM 24806 O O . LYS A 1 18 ? -7.197 9.670 13.569 1.00 0.00 25 LYS A O 13
ATOM 24825 N N . TYR A 1 19 ? -8.912 8.883 12.347 1.00 0.00 26 TYR A N 13
ATOM 24826 C CA . TYR A 1 19 ? -8.089 8.664 11.160 1.00 0.00 26 TYR A CA 13
ATOM 24827 C C . TYR A 1 19 ? -8.938 8.244 9.964 1.00 0.00 26 TYR A C 13
ATOM 24828 O O . TYR A 1 19 ? -10.077 7.803 10.120 1.00 0.00 26 TYR A O 13
ATOM 24846 N N . VAL A 1 20 ? -8.373 8.382 8.768 1.00 0.00 27 VAL A N 13
ATOM 24847 C CA . VAL A 1 20 ? -9.073 8.017 7.541 1.00 0.00 27 VAL A CA 13
ATOM 24848 C C . VAL A 1 20 ? -8.532 6.710 6.970 1.00 0.00 27 VAL A C 13
ATOM 24849 O O . VAL A 1 20 ? -7.320 6.531 6.846 1.00 0.00 27 VAL A O 13
ATOM 24862 N N . LEU A 1 21 ? -9.436 5.801 6.621 1.00 0.00 28 LEU A N 13
ATOM 24863 C CA . LEU A 1 21 ? -9.047 4.511 6.061 1.00 0.00 28 LEU A CA 13
ATOM 24864 C C . LEU A 1 21 ? -9.143 4.525 4.539 1.00 0.00 28 LEU A C 13
ATOM 24865 O O . LEU A 1 21 ? -9.838 5.359 3.958 1.00 0.00 28 LEU A O 13
ATOM 24881 N N . TYR A 1 22 ? -8.438 3.598 3.900 1.00 0.00 29 TYR A N 13
ATOM 24882 C CA . TYR A 1 22 ? -8.441 3.503 2.444 1.00 0.00 29 TYR A CA 13
ATOM 24883 C C . TYR A 1 22 ? -8.698 2.069 1.992 1.00 0.00 29 TYR A C 13
ATOM 24884 O O . TYR A 1 22 ? -7.906 1.169 2.272 1.00 0.00 29 TYR A O 13
ATOM 24902 N N . GLY A 1 23 ? -9.809 1.864 1.292 1.00 0.00 30 GLY A N 13
ATOM 24903 C CA . GLY A 1 23 ? -10.149 0.538 0.813 1.00 0.00 30 GLY A CA 13
ATOM 24904 C C . GLY A 1 23 ? -9.577 0.256 -0.562 1.00 0.00 30 GLY A C 13
ATOM 24905 O O . GLY A 1 23 ? -10.148 0.663 -1.574 1.00 0.00 30 GLY A O 13
ATOM 24909 N N . VAL A 1 24 ? -8.446 -0.441 -0.599 1.00 0.00 31 VAL A N 13
ATOM 24910 C CA . VAL A 1 24 ? -7.794 -0.773 -1.860 1.00 0.00 31 VAL A CA 13
ATOM 24911 C C . VAL A 1 24 ? -8.342 -2.074 -2.437 1.00 0.00 31 VAL A C 13
ATOM 24912 O O . VAL A 1 24 ? -8.168 -3.145 -1.857 1.00 0.00 31 VAL A O 13
ATOM 24925 N N . SER A 1 25 ? -9.006 -1.968 -3.583 1.00 0.00 32 SER A N 13
ATOM 24926 C CA . SER A 1 25 ? -9.584 -3.134 -4.243 1.00 0.00 32 SER A CA 13
ATOM 24927 C C . SER A 1 25 ? -8.514 -3.937 -4.977 1.00 0.00 32 SER A C 13
ATOM 24928 O O . SER A 1 25 ? -7.644 -3.373 -5.639 1.00 0.00 32 SER A O 13
ATOM 24936 N N . THR A 1 26 ? -8.587 -5.259 -4.852 1.00 0.00 33 THR A N 13
ATOM 24937 C CA . THR A 1 26 ? -7.626 -6.145 -5.499 1.00 0.00 33 THR A CA 13
ATOM 24938 C C . THR A 1 26 ? -8.212 -7.545 -5.678 1.00 0.00 33 THR A C 13
ATOM 24939 O O . THR A 1 26 ? -9.230 -7.879 -5.072 1.00 0.00 33 THR A O 13
ATOM 24950 N N . PRO A 1 27 ? -7.579 -8.387 -6.516 1.00 0.00 34 PRO A N 13
ATOM 24951 C CA . PRO A 1 27 ? -8.052 -9.753 -6.768 1.00 0.00 34 PRO A CA 13
ATOM 24952 C C . PRO A 1 27 ? -8.387 -10.500 -5.481 1.00 0.00 34 PRO A C 13
ATOM 24953 O O . PRO A 1 27 ? -9.229 -11.398 -5.473 1.00 0.00 34 PRO A O 13
ATOM 24964 N N . ASN A 1 28 ? -7.726 -10.119 -4.393 1.00 0.00 35 ASN A N 13
ATOM 24965 C CA . ASN A 1 28 ? -7.957 -10.749 -3.098 1.00 0.00 35 ASN A CA 13
ATOM 24966 C C . ASN A 1 28 ? -9.206 -10.175 -2.434 1.00 0.00 35 ASN A C 13
ATOM 24967 O O . ASN A 1 28 ? -9.884 -10.872 -1.683 1.00 0.00 35 ASN A O 13
ATOM 24978 N N . LYS A 1 29 ? -9.487 -8.899 -2.733 1.00 0.00 36 LYS A N 13
ATOM 24979 C CA . LYS A 1 29 ? -10.644 -8.160 -2.205 1.00 0.00 36 LYS A CA 13
ATOM 24980 C C . LYS A 1 29 ? -10.230 -6.754 -1.788 1.00 0.00 36 LYS A C 13
ATOM 24981 O O . LYS A 1 29 ? -9.066 -6.374 -1.921 1.00 0.00 36 LYS A O 13
ATOM 25000 N N . ARG A 1 30 ? -11.188 -5.982 -1.283 1.00 0.00 37 ARG A N 13
ATOM 25001 C CA . ARG A 1 30 ? -10.916 -4.618 -0.847 1.00 0.00 37 ARG A CA 13
ATOM 25002 C C . ARG A 1 30 ? -10.371 -4.603 0.578 1.00 0.00 37 ARG A C 13
ATOM 25003 O O . ARG A 1 30 ? -11.019 -5.084 1.507 1.00 0.00 37 ARG A O 13
ATOM 25024 N N . LEU A 1 31 ? -9.173 -4.051 0.740 1.00 0.00 38 LEU A N 13
ATOM 25025 C CA . LEU A 1 31 ? -8.538 -3.976 2.051 1.00 0.00 38 LEU A CA 13
ATOM 25026 C C . LEU A 1 31 ? -8.485 -2.535 2.548 1.00 0.00 38 LEU A C 13
ATOM 25027 O O . LEU A 1 31 ? -8.070 -1.631 1.823 1.00 0.00 38 LEU A O 13
ATOM 25043 N N . TYR A 1 32 ? -8.908 -2.329 3.791 1.00 0.00 39 TYR A N 13
ATOM 25044 C CA . TYR A 1 32 ? -8.909 -1.000 4.389 1.00 0.00 39 TYR A CA 13
ATOM 25045 C C . TYR A 1 32 ? -7.626 -0.761 5.177 1.00 0.00 39 TYR A C 13
ATOM 25046 O O . TYR A 1 32 ? -7.399 -1.382 6.216 1.00 0.00 39 TYR A O 13
ATOM 25064 N N . LYS A 1 33 ? -6.788 0.141 4.677 1.00 0.00 40 LYS A N 13
ATOM 25065 C CA . LYS A 1 33 ? -5.527 0.461 5.334 1.00 0.00 40 LYS A CA 13
ATOM 25066 C C . LYS A 1 33 ? -5.396 1.963 5.563 1.00 0.00 40 LYS A C 13
ATOM 25067 O O . LYS A 1 33 ? -6.216 2.748 5.087 1.00 0.00 40 LYS A O 13
ATOM 25086 N N . ARG A 1 34 ? -4.358 2.355 6.294 1.00 0.00 41 ARG A N 13
ATOM 25087 C CA . ARG A 1 34 ? -4.115 3.763 6.588 1.00 0.00 41 ARG A CA 13
ATOM 25088 C C . ARG A 1 34 ? -2.871 4.262 5.860 1.00 0.00 41 ARG A C 13
ATOM 25089 O O . ARG A 1 34 ? -1.981 3.479 5.527 1.00 0.00 41 ARG A O 13
ATOM 25110 N N . TYR A 1 35 ? -2.810 5.569 5.619 1.00 0.00 42 TYR A N 13
ATOM 25111 C CA . TYR A 1 35 ? -1.669 6.166 4.933 1.00 0.00 42 TYR A CA 13
ATOM 25112 C C . TYR A 1 35 ? -0.371 5.847 5.668 1.00 0.00 42 TYR A C 13
ATOM 25113 O O . TYR A 1 35 ? 0.617 5.438 5.057 1.00 0.00 42 TYR A O 13
ATOM 25131 N N . SER A 1 36 ? -0.385 6.029 6.984 1.00 0.00 43 SER A N 13
ATOM 25132 C CA . SER A 1 36 ? 0.788 5.754 7.804 1.00 0.00 43 SER A CA 13
ATOM 25133 C C . SER A 1 36 ? 1.191 4.288 7.687 1.00 0.00 43 SER A C 13
ATOM 25134 O O . SER A 1 36 ? 2.369 3.946 7.792 1.00 0.00 43 SER A O 13
ATOM 25142 N N . GLU A 1 37 ? 0.203 3.426 7.463 1.00 0.00 44 GLU A N 13
ATOM 25143 C CA . GLU A 1 37 ? 0.454 1.997 7.326 1.00 0.00 44 GLU A CA 13
ATOM 25144 C C . GLU A 1 37 ? 1.378 1.724 6.143 1.00 0.00 44 GLU A C 13
ATOM 25145 O O . GLU A 1 37 ? 2.288 0.899 6.230 1.00 0.00 44 GLU A O 13
ATOM 25157 N N . PHE A 1 38 ? 1.143 2.428 5.039 1.00 0.00 45 PHE A N 13
ATOM 25158 C CA . PHE A 1 38 ? 1.959 2.264 3.843 1.00 0.00 45 PHE A CA 13
ATOM 25159 C C . PHE A 1 38 ? 3.415 2.602 4.138 1.00 0.00 45 PHE A C 13
ATOM 25160 O O . PHE A 1 38 ? 4.314 1.807 3.867 1.00 0.00 45 PHE A O 13
ATOM 25177 N N . TRP A 1 39 ? 3.641 3.785 4.704 1.00 0.00 46 TRP A N 13
ATOM 25178 C CA . TRP A 1 39 ? 4.991 4.219 5.044 1.00 0.00 46 TRP A CA 13
ATOM 25179 C C . TRP A 1 39 ? 5.672 3.192 5.941 1.00 0.00 46 TRP A C 13
ATOM 25180 O O . TRP A 1 39 ? 6.880 2.973 5.850 1.00 0.00 46 TRP A O 13
ATOM 25201 N N . LYS A 1 40 ? 4.885 2.561 6.807 1.00 0.00 47 LYS A N 13
ATOM 25202 C CA . LYS A 1 40 ? 5.407 1.554 7.718 1.00 0.00 47 LYS A CA 13
ATOM 25203 C C . LYS A 1 40 ? 6.032 0.400 6.942 1.00 0.00 47 LYS A C 13
ATOM 25204 O O . LYS A 1 40 ? 7.165 0.004 7.206 1.00 0.00 47 LYS A O 13
ATOM 25223 N N . LEU A 1 41 ? 5.283 -0.132 5.979 1.00 0.00 48 LEU A N 13
ATOM 25224 C CA . LEU A 1 41 ? 5.765 -1.239 5.160 1.00 0.00 48 LEU A CA 13
ATOM 25225 C C . LEU A 1 41 ? 6.999 -0.828 4.362 1.00 0.00 48 LEU A C 13
ATOM 25226 O O . LEU A 1 41 ? 7.845 -1.659 4.035 1.00 0.00 48 LEU A O 13
ATOM 25242 N N . LYS A 1 42 ? 7.094 0.462 4.051 1.00 0.00 49 LYS A N 13
ATOM 25243 C CA . LYS A 1 42 ? 8.220 0.989 3.288 1.00 0.00 49 LYS A CA 13
ATOM 25244 C C . LYS A 1 42 ? 9.551 0.660 3.960 1.00 0.00 49 LYS A C 13
ATOM 25245 O O . LYS A 1 42 ? 10.323 -0.159 3.461 1.00 0.00 49 LYS A O 13
ATOM 25264 N N . THR A 1 43 ? 9.816 1.312 5.086 1.00 0.00 50 THR A N 13
ATOM 25265 C CA . THR A 1 43 ? 11.060 1.102 5.825 1.00 0.00 50 THR A CA 13
ATOM 25266 C C . THR A 1 43 ? 11.307 -0.380 6.106 1.00 0.00 50 THR A C 13
ATOM 25267 O O . THR A 1 43 ? 12.450 -0.835 6.098 1.00 0.00 50 THR A O 13
ATOM 25278 N N . ARG A 1 44 ? 10.238 -1.132 6.352 1.00 0.00 51 ARG A N 13
ATOM 25279 C CA . ARG A 1 44 ? 10.367 -2.561 6.627 1.00 0.00 51 ARG A CA 13
ATOM 25280 C C . ARG A 1 44 ? 11.046 -3.269 5.464 1.00 0.00 51 ARG A C 13
ATOM 25281 O O . ARG A 1 44 ? 12.137 -3.819 5.608 1.00 0.00 51 ARG A O 13
ATOM 25302 N N . LEU A 1 45 ? 10.391 -3.246 4.309 1.00 0.00 52 LEU A N 13
ATOM 25303 C CA . LEU A 1 45 ? 10.925 -3.883 3.108 1.00 0.00 52 LEU A CA 13
ATOM 25304 C C . LEU A 1 45 ? 12.387 -3.498 2.887 1.00 0.00 52 LEU A C 13
ATOM 25305 O O . LEU A 1 45 ? 13.168 -4.277 2.342 1.00 0.00 52 LEU A O 13
ATOM 25321 N N . GLU A 1 46 ? 12.746 -2.291 3.309 1.00 0.00 53 GLU A N 13
ATOM 25322 C CA . GLU A 1 46 ? 14.113 -1.804 3.153 1.00 0.00 53 GLU A CA 13
ATOM 25323 C C . GLU A 1 46 ? 15.094 -2.652 3.958 1.00 0.00 53 GLU A C 13
ATOM 25324 O O . GLU A 1 46 ? 16.089 -3.142 3.425 1.00 0.00 53 GLU A O 13
ATOM 25336 N N . ARG A 1 47 ? 14.808 -2.819 5.245 1.00 0.00 54 ARG A N 13
ATOM 25337 C CA . ARG A 1 47 ? 15.665 -3.606 6.126 1.00 0.00 54 ARG A CA 13
ATOM 25338 C C . ARG A 1 47 ? 15.364 -5.097 6.003 1.00 0.00 54 ARG A C 13
ATOM 25339 O O . ARG A 1 47 ? 16.210 -5.939 6.302 1.00 0.00 54 ARG A O 13
ATOM 25360 N N . ASP A 1 48 ? 14.152 -5.415 5.563 1.00 0.00 55 ASP A N 13
ATOM 25361 C CA . ASP A 1 48 ? 13.733 -6.803 5.400 1.00 0.00 55 ASP A CA 13
ATOM 25362 C C . ASP A 1 48 ? 14.255 -7.371 4.088 1.00 0.00 55 ASP A C 13
ATOM 25363 O O . ASP A 1 48 ? 14.748 -8.499 4.037 1.00 0.00 55 ASP A O 13
ATOM 25372 N N . VAL A 1 49 ? 14.146 -6.580 3.030 1.00 0.00 56 VAL A N 13
ATOM 25373 C CA . VAL A 1 49 ? 14.609 -6.992 1.714 1.00 0.00 56 VAL A CA 13
ATOM 25374 C C . VAL A 1 49 ? 16.087 -6.675 1.542 1.00 0.00 56 VAL A C 13
ATOM 25375 O O . VAL A 1 49 ? 16.806 -7.370 0.824 1.00 0.00 56 VAL A O 13
ATOM 25388 N N . GLY A 1 50 ? 16.532 -5.616 2.207 1.00 0.00 57 GLY A N 13
ATOM 25389 C CA . GLY A 1 50 ? 17.924 -5.214 2.120 1.00 0.00 57 GLY A CA 13
ATOM 25390 C C . GLY A 1 50 ? 18.208 -4.338 0.914 1.00 0.00 57 GLY A C 13
ATOM 25391 O O . GLY A 1 50 ? 19.335 -3.883 0.724 1.00 0.00 57 GLY A O 13
ATOM 25395 N N . SER A 1 51 ? 17.185 -4.098 0.096 1.00 0.00 58 SER A N 13
ATOM 25396 C CA . SER A 1 51 ? 17.338 -3.271 -1.094 1.00 0.00 58 SER A CA 13
ATOM 25397 C C . SER A 1 51 ? 16.544 -1.975 -0.960 1.00 0.00 58 SER A C 13
ATOM 25398 O O . SER A 1 51 ? 15.470 -1.952 -0.360 1.00 0.00 58 SER A O 13
ATOM 25406 N N . THR A 1 52 ? 17.081 -0.898 -1.524 1.00 0.00 59 THR A N 13
ATOM 25407 C CA . THR A 1 52 ? 16.424 0.402 -1.467 1.00 0.00 59 THR A CA 13
ATOM 25408 C C . THR A 1 52 ? 15.125 0.390 -2.269 1.00 0.00 59 THR A C 13
ATOM 25409 O O . THR A 1 52 ? 15.137 0.196 -3.485 1.00 0.00 59 THR A O 13
ATOM 25420 N N . ILE A 1 53 ? 14.007 0.602 -1.581 1.00 0.00 60 ILE A N 13
ATOM 25421 C CA . ILE A 1 53 ? 12.702 0.616 -2.231 1.00 0.00 60 ILE A CA 13
ATOM 25422 C C . ILE A 1 53 ? 12.648 1.694 -3.318 1.00 0.00 60 ILE A C 13
ATOM 25423 O O . ILE A 1 53 ? 12.930 2.862 -3.054 1.00 0.00 60 ILE A O 13
ATOM 25439 N N . PRO A 1 54 ? 12.300 1.315 -4.564 1.00 0.00 61 PRO A N 13
ATOM 25440 C CA . PRO A 1 54 ? 12.233 2.253 -5.683 1.00 0.00 61 PRO A CA 13
ATOM 25441 C C . PRO A 1 54 ? 10.889 2.973 -5.792 1.00 0.00 61 PRO A C 13
ATOM 25442 O O . PRO A 1 54 ? 10.383 3.190 -6.893 1.00 0.00 61 PRO A O 13
ATOM 25453 N N . TYR A 1 55 ? 10.316 3.350 -4.652 1.00 0.00 62 TYR A N 13
ATOM 25454 C CA . TYR A 1 55 ? 9.037 4.051 -4.639 1.00 0.00 62 TYR A CA 13
ATOM 25455 C C . TYR A 1 55 ? 9.182 5.435 -4.016 1.00 0.00 62 TYR A C 13
ATOM 25456 O O . TYR A 1 55 ? 10.038 5.655 -3.160 1.00 0.00 62 TYR A O 13
ATOM 25474 N N . ASP A 1 56 ? 8.339 6.366 -4.452 1.00 0.00 63 ASP A N 13
ATOM 25475 C CA . ASP A 1 56 ? 8.374 7.730 -3.936 1.00 0.00 63 ASP A CA 13
ATOM 25476 C C . ASP A 1 56 ? 7.228 7.971 -2.959 1.00 0.00 63 ASP A C 13
ATOM 25477 O O . ASP A 1 56 ? 6.074 8.116 -3.363 1.00 0.00 63 ASP A O 13
ATOM 25486 N N . PHE A 1 57 ? 7.554 8.014 -1.671 1.00 0.00 64 PHE A N 13
ATOM 25487 C CA . PHE A 1 57 ? 6.551 8.238 -0.636 1.00 0.00 64 PHE A CA 13
ATOM 25488 C C . PHE A 1 57 ? 6.911 9.453 0.218 1.00 0.00 64 PHE A C 13
ATOM 25489 O O . PHE A 1 57 ? 7.693 9.349 1.162 1.00 0.00 64 PHE A O 13
ATOM 25506 N N . PRO A 1 58 ? 6.342 10.630 -0.103 1.00 0.00 65 PRO A N 13
ATOM 25507 C CA . PRO A 1 58 ? 6.607 11.863 0.637 1.00 0.00 65 PRO A CA 13
ATOM 25508 C C . PRO A 1 58 ? 5.778 11.969 1.914 1.00 0.00 65 PRO A C 13
ATOM 25509 O O . PRO A 1 58 ? 4.549 12.034 1.863 1.00 0.00 65 PRO A O 13
ATOM 25520 N N . GLU A 1 59 ? 6.455 11.989 3.057 1.00 0.00 66 GLU A N 13
ATOM 25521 C CA . GLU A 1 59 ? 5.777 12.090 4.344 1.00 0.00 66 GLU A CA 13
ATOM 25522 C C . GLU A 1 59 ? 5.407 13.540 4.647 1.00 0.00 66 GLU A C 13
ATOM 25523 O O . GLU A 1 59 ? 5.749 14.448 3.890 1.00 0.00 66 GLU A O 13
ATOM 25535 N N . LYS A 1 60 ? 4.707 13.750 5.758 1.00 0.00 67 LYS A N 13
ATOM 25536 C CA . LYS A 1 60 ? 4.292 15.090 6.157 1.00 0.00 67 LYS A CA 13
ATOM 25537 C C . LYS A 1 60 ? 4.908 15.472 7.504 1.00 0.00 67 LYS A C 13
ATOM 25538 O O . LYS A 1 60 ? 4.801 14.724 8.475 1.00 0.00 67 LYS A O 13
ATOM 25557 N N . PRO A 1 61 ? 5.565 16.644 7.582 1.00 0.00 68 PRO A N 13
ATOM 25558 C CA . PRO A 1 61 ? 6.195 17.112 8.818 1.00 0.00 68 PRO A CA 13
ATOM 25559 C C . PRO A 1 61 ? 5.178 17.648 9.820 1.00 0.00 68 PRO A C 13
ATOM 25560 O O . PRO A 1 61 ? 4.206 18.304 9.444 1.00 0.00 68 PRO A O 13
ATOM 25571 N N . GLY A 1 62 ? 5.409 17.367 11.098 1.00 0.00 69 GLY A N 13
ATOM 25572 C CA . GLY A 1 62 ? 4.505 17.829 12.135 1.00 0.00 69 GLY A CA 13
ATOM 25573 C C . GLY A 1 62 ? 5.236 18.258 13.392 1.00 0.00 69 GLY A C 13
ATOM 25574 O O . GLY A 1 62 ? 5.206 17.559 14.404 1.00 0.00 69 GLY A O 13
ATOM 25578 N N . VAL A 1 63 ? 5.898 19.409 13.326 1.00 0.00 70 VAL A N 13
ATOM 25579 C CA . VAL A 1 63 ? 6.641 19.929 14.468 1.00 0.00 70 VAL A CA 13
ATOM 25580 C C . VAL A 1 63 ? 5.698 20.520 15.514 1.00 0.00 70 VAL A C 13
ATOM 25581 O O . VAL A 1 63 ? 5.405 19.884 16.527 1.00 0.00 70 VAL A O 13
ATOM 25594 N N . LEU A 1 64 ? 5.228 21.738 15.266 1.00 0.00 71 LEU A N 13
ATOM 25595 C CA . LEU A 1 64 ? 4.322 22.409 16.190 1.00 0.00 71 LEU A CA 13
ATOM 25596 C C . LEU A 1 64 ? 3.200 23.118 15.437 1.00 0.00 71 LEU A C 13
ATOM 25597 O O . LEU A 1 64 ? 2.803 24.228 15.793 1.00 0.00 71 LEU A O 13
ATOM 25613 N N . ASP A 1 65 ? 2.690 22.466 14.396 1.00 0.00 72 ASP A N 13
ATOM 25614 C CA . ASP A 1 65 ? 1.611 23.033 13.594 1.00 0.00 72 ASP A CA 13
ATOM 25615 C C . ASP A 1 65 ? 0.254 22.732 14.222 1.00 0.00 72 ASP A C 13
ATOM 25616 O O . ASP A 1 65 ? 0.003 21.615 14.674 1.00 0.00 72 ASP A O 13
ATOM 25625 N N . ARG A 1 66 ? -0.617 23.737 14.251 1.00 0.00 73 ARG A N 13
ATOM 25626 C CA . ARG A 1 66 ? -1.946 23.575 14.829 1.00 0.00 73 ARG A CA 13
ATOM 25627 C C . ARG A 1 66 ? -3.010 24.251 13.971 1.00 0.00 73 ARG A C 13
ATOM 25628 O O . ARG A 1 66 ? -4.072 23.682 13.718 1.00 0.00 73 ARG A O 13
ATOM 25649 N N . ARG A 1 67 ? -2.722 25.470 13.533 1.00 0.00 74 ARG A N 13
ATOM 25650 C CA . ARG A 1 67 ? -3.659 26.227 12.710 1.00 0.00 74 ARG A CA 13
ATOM 25651 C C . ARG A 1 67 ? -3.279 26.164 11.233 1.00 0.00 74 ARG A C 13
ATOM 25652 O O . ARG A 1 67 ? -4.147 26.179 10.360 1.00 0.00 74 ARG A O 13
ATOM 25673 N N . TRP A 1 68 ? -1.982 26.093 10.958 1.00 0.00 75 TRP A N 13
ATOM 25674 C CA . TRP A 1 68 ? -1.498 26.028 9.584 1.00 0.00 75 TRP A CA 13
ATOM 25675 C C . TRP A 1 68 ? -1.177 24.593 9.184 1.00 0.00 75 TRP A C 13
ATOM 25676 O O . TRP A 1 68 ? -0.302 24.350 8.354 1.00 0.00 75 TRP A O 13
ATOM 25697 N N . GLN A 1 69 ? -1.894 23.645 9.778 1.00 0.00 76 GLN A N 13
ATOM 25698 C CA . GLN A 1 69 ? -1.689 22.232 9.482 1.00 0.00 76 GLN A CA 13
ATOM 25699 C C . GLN A 1 69 ? -2.849 21.674 8.663 1.00 0.00 76 GLN A C 13
ATOM 25700 O O . GLN A 1 69 ? -3.957 22.209 8.695 1.00 0.00 76 GLN A O 13
ATOM 25714 N N . ARG A 1 70 ? -2.587 20.596 7.931 1.00 0.00 77 ARG A N 13
ATOM 25715 C CA . ARG A 1 70 ? -3.609 19.967 7.103 1.00 0.00 77 ARG A CA 13
ATOM 25716 C C . ARG A 1 70 ? -4.340 18.874 7.875 1.00 0.00 77 ARG A C 13
ATOM 25717 O O . ARG A 1 70 ? -3.747 18.182 8.702 1.00 0.00 77 ARG A O 13
ATOM 25738 N N . ARG A 1 71 ? -5.632 18.722 7.598 1.00 0.00 78 ARG A N 13
ATOM 25739 C CA . ARG A 1 71 ? -6.442 17.709 8.266 1.00 0.00 78 ARG A CA 13
ATOM 25740 C C . ARG A 1 71 ? -6.463 16.414 7.461 1.00 0.00 78 ARG A C 13
ATOM 25741 O O . ARG A 1 71 ? -6.487 16.436 6.230 1.00 0.00 78 ARG A O 13
ATOM 25762 N N . TYR A 1 72 ? -6.455 15.286 8.163 1.00 0.00 79 TYR A N 13
ATOM 25763 C CA . TYR A 1 72 ? -6.475 13.981 7.513 1.00 0.00 79 TYR A CA 13
ATOM 25764 C C . TYR A 1 72 ? -7.864 13.660 6.962 1.00 0.00 79 TYR A C 13
ATOM 25765 O O . TYR A 1 72 ? -8.012 12.786 6.109 1.00 0.00 79 TYR A O 13
ATOM 25783 N N . ASP A 1 73 ? -8.878 14.367 7.454 1.00 0.00 80 ASP A N 13
ATOM 25784 C CA . ASP A 1 73 ? -10.248 14.146 7.004 1.00 0.00 80 ASP A CA 13
ATOM 25785 C C . ASP A 1 73 ? -10.634 15.125 5.896 1.00 0.00 80 ASP A C 13
ATOM 25786 O O . ASP A 1 73 ? -11.817 15.325 5.622 1.00 0.00 80 ASP A O 13
ATOM 25795 N N . ASP A 1 74 ? -9.634 15.728 5.261 1.00 0.00 81 ASP A N 13
ATOM 25796 C CA . ASP A 1 74 ? -9.877 16.680 4.182 1.00 0.00 81 ASP A CA 13
ATOM 25797 C C . ASP A 1 74 ? -9.984 15.960 2.838 1.00 0.00 81 ASP A C 13
ATOM 25798 O O . ASP A 1 74 ? -8.997 15.417 2.339 1.00 0.00 81 ASP A O 13
ATOM 25807 N N . PRO A 1 75 ? -11.185 15.941 2.228 1.00 0.00 82 PRO A N 13
ATOM 25808 C CA . PRO A 1 75 ? -11.401 15.278 0.937 1.00 0.00 82 PRO A CA 13
ATOM 25809 C C . PRO A 1 75 ? -10.404 15.734 -0.123 1.00 0.00 82 PRO A C 13
ATOM 25810 O O . PRO A 1 75 ? -9.993 14.950 -0.978 1.00 0.00 82 PRO A O 13
ATOM 25821 N N . GLU A 1 76 ? -10.018 17.004 -0.060 1.00 0.00 83 GLU A N 13
ATOM 25822 C CA . GLU A 1 76 ? -9.068 17.563 -1.015 1.00 0.00 83 GLU A CA 13
ATOM 25823 C C . GLU A 1 76 ? -7.760 16.777 -1.001 1.00 0.00 83 GLU A C 13
ATOM 25824 O O . GLU A 1 76 ? -7.266 16.355 -2.046 1.00 0.00 83 GLU A O 13
ATOM 25836 N N . MET A 1 77 ? -7.208 16.583 0.193 1.00 0.00 84 MET A N 13
ATOM 25837 C CA . MET A 1 77 ? -5.959 15.846 0.345 1.00 0.00 84 MET A CA 13
ATOM 25838 C C . MET A 1 77 ? -6.191 14.348 0.173 1.00 0.00 84 MET A C 13
ATOM 25839 O O . MET A 1 77 ? -5.325 13.630 -0.326 1.00 0.00 84 MET A O 13
ATOM 25853 N N . ILE A 1 78 ? -7.366 13.885 0.585 1.00 0.00 85 ILE A N 13
ATOM 25854 C CA . ILE A 1 78 ? -7.714 12.474 0.474 1.00 0.00 85 ILE A CA 13
ATOM 25855 C C . ILE A 1 78 ? -7.876 12.068 -0.990 1.00 0.00 85 ILE A C 13
ATOM 25856 O O . ILE A 1 78 ? -7.562 10.941 -1.370 1.00 0.00 85 ILE A O 13
ATOM 25872 N N . ASP A 1 79 ? -8.366 12.996 -1.805 1.00 0.00 86 ASP A N 13
ATOM 25873 C CA . ASP A 1 79 ? -8.568 12.737 -3.226 1.00 0.00 86 ASP A CA 13
ATOM 25874 C C . ASP A 1 79 ? -7.266 12.301 -3.892 1.00 0.00 86 ASP A C 13
ATOM 25875 O O . ASP A 1 79 ? -7.253 11.383 -4.713 1.00 0.00 86 ASP A O 13
ATOM 25884 N N . GLU A 1 80 ? -6.172 12.963 -3.531 1.00 0.00 87 GLU A N 13
ATOM 25885 C CA . GLU A 1 80 ? -4.865 12.641 -4.094 1.00 0.00 87 GLU A CA 13
ATOM 25886 C C . GLU A 1 80 ? -4.223 11.483 -3.339 1.00 0.00 87 GLU A C 13
ATOM 25887 O O . GLU A 1 80 ? -3.571 10.629 -3.937 1.00 0.00 87 GLU A O 13
ATOM 25899 N N . ARG A 1 81 ? -4.421 11.449 -2.024 1.00 0.00 88 ARG A N 13
ATOM 25900 C CA . ARG A 1 81 ? -3.867 10.381 -1.200 1.00 0.00 88 ARG A CA 13
ATOM 25901 C C . ARG A 1 81 ? -4.273 9.018 -1.754 1.00 0.00 88 ARG A C 13
ATOM 25902 O O . ARG A 1 81 ? -3.579 8.021 -1.556 1.00 0.00 88 ARG A O 13
ATOM 25923 N N . ARG A 1 82 ? -5.403 8.991 -2.455 1.00 0.00 89 ARG A N 13
ATOM 25924 C CA . ARG A 1 82 ? -5.911 7.762 -3.049 1.00 0.00 89 ARG A CA 13
ATOM 25925 C C . ARG A 1 82 ? -4.924 7.205 -4.068 1.00 0.00 89 ARG A C 13
ATOM 25926 O O . ARG A 1 82 ? -4.374 6.120 -3.883 1.00 0.00 89 ARG A O 13
ATOM 25947 N N . ILE A 1 83 ? -4.707 7.953 -5.145 1.00 0.00 90 ILE A N 13
ATOM 25948 C CA . ILE A 1 83 ? -3.787 7.524 -6.193 1.00 0.00 90 ILE A CA 13
ATOM 25949 C C . ILE A 1 83 ? -2.373 7.363 -5.650 1.00 0.00 90 ILE A C 13
ATOM 25950 O O . ILE A 1 83 ? -2.087 7.733 -4.511 1.00 0.00 90 ILE A O 13
ATOM 25966 N N . GLY A 1 84 ? -1.492 6.807 -6.474 1.00 0.00 91 GLY A N 13
ATOM 25967 C CA . GLY A 1 84 ? -0.115 6.606 -6.060 1.00 0.00 91 GLY A CA 13
ATOM 25968 C C . GLY A 1 84 ? 0.088 5.296 -5.322 1.00 0.00 91 GLY A C 13
ATOM 25969 O O . GLY A 1 84 ? 0.962 4.506 -5.677 1.00 0.00 91 GLY A O 13
ATOM 25973 N N . LEU A 1 85 ? -0.720 5.066 -4.290 1.00 0.00 92 LEU A N 13
ATOM 25974 C CA . LEU A 1 85 ? -0.623 3.844 -3.499 1.00 0.00 92 LEU A CA 13
ATOM 25975 C C . LEU A 1 85 ? -0.738 2.608 -4.386 1.00 0.00 92 LEU A C 13
ATOM 25976 O O . LEU A 1 85 ? 0.080 1.691 -4.300 1.00 0.00 92 LEU A O 13
ATOM 25992 N N . GLU A 1 86 ? -1.759 2.588 -5.239 1.00 0.00 93 GLU A N 13
ATOM 25993 C CA . GLU A 1 86 ? -1.981 1.463 -6.142 1.00 0.00 93 GLU A CA 13
ATOM 25994 C C . GLU A 1 86 ? -0.729 1.161 -6.960 1.00 0.00 93 GLU A C 13
ATOM 25995 O O . GLU A 1 86 ? -0.335 0.003 -7.106 1.00 0.00 93 GLU A O 13
ATOM 26007 N N . ARG A 1 87 ? -0.104 2.209 -7.490 1.00 0.00 94 ARG A N 13
ATOM 26008 C CA . ARG A 1 87 ? 1.105 2.052 -8.291 1.00 0.00 94 ARG A CA 13
ATOM 26009 C C . ARG A 1 87 ? 2.219 1.414 -7.468 1.00 0.00 94 ARG A C 13
ATOM 26010 O O . ARG A 1 87 ? 2.968 0.571 -7.963 1.00 0.00 94 ARG A O 13
ATOM 26031 N N . PHE A 1 88 ? 2.321 1.823 -6.208 1.00 0.00 95 PHE A N 13
ATOM 26032 C CA . PHE A 1 88 ? 3.340 1.295 -5.307 1.00 0.00 95 PHE A CA 13
ATOM 26033 C C . PHE A 1 88 ? 3.216 -0.220 -5.172 1.00 0.00 95 PHE A C 13
ATOM 26034 O O . PHE A 1 88 ? 4.200 -0.912 -4.911 1.00 0.00 95 PHE A O 13
ATOM 26051 N N . LEU A 1 89 ? 2.000 -0.730 -5.346 1.00 0.00 96 LEU A N 13
ATOM 26052 C CA . LEU A 1 89 ? 1.749 -2.162 -5.238 1.00 0.00 96 LEU A CA 13
ATOM 26053 C C . LEU A 1 89 ? 1.971 -2.867 -6.573 1.00 0.00 96 LEU A C 13
ATOM 26054 O O . LEU A 1 89 ? 2.638 -3.899 -6.635 1.00 0.00 96 LEU A O 13
ATOM 26070 N N . ASN A 1 90 ? 1.402 -2.310 -7.639 1.00 0.00 97 ASN A N 13
ATOM 26071 C CA . ASN A 1 90 ? 1.530 -2.892 -8.975 1.00 0.00 97 ASN A CA 13
ATOM 26072 C C . ASN A 1 90 ? 2.973 -3.290 -9.283 1.00 0.00 97 ASN A C 13
ATOM 26073 O O . ASN A 1 90 ? 3.263 -4.459 -9.533 1.00 0.00 97 ASN A O 13
ATOM 26084 N N . GLU A 1 91 ? 3.870 -2.310 -9.270 1.00 0.00 98 GLU A N 13
ATOM 26085 C CA . GLU A 1 91 ? 5.281 -2.557 -9.556 1.00 0.00 98 GLU A CA 13
ATOM 26086 C C . GLU A 1 91 ? 5.875 -3.594 -8.602 1.00 0.00 98 GLU A C 13
ATOM 26087 O O . GLU A 1 91 ? 6.902 -4.203 -8.899 1.00 0.00 98 GLU A O 13
ATOM 26099 N N . LEU A 1 92 ? 5.230 -3.788 -7.455 1.00 0.00 99 LEU A N 13
ATOM 26100 C CA . LEU A 1 92 ? 5.709 -4.747 -6.465 1.00 0.00 99 LEU A CA 13
ATOM 26101 C C . LEU A 1 92 ? 5.097 -6.129 -6.683 1.00 0.00 99 LEU A C 13
ATOM 26102 O O . LEU A 1 92 ? 5.810 -7.107 -6.906 1.00 0.00 99 LEU A O 13
ATOM 26118 N N . TYR A 1 93 ? 3.774 -6.201 -6.604 1.00 0.00 100 TYR A N 13
ATOM 26119 C CA . TYR A 1 93 ? 3.058 -7.461 -6.778 1.00 0.00 100 TYR A CA 13
ATOM 26120 C C . TYR A 1 93 ? 3.304 -8.067 -8.160 1.00 0.00 100 TYR A C 13
ATOM 26121 O O . TYR A 1 93 ? 3.062 -9.254 -8.374 1.00 0.00 100 TYR A O 13
ATOM 26139 N N . ASN A 1 94 ? 3.779 -7.251 -9.097 1.00 0.00 101 ASN A N 13
ATOM 26140 C CA . ASN A 1 94 ? 4.043 -7.723 -10.453 1.00 0.00 101 ASN A CA 13
ATOM 26141 C C . ASN A 1 94 ? 5.512 -8.102 -10.628 1.00 0.00 101 ASN A C 13
ATOM 26142 O O . ASN A 1 94 ? 6.223 -7.515 -11.443 1.00 0.00 101 ASN A O 13
ATOM 26153 N N . ASP A 1 95 ? 5.957 -9.092 -9.861 1.00 0.00 102 ASP A N 13
ATOM 26154 C CA . ASP A 1 95 ? 7.338 -9.558 -9.934 1.00 0.00 102 ASP A CA 13
ATOM 26155 C C . ASP A 1 95 ? 7.394 -11.008 -10.405 1.00 0.00 102 ASP A C 13
ATOM 26156 O O . ASP A 1 95 ? 6.571 -11.831 -10.006 1.00 0.00 102 ASP A O 13
ATOM 26165 N N . ARG A 1 96 ? 8.366 -11.314 -11.260 1.00 0.00 103 ARG A N 13
ATOM 26166 C CA . ARG A 1 96 ? 8.521 -12.667 -11.786 1.00 0.00 103 ARG A CA 13
ATOM 26167 C C . ARG A 1 96 ? 9.889 -13.243 -11.431 1.00 0.00 103 ARG A C 13
ATOM 26168 O O . ARG A 1 96 ? 9.988 -14.357 -10.916 1.00 0.00 103 ARG A O 13
ATOM 26189 N N . PHE A 1 97 ? 10.941 -12.480 -11.710 1.00 0.00 104 PHE A N 13
ATOM 26190 C CA . PHE A 1 97 ? 12.300 -12.922 -11.420 1.00 0.00 104 PHE A CA 13
ATOM 26191 C C . PHE A 1 97 ? 12.638 -12.715 -9.948 1.00 0.00 104 PHE A C 13
ATOM 26192 O O . PHE A 1 97 ? 13.162 -13.613 -9.288 1.00 0.00 104 PHE A O 13
ATOM 26209 N N . ASP A 1 98 ? 12.335 -11.525 -9.439 1.00 0.00 105 ASP A N 13
ATOM 26210 C CA . ASP A 1 98 ? 12.608 -11.201 -8.043 1.00 0.00 105 ASP A CA 13
ATOM 26211 C C . ASP A 1 98 ? 11.342 -10.731 -7.335 1.00 0.00 105 ASP A C 13
ATOM 26212 O O . ASP A 1 98 ? 10.879 -9.611 -7.548 1.00 0.00 105 ASP A O 13
ATOM 26221 N N . SER A 1 99 ? 10.791 -11.594 -6.490 1.00 0.00 106 SER A N 13
ATOM 26222 C CA . SER A 1 99 ? 9.580 -11.268 -5.746 1.00 0.00 106 SER A CA 13
ATOM 26223 C C . SER A 1 99 ? 9.893 -11.061 -4.267 1.00 0.00 106 SER A C 13
ATOM 26224 O O . SER A 1 99 ? 9.050 -11.296 -3.405 1.00 0.00 106 SER A O 13
ATOM 26232 N N . ARG A 1 100 ? 11.113 -10.619 -3.985 1.00 0.00 107 ARG A N 13
ATOM 26233 C CA . ARG A 1 100 ? 11.548 -10.379 -2.613 1.00 0.00 107 ARG A CA 13
ATOM 26234 C C . ARG A 1 100 ? 10.610 -9.409 -1.898 1.00 0.00 107 ARG A C 13
ATOM 26235 O O . ARG A 1 100 ? 10.276 -9.599 -0.729 1.00 0.00 107 ARG A O 13
ATOM 26256 N N . TRP A 1 101 ? 10.205 -8.365 -2.608 1.00 0.00 108 TRP A N 13
ATOM 26257 C CA . TRP A 1 101 ? 9.321 -7.348 -2.049 1.00 0.00 108 TRP A CA 13
ATOM 26258 C C . TRP A 1 101 ? 7.935 -7.908 -1.734 1.00 0.00 108 TRP A C 13
ATOM 26259 O O . TRP A 1 101 ? 7.329 -7.544 -0.726 1.00 0.00 108 TRP A O 13
ATOM 26280 N N . ARG A 1 102 ? 7.430 -8.787 -2.595 1.00 0.00 109 ARG A N 13
ATOM 26281 C CA . ARG A 1 102 ? 6.110 -9.377 -2.387 1.00 0.00 109 ARG A CA 13
ATOM 26282 C C . ARG A 1 102 ? 6.196 -10.671 -1.581 1.00 0.00 109 ARG A C 13
ATOM 26283 O O . ARG A 1 102 ? 5.193 -11.147 -1.050 1.00 0.00 109 ARG A O 13
ATOM 26304 N N . ASP A 1 103 ? 7.397 -11.237 -1.486 1.00 0.00 110 ASP A N 13
ATOM 26305 C CA . ASP A 1 103 ? 7.601 -12.472 -0.737 1.00 0.00 110 ASP A CA 13
ATOM 26306 C C . ASP A 1 103 ? 7.712 -12.186 0.757 1.00 0.00 110 ASP A C 13
ATOM 26307 O O . ASP A 1 103 ? 7.380 -13.031 1.588 1.00 0.00 110 ASP A O 13
ATOM 26316 N N . THR A 1 104 ? 8.182 -10.987 1.091 1.00 0.00 111 THR A N 13
ATOM 26317 C CA . THR A 1 104 ? 8.339 -10.581 2.483 1.00 0.00 111 THR A CA 13
ATOM 26318 C C . THR A 1 104 ? 7.048 -10.796 3.269 1.00 0.00 111 THR A C 13
ATOM 26319 O O . THR A 1 104 ? 5.954 -10.538 2.768 1.00 0.00 111 THR A O 13
ATOM 26330 N N . LYS A 1 105 ? 7.186 -11.268 4.504 1.00 0.00 112 LYS A N 13
ATOM 26331 C CA . LYS A 1 105 ? 6.032 -11.515 5.360 1.00 0.00 112 LYS A CA 13
ATOM 26332 C C . LYS A 1 105 ? 5.245 -10.228 5.591 1.00 0.00 112 LYS A C 13
ATOM 26333 O O . LYS A 1 105 ? 4.023 -10.254 5.738 1.00 0.00 112 LYS A O 13
ATOM 26352 N N . ILE A 1 106 ? 5.955 -9.106 5.622 1.00 0.00 113 ILE A N 13
ATOM 26353 C CA . ILE A 1 106 ? 5.326 -7.809 5.835 1.00 0.00 113 ILE A CA 13
ATOM 26354 C C . ILE A 1 106 ? 4.394 -7.458 4.680 1.00 0.00 113 ILE A C 13
ATOM 26355 O O . ILE A 1 106 ? 3.335 -6.863 4.882 1.00 0.00 113 ILE A O 13
ATOM 26371 N N . ALA A 1 107 ? 4.793 -7.833 3.470 1.00 0.00 114 ALA A N 13
ATOM 26372 C CA . ALA A 1 107 ? 3.992 -7.560 2.284 1.00 0.00 114 ALA A CA 13
ATOM 26373 C C . ALA A 1 107 ? 2.701 -8.370 2.302 1.00 0.00 114 ALA A C 13
ATOM 26374 O O . ALA A 1 107 ? 1.629 -7.857 1.983 1.00 0.00 114 ALA A O 13
ATOM 26381 N N . GLN A 1 108 ? 2.813 -9.639 2.681 1.00 0.00 115 GLN A N 13
ATOM 26382 C CA . GLN A 1 108 ? 1.655 -10.524 2.744 1.00 0.00 115 GLN A CA 13
ATOM 26383 C C . GLN A 1 108 ? 0.676 -10.065 3.819 1.00 0.00 115 GLN A C 13
ATOM 26384 O O . GLN A 1 108 ? -0.540 -10.135 3.634 1.00 0.00 115 GLN A O 13
ATOM 26398 N N . ASP A 1 109 ? 1.210 -9.594 4.942 1.00 0.00 116 ASP A N 13
ATOM 26399 C CA . ASP A 1 109 ? 0.376 -9.124 6.043 1.00 0.00 116 ASP A CA 13
ATOM 26400 C C . ASP A 1 109 ? -0.160 -7.721 5.766 1.00 0.00 116 ASP A C 13
ATOM 26401 O O . ASP A 1 109 ? -1.151 -7.298 6.360 1.00 0.00 116 ASP A O 13
ATOM 26410 N N . PHE A 1 110 ? 0.505 -7.005 4.861 1.00 0.00 117 PHE A N 13
ATOM 26411 C CA . PHE A 1 110 ? 0.102 -5.651 4.505 1.00 0.00 117 PHE A CA 13
ATOM 26412 C C . PHE A 1 110 ? -1.375 -5.586 4.124 1.00 0.00 117 PHE A C 13
ATOM 26413 O O . PHE A 1 110 ? -2.107 -4.712 4.588 1.00 0.00 117 PHE A O 13
ATOM 26430 N N . LEU A 1 111 ? -1.803 -6.508 3.270 1.00 0.00 118 LEU A N 13
ATOM 26431 C CA . LEU A 1 111 ? -3.190 -6.545 2.821 1.00 0.00 118 LEU A CA 13
ATOM 26432 C C . LEU A 1 111 ? -3.999 -7.572 3.606 1.00 0.00 118 LEU A C 13
ATOM 26433 O O . LEU A 1 111 ? -4.984 -8.112 3.104 1.00 0.00 118 LEU A O 13
ATOM 26449 N N . GLN A 1 112 ? -3.579 -7.842 4.839 1.00 0.00 119 GLN A N 13
ATOM 26450 C CA . GLN A 1 112 ? -4.272 -8.808 5.683 1.00 0.00 119 GLN A CA 13
ATOM 26451 C C . GLN A 1 112 ? -4.404 -10.146 4.966 1.00 0.00 119 GLN A C 13
ATOM 26452 O O . GLN A 1 112 ? -5.429 -10.821 5.065 1.00 0.00 119 GLN A O 13
ATOM 26466 N N . LEU A 1 113 ? -3.359 -10.517 4.235 1.00 0.00 120 LEU A N 13
ATOM 26467 C CA . LEU A 1 113 ? -3.347 -11.768 3.487 1.00 0.00 120 LEU A CA 13
ATOM 26468 C C . LEU A 1 113 ? -2.787 -12.909 4.332 1.00 0.00 120 LEU A C 13
ATOM 26469 O O . LEU A 1 113 ? -2.032 -13.747 3.839 1.00 0.00 120 LEU A O 13
ATOM 26485 N N . SER A 1 114 ? -3.166 -12.939 5.607 1.00 0.00 121 SER A N 13
ATOM 26486 C CA . SER A 1 114 ? -2.708 -13.980 6.518 1.00 0.00 121 SER A CA 13
ATOM 26487 C C . SER A 1 114 ? -3.348 -15.322 6.173 1.00 0.00 121 SER A C 13
ATOM 26488 O O . SER A 1 114 ? -3.881 -15.500 5.077 1.00 0.00 121 SER A O 13
ATOM 26496 N N . LYS A 1 115 ? -3.292 -16.264 7.110 1.00 0.00 122 LYS A N 13
ATOM 26497 C CA . LYS A 1 115 ? -3.867 -17.588 6.899 1.00 0.00 122 LYS A CA 13
ATOM 26498 C C . LYS A 1 115 ? -5.029 -17.838 7.858 1.00 0.00 122 LYS A C 13
ATOM 26499 O O . LYS A 1 115 ? -4.852 -18.444 8.915 1.00 0.00 122 LYS A O 13
ATOM 26518 N N . PRO A 1 116 ? -6.238 -17.373 7.500 1.00 0.00 123 PRO A N 13
ATOM 26519 C CA . PRO A 1 116 ? -7.433 -17.551 8.333 1.00 0.00 123 PRO A CA 13
ATOM 26520 C C . PRO A 1 116 ? -7.680 -19.014 8.685 1.00 0.00 123 PRO A C 13
ATOM 26521 O O . PRO A 1 116 ? -7.269 -19.917 7.955 1.00 0.00 123 PRO A O 13
ATOM 26532 N N . ASN A 1 117 ? -8.355 -19.243 9.807 1.00 0.00 124 ASN A N 13
ATOM 26533 C CA . ASN A 1 117 ? -8.658 -20.597 10.257 1.00 0.00 124 ASN A CA 13
ATOM 26534 C C . ASN A 1 117 ? -9.672 -20.578 11.395 1.00 0.00 124 ASN A C 13
ATOM 26535 O O . ASN A 1 117 ? -10.846 -20.924 11.146 1.00 0.00 124 ASN A O 13
ATOM 26547 N N . LYS A 1 1 ? 5.794 -7.681 -26.589 1.00 0.00 8 LYS A N 14
ATOM 26548 C CA . LYS A 1 1 ? 5.177 -6.667 -25.695 1.00 0.00 8 LYS A CA 14
ATOM 26549 C C . LYS A 1 1 ? 4.795 -7.276 -24.350 1.00 0.00 8 LYS A C 14
ATOM 26550 O O . LYS A 1 1 ? 3.731 -7.877 -24.209 1.00 0.00 8 LYS A O 14
ATOM 26571 N N . MET A 1 2 ? 5.672 -7.116 -23.364 1.00 0.00 9 MET A N 14
ATOM 26572 C CA . MET A 1 2 ? 5.427 -7.650 -22.030 1.00 0.00 9 MET A CA 14
ATOM 26573 C C . MET A 1 2 ? 4.840 -6.580 -21.116 1.00 0.00 9 MET A C 14
ATOM 26574 O O . MET A 1 2 ? 5.391 -5.486 -20.990 1.00 0.00 9 MET A O 14
ATOM 26588 N N . SER A 1 3 ? 3.719 -6.902 -20.478 1.00 0.00 10 SER A N 14
ATOM 26589 C CA . SER A 1 3 ? 3.058 -5.968 -19.573 1.00 0.00 10 SER A CA 14
ATOM 26590 C C . SER A 1 3 ? 2.636 -6.665 -18.285 1.00 0.00 10 SER A C 14
ATOM 26591 O O . SER A 1 3 ? 1.931 -7.674 -18.315 1.00 0.00 10 SER A O 14
ATOM 26599 N N . GLU A 1 4 ? 3.071 -6.120 -17.153 1.00 0.00 11 GLU A N 14
ATOM 26600 C CA . GLU A 1 4 ? 2.737 -6.689 -15.853 1.00 0.00 11 GLU A CA 14
ATOM 26601 C C . GLU A 1 4 ? 2.015 -5.666 -14.982 1.00 0.00 11 GLU A C 14
ATOM 26602 O O . GLU A 1 4 ? 2.632 -4.748 -14.443 1.00 0.00 11 GLU A O 14
ATOM 26614 N N . LYS A 1 5 ? 0.703 -5.831 -14.850 1.00 0.00 12 LYS A N 14
ATOM 26615 C CA . LYS A 1 5 ? -0.105 -4.921 -14.046 1.00 0.00 12 LYS A CA 14
ATOM 26616 C C . LYS A 1 5 ? -1.213 -5.674 -13.315 1.00 0.00 12 LYS A C 14
ATOM 26617 O O . LYS A 1 5 ? -2.043 -6.335 -13.938 1.00 0.00 12 LYS A O 14
ATOM 26636 N N . LEU A 1 6 ? -1.219 -5.567 -11.989 1.00 0.00 13 LEU A N 14
ATOM 26637 C CA . LEU A 1 6 ? -2.227 -6.234 -11.172 1.00 0.00 13 LEU A CA 14
ATOM 26638 C C . LEU A 1 6 ? -3.455 -5.347 -10.998 1.00 0.00 13 LEU A C 14
ATOM 26639 O O . LEU A 1 6 ? -3.341 -4.126 -10.893 1.00 0.00 13 LEU A O 14
ATOM 26655 N N . ARG A 1 7 ? -4.630 -5.966 -10.972 1.00 0.00 14 ARG A N 14
ATOM 26656 C CA . ARG A 1 7 ? -5.874 -5.225 -10.812 1.00 0.00 14 ARG A CA 14
ATOM 26657 C C . ARG A 1 7 ? -5.970 -4.613 -9.419 1.00 0.00 14 ARG A C 14
ATOM 26658 O O . ARG A 1 7 ? -6.275 -5.299 -8.444 1.00 0.00 14 ARG A O 14
ATOM 26679 N N . ILE A 1 8 ? -5.703 -3.317 -9.339 1.00 0.00 15 ILE A N 14
ATOM 26680 C CA . ILE A 1 8 ? -5.752 -2.598 -8.076 1.00 0.00 15 ILE A CA 14
ATOM 26681 C C . ILE A 1 8 ? -6.350 -1.207 -8.271 1.00 0.00 15 ILE A C 14
ATOM 26682 O O . ILE A 1 8 ? -5.766 -0.360 -8.946 1.00 0.00 15 ILE A O 14
ATOM 26698 N N . LYS A 1 9 ? -7.518 -0.978 -7.677 1.00 0.00 16 LYS A N 14
ATOM 26699 C CA . LYS A 1 9 ? -8.190 0.310 -7.792 1.00 0.00 16 LYS A CA 14
ATOM 26700 C C . LYS A 1 9 ? -8.727 0.762 -6.439 1.00 0.00 16 LYS A C 14
ATOM 26701 O O . LYS A 1 9 ? -9.301 -0.031 -5.693 1.00 0.00 16 LYS A O 14
ATOM 26720 N N . VAL A 1 10 ? -8.534 2.037 -6.126 1.00 0.00 17 VAL A N 14
ATOM 26721 C CA . VAL A 1 10 ? -8.998 2.588 -4.858 1.00 0.00 17 VAL A CA 14
ATOM 26722 C C . VAL A 1 10 ? -10.036 3.682 -5.083 1.00 0.00 17 VAL A C 14
ATOM 26723 O O . VAL A 1 10 ? -9.735 4.731 -5.653 1.00 0.00 17 VAL A O 14
ATOM 26736 N N . ASP A 1 11 ? -11.260 3.430 -4.632 1.00 0.00 18 ASP A N 14
ATOM 26737 C CA . ASP A 1 11 ? -12.343 4.394 -4.784 1.00 0.00 18 ASP A CA 14
ATOM 26738 C C . ASP A 1 11 ? -13.207 4.450 -3.527 1.00 0.00 18 ASP A C 14
ATOM 26739 O O . ASP A 1 11 ? -14.391 4.781 -3.591 1.00 0.00 18 ASP A O 14
ATOM 26748 N N . ASP A 1 12 ? -12.608 4.129 -2.384 1.00 0.00 19 ASP A N 14
ATOM 26749 C CA . ASP A 1 12 ? -13.325 4.147 -1.115 1.00 0.00 19 ASP A CA 14
ATOM 26750 C C . ASP A 1 12 ? -12.448 4.713 -0.004 1.00 0.00 19 ASP A C 14
ATOM 26751 O O . ASP A 1 12 ? -11.254 4.421 0.066 1.00 0.00 19 ASP A O 14
ATOM 26760 N N . VAL A 1 13 ? -13.045 5.526 0.861 1.00 0.00 20 VAL A N 14
ATOM 26761 C CA . VAL A 1 13 ? -12.314 6.133 1.967 1.00 0.00 20 VAL A CA 14
ATOM 26762 C C . VAL A 1 13 ? -13.226 6.377 3.163 1.00 0.00 20 VAL A C 14
ATOM 26763 O O . VAL A 1 13 ? -14.188 7.140 3.079 1.00 0.00 20 VAL A O 14
ATOM 26776 N N . LYS A 1 14 ? -12.914 5.726 4.279 1.00 0.00 21 LYS A N 14
ATOM 26777 C CA . LYS A 1 14 ? -13.702 5.873 5.497 1.00 0.00 21 LYS A CA 14
ATOM 26778 C C . LYS A 1 14 ? -13.017 6.825 6.472 1.00 0.00 21 LYS A C 14
ATOM 26779 O O . LYS A 1 14 ? -12.027 6.469 7.110 1.00 0.00 21 LYS A O 14
ATOM 26798 N N . ILE A 1 15 ? -13.549 8.038 6.580 1.00 0.00 22 ILE A N 14
ATOM 26799 C CA . ILE A 1 15 ? -12.988 9.040 7.475 1.00 0.00 22 ILE A CA 14
ATOM 26800 C C . ILE A 1 15 ? -13.356 8.748 8.926 1.00 0.00 22 ILE A C 14
ATOM 26801 O O . ILE A 1 15 ? -14.444 9.099 9.382 1.00 0.00 22 ILE A O 14
ATOM 26817 N N . ASN A 1 16 ? -12.442 8.108 9.648 1.00 0.00 23 ASN A N 14
ATOM 26818 C CA . ASN A 1 16 ? -12.674 7.775 11.048 1.00 0.00 23 ASN A CA 14
ATOM 26819 C C . ASN A 1 16 ? -12.103 8.859 11.961 1.00 0.00 23 ASN A C 14
ATOM 26820 O O . ASN A 1 16 ? -11.065 9.449 11.662 1.00 0.00 23 ASN A O 14
ATOM 26831 N N . PRO A 1 17 ? -12.779 9.140 13.090 1.00 0.00 24 PRO A N 14
ATOM 26832 C CA . PRO A 1 17 ? -12.333 10.164 14.043 1.00 0.00 24 PRO A CA 14
ATOM 26833 C C . PRO A 1 17 ? -10.898 9.948 14.512 1.00 0.00 24 PRO A C 14
ATOM 26834 O O . PRO A 1 17 ? -10.240 10.881 14.973 1.00 0.00 24 PRO A O 14
ATOM 26845 N N . LYS A 1 18 ? -10.417 8.713 14.399 1.00 0.00 25 LYS A N 14
ATOM 26846 C CA . LYS A 1 18 ? -9.061 8.385 14.823 1.00 0.00 25 LYS A CA 14
ATOM 26847 C C . LYS A 1 18 ? -8.094 8.379 13.642 1.00 0.00 25 LYS A C 14
ATOM 26848 O O . LYS A 1 18 ? -6.905 8.649 13.805 1.00 0.00 25 LYS A O 14
ATOM 26867 N N . TYR A 1 19 ? -8.607 8.067 12.456 1.00 0.00 26 TYR A N 14
ATOM 26868 C CA . TYR A 1 19 ? -7.776 8.025 11.257 1.00 0.00 26 TYR A CA 14
ATOM 26869 C C . TYR A 1 19 ? -8.621 7.801 10.008 1.00 0.00 26 TYR A C 14
ATOM 26870 O O . TYR A 1 19 ? -9.764 7.353 10.090 1.00 0.00 26 TYR A O 14
ATOM 26888 N N . VAL A 1 20 ? -8.048 8.116 8.850 1.00 0.00 27 VAL A N 14
ATOM 26889 C CA . VAL A 1 20 ? -8.743 7.950 7.579 1.00 0.00 27 VAL A CA 14
ATOM 26890 C C . VAL A 1 20 ? -8.322 6.655 6.891 1.00 0.00 27 VAL A C 14
ATOM 26891 O O . VAL A 1 20 ? -7.149 6.465 6.570 1.00 0.00 27 VAL A O 14
ATOM 26904 N N . LEU A 1 21 ? -9.285 5.766 6.673 1.00 0.00 28 LEU A N 14
ATOM 26905 C CA . LEU A 1 21 ? -9.015 4.486 6.027 1.00 0.00 28 LEU A CA 14
ATOM 26906 C C . LEU A 1 21 ? -9.163 4.589 4.513 1.00 0.00 28 LEU A C 14
ATOM 26907 O O . LEU A 1 21 ? -9.815 5.500 4.002 1.00 0.00 28 LEU A O 14
ATOM 26923 N N . TYR A 1 22 ? -8.552 3.647 3.800 1.00 0.00 29 TYR A N 14
ATOM 26924 C CA . TYR A 1 22 ? -8.613 3.628 2.343 1.00 0.00 29 TYR A CA 14
ATOM 26925 C C . TYR A 1 22 ? -9.056 2.258 1.838 1.00 0.00 29 TYR A C 14
ATOM 26926 O O . TYR A 1 22 ? -8.433 1.243 2.145 1.00 0.00 29 TYR A O 14
ATOM 26944 N N . GLY A 1 23 ? -10.134 2.238 1.062 1.00 0.00 30 GLY A N 14
ATOM 26945 C CA . GLY A 1 23 ? -10.639 0.986 0.530 1.00 0.00 30 GLY A CA 14
ATOM 26946 C C . GLY A 1 23 ? -10.001 0.621 -0.795 1.00 0.00 30 GLY A C 14
ATOM 26947 O O . GLY A 1 23 ? -10.436 1.085 -1.849 1.00 0.00 30 GLY A O 14
ATOM 26951 N N . VAL A 1 24 ? -8.967 -0.213 -0.743 1.00 0.00 31 VAL A N 14
ATOM 26952 C CA . VAL A 1 24 ? -8.268 -0.641 -1.948 1.00 0.00 31 VAL A CA 14
ATOM 26953 C C . VAL A 1 24 ? -8.935 -1.865 -2.561 1.00 0.00 31 VAL A C 14
ATOM 26954 O O . VAL A 1 24 ? -8.910 -2.953 -1.987 1.00 0.00 31 VAL A O 14
ATOM 26967 N N . SER A 1 25 ? -9.534 -1.677 -3.732 1.00 0.00 32 SER A N 14
ATOM 26968 C CA . SER A 1 25 ? -10.214 -2.764 -4.426 1.00 0.00 32 SER A CA 14
ATOM 26969 C C . SER A 1 25 ? -9.221 -3.623 -5.202 1.00 0.00 32 SER A C 14
ATOM 26970 O O . SER A 1 25 ? -8.390 -3.109 -5.950 1.00 0.00 32 SER A O 14
ATOM 26978 N N . THR A 1 26 ? -9.314 -4.936 -5.015 1.00 0.00 33 THR A N 14
ATOM 26979 C CA . THR A 1 26 ? -8.424 -5.871 -5.694 1.00 0.00 33 THR A CA 14
ATOM 26980 C C . THR A 1 26 ? -9.178 -7.135 -6.101 1.00 0.00 33 THR A C 14
ATOM 26981 O O . THR A 1 26 ? -10.277 -7.394 -5.608 1.00 0.00 33 THR A O 14
ATOM 26992 N N . PRO A 1 27 ? -8.600 -7.944 -7.008 1.00 0.00 34 PRO A N 14
ATOM 26993 C CA . PRO A 1 27 ? -9.217 -9.185 -7.480 1.00 0.00 34 PRO A CA 14
ATOM 26994 C C . PRO A 1 27 ? -9.852 -9.983 -6.347 1.00 0.00 34 PRO A C 14
ATOM 26995 O O . PRO A 1 27 ? -10.839 -10.691 -6.550 1.00 0.00 34 PRO A O 14
ATOM 27006 N N . ASN A 1 28 ? -9.286 -9.858 -5.153 1.00 0.00 35 ASN A N 14
ATOM 27007 C CA . ASN A 1 28 ? -9.804 -10.559 -3.986 1.00 0.00 35 ASN A CA 14
ATOM 27008 C C . ASN A 1 28 ? -10.982 -9.799 -3.387 1.00 0.00 35 ASN A C 14
ATOM 27009 O O . ASN A 1 28 ? -12.058 -10.361 -3.185 1.00 0.00 35 ASN A O 14
ATOM 27020 N N . LYS A 1 29 ? -10.770 -8.513 -3.112 1.00 0.00 36 LYS A N 14
ATOM 27021 C CA . LYS A 1 29 ? -11.812 -7.661 -2.541 1.00 0.00 36 LYS A CA 14
ATOM 27022 C C . LYS A 1 29 ? -11.230 -6.329 -2.077 1.00 0.00 36 LYS A C 14
ATOM 27023 O O . LYS A 1 29 ? -10.041 -6.062 -2.257 1.00 0.00 36 LYS A O 14
ATOM 27042 N N . ARG A 1 30 ? -12.077 -5.494 -1.482 1.00 0.00 37 ARG A N 14
ATOM 27043 C CA . ARG A 1 30 ? -11.647 -4.189 -0.994 1.00 0.00 37 ARG A CA 14
ATOM 27044 C C . ARG A 1 30 ? -10.961 -4.314 0.363 1.00 0.00 37 ARG A C 14
ATOM 27045 O O . ARG A 1 30 ? -11.530 -4.857 1.310 1.00 0.00 37 ARG A O 14
ATOM 27066 N N . LEU A 1 31 ? -9.735 -3.809 0.448 1.00 0.00 38 LEU A N 14
ATOM 27067 C CA . LEU A 1 31 ? -8.968 -3.865 1.687 1.00 0.00 38 LEU A CA 14
ATOM 27068 C C . LEU A 1 31 ? -8.823 -2.476 2.302 1.00 0.00 38 LEU A C 14
ATOM 27069 O O . LEU A 1 31 ? -8.430 -1.525 1.627 1.00 0.00 38 LEU A O 14
ATOM 27085 N N . TYR A 1 32 ? -9.143 -2.368 3.589 1.00 0.00 39 TYR A N 14
ATOM 27086 C CA . TYR A 1 32 ? -9.048 -1.097 4.297 1.00 0.00 39 TYR A CA 14
ATOM 27087 C C . TYR A 1 32 ? -7.678 -0.940 4.950 1.00 0.00 39 TYR A C 14
ATOM 27088 O O . TYR A 1 32 ? -7.157 -1.879 5.553 1.00 0.00 39 TYR A O 14
ATOM 27106 N N . LYS A 1 33 ? -7.101 0.250 4.825 1.00 0.00 40 LYS A N 14
ATOM 27107 C CA . LYS A 1 33 ? -5.792 0.529 5.403 1.00 0.00 40 LYS A CA 14
ATOM 27108 C C . LYS A 1 33 ? -5.645 2.014 5.722 1.00 0.00 40 LYS A C 14
ATOM 27109 O O . LYS A 1 33 ? -6.489 2.826 5.345 1.00 0.00 40 LYS A O 14
ATOM 27128 N N . ARG A 1 34 ? -4.568 2.359 6.419 1.00 0.00 41 ARG A N 14
ATOM 27129 C CA . ARG A 1 34 ? -4.310 3.747 6.790 1.00 0.00 41 ARG A CA 14
ATOM 27130 C C . ARG A 1 34 ? -3.104 4.294 6.033 1.00 0.00 41 ARG A C 14
ATOM 27131 O O . ARG A 1 34 ? -2.280 3.534 5.526 1.00 0.00 41 ARG A O 14
ATOM 27152 N N . TYR A 1 35 ? -3.006 5.618 5.962 1.00 0.00 42 TYR A N 14
ATOM 27153 C CA . TYR A 1 35 ? -1.898 6.264 5.269 1.00 0.00 42 TYR A CA 14
ATOM 27154 C C . TYR A 1 35 ? -0.570 5.914 5.932 1.00 0.00 42 TYR A C 14
ATOM 27155 O O . TYR A 1 35 ? 0.367 5.463 5.273 1.00 0.00 42 TYR A O 14
ATOM 27173 N N . SER A 1 36 ? -0.500 6.121 7.244 1.00 0.00 43 SER A N 14
ATOM 27174 C CA . SER A 1 36 ? 0.711 5.824 8.000 1.00 0.00 43 SER A CA 14
ATOM 27175 C C . SER A 1 36 ? 1.079 4.348 7.877 1.00 0.00 43 SER A C 14
ATOM 27176 O O . SER A 1 36 ? 2.246 3.978 8.002 1.00 0.00 43 SER A O 14
ATOM 27184 N N . GLU A 1 37 ? 0.076 3.511 7.629 1.00 0.00 44 GLU A N 14
ATOM 27185 C CA . GLU A 1 37 ? 0.296 2.076 7.487 1.00 0.00 44 GLU A CA 14
ATOM 27186 C C . GLU A 1 37 ? 1.171 1.782 6.274 1.00 0.00 44 GLU A C 14
ATOM 27187 O O . GLU A 1 37 ? 2.084 0.957 6.339 1.00 0.00 44 GLU A O 14
ATOM 27199 N N . PHE A 1 38 ? 0.890 2.463 5.168 1.00 0.00 45 PHE A N 14
ATOM 27200 C CA . PHE A 1 38 ? 1.653 2.276 3.941 1.00 0.00 45 PHE A CA 14
ATOM 27201 C C . PHE A 1 38 ? 3.120 2.630 4.162 1.00 0.00 45 PHE A C 14
ATOM 27202 O O . PHE A 1 38 ? 4.015 1.864 3.805 1.00 0.00 45 PHE A O 14
ATOM 27219 N N . TRP A 1 39 ? 3.359 3.793 4.761 1.00 0.00 46 TRP A N 14
ATOM 27220 C CA . TRP A 1 39 ? 4.719 4.242 5.036 1.00 0.00 46 TRP A CA 14
ATOM 27221 C C . TRP A 1 39 ? 5.432 3.251 5.951 1.00 0.00 46 TRP A C 14
ATOM 27222 O O . TRP A 1 39 ? 6.627 2.998 5.800 1.00 0.00 46 TRP A O 14
ATOM 27243 N N . LYS A 1 40 ? 4.686 2.690 6.899 1.00 0.00 47 LYS A N 14
ATOM 27244 C CA . LYS A 1 40 ? 5.243 1.724 7.838 1.00 0.00 47 LYS A CA 14
ATOM 27245 C C . LYS A 1 40 ? 5.781 0.502 7.102 1.00 0.00 47 LYS A C 14
ATOM 27246 O O . LYS A 1 40 ? 6.709 -0.156 7.571 1.00 0.00 47 LYS A O 14
ATOM 27265 N N . LEU A 1 41 ? 5.192 0.203 5.948 1.00 0.00 48 LEU A N 14
ATOM 27266 C CA . LEU A 1 41 ? 5.613 -0.941 5.148 1.00 0.00 48 LEU A CA 14
ATOM 27267 C C . LEU A 1 41 ? 6.763 -0.560 4.220 1.00 0.00 48 LEU A C 14
ATOM 27268 O O . LEU A 1 41 ? 7.651 -1.368 3.951 1.00 0.00 48 LEU A O 14
ATOM 27284 N N . LYS A 1 42 ? 6.740 0.677 3.734 1.00 0.00 49 LYS A N 14
ATOM 27285 C CA . LYS A 1 42 ? 7.778 1.169 2.833 1.00 0.00 49 LYS A CA 14
ATOM 27286 C C . LYS A 1 42 ? 9.167 0.990 3.441 1.00 0.00 49 LYS A C 14
ATOM 27287 O O . LYS A 1 42 ? 9.944 0.143 3.001 1.00 0.00 49 LYS A O 14
ATOM 27306 N N . THR A 1 43 ? 9.472 1.801 4.449 1.00 0.00 50 THR A N 14
ATOM 27307 C CA . THR A 1 43 ? 10.769 1.741 5.118 1.00 0.00 50 THR A CA 14
ATOM 27308 C C . THR A 1 43 ? 11.089 0.323 5.583 1.00 0.00 50 THR A C 14
ATOM 27309 O O . THR A 1 43 ? 12.245 -0.097 5.569 1.00 0.00 50 THR A O 14
ATOM 27320 N N . ARG A 1 44 ? 10.060 -0.414 5.990 1.00 0.00 51 ARG A N 14
ATOM 27321 C CA . ARG A 1 44 ? 10.243 -1.786 6.455 1.00 0.00 51 ARG A CA 14
ATOM 27322 C C . ARG A 1 44 ? 10.944 -2.628 5.392 1.00 0.00 51 ARG A C 14
ATOM 27323 O O . ARG A 1 44 ? 12.054 -3.116 5.606 1.00 0.00 51 ARG A O 14
ATOM 27344 N N . LEU A 1 45 ? 10.291 -2.787 4.243 1.00 0.00 52 LEU A N 14
ATOM 27345 C CA . LEU A 1 45 ? 10.848 -3.562 3.137 1.00 0.00 52 LEU A CA 14
ATOM 27346 C C . LEU A 1 45 ? 12.309 -3.199 2.896 1.00 0.00 52 LEU A C 14
ATOM 27347 O O . LEU A 1 45 ? 13.117 -4.046 2.512 1.00 0.00 52 LEU A O 14
ATOM 27363 N N . GLU A 1 46 ? 12.641 -1.931 3.122 1.00 0.00 53 GLU A N 14
ATOM 27364 C CA . GLU A 1 46 ? 14.005 -1.452 2.926 1.00 0.00 53 GLU A CA 14
ATOM 27365 C C . GLU A 1 46 ? 14.948 -2.030 3.977 1.00 0.00 53 GLU A C 14
ATOM 27366 O O . GLU A 1 46 ? 16.097 -2.358 3.680 1.00 0.00 53 GLU A O 14
ATOM 27378 N N . ARG A 1 47 ? 14.457 -2.153 5.205 1.00 0.00 54 ARG A N 14
ATOM 27379 C CA . ARG A 1 47 ? 15.259 -2.691 6.300 1.00 0.00 54 ARG A CA 14
ATOM 27380 C C . ARG A 1 47 ? 15.137 -4.211 6.376 1.00 0.00 54 ARG A C 14
ATOM 27381 O O . ARG A 1 47 ? 16.010 -4.886 6.921 1.00 0.00 54 ARG A O 14
ATOM 27402 N N . ASP A 1 48 ? 14.050 -4.744 5.828 1.00 0.00 55 ASP A N 14
ATOM 27403 C CA . ASP A 1 48 ? 13.816 -6.182 5.836 1.00 0.00 55 ASP A CA 14
ATOM 27404 C C . ASP A 1 48 ? 14.446 -6.838 4.614 1.00 0.00 55 ASP A C 14
ATOM 27405 O O . ASP A 1 48 ? 15.022 -7.923 4.705 1.00 0.00 55 ASP A O 14
ATOM 27414 N N . VAL A 1 49 ? 14.336 -6.171 3.472 1.00 0.00 56 VAL A N 14
ATOM 27415 C CA . VAL A 1 49 ? 14.896 -6.683 2.229 1.00 0.00 56 VAL A CA 14
ATOM 27416 C C . VAL A 1 49 ? 16.341 -6.235 2.058 1.00 0.00 56 VAL A C 14
ATOM 27417 O O . VAL A 1 49 ? 17.158 -6.945 1.471 1.00 0.00 56 VAL A O 14
ATOM 27430 N N . GLY A 1 50 ? 16.649 -5.051 2.574 1.00 0.00 57 GLY A N 14
ATOM 27431 C CA . GLY A 1 50 ? 17.995 -4.522 2.467 1.00 0.00 57 GLY A CA 14
ATOM 27432 C C . GLY A 1 50 ? 18.286 -3.948 1.094 1.00 0.00 57 GLY A C 14
ATOM 27433 O O . GLY A 1 50 ? 19.445 -3.804 0.708 1.00 0.00 57 GLY A O 14
ATOM 27437 N N . SER A 1 51 ? 17.231 -3.619 0.354 1.00 0.00 58 SER A N 14
ATOM 27438 C CA . SER A 1 51 ? 17.380 -3.059 -0.983 1.00 0.00 58 SER A CA 14
ATOM 27439 C C . SER A 1 51 ? 16.659 -1.720 -1.094 1.00 0.00 58 SER A C 14
ATOM 27440 O O . SER A 1 51 ? 15.836 -1.374 -0.246 1.00 0.00 58 SER A O 14
ATOM 27448 N N . THR A 1 52 ? 16.972 -0.970 -2.146 1.00 0.00 59 THR A N 14
ATOM 27449 C CA . THR A 1 52 ? 16.352 0.331 -2.368 1.00 0.00 59 THR A CA 14
ATOM 27450 C C . THR A 1 52 ? 15.027 0.180 -3.109 1.00 0.00 59 THR A C 14
ATOM 27451 O O . THR A 1 52 ? 14.969 -0.423 -4.180 1.00 0.00 59 THR A O 14
ATOM 27462 N N . ILE A 1 53 ? 13.965 0.731 -2.530 1.00 0.00 60 ILE A N 14
ATOM 27463 C CA . ILE A 1 53 ? 12.642 0.656 -3.136 1.00 0.00 60 ILE A CA 14
ATOM 27464 C C . ILE A 1 53 ? 12.462 1.745 -4.196 1.00 0.00 60 ILE A C 14
ATOM 27465 O O . ILE A 1 53 ? 12.807 2.903 -3.964 1.00 0.00 60 ILE A O 14
ATOM 27481 N N . PRO A 1 54 ? 11.923 1.392 -5.382 1.00 0.00 61 PRO A N 14
ATOM 27482 C CA . PRO A 1 54 ? 11.710 2.344 -6.468 1.00 0.00 61 PRO A CA 14
ATOM 27483 C C . PRO A 1 54 ? 10.382 3.091 -6.352 1.00 0.00 61 PRO A C 14
ATOM 27484 O O . PRO A 1 54 ? 9.817 3.520 -7.358 1.00 0.00 61 PRO A O 14
ATOM 27495 N N . TYR A 1 55 ? 9.888 3.247 -5.128 1.00 0.00 62 TYR A N 14
ATOM 27496 C CA . TYR A 1 55 ? 8.629 3.945 -4.900 1.00 0.00 62 TYR A CA 14
ATOM 27497 C C . TYR A 1 55 ? 8.864 5.281 -4.204 1.00 0.00 62 TYR A C 14
ATOM 27498 O O . TYR A 1 55 ? 9.748 5.404 -3.355 1.00 0.00 62 TYR A O 14
ATOM 27516 N N . ASP A 1 56 ? 8.070 6.280 -4.572 1.00 0.00 63 ASP A N 14
ATOM 27517 C CA . ASP A 1 56 ? 8.192 7.611 -3.987 1.00 0.00 63 ASP A CA 14
ATOM 27518 C C . ASP A 1 56 ? 7.102 7.853 -2.947 1.00 0.00 63 ASP A C 14
ATOM 27519 O O . ASP A 1 56 ? 5.912 7.781 -3.253 1.00 0.00 63 ASP A O 14
ATOM 27528 N N . PHE A 1 57 ? 7.517 8.140 -1.718 1.00 0.00 64 PHE A N 14
ATOM 27529 C CA . PHE A 1 57 ? 6.574 8.394 -0.635 1.00 0.00 64 PHE A CA 14
ATOM 27530 C C . PHE A 1 57 ? 6.982 9.632 0.162 1.00 0.00 64 PHE A C 14
ATOM 27531 O O . PHE A 1 57 ? 7.820 9.553 1.060 1.00 0.00 64 PHE A O 14
ATOM 27548 N N . PRO A 1 58 ? 6.392 10.799 -0.157 1.00 0.00 65 PRO A N 14
ATOM 27549 C CA . PRO A 1 58 ? 6.702 12.053 0.535 1.00 0.00 65 PRO A CA 14
ATOM 27550 C C . PRO A 1 58 ? 6.117 12.099 1.943 1.00 0.00 65 PRO A C 14
ATOM 27551 O O . PRO A 1 58 ? 4.899 12.097 2.121 1.00 0.00 65 PRO A O 14
ATOM 27562 N N . GLU A 1 59 ? 6.994 12.143 2.941 1.00 0.00 66 GLU A N 14
ATOM 27563 C CA . GLU A 1 59 ? 6.565 12.192 4.333 1.00 0.00 66 GLU A CA 14
ATOM 27564 C C . GLU A 1 59 ? 7.123 13.428 5.030 1.00 0.00 66 GLU A C 14
ATOM 27565 O O . GLU A 1 59 ? 8.057 14.061 4.537 1.00 0.00 66 GLU A O 14
ATOM 27577 N N . LYS A 1 60 ? 6.545 13.766 6.177 1.00 0.00 67 LYS A N 14
ATOM 27578 C CA . LYS A 1 60 ? 6.984 14.928 6.940 1.00 0.00 67 LYS A CA 14
ATOM 27579 C C . LYS A 1 60 ? 7.129 14.585 8.423 1.00 0.00 67 LYS A C 14
ATOM 27580 O O . LYS A 1 60 ? 6.208 14.040 9.032 1.00 0.00 67 LYS A O 14
ATOM 27599 N N . PRO A 1 61 ? 8.290 14.900 9.028 1.00 0.00 68 PRO A N 14
ATOM 27600 C CA . PRO A 1 61 ? 8.539 14.619 10.446 1.00 0.00 68 PRO A CA 14
ATOM 27601 C C . PRO A 1 61 ? 7.455 15.195 11.350 1.00 0.00 68 PRO A C 14
ATOM 27602 O O . PRO A 1 61 ? 6.824 16.199 11.017 1.00 0.00 68 PRO A O 14
ATOM 27613 N N . GLY A 1 62 ? 7.244 14.555 12.496 1.00 0.00 69 GLY A N 14
ATOM 27614 C CA . GLY A 1 62 ? 6.236 15.020 13.430 1.00 0.00 69 GLY A CA 14
ATOM 27615 C C . GLY A 1 62 ? 6.841 15.713 14.634 1.00 0.00 69 GLY A C 14
ATOM 27616 O O . GLY A 1 62 ? 6.685 15.255 15.767 1.00 0.00 69 GLY A O 14
ATOM 27620 N N . VAL A 1 63 ? 7.535 16.819 14.390 1.00 0.00 70 VAL A N 14
ATOM 27621 C CA . VAL A 1 63 ? 8.169 17.577 15.462 1.00 0.00 70 VAL A CA 14
ATOM 27622 C C . VAL A 1 63 ? 7.263 18.708 15.946 1.00 0.00 70 VAL A C 14
ATOM 27623 O O . VAL A 1 63 ? 6.611 18.591 16.984 1.00 0.00 70 VAL A O 14
ATOM 27636 N N . LEU A 1 64 ? 7.229 19.802 15.192 1.00 0.00 71 LEU A N 14
ATOM 27637 C CA . LEU A 1 64 ? 6.404 20.950 15.550 1.00 0.00 71 LEU A CA 14
ATOM 27638 C C . LEU A 1 64 ? 5.735 21.549 14.314 1.00 0.00 71 LEU A C 14
ATOM 27639 O O . LEU A 1 64 ? 5.996 22.694 13.944 1.00 0.00 71 LEU A O 14
ATOM 27655 N N . ASP A 1 65 ? 4.868 20.765 13.680 1.00 0.00 72 ASP A N 14
ATOM 27656 C CA . ASP A 1 65 ? 4.161 21.217 12.486 1.00 0.00 72 ASP A CA 14
ATOM 27657 C C . ASP A 1 65 ? 3.163 22.318 12.829 1.00 0.00 72 ASP A C 14
ATOM 27658 O O . ASP A 1 65 ? 2.417 22.213 13.803 1.00 0.00 72 ASP A O 14
ATOM 27667 N N . ARG A 1 66 ? 3.151 23.374 12.020 1.00 0.00 73 ARG A N 14
ATOM 27668 C CA . ARG A 1 66 ? 2.243 24.494 12.239 1.00 0.00 73 ARG A CA 14
ATOM 27669 C C . ARG A 1 66 ? 2.014 25.276 10.949 1.00 0.00 73 ARG A C 14
ATOM 27670 O O . ARG A 1 66 ? 0.886 25.647 10.628 1.00 0.00 73 ARG A O 14
ATOM 27691 N N . ARG A 1 67 ? 3.094 25.525 10.218 1.00 0.00 74 ARG A N 14
ATOM 27692 C CA . ARG A 1 67 ? 3.013 26.266 8.964 1.00 0.00 74 ARG A CA 14
ATOM 27693 C C . ARG A 1 67 ? 2.505 25.378 7.832 1.00 0.00 74 ARG A C 14
ATOM 27694 O O . ARG A 1 67 ? 1.805 25.844 6.933 1.00 0.00 74 ARG A O 14
ATOM 27715 N N . TRP A 1 68 ? 2.861 24.098 7.879 1.00 0.00 75 TRP A N 14
ATOM 27716 C CA . TRP A 1 68 ? 2.439 23.150 6.853 1.00 0.00 75 TRP A CA 14
ATOM 27717 C C . TRP A 1 68 ? 1.426 22.155 7.408 1.00 0.00 75 TRP A C 14
ATOM 27718 O O . TRP A 1 68 ? 1.419 20.985 7.027 1.00 0.00 75 TRP A O 14
ATOM 27739 N N . GLN A 1 69 ? 0.572 22.627 8.311 1.00 0.00 76 GLN A N 14
ATOM 27740 C CA . GLN A 1 69 ? -0.446 21.776 8.916 1.00 0.00 76 GLN A CA 14
ATOM 27741 C C . GLN A 1 69 ? -1.462 21.322 7.872 1.00 0.00 76 GLN A C 14
ATOM 27742 O O . GLN A 1 69 ? -1.570 21.914 6.798 1.00 0.00 76 GLN A O 14
ATOM 27756 N N . ARG A 1 70 ? -2.204 20.268 8.193 1.00 0.00 77 ARG A N 14
ATOM 27757 C CA . ARG A 1 70 ? -3.209 19.736 7.282 1.00 0.00 77 ARG A CA 14
ATOM 27758 C C . ARG A 1 70 ? -4.247 18.910 8.036 1.00 0.00 77 ARG A C 14
ATOM 27759 O O . ARG A 1 70 ? -3.923 18.226 9.007 1.00 0.00 77 ARG A O 14
ATOM 27780 N N . ARG A 1 71 ? -5.493 18.975 7.581 1.00 0.00 78 ARG A N 14
ATOM 27781 C CA . ARG A 1 71 ? -6.577 18.232 8.211 1.00 0.00 78 ARG A CA 14
ATOM 27782 C C . ARG A 1 71 ? -6.678 16.824 7.633 1.00 0.00 78 ARG A C 14
ATOM 27783 O O . ARG A 1 71 ? -7.041 16.645 6.469 1.00 0.00 78 ARG A O 14
ATOM 27804 N N . TYR A 1 72 ? -6.354 15.829 8.452 1.00 0.00 79 TYR A N 14
ATOM 27805 C CA . TYR A 1 72 ? -6.403 14.433 8.025 1.00 0.00 79 TYR A CA 14
ATOM 27806 C C . TYR A 1 72 ? -7.721 14.115 7.319 1.00 0.00 79 TYR A C 14
ATOM 27807 O O . TYR A 1 72 ? -7.779 13.237 6.459 1.00 0.00 79 TYR A O 14
ATOM 27825 N N . ASP A 1 73 ? -8.776 14.835 7.689 1.00 0.00 80 ASP A N 14
ATOM 27826 C CA . ASP A 1 73 ? -10.089 14.627 7.089 1.00 0.00 80 ASP A CA 14
ATOM 27827 C C . ASP A 1 73 ? -10.348 15.631 5.970 1.00 0.00 80 ASP A C 14
ATOM 27828 O O . ASP A 1 73 ? -11.482 16.062 5.761 1.00 0.00 80 ASP A O 14
ATOM 27837 N N . ASP A 1 74 ? -9.291 15.998 5.252 1.00 0.00 81 ASP A N 14
ATOM 27838 C CA . ASP A 1 74 ? -9.406 16.949 4.151 1.00 0.00 81 ASP A CA 14
ATOM 27839 C C . ASP A 1 74 ? -9.437 16.224 2.807 1.00 0.00 81 ASP A C 14
ATOM 27840 O O . ASP A 1 74 ? -8.409 15.742 2.332 1.00 0.00 81 ASP A O 14
ATOM 27849 N N . PRO A 1 75 ? -10.620 16.136 2.167 1.00 0.00 82 PRO A N 14
ATOM 27850 C CA . PRO A 1 75 ? -10.767 15.464 0.872 1.00 0.00 82 PRO A CA 14
ATOM 27851 C C . PRO A 1 75 ? -9.712 15.907 -0.137 1.00 0.00 82 PRO A C 14
ATOM 27852 O O . PRO A 1 75 ? -9.365 15.163 -1.055 1.00 0.00 82 PRO A O 14
ATOM 27863 N N . GLU A 1 76 ? -9.204 17.123 0.038 1.00 0.00 83 GLU A N 14
ATOM 27864 C CA . GLU A 1 76 ? -8.188 17.664 -0.858 1.00 0.00 83 GLU A CA 14
ATOM 27865 C C . GLU A 1 76 ? -6.957 16.765 -0.894 1.00 0.00 83 GLU A C 14
ATOM 27866 O O . GLU A 1 76 ? -6.589 16.243 -1.947 1.00 0.00 83 GLU A O 14
ATOM 27878 N N . MET A 1 77 ? -6.324 16.585 0.261 1.00 0.00 84 MET A N 14
ATOM 27879 C CA . MET A 1 77 ? -5.136 15.744 0.356 1.00 0.00 84 MET A CA 14
ATOM 27880 C C . MET A 1 77 ? -5.512 14.269 0.259 1.00 0.00 84 MET A C 14
ATOM 27881 O O . MET A 1 77 ? -4.762 13.461 -0.289 1.00 0.00 84 MET A O 14
ATOM 27895 N N . ILE A 1 78 ? -6.682 13.928 0.789 1.00 0.00 85 ILE A N 14
ATOM 27896 C CA . ILE A 1 78 ? -7.162 12.553 0.759 1.00 0.00 85 ILE A CA 14
ATOM 27897 C C . ILE A 1 78 ? -7.340 12.074 -0.679 1.00 0.00 85 ILE A C 14
ATOM 27898 O O . ILE A 1 78 ? -6.926 10.970 -1.031 1.00 0.00 85 ILE A O 14
ATOM 27914 N N . ASP A 1 79 ? -7.955 12.915 -1.505 1.00 0.00 86 ASP A N 14
ATOM 27915 C CA . ASP A 1 79 ? -8.185 12.581 -2.907 1.00 0.00 86 ASP A CA 14
ATOM 27916 C C . ASP A 1 79 ? -6.888 12.148 -3.584 1.00 0.00 86 ASP A C 14
ATOM 27917 O O . ASP A 1 79 ? -6.843 11.123 -4.264 1.00 0.00 86 ASP A O 14
ATOM 27926 N N . GLU A 1 80 ? -5.834 12.933 -3.388 1.00 0.00 87 GLU A N 14
ATOM 27927 C CA . GLU A 1 80 ? -4.534 12.628 -3.975 1.00 0.00 87 GLU A CA 14
ATOM 27928 C C . GLU A 1 80 ? -3.863 11.482 -3.228 1.00 0.00 87 GLU A C 14
ATOM 27929 O O . GLU A 1 80 ? -3.184 10.649 -3.828 1.00 0.00 87 GLU A O 14
ATOM 27941 N N . ARG A 1 81 ? -4.064 11.439 -1.914 1.00 0.00 88 ARG A N 14
ATOM 27942 C CA . ARG A 1 81 ? -3.483 10.386 -1.089 1.00 0.00 88 ARG A CA 14
ATOM 27943 C C . ARG A 1 81 ? -3.942 9.013 -1.573 1.00 0.00 88 ARG A C 14
ATOM 27944 O O . ARG A 1 81 ? -3.257 8.011 -1.368 1.00 0.00 88 ARG A O 14
ATOM 27965 N N . ARG A 1 82 ? -5.103 8.979 -2.221 1.00 0.00 89 ARG A N 14
ATOM 27966 C CA . ARG A 1 82 ? -5.653 7.735 -2.742 1.00 0.00 89 ARG A CA 14
ATOM 27967 C C . ARG A 1 82 ? -4.717 7.125 -3.779 1.00 0.00 89 ARG A C 14
ATOM 27968 O O . ARG A 1 82 ? -4.294 5.976 -3.648 1.00 0.00 89 ARG A O 14
ATOM 27989 N N . ILE A 1 83 ? -4.393 7.902 -4.809 1.00 0.00 90 ILE A N 14
ATOM 27990 C CA . ILE A 1 83 ? -3.504 7.432 -5.864 1.00 0.00 90 ILE A CA 14
ATOM 27991 C C . ILE A 1 83 ? -2.087 7.229 -5.341 1.00 0.00 90 ILE A C 14
ATOM 27992 O O . ILE A 1 83 ? -1.738 7.705 -4.262 1.00 0.00 90 ILE A O 14
ATOM 28008 N N . GLY A 1 84 ? -1.278 6.519 -6.118 1.00 0.00 91 GLY A N 14
ATOM 28009 C CA . GLY A 1 84 ? 0.094 6.261 -5.721 1.00 0.00 91 GLY A CA 14
ATOM 28010 C C . GLY A 1 84 ? 0.254 4.942 -4.987 1.00 0.00 91 GLY A C 14
ATOM 28011 O O . GLY A 1 84 ? 1.277 4.271 -5.119 1.00 0.00 91 GLY A O 14
ATOM 28015 N N . LEU A 1 85 ? -0.758 4.572 -4.209 1.00 0.00 92 LEU A N 14
ATOM 28016 C CA . LEU A 1 85 ? -0.723 3.328 -3.448 1.00 0.00 92 LEU A CA 14
ATOM 28017 C C . LEU A 1 85 ? -0.938 2.124 -4.359 1.00 0.00 92 LEU A C 14
ATOM 28018 O O . LEU A 1 85 ? -0.246 1.112 -4.241 1.00 0.00 92 LEU A O 14
ATOM 28034 N N . GLU A 1 86 ? -1.903 2.236 -5.265 1.00 0.00 93 GLU A N 14
ATOM 28035 C CA . GLU A 1 86 ? -2.212 1.151 -6.193 1.00 0.00 93 GLU A CA 14
ATOM 28036 C C . GLU A 1 86 ? -0.977 0.736 -6.991 1.00 0.00 93 GLU A C 14
ATOM 28037 O O . GLU A 1 86 ? -0.629 -0.443 -7.042 1.00 0.00 93 GLU A O 14
ATOM 28049 N N . ARG A 1 87 ? -0.318 1.710 -7.611 1.00 0.00 94 ARG A N 14
ATOM 28050 C CA . ARG A 1 87 ? 0.877 1.437 -8.406 1.00 0.00 94 ARG A CA 14
ATOM 28051 C C . ARG A 1 87 ? 2.003 0.892 -7.532 1.00 0.00 94 ARG A C 14
ATOM 28052 O O . ARG A 1 87 ? 2.842 0.120 -7.997 1.00 0.00 94 ARG A O 14
ATOM 28073 N N . PHE A 1 88 ? 2.015 1.295 -6.265 1.00 0.00 95 PHE A N 14
ATOM 28074 C CA . PHE A 1 88 ? 3.039 0.841 -5.331 1.00 0.00 95 PHE A CA 14
ATOM 28075 C C . PHE A 1 88 ? 2.996 -0.676 -5.174 1.00 0.00 95 PHE A C 14
ATOM 28076 O O . PHE A 1 88 ? 4.031 -1.324 -5.024 1.00 0.00 95 PHE A O 14
ATOM 28093 N N . LEU A 1 89 ? 1.790 -1.237 -5.211 1.00 0.00 96 LEU A N 14
ATOM 28094 C CA . LEU A 1 89 ? 1.612 -2.679 -5.076 1.00 0.00 96 LEU A CA 14
ATOM 28095 C C . LEU A 1 89 ? 1.713 -3.373 -6.432 1.00 0.00 96 LEU A C 14
ATOM 28096 O O . LEU A 1 89 ? 2.278 -4.459 -6.545 1.00 0.00 96 LEU A O 14
ATOM 28112 N N . ASN A 1 90 ? 1.149 -2.739 -7.456 1.00 0.00 97 ASN A N 14
ATOM 28113 C CA . ASN A 1 90 ? 1.161 -3.291 -8.808 1.00 0.00 97 ASN A CA 14
ATOM 28114 C C . ASN A 1 90 ? 2.547 -3.805 -9.198 1.00 0.00 97 ASN A C 14
ATOM 28115 O O . ASN A 1 90 ? 2.718 -4.987 -9.488 1.00 0.00 97 ASN A O 14
ATOM 28126 N N . GLU A 1 91 ? 3.528 -2.909 -9.212 1.00 0.00 98 GLU A N 14
ATOM 28127 C CA . GLU A 1 91 ? 4.894 -3.275 -9.578 1.00 0.00 98 GLU A CA 14
ATOM 28128 C C . GLU A 1 91 ? 5.549 -4.140 -8.502 1.00 0.00 98 GLU A C 14
ATOM 28129 O O . GLU A 1 91 ? 6.494 -4.878 -8.779 1.00 0.00 98 GLU A O 14
ATOM 28141 N N . LEU A 1 92 ? 5.047 -4.042 -7.275 1.00 0.00 99 LEU A N 14
ATOM 28142 C CA . LEU A 1 92 ? 5.593 -4.813 -6.163 1.00 0.00 99 LEU A CA 14
ATOM 28143 C C . LEU A 1 92 ? 5.209 -6.287 -6.262 1.00 0.00 99 LEU A C 14
ATOM 28144 O O . LEU A 1 92 ? 6.070 -7.167 -6.219 1.00 0.00 99 LEU A O 14
ATOM 28160 N N . TYR A 1 93 ? 3.912 -6.548 -6.374 1.00 0.00 100 TYR A N 14
ATOM 28161 C CA . TYR A 1 93 ? 3.410 -7.914 -6.456 1.00 0.00 100 TYR A CA 14
ATOM 28162 C C . TYR A 1 93 ? 3.655 -8.535 -7.831 1.00 0.00 100 TYR A C 14
ATOM 28163 O O . TYR A 1 93 ? 3.462 -9.737 -8.016 1.00 0.00 100 TYR A O 14
ATOM 28181 N N . ASN A 1 94 ? 4.083 -7.722 -8.794 1.00 0.00 101 ASN A N 14
ATOM 28182 C CA . ASN A 1 94 ? 4.353 -8.217 -10.141 1.00 0.00 101 ASN A CA 14
ATOM 28183 C C . ASN A 1 94 ? 5.842 -8.496 -10.330 1.00 0.00 101 ASN A C 14
ATOM 28184 O O . ASN A 1 94 ? 6.501 -7.873 -11.164 1.00 0.00 101 ASN A O 14
ATOM 28195 N N . ASP A 1 95 ? 6.368 -9.435 -9.551 1.00 0.00 102 ASP A N 14
ATOM 28196 C CA . ASP A 1 95 ? 7.780 -9.796 -9.633 1.00 0.00 102 ASP A CA 14
ATOM 28197 C C . ASP A 1 95 ? 7.949 -11.288 -9.896 1.00 0.00 102 ASP A C 14
ATOM 28198 O O . ASP A 1 95 ? 7.521 -12.121 -9.097 1.00 0.00 102 ASP A O 14
ATOM 28207 N N . ARG A 1 96 ? 8.578 -11.620 -11.019 1.00 0.00 103 ARG A N 14
ATOM 28208 C CA . ARG A 1 96 ? 8.806 -13.013 -11.386 1.00 0.00 103 ARG A CA 14
ATOM 28209 C C . ARG A 1 96 ? 10.269 -13.395 -11.184 1.00 0.00 103 ARG A C 14
ATOM 28210 O O . ARG A 1 96 ? 10.582 -14.537 -10.850 1.00 0.00 103 ARG A O 14
ATOM 28231 N N . PHE A 1 97 ? 11.160 -12.430 -11.387 1.00 0.00 104 PHE A N 14
ATOM 28232 C CA . PHE A 1 97 ? 12.590 -12.664 -11.223 1.00 0.00 104 PHE A CA 14
ATOM 28233 C C . PHE A 1 97 ? 13.013 -12.428 -9.777 1.00 0.00 104 PHE A C 14
ATOM 28234 O O . PHE A 1 97 ? 13.742 -13.228 -9.193 1.00 0.00 104 PHE A O 14
ATOM 28251 N N . ASP A 1 98 ? 12.542 -11.325 -9.206 1.00 0.00 105 ASP A N 14
ATOM 28252 C CA . ASP A 1 98 ? 12.860 -10.980 -7.827 1.00 0.00 105 ASP A CA 14
ATOM 28253 C C . ASP A 1 98 ? 11.627 -10.447 -7.109 1.00 0.00 105 ASP A C 14
ATOM 28254 O O . ASP A 1 98 ? 11.229 -9.298 -7.302 1.00 0.00 105 ASP A O 14
ATOM 28263 N N . SER A 1 99 ? 11.024 -11.294 -6.285 1.00 0.00 106 SER A N 14
ATOM 28264 C CA . SER A 1 99 ? 9.831 -10.913 -5.538 1.00 0.00 106 SER A CA 14
ATOM 28265 C C . SER A 1 99 ? 10.135 -10.778 -4.051 1.00 0.00 106 SER A C 14
ATOM 28266 O O . SER A 1 99 ? 9.266 -11.003 -3.209 1.00 0.00 106 SER A O 14
ATOM 28274 N N . ARG A 1 100 ? 11.372 -10.407 -3.734 1.00 0.00 107 ARG A N 14
ATOM 28275 C CA . ARG A 1 100 ? 11.782 -10.238 -2.345 1.00 0.00 107 ARG A CA 14
ATOM 28276 C C . ARG A 1 100 ? 10.902 -9.206 -1.648 1.00 0.00 107 ARG A C 14
ATOM 28277 O O . ARG A 1 100 ? 10.611 -9.321 -0.458 1.00 0.00 107 ARG A O 14
ATOM 28298 N N . TRP A 1 101 ? 10.482 -8.198 -2.404 1.00 0.00 108 TRP A N 14
ATOM 28299 C CA . TRP A 1 101 ? 9.634 -7.140 -1.871 1.00 0.00 108 TRP A CA 14
ATOM 28300 C C . TRP A 1 101 ? 8.321 -7.706 -1.337 1.00 0.00 108 TRP A C 14
ATOM 28301 O O . TRP A 1 101 ? 7.910 -7.395 -0.219 1.00 0.00 108 TRP A O 14
ATOM 28322 N N . ARG A 1 102 ? 7.667 -8.536 -2.143 1.00 0.00 109 ARG A N 14
ATOM 28323 C CA . ARG A 1 102 ? 6.401 -9.142 -1.747 1.00 0.00 109 ARG A CA 14
ATOM 28324 C C . ARG A 1 102 ? 6.637 -10.352 -0.843 1.00 0.00 109 ARG A C 14
ATOM 28325 O O . ARG A 1 102 ? 5.845 -10.632 0.057 1.00 0.00 109 ARG A O 14
ATOM 28346 N N . ASP A 1 103 ? 7.730 -11.068 -1.095 1.00 0.00 110 ASP A N 14
ATOM 28347 C CA . ASP A 1 103 ? 8.070 -12.250 -0.307 1.00 0.00 110 ASP A CA 14
ATOM 28348 C C . ASP A 1 103 ? 8.135 -11.914 1.180 1.00 0.00 110 ASP A C 14
ATOM 28349 O O . ASP A 1 103 ? 7.778 -12.731 2.028 1.00 0.00 110 ASP A O 14
ATOM 28358 N N . THR A 1 104 ? 8.592 -10.703 1.488 1.00 0.00 111 THR A N 14
ATOM 28359 C CA . THR A 1 104 ? 8.707 -10.249 2.867 1.00 0.00 111 THR A CA 14
ATOM 28360 C C . THR A 1 104 ? 7.423 -10.519 3.648 1.00 0.00 111 THR A C 14
ATOM 28361 O O . THR A 1 104 ? 6.321 -10.395 3.113 1.00 0.00 111 THR A O 14
ATOM 28372 N N . LYS A 1 105 ? 7.575 -10.888 4.916 1.00 0.00 112 LYS A N 14
ATOM 28373 C CA . LYS A 1 105 ? 6.431 -11.176 5.772 1.00 0.00 112 LYS A CA 14
ATOM 28374 C C . LYS A 1 105 ? 5.522 -9.956 5.889 1.00 0.00 112 LYS A C 14
ATOM 28375 O O . LYS A 1 105 ? 4.307 -10.087 6.034 1.00 0.00 112 LYS A O 14
ATOM 28394 N N . ILE A 1 106 ? 6.120 -8.772 5.825 1.00 0.00 113 ILE A N 14
ATOM 28395 C CA . ILE A 1 106 ? 5.364 -7.530 5.924 1.00 0.00 113 ILE A CA 14
ATOM 28396 C C . ILE A 1 106 ? 4.447 -7.348 4.719 1.00 0.00 113 ILE A C 14
ATOM 28397 O O . ILE A 1 106 ? 3.306 -6.908 4.857 1.00 0.00 113 ILE A O 14
ATOM 28413 N N . ALA A 1 107 ? 4.952 -7.694 3.539 1.00 0.00 114 ALA A N 14
ATOM 28414 C CA . ALA A 1 107 ? 4.173 -7.572 2.313 1.00 0.00 114 ALA A CA 14
ATOM 28415 C C . ALA A 1 107 ? 3.069 -8.622 2.268 1.00 0.00 114 ALA A C 14
ATOM 28416 O O . ALA A 1 107 ? 1.947 -8.340 1.847 1.00 0.00 114 ALA A O 14
ATOM 28423 N N . GLN A 1 108 ? 3.396 -9.832 2.709 1.00 0.00 115 GLN A N 14
ATOM 28424 C CA . GLN A 1 108 ? 2.434 -10.927 2.723 1.00 0.00 115 GLN A CA 14
ATOM 28425 C C . GLN A 1 108 ? 1.355 -10.692 3.776 1.00 0.00 115 GLN A C 14
ATOM 28426 O O . GLN A 1 108 ? 0.235 -11.185 3.648 1.00 0.00 115 GLN A O 14
ATOM 28440 N N . ASP A 1 109 ? 1.696 -9.937 4.815 1.00 0.00 116 ASP A N 14
ATOM 28441 C CA . ASP A 1 109 ? 0.751 -9.640 5.886 1.00 0.00 116 ASP A CA 14
ATOM 28442 C C . ASP A 1 109 ? 0.032 -8.315 5.638 1.00 0.00 116 ASP A C 14
ATOM 28443 O O . ASP A 1 109 ? -0.972 -8.016 6.285 1.00 0.00 116 ASP A O 14
ATOM 28452 N N . PHE A 1 110 ? 0.549 -7.523 4.702 1.00 0.00 117 PHE A N 14
ATOM 28453 C CA . PHE A 1 110 ? -0.045 -6.232 4.376 1.00 0.00 117 PHE A CA 14
ATOM 28454 C C . PHE A 1 110 ? -1.514 -6.383 3.990 1.00 0.00 117 PHE A C 14
ATOM 28455 O O . PHE A 1 110 ? -2.371 -5.642 4.474 1.00 0.00 117 PHE A O 14
ATOM 28472 N N . LEU A 1 111 ? -1.799 -7.341 3.115 1.00 0.00 118 LEU A N 14
ATOM 28473 C CA . LEU A 1 111 ? -3.165 -7.583 2.663 1.00 0.00 118 LEU A CA 14
ATOM 28474 C C . LEU A 1 111 ? -3.709 -8.893 3.226 1.00 0.00 118 LEU A C 14
ATOM 28475 O O . LEU A 1 111 ? -4.581 -9.521 2.626 1.00 0.00 118 LEU A O 14
ATOM 28491 N N . GLN A 1 112 ? -3.191 -9.299 4.380 1.00 0.00 119 GLN A N 14
ATOM 28492 C CA . GLN A 1 112 ? -3.630 -10.535 5.021 1.00 0.00 119 GLN A CA 14
ATOM 28493 C C . GLN A 1 112 ? -3.396 -11.736 4.110 1.00 0.00 119 GLN A C 14
ATOM 28494 O O . GLN A 1 112 ? -4.224 -12.644 4.036 1.00 0.00 119 GLN A O 14
ATOM 28508 N N . LEU A 1 113 ? -2.262 -11.733 3.418 1.00 0.00 120 LEU A N 14
ATOM 28509 C CA . LEU A 1 113 ? -1.915 -12.821 2.510 1.00 0.00 120 LEU A CA 14
ATOM 28510 C C . LEU A 1 113 ? -1.044 -13.859 3.212 1.00 0.00 120 LEU A C 14
ATOM 28511 O O . LEU A 1 113 ? -0.074 -14.359 2.642 1.00 0.00 120 LEU A O 14
ATOM 28527 N N . SER A 1 114 ? -1.395 -14.180 4.454 1.00 0.00 121 SER A N 14
ATOM 28528 C CA . SER A 1 114 ? -0.644 -15.158 5.232 1.00 0.00 121 SER A CA 14
ATOM 28529 C C . SER A 1 114 ? -1.565 -16.246 5.774 1.00 0.00 121 SER A C 14
ATOM 28530 O O . SER A 1 114 ? -2.779 -16.200 5.580 1.00 0.00 121 SER A O 14
ATOM 28538 N N . LYS A 1 115 ? -0.977 -17.225 6.455 1.00 0.00 122 LYS A N 14
ATOM 28539 C CA . LYS A 1 115 ? -1.744 -18.326 7.027 1.00 0.00 122 LYS A CA 14
ATOM 28540 C C . LYS A 1 115 ? -2.722 -17.815 8.084 1.00 0.00 122 LYS A C 14
ATOM 28541 O O . LYS A 1 115 ? -2.307 -17.306 9.126 1.00 0.00 122 LYS A O 14
ATOM 28560 N N . PRO A 1 116 ? -4.039 -17.942 7.836 1.00 0.00 123 PRO A N 14
ATOM 28561 C CA . PRO A 1 116 ? -5.065 -17.488 8.779 1.00 0.00 123 PRO A CA 14
ATOM 28562 C C . PRO A 1 116 ? -5.095 -18.326 10.052 1.00 0.00 123 PRO A C 14
ATOM 28563 O O . PRO A 1 116 ? -5.170 -19.553 9.997 1.00 0.00 123 PRO A O 14
ATOM 28574 N N . ASN A 1 117 ? -5.034 -17.655 11.198 1.00 0.00 124 ASN A N 14
ATOM 28575 C CA . ASN A 1 117 ? -5.054 -18.339 12.486 1.00 0.00 124 ASN A CA 14
ATOM 28576 C C . ASN A 1 117 ? -3.862 -19.281 12.621 1.00 0.00 124 ASN A C 14
ATOM 28577 O O . ASN A 1 117 ? -2.958 -19.216 11.762 1.00 0.00 124 ASN A O 14
ATOM 28589 N N . LYS A 1 1 ? 1.907 -9.568 -26.968 1.00 0.00 8 LYS A N 15
ATOM 28590 C CA . LYS A 1 1 ? 2.209 -10.069 -25.602 1.00 0.00 8 LYS A CA 15
ATOM 28591 C C . LYS A 1 1 ? 1.631 -9.146 -24.535 1.00 0.00 8 LYS A C 15
ATOM 28592 O O . LYS A 1 1 ? 1.785 -7.927 -24.606 1.00 0.00 8 LYS A O 15
ATOM 28613 N N . MET A 1 2 ? 0.964 -9.735 -23.547 1.00 0.00 9 MET A N 15
ATOM 28614 C CA . MET A 1 2 ? 0.362 -8.964 -22.466 1.00 0.00 9 MET A CA 15
ATOM 28615 C C . MET A 1 2 ? 1.424 -8.503 -21.472 1.00 0.00 9 MET A C 15
ATOM 28616 O O . MET A 1 2 ? 2.461 -9.148 -21.311 1.00 0.00 9 MET A O 15
ATOM 28630 N N . SER A 1 3 ? 1.158 -7.384 -20.808 1.00 0.00 10 SER A N 15
ATOM 28631 C CA . SER A 1 3 ? 2.091 -6.836 -19.829 1.00 0.00 10 SER A CA 15
ATOM 28632 C C . SER A 1 3 ? 1.790 -7.368 -18.432 1.00 0.00 10 SER A C 15
ATOM 28633 O O . SER A 1 3 ? 0.704 -7.887 -18.176 1.00 0.00 10 SER A O 15
ATOM 28641 N N . GLU A 1 4 ? 2.759 -7.236 -17.532 1.00 0.00 11 GLU A N 15
ATOM 28642 C CA . GLU A 1 4 ? 2.598 -7.704 -16.161 1.00 0.00 11 GLU A CA 15
ATOM 28643 C C . GLU A 1 4 ? 2.222 -6.553 -15.232 1.00 0.00 11 GLU A C 15
ATOM 28644 O O . GLU A 1 4 ? 3.044 -5.683 -14.942 1.00 0.00 11 GLU A O 15
ATOM 28656 N N . LYS A 1 5 ? 0.976 -6.555 -14.770 1.00 0.00 12 LYS A N 15
ATOM 28657 C CA . LYS A 1 5 ? 0.492 -5.513 -13.873 1.00 0.00 12 LYS A CA 15
ATOM 28658 C C . LYS A 1 5 ? -0.688 -6.013 -13.045 1.00 0.00 12 LYS A C 15
ATOM 28659 O O . LYS A 1 5 ? -1.560 -6.718 -13.554 1.00 0.00 12 LYS A O 15
ATOM 28678 N N . LEU A 1 6 ? -0.710 -5.644 -11.769 1.00 0.00 13 LEU A N 15
ATOM 28679 C CA . LEU A 1 6 ? -1.786 -6.056 -10.874 1.00 0.00 13 LEU A CA 15
ATOM 28680 C C . LEU A 1 6 ? -2.955 -5.080 -10.949 1.00 0.00 13 LEU A C 15
ATOM 28681 O O . LEU A 1 6 ? -2.760 -3.872 -11.089 1.00 0.00 13 LEU A O 15
ATOM 28697 N N . ARG A 1 7 ? -4.171 -5.609 -10.854 1.00 0.00 14 ARG A N 15
ATOM 28698 C CA . ARG A 1 7 ? -5.368 -4.778 -10.911 1.00 0.00 14 ARG A CA 15
ATOM 28699 C C . ARG A 1 7 ? -5.761 -4.292 -9.522 1.00 0.00 14 ARG A C 15
ATOM 28700 O O . ARG A 1 7 ? -6.389 -5.017 -8.751 1.00 0.00 14 ARG A O 15
ATOM 28721 N N . ILE A 1 8 ? -5.390 -3.059 -9.213 1.00 0.00 15 ILE A N 15
ATOM 28722 C CA . ILE A 1 8 ? -5.703 -2.465 -7.921 1.00 0.00 15 ILE A CA 15
ATOM 28723 C C . ILE A 1 8 ? -6.368 -1.105 -8.096 1.00 0.00 15 ILE A C 15
ATOM 28724 O O . ILE A 1 8 ? -5.741 -0.152 -8.558 1.00 0.00 15 ILE A O 15
ATOM 28740 N N . LYS A 1 9 ? -7.642 -1.023 -7.727 1.00 0.00 16 LYS A N 15
ATOM 28741 C CA . LYS A 1 9 ? -8.392 0.221 -7.847 1.00 0.00 16 LYS A CA 15
ATOM 28742 C C . LYS A 1 9 ? -8.963 0.638 -6.497 1.00 0.00 16 LYS A C 15
ATOM 28743 O O . LYS A 1 9 ? -9.574 -0.167 -5.794 1.00 0.00 16 LYS A O 15
ATOM 28762 N N . VAL A 1 10 ? -8.759 1.901 -6.140 1.00 0.00 17 VAL A N 15
ATOM 28763 C CA . VAL A 1 10 ? -9.252 2.424 -4.872 1.00 0.00 17 VAL A CA 15
ATOM 28764 C C . VAL A 1 10 ? -10.368 3.439 -5.095 1.00 0.00 17 VAL A C 15
ATOM 28765 O O . VAL A 1 10 ? -10.148 4.500 -5.679 1.00 0.00 17 VAL A O 15
ATOM 28778 N N . ASP A 1 11 ? -11.566 3.105 -4.628 1.00 0.00 18 ASP A N 15
ATOM 28779 C CA . ASP A 1 11 ? -12.717 3.987 -4.778 1.00 0.00 18 ASP A CA 15
ATOM 28780 C C . ASP A 1 11 ? -13.574 3.991 -3.515 1.00 0.00 18 ASP A C 15
ATOM 28781 O O . ASP A 1 11 ? -14.771 4.275 -3.569 1.00 0.00 18 ASP A O 15
ATOM 28790 N N . ASP A 1 12 ? -12.956 3.679 -2.380 1.00 0.00 19 ASP A N 15
ATOM 28791 C CA . ASP A 1 12 ? -13.668 3.651 -1.109 1.00 0.00 19 ASP A CA 15
ATOM 28792 C C . ASP A 1 12 ? -12.844 4.316 -0.012 1.00 0.00 19 ASP A C 15
ATOM 28793 O O . ASP A 1 12 ? -11.659 4.027 0.151 1.00 0.00 19 ASP A O 15
ATOM 28802 N N . VAL A 1 13 ? -13.480 5.211 0.736 1.00 0.00 20 VAL A N 15
ATOM 28803 C CA . VAL A 1 13 ? -12.805 5.919 1.816 1.00 0.00 20 VAL A CA 15
ATOM 28804 C C . VAL A 1 13 ? -13.763 6.202 2.969 1.00 0.00 20 VAL A C 15
ATOM 28805 O O . VAL A 1 13 ? -14.696 6.994 2.833 1.00 0.00 20 VAL A O 15
ATOM 28818 N N . LYS A 1 14 ? -13.525 5.550 4.101 1.00 0.00 21 LYS A N 15
ATOM 28819 C CA . LYS A 1 14 ? -14.366 5.733 5.278 1.00 0.00 21 LYS A CA 15
ATOM 28820 C C . LYS A 1 14 ? -13.757 6.764 6.221 1.00 0.00 21 LYS A C 15
ATOM 28821 O O . LYS A 1 14 ? -12.831 6.462 6.974 1.00 0.00 21 LYS A O 15
ATOM 28840 N N . ILE A 1 15 ? -14.281 7.985 6.173 1.00 0.00 22 ILE A N 15
ATOM 28841 C CA . ILE A 1 15 ? -13.788 9.060 7.020 1.00 0.00 22 ILE A CA 15
ATOM 28842 C C . ILE A 1 15 ? -14.228 8.865 8.467 1.00 0.00 22 ILE A C 15
ATOM 28843 O O . ILE A 1 15 ? -15.346 9.219 8.840 1.00 0.00 22 ILE A O 15
ATOM 28859 N N . ASN A 1 16 ? -13.340 8.299 9.277 1.00 0.00 23 ASN A N 15
ATOM 28860 C CA . ASN A 1 16 ? -13.636 8.058 10.685 1.00 0.00 23 ASN A CA 15
ATOM 28861 C C . ASN A 1 16 ? -13.076 9.182 11.556 1.00 0.00 23 ASN A C 15
ATOM 28862 O O . ASN A 1 16 ? -12.012 9.729 11.267 1.00 0.00 23 ASN A O 15
ATOM 28873 N N . PRO A 1 17 ? -13.789 9.544 12.637 1.00 0.00 24 PRO A N 15
ATOM 28874 C CA . PRO A 1 17 ? -13.357 10.610 13.548 1.00 0.00 24 PRO A CA 15
ATOM 28875 C C . PRO A 1 17 ? -11.951 10.380 14.098 1.00 0.00 24 PRO A C 15
ATOM 28876 O O . PRO A 1 17 ? -11.296 11.315 14.558 1.00 0.00 24 PRO A O 15
ATOM 28887 N N . LYS A 1 18 ? -11.494 9.132 14.054 1.00 0.00 25 LYS A N 15
ATOM 28888 C CA . LYS A 1 18 ? -10.169 8.787 14.557 1.00 0.00 25 LYS A CA 15
ATOM 28889 C C . LYS A 1 18 ? -9.134 8.765 13.435 1.00 0.00 25 LYS A C 15
ATOM 28890 O O . LYS A 1 18 ? -7.966 9.087 13.651 1.00 0.00 25 LYS A O 15
ATOM 28909 N N . TYR A 1 19 ? -9.565 8.381 12.236 1.00 0.00 26 TYR A N 15
ATOM 28910 C CA . TYR A 1 19 ? -8.664 8.316 11.090 1.00 0.00 26 TYR A CA 15
ATOM 28911 C C . TYR A 1 19 ? -9.426 8.002 9.806 1.00 0.00 26 TYR A C 15
ATOM 28912 O O . TYR A 1 19 ? -10.556 7.514 9.845 1.00 0.00 26 TYR A O 15
ATOM 28930 N N . VAL A 1 20 ? -8.799 8.286 8.668 1.00 0.00 27 VAL A N 15
ATOM 28931 C CA . VAL A 1 20 ? -9.415 8.035 7.369 1.00 0.00 27 VAL A CA 15
ATOM 28932 C C . VAL A 1 20 ? -8.825 6.790 6.712 1.00 0.00 27 VAL A C 15
ATOM 28933 O O . VAL A 1 20 ? -7.640 6.753 6.378 1.00 0.00 27 VAL A O 15
ATOM 28946 N N . LEU A 1 21 ? -9.660 5.771 6.529 1.00 0.00 28 LEU A N 15
ATOM 28947 C CA . LEU A 1 21 ? -9.226 4.522 5.911 1.00 0.00 28 LEU A CA 15
ATOM 28948 C C . LEU A 1 21 ? -9.491 4.536 4.410 1.00 0.00 28 LEU A C 15
ATOM 28949 O O . LEU A 1 21 ? -10.314 5.312 3.922 1.00 0.00 28 LEU A O 15
ATOM 28965 N N . TYR A 1 22 ? -8.790 3.674 3.681 1.00 0.00 29 TYR A N 15
ATOM 28966 C CA . TYR A 1 22 ? -8.949 3.593 2.234 1.00 0.00 29 TYR A CA 15
ATOM 28967 C C . TYR A 1 22 ? -9.220 2.160 1.788 1.00 0.00 29 TYR A C 15
ATOM 28968 O O . TYR A 1 22 ? -8.444 1.251 2.084 1.00 0.00 29 TYR A O 15
ATOM 28986 N N . GLY A 1 23 ? -10.320 1.968 1.069 1.00 0.00 30 GLY A N 15
ATOM 28987 C CA . GLY A 1 23 ? -10.668 0.645 0.586 1.00 0.00 30 GLY A CA 15
ATOM 28988 C C . GLY A 1 23 ? -10.030 0.340 -0.752 1.00 0.00 30 GLY A C 15
ATOM 28989 O O . GLY A 1 23 ? -10.530 0.762 -1.795 1.00 0.00 30 GLY A O 15
ATOM 28993 N N . VAL A 1 24 ? -8.919 -0.392 -0.725 1.00 0.00 31 VAL A N 15
ATOM 28994 C CA . VAL A 1 24 ? -8.207 -0.744 -1.947 1.00 0.00 31 VAL A CA 15
ATOM 28995 C C . VAL A 1 24 ? -8.763 -2.024 -2.558 1.00 0.00 31 VAL A C 15
ATOM 28996 O O . VAL A 1 24 ? -8.691 -3.096 -1.958 1.00 0.00 31 VAL A O 15
ATOM 29009 N N . SER A 1 25 ? -9.318 -1.901 -3.759 1.00 0.00 32 SER A N 15
ATOM 29010 C CA . SER A 1 25 ? -9.890 -3.047 -4.459 1.00 0.00 32 SER A CA 15
ATOM 29011 C C . SER A 1 25 ? -8.801 -3.864 -5.149 1.00 0.00 32 SER A C 15
ATOM 29012 O O . SER A 1 25 ? -7.900 -3.309 -5.777 1.00 0.00 32 SER A O 15
ATOM 29020 N N . THR A 1 26 ? -8.890 -5.185 -5.027 1.00 0.00 33 THR A N 15
ATOM 29021 C CA . THR A 1 26 ? -7.912 -6.079 -5.638 1.00 0.00 33 THR A CA 15
ATOM 29022 C C . THR A 1 26 ? -8.549 -7.421 -5.997 1.00 0.00 33 THR A C 15
ATOM 29023 O O . THR A 1 26 ? -9.646 -7.735 -5.536 1.00 0.00 33 THR A O 15
ATOM 29034 N N . PRO A 1 27 ? -7.872 -8.234 -6.832 1.00 0.00 34 PRO A N 15
ATOM 29035 C CA . PRO A 1 27 ? -8.386 -9.542 -7.250 1.00 0.00 34 PRO A CA 15
ATOM 29036 C C . PRO A 1 27 ? -8.982 -10.335 -6.095 1.00 0.00 34 PRO A C 15
ATOM 29037 O O . PRO A 1 27 ? -9.901 -11.132 -6.284 1.00 0.00 34 PRO A O 15
ATOM 29048 N N . ASN A 1 28 ? -8.459 -10.107 -4.897 1.00 0.00 35 ASN A N 15
ATOM 29049 C CA . ASN A 1 28 ? -8.948 -10.795 -3.711 1.00 0.00 35 ASN A CA 15
ATOM 29050 C C . ASN A 1 28 ? -10.207 -10.116 -3.182 1.00 0.00 35 ASN A C 15
ATOM 29051 O O . ASN A 1 28 ? -11.237 -10.761 -2.989 1.00 0.00 35 ASN A O 15
ATOM 29062 N N . LYS A 1 29 ? -10.114 -8.806 -2.958 1.00 0.00 36 LYS A N 15
ATOM 29063 C CA . LYS A 1 29 ? -11.241 -8.021 -2.456 1.00 0.00 36 LYS A CA 15
ATOM 29064 C C . LYS A 1 29 ? -10.780 -6.637 -2.010 1.00 0.00 36 LYS A C 15
ATOM 29065 O O . LYS A 1 29 ? -9.606 -6.292 -2.137 1.00 0.00 36 LYS A O 15
ATOM 29084 N N . ARG A 1 30 ? -11.713 -5.849 -1.483 1.00 0.00 37 ARG A N 15
ATOM 29085 C CA . ARG A 1 30 ? -11.401 -4.504 -1.013 1.00 0.00 37 ARG A CA 15
ATOM 29086 C C . ARG A 1 30 ? -10.780 -4.551 0.379 1.00 0.00 37 ARG A C 15
ATOM 29087 O O . ARG A 1 30 ? -11.331 -5.164 1.294 1.00 0.00 37 ARG A O 15
ATOM 29108 N N . LEU A 1 31 ? -9.628 -3.907 0.531 1.00 0.00 38 LEU A N 15
ATOM 29109 C CA . LEU A 1 31 ? -8.928 -3.883 1.811 1.00 0.00 38 LEU A CA 15
ATOM 29110 C C . LEU A 1 31 ? -8.830 -2.461 2.360 1.00 0.00 38 LEU A C 15
ATOM 29111 O O . LEU A 1 31 ? -8.626 -1.507 1.609 1.00 0.00 38 LEU A O 15
ATOM 29127 N N . TYR A 1 32 ? -8.971 -2.331 3.676 1.00 0.00 39 TYR A N 15
ATOM 29128 C CA . TYR A 1 32 ? -8.893 -1.030 4.330 1.00 0.00 39 TYR A CA 15
ATOM 29129 C C . TYR A 1 32 ? -7.526 -0.835 4.977 1.00 0.00 39 TYR A C 15
ATOM 29130 O O . TYR A 1 32 ? -7.189 -1.506 5.952 1.00 0.00 39 TYR A O 15
ATOM 29148 N N . LYS A 1 33 ? -6.740 0.084 4.427 1.00 0.00 40 LYS A N 15
ATOM 29149 C CA . LYS A 1 33 ? -5.407 0.362 4.950 1.00 0.00 40 LYS A CA 15
ATOM 29150 C C . LYS A 1 33 ? -5.257 1.835 5.312 1.00 0.00 40 LYS A C 15
ATOM 29151 O O . LYS A 1 33 ? -6.153 2.642 5.060 1.00 0.00 40 LYS A O 15
ATOM 29170 N N . ARG A 1 34 ? -4.118 2.179 5.904 1.00 0.00 41 ARG A N 15
ATOM 29171 C CA . ARG A 1 34 ? -3.845 3.554 6.302 1.00 0.00 41 ARG A CA 15
ATOM 29172 C C . ARG A 1 34 ? -2.617 4.094 5.574 1.00 0.00 41 ARG A C 15
ATOM 29173 O O . ARG A 1 34 ? -1.677 3.352 5.290 1.00 0.00 41 ARG A O 15
ATOM 29194 N N . TYR A 1 35 ? -2.634 5.388 5.275 1.00 0.00 42 TYR A N 15
ATOM 29195 C CA . TYR A 1 35 ? -1.520 6.026 4.578 1.00 0.00 42 TYR A CA 15
ATOM 29196 C C . TYR A 1 35 ? -0.212 5.828 5.339 1.00 0.00 42 TYR A C 15
ATOM 29197 O O . TYR A 1 35 ? 0.786 5.378 4.774 1.00 0.00 42 TYR A O 15
ATOM 29215 N N . SER A 1 36 ? -0.225 6.169 6.624 1.00 0.00 43 SER A N 15
ATOM 29216 C CA . SER A 1 36 ? 0.960 6.029 7.465 1.00 0.00 43 SER A CA 15
ATOM 29217 C C . SER A 1 36 ? 1.473 4.591 7.452 1.00 0.00 43 SER A C 15
ATOM 29218 O O . SER A 1 36 ? 2.668 4.346 7.625 1.00 0.00 43 SER A O 15
ATOM 29226 N N . GLU A 1 37 ? 0.564 3.645 7.245 1.00 0.00 44 GLU A N 15
ATOM 29227 C CA . GLU A 1 37 ? 0.927 2.233 7.208 1.00 0.00 44 GLU A CA 15
ATOM 29228 C C . GLU A 1 37 ? 1.713 1.909 5.942 1.00 0.00 44 GLU A C 15
ATOM 29229 O O . GLU A 1 37 ? 2.573 1.028 5.943 1.00 0.00 44 GLU A O 15
ATOM 29241 N N . PHE A 1 38 ? 1.414 2.627 4.865 1.00 0.00 45 PHE A N 15
ATOM 29242 C CA . PHE A 1 38 ? 2.094 2.414 3.594 1.00 0.00 45 PHE A CA 15
ATOM 29243 C C . PHE A 1 38 ? 3.577 2.754 3.709 1.00 0.00 45 PHE A C 15
ATOM 29244 O O . PHE A 1 38 ? 4.437 1.938 3.375 1.00 0.00 45 PHE A O 15
ATOM 29261 N N . TRP A 1 39 ? 3.872 3.960 4.186 1.00 0.00 46 TRP A N 15
ATOM 29262 C CA . TRP A 1 39 ? 5.255 4.396 4.347 1.00 0.00 46 TRP A CA 15
ATOM 29263 C C . TRP A 1 39 ? 6.030 3.405 5.214 1.00 0.00 46 TRP A C 15
ATOM 29264 O O . TRP A 1 39 ? 7.213 3.155 4.983 1.00 0.00 46 TRP A O 15
ATOM 29285 N N . LYS A 1 40 ? 5.350 2.843 6.208 1.00 0.00 47 LYS A N 15
ATOM 29286 C CA . LYS A 1 40 ? 5.972 1.879 7.106 1.00 0.00 47 LYS A CA 15
ATOM 29287 C C . LYS A 1 40 ? 6.476 0.666 6.333 1.00 0.00 47 LYS A C 15
ATOM 29288 O O . LYS A 1 40 ? 7.614 0.236 6.508 1.00 0.00 47 LYS A O 15
ATOM 29307 N N . LEU A 1 41 ? 5.619 0.120 5.475 1.00 0.00 48 LEU A N 15
ATOM 29308 C CA . LEU A 1 41 ? 5.976 -1.046 4.672 1.00 0.00 48 LEU A CA 15
ATOM 29309 C C . LEU A 1 41 ? 7.270 -0.809 3.898 1.00 0.00 48 LEU A C 15
ATOM 29310 O O . LEU A 1 41 ? 8.066 -1.727 3.700 1.00 0.00 48 LEU A O 15
ATOM 29326 N N . LYS A 1 42 ? 7.465 0.427 3.455 1.00 0.00 49 LYS A N 15
ATOM 29327 C CA . LYS A 1 42 ? 8.654 0.792 2.692 1.00 0.00 49 LYS A CA 15
ATOM 29328 C C . LYS A 1 42 ? 9.938 0.490 3.464 1.00 0.00 49 LYS A C 15
ATOM 29329 O O . LYS A 1 42 ? 10.647 -0.467 3.156 1.00 0.00 49 LYS A O 15
ATOM 29348 N N . THR A 1 43 ? 10.237 1.322 4.458 1.00 0.00 50 THR A N 15
ATOM 29349 C CA . THR A 1 43 ? 11.446 1.159 5.268 1.00 0.00 50 THR A CA 15
ATOM 29350 C C . THR A 1 43 ? 11.648 -0.292 5.703 1.00 0.00 50 THR A C 15
ATOM 29351 O O . THR A 1 43 ? 12.779 -0.777 5.755 1.00 0.00 50 THR A O 15
ATOM 29362 N N . ARG A 1 44 ? 10.557 -0.985 6.008 1.00 0.00 51 ARG A N 15
ATOM 29363 C CA . ARG A 1 44 ? 10.641 -2.381 6.428 1.00 0.00 51 ARG A CA 15
ATOM 29364 C C . ARG A 1 44 ? 11.329 -3.218 5.358 1.00 0.00 51 ARG A C 15
ATOM 29365 O O . ARG A 1 44 ? 12.405 -3.770 5.580 1.00 0.00 51 ARG A O 15
ATOM 29386 N N . LEU A 1 45 ? 10.696 -3.299 4.193 1.00 0.00 52 LEU A N 15
ATOM 29387 C CA . LEU A 1 45 ? 11.238 -4.062 3.071 1.00 0.00 52 LEU A CA 15
ATOM 29388 C C . LEU A 1 45 ? 12.713 -3.742 2.855 1.00 0.00 52 LEU A C 15
ATOM 29389 O O . LEU A 1 45 ? 13.502 -4.613 2.491 1.00 0.00 52 LEU A O 15
ATOM 29405 N N . GLU A 1 46 ? 13.077 -2.484 3.080 1.00 0.00 53 GLU A N 15
ATOM 29406 C CA . GLU A 1 46 ? 14.457 -2.047 2.908 1.00 0.00 53 GLU A CA 15
ATOM 29407 C C . GLU A 1 46 ? 15.389 -2.809 3.845 1.00 0.00 53 GLU A C 15
ATOM 29408 O O . GLU A 1 46 ? 16.461 -3.260 3.440 1.00 0.00 53 GLU A O 15
ATOM 29420 N N . ARG A 1 47 ? 14.974 -2.950 5.100 1.00 0.00 54 ARG A N 15
ATOM 29421 C CA . ARG A 1 47 ? 15.771 -3.658 6.096 1.00 0.00 54 ARG A CA 15
ATOM 29422 C C . ARG A 1 47 ? 15.420 -5.144 6.137 1.00 0.00 54 ARG A C 15
ATOM 29423 O O . ARG A 1 47 ? 16.170 -5.950 6.687 1.00 0.00 54 ARG A O 15
ATOM 29444 N N . ASP A 1 48 ? 14.278 -5.504 5.556 1.00 0.00 55 ASP A N 15
ATOM 29445 C CA . ASP A 1 48 ? 13.837 -6.893 5.535 1.00 0.00 55 ASP A CA 15
ATOM 29446 C C . ASP A 1 48 ? 14.398 -7.619 4.318 1.00 0.00 55 ASP A C 15
ATOM 29447 O O . ASP A 1 48 ? 14.733 -8.802 4.386 1.00 0.00 55 ASP A O 15
ATOM 29456 N N . VAL A 1 49 ? 14.502 -6.900 3.206 1.00 0.00 56 VAL A N 15
ATOM 29457 C CA . VAL A 1 49 ? 15.027 -7.468 1.973 1.00 0.00 56 VAL A CA 15
ATOM 29458 C C . VAL A 1 49 ? 16.522 -7.207 1.857 1.00 0.00 56 VAL A C 15
ATOM 29459 O O . VAL A 1 49 ? 17.263 -8.006 1.283 1.00 0.00 56 VAL A O 15
ATOM 29472 N N . GLY A 1 50 ? 16.955 -6.079 2.405 1.00 0.00 57 GLY A N 15
ATOM 29473 C CA . GLY A 1 50 ? 18.359 -5.721 2.354 1.00 0.00 57 GLY A CA 15
ATOM 29474 C C . GLY A 1 50 ? 18.684 -4.816 1.180 1.00 0.00 57 GLY A C 15
ATOM 29475 O O . GLY A 1 50 ? 19.757 -4.218 1.128 1.00 0.00 57 GLY A O 15
ATOM 29479 N N . SER A 1 51 ? 17.753 -4.715 0.234 1.00 0.00 58 SER A N 15
ATOM 29480 C CA . SER A 1 51 ? 17.946 -3.878 -0.943 1.00 0.00 58 SER A CA 15
ATOM 29481 C C . SER A 1 51 ? 17.165 -2.574 -0.813 1.00 0.00 58 SER A C 15
ATOM 29482 O O . SER A 1 51 ? 16.371 -2.406 0.112 1.00 0.00 58 SER A O 15
ATOM 29490 N N . THR A 1 52 ? 17.392 -1.657 -1.747 1.00 0.00 59 THR A N 15
ATOM 29491 C CA . THR A 1 52 ? 16.704 -0.371 -1.735 1.00 0.00 59 THR A CA 15
ATOM 29492 C C . THR A 1 52 ? 15.390 -0.452 -2.505 1.00 0.00 59 THR A C 15
ATOM 29493 O O . THR A 1 52 ? 15.206 -1.328 -3.350 1.00 0.00 59 THR A O 15
ATOM 29504 N N . ILE A 1 53 ? 14.478 0.468 -2.207 1.00 0.00 60 ILE A N 15
ATOM 29505 C CA . ILE A 1 53 ? 13.180 0.500 -2.871 1.00 0.00 60 ILE A CA 15
ATOM 29506 C C . ILE A 1 53 ? 13.095 1.669 -3.853 1.00 0.00 60 ILE A C 15
ATOM 29507 O O . ILE A 1 53 ? 13.328 2.819 -3.478 1.00 0.00 60 ILE A O 15
ATOM 29523 N N . PRO A 1 54 ? 12.769 1.394 -5.131 1.00 0.00 61 PRO A N 15
ATOM 29524 C CA . PRO A 1 54 ? 12.668 2.425 -6.161 1.00 0.00 61 PRO A CA 15
ATOM 29525 C C . PRO A 1 54 ? 11.284 3.070 -6.231 1.00 0.00 61 PRO A C 15
ATOM 29526 O O . PRO A 1 54 ? 10.836 3.476 -7.305 1.00 0.00 61 PRO A O 15
ATOM 29537 N N . TYR A 1 55 ? 10.610 3.166 -5.089 1.00 0.00 62 TYR A N 15
ATOM 29538 C CA . TYR A 1 55 ? 9.283 3.765 -5.039 1.00 0.00 62 TYR A CA 15
ATOM 29539 C C . TYR A 1 55 ? 9.350 5.196 -4.518 1.00 0.00 62 TYR A C 15
ATOM 29540 O O . TYR A 1 55 ? 9.949 5.462 -3.477 1.00 0.00 62 TYR A O 15
ATOM 29558 N N . ASP A 1 56 ? 8.732 6.115 -5.253 1.00 0.00 63 ASP A N 15
ATOM 29559 C CA . ASP A 1 56 ? 8.722 7.521 -4.869 1.00 0.00 63 ASP A CA 15
ATOM 29560 C C . ASP A 1 56 ? 7.660 7.789 -3.807 1.00 0.00 63 ASP A C 15
ATOM 29561 O O . ASP A 1 56 ? 6.462 7.721 -4.081 1.00 0.00 63 ASP A O 15
ATOM 29570 N N . PHE A 1 57 ? 8.109 8.097 -2.594 1.00 0.00 64 PHE A N 15
ATOM 29571 C CA . PHE A 1 57 ? 7.197 8.378 -1.490 1.00 0.00 64 PHE A CA 15
ATOM 29572 C C . PHE A 1 57 ? 7.642 9.622 -0.722 1.00 0.00 64 PHE A C 15
ATOM 29573 O O . PHE A 1 57 ? 8.501 9.543 0.156 1.00 0.00 64 PHE A O 15
ATOM 29590 N N . PRO A 1 58 ? 7.062 10.792 -1.043 1.00 0.00 65 PRO A N 15
ATOM 29591 C CA . PRO A 1 58 ? 7.407 12.052 -0.378 1.00 0.00 65 PRO A CA 15
ATOM 29592 C C . PRO A 1 58 ? 6.890 12.114 1.056 1.00 0.00 65 PRO A C 15
ATOM 29593 O O . PRO A 1 58 ? 5.683 12.072 1.294 1.00 0.00 65 PRO A O 15
ATOM 29604 N N . GLU A 1 59 ? 7.812 12.217 2.007 1.00 0.00 66 GLU A N 15
ATOM 29605 C CA . GLU A 1 59 ? 7.450 12.289 3.418 1.00 0.00 66 GLU A CA 15
ATOM 29606 C C . GLU A 1 59 ? 7.528 13.725 3.926 1.00 0.00 66 GLU A C 15
ATOM 29607 O O . GLU A 1 59 ? 8.021 14.613 3.230 1.00 0.00 66 GLU A O 15
ATOM 29619 N N . LYS A 1 60 ? 7.040 13.945 5.142 1.00 0.00 67 LYS A N 15
ATOM 29620 C CA . LYS A 1 60 ? 7.056 15.275 5.742 1.00 0.00 67 LYS A CA 15
ATOM 29621 C C . LYS A 1 60 ? 7.147 15.183 7.265 1.00 0.00 67 LYS A C 15
ATOM 29622 O O . LYS A 1 60 ? 6.193 14.774 7.926 1.00 0.00 67 LYS A O 15
ATOM 29641 N N . PRO A 1 61 ? 8.300 15.565 7.848 1.00 0.00 68 PRO A N 15
ATOM 29642 C CA . PRO A 1 61 ? 8.501 15.519 9.300 1.00 0.00 68 PRO A CA 15
ATOM 29643 C C . PRO A 1 61 ? 7.372 16.202 10.064 1.00 0.00 68 PRO A C 15
ATOM 29644 O O . PRO A 1 61 ? 6.771 17.161 9.577 1.00 0.00 68 PRO A O 15
ATOM 29655 N N . GLY A 1 62 ? 7.086 15.702 11.261 1.00 0.00 69 GLY A N 15
ATOM 29656 C CA . GLY A 1 62 ? 6.029 16.277 12.073 1.00 0.00 69 GLY A CA 15
ATOM 29657 C C . GLY A 1 62 ? 6.407 16.374 13.537 1.00 0.00 69 GLY A C 15
ATOM 29658 O O . GLY A 1 62 ? 5.872 15.646 14.373 1.00 0.00 69 GLY A O 15
ATOM 29662 N N . VAL A 1 63 ? 7.333 17.275 13.849 1.00 0.00 70 VAL A N 15
ATOM 29663 C CA . VAL A 1 63 ? 7.781 17.465 15.223 1.00 0.00 70 VAL A CA 15
ATOM 29664 C C . VAL A 1 63 ? 6.755 18.261 16.028 1.00 0.00 70 VAL A C 15
ATOM 29665 O O . VAL A 1 63 ? 5.982 17.692 16.799 1.00 0.00 70 VAL A O 15
ATOM 29678 N N . LEU A 1 64 ? 6.751 19.577 15.844 1.00 0.00 71 LEU A N 15
ATOM 29679 C CA . LEU A 1 64 ? 5.819 20.446 16.553 1.00 0.00 71 LEU A CA 15
ATOM 29680 C C . LEU A 1 64 ? 4.877 21.142 15.577 1.00 0.00 71 LEU A C 15
ATOM 29681 O O . LEU A 1 64 ? 4.539 22.314 15.751 1.00 0.00 71 LEU A O 15
ATOM 29697 N N . ASP A 1 65 ? 4.459 20.414 14.548 1.00 0.00 72 ASP A N 15
ATOM 29698 C CA . ASP A 1 65 ? 3.559 20.957 13.541 1.00 0.00 72 ASP A CA 15
ATOM 29699 C C . ASP A 1 65 ? 2.164 20.355 13.679 1.00 0.00 72 ASP A C 15
ATOM 29700 O O . ASP A 1 65 ? 2.014 19.175 13.999 1.00 0.00 72 ASP A O 15
ATOM 29709 N N . ARG A 1 66 ? 1.143 21.174 13.438 1.00 0.00 73 ARG A N 15
ATOM 29710 C CA . ARG A 1 66 ? -0.241 20.721 13.537 1.00 0.00 73 ARG A CA 15
ATOM 29711 C C . ARG A 1 66 ? -1.210 21.872 13.287 1.00 0.00 73 ARG A C 15
ATOM 29712 O O . ARG A 1 66 ? -2.267 21.687 12.684 1.00 0.00 73 ARG A O 15
ATOM 29733 N N . ARG A 1 67 ? -0.842 23.058 13.756 1.00 0.00 74 ARG A N 15
ATOM 29734 C CA . ARG A 1 67 ? -1.679 24.242 13.585 1.00 0.00 74 ARG A CA 15
ATOM 29735 C C . ARG A 1 67 ? -1.772 24.633 12.115 1.00 0.00 74 ARG A C 15
ATOM 29736 O O . ARG A 1 67 ? -2.835 25.023 11.632 1.00 0.00 74 ARG A O 15
ATOM 29757 N N . TRP A 1 68 ? -0.651 24.530 11.410 1.00 0.00 75 TRP A N 15
ATOM 29758 C CA . TRP A 1 68 ? -0.605 24.875 9.994 1.00 0.00 75 TRP A CA 15
ATOM 29759 C C . TRP A 1 68 ? -0.697 23.627 9.122 1.00 0.00 75 TRP A C 15
ATOM 29760 O O . TRP A 1 68 ? -0.162 23.591 8.014 1.00 0.00 75 TRP A O 15
ATOM 29781 N N . GLN A 1 69 ? -1.379 22.605 9.629 1.00 0.00 76 GLN A N 15
ATOM 29782 C CA . GLN A 1 69 ? -1.541 21.355 8.895 1.00 0.00 76 GLN A CA 15
ATOM 29783 C C . GLN A 1 69 ? -3.001 21.136 8.509 1.00 0.00 76 GLN A C 15
ATOM 29784 O O . GLN A 1 69 ? -3.912 21.534 9.235 1.00 0.00 76 GLN A O 15
ATOM 29798 N N . ARG A 1 70 ? -3.215 20.501 7.362 1.00 0.00 77 ARG A N 15
ATOM 29799 C CA . ARG A 1 70 ? -4.565 20.227 6.879 1.00 0.00 77 ARG A CA 15
ATOM 29800 C C . ARG A 1 70 ? -5.242 19.160 7.733 1.00 0.00 77 ARG A C 15
ATOM 29801 O O . ARG A 1 70 ? -4.579 18.419 8.460 1.00 0.00 77 ARG A O 15
ATOM 29822 N N . ARG A 1 71 ? -6.566 19.087 7.642 1.00 0.00 78 ARG A N 15
ATOM 29823 C CA . ARG A 1 71 ? -7.333 18.110 8.406 1.00 0.00 78 ARG A CA 15
ATOM 29824 C C . ARG A 1 71 ? -7.248 16.729 7.763 1.00 0.00 78 ARG A C 15
ATOM 29825 O O . ARG A 1 71 ? -7.304 16.597 6.541 1.00 0.00 78 ARG A O 15
ATOM 29846 N N . TYR A 1 72 ? -7.110 15.702 8.596 1.00 0.00 79 TYR A N 15
ATOM 29847 C CA . TYR A 1 72 ? -7.016 14.330 8.110 1.00 0.00 79 TYR A CA 15
ATOM 29848 C C . TYR A 1 72 ? -8.273 13.935 7.340 1.00 0.00 79 TYR A C 15
ATOM 29849 O O . TYR A 1 72 ? -8.227 13.082 6.453 1.00 0.00 79 TYR A O 15
ATOM 29867 N N . ASP A 1 73 ? -9.396 14.561 7.683 1.00 0.00 80 ASP A N 15
ATOM 29868 C CA . ASP A 1 73 ? -10.664 14.273 7.021 1.00 0.00 80 ASP A CA 15
ATOM 29869 C C . ASP A 1 73 ? -10.994 15.346 5.988 1.00 0.00 80 ASP A C 15
ATOM 29870 O O . ASP A 1 73 ? -12.161 15.654 5.750 1.00 0.00 80 ASP A O 15
ATOM 29879 N N . ASP A 1 74 ? -9.958 15.910 5.376 1.00 0.00 81 ASP A N 15
ATOM 29880 C CA . ASP A 1 74 ? -10.138 16.948 4.367 1.00 0.00 81 ASP A CA 15
ATOM 29881 C C . ASP A 1 74 ? -10.118 16.350 2.961 1.00 0.00 81 ASP A C 15
ATOM 29882 O O . ASP A 1 74 ? -9.108 15.789 2.534 1.00 0.00 81 ASP A O 15
ATOM 29891 N N . PRO A 1 75 ? -11.235 16.459 2.216 1.00 0.00 82 PRO A N 15
ATOM 29892 C CA . PRO A 1 75 ? -11.328 15.923 0.854 1.00 0.00 82 PRO A CA 15
ATOM 29893 C C . PRO A 1 75 ? -10.157 16.358 -0.021 1.00 0.00 82 PRO A C 15
ATOM 29894 O O . PRO A 1 75 ? -9.706 15.611 -0.890 1.00 0.00 82 PRO A O 15
ATOM 29905 N N . GLU A 1 76 ? -9.668 17.571 0.214 1.00 0.00 83 GLU A N 15
ATOM 29906 C CA . GLU A 1 76 ? -8.549 18.106 -0.553 1.00 0.00 83 GLU A CA 15
ATOM 29907 C C . GLU A 1 76 ? -7.315 17.221 -0.400 1.00 0.00 83 GLU A C 15
ATOM 29908 O O . GLU A 1 76 ? -6.575 16.998 -1.358 1.00 0.00 83 GLU A O 15
ATOM 29920 N N . MET A 1 77 ? -7.103 16.717 0.811 1.00 0.00 84 MET A N 15
ATOM 29921 C CA . MET A 1 77 ? -5.963 15.853 1.091 1.00 0.00 84 MET A CA 15
ATOM 29922 C C . MET A 1 77 ? -6.300 14.397 0.788 1.00 0.00 84 MET A C 15
ATOM 29923 O O . MET A 1 77 ? -5.444 13.628 0.352 1.00 0.00 84 MET A O 15
ATOM 29937 N N . ILE A 1 78 ? -7.556 14.028 1.021 1.00 0.00 85 ILE A N 15
ATOM 29938 C CA . ILE A 1 78 ? -8.013 12.667 0.772 1.00 0.00 85 ILE A CA 15
ATOM 29939 C C . ILE A 1 78 ? -7.967 12.340 -0.720 1.00 0.00 85 ILE A C 15
ATOM 29940 O O . ILE A 1 78 ? -7.767 11.188 -1.107 1.00 0.00 85 ILE A O 15
ATOM 29956 N N . ASP A 1 79 ? -8.154 13.360 -1.551 1.00 0.00 86 ASP A N 15
ATOM 29957 C CA . ASP A 1 79 ? -8.136 13.181 -3.001 1.00 0.00 86 ASP A CA 15
ATOM 29958 C C . ASP A 1 79 ? -6.813 12.574 -3.464 1.00 0.00 86 ASP A C 15
ATOM 29959 O O . ASP A 1 79 ? -6.784 11.474 -4.015 1.00 0.00 86 ASP A O 15
ATOM 29968 N N . GLU A 1 80 ? -5.721 13.298 -3.238 1.00 0.00 87 GLU A N 15
ATOM 29969 C CA . GLU A 1 80 ? -4.398 12.828 -3.635 1.00 0.00 87 GLU A CA 15
ATOM 29970 C C . GLU A 1 80 ? -3.940 11.676 -2.748 1.00 0.00 87 GLU A C 15
ATOM 29971 O O . GLU A 1 80 ? -3.253 10.764 -3.204 1.00 0.00 87 GLU A O 15
ATOM 29983 N N . ARG A 1 81 ? -4.330 11.724 -1.478 1.00 0.00 88 ARG A N 15
ATOM 29984 C CA . ARG A 1 81 ? -3.962 10.681 -0.525 1.00 0.00 88 ARG A CA 15
ATOM 29985 C C . ARG A 1 81 ? -4.390 9.304 -1.031 1.00 0.00 88 ARG A C 15
ATOM 29986 O O . ARG A 1 81 ? -3.820 8.285 -0.642 1.00 0.00 88 ARG A O 15
ATOM 30007 N N . ARG A 1 82 ? -5.397 9.284 -1.900 1.00 0.00 89 ARG A N 15
ATOM 30008 C CA . ARG A 1 82 ? -5.901 8.035 -2.458 1.00 0.00 89 ARG A CA 15
ATOM 30009 C C . ARG A 1 82 ? -4.912 7.444 -3.461 1.00 0.00 89 ARG A C 15
ATOM 30010 O O . ARG A 1 82 ? -4.380 6.355 -3.252 1.00 0.00 89 ARG A O 15
ATOM 30031 N N . ILE A 1 83 ? -4.677 8.167 -4.551 1.00 0.00 90 ILE A N 15
ATOM 30032 C CA . ILE A 1 83 ? -3.759 7.708 -5.588 1.00 0.00 90 ILE A CA 15
ATOM 30033 C C . ILE A 1 83 ? -2.362 7.460 -5.032 1.00 0.00 90 ILE A C 15
ATOM 30034 O O . ILE A 1 83 ? -2.047 7.854 -3.908 1.00 0.00 90 ILE A O 15
ATOM 30050 N N . GLY A 1 84 ? -1.528 6.805 -5.832 1.00 0.00 91 GLY A N 15
ATOM 30051 C CA . GLY A 1 84 ? -0.168 6.513 -5.415 1.00 0.00 91 GLY A CA 15
ATOM 30052 C C . GLY A 1 84 ? -0.037 5.166 -4.730 1.00 0.00 91 GLY A C 15
ATOM 30053 O O . GLY A 1 84 ? 0.897 4.413 -5.002 1.00 0.00 91 GLY A O 15
ATOM 30057 N N . LEU A 1 85 ? -0.972 4.864 -3.836 1.00 0.00 92 LEU A N 15
ATOM 30058 C CA . LEU A 1 85 ? -0.953 3.601 -3.105 1.00 0.00 92 LEU A CA 15
ATOM 30059 C C . LEU A 1 85 ? -0.984 2.408 -4.056 1.00 0.00 92 LEU A C 15
ATOM 30060 O O . LEU A 1 85 ? -0.156 1.503 -3.959 1.00 0.00 92 LEU A O 15
ATOM 30076 N N . GLU A 1 86 ? -1.949 2.410 -4.971 1.00 0.00 93 GLU A N 15
ATOM 30077 C CA . GLU A 1 86 ? -2.095 1.325 -5.936 1.00 0.00 93 GLU A CA 15
ATOM 30078 C C . GLU A 1 86 ? -0.805 1.100 -6.723 1.00 0.00 93 GLU A C 15
ATOM 30079 O O . GLU A 1 86 ? -0.341 -0.031 -6.861 1.00 0.00 93 GLU A O 15
ATOM 30091 N N . ARG A 1 87 ? -0.235 2.183 -7.240 1.00 0.00 94 ARG A N 15
ATOM 30092 C CA . ARG A 1 87 ? 0.997 2.103 -8.019 1.00 0.00 94 ARG A CA 15
ATOM 30093 C C . ARG A 1 87 ? 2.114 1.433 -7.223 1.00 0.00 94 ARG A C 15
ATOM 30094 O O . ARG A 1 87 ? 2.889 0.645 -7.765 1.00 0.00 94 ARG A O 15
ATOM 30115 N N . PHE A 1 88 ? 2.193 1.753 -5.937 1.00 0.00 95 PHE A N 15
ATOM 30116 C CA . PHE A 1 88 ? 3.218 1.187 -5.067 1.00 0.00 95 PHE A CA 15
ATOM 30117 C C . PHE A 1 88 ? 2.962 -0.296 -4.798 1.00 0.00 95 PHE A C 15
ATOM 30118 O O . PHE A 1 88 ? 3.874 -1.032 -4.422 1.00 0.00 95 PHE A O 15
ATOM 30135 N N . LEU A 1 89 ? 1.719 -0.728 -4.984 1.00 0.00 96 LEU A N 15
ATOM 30136 C CA . LEU A 1 89 ? 1.352 -2.121 -4.751 1.00 0.00 96 LEU A CA 15
ATOM 30137 C C . LEU A 1 89 ? 1.577 -2.973 -5.999 1.00 0.00 96 LEU A C 15
ATOM 30138 O O . LEU A 1 89 ? 2.230 -4.015 -5.939 1.00 0.00 96 LEU A O 15
ATOM 30154 N N . ASN A 1 90 ? 1.026 -2.528 -7.124 1.00 0.00 97 ASN A N 15
ATOM 30155 C CA . ASN A 1 90 ? 1.158 -3.254 -8.387 1.00 0.00 97 ASN A CA 15
ATOM 30156 C C . ASN A 1 90 ? 2.615 -3.600 -8.687 1.00 0.00 97 ASN A C 15
ATOM 30157 O O . ASN A 1 90 ? 2.970 -4.772 -8.812 1.00 0.00 97 ASN A O 15
ATOM 30168 N N . GLU A 1 91 ? 3.450 -2.574 -8.810 1.00 0.00 98 GLU A N 15
ATOM 30169 C CA . GLU A 1 91 ? 4.867 -2.767 -9.105 1.00 0.00 98 GLU A CA 15
ATOM 30170 C C . GLU A 1 91 ? 5.511 -3.767 -8.145 1.00 0.00 98 GLU A C 15
ATOM 30171 O O . GLU A 1 91 ? 6.510 -4.405 -8.480 1.00 0.00 98 GLU A O 15
ATOM 30183 N N . LEU A 1 92 ? 4.939 -3.899 -6.953 1.00 0.00 99 LEU A N 15
ATOM 30184 C CA . LEU A 1 92 ? 5.466 -4.819 -5.951 1.00 0.00 99 LEU A CA 15
ATOM 30185 C C . LEU A 1 92 ? 4.872 -6.216 -6.108 1.00 0.00 99 LEU A C 15
ATOM 30186 O O . LEU A 1 92 ? 5.599 -7.191 -6.296 1.00 0.00 99 LEU A O 15
ATOM 30202 N N . TYR A 1 93 ? 3.551 -6.306 -6.020 1.00 0.00 100 TYR A N 15
ATOM 30203 C CA . TYR A 1 93 ? 2.859 -7.586 -6.141 1.00 0.00 100 TYR A CA 15
ATOM 30204 C C . TYR A 1 93 ? 3.038 -8.195 -7.531 1.00 0.00 100 TYR A C 15
ATOM 30205 O O . TYR A 1 93 ? 2.775 -9.381 -7.732 1.00 0.00 100 TYR A O 15
ATOM 30223 N N . ASN A 1 94 ? 3.488 -7.387 -8.486 1.00 0.00 101 ASN A N 15
ATOM 30224 C CA . ASN A 1 94 ? 3.699 -7.863 -9.848 1.00 0.00 101 ASN A CA 15
ATOM 30225 C C . ASN A 1 94 ? 5.070 -8.518 -9.988 1.00 0.00 101 ASN A C 15
ATOM 30226 O O . ASN A 1 94 ? 5.890 -8.101 -10.806 1.00 0.00 101 ASN A O 15
ATOM 30237 N N . ASP A 1 95 ? 5.312 -9.545 -9.179 1.00 0.00 102 ASP A N 15
ATOM 30238 C CA . ASP A 1 95 ? 6.586 -10.261 -9.203 1.00 0.00 102 ASP A CA 15
ATOM 30239 C C . ASP A 1 95 ? 6.922 -10.752 -10.609 1.00 0.00 102 ASP A C 15
ATOM 30240 O O . ASP A 1 95 ? 6.056 -11.256 -11.326 1.00 0.00 102 ASP A O 15
ATOM 30249 N N . ARG A 1 96 ? 8.187 -10.604 -10.994 1.00 0.00 103 ARG A N 15
ATOM 30250 C CA . ARG A 1 96 ? 8.644 -11.036 -12.308 1.00 0.00 103 ARG A CA 15
ATOM 30251 C C . ARG A 1 96 ? 9.859 -11.953 -12.186 1.00 0.00 103 ARG A C 15
ATOM 30252 O O . ARG A 1 96 ? 9.756 -13.163 -12.386 1.00 0.00 103 ARG A O 15
ATOM 30273 N N . PHE A 1 97 ? 11.007 -11.371 -11.854 1.00 0.00 104 PHE A N 15
ATOM 30274 C CA . PHE A 1 97 ? 12.239 -12.138 -11.702 1.00 0.00 104 PHE A CA 15
ATOM 30275 C C . PHE A 1 97 ? 12.655 -12.209 -10.236 1.00 0.00 104 PHE A C 15
ATOM 30276 O O . PHE A 1 97 ? 13.292 -13.170 -9.804 1.00 0.00 104 PHE A O 15
ATOM 30293 N N . ASP A 1 98 ? 12.286 -11.183 -9.474 1.00 0.00 105 ASP A N 15
ATOM 30294 C CA . ASP A 1 98 ? 12.614 -11.123 -8.054 1.00 0.00 105 ASP A CA 15
ATOM 30295 C C . ASP A 1 98 ? 11.409 -10.655 -7.248 1.00 0.00 105 ASP A C 15
ATOM 30296 O O . ASP A 1 98 ? 11.033 -9.483 -7.299 1.00 0.00 105 ASP A O 15
ATOM 30305 N N . SER A 1 99 ? 10.799 -11.578 -6.513 1.00 0.00 106 SER A N 15
ATOM 30306 C CA . SER A 1 99 ? 9.628 -11.258 -5.707 1.00 0.00 106 SER A CA 15
ATOM 30307 C C . SER A 1 99 ? 9.982 -11.120 -4.230 1.00 0.00 106 SER A C 15
ATOM 30308 O O . SER A 1 99 ? 9.125 -11.282 -3.362 1.00 0.00 106 SER A O 15
ATOM 30316 N N . ARG A 1 100 ? 11.244 -10.817 -3.945 1.00 0.00 107 ARG A N 15
ATOM 30317 C CA . ARG A 1 100 ? 11.689 -10.654 -2.565 1.00 0.00 107 ARG A CA 15
ATOM 30318 C C . ARG A 1 100 ? 10.910 -9.535 -1.881 1.00 0.00 107 ARG A C 15
ATOM 30319 O O . ARG A 1 100 ? 10.728 -9.544 -0.663 1.00 0.00 107 ARG A O 15
ATOM 30340 N N . TRP A 1 101 ? 10.460 -8.571 -2.676 1.00 0.00 108 TRP A N 15
ATOM 30341 C CA . TRP A 1 101 ? 9.707 -7.436 -2.158 1.00 0.00 108 TRP A CA 15
ATOM 30342 C C . TRP A 1 101 ? 8.324 -7.859 -1.667 1.00 0.00 108 TRP A C 15
ATOM 30343 O O . TRP A 1 101 ? 7.843 -7.364 -0.648 1.00 0.00 108 TRP A O 15
ATOM 30364 N N . ARG A 1 102 ? 7.685 -8.773 -2.393 1.00 0.00 109 ARG A N 15
ATOM 30365 C CA . ARG A 1 102 ? 6.358 -9.247 -2.015 1.00 0.00 109 ARG A CA 15
ATOM 30366 C C . ARG A 1 102 ? 6.444 -10.524 -1.182 1.00 0.00 109 ARG A C 15
ATOM 30367 O O . ARG A 1 102 ? 5.499 -10.877 -0.476 1.00 0.00 109 ARG A O 15
ATOM 30388 N N . ASP A 1 103 ? 7.579 -11.213 -1.263 1.00 0.00 110 ASP A N 15
ATOM 30389 C CA . ASP A 1 103 ? 7.777 -12.445 -0.508 1.00 0.00 110 ASP A CA 15
ATOM 30390 C C . ASP A 1 103 ? 8.010 -12.147 0.972 1.00 0.00 110 ASP A C 15
ATOM 30391 O O . ASP A 1 103 ? 7.762 -12.992 1.830 1.00 0.00 110 ASP A O 15
ATOM 30400 N N . THR A 1 104 ? 8.489 -10.939 1.263 1.00 0.00 111 THR A N 15
ATOM 30401 C CA . THR A 1 104 ? 8.754 -10.530 2.638 1.00 0.00 111 THR A CA 15
ATOM 30402 C C . THR A 1 104 ? 7.537 -10.767 3.526 1.00 0.00 111 THR A C 15
ATOM 30403 O O . THR A 1 104 ? 6.402 -10.512 3.125 1.00 0.00 111 THR A O 15
ATOM 30414 N N . LYS A 1 105 ? 7.783 -11.257 4.737 1.00 0.00 112 LYS A N 15
ATOM 30415 C CA . LYS A 1 105 ? 6.708 -11.530 5.682 1.00 0.00 112 LYS A CA 15
ATOM 30416 C C . LYS A 1 105 ? 5.935 -10.256 6.009 1.00 0.00 112 LYS A C 15
ATOM 30417 O O . LYS A 1 105 ? 4.747 -10.304 6.326 1.00 0.00 112 LYS A O 15
ATOM 30436 N N . ILE A 1 106 ? 6.617 -9.116 5.929 1.00 0.00 113 ILE A N 15
ATOM 30437 C CA . ILE A 1 106 ? 5.988 -7.833 6.217 1.00 0.00 113 ILE A CA 15
ATOM 30438 C C . ILE A 1 106 ? 4.968 -7.466 5.143 1.00 0.00 113 ILE A C 15
ATOM 30439 O O . ILE A 1 106 ? 3.970 -6.801 5.423 1.00 0.00 113 ILE A O 15
ATOM 30455 N N . ALA A 1 107 ? 5.221 -7.905 3.914 1.00 0.00 114 ALA A N 15
ATOM 30456 C CA . ALA A 1 107 ? 4.324 -7.624 2.803 1.00 0.00 114 ALA A CA 15
ATOM 30457 C C . ALA A 1 107 ? 3.047 -8.448 2.913 1.00 0.00 114 ALA A C 15
ATOM 30458 O O . ALA A 1 107 ? 1.969 -7.998 2.524 1.00 0.00 114 ALA A O 15
ATOM 30465 N N . GLN A 1 108 ? 3.176 -9.656 3.448 1.00 0.00 115 GLN A N 15
ATOM 30466 C CA . GLN A 1 108 ? 2.034 -10.546 3.614 1.00 0.00 115 GLN A CA 15
ATOM 30467 C C . GLN A 1 108 ? 1.046 -9.980 4.630 1.00 0.00 115 GLN A C 15
ATOM 30468 O O . GLN A 1 108 ? -0.166 -10.123 4.477 1.00 0.00 115 GLN A O 15
ATOM 30482 N N . ASP A 1 109 ? 1.575 -9.336 5.667 1.00 0.00 116 ASP A N 15
ATOM 30483 C CA . ASP A 1 109 ? 0.737 -8.750 6.708 1.00 0.00 116 ASP A CA 15
ATOM 30484 C C . ASP A 1 109 ? 0.134 -7.423 6.249 1.00 0.00 116 ASP A C 15
ATOM 30485 O O . ASP A 1 109 ? -0.875 -6.971 6.792 1.00 0.00 116 ASP A O 15
ATOM 30494 N N . PHE A 1 110 ? 0.760 -6.801 5.253 1.00 0.00 117 PHE A N 15
ATOM 30495 C CA . PHE A 1 110 ? 0.289 -5.524 4.727 1.00 0.00 117 PHE A CA 15
ATOM 30496 C C . PHE A 1 110 ? -1.187 -5.587 4.337 1.00 0.00 117 PHE A C 15
ATOM 30497 O O . PHE A 1 110 ? -1.968 -4.703 4.690 1.00 0.00 117 PHE A O 15
ATOM 30514 N N . LEU A 1 111 ? -1.562 -6.629 3.601 1.00 0.00 118 LEU A N 15
ATOM 30515 C CA . LEU A 1 111 ? -2.944 -6.793 3.161 1.00 0.00 118 LEU A CA 15
ATOM 30516 C C . LEU A 1 111 ? -3.655 -7.881 3.961 1.00 0.00 118 LEU A C 15
ATOM 30517 O O . LEU A 1 111 ? -4.589 -8.512 3.470 1.00 0.00 118 LEU A O 15
ATOM 30533 N N . GLN A 1 112 ? -3.206 -8.097 5.193 1.00 0.00 119 GLN A N 15
ATOM 30534 C CA . GLN A 1 112 ? -3.804 -9.112 6.054 1.00 0.00 119 GLN A CA 15
ATOM 30535 C C . GLN A 1 112 ? -3.770 -10.479 5.379 1.00 0.00 119 GLN A C 15
ATOM 30536 O O . GLN A 1 112 ? -4.741 -11.234 5.427 1.00 0.00 119 GLN A O 15
ATOM 30550 N N . LEU A 1 113 ? -2.643 -10.787 4.747 1.00 0.00 120 LEU A N 15
ATOM 30551 C CA . LEU A 1 113 ? -2.471 -12.059 4.056 1.00 0.00 120 LEU A CA 15
ATOM 30552 C C . LEU A 1 113 ? -1.887 -13.115 4.991 1.00 0.00 120 LEU A C 15
ATOM 30553 O O . LEU A 1 113 ? -1.041 -13.914 4.590 1.00 0.00 120 LEU A O 15
ATOM 30569 N N . SER A 1 114 ? -2.348 -13.113 6.237 1.00 0.00 121 SER A N 15
ATOM 30570 C CA . SER A 1 114 ? -1.876 -14.070 7.231 1.00 0.00 121 SER A CA 15
ATOM 30571 C C . SER A 1 114 ? -3.005 -14.463 8.178 1.00 0.00 121 SER A C 15
ATOM 30572 O O . SER A 1 114 ? -4.096 -13.897 8.124 1.00 0.00 121 SER A O 15
ATOM 30580 N N . LYS A 1 115 ? -2.737 -15.437 9.044 1.00 0.00 122 LYS A N 15
ATOM 30581 C CA . LYS A 1 115 ? -3.735 -15.905 10.001 1.00 0.00 122 LYS A CA 15
ATOM 30582 C C . LYS A 1 115 ? -4.131 -14.787 10.967 1.00 0.00 122 LYS A C 15
ATOM 30583 O O . LYS A 1 115 ? -3.340 -14.391 11.822 1.00 0.00 122 LYS A O 15
ATOM 30602 N N . PRO A 1 116 ? -5.364 -14.259 10.843 1.00 0.00 123 PRO A N 15
ATOM 30603 C CA . PRO A 1 116 ? -5.850 -13.182 11.714 1.00 0.00 123 PRO A CA 15
ATOM 30604 C C . PRO A 1 116 ? -5.922 -13.609 13.176 1.00 0.00 123 PRO A C 15
ATOM 30605 O O . PRO A 1 116 ? -6.540 -14.621 13.508 1.00 0.00 123 PRO A O 15
ATOM 30616 N N . ASN A 1 117 ? -5.288 -12.830 14.046 1.00 0.00 124 ASN A N 15
ATOM 30617 C CA . ASN A 1 117 ? -5.281 -13.126 15.474 1.00 0.00 124 ASN A CA 15
ATOM 30618 C C . ASN A 1 117 ? -4.681 -14.502 15.744 1.00 0.00 124 ASN A C 15
ATOM 30619 O O . ASN A 1 117 ? -5.391 -15.508 15.537 1.00 0.00 124 ASN A O 15
ATOM 30631 N N . LYS A 1 1 ? 5.307 -1.546 -26.601 1.00 0.00 8 LYS A N 16
ATOM 30632 C CA . LYS A 1 1 ? 4.724 -2.786 -26.025 1.00 0.00 8 LYS A CA 16
ATOM 30633 C C . LYS A 1 1 ? 3.968 -2.491 -24.733 1.00 0.00 8 LYS A C 16
ATOM 30634 O O . LYS A 1 1 ? 3.958 -1.358 -24.252 1.00 0.00 8 LYS A O 16
ATOM 30655 N N . MET A 1 2 ? 3.338 -3.520 -24.174 1.00 0.00 9 MET A N 16
ATOM 30656 C CA . MET A 1 2 ? 2.580 -3.371 -22.937 1.00 0.00 9 MET A CA 16
ATOM 30657 C C . MET A 1 2 ? 3.375 -3.897 -21.745 1.00 0.00 9 MET A C 16
ATOM 30658 O O . MET A 1 2 ? 4.439 -4.494 -21.911 1.00 0.00 9 MET A O 16
ATOM 30672 N N . SER A 1 3 ? 2.851 -3.671 -20.545 1.00 0.00 10 SER A N 16
ATOM 30673 C CA . SER A 1 3 ? 3.512 -4.122 -19.326 1.00 0.00 10 SER A CA 16
ATOM 30674 C C . SER A 1 3 ? 2.523 -4.816 -18.394 1.00 0.00 10 SER A C 16
ATOM 30675 O O . SER A 1 3 ? 1.338 -4.482 -18.371 1.00 0.00 10 SER A O 16
ATOM 30683 N N . GLU A 1 4 ? 3.018 -5.782 -17.627 1.00 0.00 11 GLU A N 16
ATOM 30684 C CA . GLU A 1 4 ? 2.177 -6.523 -16.694 1.00 0.00 11 GLU A CA 16
ATOM 30685 C C . GLU A 1 4 ? 1.867 -5.684 -15.458 1.00 0.00 11 GLU A C 16
ATOM 30686 O O . GLU A 1 4 ? 2.773 -5.257 -14.741 1.00 0.00 11 GLU A O 16
ATOM 30698 N N . LYS A 1 5 ? 0.581 -5.450 -15.214 1.00 0.00 12 LYS A N 16
ATOM 30699 C CA . LYS A 1 5 ? 0.152 -4.659 -14.066 1.00 0.00 12 LYS A CA 16
ATOM 30700 C C . LYS A 1 5 ? -0.847 -5.433 -13.211 1.00 0.00 12 LYS A C 16
ATOM 30701 O O . LYS A 1 5 ? -1.666 -6.191 -13.729 1.00 0.00 12 LYS A O 16
ATOM 30720 N N . LEU A 1 6 ? -0.775 -5.234 -11.898 1.00 0.00 13 LEU A N 16
ATOM 30721 C CA . LEU A 1 6 ? -1.675 -5.910 -10.973 1.00 0.00 13 LEU A CA 16
ATOM 30722 C C . LEU A 1 6 ? -2.990 -5.149 -10.845 1.00 0.00 13 LEU A C 16
ATOM 30723 O O . LEU A 1 6 ? -3.006 -3.919 -10.830 1.00 0.00 13 LEU A O 16
ATOM 30739 N N . ARG A 1 7 ? -4.093 -5.886 -10.757 1.00 0.00 14 ARG A N 16
ATOM 30740 C CA . ARG A 1 7 ? -5.409 -5.273 -10.634 1.00 0.00 14 ARG A CA 16
ATOM 30741 C C . ARG A 1 7 ? -5.615 -4.696 -9.239 1.00 0.00 14 ARG A C 16
ATOM 30742 O O . ARG A 1 7 ? -5.934 -5.419 -8.295 1.00 0.00 14 ARG A O 16
ATOM 30763 N N . ILE A 1 8 ? -5.429 -3.389 -9.121 1.00 0.00 15 ILE A N 16
ATOM 30764 C CA . ILE A 1 8 ? -5.592 -2.703 -7.847 1.00 0.00 15 ILE A CA 16
ATOM 30765 C C . ILE A 1 8 ? -6.260 -1.345 -8.042 1.00 0.00 15 ILE A C 16
ATOM 30766 O O . ILE A 1 8 ? -5.679 -0.436 -8.635 1.00 0.00 15 ILE A O 16
ATOM 30782 N N . LYS A 1 9 ? -7.482 -1.216 -7.539 1.00 0.00 16 LYS A N 16
ATOM 30783 C CA . LYS A 1 9 ? -8.229 0.031 -7.656 1.00 0.00 16 LYS A CA 16
ATOM 30784 C C . LYS A 1 9 ? -8.720 0.496 -6.290 1.00 0.00 16 LYS A C 16
ATOM 30785 O O . LYS A 1 9 ? -9.382 -0.250 -5.571 1.00 0.00 16 LYS A O 16
ATOM 30804 N N . VAL A 1 10 ? -8.387 1.732 -5.935 1.00 0.00 17 VAL A N 16
ATOM 30805 C CA . VAL A 1 10 ? -8.795 2.289 -4.651 1.00 0.00 17 VAL A CA 16
ATOM 30806 C C . VAL A 1 10 ? -9.754 3.458 -4.840 1.00 0.00 17 VAL A C 16
ATOM 30807 O O . VAL A 1 10 ? -9.336 4.575 -5.147 1.00 0.00 17 VAL A O 16
ATOM 30820 N N . ASP A 1 11 ? -11.043 3.195 -4.653 1.00 0.00 18 ASP A N 16
ATOM 30821 C CA . ASP A 1 11 ? -12.064 4.226 -4.802 1.00 0.00 18 ASP A CA 16
ATOM 30822 C C . ASP A 1 11 ? -12.962 4.286 -3.569 1.00 0.00 18 ASP A C 16
ATOM 30823 O O . ASP A 1 11 ? -14.111 4.720 -3.649 1.00 0.00 18 ASP A O 16
ATOM 30832 N N . ASP A 1 12 ? -12.432 3.848 -2.431 1.00 0.00 19 ASP A N 16
ATOM 30833 C CA . ASP A 1 12 ? -13.188 3.855 -1.184 1.00 0.00 19 ASP A CA 16
ATOM 30834 C C . ASP A 1 12 ? -12.377 4.491 -0.061 1.00 0.00 19 ASP A C 16
ATOM 30835 O O . ASP A 1 12 ? -11.196 4.193 0.112 1.00 0.00 19 ASP A O 16
ATOM 30844 N N . VAL A 1 13 ? -13.018 5.372 0.700 1.00 0.00 20 VAL A N 16
ATOM 30845 C CA . VAL A 1 13 ? -12.355 6.052 1.806 1.00 0.00 20 VAL A CA 16
ATOM 30846 C C . VAL A 1 13 ? -13.348 6.414 2.904 1.00 0.00 20 VAL A C 16
ATOM 30847 O O . VAL A 1 13 ? -14.236 7.242 2.702 1.00 0.00 20 VAL A O 16
ATOM 30860 N N . LYS A 1 14 ? -13.190 5.792 4.067 1.00 0.00 21 LYS A N 16
ATOM 30861 C CA . LYS A 1 14 ? -14.073 6.054 5.197 1.00 0.00 21 LYS A CA 16
ATOM 30862 C C . LYS A 1 14 ? -13.459 7.089 6.134 1.00 0.00 21 LYS A C 16
ATOM 30863 O O . LYS A 1 14 ? -12.540 6.784 6.896 1.00 0.00 21 LYS A O 16
ATOM 30882 N N . ILE A 1 15 ? -13.970 8.313 6.070 1.00 0.00 22 ILE A N 16
ATOM 30883 C CA . ILE A 1 15 ? -13.472 9.395 6.908 1.00 0.00 22 ILE A CA 16
ATOM 30884 C C . ILE A 1 15 ? -13.921 9.224 8.355 1.00 0.00 22 ILE A C 16
ATOM 30885 O O . ILE A 1 15 ? -15.045 9.579 8.712 1.00 0.00 22 ILE A O 16
ATOM 30901 N N . ASN A 1 16 ? -13.037 8.680 9.185 1.00 0.00 23 ASN A N 16
ATOM 30902 C CA . ASN A 1 16 ? -13.346 8.466 10.594 1.00 0.00 23 ASN A CA 16
ATOM 30903 C C . ASN A 1 16 ? -12.825 9.622 11.445 1.00 0.00 23 ASN A C 16
ATOM 30904 O O . ASN A 1 16 ? -11.775 10.196 11.152 1.00 0.00 23 ASN A O 16
ATOM 30915 N N . PRO A 1 17 ? -13.557 9.986 12.513 1.00 0.00 24 PRO A N 16
ATOM 30916 C CA . PRO A 1 17 ? -13.164 11.085 13.405 1.00 0.00 24 PRO A CA 16
ATOM 30917 C C . PRO A 1 17 ? -11.764 10.904 13.986 1.00 0.00 24 PRO A C 16
ATOM 30918 O O . PRO A 1 17 ? -11.147 11.864 14.447 1.00 0.00 24 PRO A O 16
ATOM 30929 N N . LYS A 1 18 ? -11.268 9.669 13.972 1.00 0.00 25 LYS A N 16
ATOM 30930 C CA . LYS A 1 18 ? -9.947 9.376 14.506 1.00 0.00 25 LYS A CA 16
ATOM 30931 C C . LYS A 1 18 ? -8.920 9.242 13.379 1.00 0.00 25 LYS A C 16
ATOM 30932 O O . LYS A 1 18 ? -7.740 9.539 13.567 1.00 0.00 25 LYS A O 16
ATOM 30951 N N . TYR A 1 19 ? -9.374 8.802 12.207 1.00 0.00 26 TYR A N 16
ATOM 30952 C CA . TYR A 1 19 ? -8.488 8.641 11.056 1.00 0.00 26 TYR A CA 16
ATOM 30953 C C . TYR A 1 19 ? -9.276 8.331 9.787 1.00 0.00 26 TYR A C 16
ATOM 30954 O O . TYR A 1 19 ? -10.436 7.923 9.844 1.00 0.00 26 TYR A O 16
ATOM 30972 N N . VAL A 1 20 ? -8.636 8.532 8.640 1.00 0.00 27 VAL A N 16
ATOM 30973 C CA . VAL A 1 20 ? -9.272 8.273 7.353 1.00 0.00 27 VAL A CA 16
ATOM 30974 C C . VAL A 1 20 ? -8.797 6.947 6.768 1.00 0.00 27 VAL A C 16
ATOM 30975 O O . VAL A 1 20 ? -7.609 6.765 6.502 1.00 0.00 27 VAL A O 16
ATOM 30988 N N . LEU A 1 21 ? -9.732 6.022 6.575 1.00 0.00 28 LEU A N 16
ATOM 30989 C CA . LEU A 1 21 ? -9.407 4.709 6.025 1.00 0.00 28 LEU A CA 16
ATOM 30990 C C . LEU A 1 21 ? -9.503 4.712 4.503 1.00 0.00 28 LEU A C 16
ATOM 30991 O O . LEU A 1 21 ? -10.159 5.569 3.913 1.00 0.00 28 LEU A O 16
ATOM 31007 N N . TYR A 1 22 ? -8.843 3.743 3.876 1.00 0.00 29 TYR A N 16
ATOM 31008 C CA . TYR A 1 22 ? -8.853 3.629 2.422 1.00 0.00 29 TYR A CA 16
ATOM 31009 C C . TYR A 1 22 ? -9.165 2.200 1.992 1.00 0.00 29 TYR A C 16
ATOM 31010 O O . TYR A 1 22 ? -8.470 1.260 2.376 1.00 0.00 29 TYR A O 16
ATOM 31028 N N . GLY A 1 23 ? -10.213 2.044 1.190 1.00 0.00 30 GLY A N 16
ATOM 31029 C CA . GLY A 1 23 ? -10.598 0.727 0.721 1.00 0.00 30 GLY A CA 16
ATOM 31030 C C . GLY A 1 23 ? -9.904 0.346 -0.570 1.00 0.00 30 GLY A C 16
ATOM 31031 O O . GLY A 1 23 ? -10.241 0.859 -1.638 1.00 0.00 30 GLY A O 16
ATOM 31035 N N . VAL A 1 24 ? -8.934 -0.558 -0.475 1.00 0.00 31 VAL A N 16
ATOM 31036 C CA . VAL A 1 24 ? -8.190 -1.006 -1.646 1.00 0.00 31 VAL A CA 16
ATOM 31037 C C . VAL A 1 24 ? -8.898 -2.170 -2.328 1.00 0.00 31 VAL A C 16
ATOM 31038 O O . VAL A 1 24 ? -9.038 -3.249 -1.753 1.00 0.00 31 VAL A O 16
ATOM 31051 N N . SER A 1 25 ? -9.349 -1.940 -3.557 1.00 0.00 32 SER A N 16
ATOM 31052 C CA . SER A 1 25 ? -10.051 -2.969 -4.317 1.00 0.00 32 SER A CA 16
ATOM 31053 C C . SER A 1 25 ? -9.081 -3.790 -5.164 1.00 0.00 32 SER A C 16
ATOM 31054 O O . SER A 1 25 ? -8.399 -3.260 -6.040 1.00 0.00 32 SER A O 16
ATOM 31062 N N . THR A 1 26 ? -9.032 -5.091 -4.893 1.00 0.00 33 THR A N 16
ATOM 31063 C CA . THR A 1 26 ? -8.154 -6.001 -5.624 1.00 0.00 33 THR A CA 16
ATOM 31064 C C . THR A 1 26 ? -8.737 -7.415 -5.609 1.00 0.00 33 THR A C 16
ATOM 31065 O O . THR A 1 26 ? -9.761 -7.658 -4.972 1.00 0.00 33 THR A O 16
ATOM 31076 N N . PRO A 1 27 ? -8.101 -8.373 -6.308 1.00 0.00 34 PRO A N 16
ATOM 31077 C CA . PRO A 1 27 ? -8.581 -9.758 -6.354 1.00 0.00 34 PRO A CA 16
ATOM 31078 C C . PRO A 1 27 ? -8.838 -10.324 -4.959 1.00 0.00 34 PRO A C 16
ATOM 31079 O O . PRO A 1 27 ? -9.657 -11.226 -4.783 1.00 0.00 34 PRO A O 16
ATOM 31090 N N . ASN A 1 28 ? -8.133 -9.780 -3.971 1.00 0.00 35 ASN A N 16
ATOM 31091 C CA . ASN A 1 28 ? -8.280 -10.217 -2.585 1.00 0.00 35 ASN A CA 16
ATOM 31092 C C . ASN A 1 28 ? -9.527 -9.611 -1.943 1.00 0.00 35 ASN A C 16
ATOM 31093 O O . ASN A 1 28 ? -9.907 -9.994 -0.837 1.00 0.00 35 ASN A O 16
ATOM 31104 N N . LYS A 1 29 ? -10.138 -8.654 -2.648 1.00 0.00 36 LYS A N 16
ATOM 31105 C CA . LYS A 1 29 ? -11.341 -7.945 -2.191 1.00 0.00 36 LYS A CA 16
ATOM 31106 C C . LYS A 1 29 ? -10.966 -6.585 -1.610 1.00 0.00 36 LYS A C 16
ATOM 31107 O O . LYS A 1 29 ? -9.839 -6.120 -1.785 1.00 0.00 36 LYS A O 16
ATOM 31126 N N . ARG A 1 30 ? -11.910 -5.943 -0.930 1.00 0.00 37 ARG A N 16
ATOM 31127 C CA . ARG A 1 30 ? -11.661 -4.631 -0.344 1.00 0.00 37 ARG A CA 16
ATOM 31128 C C . ARG A 1 30 ? -10.913 -4.751 0.979 1.00 0.00 37 ARG A C 16
ATOM 31129 O O . ARG A 1 30 ? -11.312 -5.506 1.867 1.00 0.00 37 ARG A O 16
ATOM 31150 N N . LEU A 1 31 ? -9.824 -3.999 1.098 1.00 0.00 38 LEU A N 16
ATOM 31151 C CA . LEU A 1 31 ? -9.009 -4.010 2.304 1.00 0.00 38 LEU A CA 16
ATOM 31152 C C . LEU A 1 31 ? -8.793 -2.591 2.821 1.00 0.00 38 LEU A C 16
ATOM 31153 O O . LEU A 1 31 ? -8.177 -1.764 2.151 1.00 0.00 38 LEU A O 16
ATOM 31169 N N . TYR A 1 32 ? -9.309 -2.315 4.015 1.00 0.00 39 TYR A N 16
ATOM 31170 C CA . TYR A 1 32 ? -9.173 -0.994 4.616 1.00 0.00 39 TYR A CA 16
ATOM 31171 C C . TYR A 1 32 ? -7.854 -0.871 5.374 1.00 0.00 39 TYR A C 16
ATOM 31172 O O . TYR A 1 32 ? -7.522 -1.717 6.204 1.00 0.00 39 TYR A O 16
ATOM 31190 N N . LYS A 1 33 ? -7.107 0.188 5.081 1.00 0.00 40 LYS A N 16
ATOM 31191 C CA . LYS A 1 33 ? -5.825 0.425 5.735 1.00 0.00 40 LYS A CA 16
ATOM 31192 C C . LYS A 1 33 ? -5.639 1.907 6.042 1.00 0.00 40 LYS A C 16
ATOM 31193 O O . LYS A 1 33 ? -6.460 2.740 5.656 1.00 0.00 40 LYS A O 16
ATOM 31212 N N . ARG A 1 34 ? -4.556 2.231 6.740 1.00 0.00 41 ARG A N 16
ATOM 31213 C CA . ARG A 1 34 ? -4.262 3.614 7.100 1.00 0.00 41 ARG A CA 16
ATOM 31214 C C . ARG A 1 34 ? -3.048 4.132 6.335 1.00 0.00 41 ARG A C 16
ATOM 31215 O O . ARG A 1 34 ? -2.202 3.355 5.894 1.00 0.00 41 ARG A O 16
ATOM 31236 N N . TYR A 1 35 ? -2.969 5.450 6.184 1.00 0.00 42 TYR A N 16
ATOM 31237 C CA . TYR A 1 35 ? -1.859 6.075 5.474 1.00 0.00 42 TYR A CA 16
ATOM 31238 C C . TYR A 1 35 ? -0.527 5.724 6.131 1.00 0.00 42 TYR A C 16
ATOM 31239 O O . TYR A 1 35 ? 0.415 5.298 5.461 1.00 0.00 42 TYR A O 16
ATOM 31257 N N . SER A 1 36 ? -0.456 5.904 7.446 1.00 0.00 43 SER A N 16
ATOM 31258 C CA . SER A 1 36 ? 0.759 5.605 8.194 1.00 0.00 43 SER A CA 16
ATOM 31259 C C . SER A 1 36 ? 1.153 4.142 8.026 1.00 0.00 43 SER A C 16
ATOM 31260 O O . SER A 1 36 ? 2.334 3.795 8.088 1.00 0.00 43 SER A O 16
ATOM 31268 N N . GLU A 1 37 ? 0.159 3.286 7.813 1.00 0.00 44 GLU A N 16
ATOM 31269 C CA . GLU A 1 37 ? 0.402 1.861 7.634 1.00 0.00 44 GLU A CA 16
ATOM 31270 C C . GLU A 1 37 ? 1.277 1.609 6.410 1.00 0.00 44 GLU A C 16
ATOM 31271 O O . GLU A 1 37 ? 2.222 0.821 6.461 1.00 0.00 44 GLU A O 16
ATOM 31283 N N . PHE A 1 38 ? 0.959 2.285 5.311 1.00 0.00 45 PHE A N 16
ATOM 31284 C CA . PHE A 1 38 ? 1.718 2.137 4.074 1.00 0.00 45 PHE A CA 16
ATOM 31285 C C . PHE A 1 38 ? 3.182 2.503 4.290 1.00 0.00 45 PHE A C 16
ATOM 31286 O O . PHE A 1 38 ? 4.083 1.755 3.909 1.00 0.00 45 PHE A O 16
ATOM 31303 N N . TRP A 1 39 ? 3.415 3.659 4.906 1.00 0.00 46 TRP A N 16
ATOM 31304 C CA . TRP A 1 39 ? 4.771 4.122 5.175 1.00 0.00 46 TRP A CA 16
ATOM 31305 C C . TRP A 1 39 ? 5.517 3.124 6.055 1.00 0.00 46 TRP A C 16
ATOM 31306 O O . TRP A 1 39 ? 6.722 2.924 5.902 1.00 0.00 46 TRP A O 16
ATOM 31327 N N . LYS A 1 40 ? 4.791 2.499 6.977 1.00 0.00 47 LYS A N 16
ATOM 31328 C CA . LYS A 1 40 ? 5.383 1.521 7.882 1.00 0.00 47 LYS A CA 16
ATOM 31329 C C . LYS A 1 40 ? 5.908 0.312 7.114 1.00 0.00 47 LYS A C 16
ATOM 31330 O O . LYS A 1 40 ? 6.830 -0.365 7.563 1.00 0.00 47 LYS A O 16
ATOM 31349 N N . LEU A 1 41 ? 5.311 0.046 5.955 1.00 0.00 48 LEU A N 16
ATOM 31350 C CA . LEU A 1 41 ? 5.718 -1.083 5.125 1.00 0.00 48 LEU A CA 16
ATOM 31351 C C . LEU A 1 41 ? 6.881 -0.702 4.214 1.00 0.00 48 LEU A C 16
ATOM 31352 O O . LEU A 1 41 ? 7.738 -1.530 3.907 1.00 0.00 48 LEU A O 16
ATOM 31368 N N . LYS A 1 42 ? 6.899 0.554 3.781 1.00 0.00 49 LYS A N 16
ATOM 31369 C CA . LYS A 1 42 ? 7.952 1.048 2.899 1.00 0.00 49 LYS A CA 16
ATOM 31370 C C . LYS A 1 42 ? 9.335 0.828 3.505 1.00 0.00 49 LYS A C 16
ATOM 31371 O O . LYS A 1 42 ? 10.097 -0.026 3.050 1.00 0.00 49 LYS A O 16
ATOM 31390 N N . THR A 1 43 ? 9.655 1.609 4.533 1.00 0.00 50 THR A N 16
ATOM 31391 C CA . THR A 1 43 ? 10.950 1.509 5.202 1.00 0.00 50 THR A CA 16
ATOM 31392 C C . THR A 1 43 ? 11.239 0.077 5.639 1.00 0.00 50 THR A C 16
ATOM 31393 O O . THR A 1 43 ? 12.393 -0.347 5.680 1.00 0.00 50 THR A O 16
ATOM 31404 N N . ARG A 1 44 ? 10.187 -0.667 5.963 1.00 0.00 51 ARG A N 16
ATOM 31405 C CA . ARG A 1 44 ? 10.340 -2.052 6.392 1.00 0.00 51 ARG A CA 16
ATOM 31406 C C . ARG A 1 44 ? 11.036 -2.875 5.313 1.00 0.00 51 ARG A C 16
ATOM 31407 O O . ARG A 1 44 ? 12.133 -3.389 5.525 1.00 0.00 51 ARG A O 16
ATOM 31428 N N . LEU A 1 45 ? 10.392 -2.988 4.155 1.00 0.00 52 LEU A N 16
ATOM 31429 C CA . LEU A 1 45 ? 10.949 -3.739 3.031 1.00 0.00 52 LEU A CA 16
ATOM 31430 C C . LEU A 1 45 ? 12.421 -3.396 2.824 1.00 0.00 52 LEU A C 16
ATOM 31431 O O . LEU A 1 45 ? 13.219 -4.242 2.423 1.00 0.00 52 LEU A O 16
ATOM 31447 N N . GLU A 1 46 ? 12.768 -2.143 3.100 1.00 0.00 53 GLU A N 16
ATOM 31448 C CA . GLU A 1 46 ? 14.143 -1.679 2.944 1.00 0.00 53 GLU A CA 16
ATOM 31449 C C . GLU A 1 46 ? 15.059 -2.329 3.978 1.00 0.00 53 GLU A C 16
ATOM 31450 O O . GLU A 1 46 ? 16.211 -2.650 3.686 1.00 0.00 53 GLU A O 16
ATOM 31462 N N . ARG A 1 47 ? 14.538 -2.515 5.186 1.00 0.00 54 ARG A N 16
ATOM 31463 C CA . ARG A 1 47 ? 15.309 -3.125 6.265 1.00 0.00 54 ARG A CA 16
ATOM 31464 C C . ARG A 1 47 ? 15.130 -4.641 6.283 1.00 0.00 54 ARG A C 16
ATOM 31465 O O . ARG A 1 47 ? 15.968 -5.366 6.821 1.00 0.00 54 ARG A O 16
ATOM 31486 N N . ASP A 1 48 ? 14.036 -5.115 5.694 1.00 0.00 55 ASP A N 16
ATOM 31487 C CA . ASP A 1 48 ? 13.752 -6.544 5.645 1.00 0.00 55 ASP A CA 16
ATOM 31488 C C . ASP A 1 48 ? 14.383 -7.179 4.412 1.00 0.00 55 ASP A C 16
ATOM 31489 O O . ASP A 1 48 ? 14.936 -8.278 4.480 1.00 0.00 55 ASP A O 16
ATOM 31498 N N . VAL A 1 49 ? 14.301 -6.478 3.288 1.00 0.00 56 VAL A N 16
ATOM 31499 C CA . VAL A 1 49 ? 14.865 -6.968 2.038 1.00 0.00 56 VAL A CA 16
ATOM 31500 C C . VAL A 1 49 ? 16.332 -6.578 1.917 1.00 0.00 56 VAL A C 16
ATOM 31501 O O . VAL A 1 49 ? 17.132 -7.303 1.325 1.00 0.00 56 VAL A O 16
ATOM 31514 N N . GLY A 1 50 ? 16.675 -5.426 2.480 1.00 0.00 57 GLY A N 16
ATOM 31515 C CA . GLY A 1 50 ? 18.045 -4.954 2.426 1.00 0.00 57 GLY A CA 16
ATOM 31516 C C . GLY A 1 50 ? 18.380 -4.296 1.101 1.00 0.00 57 GLY A C 16
ATOM 31517 O O . GLY A 1 50 ? 19.550 -4.181 0.736 1.00 0.00 57 GLY A O 16
ATOM 31521 N N . SER A 1 51 ? 17.351 -3.864 0.378 1.00 0.00 58 SER A N 16
ATOM 31522 C CA . SER A 1 51 ? 17.542 -3.215 -0.913 1.00 0.00 58 SER A CA 16
ATOM 31523 C C . SER A 1 51 ? 16.778 -1.897 -0.976 1.00 0.00 58 SER A C 16
ATOM 31524 O O . SER A 1 51 ? 15.801 -1.699 -0.254 1.00 0.00 58 SER A O 16
ATOM 31532 N N . THR A 1 52 ? 17.230 -0.998 -1.843 1.00 0.00 59 THR A N 16
ATOM 31533 C CA . THR A 1 52 ? 16.587 0.302 -1.999 1.00 0.00 59 THR A CA 16
ATOM 31534 C C . THR A 1 52 ? 15.281 0.171 -2.775 1.00 0.00 59 THR A C 16
ATOM 31535 O O . THR A 1 52 ? 15.248 -0.408 -3.861 1.00 0.00 59 THR A O 16
ATOM 31546 N N . ILE A 1 53 ? 14.207 0.713 -2.212 1.00 0.00 60 ILE A N 16
ATOM 31547 C CA . ILE A 1 53 ? 12.898 0.656 -2.851 1.00 0.00 60 ILE A CA 16
ATOM 31548 C C . ILE A 1 53 ? 12.746 1.772 -3.886 1.00 0.00 60 ILE A C 16
ATOM 31549 O O . ILE A 1 53 ? 13.022 2.936 -3.595 1.00 0.00 60 ILE A O 16
ATOM 31565 N N . PRO A 1 54 ? 12.308 1.434 -5.114 1.00 0.00 61 PRO A N 16
ATOM 31566 C CA . PRO A 1 54 ? 12.129 2.410 -6.185 1.00 0.00 61 PRO A CA 16
ATOM 31567 C C . PRO A 1 54 ? 10.751 3.068 -6.168 1.00 0.00 61 PRO A C 16
ATOM 31568 O O . PRO A 1 54 ? 10.238 3.480 -7.209 1.00 0.00 61 PRO A O 16
ATOM 31579 N N . TYR A 1 55 ? 10.154 3.170 -4.983 1.00 0.00 62 TYR A N 16
ATOM 31580 C CA . TYR A 1 55 ? 8.839 3.781 -4.843 1.00 0.00 62 TYR A CA 16
ATOM 31581 C C . TYR A 1 55 ? 8.951 5.188 -4.268 1.00 0.00 62 TYR A C 16
ATOM 31582 O O . TYR A 1 55 ? 9.713 5.428 -3.331 1.00 0.00 62 TYR A O 16
ATOM 31600 N N . ASP A 1 56 ? 8.186 6.116 -4.832 1.00 0.00 63 ASP A N 16
ATOM 31601 C CA . ASP A 1 56 ? 8.200 7.502 -4.375 1.00 0.00 63 ASP A CA 16
ATOM 31602 C C . ASP A 1 56 ? 7.130 7.735 -3.313 1.00 0.00 63 ASP A C 16
ATOM 31603 O O . ASP A 1 56 ? 5.934 7.691 -3.602 1.00 0.00 63 ASP A O 16
ATOM 31612 N N . PHE A 1 57 ? 7.567 7.985 -2.083 1.00 0.00 64 PHE A N 16
ATOM 31613 C CA . PHE A 1 57 ? 6.644 8.226 -0.979 1.00 0.00 64 PHE A CA 16
ATOM 31614 C C . PHE A 1 57 ? 7.103 9.414 -0.134 1.00 0.00 64 PHE A C 16
ATOM 31615 O O . PHE A 1 57 ? 7.944 9.265 0.753 1.00 0.00 64 PHE A O 16
ATOM 31632 N N . PRO A 1 58 ? 6.555 10.614 -0.397 1.00 0.00 65 PRO A N 16
ATOM 31633 C CA . PRO A 1 58 ? 6.913 11.824 0.343 1.00 0.00 65 PRO A CA 16
ATOM 31634 C C . PRO A 1 58 ? 6.198 11.920 1.687 1.00 0.00 65 PRO A C 16
ATOM 31635 O O . PRO A 1 58 ? 4.971 11.996 1.743 1.00 0.00 65 PRO A O 16
ATOM 31646 N N . GLU A 1 59 ? 6.973 11.919 2.768 1.00 0.00 66 GLU A N 16
ATOM 31647 C CA . GLU A 1 59 ? 6.409 12.010 4.110 1.00 0.00 66 GLU A CA 16
ATOM 31648 C C . GLU A 1 59 ? 5.853 13.407 4.371 1.00 0.00 66 GLU A C 16
ATOM 31649 O O . GLU A 1 59 ? 6.127 14.345 3.623 1.00 0.00 66 GLU A O 16
ATOM 31661 N N . LYS A 1 60 ? 5.071 13.537 5.438 1.00 0.00 67 LYS A N 16
ATOM 31662 C CA . LYS A 1 60 ? 4.478 14.819 5.798 1.00 0.00 67 LYS A CA 16
ATOM 31663 C C . LYS A 1 60 ? 4.571 15.060 7.303 1.00 0.00 67 LYS A C 16
ATOM 31664 O O . LYS A 1 60 ? 3.716 14.609 8.065 1.00 0.00 67 LYS A O 16
ATOM 31683 N N . PRO A 1 61 ? 5.616 15.778 7.755 1.00 0.00 68 PRO A N 16
ATOM 31684 C CA . PRO A 1 61 ? 5.812 16.073 9.178 1.00 0.00 68 PRO A CA 16
ATOM 31685 C C . PRO A 1 61 ? 4.761 17.038 9.719 1.00 0.00 68 PRO A C 16
ATOM 31686 O O . PRO A 1 61 ? 4.374 17.991 9.043 1.00 0.00 68 PRO A O 16
ATOM 31697 N N . GLY A 1 62 ? 4.303 16.781 10.939 1.00 0.00 69 GLY A N 16
ATOM 31698 C CA . GLY A 1 62 ? 3.301 17.635 11.550 1.00 0.00 69 GLY A CA 16
ATOM 31699 C C . GLY A 1 62 ? 3.614 17.950 12.999 1.00 0.00 69 GLY A C 16
ATOM 31700 O O . GLY A 1 62 ? 2.955 17.444 13.907 1.00 0.00 69 GLY A O 16
ATOM 31704 N N . VAL A 1 63 ? 4.621 18.789 13.216 1.00 0.00 70 VAL A N 16
ATOM 31705 C CA . VAL A 1 63 ? 5.020 19.172 14.564 1.00 0.00 70 VAL A CA 16
ATOM 31706 C C . VAL A 1 63 ? 4.320 20.459 14.999 1.00 0.00 70 VAL A C 16
ATOM 31707 O O . VAL A 1 63 ? 3.344 20.421 15.749 1.00 0.00 70 VAL A O 16
ATOM 31720 N N . LEU A 1 64 ? 4.823 21.594 14.526 1.00 0.00 71 LEU A N 16
ATOM 31721 C CA . LEU A 1 64 ? 4.243 22.887 14.869 1.00 0.00 71 LEU A CA 16
ATOM 31722 C C . LEU A 1 64 ? 3.409 23.435 13.714 1.00 0.00 71 LEU A C 16
ATOM 31723 O O . LEU A 1 64 ? 3.653 24.538 13.224 1.00 0.00 71 LEU A O 16
ATOM 31739 N N . ASP A 1 65 ? 2.422 22.656 13.284 1.00 0.00 72 ASP A N 16
ATOM 31740 C CA . ASP A 1 65 ? 1.550 23.062 12.188 1.00 0.00 72 ASP A CA 16
ATOM 31741 C C . ASP A 1 65 ? 0.677 24.244 12.597 1.00 0.00 72 ASP A C 16
ATOM 31742 O O . ASP A 1 65 ? -0.189 24.119 13.462 1.00 0.00 72 ASP A O 16
ATOM 31751 N N . ARG A 1 66 ? 0.913 25.392 11.969 1.00 0.00 73 ARG A N 16
ATOM 31752 C CA . ARG A 1 66 ? 0.148 26.597 12.270 1.00 0.00 73 ARG A CA 16
ATOM 31753 C C . ARG A 1 66 ? -0.299 27.292 10.990 1.00 0.00 73 ARG A C 16
ATOM 31754 O O . ARG A 1 66 ? -1.493 27.447 10.735 1.00 0.00 73 ARG A O 16
ATOM 31775 N N . ARG A 1 67 ? 0.673 27.712 10.191 1.00 0.00 74 ARG A N 16
ATOM 31776 C CA . ARG A 1 67 ? 0.392 28.396 8.934 1.00 0.00 74 ARG A CA 16
ATOM 31777 C C . ARG A 1 67 ? 0.050 27.400 7.832 1.00 0.00 74 ARG A C 16
ATOM 31778 O O . ARG A 1 67 ? -0.836 27.644 7.014 1.00 0.00 74 ARG A O 16
ATOM 31799 N N . TRP A 1 68 ? 0.758 26.275 7.816 1.00 0.00 75 TRP A N 16
ATOM 31800 C CA . TRP A 1 68 ? 0.528 25.242 6.812 1.00 0.00 75 TRP A CA 16
ATOM 31801 C C . TRP A 1 68 ? -0.291 24.092 7.390 1.00 0.00 75 TRP A C 16
ATOM 31802 O O . TRP A 1 68 ? -0.136 22.941 6.983 1.00 0.00 75 TRP A O 16
ATOM 31823 N N . GLN A 1 69 ? -1.162 24.414 8.341 1.00 0.00 76 GLN A N 16
ATOM 31824 C CA . GLN A 1 69 ? -2.007 23.408 8.975 1.00 0.00 76 GLN A CA 16
ATOM 31825 C C . GLN A 1 69 ? -2.869 22.690 7.940 1.00 0.00 76 GLN A C 16
ATOM 31826 O O . GLN A 1 69 ? -3.319 23.293 6.965 1.00 0.00 76 GLN A O 16
ATOM 31840 N N . ARG A 1 70 ? -3.095 21.399 8.159 1.00 0.00 77 ARG A N 16
ATOM 31841 C CA . ARG A 1 70 ? -3.904 20.599 7.246 1.00 0.00 77 ARG A CA 16
ATOM 31842 C C . ARG A 1 70 ? -4.823 19.658 8.017 1.00 0.00 77 ARG A C 16
ATOM 31843 O O . ARG A 1 70 ? -4.597 19.378 9.194 1.00 0.00 77 ARG A O 16
ATOM 31864 N N . ARG A 1 71 ? -5.861 19.171 7.344 1.00 0.00 78 ARG A N 16
ATOM 31865 C CA . ARG A 1 71 ? -6.815 18.260 7.966 1.00 0.00 78 ARG A CA 16
ATOM 31866 C C . ARG A 1 71 ? -6.703 16.862 7.365 1.00 0.00 78 ARG A C 16
ATOM 31867 O O . ARG A 1 71 ? -6.582 16.705 6.151 1.00 0.00 78 ARG A O 16
ATOM 31888 N N . TYR A 1 72 ? -6.745 15.850 8.225 1.00 0.00 79 TYR A N 16
ATOM 31889 C CA . TYR A 1 72 ? -6.649 14.464 7.780 1.00 0.00 79 TYR A CA 16
ATOM 31890 C C . TYR A 1 72 ? -7.911 14.037 7.036 1.00 0.00 79 TYR A C 16
ATOM 31891 O O . TYR A 1 72 ? -7.874 13.127 6.209 1.00 0.00 79 TYR A O 16
ATOM 31909 N N . ASP A 1 73 ? -9.026 14.699 7.334 1.00 0.00 80 ASP A N 16
ATOM 31910 C CA . ASP A 1 73 ? -10.296 14.381 6.691 1.00 0.00 80 ASP A CA 16
ATOM 31911 C C . ASP A 1 73 ? -10.608 15.375 5.576 1.00 0.00 80 ASP A C 16
ATOM 31912 O O . ASP A 1 73 ? -11.773 15.641 5.278 1.00 0.00 80 ASP A O 16
ATOM 31921 N N . ASP A 1 74 ? -9.563 15.919 4.961 1.00 0.00 81 ASP A N 16
ATOM 31922 C CA . ASP A 1 74 ? -9.730 16.881 3.877 1.00 0.00 81 ASP A CA 16
ATOM 31923 C C . ASP A 1 74 ? -9.634 16.189 2.518 1.00 0.00 81 ASP A C 16
ATOM 31924 O O . ASP A 1 74 ? -8.735 15.380 2.288 1.00 0.00 81 ASP A O 16
ATOM 31933 N N . PRO A 1 75 ? -10.564 16.496 1.594 1.00 0.00 82 PRO A N 16
ATOM 31934 C CA . PRO A 1 75 ? -10.574 15.893 0.256 1.00 0.00 82 PRO A CA 16
ATOM 31935 C C . PRO A 1 75 ? -9.328 16.245 -0.550 1.00 0.00 82 PRO A C 16
ATOM 31936 O O . PRO A 1 75 ? -8.827 15.427 -1.321 1.00 0.00 82 PRO A O 16
ATOM 31947 N N . GLU A 1 76 ? -8.831 17.464 -0.369 1.00 0.00 83 GLU A N 16
ATOM 31948 C CA . GLU A 1 76 ? -7.642 17.916 -1.083 1.00 0.00 83 GLU A CA 16
ATOM 31949 C C . GLU A 1 76 ? -6.448 17.019 -0.767 1.00 0.00 83 GLU A C 16
ATOM 31950 O O . GLU A 1 76 ? -5.628 16.732 -1.639 1.00 0.00 83 GLU A O 16
ATOM 31962 N N . MET A 1 77 ? -6.361 16.576 0.483 1.00 0.00 84 MET A N 16
ATOM 31963 C CA . MET A 1 77 ? -5.271 15.707 0.912 1.00 0.00 84 MET A CA 16
ATOM 31964 C C . MET A 1 77 ? -5.624 14.244 0.666 1.00 0.00 84 MET A C 16
ATOM 31965 O O . MET A 1 77 ? -4.754 13.426 0.365 1.00 0.00 84 MET A O 16
ATOM 31979 N N . ILE A 1 78 ? -6.906 13.925 0.798 1.00 0.00 85 ILE A N 16
ATOM 31980 C CA . ILE A 1 78 ? -7.385 12.565 0.592 1.00 0.00 85 ILE A CA 16
ATOM 31981 C C . ILE A 1 78 ? -7.341 12.188 -0.888 1.00 0.00 85 ILE A C 16
ATOM 31982 O O . ILE A 1 78 ? -7.017 11.055 -1.241 1.00 0.00 85 ILE A O 16
ATOM 31998 N N . ASP A 1 79 ? -7.670 13.147 -1.749 1.00 0.00 86 ASP A N 16
ATOM 31999 C CA . ASP A 1 79 ? -7.668 12.917 -3.190 1.00 0.00 86 ASP A CA 16
ATOM 32000 C C . ASP A 1 79 ? -6.333 12.343 -3.654 1.00 0.00 86 ASP A C 16
ATOM 32001 O O . ASP A 1 79 ? -6.288 11.306 -4.315 1.00 0.00 86 ASP A O 16
ATOM 32010 N N . GLU A 1 80 ? -5.246 13.023 -3.301 1.00 0.00 87 GLU A N 16
ATOM 32011 C CA . GLU A 1 80 ? -3.911 12.576 -3.681 1.00 0.00 87 GLU A CA 16
ATOM 32012 C C . GLU A 1 80 ? -3.578 11.243 -3.023 1.00 0.00 87 GLU A C 16
ATOM 32013 O O . GLU A 1 80 ? -3.009 10.353 -3.653 1.00 0.00 87 GLU A O 16
ATOM 32025 N N . ARG A 1 81 ? -3.945 11.106 -1.754 1.00 0.00 88 ARG A N 16
ATOM 32026 C CA . ARG A 1 81 ? -3.690 9.873 -1.019 1.00 0.00 88 ARG A CA 16
ATOM 32027 C C . ARG A 1 81 ? -4.372 8.686 -1.696 1.00 0.00 88 ARG A C 16
ATOM 32028 O O . ARG A 1 81 ? -3.995 7.535 -1.480 1.00 0.00 88 ARG A O 16
ATOM 32049 N N . ARG A 1 82 ? -5.379 8.975 -2.518 1.00 0.00 89 ARG A N 16
ATOM 32050 C CA . ARG A 1 82 ? -6.112 7.933 -3.227 1.00 0.00 89 ARG A CA 16
ATOM 32051 C C . ARG A 1 82 ? -5.230 7.254 -4.271 1.00 0.00 89 ARG A C 16
ATOM 32052 O O . ARG A 1 82 ? -5.404 6.072 -4.565 1.00 0.00 89 ARG A O 16
ATOM 32073 N N . ILE A 1 83 ? -4.283 8.005 -4.826 1.00 0.00 90 ILE A N 16
ATOM 32074 C CA . ILE A 1 83 ? -3.378 7.460 -5.835 1.00 0.00 90 ILE A CA 16
ATOM 32075 C C . ILE A 1 83 ? -1.965 7.310 -5.283 1.00 0.00 90 ILE A C 16
ATOM 32076 O O . ILE A 1 83 ? -1.618 7.905 -4.264 1.00 0.00 90 ILE A O 16
ATOM 32092 N N . GLY A 1 84 ? -1.156 6.503 -5.962 1.00 0.00 91 GLY A N 16
ATOM 32093 C CA . GLY A 1 84 ? 0.210 6.280 -5.525 1.00 0.00 91 GLY A CA 16
ATOM 32094 C C . GLY A 1 84 ? 0.354 5.015 -4.703 1.00 0.00 91 GLY A C 16
ATOM 32095 O O . GLY A 1 84 ? 1.401 4.369 -4.722 1.00 0.00 91 GLY A O 16
ATOM 32099 N N . LEU A 1 85 ? -0.704 4.659 -3.981 1.00 0.00 92 LEU A N 16
ATOM 32100 C CA . LEU A 1 85 ? -0.695 3.461 -3.148 1.00 0.00 92 LEU A CA 16
ATOM 32101 C C . LEU A 1 85 ? -0.910 2.209 -3.993 1.00 0.00 92 LEU A C 16
ATOM 32102 O O . LEU A 1 85 ? -0.204 1.214 -3.836 1.00 0.00 92 LEU A O 16
ATOM 32118 N N . GLU A 1 86 ? -1.889 2.268 -4.890 1.00 0.00 93 GLU A N 16
ATOM 32119 C CA . GLU A 1 86 ? -2.200 1.139 -5.761 1.00 0.00 93 GLU A CA 16
ATOM 32120 C C . GLU A 1 86 ? -0.983 0.743 -6.592 1.00 0.00 93 GLU A C 16
ATOM 32121 O O . GLU A 1 86 ? -0.686 -0.441 -6.750 1.00 0.00 93 GLU A O 16
ATOM 32133 N N . ARG A 1 87 ? -0.283 1.742 -7.119 1.00 0.00 94 ARG A N 16
ATOM 32134 C CA . ARG A 1 87 ? 0.903 1.496 -7.933 1.00 0.00 94 ARG A CA 16
ATOM 32135 C C . ARG A 1 87 ? 2.027 0.910 -7.085 1.00 0.00 94 ARG A C 16
ATOM 32136 O O . ARG A 1 87 ? 2.813 0.090 -7.560 1.00 0.00 94 ARG A O 16
ATOM 32157 N N . PHE A 1 88 ? 2.094 1.336 -5.829 1.00 0.00 95 PHE A N 16
ATOM 32158 C CA . PHE A 1 88 ? 3.121 0.855 -4.910 1.00 0.00 95 PHE A CA 16
ATOM 32159 C C . PHE A 1 88 ? 3.062 -0.664 -4.777 1.00 0.00 95 PHE A C 16
ATOM 32160 O O . PHE A 1 88 ? 4.093 -1.327 -4.650 1.00 0.00 95 PHE A O 16
ATOM 32177 N N . LEU A 1 89 ? 1.850 -1.210 -4.805 1.00 0.00 96 LEU A N 16
ATOM 32178 C CA . LEU A 1 89 ? 1.656 -2.651 -4.686 1.00 0.00 96 LEU A CA 16
ATOM 32179 C C . LEU A 1 89 ? 1.733 -3.332 -6.050 1.00 0.00 96 LEU A C 16
ATOM 32180 O O . LEU A 1 89 ? 2.236 -4.448 -6.170 1.00 0.00 96 LEU A O 16
ATOM 32196 N N . ASN A 1 90 ? 1.224 -2.656 -7.076 1.00 0.00 97 ASN A N 16
ATOM 32197 C CA . ASN A 1 90 ? 1.227 -3.200 -8.431 1.00 0.00 97 ASN A CA 16
ATOM 32198 C C . ASN A 1 90 ? 2.621 -3.672 -8.836 1.00 0.00 97 ASN A C 16
ATOM 32199 O O . ASN A 1 90 ? 2.824 -4.848 -9.135 1.00 0.00 97 ASN A O 16
ATOM 32210 N N . GLU A 1 91 ? 3.576 -2.749 -8.849 1.00 0.00 98 GLU A N 16
ATOM 32211 C CA . GLU A 1 91 ? 4.949 -3.072 -9.225 1.00 0.00 98 GLU A CA 16
ATOM 32212 C C . GLU A 1 91 ? 5.582 -4.050 -8.237 1.00 0.00 98 GLU A C 16
ATOM 32213 O O . GLU A 1 91 ? 6.534 -4.752 -8.574 1.00 0.00 98 GLU A O 16
ATOM 32225 N N . LEU A 1 92 ? 5.053 -4.091 -7.016 1.00 0.00 99 LEU A N 16
ATOM 32226 C CA . LEU A 1 92 ? 5.580 -4.984 -5.991 1.00 0.00 99 LEU A CA 16
ATOM 32227 C C . LEU A 1 92 ? 5.054 -6.405 -6.165 1.00 0.00 99 LEU A C 16
ATOM 32228 O O . LEU A 1 92 ? 5.826 -7.343 -6.361 1.00 0.00 99 LEU A O 16
ATOM 32244 N N . TYR A 1 93 ? 3.738 -6.558 -6.087 1.00 0.00 100 TYR A N 16
ATOM 32245 C CA . TYR A 1 93 ? 3.110 -7.866 -6.228 1.00 0.00 100 TYR A CA 16
ATOM 32246 C C . TYR A 1 93 ? 3.290 -8.415 -7.640 1.00 0.00 100 TYR A C 16
ATOM 32247 O O . TYR A 1 93 ? 3.265 -9.628 -7.850 1.00 0.00 100 TYR A O 16
ATOM 32265 N N . ASN A 1 94 ? 3.480 -7.520 -8.606 1.00 0.00 101 ASN A N 16
ATOM 32266 C CA . ASN A 1 94 ? 3.674 -7.928 -9.992 1.00 0.00 101 ASN A CA 16
ATOM 32267 C C . ASN A 1 94 ? 5.150 -8.186 -10.274 1.00 0.00 101 ASN A C 16
ATOM 32268 O O . ASN A 1 94 ? 5.735 -7.600 -11.186 1.00 0.00 101 ASN A O 16
ATOM 32279 N N . ASP A 1 95 ? 5.749 -9.064 -9.477 1.00 0.00 102 ASP A N 16
ATOM 32280 C CA . ASP A 1 95 ? 7.160 -9.402 -9.629 1.00 0.00 102 ASP A CA 16
ATOM 32281 C C . ASP A 1 95 ? 7.440 -9.994 -11.007 1.00 0.00 102 ASP A C 16
ATOM 32282 O O . ASP A 1 95 ? 6.578 -10.637 -11.605 1.00 0.00 102 ASP A O 16
ATOM 32291 N N . ARG A 1 96 ? 8.654 -9.772 -11.500 1.00 0.00 103 ARG A N 16
ATOM 32292 C CA . ARG A 1 96 ? 9.057 -10.285 -12.804 1.00 0.00 103 ARG A CA 16
ATOM 32293 C C . ARG A 1 96 ? 10.146 -11.342 -12.652 1.00 0.00 103 ARG A C 16
ATOM 32294 O O . ARG A 1 96 ? 9.939 -12.512 -12.973 1.00 0.00 103 ARG A O 16
ATOM 32315 N N . PHE A 1 97 ? 11.304 -10.918 -12.159 1.00 0.00 104 PHE A N 16
ATOM 32316 C CA . PHE A 1 97 ? 12.431 -11.825 -11.961 1.00 0.00 104 PHE A CA 16
ATOM 32317 C C . PHE A 1 97 ? 12.765 -11.967 -10.478 1.00 0.00 104 PHE A C 16
ATOM 32318 O O . PHE A 1 97 ? 13.299 -12.990 -10.049 1.00 0.00 104 PHE A O 16
ATOM 32335 N N . ASP A 1 98 ? 12.450 -10.935 -9.700 1.00 0.00 105 ASP A N 16
ATOM 32336 C CA . ASP A 1 98 ? 12.720 -10.949 -8.266 1.00 0.00 105 ASP A CA 16
ATOM 32337 C C . ASP A 1 98 ? 11.471 -10.579 -7.472 1.00 0.00 105 ASP A C 16
ATOM 32338 O O . ASP A 1 98 ? 10.969 -9.459 -7.570 1.00 0.00 105 ASP A O 16
ATOM 32347 N N . SER A 1 99 ? 10.976 -11.529 -6.685 1.00 0.00 106 SER A N 16
ATOM 32348 C CA . SER A 1 99 ? 9.787 -11.302 -5.871 1.00 0.00 106 SER A CA 16
ATOM 32349 C C . SER A 1 99 ? 10.163 -10.968 -4.430 1.00 0.00 106 SER A C 16
ATOM 32350 O O . SER A 1 99 ? 9.347 -11.103 -3.520 1.00 0.00 106 SER A O 16
ATOM 32358 N N . ARG A 1 100 ? 11.403 -10.535 -4.229 1.00 0.00 107 ARG A N 16
ATOM 32359 C CA . ARG A 1 100 ? 11.889 -10.183 -2.899 1.00 0.00 107 ARG A CA 16
ATOM 32360 C C . ARG A 1 100 ? 10.934 -9.223 -2.194 1.00 0.00 107 ARG A C 16
ATOM 32361 O O . ARG A 1 100 ? 10.667 -9.359 -0.999 1.00 0.00 107 ARG A O 16
ATOM 32382 N N . TRP A 1 101 ? 10.438 -8.243 -2.939 1.00 0.00 108 TRP A N 16
ATOM 32383 C CA . TRP A 1 101 ? 9.530 -7.243 -2.390 1.00 0.00 108 TRP A CA 16
ATOM 32384 C C . TRP A 1 101 ? 8.142 -7.817 -2.109 1.00 0.00 108 TRP A C 16
ATOM 32385 O O . TRP A 1 101 ? 7.467 -7.383 -1.176 1.00 0.00 108 TRP A O 16
ATOM 32406 N N . ARG A 1 102 ? 7.709 -8.787 -2.913 1.00 0.00 109 ARG A N 16
ATOM 32407 C CA . ARG A 1 102 ? 6.394 -9.389 -2.722 1.00 0.00 109 ARG A CA 16
ATOM 32408 C C . ARG A 1 102 ? 6.487 -10.709 -1.956 1.00 0.00 109 ARG A C 16
ATOM 32409 O O . ARG A 1 102 ? 5.477 -11.374 -1.729 1.00 0.00 109 ARG A O 16
ATOM 32430 N N . ASP A 1 103 ? 7.700 -11.082 -1.553 1.00 0.00 110 ASP A N 16
ATOM 32431 C CA . ASP A 1 103 ? 7.907 -12.317 -0.808 1.00 0.00 110 ASP A CA 16
ATOM 32432 C C . ASP A 1 103 ? 8.015 -12.033 0.686 1.00 0.00 110 ASP A C 16
ATOM 32433 O O . ASP A 1 103 ? 7.701 -12.888 1.515 1.00 0.00 110 ASP A O 16
ATOM 32442 N N . THR A 1 104 ? 8.459 -10.825 1.024 1.00 0.00 111 THR A N 16
ATOM 32443 C CA . THR A 1 104 ? 8.610 -10.419 2.415 1.00 0.00 111 THR A CA 16
ATOM 32444 C C . THR A 1 104 ? 7.347 -10.720 3.221 1.00 0.00 111 THR A C 16
ATOM 32445 O O . THR A 1 104 ? 6.231 -10.571 2.724 1.00 0.00 111 THR A O 16
ATOM 32456 N N . LYS A 1 105 ? 7.534 -11.142 4.467 1.00 0.00 112 LYS A N 16
ATOM 32457 C CA . LYS A 1 105 ? 6.412 -11.461 5.342 1.00 0.00 112 LYS A CA 16
ATOM 32458 C C . LYS A 1 105 ? 5.535 -10.232 5.565 1.00 0.00 112 LYS A C 16
ATOM 32459 O O . LYS A 1 105 ? 4.327 -10.349 5.772 1.00 0.00 112 LYS A O 16
ATOM 32478 N N . ILE A 1 106 ? 6.152 -9.056 5.521 1.00 0.00 113 ILE A N 16
ATOM 32479 C CA . ILE A 1 106 ? 5.429 -7.805 5.718 1.00 0.00 113 ILE A CA 16
ATOM 32480 C C . ILE A 1 106 ? 4.477 -7.533 4.559 1.00 0.00 113 ILE A C 16
ATOM 32481 O O . ILE A 1 106 ? 3.357 -7.062 4.760 1.00 0.00 113 ILE A O 16
ATOM 32497 N N . ALA A 1 107 ? 4.927 -7.834 3.345 1.00 0.00 114 ALA A N 16
ATOM 32498 C CA . ALA A 1 107 ? 4.113 -7.622 2.155 1.00 0.00 114 ALA A CA 16
ATOM 32499 C C . ALA A 1 107 ? 2.924 -8.576 2.130 1.00 0.00 114 ALA A C 16
ATOM 32500 O O . ALA A 1 107 ? 1.803 -8.180 1.811 1.00 0.00 114 ALA A O 16
ATOM 32507 N N . GLN A 1 108 ? 3.177 -9.835 2.471 1.00 0.00 115 GLN A N 16
ATOM 32508 C CA . GLN A 1 108 ? 2.127 -10.846 2.491 1.00 0.00 115 GLN A CA 16
ATOM 32509 C C . GLN A 1 108 ? 1.129 -10.570 3.610 1.00 0.00 115 GLN A C 16
ATOM 32510 O O . GLN A 1 108 ? -0.058 -10.867 3.483 1.00 0.00 115 GLN A O 16
ATOM 32524 N N . ASP A 1 109 ? 1.619 -9.997 4.704 1.00 0.00 116 ASP A N 16
ATOM 32525 C CA . ASP A 1 109 ? 0.769 -9.678 5.846 1.00 0.00 116 ASP A CA 16
ATOM 32526 C C . ASP A 1 109 ? 0.019 -8.367 5.626 1.00 0.00 116 ASP A C 16
ATOM 32527 O O . ASP A 1 109 ? -0.999 -8.109 6.268 1.00 0.00 116 ASP A O 16
ATOM 32536 N N . PHE A 1 110 ? 0.529 -7.538 4.717 1.00 0.00 117 PHE A N 16
ATOM 32537 C CA . PHE A 1 110 ? -0.091 -6.252 4.416 1.00 0.00 117 PHE A CA 16
ATOM 32538 C C . PHE A 1 110 ? -1.578 -6.410 4.106 1.00 0.00 117 PHE A C 16
ATOM 32539 O O . PHE A 1 110 ? -2.409 -5.653 4.608 1.00 0.00 117 PHE A O 16
ATOM 32556 N N . LEU A 1 111 ? -1.907 -7.395 3.276 1.00 0.00 118 LEU A N 16
ATOM 32557 C CA . LEU A 1 111 ? -3.294 -7.644 2.899 1.00 0.00 118 LEU A CA 16
ATOM 32558 C C . LEU A 1 111 ? -3.817 -8.930 3.534 1.00 0.00 118 LEU A C 16
ATOM 32559 O O . LEU A 1 111 ? -4.720 -9.574 3.000 1.00 0.00 118 LEU A O 16
ATOM 32575 N N . GLN A 1 112 ? -3.247 -9.301 4.678 1.00 0.00 119 GLN A N 16
ATOM 32576 C CA . GLN A 1 112 ? -3.662 -10.509 5.382 1.00 0.00 119 GLN A CA 16
ATOM 32577 C C . GLN A 1 112 ? -3.523 -11.736 4.486 1.00 0.00 119 GLN A C 16
ATOM 32578 O O . GLN A 1 112 ? -4.372 -12.629 4.500 1.00 0.00 119 GLN A O 16
ATOM 32592 N N . LEU A 1 113 ? -2.449 -11.771 3.707 1.00 0.00 120 LEU A N 16
ATOM 32593 C CA . LEU A 1 113 ? -2.194 -12.883 2.800 1.00 0.00 120 LEU A CA 16
ATOM 32594 C C . LEU A 1 113 ? -1.298 -13.930 3.458 1.00 0.00 120 LEU A C 16
ATOM 32595 O O . LEU A 1 113 ? -0.394 -14.473 2.825 1.00 0.00 120 LEU A O 16
ATOM 32611 N N . SER A 1 114 ? -1.555 -14.208 4.732 1.00 0.00 121 SER A N 16
ATOM 32612 C CA . SER A 1 114 ? -0.771 -15.188 5.473 1.00 0.00 121 SER A CA 16
ATOM 32613 C C . SER A 1 114 ? -1.342 -16.591 5.291 1.00 0.00 121 SER A C 16
ATOM 32614 O O . SER A 1 114 ? -2.226 -16.810 4.462 1.00 0.00 121 SER A O 16
ATOM 32622 N N . LYS A 1 115 ? -0.830 -17.538 6.071 1.00 0.00 122 LYS A N 16
ATOM 32623 C CA . LYS A 1 115 ? -1.288 -18.920 5.996 1.00 0.00 122 LYS A CA 16
ATOM 32624 C C . LYS A 1 115 ? -1.852 -19.381 7.339 1.00 0.00 122 LYS A C 16
ATOM 32625 O O . LYS A 1 115 ? -1.121 -19.907 8.179 1.00 0.00 122 LYS A O 16
ATOM 32644 N N . PRO A 1 116 ? -3.164 -19.191 7.561 1.00 0.00 123 PRO A N 16
ATOM 32645 C CA . PRO A 1 116 ? -3.819 -19.592 8.810 1.00 0.00 123 PRO A CA 16
ATOM 32646 C C . PRO A 1 116 ? -3.891 -21.107 8.965 1.00 0.00 123 PRO A C 16
ATOM 32647 O O . PRO A 1 116 ? -4.450 -21.802 8.116 1.00 0.00 123 PRO A O 16
ATOM 32658 N N . ASN A 1 117 ? -3.321 -21.614 10.053 1.00 0.00 124 ASN A N 16
ATOM 32659 C CA . ASN A 1 117 ? -3.320 -23.047 10.319 1.00 0.00 124 ASN A CA 16
ATOM 32660 C C . ASN A 1 117 ? -2.598 -23.805 9.210 1.00 0.00 124 ASN A C 16
ATOM 32661 O O . ASN A 1 117 ? -1.829 -23.166 8.461 1.00 0.00 124 ASN A O 16
ATOM 32673 N N . LYS A 1 1 ? 7.686 -0.192 -25.076 1.00 0.00 8 LYS A N 17
ATOM 32674 C CA . LYS A 1 1 ? 7.833 -1.538 -24.464 1.00 0.00 8 LYS A CA 17
ATOM 32675 C C . LYS A 1 1 ? 6.559 -1.954 -23.736 1.00 0.00 8 LYS A C 17
ATOM 32676 O O . LYS A 1 1 ? 5.694 -1.125 -23.454 1.00 0.00 8 LYS A O 17
ATOM 32697 N N . MET A 1 2 ? 6.450 -3.244 -23.435 1.00 0.00 9 MET A N 17
ATOM 32698 C CA . MET A 1 2 ? 5.281 -3.771 -22.740 1.00 0.00 9 MET A CA 17
ATOM 32699 C C . MET A 1 2 ? 5.485 -3.738 -21.229 1.00 0.00 9 MET A C 17
ATOM 32700 O O . MET A 1 2 ? 6.522 -4.168 -20.723 1.00 0.00 9 MET A O 17
ATOM 32714 N N . SER A 1 3 ? 4.490 -3.226 -20.513 1.00 0.00 10 SER A N 17
ATOM 32715 C CA . SER A 1 3 ? 4.560 -3.136 -19.059 1.00 0.00 10 SER A CA 17
ATOM 32716 C C . SER A 1 3 ? 3.388 -3.865 -18.409 1.00 0.00 10 SER A C 17
ATOM 32717 O O . SER A 1 3 ? 2.236 -3.685 -18.804 1.00 0.00 10 SER A O 17
ATOM 32725 N N . GLU A 1 4 ? 3.690 -4.689 -17.411 1.00 0.00 11 GLU A N 17
ATOM 32726 C CA . GLU A 1 4 ? 2.661 -5.446 -16.705 1.00 0.00 11 GLU A CA 17
ATOM 32727 C C . GLU A 1 4 ? 2.178 -4.687 -15.473 1.00 0.00 11 GLU A C 17
ATOM 32728 O O . GLU A 1 4 ? 2.953 -3.995 -14.815 1.00 0.00 11 GLU A O 17
ATOM 32740 N N . LYS A 1 5 ? 0.891 -4.824 -15.166 1.00 0.00 12 LYS A N 17
ATOM 32741 C CA . LYS A 1 5 ? 0.305 -4.152 -14.013 1.00 0.00 12 LYS A CA 17
ATOM 32742 C C . LYS A 1 5 ? -0.737 -5.037 -13.338 1.00 0.00 12 LYS A C 17
ATOM 32743 O O . LYS A 1 5 ? -1.540 -5.688 -14.007 1.00 0.00 12 LYS A O 17
ATOM 32762 N N . LEU A 1 6 ? -0.722 -5.054 -12.008 1.00 0.00 13 LEU A N 17
ATOM 32763 C CA . LEU A 1 6 ? -1.669 -5.856 -11.243 1.00 0.00 13 LEU A CA 17
ATOM 32764 C C . LEU A 1 6 ? -3.013 -5.144 -11.127 1.00 0.00 13 LEU A C 17
ATOM 32765 O O . LEU A 1 6 ? -3.069 -3.920 -11.013 1.00 0.00 13 LEU A O 17
ATOM 32781 N N . ARG A 1 7 ? -4.093 -5.917 -11.158 1.00 0.00 14 ARG A N 17
ATOM 32782 C CA . ARG A 1 7 ? -5.435 -5.355 -11.058 1.00 0.00 14 ARG A CA 17
ATOM 32783 C C . ARG A 1 7 ? -5.661 -4.720 -9.690 1.00 0.00 14 ARG A C 17
ATOM 32784 O O . ARG A 1 7 ? -5.906 -5.413 -8.704 1.00 0.00 14 ARG A O 17
ATOM 32805 N N . ILE A 1 8 ? -5.576 -3.397 -9.641 1.00 0.00 15 ILE A N 17
ATOM 32806 C CA . ILE A 1 8 ? -5.769 -2.661 -8.401 1.00 0.00 15 ILE A CA 17
ATOM 32807 C C . ILE A 1 8 ? -6.586 -1.396 -8.644 1.00 0.00 15 ILE A C 17
ATOM 32808 O O . ILE A 1 8 ? -6.127 -0.466 -9.307 1.00 0.00 15 ILE A O 17
ATOM 32824 N N . LYS A 1 9 ? -7.801 -1.368 -8.105 1.00 0.00 16 LYS A N 17
ATOM 32825 C CA . LYS A 1 9 ? -8.682 -0.217 -8.267 1.00 0.00 16 LYS A CA 17
ATOM 32826 C C . LYS A 1 9 ? -9.117 0.326 -6.910 1.00 0.00 16 LYS A C 17
ATOM 32827 O O . LYS A 1 9 ? -9.881 -0.317 -6.190 1.00 0.00 16 LYS A O 17
ATOM 32846 N N . VAL A 1 10 ? -8.625 1.511 -6.568 1.00 0.00 17 VAL A N 17
ATOM 32847 C CA . VAL A 1 10 ? -8.963 2.138 -5.295 1.00 0.00 17 VAL A CA 17
ATOM 32848 C C . VAL A 1 10 ? -9.910 3.315 -5.498 1.00 0.00 17 VAL A C 17
ATOM 32849 O O . VAL A 1 10 ? -9.495 4.391 -5.931 1.00 0.00 17 VAL A O 17
ATOM 32862 N N . ASP A 1 11 ? -11.183 3.105 -5.183 1.00 0.00 18 ASP A N 17
ATOM 32863 C CA . ASP A 1 11 ? -12.190 4.149 -5.331 1.00 0.00 18 ASP A CA 17
ATOM 32864 C C . ASP A 1 11 ? -13.079 4.228 -4.094 1.00 0.00 18 ASP A C 17
ATOM 32865 O O . ASP A 1 11 ? -14.240 4.633 -4.176 1.00 0.00 18 ASP A O 17
ATOM 32874 N N . ASP A 1 12 ? -12.529 3.840 -2.947 1.00 0.00 19 ASP A N 17
ATOM 32875 C CA . ASP A 1 12 ? -13.274 3.870 -1.693 1.00 0.00 19 ASP A CA 17
ATOM 32876 C C . ASP A 1 12 ? -12.415 4.425 -0.562 1.00 0.00 19 ASP A C 17
ATOM 32877 O O . ASP A 1 12 ? -11.197 4.246 -0.549 1.00 0.00 19 ASP A O 17
ATOM 32886 N N . VAL A 1 13 ? -13.057 5.100 0.385 1.00 0.00 20 VAL A N 17
ATOM 32887 C CA . VAL A 1 13 ? -12.353 5.683 1.520 1.00 0.00 20 VAL A CA 17
ATOM 32888 C C . VAL A 1 13 ? -13.251 5.746 2.749 1.00 0.00 20 VAL A C 17
ATOM 32889 O O . VAL A 1 13 ? -14.300 6.392 2.731 1.00 0.00 20 VAL A O 17
ATOM 32902 N N . LYS A 1 14 ? -12.835 5.071 3.816 1.00 0.00 21 LYS A N 17
ATOM 32903 C CA . LYS A 1 14 ? -13.604 5.049 5.055 1.00 0.00 21 LYS A CA 17
ATOM 32904 C C . LYS A 1 14 ? -13.033 6.035 6.070 1.00 0.00 21 LYS A C 17
ATOM 32905 O O . LYS A 1 14 ? -11.957 5.814 6.626 1.00 0.00 21 LYS A O 17
ATOM 32924 N N . ILE A 1 15 ? -13.759 7.123 6.306 1.00 0.00 22 ILE A N 17
ATOM 32925 C CA . ILE A 1 15 ? -13.327 8.140 7.253 1.00 0.00 22 ILE A CA 17
ATOM 32926 C C . ILE A 1 15 ? -13.575 7.693 8.689 1.00 0.00 22 ILE A C 17
ATOM 32927 O O . ILE A 1 15 ? -14.713 7.681 9.157 1.00 0.00 22 ILE A O 17
ATOM 32943 N N . ASN A 1 16 ? -12.504 7.324 9.384 1.00 0.00 23 ASN A N 17
ATOM 32944 C CA . ASN A 1 16 ? -12.611 6.876 10.767 1.00 0.00 23 ASN A CA 17
ATOM 32945 C C . ASN A 1 16 ? -12.185 7.983 11.732 1.00 0.00 23 ASN A C 17
ATOM 32946 O O . ASN A 1 16 ? -11.252 8.735 11.453 1.00 0.00 23 ASN A O 17
ATOM 32957 N N . PRO A 1 17 ? -12.867 8.097 12.886 1.00 0.00 24 PRO A N 17
ATOM 32958 C CA . PRO A 1 17 ? -12.551 9.120 13.890 1.00 0.00 24 PRO A CA 17
ATOM 32959 C C . PRO A 1 17 ? -11.078 9.110 14.288 1.00 0.00 24 PRO A C 17
ATOM 32960 O O . PRO A 1 17 ? -10.546 10.115 14.758 1.00 0.00 24 PRO A O 17
ATOM 32971 N N . LYS A 1 18 ? -10.426 7.967 14.099 1.00 0.00 25 LYS A N 17
ATOM 32972 C CA . LYS A 1 18 ? -9.018 7.826 14.442 1.00 0.00 25 LYS A CA 17
ATOM 32973 C C . LYS A 1 18 ? -8.135 8.124 13.227 1.00 0.00 25 LYS A C 17
ATOM 32974 O O . LYS A 1 18 ? -7.061 8.712 13.361 1.00 0.00 25 LYS A O 17
ATOM 32993 N N . TYR A 1 19 ? -8.599 7.730 12.045 1.00 0.00 26 TYR A N 17
ATOM 32994 C CA . TYR A 1 19 ? -7.856 7.971 10.810 1.00 0.00 26 TYR A CA 17
ATOM 32995 C C . TYR A 1 19 ? -8.683 7.584 9.586 1.00 0.00 26 TYR A C 17
ATOM 32996 O O . TYR A 1 19 ? -9.665 6.850 9.692 1.00 0.00 26 TYR A O 17
ATOM 33014 N N . VAL A 1 20 ? -8.280 8.091 8.425 1.00 0.00 27 VAL A N 17
ATOM 33015 C CA . VAL A 1 20 ? -8.984 7.806 7.179 1.00 0.00 27 VAL A CA 17
ATOM 33016 C C . VAL A 1 20 ? -8.390 6.589 6.477 1.00 0.00 27 VAL A C 17
ATOM 33017 O O . VAL A 1 20 ? -7.200 6.560 6.165 1.00 0.00 27 VAL A O 17
ATOM 33030 N N . LEU A 1 21 ? -9.228 5.589 6.227 1.00 0.00 28 LEU A N 17
ATOM 33031 C CA . LEU A 1 21 ? -8.788 4.372 5.558 1.00 0.00 28 LEU A CA 17
ATOM 33032 C C . LEU A 1 21 ? -9.125 4.418 4.072 1.00 0.00 28 LEU A C 17
ATOM 33033 O O . LEU A 1 21 ? -9.991 5.181 3.646 1.00 0.00 28 LEU A O 17
ATOM 33049 N N . TYR A 1 22 ? -8.431 3.601 3.287 1.00 0.00 29 TYR A N 17
ATOM 33050 C CA . TYR A 1 22 ? -8.654 3.554 1.847 1.00 0.00 29 TYR A CA 17
ATOM 33051 C C . TYR A 1 22 ? -9.103 2.165 1.406 1.00 0.00 29 TYR A C 17
ATOM 33052 O O . TYR A 1 22 ? -8.500 1.160 1.777 1.00 0.00 29 TYR A O 17
ATOM 33070 N N . GLY A 1 23 ? -10.158 2.121 0.602 1.00 0.00 30 GLY A N 17
ATOM 33071 C CA . GLY A 1 23 ? -10.665 0.853 0.115 1.00 0.00 30 GLY A CA 17
ATOM 33072 C C . GLY A 1 23 ? -9.953 0.402 -1.145 1.00 0.00 30 GLY A C 17
ATOM 33073 O O . GLY A 1 23 ? -10.370 0.736 -2.253 1.00 0.00 30 GLY A O 17
ATOM 33077 N N . VAL A 1 24 ? -8.874 -0.354 -0.972 1.00 0.00 31 VAL A N 17
ATOM 33078 C CA . VAL A 1 24 ? -8.097 -0.842 -2.105 1.00 0.00 31 VAL A CA 17
ATOM 33079 C C . VAL A 1 24 ? -8.657 -2.157 -2.631 1.00 0.00 31 VAL A C 17
ATOM 33080 O O . VAL A 1 24 ? -8.631 -3.178 -1.943 1.00 0.00 31 VAL A O 17
ATOM 33093 N N . SER A 1 25 ? -9.163 -2.121 -3.858 1.00 0.00 32 SER A N 17
ATOM 33094 C CA . SER A 1 25 ? -9.733 -3.307 -4.488 1.00 0.00 32 SER A CA 17
ATOM 33095 C C . SER A 1 25 ? -8.657 -4.119 -5.202 1.00 0.00 32 SER A C 17
ATOM 33096 O O . SER A 1 25 ? -7.820 -3.566 -5.917 1.00 0.00 32 SER A O 17
ATOM 33104 N N . THR A 1 26 ? -8.683 -5.434 -5.004 1.00 0.00 33 THR A N 17
ATOM 33105 C CA . THR A 1 26 ? -7.707 -6.319 -5.629 1.00 0.00 33 THR A CA 17
ATOM 33106 C C . THR A 1 26 ? -8.262 -7.736 -5.758 1.00 0.00 33 THR A C 17
ATOM 33107 O O . THR A 1 26 ? -9.244 -8.087 -5.105 1.00 0.00 33 THR A O 17
ATOM 33118 N N . PRO A 1 27 ? -7.641 -8.575 -6.608 1.00 0.00 34 PRO A N 17
ATOM 33119 C CA . PRO A 1 27 ? -8.083 -9.957 -6.816 1.00 0.00 34 PRO A CA 17
ATOM 33120 C C . PRO A 1 27 ? -8.355 -10.683 -5.503 1.00 0.00 34 PRO A C 17
ATOM 33121 O O . PRO A 1 27 ? -9.182 -11.593 -5.444 1.00 0.00 34 PRO A O 17
ATOM 33132 N N . ASN A 1 28 ? -7.659 -10.268 -4.450 1.00 0.00 35 ASN A N 17
ATOM 33133 C CA . ASN A 1 28 ? -7.830 -10.873 -3.135 1.00 0.00 35 ASN A CA 17
ATOM 33134 C C . ASN A 1 28 ? -9.104 -10.363 -2.470 1.00 0.00 35 ASN A C 17
ATOM 33135 O O . ASN A 1 28 ? -9.751 -11.094 -1.724 1.00 0.00 35 ASN A O 17
ATOM 33146 N N . LYS A 1 29 ? -9.446 -9.102 -2.769 1.00 0.00 36 LYS A N 17
ATOM 33147 C CA . LYS A 1 29 ? -10.640 -8.420 -2.243 1.00 0.00 36 LYS A CA 17
ATOM 33148 C C . LYS A 1 29 ? -10.299 -6.993 -1.829 1.00 0.00 36 LYS A C 17
ATOM 33149 O O . LYS A 1 29 ? -9.174 -6.533 -2.027 1.00 0.00 36 LYS A O 17
ATOM 33168 N N . ARG A 1 30 ? -11.275 -6.295 -1.257 1.00 0.00 37 ARG A N 17
ATOM 33169 C CA . ARG A 1 30 ? -11.070 -4.921 -0.818 1.00 0.00 37 ARG A CA 17
ATOM 33170 C C . ARG A 1 30 ? -10.367 -4.886 0.534 1.00 0.00 37 ARG A C 17
ATOM 33171 O O . ARG A 1 30 ? -10.761 -5.583 1.469 1.00 0.00 37 ARG A O 17
ATOM 33192 N N . LEU A 1 31 ? -9.321 -4.075 0.627 1.00 0.00 38 LEU A N 17
ATOM 33193 C CA . LEU A 1 31 ? -8.556 -3.950 1.861 1.00 0.00 38 LEU A CA 17
ATOM 33194 C C . LEU A 1 31 ? -8.527 -2.501 2.337 1.00 0.00 38 LEU A C 17
ATOM 33195 O O . LEU A 1 31 ? -8.289 -1.584 1.552 1.00 0.00 38 LEU A O 17
ATOM 33211 N N . TYR A 1 32 ? -8.776 -2.303 3.627 1.00 0.00 39 TYR A N 17
ATOM 33212 C CA . TYR A 1 32 ? -8.782 -0.966 4.207 1.00 0.00 39 TYR A CA 17
ATOM 33213 C C . TYR A 1 32 ? -7.442 -0.650 4.868 1.00 0.00 39 TYR A C 17
ATOM 33214 O O . TYR A 1 32 ? -7.053 -1.292 5.843 1.00 0.00 39 TYR A O 17
ATOM 33232 N N . LYS A 1 33 ? -6.745 0.346 4.329 1.00 0.00 40 LYS A N 17
ATOM 33233 C CA . LYS A 1 33 ? -5.450 0.750 4.863 1.00 0.00 40 LYS A CA 17
ATOM 33234 C C . LYS A 1 33 ? -5.319 2.270 4.870 1.00 0.00 40 LYS A C 17
ATOM 33235 O O . LYS A 1 33 ? -6.192 2.980 4.371 1.00 0.00 40 LYS A O 17
ATOM 33254 N N . ARG A 1 34 ? -4.226 2.765 5.440 1.00 0.00 41 ARG A N 17
ATOM 33255 C CA . ARG A 1 34 ? -3.985 4.202 5.512 1.00 0.00 41 ARG A CA 17
ATOM 33256 C C . ARG A 1 34 ? -2.688 4.575 4.800 1.00 0.00 41 ARG A C 17
ATOM 33257 O O . ARG A 1 34 ? -1.797 3.744 4.635 1.00 0.00 41 ARG A O 17
ATOM 33278 N N . TYR A 1 35 ? -2.590 5.835 4.384 1.00 0.00 42 TYR A N 17
ATOM 33279 C CA . TYR A 1 35 ? -1.400 6.324 3.692 1.00 0.00 42 TYR A CA 17
ATOM 33280 C C . TYR A 1 35 ? -0.152 6.086 4.537 1.00 0.00 42 TYR A C 17
ATOM 33281 O O . TYR A 1 35 ? 0.812 5.464 4.084 1.00 0.00 42 TYR A O 17
ATOM 33299 N N . SER A 1 36 ? -0.182 6.576 5.773 1.00 0.00 43 SER A N 17
ATOM 33300 C CA . SER A 1 36 ? 0.940 6.407 6.688 1.00 0.00 43 SER A CA 17
ATOM 33301 C C . SER A 1 36 ? 1.274 4.928 6.853 1.00 0.00 43 SER A C 17
ATOM 33302 O O . SER A 1 36 ? 2.404 4.568 7.186 1.00 0.00 43 SER A O 17
ATOM 33310 N N . GLU A 1 37 ? 0.283 4.073 6.609 1.00 0.00 44 GLU A N 17
ATOM 33311 C CA . GLU A 1 37 ? 0.471 2.633 6.719 1.00 0.00 44 GLU A CA 17
ATOM 33312 C C . GLU A 1 37 ? 1.385 2.132 5.608 1.00 0.00 44 GLU A C 17
ATOM 33313 O O . GLU A 1 37 ? 2.225 1.260 5.826 1.00 0.00 44 GLU A O 17
ATOM 33325 N N . PHE A 1 38 ? 1.220 2.699 4.415 1.00 0.00 45 PHE A N 17
ATOM 33326 C CA . PHE A 1 38 ? 2.037 2.317 3.270 1.00 0.00 45 PHE A CA 17
ATOM 33327 C C . PHE A 1 38 ? 3.510 2.551 3.576 1.00 0.00 45 PHE A C 17
ATOM 33328 O O . PHE A 1 38 ? 4.326 1.634 3.483 1.00 0.00 45 PHE A O 17
ATOM 33345 N N . TRP A 1 39 ? 3.841 3.779 3.957 1.00 0.00 46 TRP A N 17
ATOM 33346 C CA . TRP A 1 39 ? 5.217 4.116 4.295 1.00 0.00 46 TRP A CA 17
ATOM 33347 C C . TRP A 1 39 ? 5.684 3.262 5.468 1.00 0.00 46 TRP A C 17
ATOM 33348 O O . TRP A 1 39 ? 6.858 2.905 5.567 1.00 0.00 46 TRP A O 17
ATOM 33369 N N . LYS A 1 40 ? 4.747 2.923 6.350 1.00 0.00 47 LYS A N 17
ATOM 33370 C CA . LYS A 1 40 ? 5.052 2.097 7.509 1.00 0.00 47 LYS A CA 17
ATOM 33371 C C . LYS A 1 40 ? 5.614 0.750 7.067 1.00 0.00 47 LYS A C 17
ATOM 33372 O O . LYS A 1 40 ? 6.406 0.135 7.779 1.00 0.00 47 LYS A O 17
ATOM 33391 N N . LEU A 1 41 ? 5.202 0.302 5.884 1.00 0.00 48 LEU A N 17
ATOM 33392 C CA . LEU A 1 41 ? 5.667 -0.969 5.342 1.00 0.00 48 LEU A CA 17
ATOM 33393 C C . LEU A 1 41 ? 6.924 -0.768 4.498 1.00 0.00 48 LEU A C 17
ATOM 33394 O O . LEU A 1 41 ? 7.778 -1.649 4.417 1.00 0.00 48 LEU A O 17
ATOM 33410 N N . LYS A 1 42 ? 7.022 0.398 3.867 1.00 0.00 49 LYS A N 17
ATOM 33411 C CA . LYS A 1 42 ? 8.165 0.726 3.021 1.00 0.00 49 LYS A CA 17
ATOM 33412 C C . LYS A 1 42 ? 9.484 0.553 3.770 1.00 0.00 49 LYS A C 17
ATOM 33413 O O . LYS A 1 42 ? 10.249 -0.371 3.493 1.00 0.00 49 LYS A O 17
ATOM 33432 N N . THR A 1 43 ? 9.746 1.454 4.713 1.00 0.00 50 THR A N 17
ATOM 33433 C CA . THR A 1 43 ? 10.978 1.415 5.501 1.00 0.00 50 THR A CA 17
ATOM 33434 C C . THR A 1 43 ? 11.284 0.001 5.990 1.00 0.00 50 THR A C 17
ATOM 33435 O O . THR A 1 43 ? 12.447 -0.366 6.161 1.00 0.00 50 THR A O 17
ATOM 33446 N N . ARG A 1 44 ? 10.242 -0.796 6.197 1.00 0.00 51 ARG A N 17
ATOM 33447 C CA . ARG A 1 44 ? 10.420 -2.171 6.648 1.00 0.00 51 ARG A CA 17
ATOM 33448 C C . ARG A 1 44 ? 11.072 -2.995 5.548 1.00 0.00 51 ARG A C 17
ATOM 33449 O O . ARG A 1 44 ? 12.145 -3.569 5.735 1.00 0.00 51 ARG A O 17
ATOM 33470 N N . LEU A 1 45 ? 10.417 -3.037 4.392 1.00 0.00 52 LEU A N 17
ATOM 33471 C CA . LEU A 1 45 ? 10.929 -3.777 3.242 1.00 0.00 52 LEU A CA 17
ATOM 33472 C C . LEU A 1 45 ? 12.391 -3.425 2.977 1.00 0.00 52 LEU A C 17
ATOM 33473 O O . LEU A 1 45 ? 13.160 -4.252 2.488 1.00 0.00 52 LEU A O 17
ATOM 33489 N N . GLU A 1 46 ? 12.767 -2.190 3.301 1.00 0.00 53 GLU A N 17
ATOM 33490 C CA . GLU A 1 46 ? 14.136 -1.731 3.097 1.00 0.00 53 GLU A CA 17
ATOM 33491 C C . GLU A 1 46 ? 15.105 -2.490 3.997 1.00 0.00 53 GLU A C 17
ATOM 33492 O O . GLU A 1 46 ? 16.159 -2.943 3.550 1.00 0.00 53 GLU A O 17
ATOM 33504 N N . ARG A 1 47 ? 14.741 -2.625 5.268 1.00 0.00 54 ARG A N 17
ATOM 33505 C CA . ARG A 1 47 ? 15.578 -3.329 6.234 1.00 0.00 54 ARG A CA 17
ATOM 33506 C C . ARG A 1 47 ? 15.309 -4.833 6.206 1.00 0.00 54 ARG A C 17
ATOM 33507 O O . ARG A 1 47 ? 16.134 -5.627 6.658 1.00 0.00 54 ARG A O 17
ATOM 33528 N N . ASP A 1 48 ? 14.152 -5.218 5.676 1.00 0.00 55 ASP A N 17
ATOM 33529 C CA . ASP A 1 48 ? 13.782 -6.627 5.593 1.00 0.00 55 ASP A CA 17
ATOM 33530 C C . ASP A 1 48 ? 14.292 -7.245 4.296 1.00 0.00 55 ASP A C 17
ATOM 33531 O O . ASP A 1 48 ? 14.787 -8.372 4.285 1.00 0.00 55 ASP A O 17
ATOM 33540 N N . VAL A 1 49 ? 14.168 -6.498 3.207 1.00 0.00 56 VAL A N 17
ATOM 33541 C CA . VAL A 1 49 ? 14.617 -6.965 1.901 1.00 0.00 56 VAL A CA 17
ATOM 33542 C C . VAL A 1 49 ? 16.086 -6.632 1.680 1.00 0.00 56 VAL A C 17
ATOM 33543 O O . VAL A 1 49 ? 16.810 -7.372 1.015 1.00 0.00 56 VAL A O 17
ATOM 33556 N N . GLY A 1 50 ? 16.518 -5.508 2.240 1.00 0.00 57 GLY A N 17
ATOM 33557 C CA . GLY A 1 50 ? 17.898 -5.087 2.091 1.00 0.00 57 GLY A CA 17
ATOM 33558 C C . GLY A 1 50 ? 18.142 -4.353 0.787 1.00 0.00 57 GLY A C 17
ATOM 33559 O O . GLY A 1 50 ? 19.280 -4.251 0.327 1.00 0.00 57 GLY A O 17
ATOM 33563 N N . SER A 1 51 ? 17.071 -3.838 0.189 1.00 0.00 58 SER A N 17
ATOM 33564 C CA . SER A 1 51 ? 17.174 -3.108 -1.068 1.00 0.00 58 SER A CA 17
ATOM 33565 C C . SER A 1 51 ? 16.388 -1.804 -1.001 1.00 0.00 58 SER A C 17
ATOM 33566 O O . SER A 1 51 ? 15.482 -1.656 -0.180 1.00 0.00 58 SER A O 17
ATOM 33574 N N . THR A 1 52 ? 16.738 -0.860 -1.868 1.00 0.00 59 THR A N 17
ATOM 33575 C CA . THR A 1 52 ? 16.063 0.432 -1.903 1.00 0.00 59 THR A CA 17
ATOM 33576 C C . THR A 1 52 ? 14.750 0.338 -2.675 1.00 0.00 59 THR A C 17
ATOM 33577 O O . THR A 1 52 ? 14.738 0.005 -3.860 1.00 0.00 59 THR A O 17
ATOM 33588 N N . ILE A 1 53 ? 13.648 0.632 -1.993 1.00 0.00 60 ILE A N 17
ATOM 33589 C CA . ILE A 1 53 ? 12.329 0.578 -2.613 1.00 0.00 60 ILE A CA 17
ATOM 33590 C C . ILE A 1 53 ? 12.201 1.628 -3.720 1.00 0.00 60 ILE A C 17
ATOM 33591 O O . ILE A 1 53 ? 12.566 2.787 -3.525 1.00 0.00 60 ILE A O 17
ATOM 33607 N N . PRO A 1 54 ? 11.687 1.240 -4.904 1.00 0.00 61 PRO A N 17
ATOM 33608 C CA . PRO A 1 54 ? 11.525 2.150 -6.032 1.00 0.00 61 PRO A CA 17
ATOM 33609 C C . PRO A 1 54 ? 10.184 2.882 -6.018 1.00 0.00 61 PRO A C 17
ATOM 33610 O O . PRO A 1 54 ? 9.611 3.161 -7.071 1.00 0.00 61 PRO A O 17
ATOM 33621 N N . TYR A 1 55 ? 9.689 3.197 -4.825 1.00 0.00 62 TYR A N 17
ATOM 33622 C CA . TYR A 1 55 ? 8.420 3.902 -4.688 1.00 0.00 62 TYR A CA 17
ATOM 33623 C C . TYR A 1 55 ? 8.626 5.268 -4.042 1.00 0.00 62 TYR A C 17
ATOM 33624 O O . TYR A 1 55 ? 9.450 5.421 -3.140 1.00 0.00 62 TYR A O 17
ATOM 33642 N N . ASP A 1 56 ? 7.876 6.259 -4.512 1.00 0.00 63 ASP A N 17
ATOM 33643 C CA . ASP A 1 56 ? 7.982 7.614 -3.982 1.00 0.00 63 ASP A CA 17
ATOM 33644 C C . ASP A 1 56 ? 6.980 7.845 -2.854 1.00 0.00 63 ASP A C 17
ATOM 33645 O O . ASP A 1 56 ? 5.804 7.498 -2.973 1.00 0.00 63 ASP A O 17
ATOM 33654 N N . PHE A 1 57 ? 7.456 8.436 -1.763 1.00 0.00 64 PHE A N 17
ATOM 33655 C CA . PHE A 1 57 ? 6.605 8.720 -0.613 1.00 0.00 64 PHE A CA 17
ATOM 33656 C C . PHE A 1 57 ? 7.102 9.954 0.139 1.00 0.00 64 PHE A C 17
ATOM 33657 O O . PHE A 1 57 ? 8.268 10.023 0.525 1.00 0.00 64 PHE A O 17
ATOM 33674 N N . PRO A 1 58 ? 6.223 10.949 0.363 1.00 0.00 65 PRO A N 17
ATOM 33675 C CA . PRO A 1 58 ? 6.591 12.175 1.077 1.00 0.00 65 PRO A CA 17
ATOM 33676 C C . PRO A 1 58 ? 6.924 11.909 2.541 1.00 0.00 65 PRO A C 17
ATOM 33677 O O . PRO A 1 58 ? 6.040 11.617 3.345 1.00 0.00 65 PRO A O 17
ATOM 33688 N N . GLU A 1 59 ? 8.205 12.008 2.879 1.00 0.00 66 GLU A N 17
ATOM 33689 C CA . GLU A 1 59 ? 8.653 11.775 4.246 1.00 0.00 66 GLU A CA 17
ATOM 33690 C C . GLU A 1 59 ? 8.472 13.026 5.100 1.00 0.00 66 GLU A C 17
ATOM 33691 O O . GLU A 1 59 ? 8.921 14.112 4.732 1.00 0.00 66 GLU A O 17
ATOM 33703 N N . LYS A 1 60 ? 7.809 12.864 6.240 1.00 0.00 67 LYS A N 17
ATOM 33704 C CA . LYS A 1 60 ? 7.566 13.979 7.146 1.00 0.00 67 LYS A CA 17
ATOM 33705 C C . LYS A 1 60 ? 7.712 13.540 8.603 1.00 0.00 67 LYS A C 17
ATOM 33706 O O . LYS A 1 60 ? 7.238 12.471 8.985 1.00 0.00 67 LYS A O 17
ATOM 33725 N N . PRO A 1 61 ? 8.372 14.362 9.440 1.00 0.00 68 PRO A N 17
ATOM 33726 C CA . PRO A 1 61 ? 8.572 14.045 10.859 1.00 0.00 68 PRO A CA 17
ATOM 33727 C C . PRO A 1 61 ? 7.263 13.726 11.570 1.00 0.00 68 PRO A C 17
ATOM 33728 O O . PRO A 1 61 ? 6.200 14.216 11.185 1.00 0.00 68 PRO A O 17
ATOM 33739 N N . GLY A 1 62 ? 7.344 12.901 12.610 1.00 0.00 69 GLY A N 17
ATOM 33740 C CA . GLY A 1 62 ? 6.158 12.532 13.358 1.00 0.00 69 GLY A CA 17
ATOM 33741 C C . GLY A 1 62 ? 6.380 12.576 14.856 1.00 0.00 69 GLY A C 17
ATOM 33742 O O . GLY A 1 62 ? 6.369 11.542 15.524 1.00 0.00 69 GLY A O 17
ATOM 33746 N N . VAL A 1 63 ? 6.584 13.778 15.387 1.00 0.00 70 VAL A N 17
ATOM 33747 C CA . VAL A 1 63 ? 6.812 13.954 16.817 1.00 0.00 70 VAL A CA 17
ATOM 33748 C C . VAL A 1 63 ? 5.692 14.775 17.455 1.00 0.00 70 VAL A C 17
ATOM 33749 O O . VAL A 1 63 ? 4.791 14.224 18.087 1.00 0.00 70 VAL A O 17
ATOM 33762 N N . LEU A 1 64 ? 5.756 16.093 17.289 1.00 0.00 71 LEU A N 17
ATOM 33763 C CA . LEU A 1 64 ? 4.746 16.982 17.852 1.00 0.00 71 LEU A CA 17
ATOM 33764 C C . LEU A 1 64 ? 4.476 18.160 16.920 1.00 0.00 71 LEU A C 17
ATOM 33765 O O . LEU A 1 64 ? 4.305 19.294 17.369 1.00 0.00 71 LEU A O 17
ATOM 33781 N N . ASP A 1 65 ? 4.437 17.884 15.621 1.00 0.00 72 ASP A N 17
ATOM 33782 C CA . ASP A 1 65 ? 4.186 18.920 14.626 1.00 0.00 72 ASP A CA 17
ATOM 33783 C C . ASP A 1 65 ? 2.769 19.466 14.754 1.00 0.00 72 ASP A C 17
ATOM 33784 O O . ASP A 1 65 ? 1.793 18.724 14.639 1.00 0.00 72 ASP A O 17
ATOM 33793 N N . ARG A 1 66 ? 2.660 20.769 14.993 1.00 0.00 73 ARG A N 17
ATOM 33794 C CA . ARG A 1 66 ? 1.360 21.415 15.135 1.00 0.00 73 ARG A CA 17
ATOM 33795 C C . ARG A 1 66 ? 1.134 22.436 14.026 1.00 0.00 73 ARG A C 17
ATOM 33796 O O . ARG A 1 66 ? 0.038 22.539 13.475 1.00 0.00 73 ARG A O 17
ATOM 33817 N N . ARG A 1 67 ? 2.180 23.187 13.704 1.00 0.00 74 ARG A N 17
ATOM 33818 C CA . ARG A 1 67 ? 2.098 24.202 12.659 1.00 0.00 74 ARG A CA 17
ATOM 33819 C C . ARG A 1 67 ? 2.182 23.567 11.274 1.00 0.00 74 ARG A C 17
ATOM 33820 O O . ARG A 1 67 ? 1.659 24.109 10.300 1.00 0.00 74 ARG A O 17
ATOM 33841 N N . TRP A 1 68 ? 2.838 22.414 11.193 1.00 0.00 75 TRP A N 17
ATOM 33842 C CA . TRP A 1 68 ? 2.984 21.705 9.926 1.00 0.00 75 TRP A CA 17
ATOM 33843 C C . TRP A 1 68 ? 2.107 20.458 9.897 1.00 0.00 75 TRP A C 17
ATOM 33844 O O . TRP A 1 68 ? 2.448 19.462 9.259 1.00 0.00 75 TRP A O 17
ATOM 33865 N N . GLN A 1 69 ? 0.975 20.519 10.592 1.00 0.00 76 GLN A N 17
ATOM 33866 C CA . GLN A 1 69 ? 0.048 19.394 10.645 1.00 0.00 76 GLN A CA 17
ATOM 33867 C C . GLN A 1 69 ? -1.159 19.641 9.747 1.00 0.00 76 GLN A C 17
ATOM 33868 O O . GLN A 1 69 ? -1.532 20.786 9.492 1.00 0.00 76 GLN A O 17
ATOM 33882 N N . ARG A 1 70 ? -1.766 18.559 9.268 1.00 0.00 77 ARG A N 17
ATOM 33883 C CA . ARG A 1 70 ? -2.933 18.659 8.397 1.00 0.00 77 ARG A CA 17
ATOM 33884 C C . ARG A 1 70 ? -4.067 17.778 8.910 1.00 0.00 77 ARG A C 17
ATOM 33885 O O . ARG A 1 70 ? -3.838 16.823 9.652 1.00 0.00 77 ARG A O 17
ATOM 33906 N N . ARG A 1 71 ? -5.293 18.104 8.510 1.00 0.00 78 ARG A N 17
ATOM 33907 C CA . ARG A 1 71 ? -6.460 17.338 8.930 1.00 0.00 78 ARG A CA 17
ATOM 33908 C C . ARG A 1 71 ? -6.492 15.979 8.239 1.00 0.00 78 ARG A C 17
ATOM 33909 O O . ARG A 1 71 ? -6.643 15.894 7.020 1.00 0.00 78 ARG A O 17
ATOM 33930 N N . TYR A 1 72 ? -6.347 14.918 9.026 1.00 0.00 79 TYR A N 17
ATOM 33931 C CA . TYR A 1 72 ? -6.356 13.561 8.491 1.00 0.00 79 TYR A CA 17
ATOM 33932 C C . TYR A 1 72 ? -7.642 13.284 7.715 1.00 0.00 79 TYR A C 17
ATOM 33933 O O . TYR A 1 72 ? -7.661 12.454 6.806 1.00 0.00 79 TYR A O 17
ATOM 33951 N N . ASP A 1 73 ? -8.714 13.982 8.079 1.00 0.00 80 ASP A N 17
ATOM 33952 C CA . ASP A 1 73 ? -10.001 13.805 7.414 1.00 0.00 80 ASP A CA 17
ATOM 33953 C C . ASP A 1 73 ? -10.262 14.925 6.411 1.00 0.00 80 ASP A C 17
ATOM 33954 O O . ASP A 1 73 ? -11.411 15.260 6.127 1.00 0.00 80 ASP A O 17
ATOM 33963 N N . ASP A 1 74 ? -9.189 15.501 5.874 1.00 0.00 81 ASP A N 17
ATOM 33964 C CA . ASP A 1 74 ? -9.311 16.580 4.900 1.00 0.00 81 ASP A CA 17
ATOM 33965 C C . ASP A 1 74 ? -9.310 16.024 3.474 1.00 0.00 81 ASP A C 17
ATOM 33966 O O . ASP A 1 74 ? -8.343 15.392 3.051 1.00 0.00 81 ASP A O 17
ATOM 33975 N N . PRO A 1 75 ? -10.396 16.252 2.710 1.00 0.00 82 PRO A N 17
ATOM 33976 C CA . PRO A 1 75 ? -10.501 15.765 1.329 1.00 0.00 82 PRO A CA 17
ATOM 33977 C C . PRO A 1 75 ? -9.396 16.314 0.431 1.00 0.00 82 PRO A C 17
ATOM 33978 O O . PRO A 1 75 ? -9.124 15.765 -0.637 1.00 0.00 82 PRO A O 17
ATOM 33989 N N . GLU A 1 76 ? -8.763 17.398 0.867 1.00 0.00 83 GLU A N 17
ATOM 33990 C CA . GLU A 1 76 ? -7.689 18.015 0.097 1.00 0.00 83 GLU A CA 17
ATOM 33991 C C . GLU A 1 76 ? -6.469 17.102 0.034 1.00 0.00 83 GLU A C 17
ATOM 33992 O O . GLU A 1 76 ? -5.913 16.867 -1.039 1.00 0.00 83 GLU A O 17
ATOM 34004 N N . MET A 1 77 ? -6.060 16.585 1.189 1.00 0.00 84 MET A N 17
ATOM 34005 C CA . MET A 1 77 ? -4.908 15.692 1.257 1.00 0.00 84 MET A CA 17
ATOM 34006 C C . MET A 1 77 ? -5.319 14.259 0.940 1.00 0.00 84 MET A C 17
ATOM 34007 O O . MET A 1 77 ? -4.521 13.470 0.433 1.00 0.00 84 MET A O 17
ATOM 34021 N N . ILE A 1 78 ? -6.573 13.931 1.236 1.00 0.00 85 ILE A N 17
ATOM 34022 C CA . ILE A 1 78 ? -7.096 12.596 0.977 1.00 0.00 85 ILE A CA 17
ATOM 34023 C C . ILE A 1 78 ? -7.129 12.311 -0.523 1.00 0.00 85 ILE A C 17
ATOM 34024 O O . ILE A 1 78 ? -6.823 11.202 -0.962 1.00 0.00 85 ILE A O 17
ATOM 34040 N N . ASP A 1 79 ? -7.503 13.320 -1.303 1.00 0.00 86 ASP A N 17
ATOM 34041 C CA . ASP A 1 79 ? -7.577 13.182 -2.754 1.00 0.00 86 ASP A CA 17
ATOM 34042 C C . ASP A 1 79 ? -6.272 12.631 -3.322 1.00 0.00 86 ASP A C 17
ATOM 34043 O O . ASP A 1 79 ? -6.257 11.579 -3.961 1.00 0.00 86 ASP A O 17
ATOM 34052 N N . GLU A 1 80 ? -5.177 13.347 -3.084 1.00 0.00 87 GLU A N 17
ATOM 34053 C CA . GLU A 1 80 ? -3.868 12.926 -3.572 1.00 0.00 87 GLU A CA 17
ATOM 34054 C C . GLU A 1 80 ? -3.456 11.600 -2.944 1.00 0.00 87 GLU A C 17
ATOM 34055 O O . GLU A 1 80 ? -2.923 10.721 -3.622 1.00 0.00 87 GLU A O 17
ATOM 34067 N N . ARG A 1 81 ? -3.711 11.456 -1.648 1.00 0.00 88 ARG A N 17
ATOM 34068 C CA . ARG A 1 81 ? -3.370 10.229 -0.936 1.00 0.00 88 ARG A CA 17
ATOM 34069 C C . ARG A 1 81 ? -3.964 9.013 -1.643 1.00 0.00 88 ARG A C 17
ATOM 34070 O O . ARG A 1 81 ? -3.455 7.899 -1.519 1.00 0.00 88 ARG A O 17
ATOM 34091 N N . ARG A 1 82 ? -5.041 9.240 -2.391 1.00 0.00 89 ARG A N 17
ATOM 34092 C CA . ARG A 1 82 ? -5.703 8.171 -3.126 1.00 0.00 89 ARG A CA 17
ATOM 34093 C C . ARG A 1 82 ? -4.761 7.556 -4.154 1.00 0.00 89 ARG A C 17
ATOM 34094 O O . ARG A 1 82 ? -4.497 6.353 -4.127 1.00 0.00 89 ARG A O 17
ATOM 34115 N N . ILE A 1 83 ? -4.257 8.390 -5.059 1.00 0.00 90 ILE A N 17
ATOM 34116 C CA . ILE A 1 83 ? -3.342 7.923 -6.096 1.00 0.00 90 ILE A CA 17
ATOM 34117 C C . ILE A 1 83 ? -1.951 7.668 -5.530 1.00 0.00 90 ILE A C 17
ATOM 34118 O O . ILE A 1 83 ? -1.553 8.275 -4.535 1.00 0.00 90 ILE A O 17
ATOM 34134 N N . GLY A 1 84 ? -1.215 6.766 -6.170 1.00 0.00 91 GLY A N 17
ATOM 34135 C CA . GLY A 1 84 ? 0.126 6.444 -5.717 1.00 0.00 91 GLY A CA 17
ATOM 34136 C C . GLY A 1 84 ? 0.172 5.159 -4.912 1.00 0.00 91 GLY A C 17
ATOM 34137 O O . GLY A 1 84 ? 1.188 4.464 -4.899 1.00 0.00 91 GLY A O 17
ATOM 34141 N N . LEU A 1 85 ? -0.930 4.846 -4.239 1.00 0.00 92 LEU A N 17
ATOM 34142 C CA . LEU A 1 85 ? -1.012 3.636 -3.428 1.00 0.00 92 LEU A CA 17
ATOM 34143 C C . LEU A 1 85 ? -1.117 2.396 -4.308 1.00 0.00 92 LEU A C 17
ATOM 34144 O O . LEU A 1 85 ? -0.366 1.434 -4.135 1.00 0.00 92 LEU A O 17
ATOM 34160 N N . GLU A 1 86 ? -2.052 2.422 -5.252 1.00 0.00 93 GLU A N 17
ATOM 34161 C CA . GLU A 1 86 ? -2.255 1.296 -6.158 1.00 0.00 93 GLU A CA 17
ATOM 34162 C C . GLU A 1 86 ? -0.977 0.981 -6.932 1.00 0.00 93 GLU A C 17
ATOM 34163 O O . GLU A 1 86 ? -0.624 -0.183 -7.117 1.00 0.00 93 GLU A O 17
ATOM 34175 N N . ARG A 1 87 ? -0.287 2.026 -7.377 1.00 0.00 94 ARG A N 17
ATOM 34176 C CA . ARG A 1 87 ? 0.952 1.860 -8.127 1.00 0.00 94 ARG A CA 17
ATOM 34177 C C . ARG A 1 87 ? 2.020 1.198 -7.263 1.00 0.00 94 ARG A C 17
ATOM 34178 O O . ARG A 1 87 ? 2.866 0.456 -7.762 1.00 0.00 94 ARG A O 17
ATOM 34199 N N . PHE A 1 88 ? 1.973 1.473 -5.963 1.00 0.00 95 PHE A N 17
ATOM 34200 C CA . PHE A 1 88 ? 2.935 0.906 -5.024 1.00 0.00 95 PHE A CA 17
ATOM 34201 C C . PHE A 1 88 ? 2.801 -0.613 -4.960 1.00 0.00 95 PHE A C 17
ATOM 34202 O O . PHE A 1 88 ? 3.794 -1.329 -4.844 1.00 0.00 95 PHE A O 17
ATOM 34219 N N . LEU A 1 89 ? 1.565 -1.097 -5.036 1.00 0.00 96 LEU A N 17
ATOM 34220 C CA . LEU A 1 89 ? 1.302 -2.532 -4.986 1.00 0.00 96 LEU A CA 17
ATOM 34221 C C . LEU A 1 89 ? 1.374 -3.151 -6.380 1.00 0.00 96 LEU A C 17
ATOM 34222 O O . LEU A 1 89 ? 1.687 -4.332 -6.528 1.00 0.00 96 LEU A O 17
ATOM 34238 N N . ASN A 1 90 ? 1.074 -2.351 -7.397 1.00 0.00 97 ASN A N 17
ATOM 34239 C CA . ASN A 1 90 ? 1.099 -2.825 -8.777 1.00 0.00 97 ASN A CA 17
ATOM 34240 C C . ASN A 1 90 ? 2.476 -3.366 -9.154 1.00 0.00 97 ASN A C 17
ATOM 34241 O O . ASN A 1 90 ? 2.618 -4.535 -9.509 1.00 0.00 97 ASN A O 17
ATOM 34252 N N . GLU A 1 91 ? 3.486 -2.506 -9.080 1.00 0.00 98 GLU A N 17
ATOM 34253 C CA . GLU A 1 91 ? 4.851 -2.894 -9.421 1.00 0.00 98 GLU A CA 17
ATOM 34254 C C . GLU A 1 91 ? 5.438 -3.855 -8.387 1.00 0.00 98 GLU A C 17
ATOM 34255 O O . GLU A 1 91 ? 6.473 -4.478 -8.628 1.00 0.00 98 GLU A O 17
ATOM 34267 N N . LEU A 1 92 ? 4.780 -3.972 -7.237 1.00 0.00 99 LEU A N 17
ATOM 34268 C CA . LEU A 1 92 ? 5.252 -4.857 -6.176 1.00 0.00 99 LEU A CA 17
ATOM 34269 C C . LEU A 1 92 ? 4.634 -6.247 -6.299 1.00 0.00 99 LEU A C 17
ATOM 34270 O O . LEU A 1 92 ? 5.341 -7.242 -6.455 1.00 0.00 99 LEU A O 17
ATOM 34286 N N . TYR A 1 93 ? 3.309 -6.307 -6.220 1.00 0.00 100 TYR A N 17
ATOM 34287 C CA . TYR A 1 93 ? 2.590 -7.574 -6.311 1.00 0.00 100 TYR A CA 17
ATOM 34288 C C . TYR A 1 93 ? 2.803 -8.232 -7.672 1.00 0.00 100 TYR A C 17
ATOM 34289 O O . TYR A 1 93 ? 2.878 -9.455 -7.774 1.00 0.00 100 TYR A O 17
ATOM 34307 N N . ASN A 1 94 ? 2.895 -7.413 -8.715 1.00 0.00 101 ASN A N 17
ATOM 34308 C CA . ASN A 1 94 ? 3.095 -7.921 -10.067 1.00 0.00 101 ASN A CA 17
ATOM 34309 C C . ASN A 1 94 ? 4.578 -8.142 -10.356 1.00 0.00 101 ASN A C 17
ATOM 34310 O O . ASN A 1 94 ? 5.129 -7.581 -11.304 1.00 0.00 101 ASN A O 17
ATOM 34321 N N . ASP A 1 95 ? 5.219 -8.965 -9.532 1.00 0.00 102 ASP A N 17
ATOM 34322 C CA . ASP A 1 95 ? 6.638 -9.263 -9.698 1.00 0.00 102 ASP A CA 17
ATOM 34323 C C . ASP A 1 95 ? 6.859 -10.760 -9.898 1.00 0.00 102 ASP A C 17
ATOM 34324 O O . ASP A 1 95 ? 6.308 -11.581 -9.165 1.00 0.00 102 ASP A O 17
ATOM 34333 N N . ARG A 1 96 ? 7.665 -11.106 -10.897 1.00 0.00 103 ARG A N 17
ATOM 34334 C CA . ARG A 1 96 ? 7.956 -12.505 -11.193 1.00 0.00 103 ARG A CA 17
ATOM 34335 C C . ARG A 1 96 ? 9.434 -12.816 -10.972 1.00 0.00 103 ARG A C 17
ATOM 34336 O O . ARG A 1 96 ? 9.780 -13.832 -10.369 1.00 0.00 103 ARG A O 17
ATOM 34357 N N . PHE A 1 97 ? 10.300 -11.936 -11.463 1.00 0.00 104 PHE A N 17
ATOM 34358 C CA . PHE A 1 97 ? 11.740 -12.118 -11.317 1.00 0.00 104 PHE A CA 17
ATOM 34359 C C . PHE A 1 97 ? 12.170 -11.894 -9.871 1.00 0.00 104 PHE A C 17
ATOM 34360 O O . PHE A 1 97 ? 12.824 -12.745 -9.267 1.00 0.00 104 PHE A O 17
ATOM 34377 N N . ASP A 1 98 ? 11.796 -10.744 -9.321 1.00 0.00 105 ASP A N 17
ATOM 34378 C CA . ASP A 1 98 ? 12.140 -10.406 -7.945 1.00 0.00 105 ASP A CA 17
ATOM 34379 C C . ASP A 1 98 ? 10.889 -10.076 -7.139 1.00 0.00 105 ASP A C 17
ATOM 34380 O O . ASP A 1 98 ? 10.291 -9.014 -7.308 1.00 0.00 105 ASP A O 17
ATOM 34389 N N . SER A 1 99 ? 10.499 -10.996 -6.264 1.00 0.00 106 SER A N 17
ATOM 34390 C CA . SER A 1 99 ? 9.318 -10.804 -5.431 1.00 0.00 106 SER A CA 17
ATOM 34391 C C . SER A 1 99 ? 9.698 -10.692 -3.960 1.00 0.00 106 SER A C 17
ATOM 34392 O O . SER A 1 99 ? 8.908 -11.027 -3.079 1.00 0.00 106 SER A O 17
ATOM 34400 N N . ARG A 1 100 ? 10.910 -10.215 -3.698 1.00 0.00 107 ARG A N 17
ATOM 34401 C CA . ARG A 1 100 ? 11.384 -10.057 -2.329 1.00 0.00 107 ARG A CA 17
ATOM 34402 C C . ARG A 1 100 ? 10.538 -9.027 -1.586 1.00 0.00 107 ARG A C 17
ATOM 34403 O O . ARG A 1 100 ? 10.392 -9.092 -0.365 1.00 0.00 107 ARG A O 17
ATOM 34424 N N . TRP A 1 101 ? 9.983 -8.079 -2.333 1.00 0.00 108 TRP A N 17
ATOM 34425 C CA . TRP A 1 101 ? 9.152 -7.032 -1.751 1.00 0.00 108 TRP A CA 17
ATOM 34426 C C . TRP A 1 101 ? 7.803 -7.586 -1.301 1.00 0.00 108 TRP A C 17
ATOM 34427 O O . TRP A 1 101 ? 7.255 -7.155 -0.286 1.00 0.00 108 TRP A O 17
ATOM 34448 N N . ARG A 1 102 ? 7.273 -8.541 -2.060 1.00 0.00 109 ARG A N 17
ATOM 34449 C CA . ARG A 1 102 ? 5.987 -9.147 -1.730 1.00 0.00 109 ARG A CA 17
ATOM 34450 C C . ARG A 1 102 ? 6.175 -10.398 -0.877 1.00 0.00 109 ARG A C 17
ATOM 34451 O O . ARG A 1 102 ? 5.316 -10.743 -0.066 1.00 0.00 109 ARG A O 17
ATOM 34472 N N . ASP A 1 103 ? 7.306 -11.072 -1.063 1.00 0.00 110 ASP A N 17
ATOM 34473 C CA . ASP A 1 103 ? 7.606 -12.283 -0.309 1.00 0.00 110 ASP A CA 17
ATOM 34474 C C . ASP A 1 103 ? 7.764 -11.974 1.177 1.00 0.00 110 ASP A C 17
ATOM 34475 O O . ASP A 1 103 ? 7.478 -12.814 2.030 1.00 0.00 110 ASP A O 17
ATOM 34484 N N . THR A 1 104 ? 8.222 -10.763 1.478 1.00 0.00 111 THR A N 17
ATOM 34485 C CA . THR A 1 104 ? 8.420 -10.337 2.859 1.00 0.00 111 THR A CA 17
ATOM 34486 C C . THR A 1 104 ? 7.153 -10.539 3.685 1.00 0.00 111 THR A C 17
ATOM 34487 O O . THR A 1 104 ? 6.044 -10.298 3.209 1.00 0.00 111 THR A O 17
ATOM 34498 N N . LYS A 1 105 ? 7.326 -10.979 4.928 1.00 0.00 112 LYS A N 17
ATOM 34499 C CA . LYS A 1 105 ? 6.197 -11.209 5.819 1.00 0.00 112 LYS A CA 17
ATOM 34500 C C . LYS A 1 105 ? 5.432 -9.912 6.061 1.00 0.00 112 LYS A C 17
ATOM 34501 O O . LYS A 1 105 ? 4.210 -9.919 6.206 1.00 0.00 112 LYS A O 17
ATOM 34520 N N . ILE A 1 106 ? 6.161 -8.802 6.099 1.00 0.00 113 ILE A N 17
ATOM 34521 C CA . ILE A 1 106 ? 5.552 -7.496 6.317 1.00 0.00 113 ILE A CA 17
ATOM 34522 C C . ILE A 1 106 ? 4.574 -7.156 5.199 1.00 0.00 113 ILE A C 17
ATOM 34523 O O . ILE A 1 106 ? 3.528 -6.552 5.436 1.00 0.00 113 ILE A O 17
ATOM 34539 N N . ALA A 1 107 ? 4.923 -7.549 3.978 1.00 0.00 114 ALA A N 17
ATOM 34540 C CA . ALA A 1 107 ? 4.078 -7.288 2.819 1.00 0.00 114 ALA A CA 17
ATOM 34541 C C . ALA A 1 107 ? 2.776 -8.077 2.902 1.00 0.00 114 ALA A C 17
ATOM 34542 O O . ALA A 1 107 ? 1.712 -7.580 2.531 1.00 0.00 114 ALA A O 17
ATOM 34549 N N . GLN A 1 108 ? 2.868 -9.310 3.390 1.00 0.00 115 GLN A N 17
ATOM 34550 C CA . GLN A 1 108 ? 1.697 -10.169 3.522 1.00 0.00 115 GLN A CA 17
ATOM 34551 C C . GLN A 1 108 ? 0.732 -9.622 4.568 1.00 0.00 115 GLN A C 17
ATOM 34552 O O . GLN A 1 108 ? -0.485 -9.658 4.383 1.00 0.00 115 GLN A O 17
ATOM 34566 N N . ASP A 1 109 ? 1.281 -9.113 5.667 1.00 0.00 116 ASP A N 17
ATOM 34567 C CA . ASP A 1 109 ? 0.465 -8.557 6.741 1.00 0.00 116 ASP A CA 17
ATOM 34568 C C . ASP A 1 109 ? -0.140 -7.215 6.333 1.00 0.00 116 ASP A C 17
ATOM 34569 O O . ASP A 1 109 ? -1.129 -6.769 6.915 1.00 0.00 116 ASP A O 17
ATOM 34578 N N . PHE A 1 110 ? 0.462 -6.574 5.335 1.00 0.00 117 PHE A N 17
ATOM 34579 C CA . PHE A 1 110 ? -0.013 -5.282 4.854 1.00 0.00 117 PHE A CA 17
ATOM 34580 C C . PHE A 1 110 ? -1.503 -5.319 4.528 1.00 0.00 117 PHE A C 17
ATOM 34581 O O . PHE A 1 110 ? -2.257 -4.433 4.930 1.00 0.00 117 PHE A O 17
ATOM 34598 N N . LEU A 1 111 ? -1.923 -6.345 3.795 1.00 0.00 118 LEU A N 17
ATOM 34599 C CA . LEU A 1 111 ? -3.325 -6.486 3.415 1.00 0.00 118 LEU A CA 17
ATOM 34600 C C . LEU A 1 111 ? -4.003 -7.602 4.204 1.00 0.00 118 LEU A C 17
ATOM 34601 O O . LEU A 1 111 ? -4.986 -8.185 3.748 1.00 0.00 118 LEU A O 17
ATOM 34617 N N . GLN A 1 112 ? -3.476 -7.896 5.389 1.00 0.00 119 GLN A N 17
ATOM 34618 C CA . GLN A 1 112 ? -4.037 -8.941 6.236 1.00 0.00 119 GLN A CA 17
ATOM 34619 C C . GLN A 1 112 ? -4.096 -10.270 5.490 1.00 0.00 119 GLN A C 17
ATOM 34620 O O . GLN A 1 112 ? -5.107 -10.972 5.525 1.00 0.00 119 GLN A O 17
ATOM 34634 N N . LEU A 1 113 ? -3.003 -10.609 4.813 1.00 0.00 120 LEU A N 17
ATOM 34635 C CA . LEU A 1 113 ? -2.929 -11.853 4.055 1.00 0.00 120 LEU A CA 17
ATOM 34636 C C . LEU A 1 113 ? -2.354 -12.979 4.907 1.00 0.00 120 LEU A C 17
ATOM 34637 O O . LEU A 1 113 ? -1.587 -13.810 4.421 1.00 0.00 120 LEU A O 17
ATOM 34653 N N . SER A 1 114 ? -2.733 -13.002 6.180 1.00 0.00 121 SER A N 17
ATOM 34654 C CA . SER A 1 114 ? -2.259 -14.029 7.102 1.00 0.00 121 SER A CA 17
ATOM 34655 C C . SER A 1 114 ? -3.431 -14.799 7.702 1.00 0.00 121 SER A C 17
ATOM 34656 O O . SER A 1 114 ? -4.208 -14.254 8.486 1.00 0.00 121 SER A O 17
ATOM 34664 N N . LYS A 1 115 ? -3.556 -16.067 7.326 1.00 0.00 122 LYS A N 17
ATOM 34665 C CA . LYS A 1 115 ? -4.637 -16.910 7.825 1.00 0.00 122 LYS A CA 17
ATOM 34666 C C . LYS A 1 115 ? -4.480 -17.170 9.324 1.00 0.00 122 LYS A C 17
ATOM 34667 O O . LYS A 1 115 ? -3.388 -17.486 9.794 1.00 0.00 122 LYS A O 17
ATOM 34686 N N . PRO A 1 116 ? -5.575 -17.040 10.097 1.00 0.00 123 PRO A N 17
ATOM 34687 C CA . PRO A 1 116 ? -5.548 -17.265 11.544 1.00 0.00 123 PRO A CA 17
ATOM 34688 C C . PRO A 1 116 ? -5.507 -18.748 11.898 1.00 0.00 123 PRO A C 17
ATOM 34689 O O . PRO A 1 116 ? -6.033 -19.585 11.165 1.00 0.00 123 PRO A O 17
ATOM 34700 N N . ASN A 1 117 ? -4.880 -19.065 13.025 1.00 0.00 124 ASN A N 17
ATOM 34701 C CA . ASN A 1 117 ? -4.773 -20.447 13.476 1.00 0.00 124 ASN A CA 17
ATOM 34702 C C . ASN A 1 117 ? -6.029 -20.871 14.232 1.00 0.00 124 ASN A C 17
ATOM 34703 O O . ASN A 1 117 ? -7.032 -20.128 14.174 1.00 0.00 124 ASN A O 17
ATOM 34715 N N . LYS A 1 1 ? -3.814 -1.822 -24.522 1.00 0.00 8 LYS A N 18
ATOM 34716 C CA . LYS A 1 1 ? -2.458 -2.430 -24.577 1.00 0.00 8 LYS A CA 18
ATOM 34717 C C . LYS A 1 1 ? -2.177 -3.262 -23.330 1.00 0.00 8 LYS A C 18
ATOM 34718 O O . LYS A 1 1 ? -2.297 -2.775 -22.206 1.00 0.00 8 LYS A O 18
ATOM 34739 N N . MET A 1 2 ? -1.802 -4.520 -23.537 1.00 0.00 9 MET A N 18
ATOM 34740 C CA . MET A 1 2 ? -1.502 -5.420 -22.429 1.00 0.00 9 MET A CA 18
ATOM 34741 C C . MET A 1 2 ? -0.188 -5.036 -21.756 1.00 0.00 9 MET A C 18
ATOM 34742 O O . MET A 1 2 ? 0.819 -4.807 -22.425 1.00 0.00 9 MET A O 18
ATOM 34756 N N . SER A 1 3 ? -0.207 -4.967 -20.429 1.00 0.00 10 SER A N 18
ATOM 34757 C CA . SER A 1 3 ? 0.984 -4.610 -19.667 1.00 0.00 10 SER A CA 18
ATOM 34758 C C . SER A 1 3 ? 1.054 -5.398 -18.363 1.00 0.00 10 SER A C 18
ATOM 34759 O O . SER A 1 3 ? 0.028 -5.792 -17.808 1.00 0.00 10 SER A O 18
ATOM 34767 N N . GLU A 1 4 ? 2.270 -5.623 -17.878 1.00 0.00 11 GLU A N 18
ATOM 34768 C CA . GLU A 1 4 ? 2.474 -6.363 -16.639 1.00 0.00 11 GLU A CA 18
ATOM 34769 C C . GLU A 1 4 ? 2.127 -5.504 -15.427 1.00 0.00 11 GLU A C 18
ATOM 34770 O O . GLU A 1 4 ? 2.959 -4.741 -14.935 1.00 0.00 11 GLU A O 18
ATOM 34782 N N . LYS A 1 5 ? 0.892 -5.632 -14.952 1.00 0.00 12 LYS A N 18
ATOM 34783 C CA . LYS A 1 5 ? 0.434 -4.867 -13.798 1.00 0.00 12 LYS A CA 18
ATOM 34784 C C . LYS A 1 5 ? -0.687 -5.601 -13.070 1.00 0.00 12 LYS A C 18
ATOM 34785 O O . LYS A 1 5 ? -1.498 -6.288 -13.692 1.00 0.00 12 LYS A O 18
ATOM 34804 N N . LEU A 1 6 ? -0.727 -5.452 -11.751 1.00 0.00 13 LEU A N 18
ATOM 34805 C CA . LEU A 1 6 ? -1.750 -6.102 -10.940 1.00 0.00 13 LEU A CA 18
ATOM 34806 C C . LEU A 1 6 ? -3.018 -5.257 -10.888 1.00 0.00 13 LEU A C 18
ATOM 34807 O O . LEU A 1 6 ? -2.957 -4.028 -10.859 1.00 0.00 13 LEU A O 18
ATOM 34823 N N . ARG A 1 7 ? -4.169 -5.923 -10.876 1.00 0.00 14 ARG A N 18
ATOM 34824 C CA . ARG A 1 7 ? -5.450 -5.229 -10.827 1.00 0.00 14 ARG A CA 18
ATOM 34825 C C . ARG A 1 7 ? -5.638 -4.527 -9.488 1.00 0.00 14 ARG A C 18
ATOM 34826 O O . ARG A 1 7 ? -5.975 -5.156 -8.486 1.00 0.00 14 ARG A O 18
ATOM 34847 N N . ILE A 1 8 ? -5.415 -3.220 -9.478 1.00 0.00 15 ILE A N 18
ATOM 34848 C CA . ILE A 1 8 ? -5.559 -2.429 -8.264 1.00 0.00 15 ILE A CA 18
ATOM 34849 C C . ILE A 1 8 ? -6.323 -1.138 -8.538 1.00 0.00 15 ILE A C 18
ATOM 34850 O O . ILE A 1 8 ? -5.832 -0.251 -9.236 1.00 0.00 15 ILE A O 18
ATOM 34866 N N . LYS A 1 9 ? -7.525 -1.041 -7.982 1.00 0.00 16 LYS A N 18
ATOM 34867 C CA . LYS A 1 9 ? -8.358 0.141 -8.162 1.00 0.00 16 LYS A CA 18
ATOM 34868 C C . LYS A 1 9 ? -8.945 0.593 -6.830 1.00 0.00 16 LYS A C 18
ATOM 34869 O O . LYS A 1 9 ? -9.673 -0.154 -6.176 1.00 0.00 16 LYS A O 18
ATOM 34888 N N . VAL A 1 10 ? -8.621 1.819 -6.431 1.00 0.00 17 VAL A N 18
ATOM 34889 C CA . VAL A 1 10 ? -9.114 2.365 -5.172 1.00 0.00 17 VAL A CA 18
ATOM 34890 C C . VAL A 1 10 ? -10.219 3.388 -5.411 1.00 0.00 17 VAL A C 18
ATOM 34891 O O . VAL A 1 10 ? -9.996 4.425 -6.035 1.00 0.00 17 VAL A O 18
ATOM 34904 N N . ASP A 1 11 ? -11.413 3.088 -4.908 1.00 0.00 18 ASP A N 18
ATOM 34905 C CA . ASP A 1 11 ? -12.555 3.980 -5.065 1.00 0.00 18 ASP A CA 18
ATOM 34906 C C . ASP A 1 11 ? -13.379 4.041 -3.782 1.00 0.00 18 ASP A C 18
ATOM 34907 O O . ASP A 1 11 ? -14.582 4.298 -3.818 1.00 0.00 18 ASP A O 18
ATOM 34916 N N . ASP A 1 12 ? -12.724 3.806 -2.649 1.00 0.00 19 ASP A N 18
ATOM 34917 C CA . ASP A 1 12 ? -13.399 3.837 -1.357 1.00 0.00 19 ASP A CA 18
ATOM 34918 C C . ASP A 1 12 ? -12.524 4.510 -0.304 1.00 0.00 19 ASP A C 18
ATOM 34919 O O . ASP A 1 12 ? -11.316 4.282 -0.250 1.00 0.00 19 ASP A O 18
ATOM 34928 N N . VAL A 1 13 ? -13.141 5.342 0.527 1.00 0.00 20 VAL A N 18
ATOM 34929 C CA . VAL A 1 13 ? -12.417 6.050 1.575 1.00 0.00 20 VAL A CA 18
ATOM 34930 C C . VAL A 1 13 ? -13.319 6.335 2.771 1.00 0.00 20 VAL A C 18
ATOM 34931 O O . VAL A 1 13 ? -14.200 7.192 2.705 1.00 0.00 20 VAL A O 18
ATOM 34944 N N . LYS A 1 14 ? -13.092 5.614 3.864 1.00 0.00 21 LYS A N 18
ATOM 34945 C CA . LYS A 1 14 ? -13.884 5.794 5.074 1.00 0.00 21 LYS A CA 18
ATOM 34946 C C . LYS A 1 14 ? -13.135 6.654 6.086 1.00 0.00 21 LYS A C 18
ATOM 34947 O O . LYS A 1 14 ? -12.183 6.199 6.718 1.00 0.00 21 LYS A O 18
ATOM 34966 N N . ILE A 1 15 ? -13.572 7.901 6.234 1.00 0.00 22 ILE A N 18
ATOM 34967 C CA . ILE A 1 15 ? -12.942 8.824 7.166 1.00 0.00 22 ILE A CA 18
ATOM 34968 C C . ILE A 1 15 ? -13.290 8.470 8.607 1.00 0.00 22 ILE A C 18
ATOM 34969 O O . ILE A 1 15 ? -14.348 8.846 9.111 1.00 0.00 22 ILE A O 18
ATOM 34985 N N . ASN A 1 16 ? -12.391 7.749 9.267 1.00 0.00 23 ASN A N 18
ATOM 34986 C CA . ASN A 1 16 ? -12.601 7.349 10.653 1.00 0.00 23 ASN A CA 18
ATOM 34987 C C . ASN A 1 16 ? -12.129 8.445 11.606 1.00 0.00 23 ASN A C 18
ATOM 34988 O O . ASN A 1 16 ? -11.096 9.073 11.375 1.00 0.00 23 ASN A O 18
ATOM 34999 N N . PRO A 1 17 ? -12.879 8.695 12.695 1.00 0.00 24 PRO A N 18
ATOM 35000 C CA . PRO A 1 17 ? -12.528 9.721 13.681 1.00 0.00 24 PRO A CA 18
ATOM 35001 C C . PRO A 1 17 ? -11.081 9.607 14.152 1.00 0.00 24 PRO A C 18
ATOM 35002 O O . PRO A 1 17 ? -10.492 10.582 14.617 1.00 0.00 24 PRO A O 18
ATOM 35013 N N . LYS A 1 18 ? -10.512 8.411 14.030 1.00 0.00 25 LYS A N 18
ATOM 35014 C CA . LYS A 1 18 ? -9.140 8.174 14.444 1.00 0.00 25 LYS A CA 18
ATOM 35015 C C . LYS A 1 18 ? -8.183 8.390 13.268 1.00 0.00 25 LYS A C 18
ATOM 35016 O O . LYS A 1 18 ? -7.140 9.027 13.415 1.00 0.00 25 LYS A O 18
ATOM 35035 N N . TYR A 1 19 ? -8.550 7.861 12.103 1.00 0.00 26 TYR A N 18
ATOM 35036 C CA . TYR A 1 19 ? -7.726 8.003 10.905 1.00 0.00 26 TYR A CA 18
ATOM 35037 C C . TYR A 1 19 ? -8.551 7.792 9.638 1.00 0.00 26 TYR A C 18
ATOM 35038 O O . TYR A 1 19 ? -9.643 7.226 9.681 1.00 0.00 26 TYR A O 18
ATOM 35056 N N . VAL A 1 20 ? -8.021 8.252 8.510 1.00 0.00 27 VAL A N 18
ATOM 35057 C CA . VAL A 1 20 ? -8.705 8.111 7.230 1.00 0.00 27 VAL A CA 18
ATOM 35058 C C . VAL A 1 20 ? -8.328 6.794 6.558 1.00 0.00 27 VAL A C 18
ATOM 35059 O O . VAL A 1 20 ? -7.171 6.579 6.197 1.00 0.00 27 VAL A O 18
ATOM 35072 N N . LEU A 1 21 ? -9.311 5.914 6.398 1.00 0.00 28 LEU A N 18
ATOM 35073 C CA . LEU A 1 21 ? -9.082 4.616 5.775 1.00 0.00 28 LEU A CA 18
ATOM 35074 C C . LEU A 1 21 ? -9.290 4.685 4.265 1.00 0.00 28 LEU A C 18
ATOM 35075 O O . LEU A 1 21 ? -9.953 5.589 3.759 1.00 0.00 28 LEU A O 18
ATOM 35091 N N . TYR A 1 22 ? -8.718 3.718 3.554 1.00 0.00 29 TYR A N 18
ATOM 35092 C CA . TYR A 1 22 ? -8.837 3.662 2.102 1.00 0.00 29 TYR A CA 18
ATOM 35093 C C . TYR A 1 22 ? -9.197 2.253 1.641 1.00 0.00 29 TYR A C 18
ATOM 35094 O O . TYR A 1 22 ? -8.521 1.286 1.989 1.00 0.00 29 TYR A O 18
ATOM 35112 N N . GLY A 1 23 ? -10.266 2.145 0.860 1.00 0.00 30 GLY A N 18
ATOM 35113 C CA . GLY A 1 23 ? -10.695 0.848 0.369 1.00 0.00 30 GLY A CA 18
ATOM 35114 C C . GLY A 1 23 ? -10.002 0.458 -0.922 1.00 0.00 30 GLY A C 18
ATOM 35115 O O . GLY A 1 23 ? -10.470 0.794 -2.010 1.00 0.00 30 GLY A O 18
ATOM 35119 N N . VAL A 1 24 ? -8.884 -0.252 -0.801 1.00 0.00 31 VAL A N 18
ATOM 35120 C CA . VAL A 1 24 ? -8.123 -0.686 -1.967 1.00 0.00 31 VAL A CA 18
ATOM 35121 C C . VAL A 1 24 ? -8.638 -2.019 -2.497 1.00 0.00 31 VAL A C 18
ATOM 35122 O O . VAL A 1 24 ? -8.592 -3.035 -1.803 1.00 0.00 31 VAL A O 18
ATOM 35135 N N . SER A 1 25 ? -9.130 -2.006 -3.731 1.00 0.00 32 SER A N 18
ATOM 35136 C CA . SER A 1 25 ? -9.655 -3.214 -4.357 1.00 0.00 32 SER A CA 18
ATOM 35137 C C . SER A 1 25 ? -8.551 -3.987 -5.073 1.00 0.00 32 SER A C 18
ATOM 35138 O O . SER A 1 25 ? -7.704 -3.399 -5.746 1.00 0.00 32 SER A O 18
ATOM 35146 N N . THR A 1 26 ? -8.564 -5.308 -4.920 1.00 0.00 33 THR A N 18
ATOM 35147 C CA . THR A 1 26 ? -7.562 -6.162 -5.548 1.00 0.00 33 THR A CA 18
ATOM 35148 C C . THR A 1 26 ? -8.090 -7.586 -5.716 1.00 0.00 33 THR A C 18
ATOM 35149 O O . THR A 1 26 ? -9.118 -7.943 -5.141 1.00 0.00 33 THR A O 18
ATOM 35160 N N . PRO A 1 27 ? -7.398 -8.426 -6.511 1.00 0.00 34 PRO A N 18
ATOM 35161 C CA . PRO A 1 27 ? -7.816 -9.813 -6.743 1.00 0.00 34 PRO A CA 18
ATOM 35162 C C . PRO A 1 27 ? -8.139 -10.540 -5.444 1.00 0.00 34 PRO A C 18
ATOM 35163 O O . PRO A 1 27 ? -8.974 -11.446 -5.418 1.00 0.00 34 PRO A O 18
ATOM 35174 N N . ASN A 1 28 ? -7.481 -10.132 -4.366 1.00 0.00 35 ASN A N 18
ATOM 35175 C CA . ASN A 1 28 ? -7.704 -10.735 -3.058 1.00 0.00 35 ASN A CA 18
ATOM 35176 C C . ASN A 1 28 ? -9.028 -10.257 -2.471 1.00 0.00 35 ASN A C 18
ATOM 35177 O O . ASN A 1 28 ? -9.677 -10.988 -1.725 1.00 0.00 35 ASN A O 18
ATOM 35188 N N . LYS A 1 29 ? -9.406 -9.021 -2.831 1.00 0.00 36 LYS A N 18
ATOM 35189 C CA . LYS A 1 29 ? -10.648 -8.372 -2.383 1.00 0.00 36 LYS A CA 18
ATOM 35190 C C . LYS A 1 29 ? -10.366 -6.945 -1.927 1.00 0.00 36 LYS A C 18
ATOM 35191 O O . LYS A 1 29 ? -9.226 -6.482 -1.975 1.00 0.00 36 LYS A O 18
ATOM 35210 N N . ARG A 1 30 ? -11.409 -6.252 -1.484 1.00 0.00 37 ARG A N 18
ATOM 35211 C CA . ARG A 1 30 ? -11.270 -4.878 -1.018 1.00 0.00 37 ARG A CA 18
ATOM 35212 C C . ARG A 1 30 ? -10.766 -4.845 0.421 1.00 0.00 37 ARG A C 18
ATOM 35213 O O . ARG A 1 30 ? -11.365 -5.443 1.314 1.00 0.00 37 ARG A O 18
ATOM 35234 N N . LEU A 1 31 ? -9.658 -4.144 0.638 1.00 0.00 38 LEU A N 18
ATOM 35235 C CA . LEU A 1 31 ? -9.069 -4.033 1.968 1.00 0.00 38 LEU A CA 18
ATOM 35236 C C . LEU A 1 31 ? -8.993 -2.575 2.411 1.00 0.00 38 LEU A C 18
ATOM 35237 O O . LEU A 1 31 ? -8.704 -1.686 1.611 1.00 0.00 38 LEU A O 18
ATOM 35253 N N . TYR A 1 32 ? -9.256 -2.337 3.692 1.00 0.00 39 TYR A N 18
ATOM 35254 C CA . TYR A 1 32 ? -9.220 -0.988 4.244 1.00 0.00 39 TYR A CA 18
ATOM 35255 C C . TYR A 1 32 ? -8.000 -0.794 5.139 1.00 0.00 39 TYR A C 18
ATOM 35256 O O . TYR A 1 32 ? -7.895 -1.403 6.203 1.00 0.00 39 TYR A O 18
ATOM 35274 N N . LYS A 1 33 ? -7.081 0.060 4.699 1.00 0.00 40 LYS A N 18
ATOM 35275 C CA . LYS A 1 33 ? -5.867 0.338 5.459 1.00 0.00 40 LYS A CA 18
ATOM 35276 C C . LYS A 1 33 ? -5.641 1.841 5.589 1.00 0.00 40 LYS A C 18
ATOM 35277 O O . LYS A 1 33 ? -6.373 2.641 5.005 1.00 0.00 40 LYS A O 18
ATOM 35296 N N . ARG A 1 34 ? -4.625 2.219 6.357 1.00 0.00 41 ARG A N 18
ATOM 35297 C CA . ARG A 1 34 ? -4.304 3.628 6.561 1.00 0.00 41 ARG A CA 18
ATOM 35298 C C . ARG A 1 34 ? -2.919 3.961 6.017 1.00 0.00 41 ARG A C 18
ATOM 35299 O O . ARG A 1 34 ? -2.072 3.081 5.861 1.00 0.00 41 ARG A O 18
ATOM 35320 N N . TYR A 1 35 ? -2.696 5.240 5.730 1.00 0.00 42 TYR A N 18
ATOM 35321 C CA . TYR A 1 35 ? -1.415 5.696 5.199 1.00 0.00 42 TYR A CA 18
ATOM 35322 C C . TYR A 1 35 ? -0.267 5.310 6.127 1.00 0.00 42 TYR A C 18
ATOM 35323 O O . TYR A 1 35 ? 0.809 4.925 5.670 1.00 0.00 42 TYR A O 18
ATOM 35341 N N . SER A 1 36 ? -0.504 5.414 7.431 1.00 0.00 43 SER A N 18
ATOM 35342 C CA . SER A 1 36 ? 0.512 5.075 8.422 1.00 0.00 43 SER A CA 18
ATOM 35343 C C . SER A 1 36 ? 1.032 3.655 8.212 1.00 0.00 43 SER A C 18
ATOM 35344 O O . SER A 1 36 ? 2.172 3.343 8.560 1.00 0.00 43 SER A O 18
ATOM 35352 N N . GLU A 1 37 ? 0.191 2.800 7.640 1.00 0.00 44 GLU A N 18
ATOM 35353 C CA . GLU A 1 37 ? 0.568 1.415 7.384 1.00 0.00 44 GLU A CA 18
ATOM 35354 C C . GLU A 1 37 ? 1.453 1.311 6.147 1.00 0.00 44 GLU A C 18
ATOM 35355 O O . GLU A 1 37 ? 2.442 0.577 6.141 1.00 0.00 44 GLU A O 18
ATOM 35367 N N . PHE A 1 38 ? 1.092 2.049 5.102 1.00 0.00 45 PHE A N 18
ATOM 35368 C CA . PHE A 1 38 ? 1.857 2.037 3.860 1.00 0.00 45 PHE A CA 18
ATOM 35369 C C . PHE A 1 38 ? 3.304 2.452 4.107 1.00 0.00 45 PHE A C 18
ATOM 35370 O O . PHE A 1 38 ? 4.235 1.711 3.789 1.00 0.00 45 PHE A O 18
ATOM 35387 N N . TRP A 1 39 ? 3.487 3.639 4.676 1.00 0.00 46 TRP A N 18
ATOM 35388 C CA . TRP A 1 39 ? 4.823 4.146 4.967 1.00 0.00 46 TRP A CA 18
ATOM 35389 C C . TRP A 1 39 ? 5.571 3.195 5.895 1.00 0.00 46 TRP A C 18
ATOM 35390 O O . TRP A 1 39 ? 6.789 3.044 5.797 1.00 0.00 46 TRP A O 18
ATOM 35411 N N . LYS A 1 40 ? 4.833 2.552 6.794 1.00 0.00 47 LYS A N 18
ATOM 35412 C CA . LYS A 1 40 ? 5.425 1.612 7.738 1.00 0.00 47 LYS A CA 18
ATOM 35413 C C . LYS A 1 40 ? 5.943 0.368 7.021 1.00 0.00 47 LYS A C 18
ATOM 35414 O O . LYS A 1 40 ? 6.810 -0.339 7.535 1.00 0.00 47 LYS A O 18
ATOM 35433 N N . LEU A 1 41 ? 5.405 0.102 5.833 1.00 0.00 48 LEU A N 18
ATOM 35434 C CA . LEU A 1 41 ? 5.813 -1.060 5.051 1.00 0.00 48 LEU A CA 18
ATOM 35435 C C . LEU A 1 41 ? 7.001 -0.728 4.152 1.00 0.00 48 LEU A C 18
ATOM 35436 O O . LEU A 1 41 ? 7.897 -1.550 3.961 1.00 0.00 48 LEU A O 18
ATOM 35452 N N . LYS A 1 42 ? 6.996 0.480 3.597 1.00 0.00 49 LYS A N 18
ATOM 35453 C CA . LYS A 1 42 ? 8.068 0.925 2.710 1.00 0.00 49 LYS A CA 18
ATOM 35454 C C . LYS A 1 42 ? 9.442 0.743 3.352 1.00 0.00 49 LYS A C 18
ATOM 35455 O O . LYS A 1 42 ? 10.213 -0.129 2.955 1.00 0.00 49 LYS A O 18
ATOM 35474 N N . THR A 1 43 ? 9.742 1.581 4.340 1.00 0.00 50 THR A N 18
ATOM 35475 C CA . THR A 1 43 ? 11.026 1.524 5.033 1.00 0.00 50 THR A CA 18
ATOM 35476 C C . THR A 1 43 ? 11.316 0.121 5.558 1.00 0.00 50 THR A C 18
ATOM 35477 O O . THR A 1 43 ? 12.475 -0.274 5.685 1.00 0.00 50 THR A O 18
ATOM 35488 N N . ARG A 1 44 ? 10.263 -0.629 5.861 1.00 0.00 51 ARG A N 18
ATOM 35489 C CA . ARG A 1 44 ? 10.423 -1.986 6.366 1.00 0.00 51 ARG A CA 18
ATOM 35490 C C . ARG A 1 44 ? 11.111 -2.864 5.326 1.00 0.00 51 ARG A C 18
ATOM 35491 O O . ARG A 1 44 ? 12.220 -3.353 5.546 1.00 0.00 51 ARG A O 18
ATOM 35512 N N . LEU A 1 45 ? 10.448 -3.053 4.189 1.00 0.00 52 LEU A N 18
ATOM 35513 C CA . LEU A 1 45 ? 10.993 -3.864 3.104 1.00 0.00 52 LEU A CA 18
ATOM 35514 C C . LEU A 1 45 ? 12.436 -3.470 2.798 1.00 0.00 52 LEU A C 18
ATOM 35515 O O . LEU A 1 45 ? 13.251 -4.309 2.416 1.00 0.00 52 LEU A O 18
ATOM 35531 N N . GLU A 1 46 ? 12.743 -2.188 2.962 1.00 0.00 53 GLU A N 18
ATOM 35532 C CA . GLU A 1 46 ? 14.087 -1.685 2.697 1.00 0.00 53 GLU A CA 18
ATOM 35533 C C . GLU A 1 46 ? 15.121 -2.388 3.573 1.00 0.00 53 GLU A C 18
ATOM 35534 O O . GLU A 1 46 ? 16.192 -2.769 3.100 1.00 0.00 53 GLU A O 18
ATOM 35546 N N . ARG A 1 47 ? 14.797 -2.553 4.852 1.00 0.00 54 ARG A N 18
ATOM 35547 C CA . ARG A 1 47 ? 15.703 -3.208 5.792 1.00 0.00 54 ARG A CA 18
ATOM 35548 C C . ARG A 1 47 ? 15.453 -4.713 5.850 1.00 0.00 54 ARG A C 18
ATOM 35549 O O . ARG A 1 47 ? 16.334 -5.483 6.230 1.00 0.00 54 ARG A O 18
ATOM 35570 N N . ASP A 1 48 ? 14.248 -5.125 5.471 1.00 0.00 55 ASP A N 18
ATOM 35571 C CA . ASP A 1 48 ? 13.884 -6.537 5.480 1.00 0.00 55 ASP A CA 18
ATOM 35572 C C . ASP A 1 48 ? 14.406 -7.233 4.229 1.00 0.00 55 ASP A C 18
ATOM 35573 O O . ASP A 1 48 ? 14.973 -8.323 4.300 1.00 0.00 55 ASP A O 18
ATOM 35582 N N . VAL A 1 49 ? 14.215 -6.587 3.088 1.00 0.00 56 VAL A N 18
ATOM 35583 C CA . VAL A 1 49 ? 14.665 -7.127 1.813 1.00 0.00 56 VAL A CA 18
ATOM 35584 C C . VAL A 1 49 ? 16.126 -6.777 1.567 1.00 0.00 56 VAL A C 18
ATOM 35585 O O . VAL A 1 49 ? 16.858 -7.528 0.922 1.00 0.00 56 VAL A O 18
ATOM 35598 N N . GLY A 1 50 ? 16.540 -5.626 2.083 1.00 0.00 57 GLY A N 18
ATOM 35599 C CA . GLY A 1 50 ? 17.911 -5.184 1.907 1.00 0.00 57 GLY A CA 18
ATOM 35600 C C . GLY A 1 50 ? 18.127 -4.481 0.581 1.00 0.00 57 GLY A C 18
ATOM 35601 O O . GLY A 1 50 ? 19.259 -4.354 0.115 1.00 0.00 57 GLY A O 18
ATOM 35605 N N . SER A 1 51 ? 17.036 -4.021 -0.029 1.00 0.00 58 SER A N 18
ATOM 35606 C CA . SER A 1 51 ? 17.110 -3.326 -1.308 1.00 0.00 58 SER A CA 18
ATOM 35607 C C . SER A 1 51 ? 16.375 -1.990 -1.240 1.00 0.00 58 SER A C 18
ATOM 35608 O O . SER A 1 51 ? 15.614 -1.738 -0.307 1.00 0.00 58 SER A O 18
ATOM 35616 N N . THR A 1 52 ? 16.609 -1.139 -2.233 1.00 0.00 59 THR A N 18
ATOM 35617 C CA . THR A 1 52 ? 15.968 0.171 -2.282 1.00 0.00 59 THR A CA 18
ATOM 35618 C C . THR A 1 52 ? 14.648 0.106 -3.044 1.00 0.00 59 THR A C 18
ATOM 35619 O O . THR A 1 52 ? 14.605 -0.328 -4.195 1.00 0.00 59 THR A O 18
ATOM 35630 N N . ILE A 1 53 ? 13.573 0.542 -2.394 1.00 0.00 60 ILE A N 18
ATOM 35631 C CA . ILE A 1 53 ? 12.253 0.538 -3.011 1.00 0.00 60 ILE A CA 18
ATOM 35632 C C . ILE A 1 53 ? 12.121 1.678 -4.022 1.00 0.00 60 ILE A C 18
ATOM 35633 O O . ILE A 1 53 ? 12.460 2.821 -3.718 1.00 0.00 60 ILE A O 18
ATOM 35649 N N . PRO A 1 54 ? 11.632 1.390 -5.245 1.00 0.00 61 PRO A N 18
ATOM 35650 C CA . PRO A 1 54 ? 11.472 2.404 -6.290 1.00 0.00 61 PRO A CA 18
ATOM 35651 C C . PRO A 1 54 ? 10.237 3.282 -6.081 1.00 0.00 61 PRO A C 18
ATOM 35652 O O . PRO A 1 54 ? 9.461 3.504 -7.010 1.00 0.00 61 PRO A O 18
ATOM 35663 N N . TYR A 1 55 ? 10.061 3.784 -4.861 1.00 0.00 62 TYR A N 18
ATOM 35664 C CA . TYR A 1 55 ? 8.921 4.638 -4.549 1.00 0.00 62 TYR A CA 18
ATOM 35665 C C . TYR A 1 55 ? 9.306 5.723 -3.549 1.00 0.00 62 TYR A C 18
ATOM 35666 O O . TYR A 1 55 ? 10.124 5.499 -2.657 1.00 0.00 62 TYR A O 18
ATOM 35684 N N . ASP A 1 56 ? 8.708 6.899 -3.706 1.00 0.00 63 ASP A N 18
ATOM 35685 C CA . ASP A 1 56 ? 8.983 8.024 -2.820 1.00 0.00 63 ASP A CA 18
ATOM 35686 C C . ASP A 1 56 ? 7.716 8.833 -2.561 1.00 0.00 63 ASP A C 18
ATOM 35687 O O . ASP A 1 56 ? 7.131 9.399 -3.485 1.00 0.00 63 ASP A O 18
ATOM 35696 N N . PHE A 1 57 ? 7.297 8.882 -1.301 1.00 0.00 64 PHE A N 18
ATOM 35697 C CA . PHE A 1 57 ? 6.098 9.623 -0.925 1.00 0.00 64 PHE A CA 18
ATOM 35698 C C . PHE A 1 57 ? 6.203 10.145 0.507 1.00 0.00 64 PHE A C 18
ATOM 35699 O O . PHE A 1 57 ? 5.931 9.419 1.462 1.00 0.00 64 PHE A O 18
ATOM 35716 N N . PRO A 1 58 ? 6.601 11.420 0.679 1.00 0.00 65 PRO A N 18
ATOM 35717 C CA . PRO A 1 58 ? 6.737 12.030 2.005 1.00 0.00 65 PRO A CA 18
ATOM 35718 C C . PRO A 1 58 ? 5.388 12.250 2.681 1.00 0.00 65 PRO A C 18
ATOM 35719 O O . PRO A 1 58 ? 4.584 13.066 2.232 1.00 0.00 65 PRO A O 18
ATOM 35730 N N . GLU A 1 59 ? 5.147 11.515 3.763 1.00 0.00 66 GLU A N 18
ATOM 35731 C CA . GLU A 1 59 ? 3.893 11.630 4.500 1.00 0.00 66 GLU A CA 18
ATOM 35732 C C . GLU A 1 59 ? 3.917 12.839 5.429 1.00 0.00 66 GLU A C 18
ATOM 35733 O O . GLU A 1 59 ? 4.895 13.587 5.468 1.00 0.00 66 GLU A O 18
ATOM 35745 N N . LYS A 1 60 ? 2.834 13.024 6.177 1.00 0.00 67 LYS A N 18
ATOM 35746 C CA . LYS A 1 60 ? 2.730 14.142 7.109 1.00 0.00 67 LYS A CA 18
ATOM 35747 C C . LYS A 1 60 ? 2.437 13.646 8.525 1.00 0.00 67 LYS A C 18
ATOM 35748 O O . LYS A 1 60 ? 1.311 13.254 8.829 1.00 0.00 67 LYS A O 18
ATOM 35767 N N . PRO A 1 61 ? 3.448 13.655 9.413 1.00 0.00 68 PRO A N 18
ATOM 35768 C CA . PRO A 1 61 ? 3.282 13.201 10.798 1.00 0.00 68 PRO A CA 18
ATOM 35769 C C . PRO A 1 61 ? 2.391 14.135 11.609 1.00 0.00 68 PRO A C 18
ATOM 35770 O O . PRO A 1 61 ? 2.393 15.348 11.401 1.00 0.00 68 PRO A O 18
ATOM 35781 N N . GLY A 1 62 ? 1.629 13.561 12.535 1.00 0.00 69 GLY A N 18
ATOM 35782 C CA . GLY A 1 62 ? 0.743 14.355 13.364 1.00 0.00 69 GLY A CA 18
ATOM 35783 C C . GLY A 1 62 ? 0.897 14.045 14.840 1.00 0.00 69 GLY A C 18
ATOM 35784 O O . GLY A 1 62 ? 0.058 13.364 15.429 1.00 0.00 69 GLY A O 18
ATOM 35788 N N . VAL A 1 63 ? 1.974 14.544 15.438 1.00 0.00 70 VAL A N 18
ATOM 35789 C CA . VAL A 1 63 ? 2.237 14.315 16.854 1.00 0.00 70 VAL A CA 18
ATOM 35790 C C . VAL A 1 63 ? 1.824 15.526 17.690 1.00 0.00 70 VAL A C 18
ATOM 35791 O O . VAL A 1 63 ? 0.764 15.527 18.316 1.00 0.00 70 VAL A O 18
ATOM 35804 N N . LEU A 1 64 ? 2.666 16.555 17.697 1.00 0.00 71 LEU A N 18
ATOM 35805 C CA . LEU A 1 64 ? 2.385 17.768 18.456 1.00 0.00 71 LEU A CA 18
ATOM 35806 C C . LEU A 1 64 ? 2.712 19.011 17.636 1.00 0.00 71 LEU A C 18
ATOM 35807 O O . LEU A 1 64 ? 3.247 19.990 18.157 1.00 0.00 71 LEU A O 18
ATOM 35823 N N . ASP A 1 65 ? 2.386 18.965 16.348 1.00 0.00 72 ASP A N 18
ATOM 35824 C CA . ASP A 1 65 ? 2.643 20.089 15.453 1.00 0.00 72 ASP A CA 18
ATOM 35825 C C . ASP A 1 65 ? 1.453 21.040 15.418 1.00 0.00 72 ASP A C 18
ATOM 35826 O O . ASP A 1 65 ? 0.354 20.662 15.011 1.00 0.00 72 ASP A O 18
ATOM 35835 N N . ARG A 1 66 ? 1.677 22.277 15.848 1.00 0.00 73 ARG A N 18
ATOM 35836 C CA . ARG A 1 66 ? 0.623 23.284 15.866 1.00 0.00 73 ARG A CA 18
ATOM 35837 C C . ARG A 1 66 ? 0.715 24.189 14.641 1.00 0.00 73 ARG A C 18
ATOM 35838 O O . ARG A 1 66 ? -0.300 24.650 14.120 1.00 0.00 73 ARG A O 18
ATOM 35859 N N . ARG A 1 67 ? 1.939 24.438 14.187 1.00 0.00 74 ARG A N 18
ATOM 35860 C CA . ARG A 1 67 ? 2.165 25.287 13.023 1.00 0.00 74 ARG A CA 18
ATOM 35861 C C . ARG A 1 67 ? 1.877 24.528 11.731 1.00 0.00 74 ARG A C 18
ATOM 35862 O O . ARG A 1 67 ? 1.498 25.123 10.722 1.00 0.00 74 ARG A O 18
ATOM 35883 N N . TRP A 1 68 ? 2.056 23.211 11.770 1.00 0.00 75 TRP A N 18
ATOM 35884 C CA . TRP A 1 68 ? 1.812 22.372 10.603 1.00 0.00 75 TRP A CA 18
ATOM 35885 C C . TRP A 1 68 ? 0.437 21.717 10.681 1.00 0.00 75 TRP A C 18
ATOM 35886 O O . TRP A 1 68 ? 0.227 20.625 10.156 1.00 0.00 75 TRP A O 18
ATOM 35907 N N . GLN A 1 69 ? -0.498 22.392 11.344 1.00 0.00 76 GLN A N 18
ATOM 35908 C CA . GLN A 1 69 ? -1.854 21.876 11.494 1.00 0.00 76 GLN A CA 18
ATOM 35909 C C . GLN A 1 69 ? -2.505 21.653 10.132 1.00 0.00 76 GLN A C 18
ATOM 35910 O O . GLN A 1 69 ? -2.359 22.467 9.221 1.00 0.00 76 GLN A O 18
ATOM 35924 N N . ARG A 1 70 ? -3.225 20.544 10.003 1.00 0.00 77 ARG A N 18
ATOM 35925 C CA . ARG A 1 70 ? -3.901 20.210 8.754 1.00 0.00 77 ARG A CA 18
ATOM 35926 C C . ARG A 1 70 ? -5.153 19.381 9.021 1.00 0.00 77 ARG A C 18
ATOM 35927 O O . ARG A 1 70 ? -5.364 18.899 10.133 1.00 0.00 77 ARG A O 18
ATOM 35948 N N . ARG A 1 71 ? -5.979 19.219 7.993 1.00 0.00 78 ARG A N 18
ATOM 35949 C CA . ARG A 1 71 ? -7.209 18.446 8.120 1.00 0.00 78 ARG A CA 18
ATOM 35950 C C . ARG A 1 71 ? -7.047 17.066 7.490 1.00 0.00 78 ARG A C 18
ATOM 35951 O O . ARG A 1 71 ? -6.954 16.936 6.270 1.00 0.00 78 ARG A O 18
ATOM 35972 N N . TYR A 1 72 ? -7.012 16.039 8.330 1.00 0.00 79 TYR A N 18
ATOM 35973 C CA . TYR A 1 72 ? -6.860 14.669 7.853 1.00 0.00 79 TYR A CA 18
ATOM 35974 C C . TYR A 1 72 ? -8.064 14.238 7.017 1.00 0.00 79 TYR A C 18
ATOM 35975 O O . TYR A 1 72 ? -7.977 13.292 6.233 1.00 0.00 79 TYR A O 18
ATOM 35993 N N . ASP A 1 73 ? -9.188 14.928 7.192 1.00 0.00 80 ASP A N 18
ATOM 35994 C CA . ASP A 1 73 ? -10.404 14.604 6.454 1.00 0.00 80 ASP A CA 18
ATOM 35995 C C . ASP A 1 73 ? -10.679 15.625 5.353 1.00 0.00 80 ASP A C 18
ATOM 35996 O O . ASP A 1 73 ? -11.826 15.818 4.949 1.00 0.00 80 ASP A O 18
ATOM 36005 N N . ASP A 1 74 ? -9.626 16.273 4.865 1.00 0.00 81 ASP A N 18
ATOM 36006 C CA . ASP A 1 74 ? -9.770 17.266 3.806 1.00 0.00 81 ASP A CA 18
ATOM 36007 C C . ASP A 1 74 ? -9.686 16.605 2.429 1.00 0.00 81 ASP A C 18
ATOM 36008 O O . ASP A 1 74 ? -8.671 15.997 2.089 1.00 0.00 81 ASP A O 18
ATOM 36017 N N . PRO A 1 75 ? -10.752 16.715 1.613 1.00 0.00 82 PRO A N 18
ATOM 36018 C CA . PRO A 1 75 ? -10.781 16.120 0.272 1.00 0.00 82 PRO A CA 18
ATOM 36019 C C . PRO A 1 75 ? -9.547 16.483 -0.547 1.00 0.00 82 PRO A C 18
ATOM 36020 O O . PRO A 1 75 ? -9.083 15.695 -1.370 1.00 0.00 82 PRO A O 18
ATOM 36031 N N . GLU A 1 76 ? -9.019 17.681 -0.314 1.00 0.00 83 GLU A N 18
ATOM 36032 C CA . GLU A 1 76 ? -7.837 18.146 -1.030 1.00 0.00 83 GLU A CA 18
ATOM 36033 C C . GLU A 1 76 ? -6.660 17.203 -0.797 1.00 0.00 83 GLU A C 18
ATOM 36034 O O . GLU A 1 76 ? -5.983 16.795 -1.740 1.00 0.00 83 GLU A O 18
ATOM 36046 N N . MET A 1 77 ? -6.426 16.858 0.465 1.00 0.00 84 MET A N 18
ATOM 36047 C CA . MET A 1 77 ? -5.336 15.960 0.823 1.00 0.00 84 MET A CA 18
ATOM 36048 C C . MET A 1 77 ? -5.703 14.514 0.504 1.00 0.00 84 MET A C 18
ATOM 36049 O O . MET A 1 77 ? -4.896 13.765 -0.046 1.00 0.00 84 MET A O 18
ATOM 36063 N N . ILE A 1 78 ? -6.928 14.133 0.851 1.00 0.00 85 ILE A N 18
ATOM 36064 C CA . ILE A 1 78 ? -7.408 12.779 0.600 1.00 0.00 85 ILE A CA 18
ATOM 36065 C C . ILE A 1 78 ? -7.417 12.476 -0.898 1.00 0.00 85 ILE A C 18
ATOM 36066 O O . ILE A 1 78 ? -7.120 11.356 -1.315 1.00 0.00 85 ILE A O 18
ATOM 36082 N N . ASP A 1 79 ? -7.759 13.479 -1.699 1.00 0.00 86 ASP A N 18
ATOM 36083 C CA . ASP A 1 79 ? -7.806 13.320 -3.150 1.00 0.00 86 ASP A CA 18
ATOM 36084 C C . ASP A 1 79 ? -6.493 12.753 -3.683 1.00 0.00 86 ASP A C 18
ATOM 36085 O O . ASP A 1 79 ? -6.482 11.734 -4.375 1.00 0.00 86 ASP A O 18
ATOM 36094 N N . GLU A 1 80 ? -5.388 13.416 -3.355 1.00 0.00 87 GLU A N 18
ATOM 36095 C CA . GLU A 1 80 ? -4.072 12.974 -3.800 1.00 0.00 87 GLU A CA 18
ATOM 36096 C C . GLU A 1 80 ? -3.663 11.689 -3.091 1.00 0.00 87 GLU A C 18
ATOM 36097 O O . GLU A 1 80 ? -3.205 10.739 -3.724 1.00 0.00 87 GLU A O 18
ATOM 36109 N N . ARG A 1 81 ? -3.840 11.660 -1.773 1.00 0.00 88 ARG A N 18
ATOM 36110 C CA . ARG A 1 81 ? -3.494 10.480 -0.985 1.00 0.00 88 ARG A CA 18
ATOM 36111 C C . ARG A 1 81 ? -4.171 9.236 -1.554 1.00 0.00 88 ARG A C 18
ATOM 36112 O O . ARG A 1 81 ? -3.696 8.115 -1.366 1.00 0.00 88 ARG A O 18
ATOM 36133 N N . ARG A 1 82 ? -5.285 9.443 -2.252 1.00 0.00 89 ARG A N 18
ATOM 36134 C CA . ARG A 1 82 ? -6.031 8.346 -2.854 1.00 0.00 89 ARG A CA 18
ATOM 36135 C C . ARG A 1 82 ? -5.168 7.574 -3.847 1.00 0.00 89 ARG A C 18
ATOM 36136 O O . ARG A 1 82 ? -5.143 6.344 -3.834 1.00 0.00 89 ARG A O 18
ATOM 36157 N N . ILE A 1 83 ? -4.466 8.302 -4.709 1.00 0.00 90 ILE A N 18
ATOM 36158 C CA . ILE A 1 83 ? -3.608 7.673 -5.708 1.00 0.00 90 ILE A CA 18
ATOM 36159 C C . ILE A 1 83 ? -2.175 7.549 -5.205 1.00 0.00 90 ILE A C 18
ATOM 36160 O O . ILE A 1 83 ? -1.816 8.114 -4.172 1.00 0.00 90 ILE A O 18
ATOM 36176 N N . GLY A 1 84 ? -1.363 6.796 -5.940 1.00 0.00 91 GLY A N 18
ATOM 36177 C CA . GLY A 1 84 ? 0.022 6.604 -5.554 1.00 0.00 91 GLY A CA 18
ATOM 36178 C C . GLY A 1 84 ? 0.230 5.329 -4.758 1.00 0.00 91 GLY A C 18
ATOM 36179 O O . GLY A 1 84 ? 1.277 4.690 -4.859 1.00 0.00 91 GLY A O 18
ATOM 36183 N N . LEU A 1 85 ? -0.770 4.961 -3.963 1.00 0.00 92 LEU A N 18
ATOM 36184 C CA . LEU A 1 85 ? -0.692 3.754 -3.146 1.00 0.00 92 LEU A CA 18
ATOM 36185 C C . LEU A 1 85 ? -0.950 2.509 -3.987 1.00 0.00 92 LEU A C 18
ATOM 36186 O O . LEU A 1 85 ? -0.201 1.534 -3.917 1.00 0.00 92 LEU A O 18
ATOM 36202 N N . GLU A 1 86 ? -2.016 2.545 -4.781 1.00 0.00 93 GLU A N 18
ATOM 36203 C CA . GLU A 1 86 ? -2.373 1.418 -5.636 1.00 0.00 93 GLU A CA 18
ATOM 36204 C C . GLU A 1 86 ? -1.234 1.073 -6.589 1.00 0.00 93 GLU A C 18
ATOM 36205 O O . GLU A 1 86 ? -1.018 -0.093 -6.918 1.00 0.00 93 GLU A O 18
ATOM 36217 N N . ARG A 1 87 ? -0.507 2.094 -7.027 1.00 0.00 94 ARG A N 18
ATOM 36218 C CA . ARG A 1 87 ? 0.613 1.899 -7.942 1.00 0.00 94 ARG A CA 18
ATOM 36219 C C . ARG A 1 87 ? 1.814 1.311 -7.208 1.00 0.00 94 ARG A C 18
ATOM 36220 O O . ARG A 1 87 ? 2.594 0.549 -7.781 1.00 0.00 94 ARG A O 18
ATOM 36241 N N . PHE A 1 88 ? 1.955 1.671 -5.935 1.00 0.00 95 PHE A N 18
ATOM 36242 C CA . PHE A 1 88 ? 3.059 1.182 -5.118 1.00 0.00 95 PHE A CA 18
ATOM 36243 C C . PHE A 1 88 ? 3.004 -0.337 -4.979 1.00 0.00 95 PHE A C 18
ATOM 36244 O O . PHE A 1 88 ? 4.036 -0.996 -4.852 1.00 0.00 95 PHE A O 18
ATOM 36261 N N . LEU A 1 89 ? 1.793 -0.886 -5.001 1.00 0.00 96 LEU A N 18
ATOM 36262 C CA . LEU A 1 89 ? 1.603 -2.327 -4.874 1.00 0.00 96 LEU A CA 18
ATOM 36263 C C . LEU A 1 89 ? 1.675 -3.018 -6.234 1.00 0.00 96 LEU A C 18
ATOM 36264 O O . LEU A 1 89 ? 2.136 -4.154 -6.341 1.00 0.00 96 LEU A O 18
ATOM 36280 N N . ASN A 1 90 ? 1.206 -2.328 -7.271 1.00 0.00 97 ASN A N 18
ATOM 36281 C CA . ASN A 1 90 ? 1.204 -2.877 -8.624 1.00 0.00 97 ASN A CA 18
ATOM 36282 C C . ASN A 1 90 ? 2.579 -3.420 -9.014 1.00 0.00 97 ASN A C 18
ATOM 36283 O O . ASN A 1 90 ? 2.725 -4.607 -9.304 1.00 0.00 97 ASN A O 18
ATOM 36294 N N . GLU A 1 91 ? 3.580 -2.547 -9.023 1.00 0.00 98 GLU A N 18
ATOM 36295 C CA . GLU A 1 91 ? 4.939 -2.946 -9.386 1.00 0.00 98 GLU A CA 18
ATOM 36296 C C . GLU A 1 91 ? 5.529 -3.916 -8.364 1.00 0.00 98 GLU A C 18
ATOM 36297 O O . GLU A 1 91 ? 6.538 -4.570 -8.629 1.00 0.00 98 GLU A O 18
ATOM 36309 N N . LEU A 1 92 ? 4.906 -3.997 -7.193 1.00 0.00 99 LEU A N 18
ATOM 36310 C CA . LEU A 1 92 ? 5.383 -4.877 -6.134 1.00 0.00 99 LEU A CA 18
ATOM 36311 C C . LEU A 1 92 ? 4.864 -6.302 -6.312 1.00 0.00 99 LEU A C 18
ATOM 36312 O O . LEU A 1 92 ? 5.644 -7.249 -6.405 1.00 0.00 99 LEU A O 18
ATOM 36328 N N . TYR A 1 93 ? 3.544 -6.445 -6.342 1.00 0.00 100 TYR A N 18
ATOM 36329 C CA . TYR A 1 93 ? 2.918 -7.754 -6.490 1.00 0.00 100 TYR A CA 18
ATOM 36330 C C . TYR A 1 93 ? 3.109 -8.327 -7.895 1.00 0.00 100 TYR A C 18
ATOM 36331 O O . TYR A 1 93 ? 2.866 -9.511 -8.123 1.00 0.00 100 TYR A O 18
ATOM 36349 N N . ASN A 1 94 ? 3.542 -7.491 -8.836 1.00 0.00 101 ASN A N 18
ATOM 36350 C CA . ASN A 1 94 ? 3.755 -7.942 -10.208 1.00 0.00 101 ASN A CA 18
ATOM 36351 C C . ASN A 1 94 ? 5.218 -8.311 -10.445 1.00 0.00 101 ASN A C 18
ATOM 36352 O O . ASN A 1 94 ? 5.802 -7.946 -11.465 1.00 0.00 101 ASN A O 18
ATOM 36363 N N . ASP A 1 95 ? 5.805 -9.033 -9.497 1.00 0.00 102 ASP A N 18
ATOM 36364 C CA . ASP A 1 95 ? 7.199 -9.445 -9.607 1.00 0.00 102 ASP A CA 18
ATOM 36365 C C . ASP A 1 95 ? 7.307 -10.922 -9.972 1.00 0.00 102 ASP A C 18
ATOM 36366 O O . ASP A 1 95 ? 6.800 -11.787 -9.257 1.00 0.00 102 ASP A O 18
ATOM 36375 N N . ARG A 1 96 ? 7.973 -11.204 -11.088 1.00 0.00 103 ARG A N 18
ATOM 36376 C CA . ARG A 1 96 ? 8.150 -12.577 -11.546 1.00 0.00 103 ARG A CA 18
ATOM 36377 C C . ARG A 1 96 ? 9.602 -13.017 -11.389 1.00 0.00 103 ARG A C 18
ATOM 36378 O O . ARG A 1 96 ? 9.881 -14.188 -11.128 1.00 0.00 103 ARG A O 18
ATOM 36399 N N . PHE A 1 97 ? 10.523 -12.071 -11.544 1.00 0.00 104 PHE A N 18
ATOM 36400 C CA . PHE A 1 97 ? 11.947 -12.359 -11.414 1.00 0.00 104 PHE A CA 18
ATOM 36401 C C . PHE A 1 97 ? 12.397 -12.193 -9.966 1.00 0.00 104 PHE A C 18
ATOM 36402 O O . PHE A 1 97 ? 13.100 -13.043 -9.422 1.00 0.00 104 PHE A O 18
ATOM 36419 N N . ASP A 1 98 ? 11.977 -11.095 -9.350 1.00 0.00 105 ASP A N 18
ATOM 36420 C CA . ASP A 1 98 ? 12.324 -10.811 -7.963 1.00 0.00 105 ASP A CA 18
ATOM 36421 C C . ASP A 1 98 ? 11.111 -10.290 -7.206 1.00 0.00 105 ASP A C 18
ATOM 36422 O O . ASP A 1 98 ? 10.711 -9.137 -7.368 1.00 0.00 105 ASP A O 18
ATOM 36431 N N . SER A 1 99 ? 10.529 -11.149 -6.381 1.00 0.00 106 SER A N 18
ATOM 36432 C CA . SER A 1 99 ? 9.357 -10.781 -5.597 1.00 0.00 106 SER A CA 18
ATOM 36433 C C . SER A 1 99 ? 9.698 -10.698 -4.116 1.00 0.00 106 SER A C 18
ATOM 36434 O O . SER A 1 99 ? 8.847 -10.939 -3.260 1.00 0.00 106 SER A O 18
ATOM 36442 N N . ARG A 1 100 ? 10.946 -10.352 -3.816 1.00 0.00 107 ARG A N 18
ATOM 36443 C CA . ARG A 1 100 ? 11.391 -10.232 -2.432 1.00 0.00 107 ARG A CA 18
ATOM 36444 C C . ARG A 1 100 ? 10.531 -9.224 -1.677 1.00 0.00 107 ARG A C 18
ATOM 36445 O O . ARG A 1 100 ? 10.312 -9.354 -0.473 1.00 0.00 107 ARG A O 18
ATOM 36466 N N . TRP A 1 101 ? 10.049 -8.218 -2.399 1.00 0.00 108 TRP A N 18
ATOM 36467 C CA . TRP A 1 101 ? 9.212 -7.181 -1.808 1.00 0.00 108 TRP A CA 18
ATOM 36468 C C . TRP A 1 101 ? 7.912 -7.767 -1.265 1.00 0.00 108 TRP A C 18
ATOM 36469 O O . TRP A 1 101 ? 7.576 -7.576 -0.096 1.00 0.00 108 TRP A O 18
ATOM 36490 N N . ARG A 1 102 ? 7.183 -8.478 -2.120 1.00 0.00 109 ARG A N 18
ATOM 36491 C CA . ARG A 1 102 ? 5.917 -9.088 -1.723 1.00 0.00 109 ARG A CA 18
ATOM 36492 C C . ARG A 1 102 ? 6.147 -10.403 -0.982 1.00 0.00 109 ARG A C 18
ATOM 36493 O O . ARG A 1 102 ? 5.312 -10.828 -0.184 1.00 0.00 109 ARG A O 18
ATOM 36514 N N . ASP A 1 103 ? 7.280 -11.042 -1.251 1.00 0.00 110 ASP A N 18
ATOM 36515 C CA . ASP A 1 103 ? 7.614 -12.308 -0.608 1.00 0.00 110 ASP A CA 18
ATOM 36516 C C . ASP A 1 103 ? 7.813 -12.123 0.892 1.00 0.00 110 ASP A C 18
ATOM 36517 O O . ASP A 1 103 ? 7.511 -13.015 1.684 1.00 0.00 110 ASP A O 18
ATOM 36526 N N . THR A 1 104 ? 8.324 -10.956 1.278 1.00 0.00 111 THR A N 18
ATOM 36527 C CA . THR A 1 104 ? 8.566 -10.647 2.681 1.00 0.00 111 THR A CA 18
ATOM 36528 C C . THR A 1 104 ? 7.333 -10.940 3.532 1.00 0.00 111 THR A C 18
ATOM 36529 O O . THR A 1 104 ? 6.211 -10.972 3.026 1.00 0.00 111 THR A O 18
ATOM 36540 N N . LYS A 1 105 ? 7.550 -11.149 4.826 1.00 0.00 112 LYS A N 18
ATOM 36541 C CA . LYS A 1 105 ? 6.458 -11.433 5.748 1.00 0.00 112 LYS A CA 18
ATOM 36542 C C . LYS A 1 105 ? 5.625 -10.180 5.996 1.00 0.00 112 LYS A C 18
ATOM 36543 O O . LYS A 1 105 ? 4.417 -10.260 6.219 1.00 0.00 112 LYS A O 18
ATOM 36562 N N . ILE A 1 106 ? 6.280 -9.024 5.954 1.00 0.00 113 ILE A N 18
ATOM 36563 C CA . ILE A 1 106 ? 5.600 -7.753 6.170 1.00 0.00 113 ILE A CA 18
ATOM 36564 C C . ILE A 1 106 ? 4.593 -7.478 5.059 1.00 0.00 113 ILE A C 18
ATOM 36565 O O . ILE A 1 106 ? 3.509 -6.949 5.305 1.00 0.00 113 ILE A O 18
ATOM 36581 N N . ALA A 1 107 ? 4.960 -7.841 3.834 1.00 0.00 114 ALA A N 18
ATOM 36582 C CA . ALA A 1 107 ? 4.090 -7.636 2.683 1.00 0.00 114 ALA A CA 18
ATOM 36583 C C . ALA A 1 107 ? 2.868 -8.547 2.753 1.00 0.00 114 ALA A C 18
ATOM 36584 O O . ALA A 1 107 ? 1.754 -8.133 2.430 1.00 0.00 114 ALA A O 18
ATOM 36591 N N . GLN A 1 108 ? 3.088 -9.786 3.177 1.00 0.00 115 GLN A N 18
ATOM 36592 C CA . GLN A 1 108 ? 2.006 -10.758 3.291 1.00 0.00 115 GLN A CA 18
ATOM 36593 C C . GLN A 1 108 ? 1.022 -10.352 4.383 1.00 0.00 115 GLN A C 18
ATOM 36594 O O . GLN A 1 108 ? -0.175 -10.622 4.287 1.00 0.00 115 GLN A O 18
ATOM 36608 N N . ASP A 1 109 ? 1.536 -9.700 5.421 1.00 0.00 116 ASP A N 18
ATOM 36609 C CA . ASP A 1 109 ? 0.702 -9.254 6.532 1.00 0.00 116 ASP A CA 18
ATOM 36610 C C . ASP A 1 109 ? 0.045 -7.912 6.220 1.00 0.00 116 ASP A C 18
ATOM 36611 O O . ASP A 1 109 ? -0.966 -7.549 6.821 1.00 0.00 116 ASP A O 18
ATOM 36620 N N . PHE A 1 110 ? 0.628 -7.175 5.276 1.00 0.00 117 PHE A N 18
ATOM 36621 C CA . PHE A 1 110 ? 0.103 -5.871 4.883 1.00 0.00 117 PHE A CA 18
ATOM 36622 C C . PHE A 1 110 ? -1.386 -5.948 4.558 1.00 0.00 117 PHE A C 18
ATOM 36623 O O . PHE A 1 110 ? -2.175 -5.125 5.021 1.00 0.00 117 PHE A O 18
ATOM 36640 N N . LEU A 1 111 ? -1.763 -6.939 3.757 1.00 0.00 118 LEU A N 18
ATOM 36641 C CA . LEU A 1 111 ? -3.158 -7.118 3.370 1.00 0.00 118 LEU A CA 18
ATOM 36642 C C . LEU A 1 111 ? -3.777 -8.319 4.076 1.00 0.00 118 LEU A C 18
ATOM 36643 O O . LEU A 1 111 ? -4.746 -8.903 3.591 1.00 0.00 118 LEU A O 18
ATOM 36659 N N . GLN A 1 112 ? -3.216 -8.685 5.226 1.00 0.00 119 GLN A N 18
ATOM 36660 C CA . GLN A 1 112 ? -3.720 -9.815 5.996 1.00 0.00 119 GLN A CA 18
ATOM 36661 C C . GLN A 1 112 ? -3.747 -11.083 5.150 1.00 0.00 119 GLN A C 18
ATOM 36662 O O . GLN A 1 112 ? -4.720 -11.837 5.172 1.00 0.00 119 GLN A O 18
ATOM 36676 N N . LEU A 1 113 ? -2.672 -11.312 4.402 1.00 0.00 120 LEU A N 18
ATOM 36677 C CA . LEU A 1 113 ? -2.571 -12.488 3.546 1.00 0.00 120 LEU A CA 18
ATOM 36678 C C . LEU A 1 113 ? -1.893 -13.641 4.282 1.00 0.00 120 LEU A C 18
ATOM 36679 O O . LEU A 1 113 ? -1.102 -14.383 3.701 1.00 0.00 120 LEU A O 18
ATOM 36695 N N . SER A 1 114 ? -2.212 -13.785 5.565 1.00 0.00 121 SER A N 18
ATOM 36696 C CA . SER A 1 114 ? -1.637 -14.849 6.381 1.00 0.00 121 SER A CA 18
ATOM 36697 C C . SER A 1 114 ? -2.570 -15.215 7.531 1.00 0.00 121 SER A C 18
ATOM 36698 O O . SER A 1 114 ? -3.701 -14.735 7.602 1.00 0.00 121 SER A O 18
ATOM 36706 N N . LYS A 1 115 ? -2.087 -16.066 8.431 1.00 0.00 122 LYS A N 18
ATOM 36707 C CA . LYS A 1 115 ? -2.879 -16.496 9.579 1.00 0.00 122 LYS A CA 18
ATOM 36708 C C . LYS A 1 115 ? -2.282 -15.966 10.881 1.00 0.00 122 LYS A C 18
ATOM 36709 O O . LYS A 1 115 ? -1.433 -16.615 11.493 1.00 0.00 122 LYS A O 18
ATOM 36728 N N . PRO A 1 116 ? -2.720 -14.774 11.324 1.00 0.00 123 PRO A N 18
ATOM 36729 C CA . PRO A 1 116 ? -2.223 -14.161 12.561 1.00 0.00 123 PRO A CA 18
ATOM 36730 C C . PRO A 1 116 ? -2.285 -15.117 13.747 1.00 0.00 123 PRO A C 18
ATOM 36731 O O . PRO A 1 116 ? -3.342 -15.660 14.065 1.00 0.00 123 PRO A O 18
ATOM 36742 N N . ASN A 1 117 ? -1.143 -15.318 14.398 1.00 0.00 124 ASN A N 18
ATOM 36743 C CA . ASN A 1 117 ? -1.066 -16.209 15.550 1.00 0.00 124 ASN A CA 18
ATOM 36744 C C . ASN A 1 117 ? -0.579 -15.459 16.785 1.00 0.00 124 ASN A C 18
ATOM 36745 O O . ASN A 1 117 ? 0.650 -15.278 16.920 1.00 0.00 124 ASN A O 18
ATOM 36757 N N . LYS A 1 1 ? 3.546 -5.092 -27.645 1.00 0.00 8 LYS A N 19
ATOM 36758 C CA . LYS A 1 1 ? 4.553 -4.937 -26.565 1.00 0.00 8 LYS A CA 19
ATOM 36759 C C . LYS A 1 1 ? 4.040 -5.509 -25.247 1.00 0.00 8 LYS A C 19
ATOM 36760 O O . LYS A 1 1 ? 2.849 -5.780 -25.098 1.00 0.00 8 LYS A O 19
ATOM 36781 N N . MET A 1 2 ? 4.948 -5.689 -24.293 1.00 0.00 9 MET A N 19
ATOM 36782 C CA . MET A 1 2 ? 4.587 -6.228 -22.987 1.00 0.00 9 MET A CA 19
ATOM 36783 C C . MET A 1 2 ? 4.116 -5.118 -22.051 1.00 0.00 9 MET A C 19
ATOM 36784 O O . MET A 1 2 ? 4.533 -3.967 -22.181 1.00 0.00 9 MET A O 19
ATOM 36798 N N . SER A 1 3 ? 3.246 -5.472 -21.112 1.00 0.00 10 SER A N 19
ATOM 36799 C CA . SER A 1 3 ? 2.718 -4.505 -20.157 1.00 0.00 10 SER A CA 19
ATOM 36800 C C . SER A 1 3 ? 2.532 -5.141 -18.783 1.00 0.00 10 SER A C 19
ATOM 36801 O O . SER A 1 3 ? 1.706 -6.036 -18.609 1.00 0.00 10 SER A O 19
ATOM 36809 N N . GLU A 1 4 ? 3.305 -4.672 -17.810 1.00 0.00 11 GLU A N 19
ATOM 36810 C CA . GLU A 1 4 ? 3.226 -5.195 -16.450 1.00 0.00 11 GLU A CA 19
ATOM 36811 C C . GLU A 1 4 ? 2.444 -4.246 -15.548 1.00 0.00 11 GLU A C 19
ATOM 36812 O O . GLU A 1 4 ? 2.951 -3.198 -15.145 1.00 0.00 11 GLU A O 19
ATOM 36824 N N . LYS A 1 5 ? 1.208 -4.619 -15.234 1.00 0.00 12 LYS A N 19
ATOM 36825 C CA . LYS A 1 5 ? 0.357 -3.799 -14.379 1.00 0.00 12 LYS A CA 19
ATOM 36826 C C . LYS A 1 5 ? -0.714 -4.648 -13.699 1.00 0.00 12 LYS A C 19
ATOM 36827 O O . LYS A 1 5 ? -1.524 -5.293 -14.364 1.00 0.00 12 LYS A O 19
ATOM 36846 N N . LEU A 1 6 ? -0.713 -4.638 -12.370 1.00 0.00 13 LEU A N 19
ATOM 36847 C CA . LEU A 1 6 ? -1.685 -5.404 -11.598 1.00 0.00 13 LEU A CA 19
ATOM 36848 C C . LEU A 1 6 ? -2.993 -4.630 -11.456 1.00 0.00 13 LEU A C 19
ATOM 36849 O O . LEU A 1 6 ? -2.989 -3.405 -11.337 1.00 0.00 13 LEU A O 19
ATOM 36865 N N . ARG A 1 7 ? -4.109 -5.350 -11.475 1.00 0.00 14 ARG A N 19
ATOM 36866 C CA . ARG A 1 7 ? -5.420 -4.723 -11.353 1.00 0.00 14 ARG A CA 19
ATOM 36867 C C . ARG A 1 7 ? -5.656 -4.205 -9.939 1.00 0.00 14 ARG A C 19
ATOM 36868 O O . ARG A 1 7 ? -5.987 -4.967 -9.031 1.00 0.00 14 ARG A O 19
ATOM 36889 N N . ILE A 1 8 ? -5.483 -2.901 -9.762 1.00 0.00 15 ILE A N 19
ATOM 36890 C CA . ILE A 1 8 ? -5.675 -2.266 -8.468 1.00 0.00 15 ILE A CA 19
ATOM 36891 C C . ILE A 1 8 ? -6.404 -0.935 -8.623 1.00 0.00 15 ILE A C 19
ATOM 36892 O O . ILE A 1 8 ? -6.044 -0.115 -9.467 1.00 0.00 15 ILE A O 19
ATOM 36908 N N . LYS A 1 9 ? -7.431 -0.725 -7.806 1.00 0.00 16 LYS A N 19
ATOM 36909 C CA . LYS A 1 9 ? -8.205 0.510 -7.860 1.00 0.00 16 LYS A CA 19
ATOM 36910 C C . LYS A 1 9 ? -8.706 0.896 -6.474 1.00 0.00 16 LYS A C 19
ATOM 36911 O O . LYS A 1 9 ? -9.130 0.044 -5.696 1.00 0.00 16 LYS A O 19
ATOM 36930 N N . VAL A 1 10 ? -8.652 2.189 -6.170 1.00 0.00 17 VAL A N 19
ATOM 36931 C CA . VAL A 1 10 ? -9.099 2.687 -4.875 1.00 0.00 17 VAL A CA 19
ATOM 36932 C C . VAL A 1 10 ? -10.210 3.719 -5.038 1.00 0.00 17 VAL A C 19
ATOM 36933 O O . VAL A 1 10 ? -9.992 4.799 -5.586 1.00 0.00 17 VAL A O 19
ATOM 36946 N N . ASP A 1 11 ? -11.401 3.378 -4.557 1.00 0.00 18 ASP A N 19
ATOM 36947 C CA . ASP A 1 11 ? -12.546 4.275 -4.649 1.00 0.00 18 ASP A CA 19
ATOM 36948 C C . ASP A 1 11 ? -13.375 4.233 -3.369 1.00 0.00 18 ASP A C 19
ATOM 36949 O O . ASP A 1 11 ? -14.584 4.464 -3.393 1.00 0.00 18 ASP A O 19
ATOM 36958 N N . ASP A 1 12 ? -12.717 3.937 -2.252 1.00 0.00 19 ASP A N 19
ATOM 36959 C CA . ASP A 1 12 ? -13.394 3.865 -0.963 1.00 0.00 19 ASP A CA 19
ATOM 36960 C C . ASP A 1 12 ? -12.581 4.574 0.116 1.00 0.00 19 ASP A C 19
ATOM 36961 O O . ASP A 1 12 ? -11.367 4.392 0.211 1.00 0.00 19 ASP A O 19
ATOM 36970 N N . VAL A 1 13 ? -13.256 5.382 0.926 1.00 0.00 20 VAL A N 19
ATOM 36971 C CA . VAL A 1 13 ? -12.594 6.116 1.997 1.00 0.00 20 VAL A CA 19
ATOM 36972 C C . VAL A 1 13 ? -13.537 6.347 3.172 1.00 0.00 20 VAL A C 19
ATOM 36973 O O . VAL A 1 13 ? -14.491 7.120 3.073 1.00 0.00 20 VAL A O 19
ATOM 36986 N N . LYS A 1 14 ? -13.265 5.671 4.283 1.00 0.00 21 LYS A N 19
ATOM 36987 C CA . LYS A 1 14 ? -14.089 5.804 5.479 1.00 0.00 21 LYS A CA 19
ATOM 36988 C C . LYS A 1 14 ? -13.465 6.792 6.459 1.00 0.00 21 LYS A C 19
ATOM 36989 O O . LYS A 1 14 ? -12.520 6.460 7.175 1.00 0.00 21 LYS A O 19
ATOM 37008 N N . ILE A 1 15 ? -14.000 8.008 6.486 1.00 0.00 22 ILE A N 19
ATOM 37009 C CA . ILE A 1 15 ? -13.496 9.045 7.377 1.00 0.00 22 ILE A CA 19
ATOM 37010 C C . ILE A 1 15 ? -13.901 8.771 8.821 1.00 0.00 22 ILE A C 19
ATOM 37011 O O . ILE A 1 15 ? -15.013 9.095 9.235 1.00 0.00 22 ILE A O 19
ATOM 37027 N N . ASN A 1 16 ? -12.991 8.173 9.583 1.00 0.00 23 ASN A N 19
ATOM 37028 C CA . ASN A 1 16 ? -13.255 7.858 10.981 1.00 0.00 23 ASN A CA 19
ATOM 37029 C C . ASN A 1 16 ? -12.737 8.968 11.894 1.00 0.00 23 ASN A C 19
ATOM 37030 O O . ASN A 1 16 ? -11.680 9.544 11.642 1.00 0.00 23 ASN A O 19
ATOM 37041 N N . PRO A 1 17 ? -13.479 9.286 12.971 1.00 0.00 24 PRO A N 19
ATOM 37042 C CA . PRO A 1 17 ? -13.086 10.336 13.917 1.00 0.00 24 PRO A CA 19
ATOM 37043 C C . PRO A 1 17 ? -11.677 10.132 14.465 1.00 0.00 24 PRO A C 19
ATOM 37044 O O . PRO A 1 17 ? -11.038 11.079 14.925 1.00 0.00 24 PRO A O 19
ATOM 37055 N N . LYS A 1 18 ? -11.199 8.893 14.422 1.00 0.00 25 LYS A N 19
ATOM 37056 C CA . LYS A 1 18 ? -9.867 8.572 14.922 1.00 0.00 25 LYS A CA 19
ATOM 37057 C C . LYS A 1 18 ? -8.838 8.564 13.794 1.00 0.00 25 LYS A C 19
ATOM 37058 O O . LYS A 1 18 ? -7.695 8.980 13.984 1.00 0.00 25 LYS A O 19
ATOM 37077 N N . TYR A 1 19 ? -9.246 8.084 12.623 1.00 0.00 26 TYR A N 19
ATOM 37078 C CA . TYR A 1 19 ? -8.349 8.021 11.473 1.00 0.00 26 TYR A CA 19
ATOM 37079 C C . TYR A 1 19 ? -9.126 7.804 10.179 1.00 0.00 26 TYR A C 19
ATOM 37080 O O . TYR A 1 19 ? -10.279 7.372 10.198 1.00 0.00 26 TYR A O 19
ATOM 37098 N N . VAL A 1 20 ? -8.484 8.104 9.054 1.00 0.00 27 VAL A N 19
ATOM 37099 C CA . VAL A 1 20 ? -9.110 7.941 7.747 1.00 0.00 27 VAL A CA 19
ATOM 37100 C C . VAL A 1 20 ? -8.557 6.715 7.025 1.00 0.00 27 VAL A C 19
ATOM 37101 O O . VAL A 1 20 ? -7.374 6.662 6.689 1.00 0.00 27 VAL A O 19
ATOM 37114 N N . LEU A 1 21 ? -9.420 5.731 6.792 1.00 0.00 28 LEU A N 19
ATOM 37115 C CA . LEU A 1 21 ? -9.016 4.505 6.113 1.00 0.00 28 LEU A CA 19
ATOM 37116 C C . LEU A 1 21 ? -9.237 4.611 4.607 1.00 0.00 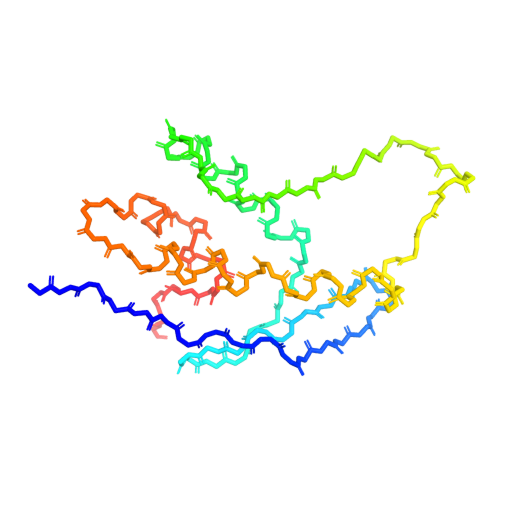28 LEU A C 19
ATOM 37117 O O . LEU A 1 21 ? -10.020 5.439 4.141 1.00 0.00 28 LEU A O 19
ATOM 37133 N N . TYR A 1 22 ? -8.541 3.767 3.853 1.00 0.00 29 TYR A N 19
ATOM 37134 C CA . TYR A 1 22 ? -8.659 3.762 2.399 1.00 0.00 29 TYR A CA 19
ATOM 37135 C C . TYR A 1 22 ? -9.007 2.371 1.885 1.00 0.00 29 TYR A C 19
ATOM 37136 O O . TYR A 1 22 ? -8.296 1.403 2.155 1.00 0.00 29 TYR A O 19
ATOM 37154 N N . GLY A 1 23 ? -10.104 2.276 1.142 1.00 0.00 30 GLY A N 19
ATOM 37155 C CA . GLY A 1 23 ? -10.526 0.998 0.601 1.00 0.00 30 GLY A CA 19
ATOM 37156 C C . GLY A 1 23 ? -9.857 0.679 -0.721 1.00 0.00 30 GLY A C 19
ATOM 37157 O O . GLY A 1 23 ? -10.303 1.134 -1.774 1.00 0.00 30 GLY A O 19
ATOM 37161 N N . VAL A 1 24 ? -8.786 -0.106 -0.666 1.00 0.00 31 VAL A N 19
ATOM 37162 C CA . VAL A 1 24 ? -8.054 -0.484 -1.868 1.00 0.00 31 VAL A CA 19
ATOM 37163 C C . VAL A 1 24 ? -8.651 -1.734 -2.504 1.00 0.00 31 VAL A C 19
ATOM 37164 O O . VAL A 1 24 ? -8.592 -2.822 -1.933 1.00 0.00 31 VAL A O 19
ATOM 37177 N N . SER A 1 25 ? -9.227 -1.566 -3.688 1.00 0.00 32 SER A N 19
ATOM 37178 C CA . SER A 1 25 ? -9.840 -2.679 -4.405 1.00 0.00 32 SER A CA 19
ATOM 37179 C C . SER A 1 25 ? -8.799 -3.447 -5.216 1.00 0.00 32 SER A C 19
ATOM 37180 O O . SER A 1 25 ? -8.010 -2.854 -5.952 1.00 0.00 32 SER A O 19
ATOM 37188 N N . THR A 1 26 ? -8.803 -4.768 -5.071 1.00 0.00 33 THR A N 19
ATOM 37189 C CA . THR A 1 26 ? -7.858 -5.619 -5.785 1.00 0.00 33 THR A CA 19
ATOM 37190 C C . THR A 1 26 ? -8.464 -6.995 -6.054 1.00 0.00 33 THR A C 19
ATOM 37191 O O . THR A 1 26 ? -9.458 -7.372 -5.435 1.00 0.00 33 THR A O 19
ATOM 37202 N N . PRO A 1 27 ? -7.872 -7.768 -6.984 1.00 0.00 34 PRO A N 19
ATOM 37203 C CA . PRO A 1 27 ? -8.356 -9.106 -7.328 1.00 0.00 34 PRO A CA 19
ATOM 37204 C C . PRO A 1 27 ? -8.667 -9.944 -6.090 1.00 0.00 34 PRO A C 19
ATOM 37205 O O . PRO A 1 27 ? -9.526 -10.824 -6.124 1.00 0.00 34 PRO A O 19
ATOM 37216 N N . ASN A 1 28 ? -7.965 -9.658 -4.999 1.00 0.00 35 ASN A N 19
ATOM 37217 C CA . ASN A 1 28 ? -8.170 -10.378 -3.748 1.00 0.00 35 ASN A CA 19
ATOM 37218 C C . ASN A 1 28 ? -9.423 -9.878 -3.038 1.00 0.00 35 ASN A C 19
ATOM 37219 O O . ASN A 1 28 ? -10.118 -10.653 -2.385 1.00 0.00 35 ASN A O 19
ATOM 37230 N N . LYS A 1 29 ? -9.692 -8.574 -3.192 1.00 0.00 36 LYS A N 19
ATOM 37231 C CA . LYS A 1 29 ? -10.854 -7.896 -2.598 1.00 0.00 36 LYS A CA 19
ATOM 37232 C C . LYS A 1 29 ? -10.461 -6.520 -2.072 1.00 0.00 36 LYS A C 19
ATOM 37233 O O . LYS A 1 29 ? -9.298 -6.123 -2.152 1.00 0.00 36 LYS A O 19
ATOM 37252 N N . ARG A 1 30 ? -11.439 -5.796 -1.537 1.00 0.00 37 ARG A N 19
ATOM 37253 C CA . ARG A 1 30 ? -11.196 -4.464 -0.999 1.00 0.00 37 ARG A CA 19
ATOM 37254 C C . ARG A 1 30 ? -10.620 -4.543 0.411 1.00 0.00 37 ARG A C 19
ATOM 37255 O O . ARG A 1 30 ? -11.120 -5.288 1.255 1.00 0.00 37 ARG A O 19
ATOM 37276 N N . LEU A 1 31 ? -9.566 -3.774 0.659 1.00 0.00 38 LEU A N 19
ATOM 37277 C CA . LEU A 1 31 ? -8.920 -3.760 1.966 1.00 0.00 38 LEU A CA 19
ATOM 37278 C C . LEU A 1 31 ? -8.800 -2.336 2.500 1.00 0.00 38 LEU A C 19
ATOM 37279 O O . LEU A 1 31 ? -8.551 -1.398 1.743 1.00 0.00 38 LEU A O 19
ATOM 37295 N N . TYR A 1 32 ? -8.978 -2.182 3.807 1.00 0.00 39 TYR A N 19
ATOM 37296 C CA . TYR A 1 32 ? -8.889 -0.873 4.443 1.00 0.00 39 TYR A CA 19
ATOM 37297 C C . TYR A 1 32 ? -7.628 -0.764 5.294 1.00 0.00 39 TYR A C 19
ATOM 37298 O O . TYR A 1 32 ? -7.460 -1.496 6.270 1.00 0.00 39 TYR A O 19
ATOM 37316 N N . LYS A 1 33 ? -6.745 0.156 4.920 1.00 0.00 40 LYS A N 19
ATOM 37317 C CA . LYS A 1 33 ? -5.499 0.362 5.650 1.00 0.00 40 LYS A CA 19
ATOM 37318 C C . LYS A 1 33 ? -5.267 1.845 5.921 1.00 0.00 40 LYS A C 19
ATOM 37319 O O . LYS A 1 33 ? -6.023 2.697 5.455 1.00 0.00 40 LYS A O 19
ATOM 37338 N N . ARG A 1 34 ? -4.219 2.146 6.680 1.00 0.00 41 ARG A N 19
ATOM 37339 C CA . ARG A 1 34 ? -3.890 3.527 7.014 1.00 0.00 41 ARG A CA 19
ATOM 37340 C C . ARG A 1 34 ? -2.728 4.035 6.165 1.00 0.00 41 ARG A C 19
ATOM 37341 O O . ARG A 1 34 ? -1.855 3.264 5.765 1.00 0.00 41 ARG A O 19
ATOM 37362 N N . TYR A 1 35 ? -2.724 5.336 5.897 1.00 0.00 42 TYR A N 19
ATOM 37363 C CA . TYR A 1 35 ? -1.670 5.950 5.097 1.00 0.00 42 TYR A CA 19
ATOM 37364 C C . TYR A 1 35 ? -0.303 5.726 5.736 1.00 0.00 42 TYR A C 19
ATOM 37365 O O . TYR A 1 35 ? 0.654 5.345 5.063 1.00 0.00 42 TYR A O 19
ATOM 37383 N N . SER A 1 36 ? -0.220 5.963 7.042 1.00 0.00 43 SER A N 19
ATOM 37384 C CA . SER A 1 36 ? 1.028 5.783 7.774 1.00 0.00 43 SER A CA 19
ATOM 37385 C C . SER A 1 36 ? 1.523 4.346 7.655 1.00 0.00 43 SER A C 19
ATOM 37386 O O . SER A 1 36 ? 2.728 4.090 7.671 1.00 0.00 43 SER A O 19
ATOM 37394 N N . GLU A 1 37 ? 0.587 3.411 7.536 1.00 0.00 44 GLU A N 19
ATOM 37395 C CA . GLU A 1 37 ? 0.928 2.000 7.413 1.00 0.00 44 GLU A CA 19
ATOM 37396 C C . GLU A 1 37 ? 1.731 1.746 6.141 1.00 0.00 44 GLU A C 19
ATOM 37397 O O . GLU A 1 37 ? 2.698 0.985 6.148 1.00 0.00 44 GLU A O 19
ATOM 37409 N N . PHE A 1 38 ? 1.323 2.389 5.051 1.00 0.00 45 PHE A N 19
ATOM 37410 C CA . PHE A 1 38 ? 2.008 2.233 3.773 1.00 0.00 45 PHE A CA 19
ATOM 37411 C C . PHE A 1 38 ? 3.471 2.649 3.887 1.00 0.00 45 PHE A C 19
ATOM 37412 O O . PHE A 1 38 ? 4.371 1.880 3.551 1.00 0.00 45 PHE A O 19
ATOM 37429 N N . TRP A 1 39 ? 3.703 3.867 4.369 1.00 0.00 46 TRP A N 19
ATOM 37430 C CA . TRP A 1 39 ? 5.060 4.374 4.531 1.00 0.00 46 TRP A CA 19
ATOM 37431 C C . TRP A 1 39 ? 5.868 3.455 5.442 1.00 0.00 46 TRP A C 19
ATOM 37432 O O . TRP A 1 39 ? 7.056 3.226 5.214 1.00 0.00 46 TRP A O 19
ATOM 37453 N N . LYS A 1 40 ? 5.213 2.931 6.473 1.00 0.00 47 LYS A N 19
ATOM 37454 C CA . LYS A 1 40 ? 5.867 2.035 7.417 1.00 0.00 47 LYS A CA 19
ATOM 37455 C C . LYS A 1 40 ? 6.391 0.792 6.704 1.00 0.00 47 LYS A C 19
ATOM 37456 O O . LYS A 1 40 ? 7.503 0.336 6.970 1.00 0.00 47 LYS A O 19
ATOM 37475 N N . LEU A 1 41 ? 5.583 0.253 5.796 1.00 0.00 48 LEU A N 19
ATOM 37476 C CA . LEU A 1 41 ? 5.963 -0.935 5.042 1.00 0.00 48 LEU A CA 19
ATOM 37477 C C . LEU A 1 41 ? 7.129 -0.634 4.104 1.00 0.00 48 LEU A C 19
ATOM 37478 O O . LEU A 1 41 ? 7.982 -1.487 3.863 1.00 0.00 48 LEU A O 19
ATOM 37494 N N . LYS A 1 42 ? 7.154 0.584 3.575 1.00 0.00 49 LYS A N 19
ATOM 37495 C CA . LYS A 1 42 ? 8.209 1.004 2.660 1.00 0.00 49 LYS A CA 19
ATOM 37496 C C . LYS A 1 42 ? 9.592 0.809 3.278 1.00 0.00 49 LYS A C 19
ATOM 37497 O O . LYS A 1 42 ? 10.338 -0.089 2.885 1.00 0.00 49 LYS A O 19
ATOM 37516 N N . THR A 1 43 ? 9.929 1.660 4.242 1.00 0.00 50 THR A N 19
ATOM 37517 C CA . THR A 1 43 ? 11.225 1.589 4.911 1.00 0.00 50 THR A CA 19
ATOM 37518 C C . THR A 1 43 ? 11.476 0.205 5.500 1.00 0.00 50 THR A C 19
ATOM 37519 O O . THR A 1 43 ? 12.624 -0.212 5.655 1.00 0.00 50 THR A O 19
ATOM 37530 N N . ARG A 1 44 ? 10.403 -0.508 5.825 1.00 0.00 51 ARG A N 19
ATOM 37531 C CA . ARG A 1 44 ? 10.527 -1.846 6.390 1.00 0.00 51 ARG A CA 19
ATOM 37532 C C . ARG A 1 44 ? 11.208 -2.784 5.401 1.00 0.00 51 ARG A C 19
ATOM 37533 O O . ARG A 1 44 ? 12.302 -3.288 5.657 1.00 0.00 51 ARG A O 19
ATOM 37554 N N . LEU A 1 45 ? 10.556 -3.007 4.261 1.00 0.00 52 LEU A N 19
ATOM 37555 C CA . LEU A 1 45 ? 11.096 -3.877 3.219 1.00 0.00 52 LEU A CA 19
ATOM 37556 C C . LEU A 1 45 ? 12.565 -3.564 2.953 1.00 0.00 52 LEU A C 19
ATOM 37557 O O . LEU A 1 45 ? 13.353 -4.454 2.635 1.00 0.00 52 LEU A O 19
ATOM 37573 N N . GLU A 1 46 ? 12.923 -2.291 3.083 1.00 0.00 53 GLU A N 19
ATOM 37574 C CA . GLU A 1 46 ? 14.299 -1.860 2.853 1.00 0.00 53 GLU A CA 19
ATOM 37575 C C . GLU A 1 46 ? 15.248 -2.516 3.850 1.00 0.00 53 GLU A C 19
ATOM 37576 O O . GLU A 1 46 ? 16.340 -2.952 3.488 1.00 0.00 53 GLU A O 19
ATOM 37588 N N . ARG A 1 47 ? 14.824 -2.582 5.108 1.00 0.00 54 ARG A N 19
ATOM 37589 C CA . ARG A 1 47 ? 15.636 -3.185 6.158 1.00 0.00 54 ARG A CA 19
ATOM 37590 C C . ARG A 1 47 ? 15.339 -4.678 6.298 1.00 0.00 54 ARG A C 19
ATOM 37591 O O . ARG A 1 47 ? 16.118 -5.419 6.897 1.00 0.00 54 ARG A O 19
ATOM 37612 N N . ASP A 1 48 ? 14.211 -5.113 5.744 1.00 0.00 55 ASP A N 19
ATOM 37613 C CA . ASP A 1 48 ? 13.818 -6.517 5.811 1.00 0.00 55 ASP A CA 19
ATOM 37614 C C . ASP A 1 48 ? 14.398 -7.297 4.638 1.00 0.00 55 ASP A C 19
ATOM 37615 O O . ASP A 1 48 ? 14.823 -8.442 4.788 1.00 0.00 55 ASP A O 19
ATOM 37624 N N . VAL A 1 49 ? 14.415 -6.666 3.469 1.00 0.00 56 VAL A N 19
ATOM 37625 C CA . VAL A 1 49 ? 14.946 -7.295 2.268 1.00 0.00 56 VAL A CA 19
ATOM 37626 C C . VAL A 1 49 ? 16.433 -7.004 2.113 1.00 0.00 56 VAL A C 19
ATOM 37627 O O . VAL A 1 49 ? 17.185 -7.819 1.582 1.00 0.00 56 VAL A O 19
ATOM 37640 N N . GLY A 1 50 ? 16.847 -5.833 2.583 1.00 0.00 57 GLY A N 19
ATOM 37641 C CA . GLY A 1 50 ? 18.243 -5.448 2.490 1.00 0.00 57 GLY A CA 19
ATOM 37642 C C . GLY A 1 50 ? 18.568 -4.721 1.197 1.00 0.00 57 GLY A C 19
ATOM 37643 O O . GLY A 1 50 ? 19.687 -4.242 1.013 1.00 0.00 57 GLY A O 19
ATOM 37647 N N . SER A 1 51 ? 17.591 -4.637 0.297 1.00 0.00 58 SER A N 19
ATOM 37648 C CA . SER A 1 51 ? 17.787 -3.963 -0.981 1.00 0.00 58 SER A CA 19
ATOM 37649 C C . SER A 1 51 ? 17.169 -2.569 -0.963 1.00 0.00 58 SER A C 19
ATOM 37650 O O . SER A 1 51 ? 16.563 -2.160 0.028 1.00 0.00 58 SER A O 19
ATOM 37658 N N . THR A 1 52 ? 17.327 -1.842 -2.065 1.00 0.00 59 THR A N 19
ATOM 37659 C CA . THR A 1 52 ? 16.784 -0.493 -2.175 1.00 0.00 59 THR A CA 19
ATOM 37660 C C . THR A 1 52 ? 15.456 -0.504 -2.927 1.00 0.00 59 THR A C 19
ATOM 37661 O O . THR A 1 52 ? 15.336 -1.117 -3.987 1.00 0.00 59 THR A O 19
ATOM 37672 N N . ILE A 1 53 ? 14.461 0.178 -2.369 1.00 0.00 60 ILE A N 19
ATOM 37673 C CA . ILE A 1 53 ? 13.143 0.245 -2.987 1.00 0.00 60 ILE A CA 19
ATOM 37674 C C . ILE A 1 53 ? 13.037 1.447 -3.930 1.00 0.00 60 ILE A C 19
ATOM 37675 O O . ILE A 1 53 ? 13.265 2.584 -3.521 1.00 0.00 60 ILE A O 19
ATOM 37691 N N . PRO A 1 54 ? 12.703 1.209 -5.213 1.00 0.00 61 PRO A N 19
ATOM 37692 C CA . PRO A 1 54 ? 12.583 2.273 -6.208 1.00 0.00 61 PRO A CA 19
ATOM 37693 C C . PRO A 1 54 ? 11.192 2.903 -6.250 1.00 0.00 61 PRO A C 19
ATOM 37694 O O . PRO A 1 54 ? 10.689 3.240 -7.321 1.00 0.00 61 PRO A O 19
ATOM 37705 N N . TYR A 1 55 ? 10.572 3.061 -5.083 1.00 0.00 62 TYR A N 19
ATOM 37706 C CA . TYR A 1 55 ? 9.243 3.654 -5.003 1.00 0.00 62 TYR A CA 19
ATOM 37707 C C . TYR A 1 55 ? 9.288 5.004 -4.295 1.00 0.00 62 TYR A C 19
ATOM 37708 O O . TYR A 1 55 ? 10.046 5.192 -3.343 1.00 0.00 62 TYR A O 19
ATOM 37726 N N . ASP A 1 56 ? 8.472 5.939 -4.767 1.00 0.00 63 ASP A N 19
ATOM 37727 C CA . ASP A 1 56 ? 8.418 7.274 -4.181 1.00 0.00 63 ASP A CA 19
ATOM 37728 C C . ASP A 1 56 ? 7.285 7.379 -3.164 1.00 0.00 63 ASP A C 19
ATOM 37729 O O . ASP A 1 56 ? 6.203 6.828 -3.367 1.00 0.00 63 ASP A O 19
ATOM 37738 N N . PHE A 1 57 ? 7.542 8.090 -2.071 1.00 0.00 64 PHE A N 19
ATOM 37739 C CA . PHE A 1 57 ? 6.543 8.267 -1.023 1.00 0.00 64 PHE A CA 19
ATOM 37740 C C . PHE A 1 57 ? 6.739 9.600 -0.301 1.00 0.00 64 PHE A C 19
ATOM 37741 O O . PHE A 1 57 ? 7.641 9.739 0.524 1.00 0.00 64 PHE A O 19
ATOM 37758 N N . PRO A 1 58 ? 5.894 10.604 -0.600 1.00 0.00 65 PRO A N 19
ATOM 37759 C CA . PRO A 1 58 ? 5.986 11.925 0.031 1.00 0.00 65 PRO A CA 19
ATOM 37760 C C . PRO A 1 58 ? 5.570 11.897 1.498 1.00 0.00 65 PRO A C 19
ATOM 37761 O O . PRO A 1 58 ? 4.426 11.580 1.822 1.00 0.00 65 PRO A O 19
ATOM 37772 N N . GLU A 1 59 ? 6.508 12.230 2.380 1.00 0.00 66 GLU A N 19
ATOM 37773 C CA . GLU A 1 59 ? 6.237 12.242 3.813 1.00 0.00 66 GLU A CA 19
ATOM 37774 C C . GLU A 1 59 ? 5.884 13.648 4.289 1.00 0.00 66 GLU A C 19
ATOM 37775 O O . GLU A 1 59 ? 5.959 14.609 3.524 1.00 0.00 66 GLU A O 19
ATOM 37787 N N . LYS A 1 60 ? 5.500 13.759 5.556 1.00 0.00 67 LYS A N 19
ATOM 37788 C CA . LYS A 1 60 ? 5.135 15.047 6.134 1.00 0.00 67 LYS A CA 19
ATOM 37789 C C . LYS A 1 60 ? 5.643 15.164 7.570 1.00 0.00 67 LYS A C 19
ATOM 37790 O O . LYS A 1 60 ? 4.948 14.792 8.514 1.00 0.00 67 LYS A O 19
ATOM 37809 N N . PRO A 1 61 ? 6.869 15.685 7.753 1.00 0.00 68 PRO A N 19
ATOM 37810 C CA . PRO A 1 61 ? 7.467 15.849 9.082 1.00 0.00 68 PRO A CA 19
ATOM 37811 C C . PRO A 1 61 ? 6.546 16.593 10.043 1.00 0.00 68 PRO A C 19
ATOM 37812 O O . PRO A 1 61 ? 5.722 17.407 9.624 1.00 0.00 68 PRO A O 19
ATOM 37823 N N . GLY A 1 62 ? 6.691 16.310 11.333 1.00 0.00 69 GLY A N 19
ATOM 37824 C CA . GLY A 1 62 ? 5.865 16.962 12.333 1.00 0.00 69 GLY A CA 19
ATOM 37825 C C . GLY A 1 62 ? 6.659 17.395 13.549 1.00 0.00 69 GLY A C 19
ATOM 37826 O O . GLY A 1 62 ? 6.556 16.788 14.615 1.00 0.00 69 GLY A O 19
ATOM 37830 N N . VAL A 1 63 ? 7.456 18.448 13.389 1.00 0.00 70 VAL A N 19
ATOM 37831 C CA . VAL A 1 63 ? 8.271 18.962 14.483 1.00 0.00 70 VAL A CA 19
ATOM 37832 C C . VAL A 1 63 ? 7.487 19.966 15.327 1.00 0.00 70 VAL A C 19
ATOM 37833 O O . VAL A 1 63 ? 6.991 19.630 16.403 1.00 0.00 70 VAL A O 19
ATOM 37846 N N . LEU A 1 64 ? 7.377 21.196 14.834 1.00 0.00 71 LEU A N 19
ATOM 37847 C CA . LEU A 1 64 ? 6.653 22.242 15.545 1.00 0.00 71 LEU A CA 19
ATOM 37848 C C . LEU A 1 64 ? 5.975 23.196 14.566 1.00 0.00 71 LEU A C 19
ATOM 37849 O O . LEU A 1 64 ? 6.114 24.415 14.671 1.00 0.00 71 LEU A O 19
ATOM 37865 N N . ASP A 1 65 ? 5.239 22.633 13.613 1.00 0.00 72 ASP A N 19
ATOM 37866 C CA . ASP A 1 65 ? 4.540 23.433 12.615 1.00 0.00 72 ASP A CA 19
ATOM 37867 C C . ASP A 1 65 ? 3.029 23.337 12.804 1.00 0.00 72 ASP A C 19
ATOM 37868 O O . ASP A 1 65 ? 2.398 22.377 12.363 1.00 0.00 72 ASP A O 19
ATOM 37877 N N . ARG A 1 66 ? 2.456 24.340 13.460 1.00 0.00 73 ARG A N 19
ATOM 37878 C CA . ARG A 1 66 ? 1.019 24.370 13.707 1.00 0.00 73 ARG A CA 19
ATOM 37879 C C . ARG A 1 66 ? 0.257 24.760 12.446 1.00 0.00 73 ARG A C 19
ATOM 37880 O O . ARG A 1 66 ? -0.871 24.317 12.228 1.00 0.00 73 ARG A O 19
ATOM 37901 N N . ARG A 1 67 ? 0.879 25.591 11.616 1.00 0.00 74 ARG A N 19
ATOM 37902 C CA . ARG A 1 67 ? 0.258 26.041 10.375 1.00 0.00 74 ARG A CA 19
ATOM 37903 C C . ARG A 1 67 ? 0.179 24.903 9.362 1.00 0.00 74 ARG A C 19
ATOM 37904 O O . ARG A 1 67 ? -0.743 24.847 8.548 1.00 0.00 74 ARG A O 19
ATOM 37925 N N . TRP A 1 68 ? 1.149 23.998 9.419 1.00 0.00 75 TRP A N 19
ATOM 37926 C CA . TRP A 1 68 ? 1.189 22.860 8.508 1.00 0.00 75 TRP A CA 19
ATOM 37927 C C . TRP A 1 68 ? 0.016 21.911 8.756 1.00 0.00 75 TRP A C 19
ATOM 37928 O O . TRP A 1 68 ? -0.290 21.062 7.920 1.00 0.00 75 TRP A O 19
ATOM 37949 N N . GLN A 1 69 ? -0.635 22.060 9.907 1.00 0.00 76 GLN A N 19
ATOM 37950 C CA . GLN A 1 69 ? -1.771 21.213 10.258 1.00 0.00 76 GLN A CA 19
ATOM 37951 C C . GLN A 1 69 ? -2.856 21.278 9.187 1.00 0.00 76 GLN A C 19
ATOM 37952 O O . GLN A 1 69 ? -3.175 22.352 8.676 1.00 0.00 76 GLN A O 19
ATOM 37966 N N . ARG A 1 70 ? -3.421 20.122 8.855 1.00 0.00 77 ARG A N 19
ATOM 37967 C CA . ARG A 1 70 ? -4.472 20.044 7.848 1.00 0.00 77 ARG A CA 19
ATOM 37968 C C . ARG A 1 70 ? -5.624 19.169 8.335 1.00 0.00 77 ARG A C 19
ATOM 37969 O O . ARG A 1 70 ? -5.515 18.502 9.364 1.00 0.00 77 ARG A O 19
ATOM 37990 N N . ARG A 1 71 ? -6.724 19.176 7.592 1.00 0.00 78 ARG A N 19
ATOM 37991 C CA . ARG A 1 71 ? -7.892 18.381 7.952 1.00 0.00 78 ARG A CA 19
ATOM 37992 C C . ARG A 1 71 ? -7.759 16.955 7.427 1.00 0.00 78 ARG A C 19
ATOM 37993 O O . ARG A 1 71 ? -7.832 16.717 6.223 1.00 0.00 78 ARG A O 19
ATOM 38014 N N . TYR A 1 72 ? -7.563 16.011 8.341 1.00 0.00 79 TYR A N 19
ATOM 38015 C CA . TYR A 1 72 ? -7.420 14.608 7.971 1.00 0.00 79 TYR A CA 19
ATOM 38016 C C . TYR A 1 72 ? -8.662 14.102 7.241 1.00 0.00 79 TYR A C 19
ATOM 38017 O O . TYR A 1 72 ? -8.589 13.159 6.453 1.00 0.00 79 TYR A O 19
ATOM 38035 N N . ASP A 1 73 ? -9.801 14.734 7.507 1.00 0.00 80 ASP A N 19
ATOM 38036 C CA . ASP A 1 73 ? -11.056 14.346 6.873 1.00 0.00 80 ASP A CA 19
ATOM 38037 C C . ASP A 1 73 ? -11.371 15.241 5.677 1.00 0.00 80 ASP A C 19
ATOM 38038 O O . ASP A 1 73 ? -12.528 15.374 5.278 1.00 0.00 80 ASP A O 19
ATOM 38047 N N . ASP A 1 74 ? -10.337 15.851 5.106 1.00 0.00 81 ASP A N 19
ATOM 38048 C CA . ASP A 1 74 ? -10.510 16.729 3.956 1.00 0.00 81 ASP A CA 19
ATOM 38049 C C . ASP A 1 74 ? -10.452 15.933 2.652 1.00 0.00 81 ASP A C 19
ATOM 38050 O O . ASP A 1 74 ? -9.459 15.260 2.375 1.00 0.00 81 ASP A O 19
ATOM 38059 N N . PRO A 1 75 ? -11.514 15.997 1.829 1.00 0.00 82 PRO A N 19
ATOM 38060 C CA . PRO A 1 75 ? -11.564 15.275 0.552 1.00 0.00 82 PRO A CA 19
ATOM 38061 C C . PRO A 1 75 ? -10.514 15.773 -0.434 1.00 0.00 82 PRO A C 19
ATOM 38062 O O . PRO A 1 75 ? -9.939 14.991 -1.191 1.00 0.00 82 PRO A O 19
ATOM 38073 N N . GLU A 1 76 ? -10.264 17.078 -0.416 1.00 0.00 83 GLU A N 19
ATOM 38074 C CA . GLU A 1 76 ? -9.279 17.679 -1.309 1.00 0.00 83 GLU A CA 19
ATOM 38075 C C . GLU A 1 76 ? -7.900 17.069 -1.079 1.00 0.00 83 GLU A C 19
ATOM 38076 O O . GLU A 1 76 ? -7.118 16.906 -2.016 1.00 0.00 83 GLU A O 19
ATOM 38088 N N . MET A 1 77 ? -7.612 16.728 0.173 1.00 0.00 84 MET A N 19
ATOM 38089 C CA . MET A 1 77 ? -6.331 16.129 0.527 1.00 0.00 84 MET A CA 19
ATOM 38090 C C . MET A 1 77 ? -6.387 14.613 0.371 1.00 0.00 84 MET A C 19
ATOM 38091 O O . MET A 1 77 ? -5.444 13.993 -0.121 1.00 0.00 84 MET A O 19
ATOM 38105 N N . ILE A 1 78 ? -7.501 14.025 0.790 1.00 0.00 85 ILE A N 19
ATOM 38106 C CA . ILE A 1 78 ? -7.689 12.583 0.694 1.00 0.00 85 ILE A CA 19
ATOM 38107 C C . ILE A 1 78 ? -7.666 12.129 -0.764 1.00 0.00 85 ILE A C 19
ATOM 38108 O O . ILE A 1 78 ? -7.245 11.014 -1.071 1.00 0.00 85 ILE A O 19
ATOM 38124 N N . ASP A 1 79 ? -8.120 13.002 -1.658 1.00 0.00 86 ASP A N 19
ATOM 38125 C CA . ASP A 1 79 ? -8.151 12.692 -3.085 1.00 0.00 86 ASP A CA 19
ATOM 38126 C C . ASP A 1 79 ? -6.777 12.241 -3.575 1.00 0.00 86 ASP A C 19
ATOM 38127 O O . ASP A 1 79 ? -6.634 11.155 -4.137 1.00 0.00 86 ASP A O 19
ATOM 38136 N N . GLU A 1 80 ? -5.770 13.082 -3.359 1.00 0.00 87 GLU A N 19
ATOM 38137 C CA . GLU A 1 80 ? -4.410 12.766 -3.778 1.00 0.00 87 GLU A CA 19
ATOM 38138 C C . GLU A 1 80 ? -3.887 11.541 -3.037 1.00 0.00 87 GLU A C 19
ATOM 38139 O O . GLU A 1 80 ? -3.374 10.604 -3.651 1.00 0.00 87 GLU A O 19
ATOM 38151 N N . ARG A 1 81 ? -4.024 11.548 -1.715 1.00 0.00 88 ARG A N 19
ATOM 38152 C CA . ARG A 1 81 ? -3.569 10.431 -0.894 1.00 0.00 88 ARG A CA 19
ATOM 38153 C C . ARG A 1 81 ? -4.169 9.116 -1.388 1.00 0.00 88 ARG A C 19
ATOM 38154 O O . ARG A 1 81 ? -3.603 8.045 -1.177 1.00 0.00 88 ARG A O 19
ATOM 38175 N N . ARG A 1 82 ? -5.320 9.210 -2.050 1.00 0.00 89 ARG A N 19
ATOM 38176 C CA . ARG A 1 82 ? -5.998 8.034 -2.579 1.00 0.00 89 ARG A CA 19
ATOM 38177 C C . ARG A 1 82 ? -5.145 7.347 -3.642 1.00 0.00 89 ARG A C 19
ATOM 38178 O O . ARG A 1 82 ? -4.907 6.142 -3.577 1.00 0.00 89 ARG A O 19
ATOM 38199 N N . ILE A 1 83 ? -4.687 8.126 -4.618 1.00 0.00 90 ILE A N 19
ATOM 38200 C CA . ILE A 1 83 ? -3.857 7.588 -5.694 1.00 0.00 90 ILE A CA 19
ATOM 38201 C C . ILE A 1 83 ? -2.394 7.515 -5.272 1.00 0.00 90 ILE A C 19
ATOM 38202 O O . ILE A 1 83 ? -1.984 8.151 -4.301 1.00 0.00 90 ILE A O 19
ATOM 38218 N N . GLY A 1 84 ? -1.612 6.729 -6.004 1.00 0.00 91 GLY A N 19
ATOM 38219 C CA . GLY A 1 84 ? -0.204 6.580 -5.688 1.00 0.00 91 GLY A CA 19
ATOM 38220 C C . GLY A 1 84 ? 0.076 5.308 -4.913 1.00 0.00 91 GLY A C 19
ATOM 38221 O O . GLY A 1 84 ? 1.102 4.660 -5.119 1.00 0.00 91 GLY A O 19
ATOM 38225 N N . LEU A 1 85 ? -0.842 4.950 -4.022 1.00 0.00 92 LEU A N 19
ATOM 38226 C CA . LEU A 1 85 ? -0.696 3.745 -3.214 1.00 0.00 92 LEU A CA 19
ATOM 38227 C C . LEU A 1 85 ? -0.796 2.497 -4.086 1.00 0.00 92 LEU A C 19
ATOM 38228 O O . LEU A 1 85 ? 0.079 1.631 -4.051 1.00 0.00 92 LEU A O 19
ATOM 38244 N N . GLU A 1 86 ? -1.865 2.415 -4.871 1.00 0.00 93 GLU A N 19
ATOM 38245 C CA . GLU A 1 86 ? -2.078 1.276 -5.757 1.00 0.00 93 GLU A CA 19
ATOM 38246 C C . GLU A 1 86 ? -0.906 1.118 -6.721 1.00 0.00 93 GLU A C 19
ATOM 38247 O O . GLU A 1 86 ? -0.586 0.008 -7.148 1.00 0.00 93 GLU A O 19
ATOM 38259 N N . ARG A 1 87 ? -0.268 2.235 -7.055 1.00 0.00 94 ARG A N 19
ATOM 38260 C CA . ARG A 1 87 ? 0.871 2.222 -7.964 1.00 0.00 94 ARG A CA 19
ATOM 38261 C C . ARG A 1 87 ? 2.052 1.497 -7.328 1.00 0.00 94 ARG A C 19
ATOM 38262 O O . ARG A 1 87 ? 2.803 0.796 -8.006 1.00 0.00 94 ARG A O 19
ATOM 38283 N N . PHE A 1 88 ? 2.204 1.669 -6.019 1.00 0.00 95 PHE A N 19
ATOM 38284 C CA . PHE A 1 88 ? 3.288 1.030 -5.281 1.00 0.00 95 PHE A CA 19
ATOM 38285 C C . PHE A 1 88 ? 3.097 -0.483 -5.246 1.00 0.00 95 PHE A C 19
ATOM 38286 O O . PHE A 1 88 ? 4.065 -1.240 -5.189 1.00 0.00 95 PHE A O 19
ATOM 38303 N N . LEU A 1 89 ? 1.840 -0.917 -5.280 1.00 0.00 96 LEU A N 19
ATOM 38304 C CA . LEU A 1 89 ? 1.519 -2.339 -5.251 1.00 0.00 96 LEU A CA 19
ATOM 38305 C C . LEU A 1 89 ? 1.576 -2.942 -6.651 1.00 0.00 96 LEU A C 19
ATOM 38306 O O . LEU A 1 89 ? 1.928 -4.108 -6.821 1.00 0.00 96 LEU A O 19
ATOM 38322 N N . ASN A 1 90 ? 1.222 -2.141 -7.651 1.00 0.00 97 ASN A N 19
ATOM 38323 C CA . ASN A 1 90 ? 1.226 -2.597 -9.038 1.00 0.00 97 ASN A CA 19
ATOM 38324 C C . ASN A 1 90 ? 2.592 -3.150 -9.433 1.00 0.00 97 ASN A C 19
ATOM 38325 O O . ASN A 1 90 ? 2.699 -4.268 -9.940 1.00 0.00 97 ASN A O 19
ATOM 38336 N N . GLU A 1 91 ? 3.633 -2.358 -9.206 1.00 0.00 98 GLU A N 19
ATOM 38337 C CA . GLU A 1 91 ? 4.992 -2.763 -9.547 1.00 0.00 98 GLU A CA 19
ATOM 38338 C C . GLU A 1 91 ? 5.511 -3.836 -8.592 1.00 0.00 98 GLU A C 19
ATOM 38339 O O . GLU A 1 91 ? 6.403 -4.609 -8.943 1.00 0.00 98 GLU A O 19
ATOM 38351 N N . LEU A 1 92 ? 4.957 -3.878 -7.384 1.00 0.00 99 LEU A N 19
ATOM 38352 C CA . LEU A 1 92 ? 5.380 -4.858 -6.389 1.00 0.00 99 LEU A CA 19
ATOM 38353 C C . LEU A 1 92 ? 4.698 -6.204 -6.609 1.00 0.00 99 LEU A C 19
ATOM 38354 O O . LEU A 1 92 ? 5.361 -7.214 -6.837 1.00 0.00 99 LEU A O 19
ATOM 38370 N N . TYR A 1 93 ? 3.373 -6.215 -6.533 1.00 0.00 100 TYR A N 19
ATOM 38371 C CA . TYR A 1 93 ? 2.608 -7.442 -6.716 1.00 0.00 100 TYR A CA 19
ATOM 38372 C C . TYR A 1 93 ? 2.873 -8.066 -8.086 1.00 0.00 100 TYR A C 19
ATOM 38373 O O . TYR A 1 93 ? 2.629 -9.255 -8.291 1.00 0.00 100 TYR A O 19
ATOM 38391 N N . ASN A 1 94 ? 3.375 -7.263 -9.020 1.00 0.00 101 ASN A N 19
ATOM 38392 C CA . ASN A 1 94 ? 3.671 -7.748 -10.363 1.00 0.00 101 ASN A CA 19
ATOM 38393 C C . ASN A 1 94 ? 5.120 -8.222 -10.465 1.00 0.00 101 ASN A C 19
ATOM 38394 O O . ASN A 1 94 ? 5.901 -7.701 -11.260 1.00 0.00 101 ASN A O 19
ATOM 38405 N N . ASP A 1 95 ? 5.471 -9.216 -9.653 1.00 0.00 102 ASP A N 19
ATOM 38406 C CA . ASP A 1 95 ? 6.824 -9.762 -9.651 1.00 0.00 102 ASP A CA 19
ATOM 38407 C C . ASP A 1 95 ? 6.979 -10.845 -10.712 1.00 0.00 102 ASP A C 19
ATOM 38408 O O . ASP A 1 95 ? 6.014 -11.523 -11.068 1.00 0.00 102 ASP A O 19
ATOM 38417 N N . ARG A 1 96 ? 8.199 -11.003 -11.214 1.00 0.00 103 ARG A N 19
ATOM 38418 C CA . ARG A 1 96 ? 8.483 -12.006 -12.236 1.00 0.00 103 ARG A CA 19
ATOM 38419 C C . ARG A 1 96 ? 9.356 -13.125 -11.674 1.00 0.00 103 ARG A C 19
ATOM 38420 O O . ARG A 1 96 ? 8.867 -14.215 -11.376 1.00 0.00 103 ARG A O 19
ATOM 38441 N N . PHE A 1 97 ? 10.649 -12.852 -11.535 1.00 0.00 104 PHE A N 19
ATOM 38442 C CA . PHE A 1 97 ? 11.588 -13.838 -11.012 1.00 0.00 104 PHE A CA 19
ATOM 38443 C C . PHE A 1 97 ? 12.024 -13.481 -9.594 1.00 0.00 104 PHE A C 19
ATOM 38444 O O . PHE A 1 97 ? 12.368 -14.357 -8.800 1.00 0.00 104 PHE A O 19
ATOM 38461 N N . ASP A 1 98 ? 12.010 -12.189 -9.281 1.00 0.00 105 ASP A N 19
ATOM 38462 C CA . ASP A 1 98 ? 12.407 -11.717 -7.958 1.00 0.00 105 ASP A CA 19
ATOM 38463 C C . ASP A 1 98 ? 11.211 -11.164 -7.194 1.00 0.00 105 ASP A C 19
ATOM 38464 O O . ASP A 1 98 ? 10.743 -10.058 -7.468 1.00 0.00 105 ASP A O 19
ATOM 38473 N N . SER A 1 99 ? 10.725 -11.938 -6.230 1.00 0.00 106 SER A N 19
ATOM 38474 C CA . SER A 1 99 ? 9.587 -11.522 -5.420 1.00 0.00 106 SER A CA 19
ATOM 38475 C C . SER A 1 99 ? 10.016 -11.255 -3.983 1.00 0.00 106 SER A C 19
ATOM 38476 O O . SER A 1 99 ? 9.243 -11.456 -3.048 1.00 0.00 106 SER A O 19
ATOM 38484 N N . ARG A 1 100 ? 11.252 -10.806 -3.813 1.00 0.00 107 ARG A N 19
ATOM 38485 C CA . ARG A 1 100 ? 11.779 -10.514 -2.485 1.00 0.00 107 ARG A CA 19
ATOM 38486 C C . ARG A 1 100 ? 10.981 -9.398 -1.817 1.00 0.00 107 ARG A C 19
ATOM 38487 O O . ARG A 1 100 ? 10.702 -9.449 -0.618 1.00 0.00 107 ARG A O 19
ATOM 38508 N N . TRP A 1 101 ? 10.625 -8.385 -2.601 1.00 0.00 108 TRP A N 19
ATOM 38509 C CA . TRP A 1 101 ? 9.869 -7.247 -2.090 1.00 0.00 108 TRP A CA 19
ATOM 38510 C C . TRP A 1 101 ? 8.488 -7.663 -1.588 1.00 0.00 108 TRP A C 19
ATOM 38511 O O . TRP A 1 101 ? 7.899 -6.985 -0.747 1.00 0.00 108 TRP A O 19
ATOM 38532 N N . ARG A 1 102 ? 7.973 -8.778 -2.100 1.00 0.00 109 ARG A N 19
ATOM 38533 C CA . ARG A 1 102 ? 6.658 -9.263 -1.683 1.00 0.00 109 ARG A CA 19
ATOM 38534 C C . ARG A 1 102 ? 6.783 -10.500 -0.797 1.00 0.00 109 ARG A C 19
ATOM 38535 O O . ARG A 1 102 ? 5.875 -10.815 -0.027 1.00 0.00 109 ARG A O 19
ATOM 38556 N N . ASP A 1 103 ? 7.910 -11.195 -0.905 1.00 0.00 110 ASP A N 19
ATOM 38557 C CA . ASP A 1 103 ? 8.148 -12.392 -0.106 1.00 0.00 110 ASP A CA 19
ATOM 38558 C C . ASP A 1 103 ? 8.216 -12.044 1.378 1.00 0.00 110 ASP A C 19
ATOM 38559 O O . ASP A 1 103 ? 7.888 -12.865 2.234 1.00 0.00 110 ASP A O 19
ATOM 38568 N N . THR A 1 104 ? 8.644 -10.818 1.673 1.00 0.00 111 THR A N 19
ATOM 38569 C CA . THR A 1 104 ? 8.759 -10.351 3.048 1.00 0.00 111 THR A CA 19
ATOM 38570 C C . THR A 1 104 ? 7.474 -10.607 3.831 1.00 0.00 111 THR A C 19
ATOM 38571 O O . THR A 1 104 ? 6.373 -10.501 3.291 1.00 0.00 111 THR A O 19
ATOM 38582 N N . LYS A 1 105 ? 7.624 -10.937 5.110 1.00 0.00 112 LYS A N 19
ATOM 38583 C CA . LYS A 1 105 ? 6.478 -11.200 5.969 1.00 0.00 112 LYS A CA 19
ATOM 38584 C C . LYS A 1 105 ? 5.617 -9.950 6.113 1.00 0.00 112 LYS A C 19
ATOM 38585 O O . LYS A 1 105 ? 4.404 -10.037 6.306 1.00 0.00 112 LYS A O 19
ATOM 38604 N N . ILE A 1 106 ? 6.254 -8.787 6.015 1.00 0.00 113 ILE A N 19
ATOM 38605 C CA . ILE A 1 106 ? 5.551 -7.517 6.130 1.00 0.00 113 ILE A CA 19
ATOM 38606 C C . ILE A 1 106 ? 4.626 -7.294 4.939 1.00 0.00 113 ILE A C 19
ATOM 38607 O O . ILE A 1 106 ? 3.520 -6.775 5.086 1.00 0.00 113 ILE A O 19
ATOM 38623 N N . ALA A 1 107 ? 5.086 -7.693 3.757 1.00 0.00 114 ALA A N 19
ATOM 38624 C CA . ALA A 1 107 ? 4.301 -7.539 2.539 1.00 0.00 114 ALA A CA 19
ATOM 38625 C C . ALA A 1 107 ? 3.085 -8.459 2.552 1.00 0.00 114 ALA A C 19
ATOM 38626 O O . ALA A 1 107 ? 1.998 -8.074 2.120 1.00 0.00 114 ALA A O 19
ATOM 38633 N N . GLN A 1 108 ? 3.274 -9.676 3.053 1.00 0.00 115 GLN A N 19
ATOM 38634 C CA . GLN A 1 108 ? 2.190 -10.649 3.123 1.00 0.00 115 GLN A CA 19
ATOM 38635 C C . GLN A 1 108 ? 1.145 -10.228 4.152 1.00 0.00 115 GLN A C 19
ATOM 38636 O O . GLN A 1 108 ? -0.051 -10.448 3.961 1.00 0.00 115 GLN A O 19
ATOM 38650 N N . ASP A 1 109 ? 1.603 -9.620 5.241 1.00 0.00 116 ASP A N 19
ATOM 38651 C CA . ASP A 1 109 ? 0.707 -9.168 6.299 1.00 0.00 116 ASP A CA 19
ATOM 38652 C C . ASP A 1 109 ? 0.083 -7.816 5.953 1.00 0.00 116 ASP A C 19
ATOM 38653 O O . ASP A 1 109 ? -0.888 -7.393 6.582 1.00 0.00 116 ASP A O 19
ATOM 38662 N N . PHE A 1 110 ? 0.647 -7.138 4.956 1.00 0.00 117 PHE A N 19
ATOM 38663 C CA . PHE A 1 110 ? 0.148 -5.836 4.536 1.00 0.00 117 PHE A CA 19
ATOM 38664 C C . PHE A 1 110 ? -1.338 -5.894 4.191 1.00 0.00 117 PHE A C 19
ATOM 38665 O O . PHE A 1 110 ? -2.119 -5.052 4.634 1.00 0.00 117 PHE A O 19
ATOM 38682 N N . LEU A 1 111 ? -1.722 -6.889 3.398 1.00 0.00 118 LEU A N 19
ATOM 38683 C CA . LEU A 1 111 ? -3.115 -7.048 2.996 1.00 0.00 118 LEU A CA 19
ATOM 38684 C C . LEU A 1 111 ? -3.749 -8.268 3.661 1.00 0.00 118 LEU A C 19
ATOM 38685 O O . LEU A 1 111 ? -4.743 -8.802 3.171 1.00 0.00 118 LEU A O 19
ATOM 38701 N N . GLN A 1 112 ? -3.170 -8.708 4.775 1.00 0.00 119 GLN A N 19
ATOM 38702 C CA . GLN A 1 112 ? -3.687 -9.865 5.492 1.00 0.00 119 GLN A CA 19
ATOM 38703 C C . GLN A 1 112 ? -3.698 -11.092 4.587 1.00 0.00 119 GLN A C 19
ATOM 38704 O O . GLN A 1 112 ? -4.710 -11.785 4.473 1.00 0.00 119 GLN A O 19
ATOM 38718 N N . LEU A 1 113 ? -2.565 -11.350 3.943 1.00 0.00 120 LEU A N 19
ATOM 38719 C CA . LEU A 1 113 ? -2.438 -12.488 3.041 1.00 0.00 120 LEU A CA 19
ATOM 38720 C C . LEU A 1 113 ? -1.940 -13.723 3.784 1.00 0.00 120 LEU A C 19
ATOM 38721 O O . LEU A 1 113 ? -1.157 -14.508 3.249 1.00 0.00 120 LEU A O 19
ATOM 38737 N N . SER A 1 114 ? -2.404 -13.890 5.018 1.00 0.00 121 SER A N 19
ATOM 38738 C CA . SER A 1 114 ? -2.011 -15.032 5.836 1.00 0.00 121 SER A CA 19
ATOM 38739 C C . SER A 1 114 ? -3.060 -16.137 5.758 1.00 0.00 121 SER A C 19
ATOM 38740 O O . SER A 1 114 ? -4.169 -15.920 5.269 1.00 0.00 121 SER A O 19
ATOM 38748 N N . LYS A 1 115 ? -2.703 -17.323 6.241 1.00 0.00 122 LYS A N 19
ATOM 38749 C CA . LYS A 1 115 ? -3.616 -18.460 6.224 1.00 0.00 122 LYS A CA 19
ATOM 38750 C C . LYS A 1 115 ? -3.741 -19.081 7.614 1.00 0.00 122 LYS A C 19
ATOM 38751 O O . LYS A 1 115 ? -2.879 -19.853 8.036 1.00 0.00 122 LYS A O 19
ATOM 38770 N N . PRO A 1 116 ? -4.819 -18.754 8.349 1.00 0.00 123 PRO A N 19
ATOM 38771 C CA . PRO A 1 116 ? -5.046 -19.287 9.697 1.00 0.00 123 PRO A CA 19
ATOM 38772 C C . PRO A 1 116 ? -4.935 -20.807 9.744 1.00 0.00 123 PRO A C 19
ATOM 38773 O O . PRO A 1 116 ? -5.635 -21.514 9.021 1.00 0.00 123 PRO A O 19
ATOM 38784 N N . ASN A 1 117 ? -4.048 -21.303 10.602 1.00 0.00 124 ASN A N 19
ATOM 38785 C CA . ASN A 1 117 ? -3.844 -22.740 10.745 1.00 0.00 124 ASN A CA 19
ATOM 38786 C C . ASN A 1 117 ? -4.926 -23.359 11.624 1.00 0.00 124 ASN A C 19
ATOM 38787 O O . ASN A 1 117 ? -5.534 -24.362 11.196 1.00 0.00 124 ASN A O 19
ATOM 38799 N N . LYS A 1 1 ? 8.146 -2.083 -26.456 1.00 0.00 8 LYS A N 20
ATOM 38800 C CA . LYS A 1 1 ? 8.205 -2.332 -24.992 1.00 0.00 8 LYS A CA 20
ATOM 38801 C C . LYS A 1 1 ? 6.811 -2.326 -24.374 1.00 0.00 8 LYS A C 20
ATOM 38802 O O . LYS A 1 1 ? 6.008 -1.431 -24.639 1.00 0.00 8 LYS A O 20
ATOM 38823 N N . MET A 1 2 ? 6.530 -3.329 -23.550 1.00 0.00 9 MET A N 20
ATOM 38824 C CA . MET A 1 2 ? 5.231 -3.438 -22.894 1.00 0.00 9 MET A CA 20
ATOM 38825 C C . MET A 1 2 ? 5.369 -3.266 -21.384 1.00 0.00 9 MET A C 20
ATOM 38826 O O . MET A 1 2 ? 6.378 -3.656 -20.795 1.00 0.00 9 MET A O 20
ATOM 38840 N N . SER A 1 3 ? 4.349 -2.682 -20.765 1.00 0.00 10 SER A N 20
ATOM 38841 C CA . SER A 1 3 ? 4.355 -2.458 -19.324 1.00 0.00 10 SER A CA 20
ATOM 38842 C C . SER A 1 3 ? 3.199 -3.194 -18.653 1.00 0.00 10 SER A C 20
ATOM 38843 O O . SER A 1 3 ? 2.033 -2.942 -18.953 1.00 0.00 10 SER A O 20
ATOM 38851 N N . GLU A 1 4 ? 3.532 -4.105 -17.744 1.00 0.00 11 GLU A N 20
ATOM 38852 C CA . GLU A 1 4 ? 2.522 -4.877 -17.030 1.00 0.00 11 GLU A CA 20
ATOM 38853 C C . GLU A 1 4 ? 2.190 -4.230 -15.690 1.00 0.00 11 GLU A C 20
ATOM 38854 O O . GLU A 1 4 ? 2.973 -3.441 -15.159 1.00 0.00 11 GLU A O 20
ATOM 38866 N N . LYS A 1 5 ? 1.026 -4.569 -15.147 1.00 0.00 12 LYS A N 20
ATOM 38867 C CA . LYS A 1 5 ? 0.590 -4.021 -13.868 1.00 0.00 12 LYS A CA 20
ATOM 38868 C C . LYS A 1 5 ? -0.416 -4.947 -13.193 1.00 0.00 12 LYS A C 20
ATOM 38869 O O . LYS A 1 5 ? -1.218 -5.601 -13.860 1.00 0.00 12 LYS A O 20
ATOM 38888 N N . LEU A 1 6 ? -0.366 -4.997 -11.866 1.00 0.00 13 LEU A N 20
ATOM 38889 C CA . LEU A 1 6 ? -1.273 -5.841 -11.097 1.00 0.00 13 LEU A CA 20
ATOM 38890 C C . LEU A 1 6 ? -2.663 -5.218 -11.020 1.00 0.00 13 LEU A C 20
ATOM 38891 O O . LEU A 1 6 ? -2.802 -3.998 -10.936 1.00 0.00 13 LEU A O 20
ATOM 38907 N N . ARG A 1 7 ? -3.690 -6.061 -11.049 1.00 0.00 14 ARG A N 20
ATOM 38908 C CA . ARG A 1 7 ? -5.066 -5.582 -10.981 1.00 0.00 14 ARG A CA 20
ATOM 38909 C C . ARG A 1 7 ? -5.374 -5.005 -9.604 1.00 0.00 14 ARG A C 20
ATOM 38910 O O . ARG A 1 7 ? -5.669 -5.737 -8.660 1.00 0.00 14 ARG A O 20
ATOM 38931 N N . ILE A 1 8 ? -5.294 -3.686 -9.503 1.00 0.00 15 ILE A N 20
ATOM 38932 C CA . ILE A 1 8 ? -5.555 -2.988 -8.253 1.00 0.00 15 ILE A CA 20
ATOM 38933 C C . ILE A 1 8 ? -6.314 -1.689 -8.508 1.00 0.00 15 ILE A C 20
ATOM 38934 O O . ILE A 1 8 ? -5.961 -0.922 -9.404 1.00 0.00 15 ILE A O 20
ATOM 38950 N N . LYS A 1 9 ? -7.358 -1.445 -7.722 1.00 0.00 16 LYS A N 20
ATOM 38951 C CA . LYS A 1 9 ? -8.159 -0.236 -7.875 1.00 0.00 16 LYS A CA 20
ATOM 38952 C C . LYS A 1 9 ? -8.619 0.289 -6.520 1.00 0.00 16 LYS A C 20
ATOM 38953 O O . LYS A 1 9 ? -9.228 -0.437 -5.736 1.00 0.00 16 LYS A O 20
ATOM 38972 N N . VAL A 1 10 ? -8.322 1.555 -6.251 1.00 0.00 17 VAL A N 20
ATOM 38973 C CA . VAL A 1 10 ? -8.707 2.177 -4.989 1.00 0.00 17 VAL A CA 20
ATOM 38974 C C . VAL A 1 10 ? -9.617 3.377 -5.224 1.00 0.00 17 VAL A C 20
ATOM 38975 O O . VAL A 1 10 ? -9.150 4.470 -5.545 1.00 0.00 17 VAL A O 20
ATOM 38988 N N . ASP A 1 11 ? -10.919 3.166 -5.061 1.00 0.00 18 ASP A N 20
ATOM 38989 C CA . ASP A 1 11 ? -11.896 4.232 -5.253 1.00 0.00 18 ASP A CA 20
ATOM 38990 C C . ASP A 1 11 ? -12.829 4.340 -4.051 1.00 0.00 18 ASP A C 20
ATOM 38991 O O . ASP A 1 11 ? -13.983 4.747 -4.185 1.00 0.00 18 ASP A O 20
ATOM 39000 N N . ASP A 1 12 ? -12.324 3.971 -2.878 1.00 0.00 19 ASP A N 20
ATOM 39001 C CA . ASP A 1 12 ? -13.113 4.027 -1.654 1.00 0.00 19 ASP A CA 20
ATOM 39002 C C . ASP A 1 12 ? -12.306 4.640 -0.514 1.00 0.00 19 ASP A C 20
ATOM 39003 O O . ASP A 1 12 ? -11.101 4.411 -0.400 1.00 0.00 19 ASP A O 20
ATOM 39012 N N . VAL A 1 13 ? -12.976 5.418 0.328 1.00 0.00 20 VAL A N 20
ATOM 39013 C CA . VAL A 1 13 ? -12.321 6.063 1.459 1.00 0.00 20 VAL A CA 20
ATOM 39014 C C . VAL A 1 13 ? -13.296 6.278 2.611 1.00 0.00 20 VAL A C 20
ATOM 39015 O O . VAL A 1 13 ? -14.190 7.120 2.532 1.00 0.00 20 VAL A O 20
ATOM 39028 N N . LYS A 1 14 ? -13.116 5.512 3.682 1.00 0.00 21 LYS A N 20
ATOM 39029 C CA . LYS A 1 14 ? -13.980 5.620 4.851 1.00 0.00 21 LYS A CA 20
ATOM 39030 C C . LYS A 1 14 ? -13.353 6.530 5.903 1.00 0.00 21 LYS A C 20
ATOM 39031 O O . LYS A 1 14 ? -12.437 6.127 6.621 1.00 0.00 21 LYS A O 20
ATOM 39050 N N . ILE A 1 15 ? -13.850 7.759 5.986 1.00 0.00 22 ILE A N 20
ATOM 39051 C CA . ILE A 1 15 ? -13.340 8.730 6.944 1.00 0.00 22 ILE A CA 20
ATOM 39052 C C . ILE A 1 15 ? -13.790 8.395 8.362 1.00 0.00 22 ILE A C 20
ATOM 39053 O O . ILE A 1 15 ? -14.945 8.617 8.725 1.00 0.00 22 ILE A O 20
ATOM 39069 N N . ASN A 1 16 ? -12.869 7.865 9.161 1.00 0.00 23 ASN A N 20
ATOM 39070 C CA . ASN A 1 16 ? -13.174 7.506 10.540 1.00 0.00 23 ASN A CA 20
ATOM 39071 C C . ASN A 1 16 ? -12.891 8.675 11.480 1.00 0.00 23 ASN A C 20
ATOM 39072 O O . ASN A 1 16 ? -11.984 9.472 11.239 1.00 0.00 23 ASN A O 20
ATOM 39083 N N . PRO A 1 17 ? -13.672 8.797 12.569 1.00 0.00 24 PRO A N 20
ATOM 39084 C CA . PRO A 1 17 ? -13.505 9.880 13.545 1.00 0.00 24 PRO A CA 20
ATOM 39085 C C . PRO A 1 17 ? -12.105 9.920 14.153 1.00 0.00 24 PRO A C 20
ATOM 39086 O O . PRO A 1 17 ? -11.699 10.931 14.726 1.00 0.00 24 PRO A O 20
ATOM 39097 N N . LYS A 1 18 ? -11.370 8.817 14.034 1.00 0.00 25 LYS A N 20
ATOM 39098 C CA . LYS A 1 18 ? -10.022 8.740 14.586 1.00 0.00 25 LYS A CA 20
ATOM 39099 C C . LYS A 1 18 ? -8.961 8.718 13.485 1.00 0.00 25 LYS A C 20
ATOM 39100 O O . LYS A 1 18 ? -7.788 8.988 13.744 1.00 0.00 25 LYS A O 20
ATOM 39119 N N . TYR A 1 19 ? -9.370 8.392 12.262 1.00 0.00 26 TYR A N 20
ATOM 39120 C CA . TYR A 1 19 ? -8.434 8.337 11.143 1.00 0.00 26 TYR A CA 20
ATOM 39121 C C . TYR A 1 19 ? -9.160 8.097 9.823 1.00 0.00 26 TYR A C 20
ATOM 39122 O O . TYR A 1 19 ? -10.305 7.646 9.805 1.00 0.00 26 TYR A O 20
ATOM 39140 N N . VAL A 1 20 ? -8.483 8.401 8.719 1.00 0.00 27 VAL A N 20
ATOM 39141 C CA . VAL A 1 20 ? -9.059 8.218 7.392 1.00 0.00 27 VAL A CA 20
ATOM 39142 C C . VAL A 1 20 ? -8.583 6.910 6.767 1.00 0.00 27 VAL A C 20
ATOM 39143 O O . VAL A 1 20 ? -7.385 6.704 6.574 1.00 0.00 27 VAL A O 20
ATOM 39156 N N . LEU A 1 21 ? -9.527 6.030 6.455 1.00 0.00 28 LEU A N 20
ATOM 39157 C CA . LEU A 1 21 ? -9.202 4.742 5.854 1.00 0.00 28 LEU A CA 20
ATOM 39158 C C . LEU A 1 21 ? -9.377 4.781 4.340 1.00 0.00 28 LEU A C 20
ATOM 39159 O O . LEU A 1 21 ? -10.086 5.633 3.806 1.00 0.00 28 LEU A O 20
ATOM 39175 N N . TYR A 1 22 ? -8.725 3.847 3.655 1.00 0.00 29 TYR A N 20
ATOM 39176 C CA . TYR A 1 22 ? -8.804 3.767 2.201 1.00 0.00 29 TYR A CA 20
ATOM 39177 C C . TYR A 1 22 ? -9.216 2.367 1.760 1.00 0.00 29 TYR A C 20
ATOM 39178 O O . TYR A 1 22 ? -8.653 1.373 2.219 1.00 0.00 29 TYR A O 20
ATOM 39196 N N . GLY A 1 23 ? -10.200 2.294 0.869 1.00 0.00 30 GLY A N 20
ATOM 39197 C CA . GLY A 1 23 ? -10.668 1.008 0.385 1.00 0.00 30 GLY A CA 20
ATOM 39198 C C . GLY A 1 23 ? -9.925 0.549 -0.855 1.00 0.00 30 GLY A C 20
ATOM 39199 O O . GLY A 1 23 ? -10.238 0.975 -1.967 1.00 0.00 30 GLY A O 20
ATOM 39203 N N . VAL A 1 24 ? -8.937 -0.320 -0.664 1.00 0.00 31 VAL A N 20
ATOM 39204 C CA . VAL A 1 24 ? -8.145 -0.836 -1.775 1.00 0.00 31 VAL A CA 20
ATOM 39205 C C . VAL A 1 24 ? -8.794 -2.069 -2.391 1.00 0.00 31 VAL A C 20
ATOM 39206 O O . VAL A 1 24 ? -8.852 -3.129 -1.770 1.00 0.00 31 VAL A O 20
ATOM 39219 N N . SER A 1 25 ? -9.281 -1.921 -3.619 1.00 0.00 32 SER A N 20
ATOM 39220 C CA . SER A 1 25 ? -9.924 -3.025 -4.324 1.00 0.00 32 SER A CA 20
ATOM 39221 C C . SER A 1 25 ? -8.892 -3.861 -5.070 1.00 0.00 32 SER A C 20
ATOM 39222 O O . SER A 1 25 ? -8.053 -3.325 -5.795 1.00 0.00 32 SER A O 20
ATOM 39230 N N . THR A 1 26 ? -8.952 -5.177 -4.888 1.00 0.00 33 THR A N 20
ATOM 39231 C CA . THR A 1 26 ? -8.012 -6.076 -5.544 1.00 0.00 33 THR A CA 20
ATOM 39232 C C . THR A 1 26 ? -8.655 -7.430 -5.825 1.00 0.00 33 THR A C 20
ATOM 39233 O O . THR A 1 26 ? -9.695 -7.759 -5.256 1.00 0.00 33 THR A O 20
ATOM 39244 N N . PRO A 1 27 ? -8.039 -8.240 -6.708 1.00 0.00 34 PRO A N 20
ATOM 39245 C CA . PRO A 1 27 ? -8.548 -9.564 -7.064 1.00 0.00 34 PRO A CA 20
ATOM 39246 C C . PRO A 1 27 ? -9.058 -10.329 -5.848 1.00 0.00 34 PRO A C 20
ATOM 39247 O O . PRO A 1 27 ? -9.993 -11.125 -5.947 1.00 0.00 34 PRO A O 20
ATOM 39258 N N . ASN A 1 28 ? -8.447 -10.069 -4.698 1.00 0.00 35 ASN A N 20
ATOM 39259 C CA . ASN A 1 28 ? -8.849 -10.719 -3.460 1.00 0.00 35 ASN A CA 20
ATOM 39260 C C . ASN A 1 28 ? -10.129 -10.088 -2.929 1.00 0.00 35 ASN A C 20
ATOM 39261 O O . ASN A 1 28 ? -11.129 -10.773 -2.716 1.00 0.00 35 ASN A O 20
ATOM 39272 N N . LYS A 1 29 ? -10.092 -8.770 -2.728 1.00 0.00 36 LYS A N 20
ATOM 39273 C CA . LYS A 1 29 ? -11.248 -8.022 -2.232 1.00 0.00 36 LYS A CA 20
ATOM 39274 C C . LYS A 1 29 ? -10.842 -6.621 -1.788 1.00 0.00 36 LYS A C 20
ATOM 39275 O O . LYS A 1 29 ? -9.678 -6.237 -1.892 1.00 0.00 36 LYS A O 20
ATOM 39294 N N . ARG A 1 30 ? -11.816 -5.862 -1.294 1.00 0.00 37 ARG A N 20
ATOM 39295 C CA . ARG A 1 30 ? -11.566 -4.502 -0.834 1.00 0.00 37 ARG A CA 20
ATOM 39296 C C . ARG A 1 30 ? -10.981 -4.504 0.575 1.00 0.00 37 ARG A C 20
ATOM 39297 O O . ARG A 1 30 ? -11.558 -5.078 1.497 1.00 0.00 37 ARG A O 20
ATOM 39318 N N . LEU A 1 31 ? -9.832 -3.856 0.731 1.00 0.00 38 LEU A N 20
ATOM 39319 C CA . LEU A 1 31 ? -9.166 -3.780 2.026 1.00 0.00 38 LEU A CA 20
ATOM 39320 C C . LEU A 1 31 ? -9.160 -2.347 2.548 1.00 0.00 38 LEU A C 20
ATOM 39321 O O . LEU A 1 31 ? -9.166 -1.393 1.770 1.00 0.00 38 LEU A O 20
ATOM 39337 N N . TYR A 1 32 ? -9.152 -2.202 3.870 1.00 0.00 39 TYR A N 20
ATOM 39338 C CA . TYR A 1 32 ? -9.150 -0.884 4.491 1.00 0.00 39 TYR A CA 20
ATOM 39339 C C . TYR A 1 32 ? -7.931 -0.696 5.389 1.00 0.00 39 TYR A C 20
ATOM 39340 O O . TYR A 1 32 ? -7.796 -1.361 6.416 1.00 0.00 39 TYR A O 20
ATOM 39358 N N . LYS A 1 33 ? -7.049 0.219 4.997 1.00 0.00 40 LYS A N 20
ATOM 39359 C CA . LYS A 1 33 ? -5.845 0.501 5.771 1.00 0.00 40 LYS A CA 20
ATOM 39360 C C . LYS A 1 33 ? -5.601 2.006 5.860 1.00 0.00 40 LYS A C 20
ATOM 39361 O O . LYS A 1 33 ? -6.314 2.796 5.242 1.00 0.00 40 LYS A O 20
ATOM 39380 N N . ARG A 1 34 ? -4.593 2.395 6.634 1.00 0.00 41 ARG A N 20
ATOM 39381 C CA . ARG A 1 34 ? -4.264 3.807 6.802 1.00 0.00 41 ARG A CA 20
ATOM 39382 C C . ARG A 1 34 ? -2.981 4.169 6.059 1.00 0.00 41 ARG A C 20
ATOM 39383 O O . ARG A 1 34 ? -2.108 3.325 5.853 1.00 0.00 41 ARG A O 20
ATOM 39404 N N . TYR A 1 35 ? -2.877 5.434 5.659 1.00 0.00 42 TYR A N 20
ATOM 39405 C CA . TYR A 1 35 ? -1.705 5.921 4.938 1.00 0.00 42 TYR A CA 20
ATOM 39406 C C . TYR A 1 35 ? -0.426 5.631 5.716 1.00 0.00 42 TYR A C 20
ATOM 39407 O O . TYR A 1 35 ? 0.579 5.208 5.145 1.00 0.00 42 TYR A O 20
ATOM 39425 N N . SER A 1 36 ? -0.471 5.858 7.026 1.00 0.00 43 SER A N 20
ATOM 39426 C CA . SER A 1 36 ? 0.683 5.616 7.883 1.00 0.00 43 SER A CA 20
ATOM 39427 C C . SER A 1 36 ? 1.140 4.165 7.783 1.00 0.00 43 SER A C 20
ATOM 39428 O O . SER A 1 36 ? 2.315 3.858 7.986 1.00 0.00 43 SER A O 20
ATOM 39436 N N . GLU A 1 37 ? 0.204 3.275 7.466 1.00 0.00 44 GLU A N 20
ATOM 39437 C CA . GLU A 1 37 ? 0.512 1.857 7.335 1.00 0.00 44 GLU A CA 20
ATOM 39438 C C . GLU A 1 37 ? 1.351 1.600 6.088 1.00 0.00 44 GLU A C 20
ATOM 39439 O O . GLU A 1 37 ? 2.299 0.816 6.116 1.00 0.00 44 GLU A O 20
ATOM 39451 N N . PHE A 1 38 ? 0.997 2.268 4.994 1.00 0.00 45 PHE A N 20
ATOM 39452 C CA . PHE A 1 38 ? 1.722 2.111 3.740 1.00 0.00 45 PHE A CA 20
ATOM 39453 C C . PHE A 1 38 ? 3.182 2.521 3.907 1.00 0.00 45 PHE A C 20
ATOM 39454 O O . PHE A 1 38 ? 4.091 1.737 3.631 1.00 0.00 45 PHE A O 20
ATOM 39471 N N . TRP A 1 39 ? 3.403 3.748 4.369 1.00 0.00 46 TRP A N 20
ATOM 39472 C CA . TRP A 1 39 ? 4.756 4.249 4.579 1.00 0.00 46 TRP A CA 20
ATOM 39473 C C . TRP A 1 39 ? 5.520 3.327 5.523 1.00 0.00 46 TRP A C 20
ATOM 39474 O O . TRP A 1 39 ? 6.731 3.147 5.390 1.00 0.00 46 TRP A O 20
ATOM 39495 N N . LYS A 1 40 ? 4.801 2.744 6.477 1.00 0.00 47 LYS A N 20
ATOM 39496 C CA . LYS A 1 40 ? 5.406 1.839 7.443 1.00 0.00 47 LYS A CA 20
ATOM 39497 C C . LYS A 1 40 ? 6.035 0.641 6.742 1.00 0.00 47 LYS A C 20
ATOM 39498 O O . LYS A 1 40 ? 7.166 0.262 7.039 1.00 0.00 47 LYS A O 20
ATOM 39517 N N . LEU A 1 41 ? 5.295 0.048 5.812 1.00 0.00 48 LEU A N 20
ATOM 39518 C CA . LEU A 1 41 ? 5.783 -1.111 5.071 1.00 0.00 48 LEU A CA 20
ATOM 39519 C C . LEU A 1 41 ? 6.991 -0.748 4.212 1.00 0.00 48 LEU A C 20
ATOM 39520 O O . LEU A 1 41 ? 7.867 -1.578 3.973 1.00 0.00 48 LEU A O 20
ATOM 39536 N N . LYS A 1 42 ? 7.026 0.494 3.743 1.00 0.00 49 LYS A N 20
ATOM 39537 C CA . LYS A 1 42 ? 8.119 0.970 2.898 1.00 0.00 49 LYS A CA 20
ATOM 39538 C C . LYS A 1 42 ? 9.485 0.723 3.540 1.00 0.00 49 LYS A C 20
ATOM 39539 O O . LYS A 1 42 ? 10.248 -0.132 3.087 1.00 0.00 49 LYS A O 20
ATOM 39558 N N . THR A 1 43 ? 9.794 1.489 4.581 1.00 0.00 50 THR A N 20
ATOM 39559 C CA . THR A 1 43 ? 11.077 1.372 5.275 1.00 0.00 50 THR A CA 20
ATOM 39560 C C . THR A 1 43 ? 11.404 -0.076 5.636 1.00 0.00 50 THR A C 20
ATOM 39561 O O . THR A 1 43 ? 12.564 -0.485 5.578 1.00 0.00 50 THR A O 20
ATOM 39572 N N . ARG A 1 44 ? 10.390 -0.849 6.004 1.00 0.00 51 ARG A N 20
ATOM 39573 C CA . ARG A 1 44 ? 10.603 -2.247 6.364 1.00 0.00 51 ARG A CA 20
ATOM 39574 C C . ARG A 1 44 ? 11.193 -3.012 5.189 1.00 0.00 51 ARG A C 20
ATOM 39575 O O . ARG A 1 44 ? 12.298 -3.544 5.272 1.00 0.00 51 ARG A O 20
ATOM 39596 N N . LEU A 1 45 ? 10.446 -3.053 4.094 1.00 0.00 52 LEU A N 20
ATOM 39597 C CA . LEU A 1 45 ? 10.886 -3.745 2.886 1.00 0.00 52 LEU A CA 20
ATOM 39598 C C . LEU A 1 45 ? 12.327 -3.381 2.535 1.00 0.00 52 LEU A C 20
ATOM 39599 O O . LEU A 1 45 ? 13.052 -4.181 1.943 1.00 0.00 52 LEU A O 20
ATOM 39615 N N . GLU A 1 46 ? 12.733 -2.169 2.898 1.00 0.00 53 GLU A N 20
ATOM 39616 C CA . GLU A 1 46 ? 14.087 -1.704 2.614 1.00 0.00 53 GLU A CA 20
ATOM 39617 C C . GLU A 1 46 ? 15.117 -2.433 3.475 1.00 0.00 53 GLU A C 20
ATOM 39618 O O . GLU A 1 46 ? 16.081 -2.999 2.960 1.00 0.00 53 GLU A O 20
ATOM 39630 N N . ARG A 1 47 ? 14.910 -2.408 4.788 1.00 0.00 54 ARG A N 20
ATOM 39631 C CA . ARG A 1 47 ? 15.823 -3.060 5.724 1.00 0.00 54 ARG A CA 20
ATOM 39632 C C . ARG A 1 47 ? 15.595 -4.568 5.771 1.00 0.00 54 ARG A C 20
ATOM 39633 O O . ARG A 1 47 ? 16.499 -5.332 6.111 1.00 0.00 54 ARG A O 20
ATOM 39654 N N . ASP A 1 48 ? 14.384 -4.989 5.431 1.00 0.00 55 ASP A N 20
ATOM 39655 C CA . ASP A 1 48 ? 14.033 -6.406 5.437 1.00 0.00 55 ASP A CA 20
ATOM 39656 C C . ASP A 1 48 ? 14.586 -7.099 4.201 1.00 0.00 55 ASP A C 20
ATOM 39657 O O . ASP A 1 48 ? 15.120 -8.205 4.281 1.00 0.00 55 ASP A O 20
ATOM 39666 N N . VAL A 1 49 ? 14.460 -6.435 3.061 1.00 0.00 56 VAL A N 20
ATOM 39667 C CA . VAL A 1 49 ? 14.952 -6.974 1.804 1.00 0.00 56 VAL A CA 20
ATOM 39668 C C . VAL A 1 49 ? 16.410 -6.596 1.597 1.00 0.00 56 VAL A C 20
ATOM 39669 O O . VAL A 1 49 ? 17.168 -7.318 0.948 1.00 0.00 56 VAL A O 20
ATOM 39682 N N . GLY A 1 50 ? 16.794 -5.455 2.156 1.00 0.00 57 GLY A N 20
ATOM 39683 C CA . GLY A 1 50 ? 18.161 -4.988 2.026 1.00 0.00 57 GLY A CA 20
ATOM 39684 C C . GLY A 1 50 ? 18.366 -4.115 0.803 1.00 0.00 57 GLY A C 20
ATOM 39685 O O . GLY A 1 50 ? 19.409 -3.478 0.656 1.00 0.00 57 GLY A O 20
ATOM 39689 N N . SER A 1 51 ? 17.371 -4.085 -0.078 1.00 0.00 58 SER A N 20
ATOM 39690 C CA . SER A 1 51 ? 17.452 -3.283 -1.293 1.00 0.00 58 SER A CA 20
ATOM 39691 C C . SER A 1 51 ? 16.595 -2.029 -1.171 1.00 0.00 58 SER A C 20
ATOM 39692 O O . SER A 1 51 ? 15.712 -1.950 -0.318 1.00 0.00 58 SER A O 20
ATOM 39700 N N . THR A 1 52 ? 16.859 -1.051 -2.030 1.00 0.00 59 THR A N 20
ATOM 39701 C CA . THR A 1 52 ? 16.106 0.198 -2.017 1.00 0.00 59 THR A CA 20
ATOM 39702 C C . THR A 1 52 ? 14.760 0.022 -2.714 1.00 0.00 59 THR A C 20
ATOM 39703 O O . THR A 1 52 ? 14.586 -0.885 -3.526 1.00 0.00 59 THR A O 20
ATOM 39714 N N . ILE A 1 53 ? 13.813 0.896 -2.393 1.00 0.00 60 ILE A N 20
ATOM 39715 C CA . ILE A 1 53 ? 12.486 0.834 -2.991 1.00 0.00 60 ILE A CA 20
ATOM 39716 C C . ILE A 1 53 ? 12.301 1.944 -4.027 1.00 0.00 60 ILE A C 20
ATOM 39717 O O . ILE A 1 53 ? 12.611 3.105 -3.760 1.00 0.00 60 ILE A O 20
ATOM 39733 N N . PRO A 1 54 ? 11.795 1.607 -5.231 1.00 0.00 61 PRO A N 20
ATOM 39734 C CA . PRO A 1 54 ? 11.581 2.582 -6.301 1.00 0.00 61 PRO A CA 20
ATOM 39735 C C . PRO A 1 54 ? 10.288 3.381 -6.132 1.00 0.00 61 PRO A C 20
ATOM 39736 O O . PRO A 1 54 ? 9.800 3.989 -7.086 1.00 0.00 61 PRO A O 20
ATOM 39747 N N . TYR A 1 55 ? 9.733 3.378 -4.924 1.00 0.00 62 TYR A N 20
ATOM 39748 C CA . TYR A 1 55 ? 8.498 4.105 -4.652 1.00 0.00 62 TYR A CA 20
ATOM 39749 C C . TYR A 1 55 ? 8.783 5.445 -3.987 1.00 0.00 62 TYR A C 20
ATOM 39750 O O . TYR A 1 55 ? 9.701 5.566 -3.176 1.00 0.00 62 TYR A O 20
ATOM 39768 N N . ASP A 1 56 ? 7.988 6.450 -4.338 1.00 0.00 63 ASP A N 20
ATOM 39769 C CA . ASP A 1 56 ? 8.153 7.787 -3.776 1.00 0.00 63 ASP A CA 20
ATOM 39770 C C . ASP A 1 56 ? 6.802 8.459 -3.553 1.00 0.00 63 ASP A C 20
ATOM 39771 O O . ASP A 1 56 ? 6.028 8.646 -4.491 1.00 0.00 63 ASP A O 20
ATOM 39780 N N . PHE A 1 57 ? 6.527 8.822 -2.304 1.00 0.00 64 PHE A N 20
ATOM 39781 C CA . PHE A 1 57 ? 5.271 9.478 -1.957 1.00 0.00 64 PHE A CA 20
ATOM 39782 C C . PHE A 1 57 ? 5.454 10.405 -0.755 1.00 0.00 64 PHE A C 20
ATOM 39783 O O . PHE A 1 57 ? 5.736 9.947 0.352 1.00 0.00 64 PHE A O 20
ATOM 39800 N N . PRO A 1 58 ? 5.298 11.728 -0.955 1.00 0.00 65 PRO A N 20
ATOM 39801 C CA . PRO A 1 58 ? 5.451 12.713 0.122 1.00 0.00 65 PRO A CA 20
ATOM 39802 C C . PRO A 1 58 ? 4.556 12.411 1.318 1.00 0.00 65 PRO A C 20
ATOM 39803 O O . PRO A 1 58 ? 3.333 12.367 1.198 1.00 0.00 65 PRO A O 20
ATOM 39814 N N . GLU A 1 59 ? 5.178 12.206 2.474 1.00 0.00 66 GLU A N 20
ATOM 39815 C CA . GLU A 1 59 ? 4.442 11.910 3.699 1.00 0.00 66 GLU A CA 20
ATOM 39816 C C . GLU A 1 59 ? 3.826 13.180 4.281 1.00 0.00 66 GLU A C 20
ATOM 39817 O O . GLU A 1 59 ? 3.811 14.226 3.632 1.00 0.00 66 GLU A O 20
ATOM 39829 N N . LYS A 1 60 ? 3.318 13.082 5.505 1.00 0.00 67 LYS A N 20
ATOM 39830 C CA . LYS A 1 60 ? 2.702 14.226 6.170 1.00 0.00 67 LYS A CA 20
ATOM 39831 C C . LYS A 1 60 ? 3.175 14.341 7.617 1.00 0.00 67 LYS A C 20
ATOM 39832 O O . LYS A 1 60 ? 2.496 13.887 8.539 1.00 0.00 67 LYS A O 20
ATOM 39851 N N . PRO A 1 61 ? 4.352 14.955 7.837 1.00 0.00 68 PRO A N 20
ATOM 39852 C CA . PRO A 1 61 ? 4.916 15.131 9.179 1.00 0.00 68 PRO A CA 20
ATOM 39853 C C . PRO A 1 61 ? 4.092 16.097 10.026 1.00 0.00 68 PRO A C 20
ATOM 39854 O O . PRO A 1 61 ? 3.436 16.995 9.498 1.00 0.00 68 PRO A O 20
ATOM 39865 N N . GLY A 1 62 ? 4.133 15.908 11.340 1.00 0.00 69 GLY A N 20
ATOM 39866 C CA . GLY A 1 62 ? 3.389 16.773 12.238 1.00 0.00 69 GLY A CA 20
ATOM 39867 C C . GLY A 1 62 ? 2.366 16.016 13.062 1.00 0.00 69 GLY A C 20
ATOM 39868 O O . GLY A 1 62 ? 1.184 15.981 12.717 1.00 0.00 69 GLY A O 20
ATOM 39872 N N . VAL A 1 63 ? 2.820 15.408 14.152 1.00 0.00 70 VAL A N 20
ATOM 39873 C CA . VAL A 1 63 ? 1.937 14.650 15.029 1.00 0.00 70 VAL A CA 20
ATOM 39874 C C . VAL A 1 63 ? 1.074 15.583 15.879 1.00 0.00 70 VAL A C 20
ATOM 39875 O O . VAL A 1 63 ? -0.098 15.804 15.577 1.00 0.00 70 VAL A O 20
ATOM 39888 N N . LEU A 1 64 ? 1.662 16.126 16.940 1.00 0.00 71 LEU A N 20
ATOM 39889 C CA . LEU A 1 64 ? 0.944 17.032 17.830 1.00 0.00 71 LEU A CA 20
ATOM 39890 C C . LEU A 1 64 ? 1.238 18.487 17.476 1.00 0.00 71 LEU A C 20
ATOM 39891 O O . LEU A 1 64 ? 1.991 19.167 18.173 1.00 0.00 71 LEU A O 20
ATOM 39907 N N . ASP A 1 65 ? 0.637 18.960 16.389 1.00 0.00 72 ASP A N 20
ATOM 39908 C CA . ASP A 1 65 ? 0.834 20.335 15.942 1.00 0.00 72 ASP A CA 20
ATOM 39909 C C . ASP A 1 65 ? -0.492 21.090 15.911 1.00 0.00 72 ASP A C 20
ATOM 39910 O O . ASP A 1 65 ? -1.458 20.644 15.293 1.00 0.00 72 ASP A O 20
ATOM 39919 N N . ARG A 1 66 ? -0.530 22.236 16.583 1.00 0.00 73 ARG A N 20
ATOM 39920 C CA . ARG A 1 66 ? -1.737 23.054 16.634 1.00 0.00 73 ARG A CA 20
ATOM 39921 C C . ARG A 1 66 ? -1.544 24.367 15.880 1.00 0.00 73 ARG A C 20
ATOM 39922 O O . ARG A 1 66 ? -2.503 24.945 15.368 1.00 0.00 73 ARG A O 20
ATOM 39943 N N . ARG A 1 67 ? -0.301 24.836 15.818 1.00 0.00 74 ARG A N 20
ATOM 39944 C CA . ARG A 1 67 ? 0.013 26.084 15.127 1.00 0.00 74 ARG A CA 20
ATOM 39945 C C . ARG A 1 67 ? -0.495 26.059 13.688 1.00 0.00 74 ARG A C 20
ATOM 39946 O O . ARG A 1 67 ? -1.040 27.047 13.195 1.00 0.00 74 ARG A O 20
ATOM 39967 N N . TRP A 1 68 ? -0.312 24.925 13.019 1.00 0.00 75 TRP A N 20
ATOM 39968 C CA . TRP A 1 68 ? -0.754 24.773 11.637 1.00 0.00 75 TRP A CA 20
ATOM 39969 C C . TRP A 1 68 ? -1.636 23.537 11.479 1.00 0.00 75 TRP A C 20
ATOM 39970 O O . TRP A 1 68 ? -1.546 22.822 10.481 1.00 0.00 75 TRP A O 20
ATOM 39991 N N . GLN A 1 69 ? -2.484 23.292 12.472 1.00 0.00 76 GLN A N 20
ATOM 39992 C CA . GLN A 1 69 ? -3.380 22.142 12.445 1.00 0.00 76 GLN A CA 20
ATOM 39993 C C . GLN A 1 69 ? -4.287 22.181 11.219 1.00 0.00 76 GLN A C 20
ATOM 39994 O O . GLN A 1 69 ? -4.604 23.252 10.701 1.00 0.00 76 GLN A O 20
ATOM 40008 N N . ARG A 1 70 ? -4.702 21.004 10.762 1.00 0.00 77 ARG A N 20
ATOM 40009 C CA . ARG A 1 70 ? -5.574 20.897 9.597 1.00 0.00 77 ARG A CA 20
ATOM 40010 C C . ARG A 1 70 ? -6.601 19.788 9.796 1.00 0.00 77 ARG A C 20
ATOM 40011 O O . ARG A 1 70 ? -6.513 19.013 10.749 1.00 0.00 77 ARG A O 20
ATOM 40032 N N . ARG A 1 71 ? -7.573 19.714 8.893 1.00 0.00 78 ARG A N 20
ATOM 40033 C CA . ARG A 1 71 ? -8.613 18.698 8.978 1.00 0.00 78 ARG A CA 20
ATOM 40034 C C . ARG A 1 71 ? -8.138 17.386 8.362 1.00 0.00 78 ARG A C 20
ATOM 40035 O O . ARG A 1 71 ? -7.980 17.283 7.145 1.00 0.00 78 ARG A O 20
ATOM 40056 N N . TYR A 1 72 ? -7.914 16.386 9.208 1.00 0.00 79 TYR A N 20
ATOM 40057 C CA . TYR A 1 72 ? -7.460 15.081 8.743 1.00 0.00 79 TYR A CA 20
ATOM 40058 C C . TYR A 1 72 ? -8.434 14.494 7.725 1.00 0.00 79 TYR A C 20
ATOM 40059 O O . TYR A 1 72 ? -8.066 13.636 6.923 1.00 0.00 79 TYR A O 20
ATOM 40077 N N . ASP A 1 73 ? -9.678 14.965 7.760 1.00 0.00 80 ASP A N 20
ATOM 40078 C CA . ASP A 1 73 ? -10.700 14.487 6.837 1.00 0.00 80 ASP A CA 20
ATOM 40079 C C . ASP A 1 73 ? -10.872 15.450 5.665 1.00 0.00 80 ASP A C 20
ATOM 40080 O O . ASP A 1 73 ? -11.939 15.511 5.053 1.00 0.00 80 ASP A O 20
ATOM 40089 N N . ASP A 1 74 ? -9.818 16.199 5.354 1.00 0.00 81 ASP A N 20
ATOM 40090 C CA . ASP A 1 74 ? -9.861 17.154 4.252 1.00 0.00 81 ASP A CA 20
ATOM 40091 C C . ASP A 1 74 ? -9.570 16.459 2.921 1.00 0.00 81 ASP A C 20
ATOM 40092 O O . ASP A 1 74 ? -8.549 15.787 2.776 1.00 0.00 81 ASP A O 20
ATOM 40101 N N . PRO A 1 75 ? -10.466 16.610 1.927 1.00 0.00 82 PRO A N 20
ATOM 40102 C CA . PRO A 1 75 ? -10.295 15.989 0.608 1.00 0.00 82 PRO A CA 20
ATOM 40103 C C . PRO A 1 75 ? -9.017 16.440 -0.093 1.00 0.00 82 PRO A C 20
ATOM 40104 O O . PRO A 1 75 ? -8.553 15.792 -1.031 1.00 0.00 82 PRO A O 20
ATOM 40115 N N . GLU A 1 76 ? -8.451 17.554 0.363 1.00 0.00 83 GLU A N 20
ATOM 40116 C CA . GLU A 1 76 ? -7.228 18.083 -0.228 1.00 0.00 83 GLU A CA 20
ATOM 40117 C C . GLU A 1 76 ? -6.083 17.085 -0.108 1.00 0.00 83 GLU A C 20
ATOM 40118 O O . GLU A 1 76 ? -5.398 16.791 -1.088 1.00 0.00 83 GLU A O 20
ATOM 40130 N N . MET A 1 77 ? -5.883 16.559 1.096 1.00 0.00 84 MET A N 20
ATOM 40131 C CA . MET A 1 77 ? -4.822 15.586 1.334 1.00 0.00 84 MET A CA 20
ATOM 40132 C C . MET A 1 77 ? -5.285 14.191 0.937 1.00 0.00 84 MET A C 20
ATOM 40133 O O . MET A 1 77 ? -4.514 13.396 0.400 1.00 0.00 84 MET A O 20
ATOM 40147 N N . ILE A 1 78 ? -6.555 13.905 1.205 1.00 0.00 85 ILE A N 20
ATOM 40148 C CA . ILE A 1 78 ? -7.133 12.611 0.878 1.00 0.00 85 ILE A CA 20
ATOM 40149 C C . ILE A 1 78 ? -7.060 12.346 -0.624 1.00 0.00 85 ILE A C 20
ATOM 40150 O O . ILE A 1 78 ? -6.781 11.226 -1.054 1.00 0.00 85 ILE A O 20
ATOM 40166 N N . ASP A 1 79 ? -7.316 13.383 -1.417 1.00 0.00 86 ASP A N 20
ATOM 40167 C CA . ASP A 1 79 ? -7.283 13.265 -2.873 1.00 0.00 86 ASP A CA 20
ATOM 40168 C C . ASP A 1 79 ? -5.994 12.599 -3.346 1.00 0.00 86 ASP A C 20
ATOM 40169 O O . ASP A 1 79 ? -6.024 11.524 -3.944 1.00 0.00 86 ASP A O 20
ATOM 40178 N N . GLU A 1 80 ? -4.864 13.244 -3.073 1.00 0.00 87 GLU A N 20
ATOM 40179 C CA . GLU A 1 80 ? -3.567 12.710 -3.472 1.00 0.00 87 GLU A CA 20
ATOM 40180 C C . GLU A 1 80 ? -3.304 11.366 -2.805 1.00 0.00 87 GLU A C 20
ATOM 40181 O O . GLU A 1 80 ? -2.836 10.425 -3.445 1.00 0.00 87 GLU A O 20
ATOM 40193 N N . ARG A 1 81 ? -3.614 11.278 -1.516 1.00 0.00 88 ARG A N 20
ATOM 40194 C CA . ARG A 1 81 ? -3.414 10.044 -0.766 1.00 0.00 88 ARG A CA 20
ATOM 40195 C C . ARG A 1 81 ? -4.162 8.882 -1.417 1.00 0.00 88 ARG A C 20
ATOM 40196 O O . ARG A 1 81 ? -3.823 7.717 -1.206 1.00 0.00 88 ARG A O 20
ATOM 40217 N N . ARG A 1 82 ? -5.180 9.207 -2.208 1.00 0.00 89 ARG A N 20
ATOM 40218 C CA . ARG A 1 82 ? -5.977 8.193 -2.889 1.00 0.00 89 ARG A CA 20
ATOM 40219 C C . ARG A 1 82 ? -5.144 7.432 -3.915 1.00 0.00 89 ARG A C 20
ATOM 40220 O O . ARG A 1 82 ? -5.205 6.205 -3.989 1.00 0.00 89 ARG A O 20
ATOM 40241 N N . ILE A 1 83 ? -4.367 8.164 -4.708 1.00 0.00 90 ILE A N 20
ATOM 40242 C CA . ILE A 1 83 ? -3.528 7.543 -5.729 1.00 0.00 90 ILE A CA 20
ATOM 40243 C C . ILE A 1 83 ? -2.102 7.350 -5.231 1.00 0.00 90 ILE A C 20
ATOM 40244 O O . ILE A 1 83 ? -1.722 7.869 -4.181 1.00 0.00 90 ILE A O 20
ATOM 40260 N N . GLY A 1 84 ? -1.316 6.592 -5.990 1.00 0.00 91 GLY A N 20
ATOM 40261 C CA . GLY A 1 84 ? 0.060 6.335 -5.609 1.00 0.00 91 GLY A CA 20
ATOM 40262 C C . GLY A 1 84 ? 0.215 5.034 -4.845 1.00 0.00 91 GLY A C 20
ATOM 40263 O O . GLY A 1 84 ? 1.237 4.357 -4.958 1.00 0.00 91 GLY A O 20
ATOM 40267 N N . LEU A 1 85 ? -0.803 4.682 -4.065 1.00 0.00 92 LEU A N 20
ATOM 40268 C CA . LEU A 1 85 ? -0.778 3.454 -3.279 1.00 0.00 92 LEU A CA 20
ATOM 40269 C C . LEU A 1 85 ? -0.935 2.230 -4.175 1.00 0.00 92 LEU A C 20
ATOM 40270 O O . LEU A 1 85 ? -0.231 1.233 -4.009 1.00 0.00 92 LEU A O 20
ATOM 40286 N N . GLU A 1 86 ? -1.862 2.311 -5.124 1.00 0.00 93 GLU A N 20
ATOM 40287 C CA . GLU A 1 86 ? -2.112 1.208 -6.046 1.00 0.00 93 GLU A CA 20
ATOM 40288 C C . GLU A 1 86 ? -0.845 0.844 -6.814 1.00 0.00 93 GLU A C 20
ATOM 40289 O O . GLU A 1 86 ? -0.618 -0.322 -7.139 1.00 0.00 93 GLU A O 20
ATOM 40301 N N . ARG A 1 87 ? -0.021 1.848 -7.098 1.00 0.00 94 ARG A N 20
ATOM 40302 C CA . ARG A 1 87 ? 1.224 1.629 -7.824 1.00 0.00 94 ARG A CA 20
ATOM 40303 C C . ARG A 1 87 ? 2.263 0.971 -6.921 1.00 0.00 94 ARG A C 20
ATOM 40304 O O . ARG A 1 87 ? 3.107 0.204 -7.385 1.00 0.00 94 ARG A O 20
ATOM 40325 N N . PHE A 1 88 ? 2.189 1.275 -5.630 1.00 0.00 95 PHE A N 20
ATOM 40326 C CA . PHE A 1 88 ? 3.118 0.716 -4.656 1.00 0.00 95 PHE A CA 20
ATOM 40327 C C . PHE A 1 88 ? 3.018 -0.806 -4.621 1.00 0.00 95 PHE A C 20
ATOM 40328 O O . PHE A 1 88 ? 4.026 -1.503 -4.502 1.00 0.00 95 PHE A O 20
ATOM 40345 N N . LEU A 1 89 ? 1.795 -1.316 -4.723 1.00 0.00 96 LEU A N 20
ATOM 40346 C CA . LEU A 1 89 ? 1.562 -2.756 -4.701 1.00 0.00 96 LEU A CA 20
ATOM 40347 C C . LEU A 1 89 ? 1.661 -3.354 -6.103 1.00 0.00 96 LEU A C 20
ATOM 40348 O O . LEU A 1 89 ? 2.018 -4.519 -6.266 1.00 0.00 96 LEU A O 20
ATOM 40364 N N . ASN A 1 90 ? 1.330 -2.553 -7.110 1.00 0.00 97 ASN A N 20
ATOM 40365 C CA . ASN A 1 90 ? 1.370 -3.009 -8.496 1.00 0.00 97 ASN A CA 20
ATOM 40366 C C . ASN A 1 90 ? 2.760 -3.509 -8.887 1.00 0.00 97 ASN A C 20
ATOM 40367 O O . ASN A 1 90 ? 2.927 -4.670 -9.259 1.00 0.00 97 ASN A O 20
ATOM 40378 N N . GLU A 1 91 ? 3.751 -2.627 -8.811 1.00 0.00 98 GLU A N 20
ATOM 40379 C CA . GLU A 1 91 ? 5.121 -2.985 -9.169 1.00 0.00 98 GLU A CA 20
ATOM 40380 C C . GLU A 1 91 ? 5.741 -3.935 -8.144 1.00 0.00 98 GLU A C 20
ATOM 40381 O O . GLU A 1 91 ? 6.786 -4.533 -8.398 1.00 0.00 98 GLU A O 20
ATOM 40393 N N . LEU A 1 92 ? 5.097 -4.072 -6.988 1.00 0.00 99 LEU A N 20
ATOM 40394 C CA . LEU A 1 92 ? 5.599 -4.952 -5.939 1.00 0.00 99 LEU A CA 20
ATOM 40395 C C . LEU A 1 92 ? 5.013 -6.355 -6.069 1.00 0.00 99 LEU A C 20
ATOM 40396 O O . LEU A 1 92 ? 5.746 -7.333 -6.220 1.00 0.00 99 LEU A O 20
ATOM 40412 N N . TYR A 1 93 ? 3.690 -6.445 -6.003 1.00 0.00 100 TYR A N 20
ATOM 40413 C CA . TYR A 1 93 ? 3.000 -7.726 -6.107 1.00 0.00 100 TYR A CA 20
ATOM 40414 C C . TYR A 1 93 ? 3.195 -8.353 -7.485 1.00 0.00 100 TYR A C 20
ATOM 40415 O O . TYR A 1 93 ? 3.120 -9.572 -7.638 1.00 0.00 100 TYR A O 20
ATOM 40433 N N . ASN A 1 94 ? 3.440 -7.515 -8.488 1.00 0.00 101 ASN A N 20
ATOM 40434 C CA . ASN A 1 94 ? 3.638 -7.993 -9.851 1.00 0.00 101 ASN A CA 20
ATOM 40435 C C . ASN A 1 94 ? 5.120 -8.183 -10.157 1.00 0.00 101 ASN A C 20
ATOM 40436 O O . ASN A 1 94 ? 5.669 -7.542 -11.055 1.00 0.00 101 ASN A O 20
ATOM 40447 N N . ASP A 1 95 ? 5.764 -9.073 -9.409 1.00 0.00 102 ASP A N 20
ATOM 40448 C CA . ASP A 1 95 ? 7.184 -9.350 -9.603 1.00 0.00 102 ASP A CA 20
ATOM 40449 C C . ASP A 1 95 ? 7.400 -10.799 -10.029 1.00 0.00 102 ASP A C 20
ATOM 40450 O O . ASP A 1 95 ? 7.080 -11.729 -9.288 1.00 0.00 102 ASP A O 20
ATOM 40459 N N . ARG A 1 96 ? 7.944 -10.985 -11.229 1.00 0.00 103 ARG A N 20
ATOM 40460 C CA . ARG A 1 96 ? 8.202 -12.323 -11.751 1.00 0.00 103 ARG A CA 20
ATOM 40461 C C . ARG A 1 96 ? 9.680 -12.684 -11.629 1.00 0.00 103 ARG A C 20
ATOM 40462 O O . ARG A 1 96 ? 10.027 -13.832 -11.357 1.00 0.00 103 ARG A O 20
ATOM 40483 N N . PHE A 1 97 ? 10.545 -11.695 -11.828 1.00 0.00 104 PHE A N 20
ATOM 40484 C CA . PHE A 1 97 ? 11.986 -11.911 -11.735 1.00 0.00 104 PHE A CA 20
ATOM 40485 C C . PHE A 1 97 ? 12.429 -11.953 -10.277 1.00 0.00 104 PHE A C 20
ATOM 40486 O O . PHE A 1 97 ? 13.115 -12.882 -9.851 1.00 0.00 104 PHE A O 20
ATOM 40503 N N . ASP A 1 98 ? 12.027 -10.940 -9.517 1.00 0.00 105 ASP A N 20
ATOM 40504 C CA . ASP A 1 98 ? 12.375 -10.858 -8.103 1.00 0.00 105 ASP A CA 20
ATOM 40505 C C . ASP A 1 98 ? 11.175 -10.414 -7.277 1.00 0.00 105 ASP A C 20
ATOM 40506 O O . ASP A 1 98 ? 10.776 -9.249 -7.318 1.00 0.00 105 ASP A O 20
ATOM 40515 N N . SER A 1 99 ? 10.600 -11.348 -6.529 1.00 0.00 106 SER A N 20
ATOM 40516 C CA . SER A 1 99 ? 9.443 -11.050 -5.695 1.00 0.00 106 SER A CA 20
ATOM 40517 C C . SER A 1 99 ? 9.841 -10.929 -4.228 1.00 0.00 106 SER A C 20
ATOM 40518 O O . SER A 1 99 ? 9.026 -11.155 -3.335 1.00 0.00 106 SER A O 20
ATOM 40526 N N . ARG A 1 100 ? 11.095 -10.564 -3.986 1.00 0.00 107 ARG A N 20
ATOM 40527 C CA . ARG A 1 100 ? 11.591 -10.405 -2.624 1.00 0.00 107 ARG A CA 20
ATOM 40528 C C . ARG A 1 100 ? 10.781 -9.349 -1.880 1.00 0.00 107 ARG A C 20
ATOM 40529 O O . ARG A 1 100 ? 10.665 -9.384 -0.655 1.00 0.00 107 ARG A O 20
ATOM 40550 N N . TRP A 1 101 ? 10.221 -8.412 -2.637 1.00 0.00 108 TRP A N 20
ATOM 40551 C CA . TRP A 1 101 ? 9.417 -7.339 -2.065 1.00 0.00 108 TRP A CA 20
ATOM 40552 C C . TRP A 1 101 ? 8.066 -7.860 -1.579 1.00 0.00 108 TRP A C 20
ATOM 40553 O O . TRP A 1 101 ? 7.617 -7.517 -0.486 1.00 0.00 108 TRP A O 20
ATOM 40574 N N . ARG A 1 102 ? 7.422 -8.688 -2.398 1.00 0.00 109 ARG A N 20
ATOM 40575 C CA . ARG A 1 102 ? 6.122 -9.248 -2.044 1.00 0.00 109 ARG A CA 20
ATOM 40576 C C . ARG A 1 102 ? 6.279 -10.509 -1.197 1.00 0.00 109 ARG A C 20
ATOM 40577 O O . ARG A 1 102 ? 5.380 -10.872 -0.438 1.00 0.00 109 ARG A O 20
ATOM 40598 N N . ASP A 1 103 ? 7.423 -11.172 -1.331 1.00 0.00 110 ASP A N 20
ATOM 40599 C CA . ASP A 1 103 ? 7.694 -12.391 -0.577 1.00 0.00 110 ASP A CA 20
ATOM 40600 C C . ASP A 1 103 ? 7.913 -12.081 0.901 1.00 0.00 110 ASP A C 20
ATOM 40601 O O . ASP A 1 103 ? 7.649 -12.916 1.765 1.00 0.00 110 ASP A O 20
ATOM 40610 N N . THR A 1 104 ? 8.401 -10.875 1.184 1.00 0.00 111 THR A N 20
ATOM 40611 C CA . THR A 1 104 ? 8.660 -10.451 2.556 1.00 0.00 111 THR A CA 20
ATOM 40612 C C . THR A 1 104 ? 7.465 -10.743 3.462 1.00 0.00 111 THR A C 20
ATOM 40613 O O . THR A 1 104 ? 6.314 -10.629 3.043 1.00 0.00 111 THR A O 20
ATOM 40624 N N . LYS A 1 105 ? 7.750 -11.118 4.705 1.00 0.00 112 LYS A N 20
ATOM 40625 C CA . LYS A 1 105 ? 6.701 -11.422 5.670 1.00 0.00 112 LYS A CA 20
ATOM 40626 C C . LYS A 1 105 ? 5.847 -10.189 5.943 1.00 0.00 112 LYS A C 20
ATOM 40627 O O . LYS A 1 105 ? 4.645 -10.295 6.191 1.00 0.00 112 LYS A O 20
ATOM 40646 N N . ILE A 1 106 ? 6.475 -9.019 5.893 1.00 0.00 113 ILE A N 20
ATOM 40647 C CA . ILE A 1 106 ? 5.773 -7.764 6.132 1.00 0.00 113 ILE A CA 20
ATOM 40648 C C . ILE A 1 106 ? 4.744 -7.497 5.039 1.00 0.00 113 ILE A C 20
ATOM 40649 O O . ILE A 1 106 ? 3.646 -7.013 5.313 1.00 0.00 113 ILE A O 20
ATOM 40665 N N . ALA A 1 107 ? 5.107 -7.817 3.802 1.00 0.00 114 ALA A N 20
ATOM 40666 C CA . ALA A 1 107 ? 4.214 -7.614 2.669 1.00 0.00 114 ALA A CA 20
ATOM 40667 C C . ALA A 1 107 ? 3.036 -8.580 2.725 1.00 0.00 114 ALA A C 20
ATOM 40668 O O . ALA A 1 107 ? 1.917 -8.234 2.348 1.00 0.00 114 ALA A O 20
ATOM 40675 N N . GLN A 1 108 ? 3.298 -9.793 3.200 1.00 0.00 115 GLN A N 20
ATOM 40676 C CA . GLN A 1 108 ? 2.261 -10.812 3.309 1.00 0.00 115 GLN A CA 20
ATOM 40677 C C . GLN A 1 108 ? 1.221 -10.419 4.352 1.00 0.00 115 GLN A C 20
ATOM 40678 O O . GLN A 1 108 ? 0.038 -10.727 4.210 1.00 0.00 115 GLN A O 20
ATOM 40692 N N . ASP A 1 109 ? 1.670 -9.735 5.402 1.00 0.00 116 ASP A N 20
ATOM 40693 C CA . ASP A 1 109 ? 0.775 -9.297 6.468 1.00 0.00 116 ASP A CA 20
ATOM 40694 C C . ASP A 1 109 ? 0.165 -7.933 6.147 1.00 0.00 116 ASP A C 20
ATOM 40695 O O . ASP A 1 109 ? -0.826 -7.529 6.756 1.00 0.00 116 ASP A O 20
ATOM 40704 N N . PHE A 1 110 ? 0.763 -7.227 5.190 1.00 0.00 117 PHE A N 20
ATOM 40705 C CA . PHE A 1 110 ? 0.283 -5.910 4.790 1.00 0.00 117 PHE A CA 20
ATOM 40706 C C . PHE A 1 110 ? -1.212 -5.926 4.482 1.00 0.00 117 PHE A C 20
ATOM 40707 O O . PHE A 1 110 ? -1.958 -5.060 4.940 1.00 0.00 117 PHE A O 20
ATOM 40724 N N . LEU A 1 111 ? -1.643 -6.908 3.696 1.00 0.00 118 LEU A N 20
ATOM 40725 C CA . LEU A 1 111 ? -3.050 -7.023 3.324 1.00 0.00 118 LEU A CA 20
ATOM 40726 C C . LEU A 1 111 ? -3.722 -8.197 4.032 1.00 0.00 118 LEU A C 20
ATOM 40727 O O . LEU A 1 111 ? -4.765 -8.680 3.591 1.00 0.00 118 LEU A O 20
ATOM 40743 N N . GLN A 1 112 ? -3.127 -8.655 5.130 1.00 0.00 119 GLN A N 20
ATOM 40744 C CA . GLN A 1 112 ? -3.683 -9.772 5.885 1.00 0.00 119 GLN A CA 20
ATOM 40745 C C . GLN A 1 112 ? -3.861 -10.990 4.986 1.00 0.00 119 GLN A C 20
ATOM 40746 O O . GLN A 1 112 ? -4.932 -11.595 4.943 1.00 0.00 119 GLN A O 20
ATOM 40760 N N . LEU A 1 113 ? -2.802 -11.342 4.264 1.00 0.00 120 LEU A N 20
ATOM 40761 C CA . LEU A 1 113 ? -2.838 -12.485 3.361 1.00 0.00 120 LEU A CA 20
ATOM 40762 C C . LEU A 1 113 ? -2.392 -13.758 4.070 1.00 0.00 120 LEU A C 20
ATOM 40763 O O . LEU A 1 113 ? -1.730 -14.612 3.480 1.00 0.00 120 LEU A O 20
ATOM 40779 N N . SER A 1 114 ? -2.761 -13.879 5.340 1.00 0.00 121 SER A N 20
ATOM 40780 C CA . SER A 1 114 ? -2.405 -15.049 6.135 1.00 0.00 121 SER A CA 20
ATOM 40781 C C . SER A 1 114 ? -0.892 -15.237 6.181 1.00 0.00 121 SER A C 20
ATOM 40782 O O . SER A 1 114 ? -0.134 -14.341 5.808 1.00 0.00 121 SER A O 20
ATOM 40790 N N . LYS A 1 115 ? -0.458 -16.407 6.642 1.00 0.00 122 LYS A N 20
ATOM 40791 C CA . LYS A 1 115 ? 0.964 -16.710 6.735 1.00 0.00 122 LYS A CA 20
ATOM 40792 C C . LYS A 1 115 ? 1.358 -17.797 5.736 1.00 0.00 122 LYS A C 20
ATOM 40793 O O . LYS A 1 115 ? 1.441 -18.974 6.086 1.00 0.00 122 LYS A O 20
ATOM 40812 N N . PRO A 1 116 ? 1.605 -17.412 4.472 1.00 0.00 123 PRO A N 20
ATOM 40813 C CA . PRO A 1 116 ? 1.990 -18.352 3.421 1.00 0.00 123 PRO A CA 20
ATOM 40814 C C . PRO A 1 116 ? 3.482 -18.673 3.447 1.00 0.00 123 PRO A C 20
ATOM 40815 O O . PRO A 1 116 ? 4.290 -17.872 3.915 1.00 0.00 123 PRO A O 20
ATOM 40826 N N . ASN A 1 117 ? 3.839 -19.848 2.939 1.00 0.00 124 ASN A N 20
ATOM 40827 C CA . ASN A 1 117 ? 5.235 -20.272 2.904 1.00 0.00 124 ASN A CA 20
ATOM 40828 C C . ASN A 1 117 ? 5.877 -19.915 1.566 1.00 0.00 124 ASN A C 20
ATOM 40829 O O . ASN A 1 117 ? 5.131 -19.561 0.629 1.00 0.00 124 ASN A O 20
#

InterPro domains:
  IPR000727 Target SNARE coiled-coil homology domain [PS50192] (250-312)
  IPR000727 Target SNARE coiled-coil homology domain [SM00397] (245-312)
  IPR001683 Phox homology [PF00787] (34-119)
  IPR001683 Phox homology [PS50195] (1-124)
  IPR001683 Phox homology [SM00312] (4-121)
  IPR036871 PX domain superfamily [G3DSA:3.30.1520.10] (8-124)
  IPR036871 PX domain superfamily [SSF64268] (9-122)

GO terms:
  GO:0000727 double-strand break repair via break-induced replication (P, HMP)
  GO:0070300 phosphatidic acid binding (F, IDA)
  GO:0005484 SNAP receptor activity (F, IDA)
  GO:0000329 fungal-type vacuole membrane (C, IDA)
  GO:0000407 phagophore assembly site (C, IDA)
  GO:0042144 vacuole fusion, non-autophagic (P, IDA)
  GO:0032266 phosphatidylinositol-3-phosphate binding (F, IDA)
  GO:0006906 vesicle fusion (P, IDA)
  GO:0034727 piecemeal microautophagy of the nucleus (P, IMP)
  GO:0000329 fungal-type vacuole membrane (C, IMP)
  GO:0000329 fungal-type vacuole membrane (C, HDA)
  GO:0042144 vacuole fusion, non-autophagic (P, IMP)
  GO:0032266 phosphatidylinositol-3-phosphate binding (F, IMP)
  GO:0031201 SNARE complex (C, IMP)
  GO:0016236 macroautophagy (P, IMP)
  GO:0032258 cytoplasm to vacuole targeting by the Cvt pathway (P, IMP)
  GO:0061909 autophagosome-lysosome fusion (P, IMP)
  GO:0031201 SNARE complex (C, IPI)
  GO:0005515 protein binding (F, IPI)
  GO:0005774 vacuolar membrane (C, IDA)

Foldseek 3Di:
DDDFWFDKDWDDWDQDPVAIWTFIQHPVGTFIDHLVLLVVLQVCLCVVVVHHAPADDDDDDDDPDDPDDDDNPDCVVVVSSRPSSRRSCTVQVPDDPDNSSCVGQSNCPSRDVDRDD

Secondary structure (DSSP, 8-state):
--------EEEEEEE-SS-EEEEEE-SS--EEE-HHHHHHHHHHHHHHH-S-----------SS-STT---TT-HHHHHHHHTTHHHHHHHHH--SS--HHHHSHHHHHHTT-----

Radius of gyration: 15.45 Å; Cα contacts (8 Å, |Δi|>4): 127; chains: 1; bounding box: 32×49×36 Å